Protein 9AY9 (pdb70)

GO terms:
  GO:0016274 protein-arginine N-methyltransferase activity (F, IDA)
  GO:0005737 cytoplasm (C, IDA)
  GO:0035243 protein-arginine omega-N symmetric methyltransferase activity (F, EXP)
  GO:0016274 protein-arginine N-methyltransferase activity (F, IMP)
  GO:0035243 protein-arginine omega-N symmetric methyltransferase activity (F, IMP)
  GO:0006397 mRNA processing (P, IMP)
  GO:0005515 protein binding (F, IPI)

Sequence (2472 aa):
ANWLVEERWHFIMLNDTKRNTIYNAAIQKAVCLGSKSVLDIGAGTGILSMFAKKAGAHSVYACELSKTMYELACDVVAANKMEAGIKLLHTKSLDIEIPKHIPERVSLVVTETVDAGLFGEGIVESLIHAWEHLLLQPKTNCEKYGKVIPASAVIFGMAVECAEIRRHHRVGIKDIAGIHHLPTNVKFQSPAYSEPYTTEKMSRVPGGYLALTECFEIMTVDFNNLQELKSLATKKPDKIGIPVIKEGILDAIMVWFVLQLDDEHSSLSTSPSEETCWEQAVYPVQDLADYWIKPGDHVMMEVSCQDCYLRIQSISVLGLEQTCILESTEIALLNNIPYHEGFKMAMSKVLSSLTPEKLYNILEPFYVLDVSEGFSVLPVIAGTLGQVKPYSSVEKDQHRIALDLISEANHFPKETLEFWMLQRPKSDKLWSIIILDVIEPSGLIQQEIMEKAAISRCLLQSGGKIFPQYVLMFGLLVESQTLLEENAVQGTERTLGLNIAPFINQFQVPIRRVFLDLSSLPCIPLSKPVELLRLDLMTPYLNTSNREVKVYVCKSGRLTAIPFWYHMYLDEEIRLDTSSEASHWKQAAVVLDNPIQVEMGEELVLSIQHHKSNVSITVKYRVANWLVERWHFIMLNDTKRNTIYNAAIQKAVCLGSKSVLDIGAGTGILSMFAKKAGAHSVYACELSKTMYELACDVVAANKMEAGIKLLHTKSLDIEIPKHIPERVSLVVTETVDAGLFGEGIVESLIHAWEHLLLQPKTNCEKYGKVIPASAVIFGMAVECAEIRRHHRVGIKDIAGIHLPTNVKFQSPAYSEPYTTEKMSRVPGGYLALTECCFEIMTVDFNNLQELKSLATKKPDKIGIPVIKEGILDAIMVWFVLQLDDEHSLSTSPSEETCWEQAVYPVQDLADYWIKPGDHVMMEVSCQDCYLRIQSISVLGLEQTCILESTEIALLNNIPYHEGFKMAMSKVLSSLTPEKLYQNILEPFYVLDVSEEGFSVLPVIAGTLGQVKPYSSVEKDQHRIALDLISEANHFPKETLEFWLMLQRPKSDKLWSIIILDVIEPSGLIQQEIMEKAAISRCLLQSGGKIFPQYVLMFGLLVESQTLLEENAVQGTERTLGLNIAPFINQFQVPIRRVFLDLSSLPCIPLSKPVELLRLDLMTPYLNTSNREVKVYVCKSGRLTAIPFWYHMYLDEEIRLDTSSEASHWKQAAVVLDNPIQVEMGEELVLSIQHHKSNVSITVKVERWHFIMLNDTKRNTIYNAAIQKAVCLGSKSVLDIGAGTGILSMFAKKAGAHSVYACELSKTMYELACDVVAANKMEAGIKLLHTKSLDIEIPKHIPERVSLVVTETVDAGLFGEGIVESLIHAWEHLLLQPKTNCEKYGKVIPASAVIFGMAVECAEIRRHHRVGIKDIAGIHLPTNVKFQSPAYSSETIEPYTTEKMSRVPGGYLALTECFEIMTVDFNNLQELKSLATKKPDKIGIPVIKEGILDAIMVWFVLQLDDEHSLSTSPSEETCWEQAVYPVQDLADYWIKPGDHVMMEVSCQDCYLRIQSISVLEQTCILESTEIALLNNIPYHEGFKMAMSKVLSSLTPEKLYQNILEPFYVLDVSEGFSVLPVIAGTLGQQVKPYSSVEKDQHRIALDLISEEANHFPKETLEFWLMLQRPKSDKLWSIIILDVIEPSGLIQQEIMMEKAAISRCLLQSGGKIFPQYVLMFGLLVESQTLLEENAVQGTERTLGLNIAPFINQFQVPIRVFLDLSSLPCIPLSKPVELLRLDLMTPYLNTSNREVKVYVCKSGRLTAIPFWYHMYLDEEIRLDTSSEASHWKQAAVVLDNPIQVEMGEELVLSIQHHKSNVSITVKQVERWHFIMLNDTKRNTIYNAAIQKAVCLGSKSVLDIGAGTGILSMFAKKAGAHSVYACELSKTMYELACDVVAANKMEAGIKLLHTKSLDIEIPKHIPERVSLVVTETVDAGLFGEGIVESLIHAWEHLLLQPKNCEKYGKVIPASAVIFGMAVECAEIRRHHRVGIKDIAGIHLPTNVKFQSPAYSSETIEPYTTEKMSRVPGGYLALTECFEIMTVDFNNLQELKSLATKKPDKIGIPVIKEGILDAIMVWFVLQLDDEHSLSTSPSEETCWEQAVYPVQDLADYWIKPGDHVMMEVSCQDCYLRIQSISVLGEQTCILESTEIALLNNIPYHEGFKMAMSKVLSSLTPEKLYQNILEPFYVLDVSEGFSVLPVIAGTLGQQVKPYSSVEKDQHRIALDLISEEANHFPKETLEFWLRMLQRPKSDKLWSIIILDVIEPSGLIQQEIMEKAAISRCLLQSGGKIFPQYVLMFGLLVESQTLLEENAVQGTERTLGLNIAPFINQFQVPIRVFLDLSSLPCIPLSKPVELLRLDLMTPYLNTSNREVKVYVCKSGRLTAIPFWYHMYLDEEIRLDTSSEASHWKQAAVVLDNPIQQVEMGEELVLSIQHHKSNVSITVKQ

Structure (mmCIF, N/CA/C/O backbone):
data_9AY9
#
_entry.id   9AY9
#
_cell.length_a   84.374
_cell.length_b   223.078
_cell.length_c   84.698
_cell.angle_alpha   90.00
_cell.angle_beta   90.23
_cell.angle_gamma   90.00
#
_symmetry.space_group_name_H-M   'P 1 21 1'
#
loop_
_entity.id
_entity.type
_entity.pdbx_description
1 polymer 'Protein arginine N-methyltransferase 9'
2 non-polymer 7-[5-S-(4-{[(2-tert-butylpyridin-3-yl)methyl]amino}butyl)-5-thio-beta-D-ribofuranosyl]-5-methyl-7H-pyrrolo[2,3-d]pyrimidin-4-amine
3 non-polymer 'UNKNOWN ATOM OR ION'
4 water water
#
loop_
_atom_site.group_PDB
_atom_site.id
_atom_site.type_symbol
_atom_site.label_atom_id
_atom_site.label_alt_id
_atom_site.label_comp_id
_atom_site.label_asym_id
_atom_site.label_entity_id
_atom_site.label_seq_id
_atom_site.pdbx_PDB_ins_code
_atom_site.Cartn_x
_atom_site.Cartn_y
_atom_site.Cartn_z
_atom_site.occupancy
_atom_site.B_iso_or_equiv
_atom_site.auth_seq_id
_atom_site.auth_comp_id
_atom_site.auth_asym_id
_atom_site.auth_atom_id
_atom_site.pdbx_PDB_model_num
ATOM 1 N N . ALA A 1 20 ? 44.917 21.791 35.427 1.00 53.98 145 ALA A N 1
ATOM 2 C CA . ALA A 1 20 ? 44.068 22.447 36.436 1.00 54.07 145 ALA A CA 1
ATOM 3 C C . ALA A 1 20 ? 44.766 22.592 37.798 1.00 56.41 145 ALA A C 1
ATOM 4 O O . ALA A 1 20 ? 45.286 21.616 38.340 1.00 56.08 145 ALA A O 1
ATOM 6 N N . ASN A 1 21 ? 44.748 23.813 38.345 1.00 52.32 146 ASN A N 1
ATOM 7 C CA . ASN A 1 21 ? 45.371 24.188 39.621 1.00 51.82 146 ASN A CA 1
ATOM 8 C C . ASN A 1 21 ? 44.595 23.722 40.845 1.00 53.98 146 ASN A C 1
ATOM 9 O O . ASN A 1 21 ? 45.218 23.344 41.836 1.00 54.03 146 ASN A O 1
ATOM 14 N N . TRP A 1 22 ? 43.255 23.831 40.818 1.00 49.79 147 TRP A N 1
ATOM 15 C CA . TRP A 1 22 ? 42.408 23.503 41.969 1.00 49.45 147 TRP A CA 1
ATOM 16 C C . TRP A 1 22 ? 41.371 22.445 41.594 1.00 55.47 147 TRP A C 1
ATOM 17 O O . TRP A 1 22 ? 40.300 22.776 41.078 1.00 56.28 147 TRP A O 1
ATOM 28 N N . LEU A 1 23 ? 41.706 21.159 41.860 1.00 51.24 148 LEU A N 1
ATOM 29 C CA . LEU A 1 23 ? 40.846 20.021 41.560 1.00 50.40 148 LEU A CA 1
ATOM 30 C C . LEU A 1 23 ? 40.067 19.479 42.770 1.00 50.60 148 LEU A C 1
ATOM 31 O O . LEU A 1 23 ? 40.602 19.296 43.871 1.00 49.25 148 LEU A O 1
ATOM 36 N N . VAL A 1 24 ? 38.810 19.129 42.490 1.00 44.60 149 VAL A N 1
ATOM 37 C CA . VAL A 1 24 ? 37.923 18.385 43.358 1.00 42.62 149 VAL A CA 1
ATOM 38 C C . VAL A 1 24 ? 37.630 17.131 42.535 1.00 45.32 149 VAL A C 1
ATOM 39 O O . VAL A 1 24 ? 37.114 17.235 41.407 1.00 45.06 149 VAL A O 1
ATOM 43 N N A GLU A 1 25 ? 37.958 15.964 43.097 0.50 40.70 150 GLU A N 1
ATOM 44 N N B GLU A 1 25 ? 38.030 15.944 43.056 0.50 40.96 150 GLU A N 1
ATOM 45 C CA A GLU A 1 25 ? 37.760 14.646 42.495 0.50 39.91 150 GLU A CA 1
ATOM 46 C CA B GLU A 1 25 ? 37.824 14.668 42.359 0.50 40.37 150 GLU A CA 1
ATOM 47 C C A GLU A 1 25 ? 36.275 14.423 42.162 0.50 43.39 150 GLU A C 1
ATOM 48 C C B GLU A 1 25 ? 36.327 14.395 42.154 0.50 43.68 150 GLU A C 1
ATOM 49 O O A GLU A 1 25 ? 35.408 14.810 42.954 0.50 42.70 150 GLU A O 1
ATOM 50 O O B GLU A 1 25 ? 35.506 14.728 43.015 0.50 43.09 150 GLU A O 1
ATOM 61 N N . ARG A 1 26 ? 35.990 13.840 40.977 1.00 39.94 151 ARG A N 1
ATOM 62 C CA . ARG A 1 26 ? 34.628 13.581 40.482 1.00 40.12 151 ARG A CA 1
ATOM 63 C C . ARG A 1 26 ? 33.719 12.798 41.455 1.00 44.04 151 ARG A C 1
ATOM 64 O O . ARG A 1 26 ? 32.527 13.111 41.528 1.00 41.40 151 ARG A O 1
ATOM 72 N N . TRP A 1 27 ? 34.278 11.847 42.231 1.00 43.32 152 TRP A N 1
ATOM 73 C CA . TRP A 1 27 ? 33.484 11.038 43.162 1.00 44.92 152 TRP A CA 1
ATOM 74 C C . TRP A 1 27 ? 32.806 11.875 44.264 1.00 46.61 152 TRP A C 1
ATOM 75 O O . TRP A 1 27 ? 31.819 11.411 44.816 1.00 44.46 152 TRP A O 1
ATOM 86 N N . HIS A 1 28 ? 33.312 13.090 44.571 1.00 42.44 153 HIS A N 1
ATOM 87 C CA . HIS A 1 28 ? 32.685 13.950 45.579 1.00 42.83 153 HIS A CA 1
ATOM 88 C C . HIS A 1 28 ? 31.278 14.386 45.159 1.00 45.29 153 HIS A C 1
ATOM 89 O O . HIS A 1 28 ? 30.391 14.417 46.002 1.00 44.02 153 HIS A O 1
ATOM 96 N N . PHE A 1 29 ? 31.063 14.668 43.855 1.00 41.61 154 PHE A N 1
ATOM 97 C CA . PHE A 1 29 ? 29.765 15.098 43.313 1.00 40.91 154 PHE A CA 1
ATOM 98 C C . PHE A 1 29 ? 28.730 13.977 43.385 1.00 43.88 154 PHE A C 1
ATOM 99 O O . PHE A 1 29 ? 27.621 14.201 43.859 1.00 42.31 154 PHE A O 1
ATOM 107 N N . ILE A 1 30 ? 29.122 12.760 42.970 1.00 41.79 155 ILE A N 1
ATOM 108 C CA . ILE A 1 30 ? 28.321 11.532 42.957 1.00 41.29 155 ILE A CA 1
ATOM 109 C C . ILE A 1 30 ? 27.808 11.180 44.372 1.00 44.75 155 ILE A C 1
ATOM 110 O O . ILE A 1 30 ? 26.609 10.925 44.545 1.00 44.98 155 ILE A O 1
ATOM 115 N N . MET A 1 31 ? 28.727 11.149 45.358 1.00 41.62 156 MET A N 1
ATOM 116 C CA . MET A 1 31 ? 28.479 10.820 46.762 1.00 42.20 156 MET A CA 1
ATOM 117 C C . MET A 1 31 ? 27.551 11.829 47.432 1.00 44.52 156 MET A C 1
ATOM 118 O O . MET A 1 31 ? 26.599 11.422 48.104 1.00 44.90 156 MET A O 1
ATOM 123 N N . LEU A 1 32 ? 27.819 13.135 47.250 1.00 38.80 157 LEU A N 1
ATOM 124 C CA . LEU A 1 32 ? 27.012 14.200 47.859 1.00 39.50 157 LEU A CA 1
ATOM 125 C C . LEU A 1 32 ? 25.596 14.242 47.270 1.00 41.54 157 LEU A C 1
ATOM 126 O O . LEU A 1 32 ? 24.637 14.621 47.951 1.00 39.33 157 LEU A O 1
ATOM 131 N N . ASN A 1 33 ? 25.469 13.761 46.026 1.00 38.95 158 ASN A N 1
ATOM 132 C CA . ASN A 1 33 ? 24.191 13.644 45.342 1.00 38.49 158 ASN A CA 1
ATOM 133 C C . ASN A 1 33 ? 23.428 12.398 45.784 1.00 42.55 158 ASN A C 1
ATOM 134 O O . ASN A 1 33 ? 22.223 12.306 45.523 1.00 43.26 158 ASN A O 1
ATOM 139 N N . ASP A 1 34 ? 24.096 11.479 46.500 1.00 38.59 159 ASP A N 1
ATOM 140 C CA . ASP A 1 34 ? 23.444 10.268 46.996 1.00 40.48 159 ASP A CA 1
ATOM 141 C C . ASP A 1 34 ? 22.759 10.503 48.340 1.00 45.11 159 ASP A C 1
ATOM 142 O O . ASP A 1 34 ? 23.388 10.351 49.403 1.00 44.89 159 ASP A O 1
ATOM 147 N N . THR A 1 35 ? 21.457 10.891 48.273 1.00 41.57 160 THR A N 1
ATOM 148 C CA . THR A 1 35 ? 20.581 11.181 49.412 1.00 42.03 160 THR A CA 1
ATOM 149 C C . THR A 1 35 ? 20.547 10.023 50.411 1.00 47.09 160 THR A C 1
ATOM 150 O O . THR A 1 35 ? 20.586 10.279 51.618 1.00 46.07 160 THR A O 1
ATOM 154 N N . LYS A 1 36 ? 20.483 8.765 49.911 1.00 45.63 161 LYS A N 1
ATOM 155 C CA . LYS A 1 36 ? 20.431 7.554 50.741 1.00 46.46 161 LYS A CA 1
ATOM 156 C C . LYS A 1 36 ? 21.684 7.441 51.611 1.00 50.09 161 LYS A C 1
ATOM 157 O O . LYS A 1 36 ? 21.554 7.288 52.825 1.00 49.90 161 LYS A O 1
ATOM 159 N N . ARG A 1 37 ? 22.886 7.601 51.001 1.00 46.82 162 ARG A N 1
ATOM 160 C CA . ARG A 1 37 ? 24.185 7.574 51.694 1.00 47.03 162 ARG A CA 1
ATOM 161 C C . ARG A 1 37 ? 24.243 8.636 52.808 1.00 50.45 162 ARG A C 1
ATOM 162 O O . ARG A 1 37 ? 24.580 8.302 53.947 1.00 52.04 162 ARG A O 1
ATOM 170 N N . ASN A 1 38 ? 23.880 9.893 52.478 1.00 44.15 163 ASN A N 1
ATOM 171 C CA . ASN A 1 38 ? 23.864 11.024 53.408 1.00 44.42 163 ASN A CA 1
ATOM 172 C C . ASN A 1 38 ? 22.906 10.768 54.585 1.00 48.30 163 ASN A C 1
ATOM 173 O O . ASN A 1 38 ? 23.263 11.071 55.726 1.00 46.59 163 ASN A O 1
ATOM 178 N N . THR A 1 39 ? 21.738 10.148 54.306 1.00 47.39 164 THR A N 1
ATOM 179 C CA . THR A 1 39 ? 20.700 9.804 55.299 1.00 48.25 164 THR A CA 1
ATOM 180 C C . THR A 1 39 ? 21.210 8.765 56.307 1.00 51.92 164 THR A C 1
ATOM 181 O O . THR A 1 39 ? 21.068 8.992 57.494 1.00 50.97 164 THR A O 1
ATOM 185 N N . ILE A 1 40 ? 21.805 7.652 55.853 1.00 50.62 165 ILE A N 1
ATOM 186 C CA . ILE A 1 40 ? 22.255 6.591 56.755 1.00 51.15 165 ILE A CA 1
ATOM 187 C C . ILE A 1 40 ? 23.463 7.090 57.594 1.00 52.55 165 ILE A C 1
ATOM 188 O O . ILE A 1 40 ? 23.524 6.794 58.790 1.00 51.60 165 ILE A O 1
ATOM 193 N N . TYR A 1 41 ? 24.377 7.879 56.996 1.00 48.44 166 TYR A N 1
ATOM 194 C CA . TYR A 1 41 ? 25.507 8.440 57.756 1.00 47.58 166 TYR A CA 1
ATOM 195 C C . TYR A 1 41 ? 25.016 9.423 58.823 1.00 48.15 166 TYR A C 1
ATOM 196 O O . TYR A 1 41 ? 25.441 9.336 59.979 1.00 45.91 166 TYR A O 1
ATOM 205 N N . ASN A 1 42 ? 24.087 10.325 58.452 1.00 45.16 167 ASN A N 1
ATOM 206 C CA . ASN A 1 42 ? 23.507 11.283 59.406 1.00 44.26 167 ASN A CA 1
ATOM 207 C C . ASN A 1 42 ? 22.721 10.545 60.506 1.00 48.70 167 ASN A C 1
ATOM 208 O O . ASN A 1 42 ? 22.772 10.964 61.666 1.00 48.30 167 ASN A O 1
ATOM 213 N N . ALA A 1 43 ? 22.008 9.452 60.134 1.00 45.39 168 ALA A N 1
ATOM 214 C CA . ALA A 1 43 ? 21.212 8.641 61.075 1.00 46.02 168 ALA A CA 1
ATOM 215 C C . ALA A 1 43 ? 22.118 7.953 62.077 1.00 50.24 168 ALA A C 1
ATOM 216 O O . ALA A 1 43 ? 21.801 7.932 63.255 1.00 52.14 168 ALA A O 1
ATOM 218 N N . ALA A 1 44 ? 23.252 7.423 61.622 1.00 45.63 169 ALA A N 1
ATOM 219 C CA . ALA A 1 44 ? 24.217 6.767 62.501 1.00 43.92 169 ALA A CA 1
ATOM 220 C C . ALA A 1 44 ? 24.872 7.779 63.442 1.00 44.44 169 ALA A C 1
ATOM 221 O O . ALA A 1 44 ? 25.033 7.475 64.609 1.00 44.16 169 ALA A O 1
ATOM 223 N N . ILE A 1 45 ? 25.247 8.977 62.937 1.00 41.51 170 ILE A N 1
ATOM 224 C CA . ILE A 1 45 ? 25.914 10.032 63.710 1.00 41.36 170 ILE A CA 1
ATOM 225 C C . ILE A 1 45 ? 24.933 10.602 64.739 1.00 47.29 170 ILE A C 1
ATOM 226 O O . ILE A 1 45 ? 25.319 10.743 65.896 1.00 46.73 170 ILE A O 1
ATOM 231 N N . GLN A 1 46 ? 23.669 10.885 64.330 1.00 46.93 171 GLN A N 1
ATOM 232 C CA . GLN A 1 46 ? 22.591 11.386 65.207 1.00 48.44 171 GLN A CA 1
ATOM 233 C C . GLN A 1 46 ? 22.375 10.435 66.383 1.00 53.83 171 GLN A C 1
ATOM 234 O O . GLN A 1 46 ? 22.384 10.881 67.530 1.00 54.62 171 GLN A O 1
ATOM 240 N N . LYS A 1 47 ? 22.243 9.120 66.101 1.00 49.65 172 LYS A N 1
ATOM 241 C CA . LYS A 1 47 ? 22.069 8.087 67.118 1.00 49.01 172 LYS A CA 1
ATOM 242 C C . LYS A 1 47 ? 23.272 8.051 68.078 1.00 52.50 172 LYS A C 1
ATOM 243 O O . LYS A 1 47 ? 23.059 8.054 69.277 1.00 50.80 172 LYS A O 1
ATOM 246 N N . ALA A 1 48 ? 24.528 8.056 67.556 1.00 50.92 173 ALA A N 1
ATOM 247 C CA . ALA A 1 48 ? 25.729 8.007 68.408 1.00 49.96 173 ALA A CA 1
ATOM 248 C C . ALA A 1 48 ? 25.915 9.289 69.235 1.00 54.25 173 ALA A C 1
ATOM 249 O O . ALA A 1 48 ? 26.260 9.189 70.408 1.00 53.48 173 ALA A O 1
ATOM 251 N N . VAL A 1 49 ? 25.651 10.478 68.652 1.00 52.26 174 VAL A N 1
ATOM 252 C CA . VAL A 1 49 ? 25.788 11.763 69.360 1.00 52.23 174 VAL A CA 1
ATOM 253 C C . VAL A 1 49 ? 24.749 11.819 70.502 1.00 58.55 174 VAL A C 1
ATOM 254 O O . VAL A 1 49 ? 25.144 11.988 71.662 1.00 58.52 174 VAL A O 1
ATOM 258 N N . CYS A 1 50 ? 23.452 11.592 70.186 1.00 56.19 175 CYS A N 1
ATOM 259 C CA . CYS A 1 50 ? 22.365 11.578 71.179 1.00 56.69 175 CYS A CA 1
ATOM 260 C C . CYS A 1 50 ? 22.619 10.551 72.301 1.00 59.02 175 CYS A C 1
ATOM 261 O O . CYS A 1 50 ? 22.248 10.820 73.436 1.00 59.77 175 CYS A O 1
ATOM 264 N N . LEU A 1 51 ? 23.307 9.435 72.021 1.00 55.47 176 LEU A N 1
ATOM 265 C CA . LEU A 1 51 ? 23.623 8.417 73.039 1.00 55.38 176 LEU A CA 1
ATOM 266 C C . LEU A 1 51 ? 24.773 8.827 74.003 1.00 58.33 176 LEU A C 1
ATOM 267 O O . LEU A 1 51 ? 25.063 8.092 74.939 1.00 57.21 176 LEU A O 1
ATOM 272 N N . GLY A 1 52 ? 25.427 9.961 73.766 1.00 56.31 177 GLY A N 1
ATOM 273 C CA . GLY A 1 52 ? 26.509 10.421 74.633 1.00 55.82 177 GLY A CA 1
ATOM 274 C C . GLY A 1 52 ? 27.851 10.727 73.989 1.00 58.33 177 GLY A C 1
ATOM 275 O O . GLY A 1 52 ? 28.716 11.309 74.651 1.00 58.82 177 GLY A O 1
ATOM 276 N N . SER A 1 53 ? 28.070 10.321 72.720 1.00 52.22 178 SER A N 1
ATOM 277 C CA . SER A 1 53 ? 29.332 10.623 72.031 1.00 51.65 178 SER A CA 1
ATOM 278 C C . SER A 1 53 ? 29.298 12.108 71.594 1.00 55.00 178 SER A C 1
ATOM 279 O O . SER A 1 53 ? 28.898 12.439 70.476 1.00 53.91 178 SER A O 1
ATOM 282 N N . LYS A 1 54 ? 29.668 12.993 72.530 1.00 51.81 179 LYS A N 1
ATOM 283 C CA . LYS A 1 54 ? 29.631 14.456 72.384 1.00 51.38 179 LYS A CA 1
ATOM 284 C C . LYS A 1 54 ? 30.919 15.074 71.784 1.00 53.13 179 LYS A C 1
ATOM 285 O O . LYS A 1 54 ? 30.849 16.203 71.301 1.00 52.50 179 LYS A O 1
ATOM 291 N N . SER A 1 55 ? 32.068 14.357 71.814 1.00 48.47 180 SER A N 1
ATOM 292 C CA . SER A 1 55 ? 33.334 14.822 71.210 1.00 47.45 180 SER A CA 1
ATOM 293 C C . SER A 1 55 ? 33.596 13.954 69.964 1.00 49.56 180 SER A C 1
ATOM 294 O O . SER A 1 55 ? 33.606 12.717 70.051 1.00 49.27 180 SER A O 1
ATOM 297 N N . VAL A 1 56 ? 33.710 14.602 68.793 1.00 43.83 181 VAL A N 1
ATOM 298 C CA . VAL A 1 56 ? 33.811 13.906 67.524 1.00 43.08 181 VAL A CA 1
ATOM 299 C C . VAL A 1 56 ? 35.033 14.339 66.685 1.00 48.62 181 VAL A C 1
ATOM 300 O O . VAL A 1 56 ? 35.352 15.526 66.583 1.00 48.28 181 VAL A O 1
ATOM 304 N N . LEU A 1 57 ? 35.677 13.349 66.047 1.00 45.34 182 LEU A N 1
ATOM 305 C CA . LEU A 1 57 ? 36.753 13.555 65.099 1.00 45.05 182 LEU A CA 1
ATOM 306 C C . LEU A 1 57 ? 36.367 12.923 63.762 1.00 47.12 182 LEU A C 1
ATOM 307 O O . LEU A 1 57 ? 36.161 11.707 63.674 1.00 45.61 182 LEU A O 1
ATOM 312 N N . ASP A 1 58 ? 36.268 13.774 62.724 1.00 41.91 183 ASP A N 1
ATOM 313 C CA . ASP A 1 58 ? 35.971 13.379 61.362 1.00 40.27 183 ASP A CA 1
ATOM 314 C C . ASP A 1 58 ? 37.311 13.201 60.652 1.00 42.74 183 ASP A C 1
ATOM 315 O O . ASP A 1 58 ? 38.048 14.173 60.494 1.00 40.86 183 ASP A O 1
ATOM 320 N N . ILE A 1 59 ? 37.647 11.945 60.268 1.00 39.87 184 ILE A N 1
ATOM 321 C CA . ILE A 1 59 ? 38.881 11.634 59.551 1.00 39.28 184 ILE A CA 1
ATOM 322 C C . ILE A 1 59 ? 38.593 11.625 58.063 1.00 42.79 184 ILE A C 1
ATOM 323 O O . ILE A 1 59 ? 37.870 10.751 57.577 1.00 42.42 184 ILE A O 1
ATOM 328 N N . GLY A 1 60 ? 39.202 12.584 57.361 1.00 40.96 185 GLY A N 1
ATOM 329 C CA . GLY A 1 60 ? 39.047 12.769 55.923 1.00 40.35 185 GLY A CA 1
ATOM 330 C C . GLY A 1 60 ? 37.718 13.420 55.605 1.00 45.39 185 GLY A C 1
ATOM 331 O O . GLY A 1 60 ? 36.915 12.875 54.842 1.00 44.10 185 GLY A O 1
ATOM 332 N N . ALA A 1 61 ? 37.499 14.603 56.202 1.00 43.29 186 ALA A N 1
ATOM 333 C CA . ALA A 1 61 ? 36.276 15.421 56.187 1.00 43.36 186 ALA A CA 1
ATOM 334 C C . ALA A 1 61 ? 35.717 15.804 54.793 1.00 44.92 186 ALA A C 1
ATOM 335 O O . ALA A 1 61 ? 34.516 16.037 54.708 1.00 44.66 186 ALA A O 1
ATOM 337 N N . GLY A 1 62 ? 36.548 15.900 53.752 1.00 40.15 187 GLY A N 1
ATOM 338 C CA . GLY A 1 62 ? 36.088 16.303 52.421 1.00 39.11 187 GLY A CA 1
ATOM 339 C C . GLY A 1 62 ? 35.514 17.711 52.497 1.00 43.95 187 GLY A C 1
ATOM 340 O O . GLY A 1 62 ? 36.213 18.628 52.939 1.00 42.68 187 GLY A O 1
ATOM 341 N N . THR A 1 63 ? 34.200 17.864 52.203 1.00 41.56 188 THR A N 1
ATOM 342 C CA . THR A 1 63 ? 33.473 19.147 52.298 1.00 41.42 188 THR A CA 1
ATOM 343 C C . THR A 1 63 ? 33.067 19.459 53.749 1.00 43.48 188 THR A C 1
ATOM 344 O O . THR A 1 63 ? 32.611 20.568 54.023 1.00 44.63 188 THR A O 1
ATOM 348 N N . GLY A 1 64 ? 33.218 18.482 54.647 1.00 37.79 189 GLY A N 1
ATOM 349 C CA . GLY A 1 64 ? 32.880 18.605 56.059 1.00 36.77 189 GLY A CA 1
ATOM 350 C C . GLY A 1 64 ? 31.453 18.218 56.422 1.00 42.97 189 GLY A C 1
ATOM 351 O O . GLY A 1 64 ? 30.978 18.573 57.503 1.00 43.13 189 GLY A O 1
ATOM 352 N N . ILE A 1 65 ? 30.757 17.478 55.532 1.00 39.83 190 ILE A N 1
ATOM 353 C CA . ILE A 1 65 ? 29.348 17.057 55.670 1.00 38.81 190 ILE A CA 1
ATOM 354 C C . ILE A 1 65 ? 29.097 16.217 56.970 1.00 42.79 190 ILE A C 1
ATOM 355 O O . ILE A 1 65 ? 28.106 16.470 57.662 1.00 42.80 190 ILE A O 1
ATOM 360 N N . LEU A 1 66 ? 29.982 15.253 57.297 1.00 38.99 191 LEU A N 1
ATOM 361 C CA . LEU A 1 66 ? 29.827 14.400 58.485 1.00 37.99 191 LEU A CA 1
ATOM 362 C C . LEU A 1 66 ? 30.021 15.201 59.774 1.00 42.68 191 LEU A C 1
ATOM 363 O O . LEU A 1 66 ? 29.352 14.911 60.778 1.00 41.65 191 LEU A O 1
ATOM 368 N N . SER A 1 67 ? 30.899 16.240 59.727 1.00 38.20 192 SER A N 1
ATOM 369 C CA . SER A 1 67 ? 31.167 17.142 60.857 1.00 37.68 192 SER A CA 1
ATOM 370 C C . SER A 1 67 ? 29.961 18.030 61.158 1.00 40.90 192 SER A C 1
ATOM 371 O O . SER A 1 67 ? 29.665 18.294 62.323 1.00 39.49 192 SER A O 1
ATOM 374 N N . MET A 1 68 ? 29.280 18.510 60.096 1.00 38.11 193 MET A N 1
ATOM 375 C CA . MET A 1 68 ? 28.078 19.349 60.205 1.00 36.02 193 MET A CA 1
ATOM 376 C C . MET A 1 68 ? 26.915 18.505 60.719 1.00 41.96 193 MET A C 1
ATOM 377 O O . MET A 1 68 ? 26.106 19.011 61.495 1.00 43.92 193 MET A O 1
ATOM 382 N N . PHE A 1 69 ? 26.854 17.207 60.315 1.00 38.28 194 PHE A N 1
ATOM 383 C CA . PHE A 1 69 ? 25.851 16.240 60.816 1.00 37.79 194 PHE A CA 1
ATOM 384 C C . PHE A 1 69 ? 26.026 16.075 62.321 1.00 43.03 194 PHE A C 1
ATOM 385 O O . PHE A 1 69 ? 25.038 16.099 63.041 1.00 43.64 194 PHE A O 1
ATOM 393 N N . ALA A 1 70 ? 27.290 15.932 62.791 1.00 42.01 195 ALA A N 1
ATOM 394 C CA . ALA A 1 70 ? 27.657 15.758 64.206 1.00 41.86 195 ALA A CA 1
ATOM 395 C C . ALA A 1 70 ? 27.267 16.960 65.048 1.00 49.01 195 ALA A C 1
ATOM 396 O O . ALA A 1 70 ? 26.682 16.778 66.114 1.00 50.53 195 ALA A O 1
ATOM 398 N N . LYS A 1 71 ? 27.561 18.181 64.558 1.00 47.08 196 LYS A N 1
ATOM 399 C CA . LYS A 1 71 ? 27.252 19.444 65.237 1.00 46.74 196 LYS A CA 1
ATOM 400 C C . LYS A 1 71 ? 25.738 19.686 65.295 1.00 49.71 196 LYS A C 1
ATOM 401 O O . LYS A 1 71 ? 25.256 20.106 66.338 1.00 51.18 196 LYS A O 1
ATOM 407 N N . LYS A 1 72 ? 24.993 19.406 64.202 1.00 46.10 197 LYS A N 1
ATOM 408 C CA . LYS A 1 72 ? 23.522 19.543 64.140 1.00 46.18 197 LYS A CA 1
ATOM 409 C C . LYS A 1 72 ? 22.835 18.549 65.087 1.00 51.80 197 LYS A C 1
ATOM 410 O O . LYS A 1 72 ? 21.776 18.863 65.637 1.00 52.53 197 LYS A O 1
ATOM 416 N N . ALA A 1 73 ? 23.447 17.359 65.281 1.00 47.78 198 ALA A N 1
ATOM 417 C CA . ALA A 1 73 ? 22.942 16.316 66.178 1.00 47.69 198 ALA A CA 1
ATOM 418 C C . ALA A 1 73 ? 23.059 16.720 67.655 1.00 52.87 198 ALA A C 1
ATOM 419 O O . ALA A 1 73 ? 22.339 16.166 68.492 1.00 52.70 198 ALA A O 1
ATOM 421 N N . GLY A 1 74 ? 23.974 17.654 67.954 1.00 49.81 199 GLY A N 1
ATOM 422 C CA . GLY A 1 74 ? 24.208 18.171 69.300 1.00 49.07 199 GLY A CA 1
ATOM 423 C C . GLY A 1 74 ? 25.568 17.894 69.927 1.00 53.67 199 GLY A C 1
ATOM 424 O O . GLY A 1 74 ? 25.682 17.922 71.154 1.00 53.33 199 GLY A O 1
ATOM 425 N N . ALA A 1 75 ? 26.615 17.643 69.110 1.00 51.20 200 ALA A N 1
ATOM 426 C CA . ALA A 1 75 ? 27.978 17.395 69.617 1.00 51.95 200 ALA A CA 1
ATOM 427 C C . ALA A 1 75 ? 28.578 18.671 70.230 1.00 56.40 200 ALA A C 1
ATOM 428 O O . ALA A 1 75 ? 28.377 19.768 69.706 1.00 55.35 200 ALA A O 1
ATOM 430 N N . HIS A 1 76 ? 29.278 18.519 71.358 1.00 54.16 201 HIS A N 1
ATOM 431 C CA . HIS A 1 76 ? 29.865 19.635 72.106 1.00 54.84 201 HIS A CA 1
ATOM 432 C C . HIS A 1 76 ? 31.168 20.124 71.468 1.00 57.99 201 HIS A C 1
ATOM 433 O O . HIS A 1 76 ? 31.419 21.327 71.458 1.00 57.15 201 HIS A O 1
ATOM 440 N N . SER A 1 77 ? 31.983 19.201 70.934 1.00 53.69 202 SER A N 1
ATOM 441 C CA . SER A 1 77 ? 33.233 19.542 70.255 1.00 52.61 202 SER A CA 1
ATOM 442 C C . SER A 1 77 ? 33.418 18.667 69.021 1.00 55.04 202 SER A C 1
ATOM 443 O O . SER A 1 77 ? 33.384 17.439 69.128 1.00 54.52 202 SER A O 1
ATOM 446 N N . VAL A 1 78 ? 33.572 19.307 67.838 1.00 49.83 203 VAL A N 1
ATOM 447 C CA . VAL A 1 78 ? 33.749 18.617 66.555 1.00 48.58 203 VAL A CA 1
ATOM 448 C C . VAL A 1 78 ? 35.066 19.060 65.904 1.00 52.76 203 VAL A C 1
ATOM 449 O O . VAL A 1 78 ? 35.320 20.260 65.758 1.00 51.94 203 VAL A O 1
ATOM 453 N N . TYR A 1 79 ? 35.895 18.083 65.520 1.00 50.04 204 TYR A N 1
ATOM 454 C CA . TYR A 1 79 ? 37.177 18.305 64.838 1.00 50.16 204 TYR A CA 1
ATOM 455 C C . TYR A 1 79 ? 37.145 17.557 63.535 1.00 52.58 204 TYR A C 1
ATOM 456 O O . TYR A 1 79 ? 36.803 16.375 63.516 1.00 51.81 204 TYR A O 1
ATOM 465 N N . ALA A 1 80 ? 37.472 18.242 62.434 1.00 48.40 205 ALA A N 1
ATOM 466 C CA . ALA A 1 80 ? 37.484 17.633 61.107 1.00 47.00 205 ALA A CA 1
ATOM 467 C C . ALA A 1 80 ? 38.859 17.789 60.496 1.00 49.71 205 ALA A C 1
ATOM 468 O O . ALA A 1 80 ? 39.333 18.913 60.342 1.00 48.33 205 ALA A O 1
ATOM 470 N N . CYS A 1 81 ? 39.510 16.672 60.155 1.00 45.70 206 CYS A N 1
ATOM 471 C CA . CYS A 1 81 ? 40.812 16.765 59.533 1.00 45.27 206 CYS A CA 1
ATOM 472 C C . CYS A 1 81 ? 40.720 16.373 58.070 1.00 47.04 206 CYS A C 1
ATOM 473 O O . CYS A 1 81 ? 39.967 15.466 57.690 1.00 44.81 206 CYS A O 1
ATOM 476 N N . GLU A 1 82 ? 41.472 17.106 57.250 1.00 42.79 207 GLU A N 1
ATOM 477 C CA . GLU A 1 82 ? 41.501 16.902 55.825 1.00 42.84 207 GLU A CA 1
ATOM 478 C C . GLU A 1 82 ? 42.929 17.069 55.300 1.00 47.89 207 GLU A C 1
ATOM 479 O O . GLU A 1 82 ? 43.546 18.118 55.455 1.00 48.66 207 GLU A O 1
ATOM 485 N N . LEU A 1 83 ? 43.435 15.992 54.707 1.00 44.40 208 LEU A N 1
ATOM 486 C CA . LEU A 1 83 ? 44.753 15.823 54.090 1.00 44.76 208 LEU A CA 1
ATOM 487 C C . LEU A 1 83 ? 44.974 16.871 52.949 1.00 47.77 208 LEU A C 1
ATOM 488 O O . LEU A 1 83 ? 45.976 17.596 52.956 1.00 48.11 208 LEU A O 1
ATOM 493 N N . SER A 1 84 ? 44.030 16.925 51.985 1.00 42.35 209 SER A N 1
ATOM 494 C CA . SER A 1 84 ? 44.024 17.789 50.806 1.00 41.26 209 SER A CA 1
ATOM 495 C C . SER A 1 84 ? 43.835 19.261 51.160 1.00 44.34 209 SER A C 1
ATOM 496 O O . SER A 1 84 ? 42.888 19.600 51.874 1.00 44.37 209 SER A O 1
ATOM 499 N N . LYS A 1 85 ? 44.724 20.135 50.635 1.00 40.49 210 LYS A N 1
ATOM 500 C CA . LYS A 1 85 ? 44.672 21.593 50.822 1.00 39.95 210 LYS A CA 1
ATOM 501 C C . LYS A 1 85 ? 43.379 22.176 50.236 1.00 40.19 210 LYS A C 1
ATOM 502 O O . LYS A 1 85 ? 42.744 22.999 50.884 1.00 39.84 210 LYS A O 1
ATOM 506 N N . THR A 1 86 ? 43.006 21.727 49.020 1.00 36.37 211 THR A N 1
ATOM 507 C CA . THR A 1 86 ? 41.826 22.150 48.254 1.00 36.21 211 THR A CA 1
ATOM 508 C C . THR A 1 86 ? 40.553 21.781 49.018 1.00 39.98 211 THR A C 1
ATOM 509 O O . THR A 1 86 ? 39.709 22.666 49.245 1.00 39.54 211 THR A O 1
ATOM 513 N N . MET A 1 87 ? 40.430 20.499 49.452 1.00 35.69 212 MET A N 1
ATOM 514 C CA . MET A 1 87 ? 39.249 20.046 50.202 1.00 35.11 212 MET A CA 1
ATOM 515 C C . MET A 1 87 ? 39.152 20.757 51.534 1.00 39.70 212 MET A C 1
ATOM 516 O O . MET A 1 87 ? 38.053 21.158 51.907 1.00 40.59 212 MET A O 1
ATOM 521 N N . TYR A 1 88 ? 40.293 20.946 52.238 1.00 36.40 213 TYR A N 1
ATOM 522 C CA . TYR A 1 88 ? 40.342 21.642 53.525 1.00 36.68 213 TYR A CA 1
ATOM 523 C C . TYR A 1 88 ? 39.787 23.055 53.399 1.00 40.74 213 TYR A C 1
ATOM 524 O O . TYR A 1 88 ? 38.936 23.439 54.195 1.00 42.98 213 TYR A O 1
ATOM 533 N N . GLU A 1 89 ? 40.295 23.833 52.425 1.00 36.57 214 GLU A N 1
ATOM 534 C CA . GLU A 1 89 ? 39.876 25.219 52.177 1.00 35.72 214 GLU A CA 1
ATOM 535 C C . GLU A 1 89 ? 38.401 25.274 51.795 1.00 39.19 214 GLU A C 1
ATOM 536 O O . GLU A 1 89 ? 37.698 26.153 52.286 1.00 38.85 214 GLU A O 1
ATOM 542 N N . LEU A 1 90 ? 37.923 24.315 50.960 1.00 36.01 215 LEU A N 1
ATOM 543 C CA . LEU A 1 90 ? 36.511 24.218 50.575 1.00 3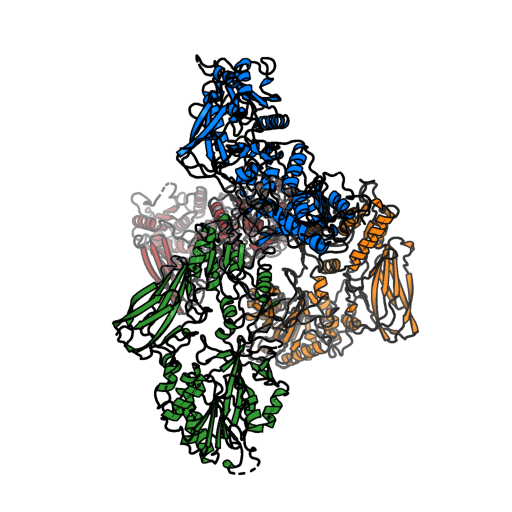6.61 215 LEU A CA 1
ATOM 544 C C . LEU A 1 90 ? 35.634 23.932 51.814 1.00 42.14 215 LEU A C 1
ATOM 545 O O . LEU A 1 90 ? 34.593 24.583 51.992 1.00 41.48 215 LEU A O 1
ATOM 550 N N . ALA A 1 91 ? 36.071 22.980 52.671 1.00 39.62 216 ALA A N 1
ATOM 551 C CA . ALA A 1 91 ? 35.362 22.608 53.904 1.00 38.69 216 ALA A CA 1
ATOM 552 C C . ALA A 1 91 ? 35.255 23.807 54.870 1.00 42.58 216 ALA A C 1
ATOM 553 O O . ALA A 1 91 ? 34.191 24.013 55.453 1.00 42.82 216 ALA A O 1
ATOM 555 N N . CYS A 1 92 ? 36.325 24.627 54.986 1.00 39.74 217 CYS A N 1
ATOM 556 C CA . CYS A 1 92 ? 36.323 25.845 55.826 1.00 39.90 217 CYS A CA 1
ATOM 557 C C . CYS A 1 92 ? 35.210 26.789 55.393 1.00 41.70 217 CYS A C 1
ATOM 558 O O . CYS A 1 92 ? 34.481 27.287 56.239 1.00 40.58 217 CYS A O 1
ATOM 561 N N . ASP A 1 93 ? 35.068 27.005 54.064 1.00 38.71 218 ASP A N 1
ATOM 562 C CA . ASP A 1 93 ? 34.040 27.859 53.459 1.00 38.39 218 ASP A CA 1
ATOM 563 C C . ASP A 1 93 ? 32.622 27.254 53.602 1.00 41.20 218 ASP A C 1
ATOM 564 O O . ASP A 1 93 ? 31.700 27.981 53.945 1.00 40.80 218 ASP A O 1
ATOM 569 N N . VAL A 1 94 ? 32.449 25.934 53.358 1.00 37.69 219 VAL A N 1
ATOM 570 C CA . VAL A 1 94 ? 31.142 25.256 53.480 1.00 36.91 219 VAL A CA 1
ATOM 571 C C . VAL A 1 94 ? 30.603 25.375 54.926 1.00 42.13 219 VAL A C 1
ATOM 572 O O . VAL A 1 94 ? 29.465 25.821 55.114 1.00 42.17 219 VAL A O 1
ATOM 576 N N . VAL A 1 95 ? 31.440 25.018 55.932 1.00 38.93 220 VAL A N 1
ATOM 577 C CA . VAL A 1 95 ? 31.112 25.069 57.370 1.00 37.44 220 VAL A CA 1
ATOM 578 C C . VAL A 1 95 ? 30.711 26.513 57.776 1.00 41.31 220 VAL A C 1
ATOM 579 O O . VAL A 1 95 ? 29.713 26.697 58.469 1.00 40.15 220 VAL A O 1
ATOM 583 N N . ALA A 1 96 ? 31.479 27.508 57.329 1.00 40.50 221 ALA A N 1
ATOM 584 C CA . ALA A 1 96 ? 31.239 28.926 57.593 1.00 41.89 221 ALA A CA 1
ATOM 585 C C . ALA A 1 96 ? 29.953 29.420 56.920 1.00 46.80 221 ALA A C 1
ATOM 586 O O . ALA A 1 96 ? 29.224 30.217 57.516 1.00 46.98 221 ALA A O 1
ATOM 588 N N . ALA A 1 97 ? 29.666 28.936 55.690 1.00 43.56 222 ALA A N 1
ATOM 589 C CA . ALA A 1 97 ? 28.434 29.280 54.956 1.00 43.04 222 ALA A CA 1
ATOM 590 C C . ALA A 1 97 ? 27.191 28.640 55.608 1.00 44.59 222 ALA A C 1
ATOM 591 O O . ALA A 1 97 ? 26.076 29.152 55.448 1.00 43.17 222 ALA A O 1
ATOM 593 N N . ASN A 1 98 ? 27.391 27.530 56.354 1.00 40.62 223 ASN A N 1
ATOM 594 C CA . ASN A 1 98 ? 26.312 26.835 57.054 1.00 41.18 223 ASN A CA 1
ATOM 595 C C . ASN A 1 98 ? 26.221 27.275 58.525 1.00 47.92 223 ASN A C 1
ATOM 596 O O . ASN A 1 98 ? 25.532 26.627 59.319 1.00 49.56 223 ASN A O 1
ATOM 601 N N . LYS A 1 99 ? 26.884 28.421 58.858 1.00 45.51 224 LYS A N 1
ATOM 602 C CA . LYS A 1 99 ? 26.926 29.097 60.168 1.00 45.76 224 LYS A CA 1
ATOM 603 C C . LYS A 1 99 ? 27.396 28.149 61.299 1.00 49.99 224 LYS A C 1
ATOM 604 O O . LYS A 1 99 ? 26.857 28.187 62.402 1.00 50.71 224 LYS A O 1
ATOM 608 N N . MET A 1 100 ? 28.448 27.357 61.037 1.00 46.29 225 MET A N 1
ATOM 609 C CA . MET A 1 100 ? 28.968 26.404 62.023 1.00 45.58 225 MET A CA 1
ATOM 610 C C . MET A 1 100 ? 30.461 26.598 62.304 1.00 52.04 225 MET A C 1
ATOM 611 O O . MET A 1 100 ? 31.068 25.696 62.884 1.00 52.51 225 MET A O 1
ATOM 616 N N . GLU A 1 101 ? 31.032 27.777 61.942 1.00 49.61 226 GLU A N 1
ATOM 617 C CA . GLU A 1 101 ? 32.441 28.169 62.139 1.00 51.20 226 GLU A CA 1
ATOM 618 C C . GLU A 1 101 ? 32.932 27.984 63.588 1.00 57.66 226 GLU A C 1
ATOM 619 O O . GLU A 1 101 ? 34.044 27.501 63.800 1.00 56.36 226 GLU A O 1
ATOM 625 N N . ALA A 1 102 ? 32.112 28.412 64.575 1.00 57.72 227 ALA A N 1
ATOM 626 C CA . ALA A 1 102 ? 32.422 28.356 66.006 1.00 58.74 227 ALA A CA 1
ATOM 627 C C . ALA A 1 102 ? 32.341 26.937 66.600 1.00 64.35 227 ALA A C 1
ATOM 628 O O . ALA A 1 102 ? 33.027 26.653 67.591 1.00 65.09 227 ALA A O 1
ATOM 630 N N . GLY A 1 103 ? 31.500 26.083 66.015 1.00 59.90 228 GLY A N 1
ATOM 631 C CA . GLY A 1 103 ? 31.275 24.720 66.495 1.00 59.13 228 GLY A CA 1
ATOM 632 C C . GLY A 1 103 ? 32.136 23.617 65.904 1.00 59.05 228 GLY A C 1
ATOM 633 O O . GLY A 1 103 ? 32.247 22.542 66.504 1.00 59.35 228 GLY A O 1
ATOM 634 N N . ILE A 1 104 ? 32.720 23.853 64.725 1.00 51.22 229 ILE A N 1
ATOM 635 C CA . ILE A 1 104 ? 33.558 22.864 64.031 1.00 49.92 229 ILE A CA 1
ATOM 636 C C . ILE A 1 104 ? 34.958 23.440 63.769 1.00 52.16 229 ILE A C 1
ATOM 637 O O . ILE A 1 104 ? 35.082 24.479 63.123 1.00 49.56 229 ILE A O 1
ATOM 642 N N . LYS A 1 105 ? 35.998 22.744 64.253 1.00 48.97 230 LYS A N 1
ATOM 643 C CA . LYS A 1 105 ? 37.388 23.138 64.054 1.00 48.05 230 LYS A CA 1
ATOM 644 C C . LYS A 1 105 ? 37.991 22.257 62.961 1.00 49.45 230 LYS A C 1
ATOM 645 O O . LYS A 1 105 ? 38.127 21.046 63.140 1.00 47.32 230 LYS A O 1
ATOM 649 N N . LEU A 1 106 ? 38.320 22.877 61.821 1.00 45.05 231 LEU A N 1
ATOM 650 C CA . LEU A 1 106 ? 38.920 22.215 60.666 1.00 43.90 231 LEU A CA 1
ATOM 651 C C . LEU A 1 106 ? 40.433 22.251 60.772 1.00 47.79 231 LEU A C 1
ATOM 652 O O . LEU A 1 106 ? 41.006 23.278 61.149 1.00 46.88 231 LEU A O 1
ATOM 657 N N . LEU A 1 107 ? 41.075 21.121 60.459 1.00 45.10 232 LEU A N 1
ATOM 658 C CA . LEU A 1 107 ? 42.527 20.959 60.521 1.00 45.42 232 LEU A CA 1
ATOM 659 C C . LEU A 1 107 ? 43.085 20.467 59.190 1.00 47.67 232 LEU A C 1
ATOM 660 O O . LEU A 1 107 ? 42.618 19.447 58.668 1.00 45.57 232 LEU A O 1
ATOM 665 N N . HIS A 1 108 ? 44.077 21.206 58.635 1.00 44.30 233 HIS A N 1
ATOM 666 C CA . HIS A 1 108 ? 44.739 20.824 57.387 1.00 44.83 233 HIS A CA 1
ATOM 667 C C . HIS A 1 108 ? 45.906 19.922 57.746 1.00 48.94 233 HIS A C 1
ATOM 668 O O . HIS A 1 108 ? 47.009 20.402 58.020 1.00 48.97 233 HIS A O 1
ATOM 675 N N . THR A 1 109 ? 45.632 18.606 57.799 1.00 45.16 234 THR A N 1
ATOM 676 C CA . THR A 1 109 ? 46.594 17.564 58.167 1.00 44.54 234 THR A CA 1
ATOM 677 C C . THR A 1 109 ? 46.026 16.173 57.878 1.00 49.58 234 THR A C 1
ATOM 678 O O . THR A 1 109 ? 44.809 15.999 57.751 1.00 50.19 234 THR A O 1
ATOM 682 N N . LYS A 1 110 ? 46.912 15.175 57.840 1.00 44.85 235 LYS A N 1
ATOM 683 C CA . LYS A 1 110 ? 46.513 13.787 57.796 1.00 43.80 235 LYS A CA 1
ATOM 684 C C . LYS A 1 110 ? 46.248 13.495 59.292 1.00 46.95 235 LYS A C 1
ATOM 685 O O . LYS A 1 110 ? 46.902 14.092 60.147 1.00 45.94 235 LYS A O 1
ATOM 691 N N . SER A 1 111 ? 45.286 12.613 59.610 1.00 44.52 236 SER A N 1
ATOM 692 C CA . SER A 1 111 ? 44.933 12.273 60.995 1.00 45.17 236 SER A CA 1
ATOM 693 C C . SER A 1 111 ? 46.120 11.671 61.776 1.00 49.24 236 SER A C 1
ATOM 694 O O . SER A 1 111 ? 46.165 11.784 63.013 1.00 48.53 236 SER A O 1
ATOM 697 N N . LEU A 1 112 ? 47.077 11.047 61.046 1.00 45.30 237 LEU A N 1
ATOM 698 C CA . LEU A 1 112 ? 48.277 10.420 61.607 1.00 45.13 237 LEU A CA 1
ATOM 699 C C . LEU A 1 112 ? 49.209 11.430 62.262 1.00 51.07 237 LEU A C 1
ATOM 700 O O . LEU A 1 112 ? 50.004 11.055 63.130 1.00 50.87 237 LEU A O 1
ATOM 705 N N . ASP A 1 113 ? 49.126 12.702 61.839 1.00 49.80 238 ASP A N 1
ATOM 706 C CA . ASP A 1 113 ? 49.986 13.778 62.333 1.00 50.11 238 ASP A CA 1
ATOM 707 C C . ASP A 1 113 ? 49.308 14.597 63.447 1.00 54.39 238 ASP A C 1
ATOM 708 O O . ASP A 1 113 ? 49.906 15.552 63.955 1.00 53.90 238 ASP A O 1
ATOM 713 N N . ILE A 1 114 ? 48.080 14.200 63.852 1.00 52.16 239 ILE A N 1
ATOM 714 C CA . ILE A 1 114 ? 47.359 14.864 64.943 1.00 52.29 239 ILE A CA 1
ATOM 715 C C . ILE A 1 114 ? 47.966 14.397 66.267 1.00 57.61 239 ILE A C 1
ATOM 716 O O . ILE A 1 114 ? 48.122 13.191 66.487 1.00 56.80 239 ILE A O 1
ATOM 721 N N . GLU A 1 115 ? 48.324 15.370 67.130 1.00 55.84 240 GLU A N 1
ATOM 722 C CA . GLU A 1 115 ? 48.882 15.147 68.463 1.00 56.19 240 GLU A CA 1
ATOM 723 C C . GLU A 1 115 ? 47.996 15.824 69.507 1.00 62.28 240 GLU A C 1
ATOM 724 O O . GLU A 1 115 ? 47.423 16.878 69.233 1.00 62.23 240 GLU A O 1
ATOM 730 N N . ILE A 1 116 ? 47.875 15.206 70.691 1.00 60.02 241 ILE A N 1
ATOM 731 C CA . ILE A 1 116 ? 47.104 15.734 71.822 1.00 60.17 241 ILE A CA 1
ATOM 732 C C . ILE A 1 116 ? 48.097 16.140 72.940 1.00 65.18 241 ILE A C 1
ATOM 733 O O . ILE A 1 116 ? 48.990 15.343 73.234 1.00 64.67 241 ILE A O 1
ATOM 738 N N . PRO A 1 117 ? 48.018 17.368 73.535 1.00 62.01 242 PRO A N 1
ATOM 739 C CA . PRO A 1 117 ? 47.020 18.432 73.317 1.00 61.34 242 PRO A CA 1
ATOM 740 C C . PRO A 1 117 ? 47.396 19.467 72.241 1.00 63.96 242 PRO A C 1
ATOM 741 O O . PRO A 1 117 ? 46.659 20.448 72.069 1.00 63.37 242 PRO A O 1
ATOM 745 N N . LYS A 1 118 ? 48.510 19.247 71.511 1.00 59.93 243 LYS A N 1
ATOM 746 C CA . LYS A 1 118 ? 49.052 20.161 70.496 1.00 59.40 243 LYS A CA 1
ATOM 747 C C . LYS A 1 118 ? 48.023 20.604 69.442 1.00 64.56 243 LYS A C 1
ATOM 748 O O . LYS A 1 118 ? 47.920 21.803 69.184 1.00 66.08 243 LYS A O 1
ATOM 754 N N . HIS A 1 119 ? 47.267 19.661 68.845 1.00 59.64 244 HIS A N 1
ATOM 755 C CA . HIS A 1 119 ? 46.292 19.965 67.788 1.00 58.18 244 HIS A CA 1
ATOM 756 C C . HIS A 1 119 ? 44.850 19.814 68.274 1.00 63.40 244 HIS A C 1
ATOM 757 O O . HIS A 1 119 ? 44.010 20.646 67.935 1.00 63.79 244 HIS A O 1
ATOM 764 N N . ILE A 1 120 ? 44.565 18.756 69.055 1.00 60.65 245 ILE A N 1
ATOM 765 C CA . ILE A 1 120 ? 43.260 18.473 69.663 1.00 60.33 245 ILE A CA 1
ATOM 766 C C . ILE A 1 120 ? 43.504 18.444 71.175 1.00 65.98 245 ILE A C 1
ATOM 767 O O . ILE A 1 120 ? 44.440 17.768 71.595 1.00 66.17 245 ILE A O 1
ATOM 771 N N . PRO A 1 121 ? 42.724 19.181 72.008 1.00 63.37 246 PRO A N 1
ATOM 772 C CA . PRO A 1 121 ? 43.039 19.246 73.444 1.00 62.96 246 PRO A CA 1
ATOM 773 C C . PRO A 1 121 ? 42.820 17.953 74.227 1.00 67.11 246 PRO A C 1
ATOM 774 O O . PRO A 1 121 ? 43.568 17.704 75.177 1.00 68.18 246 PRO A O 1
ATOM 778 N N . GLU A 1 122 ? 41.788 17.167 73.887 1.00 61.77 247 GLU A N 1
ATOM 779 C CA . GLU A 1 122 ? 41.475 15.935 74.615 1.00 61.07 247 GLU A CA 1
ATOM 780 C C . GLU A 1 122 ? 41.133 14.793 73.672 1.00 62.89 247 GLU A C 1
ATOM 781 O O . GLU A 1 122 ? 40.650 15.039 72.567 1.00 61.64 247 GLU A O 1
ATOM 787 N N . ARG A 1 123 ? 41.346 13.538 74.121 1.00 58.71 248 ARG A N 1
ATOM 788 C CA . ARG A 1 123 ? 40.989 12.342 73.345 1.00 57.91 248 ARG A CA 1
ATOM 789 C C . ARG A 1 123 ? 39.472 12.362 73.102 1.00 59.65 248 ARG A C 1
ATOM 790 O O . ARG A 1 123 ? 38.712 12.752 73.989 1.00 59.48 248 ARG A O 1
ATOM 798 N N . VAL A 1 124 ? 39.041 11.973 71.903 1.00 53.96 249 VAL A N 1
ATOM 799 C CA . VAL A 1 124 ? 37.636 12.022 71.491 1.00 51.96 249 VAL A CA 1
ATOM 800 C C . VAL A 1 124 ? 36.894 10.714 71.822 1.00 54.68 249 VAL A C 1
ATOM 801 O O . VAL A 1 124 ? 37.511 9.647 71.958 1.00 53.46 249 VAL A O 1
ATOM 805 N N . SER A 1 125 ? 35.555 10.799 71.908 1.00 50.21 250 SER A N 1
ATOM 806 C CA . SER A 1 125 ? 34.754 9.603 72.145 1.00 50.19 250 SER A CA 1
ATOM 807 C C . SER A 1 125 ? 34.272 8.976 70.823 1.00 52.18 250 SER A C 1
ATOM 808 O O . SER A 1 125 ? 33.890 7.811 70.808 1.00 52.59 250 SER A O 1
ATOM 811 N N . LEU A 1 126 ? 34.288 9.727 69.717 1.00 46.80 251 LEU A N 1
ATOM 812 C CA . LEU A 1 126 ? 33.786 9.181 68.462 1.00 44.34 251 LEU A CA 1
ATOM 813 C C . LEU A 1 126 ? 34.615 9.595 67.255 1.00 46.09 251 LEU A C 1
ATOM 814 O O . LEU A 1 126 ? 34.831 10.782 67.001 1.00 43.26 251 LEU A O 1
ATOM 819 N N . VAL A 1 127 ? 35.024 8.584 66.469 1.00 42.39 252 VAL A N 1
ATOM 820 C CA . VAL A 1 127 ? 35.720 8.793 65.212 1.00 41.63 252 VAL A CA 1
ATOM 821 C C . VAL A 1 127 ? 34.721 8.423 64.109 1.00 47.53 252 VAL A C 1
ATOM 822 O O . VAL A 1 127 ? 34.071 7.375 64.186 1.00 47.99 252 VAL A O 1
ATOM 826 N N . VAL A 1 128 ? 34.555 9.325 63.133 1.00 43.81 253 VAL A N 1
ATOM 827 C CA . VAL A 1 128 ? 33.681 9.146 61.976 1.00 43.63 253 VAL A CA 1
ATOM 828 C C . VAL A 1 128 ? 34.594 9.261 60.761 1.00 47.13 253 VAL A C 1
ATOM 829 O O . VAL A 1 128 ? 35.440 10.153 60.721 1.00 46.49 253 VAL A O 1
ATOM 833 N N . THR A 1 129 ? 34.474 8.326 59.808 1.00 44.13 254 THR A N 1
ATOM 834 C CA . THR A 1 129 ? 35.320 8.336 58.618 1.00 44.24 254 THR A CA 1
ATOM 835 C C . THR A 1 129 ? 34.630 7.656 57.431 1.00 47.76 254 THR A C 1
ATOM 836 O O . THR A 1 129 ? 33.770 6.783 57.581 1.00 47.86 254 THR A O 1
ATOM 840 N N . GLU A 1 130 ? 35.044 8.069 56.250 1.00 44.47 255 GLU A N 1
ATOM 841 C CA . GLU A 1 130 ? 34.549 7.567 54.975 1.00 44.80 255 GLU A CA 1
ATOM 842 C C . GLU A 1 130 ? 35.718 7.287 54.044 1.00 45.39 255 GLU A C 1
ATOM 843 O O . GLU A 1 130 ? 35.546 7.229 52.820 1.00 44.76 255 GLU A O 1
ATOM 849 N N . THR A 1 131 ? 36.915 7.141 54.632 1.00 39.70 256 THR A N 1
ATOM 850 C CA . THR A 1 131 ? 38.186 6.897 53.942 1.00 38.32 256 THR A CA 1
ATOM 851 C C . THR A 1 131 ? 38.233 5.438 53.488 1.00 40.55 256 THR A C 1
ATOM 852 O O . THR A 1 131 ? 39.066 4.656 53.965 1.00 40.17 256 THR A O 1
ATOM 856 N N . VAL A 1 132 ? 37.299 5.062 52.603 1.00 37.90 257 VAL A N 1
ATOM 857 C CA . VAL A 1 132 ? 37.202 3.712 52.035 1.00 39.19 257 VAL A CA 1
ATOM 858 C C . VAL A 1 132 ? 37.090 3.786 50.511 1.00 42.98 257 VAL A C 1
ATOM 859 O O . VAL A 1 132 ? 36.527 4.737 49.963 1.00 42.03 257 VAL A O 1
ATOM 863 N N . ASP A 1 133 ? 37.627 2.770 49.830 1.00 39.21 258 ASP A N 1
ATOM 864 C CA . ASP A 1 133 ? 37.506 2.649 48.395 1.00 37.33 258 ASP A CA 1
ATOM 865 C C . ASP A 1 133 ? 36.643 1.421 48.082 1.00 40.76 258 ASP A C 1
ATOM 866 O O . ASP A 1 133 ? 36.037 0.862 49.000 1.00 39.56 258 ASP A O 1
ATOM 871 N N . ALA A 1 134 ? 36.576 1.017 46.785 1.00 39.38 259 ALA A N 1
ATOM 872 C CA . ALA A 1 134 ? 35.831 -0.155 46.298 1.00 39.48 259 ALA A CA 1
ATOM 873 C C . ALA A 1 134 ? 36.337 -1.468 46.947 1.00 41.86 259 ALA A C 1
ATOM 874 O O . ALA A 1 134 ? 35.543 -2.381 47.167 1.00 41.39 259 ALA A O 1
ATOM 876 N N . GLY A 1 135 ? 37.637 -1.516 47.265 1.00 38.72 260 GLY A N 1
ATOM 877 C CA . GLY A 1 135 ? 38.303 -2.650 47.905 1.00 38.47 260 GLY A CA 1
ATOM 878 C C . GLY A 1 135 ? 38.340 -2.542 49.418 1.00 41.77 260 GLY A C 1
ATOM 879 O O . GLY A 1 135 ? 39.026 -3.325 50.083 1.00 41.34 260 GLY A O 1
ATOM 880 N N . LEU A 1 136 ? 37.609 -1.531 49.953 1.00 36.89 261 LEU A N 1
ATOM 881 C CA . LEU A 1 136 ? 37.426 -1.139 51.348 1.00 36.77 261 LEU A CA 1
ATOM 882 C C . LEU A 1 136 ? 38.696 -0.542 51.963 1.00 38.96 261 LEU A C 1
ATOM 883 O O . LEU A 1 136 ? 38.650 0.574 52.471 1.00 38.03 261 LEU A O 1
ATOM 888 N N . PHE A 1 137 ? 39.814 -1.278 51.914 1.00 36.19 262 PHE A N 1
ATOM 889 C CA . PHE A 1 137 ? 41.067 -0.926 52.584 1.00 36.61 262 PHE A CA 1
ATOM 890 C C . PHE A 1 137 ? 42.009 0.032 51.825 1.00 40.85 262 PHE A C 1
ATOM 891 O O . PHE A 1 137 ? 42.916 0.571 52.459 1.00 41.09 262 PHE A O 1
ATOM 899 N N . GLY A 1 138 ? 41.746 0.295 50.542 1.00 37.23 263 GLY A N 1
ATOM 900 C CA . GLY A 1 138 ? 42.600 1.099 49.660 1.00 37.48 263 GLY A CA 1
ATOM 901 C C . GLY A 1 138 ? 42.920 2.541 49.988 1.00 42.35 263 GLY A C 1
ATOM 902 O O . GLY A 1 138 ? 43.769 3.152 49.326 1.00 40.72 263 GLY A O 1
ATOM 903 N N . GLU A 1 139 ? 42.257 3.102 51.004 1.00 39.88 264 GLU A N 1
ATOM 904 C CA . GLU A 1 139 ? 42.547 4.464 51.429 1.00 40.65 264 GLU A CA 1
ATOM 905 C C . GLU A 1 139 ? 43.268 4.474 52.789 1.00 46.87 264 GLU A C 1
ATOM 906 O O . GLU A 1 139 ? 43.362 5.525 53.409 1.00 46.54 264 GLU A O 1
ATOM 912 N N . GLY A 1 140 ? 43.759 3.313 53.234 1.00 44.62 265 GLY A N 1
ATOM 913 C CA . GLY A 1 140 ? 44.476 3.167 54.501 1.00 44.33 265 GLY A CA 1
ATOM 914 C C . GLY A 1 140 ? 43.661 3.312 55.781 1.00 48.94 265 GLY A C 1
ATOM 915 O O . GLY A 1 140 ? 44.197 3.763 56.803 1.00 48.16 265 GLY A O 1
ATOM 916 N N . ILE A 1 141 ? 42.382 2.874 55.762 1.00 44.97 266 ILE A N 1
ATOM 917 C CA . ILE A 1 141 ? 41.483 2.945 56.926 1.00 44.69 266 ILE A CA 1
ATOM 918 C C . ILE A 1 141 ? 42.076 2.183 58.152 1.00 49.63 266 ILE A C 1
ATOM 919 O O . ILE A 1 141 ? 41.894 2.643 59.277 1.00 49.52 266 ILE A O 1
ATOM 924 N N . VAL A 1 142 ? 42.803 1.064 57.931 1.00 46.15 267 VAL A N 1
ATOM 925 C CA . VAL A 1 142 ? 43.388 0.264 59.014 1.00 45.38 267 VAL A CA 1
ATOM 926 C C . VAL A 1 142 ? 44.481 1.096 59.725 1.00 49.75 267 VAL A C 1
ATOM 927 O O . VAL A 1 142 ? 44.334 1.348 60.916 1.00 51.29 267 VAL A O 1
ATOM 931 N N . GLU A 1 143 ? 45.502 1.582 58.996 1.00 46.10 268 GLU A N 1
ATOM 932 C CA . GLU A 1 143 ? 46.600 2.423 59.518 1.00 46.26 268 GLU A CA 1
ATOM 933 C C . GLU A 1 143 ? 46.075 3.655 60.277 1.00 50.57 268 GLU A C 1
ATOM 934 O O . GLU A 1 143 ? 46.597 3.966 61.344 1.00 50.02 268 GLU A O 1
ATOM 938 N N . SER A 1 144 ? 45.053 4.347 59.722 1.00 46.98 269 SER A N 1
ATOM 939 C CA . SER A 1 144 ? 44.436 5.524 60.334 1.00 47.12 269 SER A CA 1
ATOM 940 C C . SER A 1 144 ? 43.660 5.178 61.627 1.00 52.17 269 SER A C 1
ATOM 941 O O . SER A 1 144 ? 43.759 5.915 62.609 1.00 52.66 269 SER A O 1
ATOM 944 N N . LEU A 1 145 ? 42.913 4.058 61.638 1.00 48.30 270 LEU A N 1
ATOM 945 C CA . LEU A 1 145 ? 42.152 3.668 62.829 1.00 48.73 270 LEU A CA 1
ATOM 946 C C . LEU A 1 145 ? 43.069 3.088 63.914 1.00 51.20 270 LEU A C 1
ATOM 947 O O . LEU A 1 145 ? 42.752 3.262 65.089 1.00 52.61 270 LEU A O 1
ATOM 952 N N . ILE A 1 146 ? 44.211 2.469 63.544 1.00 46.82 271 ILE A N 1
ATOM 953 C CA . ILE A 1 146 ? 45.189 1.957 64.530 1.00 46.16 271 ILE A CA 1
ATOM 954 C C . ILE A 1 146 ? 45.809 3.164 65.277 1.00 49.39 271 ILE A C 1
ATOM 955 O O . ILE A 1 146 ? 45.937 3.122 66.498 1.00 48.19 271 ILE A O 1
ATOM 960 N N . HIS A 1 147 ? 46.144 4.246 64.539 1.00 45.47 272 HIS A N 1
ATOM 961 C CA . HIS A 1 147 ? 46.695 5.470 65.117 1.00 45.12 272 HIS A CA 1
ATOM 962 C C . HIS A 1 147 ? 45.635 6.163 65.980 1.00 49.21 272 HIS A C 1
ATOM 963 O O . HIS A 1 147 ? 45.967 6.684 67.041 1.00 49.55 272 HIS A O 1
ATOM 970 N N . ALA A 1 148 ? 44.366 6.160 65.526 1.00 45.39 273 ALA A N 1
ATOM 971 C CA . ALA A 1 148 ? 43.260 6.793 66.238 1.00 44.90 273 ALA A CA 1
ATOM 972 C C . ALA A 1 148 ? 42.991 6.111 67.580 1.00 49.82 273 ALA A C 1
ATOM 973 O O . ALA A 1 148 ? 42.853 6.809 68.585 1.00 47.97 273 ALA A O 1
ATOM 975 N N . TRP A 1 149 ? 42.977 4.757 67.611 1.00 49.07 274 TRP A N 1
ATOM 976 C CA . TRP A 1 149 ? 42.762 3.993 68.850 1.00 50.16 274 TRP A CA 1
ATOM 977 C C . TRP A 1 149 ? 43.908 4.163 69.843 1.00 53.85 274 TRP A C 1
ATOM 978 O O . TRP A 1 149 ? 43.669 4.196 71.049 1.00 53.66 274 TRP A O 1
ATOM 989 N N . GLU A 1 150 ? 45.141 4.298 69.336 1.00 51.30 275 GLU A N 1
ATOM 990 C CA . GLU A 1 150 ? 46.349 4.431 70.153 1.00 51.52 275 GLU A CA 1
ATOM 991 C C . GLU A 1 150 ? 46.589 5.840 70.688 1.00 55.31 275 GLU A C 1
ATOM 992 O O . GLU A 1 150 ? 47.203 5.979 71.743 1.00 54.25 275 GLU A O 1
ATOM 998 N N . HIS A 1 151 ? 46.155 6.888 69.957 1.00 52.62 276 HIS A N 1
ATOM 999 C CA . HIS A 1 151 ? 46.497 8.251 70.351 1.00 51.97 276 HIS A CA 1
ATOM 1000 C C . HIS A 1 151 ? 45.356 9.255 70.397 1.00 54.60 276 HIS A C 1
ATOM 1001 O O . HIS A 1 151 ? 45.487 10.242 71.118 1.00 53.99 276 HIS A O 1
ATOM 1008 N N . LEU A 1 152 ? 44.283 9.068 69.618 1.00 51.69 277 LEU A N 1
ATOM 1009 C CA . LEU A 1 152 ? 43.241 10.102 69.527 1.00 51.34 277 LEU A CA 1
ATOM 1010 C C . LEU A 1 152 ? 41.890 9.738 70.159 1.00 55.48 277 LEU A C 1
ATOM 1011 O O . LEU A 1 152 ? 41.082 10.637 70.400 1.00 54.63 277 LEU A O 1
ATOM 1016 N N . LEU A 1 153 ? 41.646 8.449 70.422 1.00 53.25 278 LEU A N 1
ATOM 1017 C CA . LEU A 1 153 ? 40.384 7.956 70.983 1.00 53.16 278 LEU A CA 1
ATOM 1018 C C . LEU A 1 153 ? 40.471 7.587 72.449 1.00 57.46 278 LEU A C 1
ATOM 1019 O O . LEU A 1 153 ? 41.509 7.110 72.906 1.00 56.80 278 LEU A O 1
ATOM 1024 N N . LEU A 1 154 ? 39.339 7.724 73.170 1.00 55.33 279 LEU A N 1
ATOM 1025 C CA . LEU A 1 154 ? 39.228 7.277 74.558 1.00 55.39 279 LEU A CA 1
ATOM 1026 C C . LEU A 1 154 ? 39.202 5.736 74.507 1.00 60.73 279 LEU A C 1
ATOM 1027 O O . LEU A 1 154 ? 38.941 5.166 73.440 1.00 61.16 279 LEU A O 1
ATOM 1032 N N . GLN A 1 155 ? 39.506 5.068 75.625 1.00 58.26 280 GLN A N 1
ATOM 1033 C CA . GLN A 1 155 ? 39.543 3.601 75.730 1.00 58.48 280 GLN A CA 1
ATOM 1034 C C . GLN A 1 155 ? 38.242 2.948 75.212 1.00 63.03 280 GLN A C 1
ATOM 1035 O O . GLN A 1 155 ? 37.183 3.539 75.399 1.00 61.77 280 GLN A O 1
ATOM 1037 N N . PRO A 1 156 ? 38.273 1.749 74.571 1.00 61.33 281 PRO A N 1
ATOM 1038 C CA . PRO A 1 156 ? 37.006 1.127 74.125 1.00 61.97 281 PRO A CA 1
ATOM 1039 C C . PRO A 1 156 ? 36.147 0.612 75.296 1.00 68.35 281 PRO A C 1
ATOM 1040 O O . PRO A 1 156 ? 36.627 0.559 76.439 1.00 67.46 281 PRO A O 1
ATOM 1044 N N . LYS A 1 157 ? 34.868 0.252 75.015 1.00 66.82 282 LYS A N 1
ATOM 1045 C CA . LYS A 1 157 ? 33.924 -0.270 76.015 1.00 67.39 282 LYS A CA 1
ATOM 1046 C C . LYS A 1 157 ? 34.447 -1.569 76.654 1.00 71.61 282 LYS A C 1
ATOM 1047 O O . LYS A 1 157 ? 35.065 -2.393 75.972 1.00 70.77 282 LYS A O 1
ATOM 1049 N N . THR A 1 158 ? 34.229 -1.721 77.970 1.00 69.73 283 THR A N 1
ATOM 1050 C CA . THR A 1 158 ? 34.670 -2.883 78.751 1.00 101.02 283 THR A CA 1
ATOM 1051 C C . THR A 1 158 ? 33.746 -4.088 78.544 1.00 128.70 283 THR A C 1
ATOM 1052 O O . THR A 1 158 ? 34.209 -5.230 78.526 1.00 90.47 283 THR A O 1
ATOM 1054 N N . ASN A 1 164 ? 27.952 4.524 79.662 1.00 74.36 289 ASN A N 1
ATOM 1055 C CA . ASN A 1 164 ? 27.843 5.863 79.077 1.00 74.21 289 ASN A CA 1
ATOM 1056 C C . ASN A 1 164 ? 28.848 6.019 77.941 1.00 77.84 289 ASN A C 1
ATOM 1057 O O . ASN A 1 164 ? 30.040 5.761 78.137 1.00 77.97 289 ASN A O 1
ATOM 1059 N N . CYS A 1 165 ? 28.355 6.409 76.742 1.00 72.98 290 CYS A N 1
ATOM 1060 C CA . CYS A 1 165 ? 29.148 6.554 75.518 1.00 71.96 290 CYS A CA 1
ATOM 1061 C C . CYS A 1 165 ? 30.170 7.692 75.606 1.00 74.49 290 CYS A C 1
ATOM 1062 O O . CYS A 1 165 ? 31.178 7.632 74.900 1.00 73.68 290 CYS A O 1
ATOM 1065 N N . GLU A 1 166 ? 29.931 8.708 76.472 1.00 70.44 291 GLU A N 1
ATOM 1066 C CA . GLU A 1 166 ? 30.844 9.846 76.678 1.00 70.24 291 GLU A CA 1
ATOM 1067 C C . GLU A 1 166 ? 32.208 9.417 77.255 1.00 73.10 291 GLU A C 1
ATOM 1068 O O . GLU A 1 166 ? 33.223 10.055 76.968 1.00 72.78 291 GLU A O 1
ATOM 1070 N N . LYS A 1 167 ? 32.214 8.334 78.056 1.00 68.30 292 LYS A N 1
ATOM 1071 C CA . LYS A 1 167 ? 33.379 7.806 78.756 1.00 67.68 292 LYS A CA 1
ATOM 1072 C C . LYS A 1 167 ? 34.287 6.921 77.890 1.00 70.77 292 LYS A C 1
ATOM 1073 O O . LYS A 1 167 ? 35.466 6.780 78.227 1.00 71.14 292 LYS A O 1
ATOM 1075 N N . TYR A 1 168 ? 33.753 6.302 76.813 1.00 65.22 293 TYR A N 1
ATOM 1076 C CA . TYR A 1 168 ? 34.543 5.398 75.984 1.00 63.91 293 TYR A CA 1
ATOM 1077 C C . TYR A 1 168 ? 34.572 5.801 74.488 1.00 65.54 293 TYR A C 1
ATOM 1078 O O . TYR A 1 168 ? 33.705 6.530 74.007 1.00 66.08 293 TYR A O 1
ATOM 1087 N N . GLY A 1 169 ? 35.585 5.298 73.782 1.00 58.87 294 GLY A N 1
ATOM 1088 C CA . GLY A 1 169 ? 35.790 5.531 72.357 1.00 56.73 294 GLY A CA 1
ATOM 1089 C C . GLY A 1 169 ? 35.059 4.543 71.471 1.00 57.18 294 GLY A C 1
ATOM 1090 O O . GLY A 1 169 ? 34.912 3.366 71.823 1.00 57.00 294 GLY A O 1
ATOM 1091 N N . LYS A 1 170 ? 34.590 5.025 70.309 1.00 51.50 295 LYS A N 1
ATOM 1092 C CA . LYS A 1 170 ? 33.887 4.232 69.294 1.00 50.20 295 LYS A CA 1
ATOM 1093 C C . LYS A 1 170 ? 34.190 4.772 67.885 1.00 51.42 295 LYS A C 1
ATOM 1094 O O . LYS A 1 170 ? 34.546 5.939 67.735 1.00 49.56 295 LYS A O 1
ATOM 1096 N N . VAL A 1 171 ? 34.065 3.910 66.859 1.00 47.08 296 VAL A N 1
ATOM 1097 C CA . VAL A 1 171 ? 34.316 4.270 65.468 1.00 45.88 296 VAL A CA 1
ATOM 1098 C C . VAL A 1 171 ? 33.071 4.002 64.593 1.00 49.31 296 VAL A C 1
ATOM 1099 O O . VAL A 1 171 ? 32.450 2.940 64.703 1.00 49.11 296 VAL A O 1
ATOM 1103 N N . ILE A 1 172 ? 32.750 4.962 63.699 1.00 45.14 297 ILE A N 1
ATOM 1104 C CA . ILE A 1 172 ? 31.767 4.844 62.619 1.00 44.09 297 ILE A CA 1
ATOM 1105 C C . ILE A 1 172 ? 32.636 4.897 61.330 1.00 46.90 297 ILE A C 1
ATOM 1106 O O . ILE A 1 172 ? 33.338 5.898 61.128 1.00 46.59 297 ILE A O 1
ATOM 1111 N N . PRO A 1 173 ? 32.664 3.837 60.480 1.00 42.32 298 PRO A N 1
ATOM 1112 C CA . PRO A 1 173 ? 31.898 2.573 60.565 1.00 41.54 298 PRO A CA 1
ATOM 1113 C C . PRO A 1 173 ? 32.417 1.630 61.649 1.00 45.35 298 PRO A C 1
ATOM 1114 O O . PRO A 1 173 ? 33.600 1.654 61.982 1.00 42.95 298 PRO A O 1
ATOM 1118 N N . ALA A 1 174 ? 31.509 0.804 62.209 1.00 43.87 299 ALA A N 1
ATOM 1119 C CA . ALA A 1 174 ? 31.823 -0.145 63.265 1.00 43.18 299 ALA A CA 1
ATOM 1120 C C . ALA A 1 174 ? 32.563 -1.379 62.748 1.00 47.64 299 ALA A C 1
ATOM 1121 O O . ALA A 1 174 ? 33.522 -1.842 63.389 1.00 46.50 299 ALA A O 1
ATOM 1123 N N . SER A 1 175 ? 32.089 -1.942 61.621 1.00 44.26 300 SER A N 1
ATOM 1124 C CA . SER A 1 175 ? 32.640 -3.177 61.059 1.00 44.33 300 SER A CA 1
ATOM 1125 C C . SER A 1 175 ? 32.272 -3.345 59.588 1.00 47.07 300 SER A C 1
ATOM 1126 O O . SER A 1 175 ? 31.559 -2.513 59.037 1.00 47.58 300 SER A O 1
ATOM 1129 N N . ALA A 1 176 ? 32.754 -4.432 58.960 1.00 42.36 301 ALA A N 1
ATOM 1130 C CA . ALA A 1 176 ? 32.472 -4.752 57.567 1.00 41.57 301 ALA A CA 1
ATOM 1131 C C . ALA A 1 176 ? 32.609 -6.230 57.278 1.00 45.78 301 ALA A C 1
ATOM 1132 O O . ALA A 1 176 ? 33.408 -6.922 57.907 1.00 43.46 301 ALA A O 1
ATOM 1134 N N . VAL A 1 177 ? 31.820 -6.707 56.303 1.00 44.85 302 VAL A N 1
ATOM 1135 C CA . VAL A 1 177 ? 31.866 -8.065 55.766 1.00 44.89 302 VAL A CA 1
ATOM 1136 C C . VAL A 1 177 ? 32.188 -7.857 54.262 1.00 48.92 302 VAL A C 1
ATOM 1137 O O . VAL A 1 177 ? 31.486 -7.110 53.572 1.00 46.18 302 VAL A O 1
ATOM 1141 N N . ILE A 1 178 ? 33.273 -8.477 53.790 1.00 45.73 303 ILE A N 1
ATOM 1142 C CA . ILE A 1 178 ? 33.743 -8.344 52.413 1.00 45.17 303 ILE A CA 1
ATOM 1143 C C . ILE A 1 178 ? 33.317 -9.584 51.631 1.00 49.19 303 ILE A C 1
ATOM 1144 O O . ILE A 1 178 ? 33.542 -10.703 52.100 1.00 50.45 303 ILE A O 1
ATOM 1149 N N . PHE A 1 179 ? 32.683 -9.383 50.453 1.00 42.83 304 PHE A N 1
ATOM 1150 C CA . PHE A 1 179 ? 32.208 -10.467 49.603 1.00 41.44 304 PHE A CA 1
ATOM 1151 C C . PHE A 1 179 ? 32.909 -10.500 48.268 1.00 44.48 304 PHE A C 1
ATOM 1152 O O . PHE A 1 179 ? 33.403 -9.479 47.786 1.00 42.43 304 PHE A O 1
ATOM 1160 N N . GLY A 1 180 ? 32.898 -11.674 47.659 1.00 41.01 305 GLY A N 1
ATOM 1161 C CA . GLY A 1 180 ? 33.459 -11.861 46.332 1.00 41.00 305 GLY A CA 1
ATOM 1162 C C . GLY A 1 180 ? 32.541 -12.728 45.505 1.00 46.69 305 GLY A C 1
ATOM 1163 O O . GLY A 1 180 ? 31.689 -13.432 46.063 1.00 47.08 305 GLY A O 1
ATOM 1164 N N . MET A 1 181 ? 32.715 -12.690 44.182 1.00 43.42 306 MET A N 1
ATOM 1165 C CA . MET A 1 181 ? 31.991 -13.524 43.227 1.00 44.38 306 MET A CA 1
ATOM 1166 C C . MET A 1 181 ? 32.789 -13.644 41.955 1.00 47.16 306 MET A C 1
ATOM 1167 O O . MET A 1 181 ? 33.208 -12.612 41.400 1.00 44.59 306 MET A O 1
ATOM 1172 N N . ALA A 1 182 ? 32.960 -14.906 41.464 1.00 42.82 307 ALA A N 1
ATOM 1173 C CA . ALA A 1 182 ? 33.654 -15.188 40.204 1.00 42.93 307 ALA A CA 1
ATOM 1174 C C . ALA A 1 182 ? 32.696 -14.833 39.063 1.00 46.37 307 ALA A C 1
ATOM 1175 O O . ALA A 1 182 ? 31.528 -15.236 39.107 1.00 47.73 307 ALA A O 1
ATOM 1177 N N . VAL A 1 183 ? 33.161 -14.027 38.079 1.00 39.70 308 VAL A N 1
ATOM 1178 C CA . VAL A 1 183 ? 32.315 -13.556 36.978 1.00 38.54 308 VAL A CA 1
ATOM 1179 C C . VAL A 1 183 ? 32.989 -13.745 35.606 1.00 44.25 308 VAL A C 1
ATOM 1180 O O . VAL A 1 183 ? 34.215 -13.857 35.502 1.00 42.90 308 VAL A O 1
ATOM 1184 N N . GLU A 1 184 ? 32.147 -13.733 34.560 1.00 41.87 309 GLU A N 1
ATOM 1185 C CA . GLU A 1 184 ? 32.496 -13.706 33.151 1.00 41.39 309 GLU A CA 1
ATOM 1186 C C . GLU A 1 184 ? 32.124 -12.289 32.747 1.00 43.55 309 GLU A C 1
ATOM 1187 O O . GLU A 1 184 ? 30.987 -11.875 32.942 1.00 43.66 309 GLU A O 1
ATOM 1193 N N . CYS A 1 185 ? 33.086 -11.536 32.241 1.00 39.71 310 CYS A N 1
ATOM 1194 C CA . CYS A 1 185 ? 32.887 -10.166 31.814 1.00 38.94 310 CYS A CA 1
ATOM 1195 C C . CYS A 1 185 ? 33.918 -9.821 30.738 1.00 41.66 310 CYS A C 1
ATOM 1196 O O . CYS A 1 185 ? 35.054 -9.474 31.057 1.00 40.37 310 CYS A O 1
ATOM 1199 N N . ALA A 1 186 ? 33.501 -9.950 29.459 1.00 38.88 311 ALA A N 1
ATOM 1200 C CA . ALA A 1 186 ? 34.307 -9.712 28.262 1.00 39.29 311 ALA A CA 1
ATOM 1201 C C . ALA A 1 186 ? 34.921 -8.318 28.255 1.00 42.43 311 ALA A C 1
ATOM 1202 O O . ALA A 1 186 ? 36.028 -8.169 27.749 1.00 44.06 311 ALA A O 1
ATOM 1204 N N . GLU A 1 187 ? 34.227 -7.314 28.848 1.00 36.77 312 GLU A N 1
ATOM 1205 C CA . GLU A 1 187 ? 34.717 -5.929 28.946 1.00 35.61 312 GLU A CA 1
ATOM 1206 C C . GLU A 1 187 ? 35.958 -5.842 29.832 1.00 36.90 312 GLU A C 1
ATOM 1207 O O . GLU A 1 187 ? 36.902 -5.143 29.471 1.00 35.65 312 GLU A O 1
ATOM 1213 N N . ILE A 1 188 ? 35.975 -6.571 30.959 1.00 33.28 313 ILE A N 1
ATOM 1214 C CA . ILE A 1 188 ? 37.142 -6.609 31.846 1.00 34.71 313 ILE A CA 1
ATOM 1215 C C . ILE A 1 188 ? 38.263 -7.386 31.121 1.00 39.43 313 ILE A C 1
ATOM 1216 O O . ILE A 1 188 ? 39.383 -6.897 31.054 1.00 38.63 313 ILE A O 1
ATOM 1221 N N . ARG A 1 189 ? 37.934 -8.586 30.564 1.00 37.03 314 ARG A N 1
ATOM 1222 C CA . ARG A 1 189 ? 38.856 -9.489 29.851 1.00 36.51 314 ARG A CA 1
ATOM 1223 C C . ARG A 1 189 ? 39.666 -8.774 28.761 1.00 38.56 314 ARG A C 1
ATOM 1224 O O . ARG A 1 189 ? 40.877 -8.937 28.746 1.00 37.81 314 ARG A O 1
ATOM 1232 N N . ARG A 1 190 ? 39.023 -7.953 27.885 1.00 35.89 315 ARG A N 1
ATOM 1233 C CA . ARG A 1 190 ? 39.738 -7.285 26.776 1.00 35.34 315 ARG A CA 1
ATOM 1234 C C . ARG A 1 190 ? 40.769 -6.247 27.277 1.00 38.37 315 ARG A C 1
ATOM 1235 O O . ARG A 1 190 ? 41.645 -5.854 26.510 1.00 39.03 315 ARG A O 1
ATOM 1243 N N . HIS A 1 191 ? 40.713 -5.881 28.571 1.00 33.10 316 HIS A N 1
ATOM 1244 C CA . HIS A 1 191 ? 41.635 -4.947 29.196 1.00 31.52 316 HIS A CA 1
ATOM 1245 C C . HIS A 1 191 ? 42.730 -5.632 30.001 1.00 35.17 316 HIS A C 1
ATOM 1246 O O . HIS A 1 191 ? 43.619 -4.940 30.503 1.00 34.36 316 HIS A O 1
ATOM 1253 N N . HIS A 1 192 ? 42.666 -6.973 30.185 1.00 32.64 317 HIS A N 1
ATOM 1254 C CA . HIS A 1 192 ? 43.676 -7.640 31.024 1.00 32.45 317 HIS A CA 1
ATOM 1255 C C . HIS A 1 192 ? 44.254 -8.882 30.388 1.00 36.98 317 HIS A C 1
ATOM 1256 O O . HIS A 1 192 ? 45.301 -9.316 30.845 1.00 37.09 317 HIS A O 1
ATOM 1263 N N . ARG A 1 193 ? 43.637 -9.425 29.322 1.00 35.64 318 ARG A N 1
ATOM 1264 C CA . ARG A 1 193 ? 44.177 -10.585 28.588 1.00 36.03 318 ARG A CA 1
ATOM 1265 C C . ARG A 1 193 ? 44.160 -10.363 27.079 1.00 41.90 318 ARG A C 1
ATOM 1266 O O . ARG A 1 193 ? 43.145 -9.920 26.542 1.00 43.40 318 ARG A O 1
ATOM 1274 N N . VAL A 1 194 ? 45.230 -10.753 26.387 1.00 39.23 319 VAL A N 1
ATOM 1275 C CA . VAL A 1 194 ? 45.293 -10.710 24.913 1.00 39.77 319 VAL A CA 1
ATOM 1276 C C . VAL A 1 194 ? 44.559 -11.987 24.457 1.00 47.35 319 VAL A C 1
ATOM 1277 O O . VAL A 1 194 ? 45.013 -13.085 24.759 1.00 45.75 319 VAL A O 1
ATOM 1281 N N . GLY A 1 195 ? 43.392 -11.814 23.833 1.00 48.32 320 GLY A N 1
ATOM 1282 C CA . GLY A 1 195 ? 42.474 -12.899 23.487 1.00 50.25 320 GLY A CA 1
ATOM 1283 C C . GLY A 1 195 ? 42.598 -13.627 22.166 1.00 58.23 320 GLY A C 1
ATOM 1284 O O . GLY A 1 195 ? 41.785 -14.511 21.882 1.00 59.88 320 GLY A O 1
ATOM 1285 N N . ILE A 1 196 ? 43.591 -13.277 21.353 1.00 55.37 321 ILE A N 1
ATOM 1286 C CA . ILE A 1 196 ? 43.807 -13.904 20.053 1.00 55.10 321 ILE A CA 1
ATOM 1287 C C . ILE A 1 196 ? 45.285 -14.197 19.878 1.00 58.50 321 ILE A C 1
ATOM 1288 O O . ILE A 1 196 ? 46.127 -13.507 20.471 1.00 59.07 321 ILE A O 1
ATOM 1290 N N . LYS A 1 197 ? 45.601 -15.215 19.060 1.00 51.75 322 LYS A N 1
ATOM 1291 C CA . LYS A 1 197 ? 46.978 -15.623 18.790 1.00 51.08 322 LYS A CA 1
ATOM 1292 C C . LYS A 1 197 ? 47.453 -15.151 17.402 1.00 52.41 322 LYS A C 1
ATOM 1293 O O . LYS A 1 197 ? 48.633 -15.334 17.071 1.00 51.15 322 LYS A O 1
ATOM 1295 N N . ASP A 1 198 ? 46.522 -14.586 16.585 1.00 45.57 323 ASP A N 1
ATOM 1296 C CA . ASP A 1 198 ? 46.790 -14.069 15.241 1.00 44.91 323 ASP A CA 1
ATOM 1297 C C . ASP A 1 198 ? 46.039 -12.766 15.001 1.00 48.55 323 ASP A C 1
ATOM 1298 O O . ASP A 1 198 ? 44.818 -12.727 15.138 1.00 49.40 323 ASP A O 1
ATOM 1303 N N . ILE A 1 199 ? 46.773 -11.698 14.686 1.00 43.67 324 ILE A N 1
ATOM 1304 C CA . ILE A 1 199 ? 46.197 -10.372 14.430 1.00 44.13 324 ILE A CA 1
ATOM 1305 C C . ILE A 1 199 ? 46.672 -9.855 13.075 1.00 43.94 324 ILE A C 1
ATOM 1306 O O . ILE A 1 199 ? 47.867 -9.655 12.889 1.00 42.40 324 ILE A O 1
ATOM 1310 N N . ALA A 1 200 ? 45.731 -9.616 12.141 1.00 39.02 325 ALA A N 1
ATOM 1311 C CA . ALA A 1 200 ? 45.976 -9.021 10.826 1.00 37.08 325 ALA A CA 1
ATOM 1312 C C . ALA A 1 200 ? 47.205 -9.638 10.106 1.00 42.49 325 ALA A C 1
ATOM 1313 O O . ALA A 1 200 ? 48.120 -8.925 9.683 1.00 43.05 325 ALA A O 1
ATOM 1315 N N . GLY A 1 201 ? 47.211 -10.956 10.024 1.00 40.13 326 GLY A N 1
ATOM 1316 C CA . GLY A 1 201 ? 48.257 -11.728 9.369 1.00 40.25 326 GLY A CA 1
ATOM 1317 C C . GLY A 1 201 ? 49.524 -11.976 10.162 1.00 44.26 326 GLY A C 1
ATOM 1318 O O . GLY A 1 201 ? 50.455 -12.558 9.605 1.00 43.96 326 GLY A O 1
ATOM 1319 N N . ILE A 1 202 ? 49.594 -11.534 11.460 1.00 39.67 327 ILE A N 1
ATOM 1320 C CA . ILE A 1 202 ? 50.811 -11.778 12.252 1.00 38.61 327 ILE A CA 1
ATOM 1321 C C . ILE A 1 202 ? 50.517 -12.761 13.382 1.00 43.57 327 ILE A C 1
ATOM 1322 O O . ILE A 1 202 ? 49.409 -12.795 13.915 1.00 43.72 327 ILE A O 1
ATOM 1327 N N A HIS A 1 203 ? 51.515 -13.581 13.735 0.50 40.52 328 HIS A N 1
ATOM 1328 N N B HIS A 1 203 ? 51.528 -13.561 13.736 0.50 40.58 328 HIS A N 1
ATOM 1329 C CA A HIS A 1 203 ? 51.376 -14.511 14.849 0.50 40.17 328 HIS A CA 1
ATOM 1330 C CA B HIS A 1 203 ? 51.466 -14.526 14.828 0.50 40.25 328 HIS A CA 1
ATOM 1331 C C A HIS A 1 203 ? 51.953 -13.899 16.114 0.50 42.66 328 HIS A C 1
ATOM 1332 C C B HIS A 1 203 ? 51.969 -13.875 16.118 0.50 42.65 328 HIS A C 1
ATOM 1333 O O A HIS A 1 203 ? 52.994 -13.230 16.066 0.50 40.93 328 HIS A O 1
ATOM 1334 O O B HIS A 1 203 ? 52.984 -13.166 16.093 0.50 40.84 328 HIS A O 1
ATOM 1347 N N . LEU A 1 204 ? 51.249 -14.107 17.240 1.00 39.51 329 LEU A N 1
ATOM 1348 C CA . LEU A 1 204 ? 51.670 -13.663 18.575 1.00 39.54 329 LEU A CA 1
ATOM 1349 C C . LEU A 1 204 ? 52.144 -14.966 19.214 1.00 46.83 329 LEU A C 1
ATOM 1350 O O . LEU A 1 204 ? 51.330 -15.875 19.399 1.00 49.37 329 LEU A O 1
ATOM 1355 N N . PRO A 1 205 ? 53.479 -15.146 19.403 1.00 43.31 330 PRO A N 1
ATOM 1356 C CA . PRO A 1 205 ? 53.995 -16.450 19.874 1.00 42.09 330 PRO A CA 1
ATOM 1357 C C . PRO A 1 205 ? 53.723 -16.752 21.342 1.00 47.36 330 PRO A C 1
ATOM 1358 O O . PRO A 1 205 ? 53.553 -15.853 22.155 1.00 46.11 330 PRO A O 1
ATOM 1362 N N . THR A 1 206 ? 53.768 -18.040 21.677 1.00 46.78 331 THR A N 1
ATOM 1363 C CA . THR A 1 206 ? 53.557 -18.613 23.008 1.00 47.77 331 THR A CA 1
ATOM 1364 C C . THR A 1 206 ? 54.666 -18.182 23.993 1.00 52.13 331 THR A C 1
ATOM 1365 O O . THR A 1 206 ? 54.397 -18.073 25.191 1.00 53.74 331 THR A O 1
ATOM 1369 N N . ASN A 1 207 ? 55.894 -17.938 23.495 1.00 47.32 332 ASN A N 1
ATOM 1370 C CA . ASN A 1 207 ? 57.034 -17.562 24.334 1.00 46.70 332 ASN A CA 1
ATOM 1371 C C . ASN A 1 207 ? 56.944 -16.086 24.799 1.00 48.81 332 ASN A C 1
ATOM 1372 O O . ASN A 1 207 ? 57.788 -15.664 25.596 1.00 49.04 332 ASN A O 1
ATOM 1377 N N . VAL A 1 208 ? 55.926 -15.320 24.332 1.00 42.58 333 VAL A N 1
ATOM 1378 C CA . VAL A 1 208 ? 55.679 -13.946 24.792 1.00 42.86 333 VAL A CA 1
ATOM 1379 C C . VAL A 1 208 ? 54.339 -13.945 25.555 1.00 48.07 333 VAL A C 1
ATOM 1380 O O . VAL A 1 208 ? 53.273 -14.108 24.946 1.00 47.52 333 VAL A O 1
ATOM 1384 N N . LYS A 1 209 ? 54.405 -13.789 26.880 1.00 44.84 334 LYS A N 1
ATOM 1385 C CA . LYS A 1 209 ? 53.224 -13.768 27.742 1.00 44.31 334 LYS A CA 1
ATOM 1386 C C . LYS A 1 209 ? 52.918 -12.329 28.115 1.00 47.44 334 LYS A C 1
ATOM 1387 O O . LYS A 1 209 ? 53.729 -11.672 28.766 1.00 47.17 334 LYS A O 1
ATOM 1390 N N . PHE A 1 210 ? 51.760 -11.824 27.686 1.00 43.60 335 PHE A N 1
ATOM 1391 C CA . PHE A 1 210 ? 51.363 -10.457 28.024 1.00 43.41 335 PHE A CA 1
ATOM 1392 C C . PHE A 1 210 ? 50.523 -10.437 29.294 1.00 49.06 335 PHE A C 1
ATOM 1393 O O . PHE A 1 210 ? 49.671 -11.302 29.478 1.00 49.97 335 PHE A O 1
ATOM 1401 N N . GLN A 1 211 ? 50.773 -9.458 30.177 1.00 45.49 336 GLN A N 1
ATOM 1402 C CA . GLN A 1 211 ? 50.091 -9.352 31.469 1.00 44.84 336 GLN A CA 1
ATOM 1403 C C . GLN A 1 211 ? 49.783 -7.912 31.791 1.00 45.95 336 GLN A C 1
ATOM 1404 O O . GLN A 1 211 ? 50.585 -7.040 31.480 1.00 43.89 336 GLN A O 1
ATOM 1410 N N . SER A 1 212 ? 48.650 -7.660 32.462 1.00 43.43 337 SER A N 1
ATOM 1411 C CA . SER A 1 212 ? 48.241 -6.300 32.832 1.00 43.55 337 SER A CA 1
ATOM 1412 C C . SER A 1 212 ? 48.990 -5.802 34.099 1.00 46.90 337 SER A C 1
ATOM 1413 O O . SER A 1 212 ? 49.678 -6.604 34.728 1.00 46.01 337 SER A O 1
ATOM 1416 N N . PRO A 1 213 ? 48.894 -4.506 34.500 1.00 43.91 338 PRO A N 1
ATOM 1417 C CA . PRO A 1 213 ? 49.583 -4.080 35.732 1.00 45.01 338 PRO A CA 1
ATOM 1418 C C . PRO A 1 213 ? 48.953 -4.677 37.018 1.00 51.39 338 PRO A C 1
ATOM 1419 O O . PRO A 1 213 ? 49.563 -4.590 38.084 1.00 51.94 338 PRO A O 1
ATOM 1423 N N . ALA A 1 214 ? 47.765 -5.313 36.911 1.00 48.44 339 ALA A N 1
ATOM 1424 C CA . ALA A 1 214 ? 47.077 -5.984 38.030 1.00 48.66 339 ALA A CA 1
ATOM 1425 C C . ALA A 1 214 ? 47.666 -7.390 38.340 1.00 54.01 339 ALA A C 1
ATOM 1426 O O . ALA A 1 214 ? 47.288 -8.005 39.344 1.00 52.73 339 ALA A O 1
ATOM 1428 N N . TYR A 1 215 ? 48.578 -7.889 37.465 1.00 51.25 340 TYR A N 1
ATOM 1429 C CA . TYR A 1 215 ? 49.239 -9.200 37.543 1.00 52.11 340 TYR A CA 1
ATOM 1430 C C . TYR A 1 215 ? 50.364 -9.257 38.593 1.00 56.82 340 TYR A C 1
ATOM 1431 O O . TYR A 1 215 ? 51.144 -8.303 38.737 1.00 57.07 340 TYR A O 1
ATOM 1440 N N . SER A 1 216 ? 50.476 -10.418 39.275 1.00 52.81 341 SER A N 1
ATOM 1441 C CA . SER A 1 216 ? 51.507 -10.702 40.271 1.00 82.57 341 SER A CA 1
ATOM 1442 C C . SER A 1 216 ? 51.862 -12.174 40.208 1.00 103.90 341 SER A C 1
ATOM 1443 O O . SER A 1 216 ? 53.035 -12.509 40.135 1.00 75.54 341 SER A O 1
ATOM 1445 N N . GLU A 1 225 ? 48.718 -2.117 42.137 1.00 57.47 350 GLU A N 1
ATOM 1446 C CA . GLU A 1 225 ? 47.432 -2.042 41.431 1.00 56.84 350 GLU A CA 1
ATOM 1447 C C . GLU A 1 225 ? 46.741 -3.432 41.424 1.00 57.72 350 GLU A C 1
ATOM 1448 O O . GLU A 1 225 ? 46.444 -3.927 40.332 1.00 57.69 350 GLU A O 1
ATOM 1450 N N . PRO A 1 226 ? 46.451 -4.089 42.592 1.00 51.24 351 PRO A N 1
ATOM 1451 C CA . PRO A 1 226 ? 45.863 -5.453 42.531 1.00 49.52 351 PRO A CA 1
ATOM 1452 C C . PRO A 1 226 ? 44.474 -5.505 41.879 1.00 49.61 351 PRO A C 1
ATOM 1453 O O . PRO A 1 226 ? 44.112 -6.518 41.266 1.00 50.40 351 PRO A O 1
ATOM 1457 N N . TYR A 1 227 ? 43.719 -4.404 41.974 1.00 40.98 352 TYR A N 1
ATOM 1458 C CA . TYR A 1 227 ? 42.375 -4.349 41.421 1.00 38.44 352 TYR A CA 1
ATOM 1459 C C . TYR A 1 227 ? 42.060 -3.017 40.791 1.00 39.18 352 TYR A C 1
ATOM 1460 O O . TYR A 1 227 ? 42.609 -1.993 41.187 1.00 38.18 352 TYR A O 1
ATOM 1469 N N . THR A 1 228 ? 41.117 -3.025 39.860 1.00 34.85 353 THR A N 1
ATOM 1470 C CA . THR A 1 228 ? 40.578 -1.809 39.276 1.00 35.61 353 THR A CA 1
ATOM 1471 C C . THR A 1 228 ? 39.239 -1.570 40.008 1.00 39.77 353 THR A C 1
ATOM 1472 O O . THR A 1 228 ? 38.801 -2.414 40.803 1.00 37.82 353 THR A O 1
ATOM 1476 N N . THR A 1 229 ? 38.626 -0.416 39.771 1.00 39.61 354 THR A N 1
ATOM 1477 C CA . THR A 1 229 ? 37.352 -0.010 40.367 1.00 40.94 354 THR A CA 1
ATOM 1478 C C . THR A 1 229 ? 36.361 0.158 39.200 1.00 46.15 354 THR A C 1
ATOM 1479 O O . THR A 1 229 ? 36.679 0.839 38.226 1.00 48.19 354 THR A O 1
ATOM 1483 N N . GLU A 1 230 ? 35.204 -0.516 39.267 1.00 40.12 355 GLU A N 1
ATOM 1484 C CA . GLU A 1 230 ? 34.235 -0.526 38.173 1.00 38.49 355 GLU A CA 1
ATOM 1485 C C . GLU A 1 230 ? 32.795 -0.410 38.641 1.00 42.66 355 GLU A C 1
ATOM 1486 O O . GLU A 1 230 ? 32.416 -1.021 39.636 1.00 43.32 355 GLU A O 1
ATOM 1492 N N . LYS A 1 231 ? 31.967 0.288 37.858 1.00 38.22 356 LYS A N 1
ATOM 1493 C CA . LYS A 1 231 ? 30.538 0.392 38.122 1.00 37.65 356 LYS A CA 1
ATOM 1494 C C . LYS A 1 231 ? 29.931 -0.806 37.417 1.00 38.85 356 LYS A C 1
ATOM 1495 O O . LYS A 1 231 ? 29.412 -0.677 36.313 1.00 38.12 356 LYS A O 1
ATOM 1501 N N . MET A 1 232 ? 30.021 -1.989 38.049 1.00 36.04 357 MET A N 1
ATOM 1502 C CA . MET A 1 232 ? 29.597 -3.268 37.454 1.00 35.26 357 MET A CA 1
ATOM 1503 C C . MET A 1 232 ? 28.104 -3.359 37.117 1.00 37.91 357 MET A C 1
ATOM 1504 O O . MET A 1 232 ? 27.751 -4.157 36.243 1.00 38.33 357 MET A O 1
ATOM 1509 N N . SER A 1 233 ? 27.239 -2.523 37.736 1.00 34.80 358 SER A N 1
ATOM 1510 C CA . SER A 1 233 ? 25.788 -2.502 37.423 1.00 34.46 358 SER A CA 1
ATOM 1511 C C . SER A 1 233 ? 25.520 -2.008 35.977 1.00 40.32 358 SER A C 1
ATOM 1512 O O . SER A 1 233 ? 24.444 -2.264 35.446 1.00 42.13 358 SER A O 1
ATOM 1515 N N . ARG A 1 234 ? 26.501 -1.324 35.344 1.00 36.18 359 ARG A N 1
ATOM 1516 C CA . ARG A 1 234 ? 26.340 -0.780 33.995 1.00 35.94 359 ARG A CA 1
ATOM 1517 C C . ARG A 1 234 ? 27.561 -1.041 33.106 1.00 40.94 359 ARG A C 1
ATOM 1518 O O . ARG A 1 234 ? 27.725 -0.348 32.105 1.00 40.70 359 ARG A O 1
ATOM 1526 N N . VAL A 1 235 ? 28.399 -2.053 33.444 1.00 37.99 360 VAL A N 1
ATOM 1527 C CA . VAL A 1 235 ? 29.603 -2.383 32.662 1.00 36.00 360 VAL A CA 1
ATOM 1528 C C . VAL A 1 235 ? 29.170 -2.758 31.219 1.00 38.93 360 VAL A C 1
ATOM 1529 O O . VAL A 1 235 ? 28.206 -3.526 31.078 1.00 38.59 360 VAL A O 1
ATOM 1533 N N . PRO A 1 236 ? 29.785 -2.160 30.147 1.00 35.33 361 PRO A N 1
ATOM 1534 C CA . PRO A 1 236 ? 29.404 -2.540 28.769 1.00 34.64 361 PRO A CA 1
ATOM 1535 C C . PRO A 1 236 ? 29.441 -4.057 28.547 1.00 38.75 361 PRO A C 1
ATOM 1536 O O . PRO A 1 236 ? 30.385 -4.730 28.965 1.00 36.88 361 PRO A O 1
ATOM 1540 N N . GLY A 1 237 ? 28.359 -4.590 27.985 1.00 37.28 362 GLY A N 1
ATOM 1541 C CA . GLY A 1 237 ? 28.198 -6.020 27.732 1.00 37.15 362 GLY A CA 1
ATOM 1542 C C . GLY A 1 237 ? 27.675 -6.804 28.934 1.00 44.31 362 GLY A C 1
ATOM 1543 O O . GLY A 1 237 ? 27.201 -7.938 28.787 1.00 42.71 362 GLY A O 1
ATOM 1544 N N . GLY A 1 238 ? 27.764 -6.197 30.123 1.00 41.87 363 GLY A N 1
ATOM 1545 C CA . GLY A 1 238 ? 27.352 -6.811 31.377 1.00 41.82 363 GLY A CA 1
ATOM 1546 C C . GLY A 1 238 ? 28.267 -7.921 31.859 1.00 45.44 363 GLY A C 1
ATOM 1547 O O . GLY A 1 238 ? 29.336 -8.156 31.289 1.00 43.64 363 GLY A O 1
ATOM 1548 N N . TYR A 1 239 ? 27.840 -8.624 32.923 1.00 43.50 364 TYR A N 1
ATOM 1549 C CA . TYR A 1 239 ? 28.590 -9.742 33.506 1.00 42.56 364 TYR A CA 1
ATOM 1550 C C . TYR A 1 239 ? 27.665 -10.898 33.858 1.00 49.74 364 TYR A C 1
ATOM 1551 O O . TYR A 1 239 ? 26.463 -10.694 34.032 1.00 48.92 364 TYR A O 1
ATOM 1560 N N . LEU A 1 240 ? 28.241 -12.104 34.015 1.00 49.06 365 LEU A N 1
ATOM 1561 C CA . LEU A 1 240 ? 27.504 -13.298 34.395 1.00 49.87 365 LEU A CA 1
ATOM 1562 C C . LEU A 1 240 ? 28.147 -13.948 35.616 1.00 50.91 365 LEU A C 1
ATOM 1563 O O . LEU A 1 240 ? 29.352 -14.197 35.615 1.00 49.83 365 LEU A O 1
ATOM 1568 N N . ALA A 1 241 ? 27.340 -14.179 36.669 1.00 46.97 366 ALA A N 1
ATOM 1569 C CA . ALA A 1 241 ? 27.733 -14.834 37.925 1.00 46.62 366 ALA A CA 1
ATOM 1570 C C . ALA A 1 241 ? 28.077 -16.304 37.644 1.00 49.68 366 ALA A C 1
ATOM 1571 O O . ALA A 1 241 ? 27.212 -17.055 37.196 1.00 50.63 366 ALA A O 1
ATOM 1573 N N . LEU A 1 242 ? 29.334 -16.703 37.866 1.00 45.44 367 LEU A N 1
ATOM 1574 C CA . LEU A 1 242 ? 29.752 -18.082 37.589 1.00 46.14 367 LEU A CA 1
ATOM 1575 C C . LEU A 1 242 ? 29.741 -18.924 38.869 1.00 50.85 367 LEU A C 1
ATOM 1576 O O . LEU A 1 242 ? 29.781 -20.151 38.813 1.00 49.24 367 LEU A O 1
ATOM 1581 N N . THR A 1 243 ? 29.687 -18.242 40.018 1.00 48.77 368 THR A N 1
ATOM 1582 C CA . THR A 1 243 ? 29.591 -18.825 41.346 1.00 48.58 368 THR A CA 1
ATOM 1583 C C . THR A 1 243 ? 28.595 -17.974 42.116 1.00 53.61 368 THR A C 1
ATOM 1584 O O . THR A 1 243 ? 28.223 -16.890 41.660 1.00 50.62 368 THR A O 1
ATOM 1588 N N . GLU A 1 244 ? 28.188 -18.449 43.314 1.00 53.22 369 GLU A N 1
ATOM 1589 C CA . GLU A 1 244 ? 27.347 -17.657 44.204 1.00 53.92 369 GLU A CA 1
ATOM 1590 C C . GLU A 1 244 ? 28.310 -16.680 44.886 1.00 57.68 369 GLU A C 1
ATOM 1591 O O . GLU A 1 244 ? 29.535 -16.862 44.813 1.00 56.06 369 GLU A O 1
ATOM 1595 N N . CYS A 1 245 ? 27.774 -15.631 45.516 1.00 55.74 370 CYS A N 1
ATOM 1596 C CA . CYS A 1 245 ? 28.592 -14.693 46.261 1.00 56.91 370 CYS A CA 1
ATOM 1597 C C . CYS A 1 245 ? 29.129 -15.467 47.465 1.00 60.00 370 CYS A C 1
ATOM 1598 O O . CYS A 1 245 ? 28.512 -16.447 47.894 1.00 59.86 370 CYS A O 1
ATOM 1601 N N . PHE A 1 246 ? 30.297 -15.073 47.969 1.00 54.97 371 PHE A N 1
ATOM 1602 C CA . PHE A 1 246 ? 30.928 -15.741 49.105 1.00 53.53 371 PHE A CA 1
ATOM 1603 C C . PHE A 1 246 ? 31.653 -14.716 49.957 1.00 57.23 371 PHE A C 1
ATOM 1604 O O . PHE A 1 246 ? 32.138 -13.723 49.435 1.00 57.04 371 PHE A O 1
ATOM 1612 N N . GLU A 1 247 ? 31.714 -14.955 51.265 1.00 55.08 372 GLU A N 1
ATOM 1613 C CA . GLU A 1 247 ? 32.400 -14.091 52.222 1.00 55.04 372 GLU A CA 1
ATOM 1614 C C . GLU A 1 247 ? 33.888 -14.328 52.039 1.00 57.75 372 GLU A C 1
ATOM 1615 O O . GLU A 1 247 ? 34.337 -15.471 51.992 1.00 56.94 372 GLU A O 1
ATOM 1621 N N . ILE A 1 248 ? 34.640 -13.248 51.903 1.00 53.79 373 ILE A N 1
ATOM 1622 C CA . ILE A 1 248 ? 36.070 -13.332 51.673 1.00 54.00 373 ILE A CA 1
ATOM 1623 C C . ILE A 1 248 ? 36.852 -12.896 52.935 1.00 56.48 373 ILE A C 1
ATOM 1624 O O . ILE A 1 248 ? 37.973 -13.371 53.145 1.00 56.86 373 ILE A O 1
ATOM 1628 N N . MET A 1 249 ? 36.233 -12.043 53.790 1.00 49.85 374 MET A N 1
ATOM 1629 C CA . MET A 1 249 ? 36.845 -11.447 54.978 1.00 48.15 374 MET A CA 1
ATOM 1630 C C . MET A 1 249 ? 35.800 -10.681 55.812 1.00 51.82 374 MET A C 1
ATOM 1631 O O . MET A 1 249 ? 34.773 -10.265 55.290 1.00 52.52 374 MET A O 1
ATOM 1636 N N . THR A 1 250 ? 36.094 -10.477 57.098 1.00 47.71 375 THR A N 1
ATOM 1637 C CA . THR A 1 250 ? 35.350 -9.635 58.036 1.00 47.55 375 THR A CA 1
ATOM 1638 C C . THR A 1 250 ? 36.407 -8.781 58.755 1.00 49.77 375 THR A C 1
ATOM 1639 O O . THR A 1 250 ? 37.566 -9.194 58.874 1.00 50.03 375 THR A O 1
ATOM 1643 N N . VAL A 1 251 ? 36.012 -7.609 59.239 1.00 43.90 376 VAL A N 1
ATOM 1644 C CA . VAL A 1 251 ? 36.923 -6.711 59.947 1.00 42.97 376 VAL A CA 1
ATOM 1645 C C . VAL A 1 251 ? 36.124 -5.928 61.005 1.00 47.15 376 VAL A C 1
ATOM 1646 O O . VAL A 1 251 ? 35.018 -5.465 60.729 1.00 45.73 376 VAL A O 1
ATOM 1650 N N . ASP A 1 252 ? 36.685 -5.804 62.210 1.00 45.48 377 ASP A N 1
ATOM 1651 C CA . ASP A 1 252 ? 36.069 -5.065 63.309 1.00 45.93 377 ASP A CA 1
ATOM 1652 C C . ASP A 1 252 ? 36.888 -3.797 63.553 1.00 50.08 377 ASP A C 1
ATOM 1653 O O . ASP A 1 252 ? 37.972 -3.855 64.151 1.00 51.06 377 ASP A O 1
ATOM 1658 N N . PHE A 1 253 ? 36.374 -2.651 63.067 1.00 46.21 378 PHE A N 1
ATOM 1659 C CA . PHE A 1 253 ? 37.044 -1.351 63.155 1.00 45.64 378 PHE A CA 1
ATOM 1660 C C . PHE A 1 253 ? 37.159 -0.833 64.604 1.00 50.50 378 PHE A C 1
ATOM 1661 O O . PHE A 1 253 ? 37.994 0.037 64.869 1.00 50.18 378 PHE A O 1
ATOM 1669 N N . ASN A 1 254 ? 36.359 -1.390 65.532 1.00 48.42 379 ASN A N 1
ATOM 1670 C CA . ASN A 1 254 ? 36.375 -1.053 66.958 1.00 49.51 379 ASN A CA 1
ATOM 1671 C C . ASN A 1 254 ? 37.344 -1.948 67.757 1.00 55.24 379 ASN A C 1
ATOM 1672 O O . ASN A 1 254 ? 37.533 -1.751 68.967 1.00 54.80 379 ASN A O 1
ATOM 1677 N N . ASN A 1 255 ? 37.946 -2.937 67.077 1.00 52.73 380 ASN A N 1
ATOM 1678 C CA . ASN A 1 255 ? 38.870 -3.897 67.683 1.00 51.64 380 ASN A CA 1
ATOM 1679 C C . ASN A 1 255 ? 40.307 -3.615 67.203 1.00 55.34 380 ASN A C 1
ATOM 1680 O O . ASN A 1 255 ? 40.696 -4.044 66.105 1.00 54.90 380 ASN A O 1
ATOM 1685 N N . LEU A 1 256 ? 41.080 -2.870 68.039 1.00 50.96 381 LEU A N 1
ATOM 1686 C CA . LEU A 1 256 ? 42.471 -2.478 67.800 1.00 50.82 381 LEU A CA 1
ATOM 1687 C C . LEU A 1 256 ? 43.402 -3.702 67.637 1.00 55.95 381 LEU A C 1
ATOM 1688 O O . LEU A 1 256 ? 44.283 -3.688 66.773 1.00 55.86 381 LEU A O 1
ATOM 1693 N N . GLN A 1 257 ? 43.206 -4.737 68.464 1.00 53.94 382 GLN A N 1
ATOM 1694 C CA . GLN A 1 257 ? 44.006 -5.964 68.447 1.00 54.33 382 GLN A CA 1
ATOM 1695 C C . GLN A 1 257 ? 43.852 -6.714 67.116 1.00 57.30 382 GLN A C 1
ATOM 1696 O O . GLN A 1 257 ? 44.853 -7.146 66.553 1.00 55.99 382 GLN A O 1
ATOM 1699 N N . GLU A 1 258 ? 42.606 -6.822 66.603 1.00 54.82 383 GLU A N 1
ATOM 1700 C CA . GLU A 1 258 ? 42.270 -7.456 65.321 1.00 54.87 383 GLU A CA 1
ATOM 1701 C C . GLU A 1 258 ? 42.883 -6.669 64.160 1.00 58.72 383 GLU A C 1
ATOM 1702 O O . GLU A 1 258 ? 43.397 -7.279 63.214 1.00 58.92 383 GLU A O 1
ATOM 1708 N N . LEU A 1 259 ? 42.839 -5.320 64.245 1.00 54.03 384 LEU A N 1
ATOM 1709 C CA . LEU A 1 259 ? 43.397 -4.424 63.233 1.00 53.32 384 LEU A CA 1
ATOM 1710 C C . LEU A 1 259 ? 44.929 -4.542 63.161 1.00 57.70 384 LEU A C 1
ATOM 1711 O O . LEU A 1 259 ? 45.472 -4.628 62.060 1.00 56.06 384 LEU A O 1
ATOM 1716 N N . LYS A 1 260 ? 45.613 -4.585 64.324 1.00 56.52 385 LYS A N 1
ATOM 1717 C CA . LYS A 1 260 ? 47.073 -4.735 64.395 1.00 57.64 385 LYS A CA 1
ATOM 1718 C C . LYS A 1 260 ? 47.541 -6.124 63.904 1.00 62.38 385 LYS A C 1
ATOM 1719 O O . LYS A 1 260 ? 48.630 -6.231 63.334 1.00 61.88 385 LYS A O 1
ATOM 1724 N N . SER A 1 261 ? 46.709 -7.171 64.105 1.00 59.72 386 SER A N 1
ATOM 1725 C CA . SER A 1 261 ? 47.027 -8.553 63.711 1.00 60.08 386 SER A CA 1
ATOM 1726 C C . SER A 1 261 ? 46.987 -8.783 62.184 1.00 63.05 386 SER A C 1
ATOM 1727 O O . SER A 1 261 ? 47.487 -9.812 61.715 1.00 62.95 386 SER A O 1
ATOM 1730 N N . LEU A 1 262 ? 46.403 -7.837 61.418 1.00 58.72 387 LEU A N 1
ATOM 1731 C CA . LEU A 1 262 ? 46.256 -7.955 59.966 1.00 57.64 387 LEU A CA 1
ATOM 1732 C C . LEU A 1 262 ? 47.581 -8.003 59.228 1.00 61.09 387 LEU A C 1
ATOM 1733 O O . LEU A 1 262 ? 47.675 -8.740 58.248 1.00 61.73 387 LEU A O 1
ATOM 1738 N N . ALA A 1 263 ? 48.596 -7.238 59.686 1.00 56.58 388 ALA A N 1
ATOM 1739 C CA . ALA A 1 263 ? 49.923 -7.144 59.056 1.00 55.97 388 ALA A CA 1
ATOM 1740 C C . ALA A 1 263 ? 50.673 -8.496 58.982 1.00 59.35 388 ALA A C 1
ATOM 1741 O O . ALA A 1 263 ? 51.457 -8.693 58.065 1.00 58.36 388 ALA A O 1
ATOM 1743 N N . THR A 1 264 ? 50.422 -9.416 59.919 1.00 57.72 389 THR A N 1
ATOM 1744 C CA . THR A 1 264 ? 51.098 -10.715 59.964 1.00 58.70 389 THR A CA 1
ATOM 1745 C C . THR A 1 264 ? 50.127 -11.910 59.836 1.00 64.32 389 THR A C 1
ATOM 1746 O O . THR A 1 264 ? 50.571 -13.062 59.943 1.00 65.12 389 THR A O 1
ATOM 1750 N N . LYS A 1 265 ? 48.827 -11.654 59.584 1.00 61.04 390 LYS A N 1
ATOM 1751 C CA . LYS A 1 265 ? 47.841 -12.725 59.422 1.00 61.39 390 LYS A CA 1
ATOM 1752 C C . LYS A 1 265 ? 48.090 -13.502 58.126 1.00 67.27 390 LYS A C 1
ATOM 1753 O O . LYS A 1 265 ? 48.158 -12.904 57.055 1.00 67.11 390 LYS A O 1
ATOM 1759 N N . LYS A 1 266 ? 48.228 -14.831 58.241 1.00 65.36 391 LYS A N 1
ATOM 1760 C CA . LYS A 1 266 ? 48.466 -15.734 57.109 1.00 65.29 391 LYS A CA 1
ATOM 1761 C C . LYS A 1 266 ? 47.272 -15.697 56.138 1.00 66.88 391 LYS A C 1
ATOM 1762 O O . LYS A 1 266 ? 46.128 -15.688 56.605 1.00 65.04 391 LYS A O 1
ATOM 1765 N N . PRO A 1 267 ? 47.514 -15.683 54.796 1.00 63.42 392 PRO A N 1
ATOM 1766 C CA . PRO A 1 267 ? 46.389 -15.651 53.838 1.00 63.02 392 PRO A CA 1
ATOM 1767 C C . PRO A 1 267 ? 45.389 -16.793 54.006 1.00 67.85 392 PRO A C 1
ATOM 1768 O O . PRO A 1 267 ? 45.769 -17.908 54.372 1.00 67.67 392 PRO A O 1
ATOM 1772 N N . ASP A 1 268 ? 44.104 -16.491 53.776 1.00 65.11 393 ASP A N 1
ATOM 1773 C CA . ASP A 1 268 ? 43.004 -17.445 53.871 1.00 65.31 393 ASP A CA 1
ATOM 1774 C C . ASP A 1 268 ? 42.808 -18.125 52.516 1.00 68.86 393 ASP A C 1
ATOM 1775 O O . ASP A 1 268 ? 42.436 -17.469 51.536 1.00 67.69 393 ASP A O 1
ATOM 1777 N N . LYS A 1 269 ? 43.108 -19.431 52.458 1.00 65.56 394 LYS A N 1
ATOM 1778 C CA . LYS A 1 269 ? 42.970 -20.252 51.255 1.00 65.10 394 LYS A CA 1
ATOM 1779 C C . LYS A 1 269 ? 41.513 -20.704 51.177 1.00 67.68 394 LYS A C 1
ATOM 1780 O O . LYS A 1 269 ? 41.036 -21.381 52.091 1.00 68.35 394 LYS A O 1
ATOM 1786 N N . ILE A 1 270 ? 40.793 -20.290 50.120 1.00 62.16 395 ILE A N 1
ATOM 1787 C CA . ILE A 1 270 ? 39.375 -20.625 49.949 1.00 61.31 395 ILE A CA 1
ATOM 1788 C C . ILE A 1 270 ? 39.127 -21.323 48.596 1.00 62.85 395 ILE A C 1
ATOM 1789 O O . ILE A 1 270 ? 39.836 -21.085 47.619 1.00 62.17 395 ILE A O 1
ATOM 1793 N N . GLY A 1 271 ? 38.114 -22.183 48.589 1.00 58.17 396 GLY A N 1
ATOM 1794 C CA . GLY A 1 271 ? 37.669 -22.960 47.441 1.00 56.52 396 GLY A CA 1
ATOM 1795 C C . GLY A 1 271 ? 36.197 -22.751 47.192 1.00 58.22 396 GLY A C 1
ATOM 1796 O O . GLY A 1 271 ? 35.380 -23.044 48.062 1.00 58.55 396 GLY A O 1
ATOM 1797 N N . ILE A 1 272 ? 35.849 -22.198 46.025 1.00 53.54 397 ILE A N 1
ATOM 1798 C CA . ILE A 1 272 ? 34.462 -21.859 45.708 1.00 52.59 397 ILE A CA 1
ATOM 1799 C C . ILE A 1 272 ? 33.918 -22.735 44.567 1.00 57.24 397 ILE A C 1
ATOM 1800 O O . ILE A 1 272 ? 34.485 -22.728 43.477 1.00 56.56 397 ILE A O 1
ATOM 1805 N N . PRO A 1 273 ? 32.800 -23.471 44.797 1.00 54.85 398 PRO A N 1
ATOM 1806 C CA . PRO A 1 273 ? 32.235 -24.303 43.716 1.00 54.50 398 PRO A CA 1
ATOM 1807 C C . PRO A 1 273 ? 31.613 -23.469 42.588 1.00 57.59 398 PRO A C 1
ATOM 1808 O O . PRO A 1 273 ? 31.016 -22.409 42.837 1.00 56.07 398 PRO A O 1
ATOM 1812 N N . VAL A 1 274 ? 31.778 -23.947 41.338 1.00 53.95 399 VAL A N 1
ATOM 1813 C CA . VAL A 1 274 ? 31.263 -23.281 40.131 1.00 54.08 399 VAL A CA 1
ATOM 1814 C C . VAL A 1 274 ? 29.804 -23.712 39.924 1.00 58.53 399 VAL A C 1
ATOM 1815 O O . VAL A 1 274 ? 29.519 -24.906 39.962 1.00 57.67 399 VAL A O 1
ATOM 1819 N N . ILE A 1 275 ? 28.888 -22.746 39.737 1.00 56.13 400 ILE A N 1
ATOM 1820 C CA . ILE A 1 275 ? 27.452 -23.016 39.580 1.00 57.10 400 ILE A CA 1
ATOM 1821 C C . ILE A 1 275 ? 26.979 -22.777 38.131 1.00 62.75 400 ILE A C 1
ATOM 1822 O O . ILE A 1 275 ? 25.863 -23.177 37.781 1.00 63.58 400 ILE A O 1
ATOM 1827 N N . LYS A 1 276 ? 27.812 -22.129 37.303 1.00 59.06 401 LYS A N 1
ATOM 1828 C CA . LYS A 1 276 ? 27.462 -21.818 35.921 1.00 59.02 401 LYS A CA 1
ATOM 1829 C C . LYS A 1 276 ? 28.668 -21.961 34.999 1.00 63.84 401 LYS A C 1
ATOM 1830 O O . LYS A 1 276 ? 29.770 -21.538 35.352 1.00 64.37 401 LYS A O 1
ATOM 1833 N N . GLU A 1 277 ? 28.440 -22.539 33.804 1.00 59.22 402 GLU A N 1
ATOM 1834 C CA . GLU A 1 277 ? 29.430 -22.709 32.738 1.00 58.05 402 GLU A CA 1
ATOM 1835 C C . GLU A 1 277 ? 29.786 -21.315 32.197 1.00 56.09 402 GLU A C 1
ATOM 1836 O O . GLU A 1 277 ? 28.888 -20.488 32.047 1.00 53.80 402 GLU A O 1
ATOM 1842 N N . GLY A 1 278 ? 31.073 -21.072 31.926 1.00 51.28 403 GLY A N 1
ATOM 1843 C CA . GLY A 1 278 ? 31.535 -19.776 31.421 1.00 50.64 403 GLY A CA 1
ATOM 1844 C C . GLY A 1 278 ? 33.031 -19.540 31.463 1.00 51.08 403 GLY A C 1
ATOM 1845 O O . GLY A 1 278 ? 33.773 -20.368 31.987 1.00 49.66 403 GLY A O 1
ATOM 1846 N N . ILE A 1 279 ? 33.480 -18.388 30.920 1.00 46.55 404 ILE A N 1
ATOM 1847 C CA . ILE A 1 279 ? 34.886 -17.964 30.894 1.00 44.99 404 ILE A CA 1
ATOM 1848 C C . ILE A 1 279 ? 35.202 -17.157 32.165 1.00 46.74 404 ILE A C 1
ATOM 1849 O O . ILE A 1 279 ? 34.599 -16.106 32.385 1.00 45.21 404 ILE A O 1
ATOM 1854 N N . LEU A 1 280 ? 36.153 -17.638 32.994 1.00 42.56 405 LEU A N 1
ATOM 1855 C CA . LEU A 1 280 ? 36.548 -16.932 34.228 1.00 41.29 405 LEU A CA 1
ATOM 1856 C C . LEU A 1 280 ? 37.368 -15.674 33.895 1.00 42.32 405 LEU A C 1
ATOM 1857 O O . LEU A 1 280 ? 38.519 -15.783 33.449 1.00 41.66 405 LEU A O 1
ATOM 1862 N N . ASP A 1 281 ? 36.760 -14.484 34.093 1.00 36.38 406 ASP A N 1
ATOM 1863 C CA . ASP A 1 281 ? 37.397 -13.206 33.755 1.00 35.43 406 ASP A CA 1
ATOM 1864 C C . ASP A 1 281 ? 37.850 -12.373 34.970 1.00 37.17 406 ASP A C 1
ATOM 1865 O O . ASP A 1 281 ? 38.819 -11.640 34.852 1.00 33.62 406 ASP A O 1
ATOM 1870 N N . ALA A 1 282 ? 37.187 -12.513 36.139 1.00 36.54 407 ALA A N 1
ATOM 1871 C CA . ALA A 1 282 ? 37.521 -11.732 37.333 1.00 35.46 407 ALA A CA 1
ATOM 1872 C C . ALA A 1 282 ? 36.792 -12.208 38.560 1.00 41.17 407 ALA A C 1
ATOM 1873 O O . ALA A 1 282 ? 35.802 -12.909 38.460 1.00 41.36 407 ALA A O 1
ATOM 1875 N N . ILE A 1 283 ? 37.243 -11.730 39.723 1.00 38.96 408 ILE A N 1
ATOM 1876 C CA . ILE A 1 283 ? 36.579 -11.888 40.997 1.00 36.86 408 ILE A CA 1
ATOM 1877 C C . ILE A 1 283 ? 36.074 -10.469 41.300 1.00 40.57 408 ILE A C 1
ATOM 1878 O O . ILE A 1 283 ? 36.873 -9.528 41.413 1.00 40.14 408 ILE A O 1
ATOM 1883 N N . MET A 1 284 ? 34.746 -10.304 41.338 1.00 37.77 409 MET A N 1
ATOM 1884 C CA . MET A 1 284 ? 34.105 -9.020 41.643 1.00 36.38 409 MET A CA 1
ATOM 1885 C C . MET A 1 284 ? 33.916 -8.966 43.149 1.00 40.81 409 MET A C 1
ATOM 1886 O O . MET A 1 284 ? 33.297 -9.866 43.711 1.00 39.93 409 MET A O 1
ATOM 1891 N N . VAL A 1 285 ? 34.457 -7.916 43.789 1.00 36.58 410 VAL A N 1
ATOM 1892 C CA . VAL A 1 285 ? 34.446 -7.753 45.239 1.00 36.29 410 VAL A CA 1
ATOM 1893 C C . VAL A 1 285 ? 33.668 -6.504 45.662 1.00 41.44 410 VAL A C 1
ATOM 1894 O O . VAL A 1 285 ? 33.795 -5.440 45.058 1.00 39.19 410 VAL A O 1
ATOM 1898 N N . TRP A 1 286 ? 32.857 -6.656 46.725 1.00 41.40 411 TRP A N 1
ATOM 1899 C CA . TRP A 1 286 ? 32.089 -5.567 47.344 1.00 41.94 411 TRP A CA 1
ATOM 1900 C C . TRP A 1 286 ? 32.034 -5.821 48.849 1.00 45.01 411 TRP A C 1
ATOM 1901 O O . TRP A 1 286 ? 32.553 -6.832 49.321 1.00 43.83 411 TRP A O 1
ATOM 1912 N N . PHE A 1 287 ? 31.396 -4.924 49.603 1.00 41.99 412 PHE A N 1
ATOM 1913 C CA . PHE A 1 287 ? 31.315 -5.088 51.042 1.00 40.95 412 PHE A CA 1
ATOM 1914 C C . PHE A 1 287 ? 30.022 -4.523 51.621 1.00 47.20 412 PHE A C 1
ATOM 1915 O O . PHE A 1 287 ? 29.368 -3.660 51.024 1.00 45.68 412 PHE A O 1
ATOM 1923 N N . VAL A 1 288 ? 29.657 -5.046 52.798 1.00 47.10 413 VAL A N 1
ATOM 1924 C CA . VAL A 1 288 ? 28.523 -4.600 53.609 1.00 48.02 413 VAL A CA 1
ATOM 1925 C C . VAL A 1 288 ? 29.177 -3.911 54.823 1.00 50.76 413 VAL A C 1
ATOM 1926 O O . VAL A 1 288 ? 29.832 -4.566 55.640 1.00 51.02 413 VAL A O 1
ATOM 1930 N N . LEU A 1 289 ? 29.061 -2.590 54.873 1.00 45.29 414 LEU A N 1
ATOM 1931 C CA . LEU A 1 289 ? 29.609 -1.729 55.909 1.00 44.50 414 LEU A CA 1
ATOM 1932 C C . LEU A 1 289 ? 28.558 -1.464 57.008 1.00 47.37 414 LEU A C 1
ATOM 1933 O O . LEU A 1 289 ? 27.526 -0.862 56.745 1.00 47.51 414 LEU A O 1
ATOM 1938 N N . GLN A 1 290 ? 28.828 -1.921 58.229 1.00 43.79 415 GLN A N 1
ATOM 1939 C CA . GLN A 1 290 ? 27.949 -1.745 59.385 1.00 43.61 415 GLN A CA 1
ATOM 1940 C C . GLN A 1 290 ? 28.342 -0.442 60.101 1.00 48.92 415 GLN A C 1
ATOM 1941 O O . GLN A 1 290 ? 29.386 -0.399 60.759 1.00 48.55 415 GLN A O 1
ATOM 1947 N N . LEU A 1 291 ? 27.548 0.637 59.912 1.00 46.01 416 LEU A N 1
ATOM 1948 C CA . LEU A 1 291 ? 27.829 1.948 60.542 1.00 46.55 416 LEU A CA 1
ATOM 1949 C C . LEU A 1 291 ? 27.641 1.872 62.064 1.00 52.32 416 LEU A C 1
ATOM 1950 O O . LEU A 1 291 ? 28.414 2.463 62.814 1.00 52.49 416 LEU A O 1
ATOM 1955 N N . ASP A 1 292 ? 26.614 1.124 62.497 1.00 49.32 417 ASP A N 1
ATOM 1956 C CA . ASP A 1 292 ? 26.263 0.782 63.881 1.00 50.17 417 ASP A CA 1
ATOM 1957 C C . ASP A 1 292 ? 25.449 -0.536 63.862 1.00 54.31 417 ASP A C 1
ATOM 1958 O O . ASP A 1 292 ? 25.437 -1.212 62.839 1.00 53.21 417 ASP A O 1
ATOM 1963 N N . ASP A 1 293 ? 24.763 -0.885 64.941 1.00 52.27 418 ASP A N 1
ATOM 1964 C CA . ASP A 1 293 ? 23.991 -2.133 64.981 1.00 53.02 418 ASP A CA 1
ATOM 1965 C C . ASP A 1 293 ? 22.656 -2.056 64.178 1.00 57.32 418 ASP A C 1
ATOM 1966 O O . ASP A 1 293 ? 22.084 -3.107 63.875 1.00 57.72 418 ASP A O 1
ATOM 1968 N N . GLU A 1 294 ? 22.187 -0.837 63.823 1.00 53.37 419 GLU A N 1
ATOM 1969 C CA . GLU A 1 294 ? 20.927 -0.596 63.094 1.00 53.74 419 GLU A CA 1
ATOM 1970 C C . GLU A 1 294 ? 21.107 -0.143 61.637 1.00 56.90 419 GLU A C 1
ATOM 1971 O O . GLU A 1 294 ? 20.226 -0.380 60.801 1.00 56.54 419 GLU A O 1
ATOM 1977 N N . HIS A 1 295 ? 22.196 0.572 61.354 1.00 52.23 420 HIS A N 1
ATOM 1978 C CA . HIS A 1 295 ? 22.410 1.176 60.049 1.00 51.96 420 HIS A CA 1
ATOM 1979 C C . HIS A 1 295 ? 23.552 0.516 59.293 1.00 55.10 420 HIS A C 1
ATOM 1980 O O . HIS A 1 295 ? 24.671 0.407 59.807 1.00 53.50 420 HIS A O 1
ATOM 1987 N N A SER A 1 296 ? 23.259 0.055 58.066 0.50 52.47 421 SER A N 1
ATOM 1988 N N B SER A 1 296 ? 23.257 0.095 58.061 0.50 52.41 421 SER A N 1
ATOM 1989 C CA A SER A 1 296 ? 24.229 -0.605 57.188 0.50 52.29 421 SER A CA 1
ATOM 1990 C CA B SER A 1 296 ? 24.208 -0.566 57.175 0.50 52.19 421 SER A CA 1
ATOM 1991 C C A SER A 1 296 ? 24.209 -0.034 55.765 0.50 57.14 421 SER A C 1
ATOM 1992 C C B SER A 1 296 ? 24.226 0.044 55.776 0.50 57.05 421 SER A C 1
ATOM 1993 O O A SER A 1 296 ? 23.167 0.434 55.291 0.50 56.79 421 SER A O 1
ATOM 1994 O O B SER A 1 296 ? 23.226 0.617 55.327 0.50 56.64 421 SER A O 1
ATOM 1999 N N . LEU A 1 297 ? 25.372 -0.092 55.089 1.00 53.82 422 LEU A N 1
ATOM 2000 C CA . LEU A 1 297 ? 25.566 0.379 53.718 1.00 54.07 422 LEU A CA 1
ATOM 2001 C C . LEU A 1 297 ? 26.136 -0.794 52.908 1.00 56.67 422 LEU A C 1
ATOM 2002 O O . LEU A 1 297 ? 27.067 -1.460 53.364 1.00 56.77 422 LEU A O 1
ATOM 2005 N N . SER A 1 298 ? 25.577 -1.062 51.723 1.00 50.66 423 SER A N 1
ATOM 2006 C CA . SER A 1 298 ? 26.109 -2.115 50.853 1.00 48.36 423 SER A CA 1
ATOM 2007 C C . SER A 1 298 ? 26.689 -1.530 49.564 1.00 47.92 423 SER A C 1
ATOM 2008 O O . SER A 1 298 ? 26.049 -0.679 48.945 1.00 46.58 423 SER A O 1
ATOM 2011 N N . THR A 1 299 ? 27.882 -2.011 49.151 1.00 42.34 424 THR A N 1
ATOM 2012 C CA . THR A 1 299 ? 28.505 -1.588 47.885 1.00 41.05 424 THR A CA 1
ATOM 2013 C C . THR A 1 299 ? 28.228 -2.644 46.813 1.00 43.23 424 THR A C 1
ATOM 2014 O O . THR A 1 299 ? 28.879 -2.648 45.772 1.00 40.64 424 THR A O 1
ATOM 2018 N N . SER A 1 300 ? 27.231 -3.527 47.062 1.00 40.71 425 SER A N 1
ATOM 2019 C CA . SER A 1 300 ? 26.780 -4.561 46.118 1.00 40.18 425 SER A CA 1
ATOM 2020 C C . SER A 1 300 ? 26.373 -3.869 44.797 1.00 43.75 425 SER A C 1
ATOM 2021 O O . SER A 1 300 ? 25.813 -2.763 44.854 1.00 42.16 425 SER A O 1
ATOM 2024 N N . PRO A 1 301 ? 26.729 -4.439 43.611 1.00 39.88 426 PRO A N 1
ATOM 2025 C CA . PRO A 1 301 ? 26.412 -3.745 42.343 1.00 40.39 426 PRO A CA 1
ATOM 2026 C C . PRO A 1 301 ? 24.908 -3.493 42.172 1.00 47.57 426 PRO A C 1
ATOM 2027 O O . PRO A 1 301 ? 24.107 -4.418 42.303 1.00 49.56 426 PRO A O 1
ATOM 2031 N N . SER A 1 302 ? 24.530 -2.226 41.936 1.00 43.48 427 SER A N 1
ATOM 2032 C CA . SER A 1 302 ? 23.139 -1.814 41.750 1.00 43.75 427 SER A CA 1
ATOM 2033 C C . SER A 1 302 ? 23.073 -0.482 41.038 1.00 46.18 427 SER A C 1
ATOM 2034 O O . SER A 1 302 ? 23.827 0.426 41.389 1.00 45.22 427 SER A O 1
ATOM 2037 N N . GLU A 1 303 ? 22.133 -0.338 40.073 1.00 44.39 428 GLU A N 1
ATOM 2038 C CA . GLU A 1 303 ? 21.945 0.933 39.351 1.00 45.60 428 GLU A CA 1
ATOM 2039 C C . GLU A 1 303 ? 21.313 1.997 40.264 1.00 50.66 428 GLU A C 1
ATOM 2040 O O . GLU A 1 303 ? 21.315 3.171 39.910 1.00 50.93 428 GLU A O 1
ATOM 2046 N N . GLU A 1 304 ? 20.798 1.586 41.442 1.00 48.50 429 GLU A N 1
ATOM 2047 C CA . GLU A 1 304 ? 20.187 2.469 42.441 1.00 49.43 429 GLU A CA 1
ATOM 2048 C C . GLU A 1 304 ? 21.232 3.097 43.391 1.00 53.11 429 GLU A C 1
ATOM 2049 O O . GLU A 1 304 ? 20.897 4.016 44.137 1.00 53.50 429 GLU A O 1
ATOM 2055 N N . THR A 1 305 ? 22.493 2.616 43.363 1.00 48.48 430 THR A N 1
ATOM 2056 C CA . THR A 1 305 ? 23.558 3.136 44.241 1.00 47.56 430 THR A CA 1
ATOM 2057 C C . THR A 1 305 ? 24.751 3.675 43.447 1.00 50.72 430 THR A C 1
ATOM 2058 O O . THR A 1 305 ? 24.940 3.301 42.296 1.00 51.17 430 THR A O 1
ATOM 2062 N N . CYS A 1 306 ? 25.560 4.538 44.085 1.00 46.37 431 CYS A N 1
ATOM 2063 C CA . CYS A 1 306 ? 26.735 5.195 43.511 1.00 46.48 431 CYS A CA 1
ATOM 2064 C C . CYS A 1 306 ? 28.008 4.331 43.577 1.00 48.40 431 CYS A C 1
ATOM 2065 O O . CYS A 1 306 ? 28.996 4.658 42.923 1.00 47.42 431 CYS A O 1
ATOM 2068 N N . TRP A 1 307 ? 28.000 3.284 44.409 1.00 43.69 432 TRP A N 1
ATOM 2069 C CA . TRP A 1 307 ? 29.161 2.462 44.703 1.00 42.68 432 TRP A CA 1
ATOM 2070 C C . TRP A 1 307 ? 29.674 1.632 43.545 1.00 43.54 432 TRP A C 1
ATOM 2071 O O . TRP A 1 307 ? 28.908 0.958 42.844 1.00 43.13 432 TRP A O 1
ATOM 2082 N N . GLU A 1 308 ? 31.011 1.645 43.412 1.00 37.61 433 GLU A N 1
ATOM 2083 C CA . GLU A 1 308 ? 31.765 0.826 42.475 1.00 36.32 433 GLU A CA 1
ATOM 2084 C C . GLU A 1 308 ? 32.313 -0.384 43.238 1.00 41.14 433 GLU A C 1
ATOM 2085 O O . GLU A 1 308 ? 32.358 -0.381 44.474 1.00 40.57 433 GLU A O 1
ATOM 2091 N N . GLN A 1 309 ? 32.666 -1.442 42.496 1.00 37.67 434 GLN A N 1
ATOM 2092 C CA . GLN A 1 309 ? 33.161 -2.718 43.006 1.00 36.57 434 GLN A CA 1
ATOM 2093 C C . GLN A 1 309 ? 34.658 -2.871 42.692 1.00 40.80 434 GLN A C 1
ATOM 2094 O O . GLN A 1 309 ? 35.165 -2.221 41.776 1.00 40.06 434 GLN A O 1
ATOM 2100 N N . ALA A 1 310 ? 35.371 -3.676 43.494 1.00 37.52 435 ALA A N 1
ATOM 2101 C CA . ALA A 1 310 ? 36.790 -3.945 43.262 1.00 37.96 435 ALA A CA 1
ATOM 2102 C C . ALA A 1 310 ? 36.840 -5.121 42.298 1.00 42.45 435 ALA A C 1
ATOM 2103 O O . ALA A 1 310 ? 36.111 -6.105 42.481 1.00 43.22 435 ALA A O 1
ATOM 2105 N N . VAL A 1 311 ? 37.629 -4.988 41.229 1.00 38.55 436 VAL A N 1
ATOM 2106 C CA . VAL A 1 311 ? 37.707 -6.036 40.212 1.00 38.32 436 VAL A CA 1
ATOM 2107 C C . VAL A 1 311 ? 39.138 -6.622 40.174 1.00 40.06 436 VAL A C 1
ATOM 2108 O O . VAL A 1 311 ? 40.086 -5.910 39.876 1.00 38.03 436 VAL A O 1
ATOM 2112 N N . TYR A 1 312 ? 39.266 -7.918 40.494 1.00 37.02 437 TYR A N 1
ATOM 2113 C CA . TYR A 1 312 ? 40.537 -8.633 40.496 1.00 37.19 437 TYR A CA 1
ATOM 2114 C C . TYR A 1 312 ? 40.555 -9.465 39.215 1.00 40.34 437 TYR A C 1
ATOM 2115 O O . TYR A 1 312 ? 39.837 -10.459 39.134 1.00 37.42 437 TYR A O 1
ATOM 2124 N N . PRO A 1 313 ? 41.271 -8.999 38.156 1.00 39.23 438 PRO A N 1
ATOM 2125 C CA . PRO A 1 313 ? 41.265 -9.734 36.878 1.00 38.27 438 PRO A CA 1
ATOM 2126 C C . PRO A 1 313 ? 41.897 -11.118 36.980 1.00 40.80 438 PRO A C 1
ATOM 2127 O O . PRO A 1 313 ? 42.854 -11.301 37.733 1.00 40.81 438 PRO A O 1
ATOM 2131 N N . VAL A 1 314 ? 41.363 -12.077 36.221 1.00 35.06 439 VAL A N 1
ATOM 2132 C CA . VAL A 1 314 ? 41.917 -13.427 36.180 1.00 35.79 439 VAL A CA 1
ATOM 2133 C C . VAL A 1 314 ? 42.769 -13.526 34.920 1.00 42.16 439 VAL A C 1
ATOM 2134 O O . VAL A 1 314 ? 42.276 -13.264 33.821 1.00 41.66 439 VAL A O 1
ATOM 2138 N N . GLN A 1 315 ? 44.061 -13.828 35.114 1.00 40.75 440 GLN A N 1
ATOM 2139 C CA . GLN A 1 315 ? 45.067 -13.997 34.073 1.00 42.10 440 GLN A CA 1
ATOM 2140 C C . GLN A 1 315 ? 46.070 -15.124 34.467 1.00 51.39 440 GLN A C 1
ATOM 2141 O O . GLN A 1 315 ? 45.971 -15.729 35.542 1.00 50.92 440 GLN A O 1
ATOM 2147 N N . ASP A 1 316 ? 46.995 -15.435 33.561 1.00 52.43 441 ASP A N 1
ATOM 2148 C CA . ASP A 1 316 ? 48.047 -16.441 33.732 1.00 54.15 441 ASP A CA 1
ATOM 2149 C C . ASP A 1 316 ? 47.483 -17.854 34.066 1.00 57.85 441 ASP A C 1
ATOM 2150 O O . ASP A 1 316 ? 48.019 -18.561 34.929 1.00 58.11 441 ASP A O 1
ATOM 2155 N N . LEU A 1 317 ? 46.406 -18.254 33.367 1.00 52.73 442 LEU A N 1
ATOM 2156 C CA . LEU A 1 317 ? 45.816 -19.596 33.507 1.00 51.50 442 LEU A CA 1
ATOM 2157 C C . LEU A 1 317 ? 45.915 -20.301 32.158 1.00 54.17 442 LEU A C 1
ATOM 2158 O O . LEU A 1 317 ? 45.873 -19.644 31.099 1.00 51.78 442 LEU A O 1
ATOM 2163 N N . ALA A 1 318 ? 46.051 -21.639 32.206 1.00 50.77 443 ALA A N 1
ATOM 2164 C CA . ALA A 1 318 ? 46.144 -22.500 31.030 1.00 50.63 443 ALA A CA 1
ATOM 2165 C C . ALA A 1 318 ? 44.791 -22.592 30.313 1.00 55.05 443 ALA A C 1
ATOM 2166 O O . ALA A 1 318 ? 44.741 -22.599 29.079 1.00 56.84 443 ALA A O 1
ATOM 2168 N N . ASP A 1 319 ? 43.698 -22.630 31.089 1.00 49.63 444 ASP A N 1
ATOM 2169 C CA . ASP A 1 319 ? 42.325 -22.731 30.599 1.00 49.12 444 ASP A CA 1
ATOM 2170 C C . ASP A 1 319 ? 41.423 -21.839 31.466 1.00 53.10 444 ASP A C 1
ATOM 2171 O O . ASP A 1 319 ? 41.447 -21.947 32.693 1.00 53.54 444 ASP A O 1
ATOM 2176 N N . TYR A 1 320 ? 40.623 -20.963 30.823 1.00 48.20 445 TYR A N 1
ATOM 2177 C CA . TYR A 1 320 ? 39.710 -20.056 31.519 1.00 46.36 445 TYR A CA 1
ATOM 2178 C C . TYR A 1 320 ? 38.272 -20.586 31.536 1.00 54.03 445 TYR A C 1
ATOM 2179 O O . TYR A 1 320 ? 37.426 -19.993 32.213 1.00 54.59 445 TYR A O 1
ATOM 2188 N N . TRP A 1 321 ? 37.987 -21.696 30.823 1.00 52.55 446 TRP A N 1
ATOM 2189 C CA . TRP A 1 321 ? 36.644 -22.279 30.833 1.00 53.08 446 TRP A CA 1
ATOM 2190 C C . TRP A 1 321 ? 36.414 -23.038 32.121 1.00 55.18 446 TRP A C 1
ATOM 2191 O O . TRP A 1 321 ? 37.216 -23.907 32.493 1.00 54.15 446 TRP A O 1
ATOM 2202 N N . ILE A 1 322 ? 35.351 -22.658 32.836 1.00 51.30 447 ILE A N 1
ATOM 2203 C CA . ILE A 1 322 ? 34.981 -23.267 34.107 1.00 51.07 447 ILE A CA 1
ATOM 2204 C C . ILE A 1 322 ? 33.531 -23.764 33.997 1.00 56.64 447 ILE A C 1
ATOM 2205 O O . ILE A 1 322 ? 32.711 -23.161 33.302 1.00 55.81 447 ILE A O 1
ATOM 2210 N N . LYS A 1 323 ? 33.241 -24.896 34.645 1.00 54.81 448 LYS A N 1
ATOM 2211 C CA . LYS A 1 323 ? 31.929 -25.533 34.579 1.00 55.81 448 LYS A CA 1
ATOM 2212 C C . LYS A 1 323 ? 31.467 -26.074 35.950 1.00 60.82 448 LYS A C 1
ATOM 2213 O O . LYS A 1 323 ? 32.335 -26.375 36.781 1.00 59.63 448 LYS A O 1
ATOM 2216 N N . PRO A 1 324 ? 30.133 -26.267 36.199 1.00 58.46 449 PRO A N 1
ATOM 2217 C CA . PRO A 1 324 ? 29.711 -26.892 37.476 1.00 58.40 449 PRO A CA 1
ATOM 2218 C C . PRO A 1 324 ? 30.496 -28.178 37.746 1.00 60.61 449 PRO A C 1
ATOM 2219 O O . PRO A 1 324 ? 30.659 -28.999 36.839 1.00 60.04 449 PRO A O 1
ATOM 2223 N N . GLY A 1 325 ? 31.064 -28.277 38.945 1.00 57.09 450 GLY A N 1
ATOM 2224 C CA . GLY A 1 325 ? 31.929 -29.387 39.329 1.00 57.90 450 GLY A CA 1
ATOM 2225 C C . GLY A 1 325 ? 33.349 -28.922 39.584 1.00 61.76 450 GLY A C 1
ATOM 2226 O O . GLY A 1 325 ? 34.093 -29.550 40.343 1.00 60.96 450 GLY A O 1
ATOM 2227 N N . ASP A 1 326 ? 33.734 -27.805 38.937 1.00 58.36 451 ASP A N 1
ATOM 2228 C CA . ASP A 1 326 ? 35.030 -27.155 39.116 1.00 57.44 451 ASP A CA 1
ATOM 2229 C C . ASP A 1 326 ? 34.982 -26.335 40.408 1.00 59.05 451 ASP A C 1
ATOM 2230 O O . ASP A 1 326 ? 33.902 -26.023 40.908 1.00 58.12 451 ASP A O 1
ATOM 2235 N N . HIS A 1 327 ? 36.150 -25.979 40.931 1.00 55.76 452 HIS A N 1
ATOM 2236 C CA . HIS A 1 327 ? 36.294 -25.154 42.124 1.00 54.92 452 HIS A CA 1
ATOM 2237 C C . HIS A 1 327 ? 37.298 -24.024 41.848 1.00 57.75 452 HIS A C 1
ATOM 2238 O O . HIS A 1 327 ? 38.419 -24.280 41.390 1.00 58.29 452 HIS A O 1
ATOM 2245 N N . VAL A 1 328 ? 36.886 -22.775 42.100 1.00 52.57 453 VAL A N 1
ATOM 2246 C CA . VAL A 1 328 ? 37.745 -21.606 41.939 1.00 50.85 453 VAL A CA 1
ATOM 2247 C C . VAL A 1 328 ? 38.508 -21.424 43.258 1.00 53.76 453 VAL A C 1
ATOM 2248 O O . VAL A 1 328 ? 37.902 -21.177 44.303 1.00 51.82 453 VAL A O 1
ATOM 2252 N N . MET A 1 329 ? 39.837 -21.586 43.203 1.00 51.06 454 MET A N 1
ATOM 2253 C CA . MET A 1 329 ? 40.719 -21.462 44.365 1.00 51.10 454 MET A CA 1
ATOM 2254 C C . MET A 1 329 ? 41.411 -20.127 44.338 1.00 52.39 454 MET A C 1
ATOM 2255 O O . MET A 1 329 ? 41.718 -19.619 43.258 1.00 50.90 454 MET A O 1
ATOM 2260 N N . MET A 1 330 ? 41.631 -19.540 45.533 1.00 46.93 455 MET A N 1
ATOM 2261 C CA . MET A 1 330 ? 42.320 -18.261 45.703 1.00 46.11 455 MET A CA 1
ATOM 2262 C C . MET A 1 330 ? 42.842 -18.123 47.147 1.00 50.61 455 MET A C 1
ATOM 2263 O O . MET A 1 330 ? 42.456 -18.894 48.033 1.00 48.47 455 MET A O 1
ATOM 2268 N N . GLU A 1 331 ? 43.746 -17.152 47.356 1.00 48.84 456 GLU A N 1
ATOM 2269 C CA . GLU A 1 331 ? 44.344 -16.828 48.647 1.00 49.35 456 GLU A CA 1
ATOM 2270 C C . GLU A 1 331 ? 44.068 -15.364 48.939 1.00 54.05 456 GLU A C 1
ATOM 2271 O O . GLU A 1 331 ? 44.542 -14.489 48.221 1.00 53.70 456 GLU A O 1
ATOM 2277 N N . VAL A 1 332 ? 43.247 -15.109 49.963 1.00 51.52 457 VAL A N 1
ATOM 2278 C CA . VAL A 1 332 ? 42.840 -13.769 50.381 1.00 50.14 457 VAL A CA 1
ATOM 2279 C C . VAL A 1 332 ? 43.697 -13.297 51.558 1.00 53.23 457 VAL A C 1
ATOM 2280 O O . VAL A 1 332 ? 43.819 -14.011 52.548 1.00 51.24 457 VAL A O 1
ATOM 2284 N N . SER A 1 333 ? 44.281 -12.087 51.447 1.00 50.91 458 SER A N 1
ATOM 2285 C CA . SER A 1 333 ? 45.126 -11.479 52.483 1.00 50.70 458 SER A CA 1
ATOM 2286 C C . SER A 1 333 ? 44.978 -9.958 52.499 1.00 56.09 458 SER A C 1
ATOM 2287 O O . SER A 1 333 ? 44.563 -9.377 51.498 1.00 53.72 458 SER A O 1
ATOM 2290 N N . CYS A 1 334 ? 45.322 -9.311 53.637 1.00 56.01 459 CYS A N 1
ATOM 2291 C CA . CYS A 1 334 ? 45.211 -7.852 53.803 1.00 57.25 459 CYS A CA 1
ATOM 2292 C C . CYS A 1 334 ? 46.295 -7.317 54.784 1.00 61.33 459 CYS A C 1
ATOM 2293 O O . CYS A 1 334 ? 45.997 -6.577 55.725 1.00 60.36 459 CYS A O 1
ATOM 2296 N N . GLN A 1 335 ? 47.557 -7.667 54.511 1.00 59.32 460 GLN A N 1
ATOM 2297 C CA . GLN A 1 335 ? 48.736 -7.347 55.323 1.00 60.02 460 GLN A CA 1
ATOM 2298 C C . GLN A 1 335 ? 49.328 -5.939 55.071 1.00 65.75 460 GLN A C 1
ATOM 2299 O O . GLN A 1 335 ? 49.682 -5.265 56.042 1.00 65.77 460 GLN A O 1
ATOM 2305 N N . ASP A 1 336 ? 49.472 -5.524 53.787 1.00 63.18 461 ASP A N 1
ATOM 2306 C CA . ASP A 1 336 ? 50.050 -4.231 53.383 1.00 63.29 461 ASP A CA 1
ATOM 2307 C C . ASP A 1 336 ? 49.011 -3.351 52.645 1.00 67.79 461 ASP A C 1
ATOM 2308 O O . ASP A 1 336 ? 49.019 -3.254 51.411 1.00 67.89 461 ASP A O 1
ATOM 2310 N N . CYS A 1 337 ? 48.126 -2.705 53.437 1.00 63.46 462 CYS A N 1
ATOM 2311 C CA . CYS A 1 337 ? 47.011 -1.831 53.042 1.00 63.24 462 CYS A CA 1
ATOM 2312 C C . CYS A 1 337 ? 45.949 -2.591 52.229 1.00 63.22 462 CYS A C 1
ATOM 2313 O O . CYS A 1 337 ? 44.961 -3.040 52.815 1.00 64.61 462 CYS A O 1
ATOM 2316 N N . TYR A 1 338 ? 46.153 -2.734 50.907 1.00 54.07 463 TYR A N 1
ATOM 2317 C CA . TYR A 1 338 ? 45.219 -3.346 49.962 1.00 51.74 463 TYR A CA 1
ATOM 2318 C C . TYR A 1 338 ? 44.834 -4.796 50.270 1.00 53.70 463 TYR A C 1
ATOM 2319 O O . TYR A 1 338 ? 45.667 -5.610 50.684 1.00 53.21 463 TYR A O 1
ATOM 2328 N N . LEU A 1 339 ? 43.555 -5.110 50.012 1.00 48.06 464 LEU A N 1
ATOM 2329 C CA . LEU A 1 339 ? 42.996 -6.455 50.089 1.00 46.44 464 LEU A CA 1
ATOM 2330 C C . LEU A 1 339 ? 43.523 -7.154 48.816 1.00 47.55 464 LEU A C 1
ATOM 2331 O O . LEU A 1 339 ? 43.427 -6.602 47.715 1.00 45.24 464 LEU A O 1
ATOM 2336 N N . ARG A 1 340 ? 44.147 -8.313 48.986 1.00 45.16 465 ARG A N 1
ATOM 2337 C CA . ARG A 1 340 ? 44.743 -9.046 47.875 1.00 45.61 465 ARG A CA 1
ATOM 2338 C C . ARG A 1 340 ? 44.139 -10.424 47.709 1.00 50.94 465 ARG A C 1
ATOM 2339 O O . ARG A 1 340 ? 43.849 -11.103 48.691 1.00 50.41 465 ARG A O 1
ATOM 2343 N N . ILE A 1 341 ? 43.894 -10.797 46.458 1.00 49.46 466 ILE A N 1
ATOM 2344 C CA . ILE A 1 341 ? 43.362 -12.107 46.049 1.00 50.18 466 ILE A CA 1
ATOM 2345 C C . ILE A 1 341 ? 44.445 -12.669 45.113 1.00 56.02 466 ILE A C 1
ATOM 2346 O O . ILE A 1 341 ? 44.687 -12.137 44.025 1.00 54.60 466 ILE A O 1
ATOM 2351 N N . GLN A 1 342 ? 45.182 -13.659 45.608 1.00 54.54 467 GLN A N 1
ATOM 2352 C CA . GLN A 1 342 ? 46.318 -14.219 44.881 1.00 54.38 467 GLN A CA 1
ATOM 2353 C C . GLN A 1 342 ? 46.166 -15.714 44.665 1.00 57.95 467 GLN A C 1
ATOM 2354 O O . GLN A 1 342 ? 45.231 -16.321 45.196 1.00 56.77 467 GLN A O 1
ATOM 2360 N N . SER A 1 343 ? 47.075 -16.302 43.850 1.00 55.31 468 SER A N 1
ATOM 2361 C CA . SER A 1 343 ? 47.140 -17.734 43.515 1.00 54.98 468 SER A CA 1
ATOM 2362 C C . SER A 1 343 ? 45.768 -18.271 43.048 1.00 57.68 468 SER A C 1
ATOM 2363 O O . SER A 1 343 ? 45.327 -19.322 43.506 1.00 57.68 468 SER A O 1
ATOM 2366 N N . ILE A 1 344 ? 45.092 -17.530 42.150 1.00 54.38 469 ILE A N 1
ATOM 2367 C CA . ILE A 1 344 ? 43.796 -17.935 41.603 1.00 54.03 469 ILE A CA 1
ATOM 2368 C C . ILE A 1 344 ? 44.010 -19.121 40.644 1.00 61.83 469 ILE A C 1
ATOM 2369 O O . ILE A 1 344 ? 44.824 -19.032 39.716 1.00 64.03 469 ILE A O 1
ATOM 2374 N N . SER A 1 345 ? 43.303 -20.230 40.898 1.00 57.28 470 SER A N 1
ATOM 2375 C CA . SER A 1 345 ? 43.400 -21.437 40.093 1.00 57.49 470 SER A CA 1
ATOM 2376 C C . SER A 1 345 ? 42.051 -22.134 39.966 1.00 63.34 470 SER A C 1
ATOM 2377 O O . SER A 1 345 ? 41.129 -21.862 40.744 1.00 62.55 470 SER A O 1
ATOM 2380 N N . VAL A 1 346 ? 41.952 -23.046 38.983 1.00 60.95 471 VAL A N 1
ATOM 2381 C CA . VAL A 1 346 ? 40.767 -23.858 38.736 1.00 61.13 471 VAL A CA 1
ATOM 2382 C C . VAL A 1 346 ? 41.108 -25.284 39.114 1.00 68.13 471 VAL A C 1
ATOM 2383 O O . VAL A 1 346 ? 42.052 -25.864 38.565 1.00 67.37 471 VAL A O 1
ATOM 2387 N N . LEU A 1 347 ? 40.351 -25.842 40.068 1.00 67.91 472 LEU A N 1
ATOM 2388 C CA . LEU A 1 347 ? 40.528 -27.225 40.499 1.00 69.38 472 LEU A CA 1
ATOM 2389 C C . LEU A 1 347 ? 39.343 -28.028 39.949 1.00 75.56 472 LEU A C 1
ATOM 2390 O O . LEU A 1 347 ? 38.191 -27.752 40.296 1.00 74.08 472 LEU A O 1
ATOM 2395 N N . GLY A 1 348 ? 39.645 -28.960 39.042 1.00 75.09 473 GLY A N 1
ATOM 2396 C CA . GLY A 1 348 ? 38.661 -29.803 38.364 1.00 75.76 473 GLY A CA 1
ATOM 2397 C C . GLY A 1 348 ? 37.902 -30.770 39.248 1.00 81.67 473 GLY A C 1
ATOM 2398 O O . GLY A 1 348 ? 38.330 -31.063 40.372 1.00 82.17 473 GLY A O 1
ATOM 2399 N N . LEU A 1 349 ? 36.761 -31.281 38.733 1.00 78.76 474 LEU A N 1
ATOM 2400 C CA . LEU A 1 349 ? 35.907 -32.252 39.431 1.00 115.81 474 LEU A CA 1
ATOM 2401 C C . LEU A 1 349 ? 36.604 -33.603 39.605 1.00 141.99 474 LEU A C 1
ATOM 2402 O O . LEU A 1 349 ? 37.275 -33.828 40.611 1.00 103.20 474 LEU A O 1
ATOM 2404 N N . GLU A 1 390 ? 60.046 -18.277 28.855 1.00 67.89 515 GLU A N 1
ATOM 2405 C CA . GLU A 1 390 ? 59.102 -17.410 28.163 1.00 67.51 515 GLU A CA 1
ATOM 2406 C C . GLU A 1 390 ? 59.140 -15.977 28.739 1.00 70.42 515 GLU A C 1
ATOM 2407 O O . GLU A 1 390 ? 59.040 -15.802 29.959 1.00 71.41 515 GLU A O 1
ATOM 2409 N N . GLN A 1 391 ? 59.295 -14.957 27.864 1.00 63.74 516 GLN A N 1
ATOM 2410 C CA . GLN A 1 391 ? 59.371 -13.552 28.285 1.00 62.02 516 GLN A CA 1
ATOM 2411 C C . GLN A 1 391 ? 57.991 -13.048 28.723 1.00 61.17 516 GLN A C 1
ATOM 2412 O O . GLN A 1 391 ? 57.014 -13.265 28.010 1.00 60.13 516 GLN A O 1
ATOM 2418 N N . THR A 1 392 ? 57.905 -12.427 29.909 1.00 55.05 517 THR A N 1
ATOM 2419 C CA . THR A 1 392 ? 56.670 -11.827 30.403 1.00 54.22 517 THR A CA 1
ATOM 2420 C C . THR A 1 392 ? 56.752 -10.352 30.069 1.00 57.45 517 THR A C 1
ATOM 2421 O O . THR A 1 392 ? 57.733 -9.692 30.408 1.00 58.60 517 THR A O 1
ATOM 2425 N N . CYS A 1 393 ? 55.749 -9.850 29.355 1.00 51.22 518 CYS A N 1
ATOM 2426 C CA . CYS A 1 393 ? 55.698 -8.464 28.928 1.00 49.07 518 CYS A CA 1
ATOM 2427 C C . CYS A 1 393 ? 54.511 -7.770 29.557 1.00 50.03 518 CYS A C 1
ATOM 2428 O O . CYS A 1 393 ? 53.365 -8.100 29.258 1.00 48.27 518 CYS A O 1
ATOM 2431 N N . ILE A 1 394 ? 54.793 -6.820 30.466 1.00 46.24 519 ILE A N 1
ATOM 2432 C CA . ILE A 1 394 ? 53.765 -6.048 31.168 1.00 43.93 519 ILE A CA 1
ATOM 2433 C C . ILE A 1 394 ? 53.251 -4.955 30.235 1.00 45.18 519 ILE A C 1
ATOM 2434 O O . ILE A 1 394 ? 54.041 -4.163 29.717 1.00 46.75 519 ILE A O 1
ATOM 2438 N N . LEU A 1 395 ? 51.932 -4.922 30.013 1.00 37.19 520 LEU A N 1
ATOM 2439 C CA . LEU A 1 395 ? 51.306 -3.889 29.195 1.00 34.95 520 LEU A CA 1
ATOM 2440 C C . LEU A 1 395 ? 50.271 -3.156 30.033 1.00 38.37 520 LEU A C 1
ATOM 2441 O O . LEU A 1 395 ? 49.655 -3.748 30.925 1.00 38.17 520 LEU A O 1
ATOM 2446 N N . GLU A 1 396 ? 50.024 -1.893 29.691 1.00 33.20 521 GLU A N 1
ATOM 2447 C CA . GLU A 1 396 ? 48.953 -1.086 30.271 1.00 32.57 521 GLU A CA 1
ATOM 2448 C C . GLU A 1 396 ? 47.660 -1.693 29.735 1.00 36.40 521 GLU A C 1
ATOM 2449 O O . GLU A 1 396 ? 47.691 -2.355 28.699 1.00 34.45 521 GLU A O 1
ATOM 2455 N N . SER A 1 397 ? 46.530 -1.498 30.447 1.00 34.58 522 SER A N 1
ATOM 2456 C CA . SER A 1 397 ? 45.227 -2.027 30.038 1.00 34.16 522 SER A CA 1
ATOM 2457 C C . SER A 1 397 ? 44.779 -1.434 28.687 1.00 37.50 522 SER A C 1
ATOM 2458 O O . SER A 1 397 ? 44.102 -2.113 27.914 1.00 36.48 522 SER A O 1
ATOM 2461 N N . THR A 1 398 ? 45.197 -0.175 28.394 1.00 34.10 523 THR A N 1
ATOM 2462 C CA . THR A 1 398 ? 44.945 0.486 27.097 1.00 33.39 523 THR A CA 1
ATOM 2463 C C . THR A 1 398 ? 45.675 -0.276 25.958 1.00 32.27 523 THR A C 1
ATOM 2464 O O . THR A 1 398 ? 45.107 -0.466 24.880 1.00 30.68 523 THR A O 1
ATOM 2468 N N . GLU A 1 399 ? 46.892 -0.748 26.235 1.00 28.71 524 GLU A N 1
ATOM 2469 C CA . GLU A 1 399 ? 47.718 -1.512 25.271 1.00 29.36 524 GLU A CA 1
ATOM 2470 C C . GLU A 1 399 ? 47.184 -2.929 25.056 1.00 34.63 524 GLU A C 1
ATOM 2471 O O . GLU A 1 399 ? 47.307 -3.435 23.945 1.00 35.01 524 GLU A O 1
ATOM 2477 N N . ILE A 1 400 ? 46.557 -3.555 26.086 1.00 32.30 525 ILE A N 1
ATOM 2478 C CA . ILE A 1 400 ? 45.932 -4.900 25.966 1.00 31.38 525 ILE A CA 1
ATOM 2479 C C . ILE A 1 400 ? 44.626 -4.723 25.171 1.00 34.23 525 ILE A C 1
ATOM 2480 O O . ILE A 1 400 ? 44.374 -5.496 24.239 1.00 34.50 525 ILE A O 1
ATOM 2485 N N . ALA A 1 401 ? 43.821 -3.684 25.512 1.00 29.64 526 ALA A N 1
ATOM 2486 C CA . ALA A 1 401 ? 42.597 -3.363 24.753 1.00 29.83 526 ALA A CA 1
ATOM 2487 C C . ALA A 1 401 ? 42.982 -3.113 23.268 1.00 34.24 526 ALA A C 1
ATOM 2488 O O . ALA A 1 401 ? 42.280 -3.570 22.374 1.00 34.82 526 ALA A O 1
ATOM 2490 N N . LEU A 1 402 ? 44.120 -2.434 23.021 1.00 30.35 527 LEU A N 1
ATOM 2491 C CA . LEU A 1 402 ? 44.644 -2.211 21.678 1.00 30.50 527 LEU A CA 1
ATOM 2492 C C . LEU A 1 402 ? 44.914 -3.535 20.928 1.00 34.96 527 LEU A C 1
ATOM 2493 O O . LEU A 1 402 ? 44.429 -3.711 19.818 1.00 34.87 527 LEU A O 1
ATOM 2498 N N . LEU A 1 403 ? 45.645 -4.475 21.546 1.00 32.33 528 LEU A N 1
ATOM 2499 C CA . LEU A 1 403 ? 45.935 -5.756 20.909 1.00 32.45 528 LEU A CA 1
ATOM 2500 C C . LEU A 1 403 ? 44.658 -6.569 20.644 1.00 37.28 528 LEU A C 1
ATOM 2501 O O . LEU A 1 403 ? 44.634 -7.357 19.703 1.00 36.60 528 LEU A O 1
ATOM 2506 N N . ASN A 1 404 ? 43.584 -6.310 21.405 1.00 34.65 529 ASN A N 1
ATOM 2507 C CA . ASN A 1 404 ? 42.287 -6.975 21.228 1.00 33.92 529 ASN A CA 1
ATOM 2508 C C . ASN A 1 404 ? 41.367 -6.230 20.238 1.00 36.29 529 ASN A C 1
ATOM 2509 O O . ASN A 1 404 ? 40.252 -6.689 19.975 1.00 35.18 529 ASN A O 1
ATOM 2514 N N . ASN A 1 405 ? 41.830 -5.087 19.702 1.00 33.21 530 ASN A N 1
ATOM 2515 C CA . ASN A 1 405 ? 41.082 -4.259 18.752 1.00 32.82 530 ASN A CA 1
ATOM 2516 C C . ASN A 1 405 ? 41.433 -4.739 17.346 1.00 37.33 530 ASN A C 1
ATOM 2517 O O . ASN A 1 405 ? 42.357 -4.228 16.717 1.00 37.93 530 ASN A O 1
ATOM 2522 N N . ILE A 1 406 ? 40.700 -5.756 16.873 1.00 35.13 531 ILE A N 1
ATOM 2523 C CA . ILE A 1 406 ? 40.876 -6.422 15.572 1.00 34.28 531 ILE A CA 1
ATOM 2524 C C . ILE A 1 406 ? 40.610 -5.440 14.412 1.00 36.83 531 ILE A C 1
ATOM 2525 O O . ILE A 1 406 ? 41.496 -5.363 13.558 1.00 36.68 531 ILE A O 1
ATOM 2530 N N . PRO A 1 407 ? 39.479 -4.666 14.350 1.00 33.58 532 PRO A N 1
ATOM 2531 C CA . PRO A 1 407 ? 39.278 -3.723 13.215 1.00 32.92 532 PRO A CA 1
ATOM 2532 C C . PRO A 1 407 ? 40.385 -2.675 13.018 1.00 35.19 532 PRO A C 1
ATOM 2533 O O . PRO A 1 407 ? 40.673 -2.297 11.882 1.00 35.48 532 PRO A O 1
ATOM 2537 N N . TYR A 1 408 ? 41.021 -2.223 14.108 1.00 31.24 533 TYR A N 1
ATOM 2538 C CA . TYR A 1 408 ? 42.134 -1.266 14.083 1.00 29.70 533 TYR A CA 1
ATOM 2539 C C . TYR A 1 408 ? 43.297 -1.850 13.272 1.00 31.65 533 TYR A C 1
ATOM 2540 O O . TYR A 1 408 ? 43.791 -1.206 12.348 1.00 29.64 533 TYR A O 1
ATOM 2549 N N . HIS A 1 409 ? 43.700 -3.089 13.605 1.00 30.00 534 HIS A N 1
ATOM 2550 C CA . HIS A 1 409 ? 44.841 -3.752 12.982 1.00 30.49 534 HIS A CA 1
ATOM 2551 C C . HIS A 1 409 ? 44.546 -4.194 11.565 1.00 36.46 534 HIS A C 1
ATOM 2552 O O . HIS A 1 409 ? 45.386 -3.960 10.694 1.00 37.54 534 HIS A O 1
ATOM 2559 N N . GLU A 1 410 ? 43.355 -4.770 11.317 1.00 33.64 535 GLU A N 1
ATOM 2560 C CA . GLU A 1 410 ? 42.909 -5.162 9.981 1.00 33.05 535 GLU A CA 1
ATOM 2561 C C . GLU A 1 410 ? 42.762 -3.919 9.072 1.00 35.32 535 GLU A C 1
ATOM 2562 O O . GLU A 1 410 ? 43.141 -3.974 7.907 1.00 34.60 535 GLU A O 1
ATOM 2568 N N . GLY A 1 411 ? 42.296 -2.796 9.632 1.00 30.23 536 GLY A N 1
ATOM 2569 C CA . GLY A 1 411 ? 42.187 -1.545 8.897 1.00 28.52 536 GLY A CA 1
ATOM 2570 C C . GLY A 1 411 ? 43.546 -1.026 8.482 1.00 32.25 536 GLY A C 1
ATOM 2571 O O . GLY A 1 411 ? 43.734 -0.649 7.335 1.00 32.56 536 GLY A O 1
ATOM 2572 N N . PHE A 1 412 ? 44.516 -1.024 9.422 1.00 30.10 537 PHE A N 1
ATOM 2573 C CA . PHE A 1 412 ? 45.887 -0.587 9.187 1.00 28.80 537 PHE A CA 1
ATOM 2574 C C . PHE A 1 412 ? 46.592 -1.494 8.168 1.00 31.94 537 PHE A C 1
ATOM 2575 O O . PHE A 1 412 ? 47.283 -0.981 7.300 1.00 30.28 537 PHE A O 1
ATOM 2583 N N . LYS A 1 413 ? 46.398 -2.825 8.257 1.00 29.08 538 LYS A N 1
ATOM 2584 C CA . LYS A 1 413 ? 46.970 -3.787 7.317 1.00 29.66 538 LYS A CA 1
ATOM 2585 C C . LYS A 1 413 ? 46.503 -3.487 5.880 1.00 34.23 538 LYS A C 1
ATOM 2586 O O . LYS A 1 413 ? 47.338 -3.355 4.991 1.00 33.66 538 LYS A O 1
ATOM 2592 N N . MET A 1 414 ? 45.180 -3.354 5.663 1.00 32.80 539 MET A N 1
ATOM 2593 C CA . MET A 1 414 ? 44.605 -3.030 4.346 1.00 33.46 539 MET A CA 1
ATOM 2594 C C . MET A 1 414 ? 45.064 -1.651 3.858 1.00 36.25 539 MET A C 1
ATOM 2595 O O . MET A 1 414 ? 45.405 -1.536 2.689 1.00 35.14 539 MET A O 1
ATOM 2598 N N . ALA A 1 415 ? 45.088 -0.605 4.740 1.00 32.59 540 ALA A N 1
ATOM 2599 C CA . ALA A 1 415 ? 45.504 0.750 4.322 1.00 32.65 540 ALA A CA 1
ATOM 2600 C C . ALA A 1 415 ? 46.970 0.785 3.949 1.00 36.82 540 ALA A C 1
ATOM 2601 O O . ALA A 1 415 ? 47.303 1.409 2.948 1.00 36.24 540 ALA A O 1
ATOM 2603 N N . MET A 1 416 ? 47.843 0.079 4.710 1.00 34.21 541 MET A N 1
ATOM 2604 C CA . MET A 1 416 ? 49.277 0.013 4.391 1.00 34.92 541 MET A CA 1
ATOM 2605 C C . MET A 1 416 ? 49.515 -0.740 3.075 1.00 38.40 541 MET A C 1
ATOM 2606 O O . MET A 1 416 ? 50.334 -0.287 2.275 1.00 39.70 541 MET A O 1
ATOM 2611 N N . SER A 1 417 ? 48.782 -1.855 2.833 1.00 33.73 542 SER A N 1
ATOM 2612 C CA . SER A 1 417 ? 48.886 -2.658 1.586 1.00 33.42 542 SER A CA 1
ATOM 2613 C C . SER A 1 417 ? 48.561 -1.842 0.330 1.00 40.07 542 SER A C 1
ATOM 2614 O O . SER A 1 417 ? 49.248 -1.994 -0.680 1.00 40.04 542 SER A O 1
ATOM 2617 N N . LYS A 1 418 ? 47.554 -0.958 0.406 1.00 38.39 543 LYS A N 1
ATOM 2618 C CA . LYS A 1 418 ? 47.145 -0.097 -0.709 1.00 39.41 543 LYS A CA 1
ATOM 2619 C C . LYS A 1 418 ? 48.222 0.939 -1.069 1.00 44.08 543 LYS A C 1
ATOM 2620 O O . LYS A 1 418 ? 48.363 1.261 -2.240 1.00 41.76 543 LYS A O 1
ATOM 2626 N N . VAL A 1 419 ? 48.986 1.441 -0.071 1.00 42.36 544 VAL A N 1
ATOM 2627 C CA . VAL A 1 419 ? 50.073 2.401 -0.307 1.00 41.73 544 VAL A CA 1
ATOM 2628 C C . VAL A 1 419 ? 51.216 1.669 -1.001 1.00 46.81 544 VAL A C 1
ATOM 2629 O O . VAL A 1 419 ? 51.732 2.165 -1.985 1.00 48.84 544 VAL A O 1
ATOM 2633 N N . LEU A 1 420 ? 51.577 0.482 -0.508 1.00 44.96 545 LEU A N 1
ATOM 2634 C CA . LEU A 1 420 ? 52.609 -0.379 -1.087 1.00 46.84 545 LEU A CA 1
ATOM 2635 C C . LEU A 1 420 ? 52.230 -0.762 -2.530 1.00 53.02 545 LEU A C 1
ATOM 2636 O O . LEU A 1 420 ? 53.055 -0.614 -3.425 1.00 53.78 545 LEU A O 1
ATOM 2638 N N . SER A 1 421 ? 50.964 -1.173 -2.761 1.00 48.29 546 SER A N 1
ATOM 2639 C CA . SER A 1 421 ? 50.444 -1.524 -4.090 1.00 47.89 546 SER A CA 1
ATOM 2640 C C . SER A 1 421 ? 50.494 -0.343 -5.085 1.00 51.63 546 SER A C 1
ATOM 2641 O O . SER A 1 421 ? 50.762 -0.563 -6.260 1.00 51.17 546 SER A O 1
ATOM 2644 N N . SER A 1 422 ? 50.265 0.901 -4.616 1.00 49.61 547 SER A N 1
ATOM 2645 C CA . SER A 1 422 ? 50.288 2.076 -5.491 1.00 49.81 547 SER A CA 1
ATOM 2646 C C . SER A 1 422 ? 51.718 2.597 -5.749 1.00 53.97 547 SER A C 1
ATOM 2647 O O . SER A 1 422 ? 51.976 3.103 -6.841 1.00 53.53 547 SER A O 1
ATOM 2650 N N . LEU A 1 423 ? 52.645 2.447 -4.777 1.00 51.25 548 LEU A N 1
ATOM 2651 C CA . LEU A 1 423 ? 54.026 2.932 -4.927 1.00 50.61 548 LEU A CA 1
ATOM 2652 C C . LEU A 1 423 ? 55.001 1.874 -5.465 1.00 56.33 548 LEU A C 1
ATOM 2653 O O . LEU A 1 423 ? 55.783 2.180 -6.370 1.00 56.12 548 LEU A O 1
ATOM 2658 N N . THR A 1 424 ? 55.009 0.669 -4.869 1.00 53.07 549 THR A N 1
ATOM 2659 C CA . THR A 1 424 ? 55.919 -0.416 -5.252 1.00 53.00 549 THR A CA 1
ATOM 2660 C C . THR A 1 424 ? 55.155 -1.769 -5.280 1.00 55.11 549 THR A C 1
ATOM 2661 O O . THR A 1 424 ? 55.318 -2.574 -4.361 1.00 56.07 549 THR A O 1
ATOM 2663 N N . PRO A 1 425 ? 54.306 -2.034 -6.306 1.00 49.86 550 PRO A N 1
ATOM 2664 C CA . PRO A 1 425 ? 53.524 -3.283 -6.317 1.00 50.36 550 PRO A CA 1
ATOM 2665 C C . PRO A 1 425 ? 54.342 -4.577 -6.322 1.00 55.24 550 PRO A C 1
ATOM 2666 O O . PRO A 1 425 ? 53.830 -5.593 -5.851 1.00 56.77 550 PRO A O 1
ATOM 2670 N N . GLU A 1 426 ? 55.592 -4.558 -6.835 1.00 50.25 551 GLU A N 1
ATOM 2671 C CA . GLU A 1 426 ? 56.442 -5.753 -6.867 1.00 49.65 551 GLU A CA 1
ATOM 2672 C C . GLU A 1 426 ? 56.930 -6.143 -5.473 1.00 52.98 551 GLU A C 1
ATOM 2673 O O . GLU A 1 426 ? 57.296 -7.306 -5.258 1.00 53.89 551 GLU A O 1
ATOM 2675 N N . LYS A 1 427 ? 56.937 -5.172 -4.526 1.00 46.80 552 LYS A N 1
ATOM 2676 C CA . LYS A 1 427 ? 57.381 -5.364 -3.147 1.00 45.09 552 LYS A CA 1
ATOM 2677 C C . LYS A 1 427 ? 56.299 -5.972 -2.290 1.00 47.48 552 LYS A C 1
ATOM 2678 O O . LYS A 1 427 ? 56.605 -6.485 -1.218 1.00 46.93 552 LYS A O 1
ATOM 2684 N N . LEU A 1 428 ? 55.023 -5.878 -2.736 1.00 44.38 553 LEU A N 1
ATOM 2685 C CA . LEU A 1 428 ? 53.867 -6.406 -2.018 1.00 43.51 553 LEU A CA 1
ATOM 2686 C C . LEU A 1 428 ? 53.839 -7.914 -2.181 1.00 43.77 553 LEU A C 1
ATOM 2687 O O . LEU A 1 428 ? 53.930 -8.406 -3.302 1.00 40.95 553 LEU A O 1
ATOM 2692 N N . TYR A 1 429 ? 53.747 -8.643 -1.063 1.00 41.20 554 TYR A N 1
ATOM 2693 C CA . TYR A 1 429 ? 53.719 -10.113 -1.063 1.00 38.78 554 TYR A CA 1
ATOM 2694 C C . TYR A 1 429 ? 52.372 -10.677 -1.516 1.00 60.43 554 TYR A C 1
ATOM 2695 O O . TYR A 1 429 ? 52.356 -11.679 -2.232 1.00 60.17 554 TYR A O 1
ATOM 2704 N N . ASN A 1 452 ? 64.159 -0.919 -7.123 1.00 55.23 577 ASN A N 1
ATOM 2705 C CA . ASN A 1 452 ? 65.442 -1.363 -6.571 1.00 54.58 577 ASN A CA 1
ATOM 2706 C C . ASN A 1 452 ? 65.198 -2.404 -5.441 1.00 56.12 577 ASN A C 1
ATOM 2707 O O . ASN A 1 452 ? 64.608 -2.081 -4.398 1.00 55.08 577 ASN A O 1
ATOM 2712 N N . ILE A 1 453 ? 65.675 -3.638 -5.659 1.00 50.66 578 ILE A N 1
ATOM 2713 C CA . ILE A 1 453 ? 65.550 -4.769 -4.747 1.00 51.51 578 ILE A CA 1
ATOM 2714 C C . ILE A 1 453 ? 66.323 -4.540 -3.399 1.00 56.25 578 ILE A C 1
ATOM 2715 O O . ILE A 1 453 ? 66.009 -5.196 -2.402 1.00 55.54 578 ILE A O 1
ATOM 2720 N N . LEU A 1 454 ? 67.310 -3.623 -3.378 1.00 52.05 579 LEU A N 1
ATOM 2721 C CA . LEU A 1 454 ? 68.083 -3.302 -2.172 1.00 51.70 579 LEU A CA 1
ATOM 2722 C C . LEU A 1 454 ? 67.476 -2.107 -1.421 1.00 54.29 579 LEU A C 1
ATOM 2723 O O . LEU A 1 454 ? 67.892 -1.825 -0.295 1.00 54.42 579 LEU A O 1
ATOM 2725 N N . GLU A 1 455 ? 66.491 -1.417 -2.041 1.00 48.04 580 GLU A N 1
ATOM 2726 C CA . GLU A 1 455 ? 65.829 -0.239 -1.482 1.00 47.22 580 GLU A CA 1
ATOM 2727 C C . GLU A 1 455 ? 64.505 -0.656 -0.805 1.00 48.70 580 GLU A C 1
ATOM 2728 O O . GLU A 1 455 ? 63.551 -0.970 -1.503 1.00 45.78 580 GLU A O 1
ATOM 2734 N N . PRO A 1 456 ? 64.373 -0.761 0.516 1.00 46.86 581 PRO A N 1
ATOM 2735 C CA . PRO A 1 456 ? 63.061 -1.165 1.042 1.00 46.69 581 PRO A CA 1
ATOM 2736 C C . PRO A 1 456 ? 62.096 0.018 1.143 1.00 48.34 581 PRO A C 1
ATOM 2737 O O . PRO A 1 456 ? 62.479 1.183 1.035 1.00 47.47 581 PRO A O 1
ATOM 2741 N N . PHE A 1 457 ? 60.820 -0.311 1.281 1.00 44.36 582 PHE A N 1
ATOM 2742 C CA . PHE A 1 457 ? 59.717 0.611 1.496 1.00 42.82 582 PHE A CA 1
ATOM 2743 C C . PHE A 1 457 ? 59.855 1.014 2.976 1.00 42.55 582 PHE A C 1
ATOM 2744 O O . PHE A 1 457 ? 59.782 0.153 3.858 1.00 40.13 582 PHE A O 1
ATOM 2752 N N . TYR A 1 458 ? 60.125 2.298 3.252 1.00 39.10 583 TYR A N 1
ATOM 2753 C CA . TYR A 1 458 ? 60.344 2.732 4.635 1.00 38.53 583 TYR A CA 1
ATOM 2754 C C . TYR A 1 458 ? 59.046 3.100 5.337 1.00 38.19 583 TYR A C 1
ATOM 2755 O O . TYR A 1 458 ? 58.248 3.849 4.776 1.00 36.25 583 TYR A O 1
ATOM 2764 N N . VAL A 1 459 ? 58.821 2.507 6.552 1.00 32.25 584 VAL A N 1
ATOM 2765 C CA . VAL A 1 459 ? 57.615 2.704 7.355 1.00 31.00 584 VAL A CA 1
ATOM 2766 C C . VAL A 1 459 ? 57.993 3.100 8.778 1.00 31.31 584 VAL A C 1
ATOM 2767 O O . VAL A 1 459 ? 58.739 2.372 9.443 1.00 29.42 584 VAL A O 1
ATOM 2771 N N . LEU A 1 460 ? 57.502 4.269 9.235 1.00 28.46 585 LEU A N 1
ATOM 2772 C CA . LEU A 1 460 ? 57.761 4.728 10.602 1.00 28.32 585 LEU A CA 1
ATOM 2773 C C . LEU A 1 460 ? 56.488 4.709 11.430 1.00 30.58 585 LEU A C 1
ATOM 2774 O O . LEU A 1 460 ? 55.501 5.347 11.069 1.00 28.11 585 LEU A O 1
ATOM 2779 N N . ASP A 1 461 ? 56.538 4.029 12.577 1.00 29.08 586 ASP A N 1
ATOM 2780 C CA . ASP A 1 461 ? 55.404 4.022 13.491 1.00 29.53 586 ASP A CA 1
ATOM 2781 C C . ASP A 1 461 ? 55.728 4.924 14.693 1.00 31.55 586 ASP A C 1
ATOM 2782 O O . ASP A 1 461 ? 56.620 4.596 15.470 1.00 30.03 586 ASP A O 1
ATOM 2787 N N . VAL A 1 462 ? 55.016 6.063 14.814 1.00 28.63 587 VAL A N 1
ATOM 2788 C CA . VAL A 1 462 ? 55.206 7.044 15.892 1.00 29.34 587 VAL A CA 1
ATOM 2789 C C . VAL A 1 462 ? 54.033 6.934 16.899 1.00 36.24 587 VAL A C 1
ATOM 2790 O O . VAL A 1 462 ? 53.677 7.916 17.570 1.00 37.39 587 VAL A O 1
ATOM 2794 N N . SER A 1 463 ? 53.439 5.733 17.010 1.00 33.40 588 SER A N 1
ATOM 2795 C CA . SER A 1 463 ? 52.386 5.446 17.988 1.00 33.08 588 SER A CA 1
ATOM 2796 C C . SER A 1 463 ? 53.058 5.555 19.355 1.00 39.51 588 SER A C 1
ATOM 2797 O O . SER A 1 463 ? 54.264 5.322 19.473 1.00 38.28 588 SER A O 1
ATOM 2800 N N . GLU A 1 464 ? 52.295 5.937 20.369 1.00 39.10 589 GLU A N 1
ATOM 2801 C CA . GLU A 1 464 ? 52.793 6.034 21.735 1.00 40.00 589 GLU A CA 1
ATOM 2802 C C . GLU A 1 464 ? 52.490 4.699 22.426 1.00 44.00 589 GLU A C 1
ATOM 2803 O O . GLU A 1 464 ? 51.350 4.232 22.386 1.00 44.13 589 GLU A O 1
ATOM 2806 N N . GLY A 1 465 ? 53.513 4.134 23.055 1.00 38.51 590 GLY A N 1
ATOM 2807 C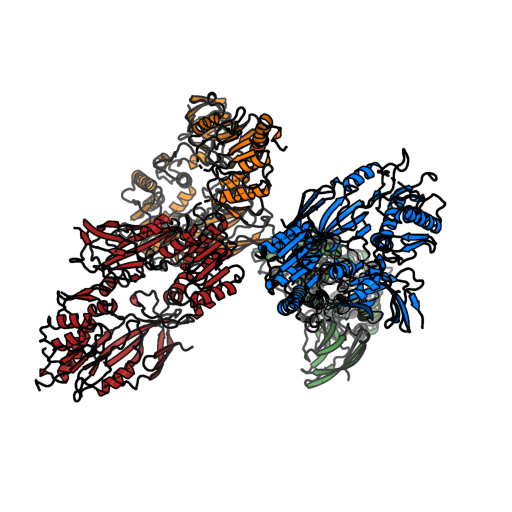 CA . GLY A 1 465 ? 53.423 2.892 23.794 1.00 37.58 590 GLY A CA 1
ATOM 2808 C C . GLY A 1 465 ? 53.582 1.672 22.914 1.00 41.23 590 GLY A C 1
ATOM 2809 O O . GLY A 1 465 ? 54.051 1.773 21.771 1.00 40.42 590 GLY A O 1
ATOM 2810 N N . PHE A 1 466 ? 53.185 0.502 23.456 1.00 35.44 591 PHE A N 1
ATOM 2811 C CA . PHE A 1 466 ? 53.317 -0.759 22.743 1.00 34.83 591 PHE A CA 1
ATOM 2812 C C . PHE A 1 466 ? 52.527 -0.756 21.438 1.00 36.11 591 PHE A C 1
ATOM 2813 O O . PHE A 1 466 ? 51.374 -0.314 21.405 1.00 35.27 591 PHE A O 1
ATOM 2821 N N . SER A 1 467 ? 53.168 -1.215 20.357 1.00 31.97 592 SER A N 1
ATOM 2822 C CA . SER A 1 467 ? 52.512 -1.257 19.050 1.00 32.04 592 SER A CA 1
ATOM 2823 C C . SER A 1 467 ? 53.062 -2.400 18.204 1.00 35.71 592 SER A C 1
ATOM 2824 O O . SER A 1 467 ? 54.259 -2.646 18.239 1.00 36.32 592 SER A O 1
ATOM 2827 N N . VAL A 1 468 ? 52.199 -3.092 17.450 1.00 32.29 593 VAL A N 1
ATOM 2828 C CA . VAL A 1 468 ? 52.603 -4.200 16.568 1.00 31.68 593 VAL A CA 1
ATOM 2829 C C . VAL A 1 468 ? 52.463 -3.797 15.083 1.00 35.50 593 VAL A C 1
ATOM 2830 O O . VAL A 1 468 ? 52.796 -4.596 14.209 1.00 34.41 593 VAL A O 1
ATOM 2834 N N . LEU A 1 469 ? 52.033 -2.543 14.800 1.00 32.05 594 LEU A N 1
ATOM 2835 C CA . LEU A 1 469 ? 51.896 -2.025 13.436 1.00 30.65 594 LEU A CA 1
ATOM 2836 C C . LEU A 1 469 ? 53.187 -2.191 12.613 1.00 32.95 594 LEU A C 1
ATOM 2837 O O . LEU A 1 469 ? 53.060 -2.593 11.455 1.00 29.96 594 LEU A O 1
ATOM 2842 N N . PRO A 1 470 ? 54.430 -2.005 13.180 1.00 32.01 595 PRO A N 1
ATOM 2843 C CA . PRO A 1 470 ? 55.639 -2.267 12.382 1.00 31.27 595 PRO A CA 1
ATOM 2844 C C . PRO A 1 470 ? 55.809 -3.739 11.975 1.00 33.65 595 PRO A C 1
ATOM 2845 O O . PRO A 1 470 ? 56.455 -4.012 10.957 1.00 31.41 595 PRO A O 1
ATOM 2849 N N . VAL A 1 471 ? 55.276 -4.692 12.780 1.00 30.86 596 VAL A N 1
ATOM 2850 C CA . VAL A 1 471 ? 55.379 -6.126 12.458 1.00 30.63 596 VAL A CA 1
ATOM 2851 C C . VAL A 1 471 ? 54.390 -6.418 11.323 1.00 33.12 596 VAL A C 1
ATOM 2852 O O . VAL A 1 471 ? 54.760 -7.051 10.350 1.00 33.66 596 VAL A O 1
ATOM 2856 N N . ILE A 1 472 ? 53.168 -5.878 11.408 1.00 30.75 597 ILE A N 1
ATOM 2857 C CA . ILE A 1 472 ? 52.166 -6.018 10.342 1.00 30.52 597 ILE A CA 1
ATOM 2858 C C . ILE A 1 472 ? 52.779 -5.489 9.027 1.00 36.77 597 ILE A C 1
ATOM 2859 O O . ILE A 1 472 ? 52.756 -6.206 8.029 1.00 36.52 597 ILE A O 1
ATOM 2864 N N . ALA A 1 473 ? 53.399 -4.274 9.056 1.00 32.91 598 ALA A N 1
ATOM 2865 C CA . ALA A 1 473 ? 54.017 -3.661 7.874 1.00 31.13 598 ALA A CA 1
ATOM 2866 C C . ALA A 1 473 ? 55.069 -4.584 7.240 1.00 34.27 598 ALA A C 1
ATOM 2867 O O . ALA A 1 473 ? 55.008 -4.792 6.030 1.00 32.60 598 ALA A O 1
ATOM 2869 N N . GLY A 1 474 ? 55.969 -5.159 8.070 1.00 32.43 599 GLY A N 1
ATOM 2870 C CA . GLY A 1 474 ? 57.028 -6.074 7.636 1.00 33.01 599 GLY A CA 1
ATOM 2871 C C . GLY A 1 474 ? 56.550 -7.381 7.029 1.00 37.30 599 GLY A C 1
ATOM 2872 O O . GLY A 1 474 ? 57.239 -7.973 6.182 1.00 36.81 599 GLY A O 1
ATOM 2873 N N . THR A 1 475 ? 55.379 -7.871 7.470 1.00 35.54 600 THR A N 1
ATOM 2874 C CA . THR A 1 475 ? 54.814 -9.128 6.936 1.00 36.40 600 THR A CA 1
ATOM 2875 C C . THR A 1 475 ? 54.144 -8.896 5.576 1.00 42.27 600 THR A C 1
ATOM 2876 O O . THR A 1 475 ? 53.928 -9.848 4.832 1.00 42.51 600 THR A O 1
ATOM 2880 N N . LEU A 1 476 ? 53.831 -7.623 5.255 1.00 39.60 601 LEU A N 1
ATOM 2881 C CA . LEU A 1 476 ? 53.138 -7.224 4.033 1.00 39.16 601 LEU A CA 1
ATOM 2882 C C . LEU A 1 476 ? 54.012 -7.196 2.791 1.00 39.81 601 LEU A C 1
ATOM 2883 O O . LEU A 1 476 ? 53.486 -7.385 1.698 1.00 38.26 601 LEU A O 1
ATOM 2888 N N . GLY A 1 477 ? 55.304 -6.906 2.937 1.00 36.60 602 GLY A N 1
ATOM 2889 C CA . GLY A 1 477 ? 56.187 -6.806 1.781 1.00 35.77 602 GLY A CA 1
ATOM 2890 C C . GLY A 1 477 ? 57.632 -6.497 2.083 1.00 39.33 602 GLY A C 1
ATOM 2891 O O . GLY A 1 477 ? 58.069 -6.614 3.229 1.00 38.91 602 GLY A O 1
ATOM 2892 N N . GLN A 1 478 ? 58.372 -6.072 1.046 1.00 35.80 603 GLN A N 1
ATOM 2893 C CA . GLN A 1 478 ? 59.772 -5.667 1.127 1.00 36.60 603 GLN A CA 1
ATOM 2894 C C . GLN A 1 478 ? 59.813 -4.310 1.834 1.00 38.61 603 GLN A C 1
ATOM 2895 O O . GLN A 1 478 ? 59.961 -3.253 1.213 1.00 38.40 603 GLN A O 1
ATOM 2901 N N . VAL A 1 479 ? 59.566 -4.359 3.147 1.00 34.16 604 VAL A N 1
ATOM 2902 C CA . VAL A 1 479 ? 59.380 -3.203 4.028 1.00 31.49 604 VAL A CA 1
ATOM 2903 C C . VAL A 1 479 ? 60.474 -3.127 5.077 1.00 35.74 604 VAL A C 1
ATOM 2904 O O . VAL A 1 479 ? 60.839 -4.154 5.649 1.00 34.29 604 VAL A O 1
ATOM 2908 N N . LYS A 1 480 ? 60.984 -1.903 5.345 1.00 33.68 605 LYS A N 1
ATOM 2909 C CA . LYS A 1 480 ? 61.917 -1.633 6.442 1.00 33.27 605 LYS A CA 1
ATOM 2910 C C . LYS A 1 480 ? 61.068 -0.903 7.498 1.00 34.88 605 LYS A C 1
ATOM 2911 O O . LYS A 1 480 ? 60.830 0.298 7.367 1.00 34.61 605 LYS A O 1
ATOM 2917 N N . PRO A 1 481 ? 60.567 -1.615 8.528 1.00 29.12 606 PRO A N 1
ATOM 2918 C CA . PRO A 1 481 ? 59.710 -0.947 9.518 1.00 29.03 606 PRO A CA 1
ATOM 2919 C C . PRO A 1 481 ? 60.461 -0.461 10.758 1.00 35.83 606 PRO A C 1
ATOM 2920 O O . PRO A 1 481 ? 61.376 -1.134 11.243 1.00 34.25 606 PRO A O 1
ATOM 2924 N N . TYR A 1 482 ? 60.032 0.708 11.299 1.00 34.01 607 TYR A N 1
ATOM 2925 C CA . TYR A 1 482 ? 60.633 1.289 12.499 1.00 33.45 607 TYR A CA 1
ATOM 2926 C C . TYR A 1 482 ? 59.598 1.421 13.590 1.00 35.47 607 TYR A C 1
ATOM 2927 O O . TYR A 1 482 ? 58.479 1.869 13.340 1.00 33.41 607 TYR A O 1
ATOM 2936 N N . SER A 1 483 ? 59.972 0.969 14.800 1.00 31.86 608 SER A N 1
ATOM 2937 C CA . SER A 1 483 ? 59.148 1.002 16.000 1.00 31.06 608 SER A CA 1
ATOM 2938 C C . SER A 1 483 ? 59.652 2.144 16.921 1.00 38.09 608 SER A C 1
ATOM 2939 O O . SER A 1 483 ? 60.859 2.349 17.038 1.00 37.80 608 SER A O 1
ATOM 2942 N N . SER A 1 484 ? 58.738 2.867 17.571 1.00 36.48 609 SER A N 1
ATOM 2943 C CA . SER A 1 484 ? 59.070 3.968 18.502 1.00 36.10 609 SER A CA 1
ATOM 2944 C C . SER A 1 484 ? 58.920 3.550 19.983 1.00 43.65 609 SER A C 1
ATOM 2945 O O . SER A 1 484 ? 58.892 4.431 20.835 1.00 43.86 609 SER A O 1
ATOM 2948 N N . VAL A 1 485 ? 58.826 2.225 20.295 1.00 42.57 610 VAL A N 1
ATOM 2949 C CA . VAL A 1 485 ? 58.707 1.760 21.688 1.00 43.49 610 VAL A CA 1
ATOM 2950 C C . VAL A 1 485 ? 59.946 2.210 22.481 1.00 49.60 610 VAL A C 1
ATOM 2951 O O . VAL A 1 485 ? 61.060 2.182 21.966 1.00 48.31 610 VAL A O 1
ATOM 2955 N N . GLU A 1 486 ? 59.726 2.651 23.719 1.00 50.06 611 GLU A N 1
ATOM 2956 C CA . GLU A 1 486 ? 60.801 3.118 24.595 1.00 50.70 611 GLU A CA 1
ATOM 2957 C C . GLU A 1 486 ? 61.303 1.978 25.506 1.00 53.70 611 GLU A C 1
ATOM 2958 O O . GLU A 1 486 ? 62.495 1.658 25.472 1.00 54.47 611 GLU A O 1
ATOM 2960 N N . LYS A 1 487 ? 60.387 1.326 26.253 1.00 47.37 612 LYS A N 1
ATOM 2961 C CA . LYS A 1 487 ? 60.664 0.262 27.228 1.00 45.92 612 LYS A CA 1
ATOM 2962 C C . LYS A 1 487 ? 61.448 -0.912 26.612 1.00 50.02 612 LYS A C 1
ATOM 2963 O O . LYS A 1 487 ? 61.079 -1.403 25.543 1.00 49.75 612 LYS A O 1
ATOM 2967 N N . ASP A 1 488 ? 62.529 -1.348 27.299 1.00 45.36 613 ASP A N 1
ATOM 2968 C CA . ASP A 1 488 ? 63.402 -2.437 26.876 1.00 46.26 613 ASP A CA 1
ATOM 2969 C C . ASP A 1 488 ? 62.652 -3.753 26.749 1.00 51.42 613 ASP A C 1
ATOM 2970 O O . ASP A 1 488 ? 62.931 -4.505 25.825 1.00 51.98 613 ASP A O 1
ATOM 2975 N N . GLN A 1 489 ? 61.701 -4.023 27.661 1.00 47.89 614 GLN A N 1
ATOM 2976 C CA . GLN A 1 489 ? 60.861 -5.228 27.708 1.00 47.14 614 GLN A CA 1
ATOM 2977 C C . GLN A 1 489 ? 60.000 -5.311 26.441 1.00 46.60 614 GLN A C 1
ATOM 2978 O O . GLN A 1 489 ? 59.799 -6.401 25.930 1.00 45.86 614 GLN A O 1
ATOM 2984 N N . HIS A 1 490 ? 59.485 -4.158 25.959 1.00 41.32 615 HIS A N 1
ATOM 2985 C CA . HIS A 1 490 ? 58.675 -4.036 24.742 1.00 39.76 615 HIS A CA 1
ATOM 2986 C C . HIS A 1 490 ? 59.489 -4.389 23.513 1.00 42.24 615 HIS A C 1
ATOM 2987 O O . HIS A 1 490 ? 58.962 -5.048 22.626 1.00 41.35 615 HIS A O 1
ATOM 2994 N N . ARG A 1 491 ? 60.778 -3.984 23.474 1.00 39.65 616 ARG A N 1
ATOM 2995 C CA . ARG A 1 491 ? 61.688 -4.250 22.353 1.00 39.65 616 ARG A CA 1
ATOM 2996 C C . ARG A 1 491 ? 61.956 -5.733 22.227 1.00 43.51 616 ARG A C 1
ATOM 2997 O O . ARG A 1 491 ? 61.904 -6.261 21.117 1.00 43.70 616 ARG A O 1
ATOM 3005 N N . ILE A 1 492 ? 62.228 -6.403 23.367 1.00 39.97 617 ILE A N 1
ATOM 3006 C CA . ILE A 1 492 ? 62.495 -7.840 23.456 1.00 40.14 617 ILE A CA 1
ATOM 3007 C C . ILE A 1 492 ? 61.294 -8.612 22.920 1.00 40.62 617 ILE A C 1
ATOM 3008 O O . ILE A 1 492 ? 61.474 -9.484 22.067 1.00 40.63 617 ILE A O 1
ATOM 3013 N N . ALA A 1 493 ? 60.080 -8.265 23.399 1.00 35.73 618 ALA A N 1
ATOM 3014 C CA . ALA A 1 493 ? 58.808 -8.875 22.972 1.00 34.96 618 ALA A CA 1
ATOM 3015 C C . ALA A 1 493 ? 58.610 -8.716 21.472 1.00 37.13 618 ALA A C 1
ATOM 3016 O O . ALA A 1 493 ? 58.301 -9.694 20.805 1.00 37.02 618 ALA A O 1
ATOM 3018 N N . LEU A 1 494 ? 58.851 -7.497 20.939 1.00 35.57 619 LEU A N 1
ATOM 3019 C CA . LEU A 1 494 ? 58.712 -7.183 19.512 1.00 35.17 619 LEU A CA 1
ATOM 3020 C C . LEU A 1 494 ? 59.749 -7.933 18.660 1.00 39.88 619 LEU A C 1
ATOM 3021 O O . LEU A 1 494 ? 59.422 -8.311 17.540 1.00 39.39 619 LEU A O 1
ATOM 3026 N N . ASP A 1 495 ? 60.972 -8.163 19.192 1.00 37.17 620 ASP A N 1
ATOM 3027 C CA . ASP A 1 495 ? 62.010 -8.934 18.514 1.00 37.78 620 ASP A CA 1
ATOM 3028 C C . ASP A 1 495 ? 61.590 -10.413 18.424 1.00 40.25 620 ASP A C 1
ATOM 3029 O O . ASP A 1 495 ? 61.825 -11.035 17.396 1.00 39.24 620 ASP A O 1
ATOM 3034 N N . LEU A 1 496 ? 60.934 -10.949 19.479 1.00 38.13 621 LEU A N 1
ATOM 3035 C CA . LEU A 1 496 ? 60.414 -12.333 19.531 1.00 37.92 621 LEU A CA 1
ATOM 3036 C C . LEU A 1 496 ? 59.155 -12.489 18.641 1.00 41.23 621 LEU A C 1
ATOM 3037 O O . LEU A 1 496 ? 58.979 -13.518 17.998 1.00 40.30 621 LEU A O 1
ATOM 3042 N N . ILE A 1 497 ? 58.314 -11.447 18.567 1.00 38.55 622 ILE A N 1
ATOM 3043 C CA . ILE A 1 497 ? 57.156 -11.435 17.661 1.00 37.84 622 ILE A CA 1
ATOM 3044 C C . ILE A 1 497 ? 57.677 -11.430 16.199 1.00 39.61 622 ILE A C 1
ATOM 3045 O O . ILE A 1 497 ? 57.183 -12.201 15.379 1.00 37.77 622 ILE A O 1
ATOM 3050 N N . SER A 1 498 ? 58.684 -10.579 15.901 1.00 35.53 623 SER A N 1
ATOM 3051 C CA . SER A 1 498 ? 59.312 -10.461 14.571 1.00 35.20 623 SER A CA 1
ATOM 3052 C C . SER A 1 498 ? 59.853 -11.816 14.138 1.00 38.54 623 SER A C 1
ATOM 3053 O O . SER A 1 498 ? 59.587 -12.248 13.018 1.00 38.29 623 SER A O 1
ATOM 3056 N N . GLU A 1 499 ? 60.565 -12.498 15.044 1.00 36.22 624 GLU A N 1
ATOM 3057 C CA . GLU A 1 499 ? 61.151 -13.838 14.850 1.00 37.28 624 GLU A CA 1
ATOM 3058 C C . GLU A 1 499 ? 60.063 -14.888 14.530 1.00 41.89 624 GLU A C 1
ATOM 3059 O O . GLU A 1 499 ? 60.251 -15.719 13.654 1.00 40.06 624 GLU A O 1
ATOM 3065 N N . ALA A 1 500 ? 58.908 -14.816 15.216 1.00 40.18 625 ALA A N 1
ATOM 3066 C CA . ALA A 1 500 ? 57.775 -15.738 14.997 1.00 39.57 625 ALA A CA 1
ATOM 3067 C C . ALA A 1 500 ? 57.082 -15.467 13.645 1.00 39.79 625 ALA A C 1
ATOM 3068 O O . ALA A 1 500 ? 56.344 -16.311 13.148 1.00 38.05 625 ALA A O 1
ATOM 3070 N N . ASN A 1 501 ? 57.327 -14.292 13.059 1.00 36.40 626 ASN A N 1
ATOM 3071 C CA . ASN A 1 501 ? 56.748 -13.891 11.776 1.00 36.20 626 ASN A CA 1
ATOM 3072 C C . ASN A 1 501 ? 57.794 -13.932 10.665 1.00 41.20 626 ASN A C 1
ATOM 3073 O O . ASN A 1 501 ? 57.648 -13.266 9.624 1.00 40.79 626 ASN A O 1
ATOM 3078 N N . HIS A 1 502 ? 58.803 -14.818 10.873 1.00 37.26 627 HIS A N 1
ATOM 3079 C CA . HIS A 1 502 ? 59.883 -15.212 9.961 1.00 37.39 627 HIS A CA 1
ATOM 3080 C C . HIS A 1 502 ? 60.772 -14.057 9.509 1.00 39.66 627 HIS A C 1
ATOM 3081 O O . HIS A 1 502 ? 61.395 -14.142 8.441 1.00 38.14 627 HIS A O 1
ATOM 3088 N N . PHE A 1 503 ? 60.871 -12.992 10.321 1.00 35.77 628 PHE A N 1
ATOM 3089 C CA . PHE A 1 503 ? 61.742 -11.879 9.954 1.00 35.95 628 PHE A CA 1
ATOM 3090 C C . PHE A 1 503 ? 63.166 -12.288 10.276 1.00 41.39 628 PHE A C 1
ATOM 3091 O O . PHE A 1 503 ? 63.415 -12.721 11.400 1.00 42.18 628 PHE A O 1
ATOM 3099 N N . PRO A 1 504 ? 64.135 -12.112 9.349 1.00 38.71 629 PRO A N 1
ATOM 3100 C CA . PRO A 1 504 ? 65.549 -12.317 9.734 1.00 38.25 629 PRO A CA 1
ATOM 3101 C C . PRO A 1 504 ? 65.895 -11.218 10.771 1.00 42.11 629 PRO A C 1
ATOM 3102 O O . PRO A 1 504 ? 65.196 -10.194 10.854 1.00 39.17 629 PRO A O 1
ATOM 3106 N N . LYS A 1 505 ? 66.948 -11.431 11.573 1.00 41.50 630 LYS A N 1
ATOM 3107 C CA . LYS A 1 505 ? 67.371 -10.491 12.620 1.00 41.27 630 LYS A CA 1
ATOM 3108 C C . LYS A 1 505 ? 67.557 -9.069 12.075 1.00 44.95 630 LYS A C 1
ATOM 3109 O O . LYS A 1 505 ? 68.038 -8.886 10.959 1.00 43.59 630 LYS A O 1
ATOM 3111 N N . GLU A 1 506 ? 67.134 -8.078 12.859 1.00 43.36 631 GLU A N 1
ATOM 3112 C CA . GLU A 1 506 ? 67.220 -6.641 12.563 1.00 44.56 631 GLU A CA 1
ATOM 3113 C C . GLU A 1 506 ? 66.442 -6.222 11.276 1.00 46.07 631 GLU A C 1
ATOM 3114 O O . GLU A 1 506 ? 66.851 -5.262 10.613 1.00 47.93 631 GLU A O 1
ATOM 3120 N N . THR A 1 507 ? 65.304 -6.893 10.954 1.00 38.77 632 THR A N 1
ATOM 3121 C CA . THR A 1 507 ? 64.398 -6.428 9.888 1.00 37.10 632 THR A CA 1
ATOM 3122 C C . THR A 1 507 ? 63.676 -5.247 10.550 1.00 38.94 632 THR A C 1
ATOM 3123 O O . THR A 1 507 ? 63.721 -4.126 10.053 1.00 39.68 632 THR A O 1
ATOM 3127 N N . LEU A 1 508 ? 63.065 -5.497 11.700 1.00 35.39 633 LEU A N 1
ATOM 3128 C CA . LEU A 1 508 ? 62.402 -4.473 12.495 1.00 36.02 633 LEU A CA 1
ATOM 3129 C C . LEU A 1 508 ? 63.497 -3.672 13.222 1.00 43.61 633 LEU A C 1
ATOM 3130 O O . LEU A 1 508 ? 64.339 -4.256 13.907 1.00 43.53 633 LEU A O 1
ATOM 3135 N N . GLU A 1 509 ? 63.470 -2.343 13.085 1.00 41.30 634 GLU A N 1
ATOM 3136 C CA . GLU A 1 509 ? 64.436 -1.509 13.785 1.00 41.14 634 GLU A CA 1
ATOM 3137 C C . GLU A 1 509 ? 63.713 -0.574 14.743 1.00 43.57 634 GLU A C 1
ATOM 3138 O O . GLU A 1 509 ? 62.495 -0.419 14.646 1.00 42.29 634 GLU A O 1
ATOM 3144 N N . PHE A 1 510 ? 64.443 -0.039 15.736 1.00 40.43 635 PHE A N 1
ATOM 3145 C CA . PHE A 1 510 ? 63.852 0.823 16.759 1.00 40.07 635 PHE A CA 1
ATOM 3146 C C . PHE A 1 510 ? 64.363 2.265 16.577 1.00 42.83 635 PHE A C 1
ATOM 3147 O O . PHE A 1 510 ? 65.563 2.505 16.525 1.00 42.57 635 PHE A O 1
ATOM 3155 N N . TRP A 1 511 ? 63.425 3.189 16.374 1.00 38.82 636 TRP A N 1
ATOM 3156 C CA . TRP A 1 511 ? 63.638 4.609 16.122 1.00 46.93 636 TRP A CA 1
ATOM 3157 C C . TRP A 1 511 ? 64.052 5.361 17.377 1.00 84.73 636 TRP A C 1
ATOM 3158 O O . TRP A 1 511 ? 64.904 6.236 17.292 1.00 63.49 636 TRP A O 1
ATOM 3169 N N . MET A 1 521 ? 62.261 12.709 17.781 1.00 51.76 646 MET A N 1
ATOM 3170 C CA . MET A 1 521 ? 62.395 13.637 16.664 1.00 51.82 646 MET A CA 1
ATOM 3171 C C . MET A 1 521 ? 62.124 12.966 15.327 1.00 54.57 646 MET A C 1
ATOM 3172 O O . MET A 1 521 ? 62.597 11.854 15.065 1.00 55.69 646 MET A O 1
ATOM 3174 N N . LEU A 1 522 ? 61.381 13.674 14.472 1.00 47.68 647 LEU A N 1
ATOM 3175 C CA . LEU A 1 522 ? 61.024 13.237 13.142 1.00 46.07 647 LEU A CA 1
ATOM 3176 C C . LEU A 1 522 ? 62.116 13.628 12.154 1.00 49.56 647 LEU A C 1
ATOM 3177 O O . LEU A 1 522 ? 62.408 14.818 11.959 1.00 49.69 647 LEU A O 1
ATOM 3182 N N . GLN A 1 523 ? 62.744 12.607 11.555 1.00 45.39 648 GLN A N 1
ATOM 3183 C CA . GLN A 1 523 ? 63.816 12.754 10.565 1.00 44.44 648 GLN A CA 1
ATOM 3184 C C . GLN A 1 523 ? 63.623 11.726 9.464 1.00 47.38 648 GLN A C 1
ATOM 3185 O O . GLN A 1 523 ? 62.808 10.809 9.611 1.00 46.58 648 GLN A O 1
ATOM 3187 N N . ARG A 1 524 ? 64.373 11.884 8.356 1.00 43.70 649 ARG A N 1
ATOM 3188 C CA . ARG A 1 524 ? 64.379 10.964 7.216 1.00 43.85 649 ARG A CA 1
ATOM 3189 C C . ARG A 1 524 ? 64.850 9.575 7.685 1.00 46.35 649 ARG A C 1
ATOM 3190 O O . ARG A 1 524 ? 65.644 9.515 8.627 1.00 44.42 649 ARG A O 1
ATOM 3198 N N . PRO A 1 525 ? 64.375 8.453 7.077 1.00 45.01 650 PRO A N 1
ATOM 3199 C CA . PRO A 1 525 ? 64.856 7.124 7.515 1.00 45.85 650 PRO A CA 1
ATOM 3200 C C . PRO A 1 525 ? 66.381 7.023 7.440 1.00 53.62 650 PRO A C 1
ATOM 3201 O O . PRO A 1 525 ? 67.024 6.532 8.361 1.00 53.78 650 PRO A O 1
ATOM 3205 N N . LYS A 1 526 ? 66.941 7.563 6.354 1.00 52.60 651 LYS A N 1
ATOM 3206 C CA . LYS A 1 526 ? 68.356 7.639 6.029 1.00 53.95 651 LYS A CA 1
ATOM 3207 C C . LYS A 1 526 ? 68.562 8.963 5.298 1.00 62.05 651 LYS A C 1
ATOM 3208 O O . LYS A 1 526 ? 67.631 9.443 4.643 1.00 62.03 651 LYS A O 1
ATOM 3212 N N . SER A 1 527 ? 69.768 9.560 5.417 1.00 60.07 652 SER A N 1
ATOM 3213 C CA . SER A 1 527 ? 70.119 10.801 4.729 1.00 60.00 652 SER A CA 1
ATOM 3214 C C . SER A 1 527 ? 69.972 10.516 3.239 1.00 61.71 652 SER A C 1
ATOM 3215 O O . SER A 1 527 ? 70.510 9.524 2.738 1.00 61.50 652 SER A O 1
ATOM 3217 N N . ASP A 1 528 ? 69.085 11.289 2.597 1.00 56.79 653 ASP A N 1
ATOM 3218 C CA . ASP A 1 528 ? 68.675 11.269 1.183 1.00 55.99 653 ASP A CA 1
ATOM 3219 C C . ASP A 1 528 ? 67.550 10.240 0.896 1.00 56.95 653 ASP A C 1
ATOM 3220 O O . ASP A 1 528 ? 67.227 10.004 -0.271 1.00 58.38 653 ASP A O 1
ATOM 3222 N N . LYS A 1 529 ? 66.929 9.671 1.946 1.00 49.15 654 LYS A N 1
ATOM 3223 C CA . LYS A 1 529 ? 65.820 8.720 1.802 1.00 46.78 654 LYS A CA 1
ATOM 3224 C C . LYS A 1 529 ? 64.546 9.300 2.409 1.00 44.86 654 LYS A C 1
ATOM 3225 O O . LYS A 1 529 ? 64.611 10.108 3.320 1.00 41.09 654 LYS A O 1
ATOM 3231 N N . LEU A 1 530 ? 63.392 8.863 1.910 1.00 39.97 655 LEU A N 1
ATOM 3232 C CA . LEU A 1 530 ? 62.108 9.346 2.365 1.00 38.61 655 LEU A CA 1
ATOM 3233 C C . LEU A 1 530 ? 61.211 8.215 2.895 1.00 39.75 655 LEU A C 1
ATOM 3234 O O . LEU A 1 530 ? 61.406 7.058 2.518 1.00 37.70 655 LEU A O 1
ATOM 3239 N N . TRP A 1 531 ? 60.248 8.550 3.799 1.00 34.24 656 TRP A N 1
ATOM 3240 C CA . TRP A 1 531 ? 59.301 7.570 4.334 1.00 32.41 656 TRP A CA 1
ATOM 3241 C C . TRP A 1 531 ? 58.169 7.357 3.347 1.00 36.54 656 TRP A C 1
ATOM 3242 O O . TRP A 1 531 ? 57.632 8.317 2.815 1.00 37.16 656 TRP A O 1
ATOM 3253 N N . SER A 1 532 ? 57.728 6.116 3.174 1.00 31.80 657 SER A N 1
ATOM 3254 C CA . SER A 1 532 ? 56.575 5.907 2.317 1.00 32.02 657 SER A CA 1
ATOM 3255 C C . SER A 1 532 ? 55.314 5.924 3.219 1.00 35.46 657 SER A C 1
ATOM 3256 O O . SER A 1 532 ? 54.233 6.282 2.770 1.00 34.34 657 SER A O 1
ATOM 3259 N N . ILE A 1 533 ? 55.478 5.589 4.515 1.00 32.54 658 ILE A N 1
ATOM 3260 C CA . ILE A 1 533 ? 54.388 5.594 5.481 1.00 31.81 658 ILE A CA 1
ATOM 3261 C C . ILE A 1 533 ? 54.875 6.126 6.826 1.00 32.24 658 ILE A C 1
ATOM 3262 O O . ILE A 1 533 ? 55.882 5.644 7.346 1.00 31.57 658 ILE A O 1
ATOM 3267 N N . ILE A 1 534 ? 54.153 7.121 7.386 1.00 27.97 659 ILE A N 1
ATOM 3268 C CA . ILE A 1 534 ? 54.411 7.629 8.737 1.00 27.78 659 ILE A CA 1
ATOM 3269 C C . ILE A 1 534 ? 53.107 7.473 9.513 1.00 31.83 659 ILE A C 1
ATOM 3270 O O . ILE A 1 534 ? 52.092 8.034 9.100 1.00 30.07 659 ILE A O 1
ATOM 3275 N N . ILE A 1 535 ? 53.127 6.733 10.645 1.00 29.21 660 ILE A N 1
ATOM 3276 C CA . ILE A 1 535 ? 51.928 6.556 11.489 1.00 26.41 660 ILE A CA 1
ATOM 3277 C C . ILE A 1 535 ? 52.070 7.488 12.682 1.00 29.79 660 ILE A C 1
ATOM 3278 O O . ILE A 1 535 ? 53.030 7.359 13.434 1.00 28.09 660 ILE A O 1
ATOM 3283 N N . LEU A 1 536 ? 51.098 8.393 12.874 1.00 26.93 661 LEU A N 1
ATOM 3284 C CA . LEU A 1 536 ? 51.099 9.329 13.999 1.00 27.34 661 LEU A CA 1
ATOM 3285 C C . LEU A 1 536 ? 49.988 8.997 14.989 1.00 31.16 661 LEU A C 1
ATOM 3286 O O . LEU A 1 536 ? 48.947 8.515 14.593 1.00 30.56 661 LEU A O 1
ATOM 3291 N N . ASP A 1 537 ? 50.196 9.302 16.258 1.00 29.53 662 ASP A N 1
ATOM 3292 C CA . ASP A 1 537 ? 49.224 9.072 17.337 1.00 30.06 662 ASP A CA 1
ATOM 3293 C C . ASP A 1 537 ? 48.407 10.368 17.527 1.00 31.73 662 ASP A C 1
ATOM 3294 O O . ASP A 1 537 ? 48.907 11.336 18.087 1.00 31.88 662 ASP A O 1
ATOM 3299 N N . VAL A 1 538 ? 47.169 10.394 17.003 1.00 27.13 663 VAL A N 1
ATOM 3300 C CA . VAL A 1 538 ? 46.337 11.594 16.955 1.00 27.39 663 VAL A CA 1
ATOM 3301 C C . VAL A 1 538 ? 45.374 11.727 18.150 1.00 30.64 663 VAL A C 1
ATOM 3302 O O . VAL A 1 538 ? 45.162 12.837 18.623 1.00 28.95 663 VAL A O 1
ATOM 3306 N N . ILE A 1 539 ? 44.788 10.643 18.608 1.00 27.14 664 ILE A N 1
ATOM 3307 C CA . ILE A 1 539 ? 43.790 10.718 19.680 1.00 27.14 664 ILE A CA 1
ATOM 3308 C C . ILE A 1 539 ? 44.319 10.070 20.933 1.00 33.66 664 ILE A C 1
ATOM 3309 O O . ILE A 1 539 ? 44.682 8.896 20.924 1.00 32.16 664 ILE A O 1
ATOM 3314 N N . GLU A 1 540 ? 44.300 10.837 22.025 1.00 31.13 665 GLU A N 1
ATOM 3315 C CA . GLU A 1 540 ? 44.694 10.344 23.334 1.00 30.84 665 GLU A CA 1
ATOM 3316 C C . GLU A 1 540 ? 43.687 9.304 23.819 1.00 34.49 665 GLU A C 1
ATOM 3317 O O . GLU A 1 540 ? 42.499 9.415 23.492 1.00 33.36 665 GLU A O 1
ATOM 3323 N N . PRO A 1 541 ? 44.107 8.355 24.685 1.00 32.31 666 PRO A N 1
ATOM 3324 C CA . PRO A 1 541 ? 43.126 7.412 25.267 1.00 32.83 666 PRO A CA 1
ATOM 3325 C C . PRO A 1 541 ? 42.012 8.144 26.050 1.00 34.74 666 PRO A C 1
ATOM 3326 O O . PRO A 1 541 ? 40.952 7.570 26.257 1.00 34.48 666 PRO A O 1
ATOM 3330 N N . SER A 1 542 ? 42.266 9.399 26.478 1.00 29.64 667 SER A N 1
ATOM 3331 C CA . SER A 1 542 ? 41.344 10.251 27.236 1.00 29.81 667 SER A CA 1
ATOM 3332 C C . SER A 1 542 ? 40.124 10.735 26.407 1.00 33.91 667 SER A C 1
ATOM 3333 O O . SER A 1 542 ? 39.114 11.149 26.982 1.00 33.72 667 SER A O 1
ATOM 3336 N N . GLY A 1 543 ? 40.277 10.741 25.084 1.00 29.53 668 GLY A N 1
ATOM 3337 C CA . GLY A 1 543 ? 39.251 11.187 24.153 1.00 28.78 668 GLY A CA 1
ATOM 3338 C C . GLY A 1 543 ? 39.527 12.557 23.597 1.00 32.08 668 GLY A C 1
ATOM 3339 O O . GLY A 1 543 ? 38.711 13.086 22.841 1.00 32.85 668 GLY A O 1
ATOM 3340 N N . LEU A 1 544 ? 40.672 13.153 23.991 1.00 27.08 669 LEU A N 1
ATOM 3341 C CA . LEU A 1 544 ? 41.106 14.456 23.499 1.00 26.88 669 LEU A CA 1
ATOM 3342 C C . LEU A 1 544 ? 42.163 14.287 22.394 1.00 31.45 669 LEU A C 1
ATOM 3343 O O . LEU A 1 544 ? 42.746 13.217 22.246 1.00 29.65 669 LEU A O 1
ATOM 3348 N N . ILE A 1 545 ? 42.382 15.348 21.614 1.00 29.68 670 ILE A N 1
ATOM 3349 C CA . ILE A 1 545 ? 43.389 15.356 20.555 1.00 28.50 670 ILE A CA 1
ATOM 3350 C C . ILE A 1 545 ? 44.777 15.427 21.217 1.00 30.22 670 ILE A C 1
ATOM 3351 O O . ILE A 1 545 ? 44.962 16.181 22.180 1.00 25.96 670 ILE A O 1
ATOM 3356 N N . GLN A 1 546 ? 45.754 14.653 20.693 1.00 26.30 671 GLN A N 1
ATOM 3357 C CA . GLN A 1 546 ? 47.132 14.668 21.183 1.00 25.41 671 GLN A CA 1
ATOM 3358 C C . GLN A 1 546 ? 47.751 16.058 20.950 1.00 31.96 671 GLN A C 1
ATOM 3359 O O . GLN A 1 546 ? 47.551 16.664 19.897 1.00 32.16 671 GLN A O 1
ATOM 3365 N N . GLN A 1 547 ? 48.500 16.547 21.945 1.00 29.80 672 GLN A N 1
ATOM 3366 C CA . GLN A 1 547 ? 49.206 17.826 21.951 1.00 30.89 672 GLN A CA 1
ATOM 3367 C C . GLN A 1 547 ? 50.225 17.847 20.819 1.00 37.03 672 GLN A C 1
ATOM 3368 O O . GLN A 1 547 ? 50.898 16.833 20.593 1.00 35.60 672 GLN A O 1
ATOM 3374 N N . GLU A 1 548 ? 50.336 18.999 20.115 1.00 34.20 673 GLU A N 1
ATOM 3375 C CA . GLU A 1 548 ? 51.281 19.260 19.000 1.00 33.62 673 GLU A CA 1
ATOM 3376 C C . GLU A 1 548 ? 51.112 18.298 17.790 1.00 35.70 673 GLU A C 1
ATOM 3377 O O . GLU A 1 548 ? 52.034 18.160 16.998 1.00 35.67 673 GLU A O 1
ATOM 3383 N N . ILE A 1 549 ? 49.939 17.703 17.600 1.00 33.35 674 ILE A N 1
ATOM 3384 C CA . ILE A 1 549 ? 49.752 16.767 16.479 1.00 33.08 674 ILE A CA 1
ATOM 3385 C C . ILE A 1 549 ? 49.861 17.514 15.131 1.00 35.31 674 ILE A C 1
ATOM 3386 O O . ILE A 1 549 ? 50.498 16.991 14.218 1.00 35.20 674 ILE A O 1
ATOM 3391 N N . MET A 1 550 ? 49.322 18.744 15.031 1.00 32.25 675 MET A N 1
ATOM 3392 C CA . MET A 1 550 ? 49.382 19.546 13.782 1.00 31.51 675 MET A CA 1
ATOM 3393 C C . MET A 1 550 ? 50.804 19.883 13.373 1.00 33.57 675 MET A C 1
ATOM 3394 O O . MET A 1 550 ? 51.110 19.884 12.175 1.00 31.28 675 MET A O 1
ATOM 3399 N N . GLU A 1 551 ? 51.662 20.155 14.376 1.00 30.29 676 GLU A N 1
ATOM 3400 C CA . GLU A 1 551 ? 53.079 20.452 14.247 1.00 30.40 676 GLU A CA 1
ATOM 3401 C C . GLU A 1 551 ? 53.842 19.186 13.803 1.00 33.96 676 GLU A C 1
ATOM 3402 O O . GLU A 1 551 ? 54.653 19.268 12.889 1.00 35.57 676 GLU A O 1
ATOM 3408 N N . LYS A 1 552 ? 53.569 18.014 14.427 1.00 29.77 677 LYS A N 1
ATOM 3409 C CA . LYS A 1 552 ? 54.185 16.729 14.023 1.00 30.26 677 LYS A CA 1
ATOM 3410 C C . LYS A 1 552 ? 53.779 16.358 12.600 1.00 33.61 677 LYS A C 1
ATOM 3411 O O . LYS A 1 552 ? 54.627 15.886 11.836 1.00 35.09 677 LYS A O 1
ATOM 3416 N N . ALA A 1 553 ? 52.487 16.587 12.234 1.00 28.55 678 ALA A N 1
ATOM 3417 C CA . ALA A 1 553 ? 51.984 16.308 10.880 1.00 28.12 678 ALA A CA 1
ATOM 3418 C C . ALA A 1 553 ? 52.671 17.182 9.835 1.00 34.60 678 ALA A C 1
ATOM 3419 O O . ALA A 1 553 ? 52.983 16.707 8.739 1.00 33.63 678 ALA A O 1
ATOM 3421 N N . ALA A 1 554 ? 52.893 18.467 10.164 1.00 33.59 679 ALA A N 1
ATOM 3422 C CA . ALA A 1 554 ? 53.540 19.396 9.225 1.00 34.25 679 ALA A CA 1
ATOM 3423 C C . ALA A 1 554 ? 54.996 18.965 8.974 1.00 37.33 679 ALA A C 1
ATOM 3424 O O . ALA A 1 554 ? 55.408 18.906 7.828 1.00 38.60 679 ALA A O 1
ATOM 3426 N N . ILE A 1 555 ? 55.736 18.593 10.036 1.00 33.20 680 ILE A N 1
ATOM 3427 C CA . ILE A 1 555 ? 57.118 18.108 9.943 1.00 32.83 680 ILE A CA 1
ATOM 3428 C C . ILE A 1 555 ? 57.150 16.773 9.184 1.00 36.18 680 ILE A C 1
ATOM 3429 O O . ILE A 1 555 ? 57.993 16.601 8.316 1.00 34.70 680 ILE A O 1
ATOM 3434 N N . SER A 1 556 ? 56.194 15.858 9.482 1.00 33.47 681 SER A N 1
ATOM 3435 C CA . SER A 1 556 ? 56.107 14.547 8.840 1.00 32.34 681 SER A CA 1
ATOM 3436 C C . SER A 1 556 ? 55.856 14.627 7.336 1.00 37.91 681 SER A C 1
ATOM 3437 O O . SER A 1 556 ? 56.432 13.836 6.580 1.00 35.32 681 SER A O 1
ATOM 3440 N N . ARG A 1 557 ? 54.999 15.577 6.899 1.00 37.73 682 ARG A N 1
ATOM 3441 C CA . ARG A 1 557 ? 54.647 15.757 5.488 1.00 39.16 682 ARG A CA 1
ATOM 3442 C C . ARG A 1 557 ? 55.869 16.067 4.612 1.00 45.98 682 ARG A C 1
ATOM 3443 O O . ARG A 1 557 ? 55.902 15.653 3.455 1.00 48.42 682 ARG A O 1
ATOM 3451 N N . CYS A 1 558 ? 56.881 16.756 5.162 1.00 42.24 683 CYS A N 1
ATOM 3452 C CA . CYS A 1 558 ? 58.122 17.089 4.450 1.00 41.72 683 CYS A CA 1
ATOM 3453 C C . CYS A 1 558 ? 59.036 15.868 4.305 1.00 44.72 683 CYS A C 1
ATOM 3454 O O . CYS A 1 558 ? 59.942 15.897 3.475 1.00 45.79 683 CYS A O 1
ATOM 3457 N N . LEU A 1 559 ? 58.825 14.812 5.126 1.00 38.55 684 LEU A N 1
ATOM 3458 C CA . LEU A 1 559 ? 59.674 13.609 5.143 1.00 37.94 684 LEU A CA 1
ATOM 3459 C C . LEU A 1 559 ? 59.092 12.444 4.332 1.00 42.46 684 LEU A C 1
ATOM 3460 O O . LEU A 1 559 ? 59.658 11.336 4.334 1.00 43.22 684 LEU A O 1
ATOM 3465 N N . LEU A 1 560 ? 57.982 12.699 3.626 1.00 37.59 685 LEU A N 1
ATOM 3466 C CA . LEU A 1 560 ? 57.293 11.708 2.814 1.00 37.23 685 LEU A CA 1
ATOM 3467 C C . LEU A 1 560 ? 57.787 11.667 1.392 1.00 44.78 685 LEU A C 1
ATOM 3468 O O . LEU A 1 560 ? 57.961 12.716 0.754 1.00 44.81 685 LEU A O 1
ATOM 3473 N N . GLN A 1 561 ? 57.893 10.433 0.860 1.00 41.86 686 GLN A N 1
ATOM 3474 C CA . GLN A 1 561 ? 58.185 10.146 -0.529 1.00 42.92 686 GLN A CA 1
ATOM 3475 C C . GLN A 1 561 ? 56.936 10.598 -1.323 1.00 46.31 686 GLN A C 1
ATOM 3476 O O . GLN A 1 561 ? 55.847 10.687 -0.737 1.00 44.27 686 GLN A O 1
ATOM 3482 N N . SER A 1 562 ? 57.085 10.893 -2.630 1.00 43.53 687 SER A N 1
ATOM 3483 C CA . SER A 1 562 ? 55.962 11.285 -3.498 1.00 44.07 687 SER A CA 1
ATOM 3484 C C . SER A 1 562 ? 54.969 10.123 -3.538 1.00 45.27 687 SER A C 1
ATOM 3485 O O . SER A 1 562 ? 55.362 8.992 -3.795 1.00 45.89 687 SER A O 1
ATOM 3488 N N . GLY A 1 563 ? 53.719 10.397 -3.194 1.00 41.19 688 GLY A N 1
ATOM 3489 C CA . GLY A 1 563 ? 52.679 9.374 -3.106 1.00 40.38 688 GLY A CA 1
ATOM 3490 C C . GLY A 1 563 ? 52.642 8.679 -1.750 1.00 41.17 688 GLY A C 1
ATOM 3491 O O . GLY A 1 563 ? 51.796 7.807 -1.520 1.00 39.82 688 GLY A O 1
ATOM 3492 N N . GLY A 1 564 ? 53.572 9.059 -0.872 1.00 35.36 689 GLY A N 1
ATOM 3493 C CA . GLY A 1 564 ? 53.694 8.563 0.493 1.00 35.10 689 GLY A CA 1
ATOM 3494 C C . GLY A 1 564 ? 52.574 9.105 1.351 1.00 37.86 689 GLY A C 1
ATOM 3495 O O . GLY A 1 564 ? 51.980 10.146 1.020 1.00 36.16 689 GLY A O 1
ATOM 3496 N N . LYS A 1 565 ? 52.272 8.399 2.457 1.00 34.36 690 LYS A N 1
ATOM 3497 C CA . LYS A 1 565 ? 51.137 8.781 3.279 1.00 34.35 690 LYS A CA 1
ATOM 3498 C C . LYS A 1 565 ? 51.401 8.870 4.775 1.00 37.22 690 LYS A C 1
ATOM 3499 O O . LYS A 1 565 ? 52.104 8.036 5.357 1.00 35.31 690 LYS A O 1
ATOM 3504 N N . ILE A 1 566 ? 50.746 9.872 5.405 1.00 34.03 691 ILE A N 1
ATOM 3505 C CA . ILE A 1 566 ? 50.690 9.995 6.863 1.00 33.09 691 ILE A CA 1
ATOM 3506 C C . ILE A 1 566 ? 49.424 9.230 7.263 1.00 32.08 691 ILE A C 1
ATOM 3507 O O . ILE A 1 566 ? 48.386 9.406 6.638 1.00 28.79 691 ILE A O 1
ATOM 3512 N N . PHE A 1 567 ? 49.497 8.397 8.293 1.00 29.99 692 PHE A N 1
ATOM 3513 C CA . PHE A 1 567 ? 48.325 7.713 8.826 1.00 29.91 692 PHE A CA 1
ATOM 3514 C C . PHE A 1 567 ? 48.042 8.231 10.237 1.00 33.38 692 PHE A C 1
ATOM 3515 O O . PHE A 1 567 ? 48.965 8.261 11.057 1.00 30.99 692 PHE A O 1
ATOM 3523 N N . PRO A 1 568 ? 46.782 8.590 10.566 1.00 32.66 693 PRO A N 1
ATOM 3524 C CA . PRO A 1 568 ? 45.618 8.724 9.658 1.00 31.53 693 PRO A CA 1
ATOM 3525 C C . PRO A 1 568 ? 45.770 9.968 8.765 1.00 32.91 693 PRO A C 1
ATOM 3526 O O . PRO A 1 568 ? 46.526 10.879 9.087 1.00 29.42 693 PRO A O 1
ATOM 3530 N N . GLN A 1 569 ? 45.062 9.994 7.642 1.00 30.71 694 GLN A N 1
ATOM 3531 C CA . GLN A 1 569 ? 45.098 11.077 6.670 1.00 30.03 694 GLN A CA 1
ATOM 3532 C C . GLN A 1 569 ? 44.321 12.280 7.213 1.00 33.48 694 GLN A C 1
ATOM 3533 O O . GLN A 1 569 ? 44.812 13.420 7.175 1.00 30.26 694 GLN A O 1
ATOM 3539 N N . TYR A 1 570 ? 43.149 12.002 7.793 1.00 29.84 695 TYR A N 1
ATOM 3540 C CA . TYR A 1 570 ? 42.317 13.010 8.430 1.00 28.71 695 TYR A CA 1
ATOM 3541 C C . TYR A 1 570 ? 41.447 12.331 9.474 1.00 34.20 695 TYR A C 1
ATOM 3542 O O . TYR A 1 570 ? 41.266 11.099 9.467 1.00 33.56 695 TYR A O 1
ATOM 3551 N N . VAL A 1 571 ? 40.934 13.151 10.394 1.00 31.37 696 VAL A N 1
ATOM 3552 C CA . VAL A 1 571 ? 40.104 12.700 11.504 1.00 30.06 696 VAL A CA 1
ATOM 3553 C C . VAL A 1 571 ? 38.854 13.576 11.555 1.00 33.06 696 VAL A C 1
ATOM 3554 O O . VAL A 1 571 ? 38.958 14.804 11.514 1.00 32.22 696 VAL A O 1
ATOM 3558 N N . LEU A 1 572 ? 37.676 12.939 11.6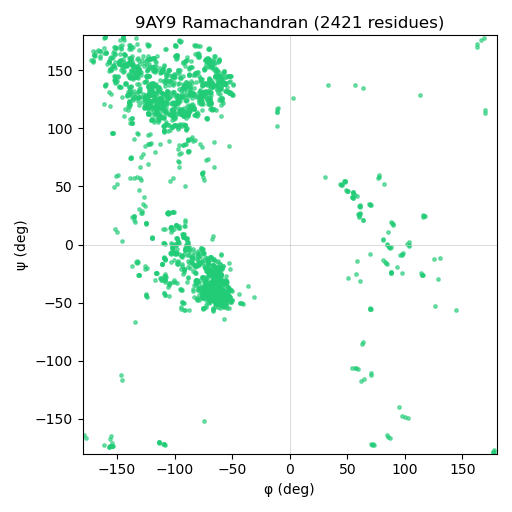75 1.00 29.70 697 LEU A N 1
ATOM 3559 C CA . LEU A 1 572 ? 36.425 13.660 11.820 1.00 30.34 697 LEU A CA 1
ATOM 3560 C C . LEU A 1 572 ? 35.968 13.520 13.250 1.00 34.40 697 LEU A C 1
ATOM 3561 O O . LEU A 1 572 ? 35.973 12.419 13.775 1.00 32.90 697 LEU A O 1
ATOM 3566 N N . MET A 1 573 ? 35.589 14.633 13.886 1.00 31.74 698 MET A N 1
ATOM 3567 C CA . MET A 1 573 ? 35.031 14.598 15.229 1.00 30.80 698 MET A CA 1
ATOM 3568 C C . MET A 1 573 ? 33.532 14.553 15.071 1.00 30.97 698 MET A C 1
ATOM 3569 O O . MET A 1 573 ? 32.975 15.381 14.354 1.00 27.51 698 MET A O 1
ATOM 3574 N N . PHE A 1 574 ? 32.880 13.572 15.725 1.00 28.19 699 PHE A N 1
ATOM 3575 C CA . PHE A 1 574 ? 31.429 13.407 15.730 1.00 28.25 699 PHE A CA 1
ATOM 3576 C C . PHE A 1 574 ? 30.899 13.702 17.124 1.00 31.57 699 PHE A C 1
ATOM 3577 O O . PHE A 1 574 ? 31.579 13.453 18.106 1.00 30.82 699 PHE A O 1
ATOM 3585 N N . GLY A 1 575 ? 29.689 14.216 17.200 1.00 29.49 700 GLY A N 1
ATOM 3586 C CA . GLY A 1 575 ? 29.048 14.516 18.477 1.00 29.79 700 GLY A CA 1
ATOM 3587 C C . GLY A 1 575 ? 27.542 14.440 18.379 1.00 35.12 700 GLY A C 1
ATOM 3588 O O . GLY A 1 575 ? 26.991 14.435 17.279 1.00 35.05 700 GLY A O 1
ATOM 3589 N N . LEU A 1 576 ? 26.862 14.371 19.511 1.00 32.02 701 LEU A N 1
ATOM 3590 C CA . LEU A 1 576 ? 25.408 14.391 19.523 1.00 30.83 701 LEU A CA 1
ATOM 3591 C C . LEU A 1 576 ? 24.916 15.090 20.788 1.00 34.40 701 LEU A C 1
ATOM 3592 O O . LEU A 1 576 ? 25.652 15.192 21.769 1.00 33.08 701 LEU A O 1
ATOM 3597 N N . LEU A 1 577 ? 23.672 15.580 20.749 1.00 31.89 702 LEU A N 1
ATOM 3598 C CA . LEU A 1 577 ? 23.016 16.214 21.885 1.00 31.54 702 LEU A CA 1
ATOM 3599 C C . LEU A 1 577 ? 22.373 15.122 22.742 1.00 37.24 702 LEU A C 1
ATOM 3600 O O . LEU A 1 577 ? 21.687 14.240 22.206 1.00 37.65 702 LEU A O 1
ATOM 3605 N N . VAL A 1 578 ? 22.603 15.163 24.068 1.00 33.61 703 VAL A N 1
ATOM 3606 C CA . VAL A 1 578 ? 21.987 14.167 24.957 1.00 33.18 703 VAL A CA 1
ATOM 3607 C C . VAL A 1 578 ? 21.326 14.822 26.172 1.00 36.51 703 VAL A C 1
ATOM 3608 O O . VAL A 1 578 ? 21.781 15.848 26.667 1.00 34.43 703 VAL A O 1
ATOM 3612 N N . GLU A 1 579 ? 20.287 14.157 26.679 1.00 35.38 704 GLU A N 1
ATOM 3613 C CA . GLU A 1 579 ? 19.691 14.422 27.968 1.00 34.71 704 GLU A CA 1
ATOM 3614 C C . GLU A 1 579 ? 20.284 13.279 28.835 1.00 39.11 704 GLU A C 1
ATOM 3615 O O . GLU A 1 579 ? 19.991 12.095 28.617 1.00 37.07 704 GLU A O 1
ATOM 3621 N N . SER A 1 580 ? 21.157 13.627 29.772 1.00 35.61 705 SER A N 1
ATOM 3622 C CA . SER A 1 580 ? 21.724 12.619 30.658 1.00 34.55 705 SER A CA 1
ATOM 3623 C C . SER A 1 580 ? 21.751 13.158 32.095 1.00 36.26 705 SER A C 1
ATOM 3624 O O . SER A 1 580 ? 22.573 14.010 32.410 1.00 34.41 705 SER A O 1
ATOM 3627 N N . GLN A 1 581 ? 20.830 12.680 32.950 1.00 34.80 706 GLN A N 1
ATOM 3628 C CA . GLN A 1 581 ? 20.785 13.057 34.372 1.00 35.64 706 GLN A CA 1
ATOM 3629 C C . GLN A 1 581 ? 22.052 12.509 35.097 1.00 39.41 706 GLN A C 1
ATOM 3630 O O . GLN A 1 581 ? 22.604 13.188 35.969 1.00 39.11 706 GLN A O 1
ATOM 3636 N N . THR A 1 582 ? 22.556 11.342 34.635 1.00 35.56 707 THR A N 1
ATOM 3637 C CA . THR A 1 582 ? 23.768 10.678 35.138 1.00 36.19 707 THR A CA 1
ATOM 3638 C C . THR A 1 582 ? 24.997 11.581 34.981 1.00 40.54 707 THR A C 1
ATOM 3639 O O . THR A 1 582 ? 25.736 11.724 35.953 1.00 41.57 707 THR A O 1
ATOM 3643 N N . LEU A 1 583 ? 25.221 12.180 33.783 1.00 36.31 708 LEU A N 1
ATOM 3644 C CA . LEU A 1 583 ? 26.348 13.089 33.543 1.00 36.48 708 LEU A CA 1
ATOM 3645 C C . LEU A 1 583 ? 26.212 14.359 34.377 1.00 42.60 708 LEU A C 1
ATOM 3646 O O . LEU A 1 583 ? 27.207 14.866 34.874 1.00 43.16 708 LEU A O 1
ATOM 3651 N N . LEU A 1 584 ? 24.987 14.856 34.545 1.00 40.31 709 LEU A N 1
ATOM 3652 C CA . LEU A 1 584 ? 24.699 16.031 35.367 1.00 40.40 709 LEU A CA 1
ATOM 3653 C C . LEU A 1 584 ? 25.049 15.785 36.847 1.00 44.28 709 LEU A C 1
ATOM 3654 O O . LEU A 1 584 ? 25.733 16.598 37.447 1.00 45.25 709 LEU A O 1
ATOM 3659 N N . GLU A 1 585 ? 24.625 14.650 37.405 1.00 41.08 710 GLU A N 1
ATOM 3660 C CA . GLU A 1 585 ? 24.862 14.303 38.807 1.00 40.69 710 GLU A CA 1
ATOM 3661 C C . GLU A 1 585 ? 26.330 13.951 39.103 1.00 43.24 710 GLU A C 1
ATOM 3662 O O . GLU A 1 585 ? 26.763 14.146 40.236 1.00 44.13 710 GLU A O 1
ATOM 3668 N N . GLU A 1 586 ? 27.115 13.531 38.086 1.00 37.21 711 GLU A N 1
ATOM 3669 C CA . GLU A 1 586 ? 28.548 13.258 38.256 1.00 35.73 711 GLU A CA 1
ATOM 3670 C C . GLU A 1 586 ? 29.392 14.538 38.034 1.00 41.01 711 GLU A C 1
ATOM 3671 O O . GLU A 1 586 ? 30.602 14.519 38.245 1.00 42.08 711 GLU A O 1
ATOM 3677 N N . ASN A 1 587 ? 28.739 15.660 37.670 1.00 35.92 712 ASN A N 1
ATOM 3678 C CA . ASN A 1 587 ? 29.371 16.958 37.392 1.00 34.72 712 ASN A CA 1
ATOM 3679 C C . ASN A 1 587 ? 29.021 18.037 38.408 1.00 36.28 712 ASN A C 1
ATOM 3680 O O . ASN A 1 587 ? 29.805 18.955 38.598 1.00 36.28 712 ASN A O 1
ATOM 3685 N N . ALA A 1 588 ? 27.836 17.953 39.038 1.00 32.99 713 ALA A N 1
ATOM 3686 C CA . ALA A 1 588 ? 27.352 18.941 39.987 1.00 33.12 713 ALA A CA 1
ATOM 3687 C C . ALA A 1 588 ? 26.390 18.382 41.011 1.00 37.65 713 ALA A C 1
ATOM 3688 O O . ALA A 1 588 ? 25.525 17.555 40.680 1.00 37.08 713 ALA A O 1
ATOM 3690 N N . VAL A 1 589 ? 26.515 18.858 42.263 1.00 35.62 714 VAL A N 1
ATOM 3691 C CA . VAL A 1 589 ? 25.602 18.510 43.374 1.00 34.97 714 VAL A CA 1
ATOM 3692 C C . VAL A 1 589 ? 24.280 19.269 43.065 1.00 41.65 714 VAL A C 1
ATOM 3693 O O . VAL A 1 589 ? 24.318 20.443 42.680 1.00 40.66 714 VAL A O 1
ATOM 3697 N N . GLN A 1 590 ? 23.149 18.549 43.141 1.00 40.76 715 GLN A N 1
ATOM 3698 C CA . GLN A 1 590 ? 21.814 18.992 42.754 1.00 42.47 715 GLN A CA 1
ATOM 3699 C C . GLN A 1 590 ? 20.975 19.523 43.926 1.00 52.76 715 GLN A C 1
ATOM 3700 O O . GLN A 1 590 ? 19.947 18.938 44.282 1.00 55.50 715 GLN A O 1
ATOM 3706 N N . GLY A 1 591 ? 21.391 20.642 44.492 1.00 51.82 716 GLY A N 1
ATOM 3707 C CA . GLY A 1 591 ? 20.597 21.283 45.537 1.00 53.06 716 GLY A CA 1
ATOM 3708 C C . GLY A 1 591 ? 21.047 21.105 46.969 1.00 57.06 716 GLY A C 1
ATOM 3709 O O . GLY A 1 591 ? 22.252 21.049 47.245 1.00 56.74 716 GLY A O 1
ATOM 3710 N N . THR A 1 592 ? 20.057 21.113 47.892 1.00 51.67 717 THR A N 1
ATOM 3711 C CA . THR A 1 592 ? 20.266 21.003 49.343 1.00 50.80 717 THR A CA 1
ATOM 3712 C C . THR A 1 592 ? 19.463 19.834 49.925 1.00 54.19 717 THR A C 1
ATOM 3713 O O . THR A 1 592 ? 19.798 19.350 51.005 1.00 53.96 717 THR A O 1
ATOM 3717 N N . GLU A 1 593 ? 18.413 19.377 49.207 1.00 49.99 718 GLU A N 1
ATOM 3718 C CA . GLU A 1 593 ? 17.605 18.225 49.594 1.00 50.28 718 GLU A CA 1
ATOM 3719 C C . GLU A 1 593 ? 18.487 16.961 49.678 1.00 54.88 718 GLU A C 1
ATOM 3720 O O . GLU A 1 593 ? 18.326 16.164 50.606 1.00 55.63 718 GLU A O 1
ATOM 3722 N N . ARG A 1 594 ? 19.449 16.814 48.727 1.00 49.42 719 ARG A N 1
ATOM 3723 C CA . ARG A 1 594 ? 20.372 15.682 48.657 1.00 47.99 719 ARG A CA 1
ATOM 3724 C C . ARG A 1 594 ? 21.294 15.654 49.866 1.00 48.14 719 ARG A C 1
ATOM 3725 O O . ARG A 1 594 ? 21.632 14.572 50.334 1.00 46.22 719 ARG A O 1
ATOM 3733 N N . THR A 1 595 ? 21.700 16.847 50.361 1.00 44.43 720 THR A N 1
ATOM 3734 C CA . THR A 1 595 ? 22.630 17.024 51.487 1.00 43.92 720 THR A CA 1
ATOM 3735 C C . THR A 1 595 ? 21.861 17.402 52.783 1.00 50.02 720 THR A C 1
ATOM 3736 O O . THR A 1 595 ? 22.417 18.030 53.692 1.00 49.96 720 THR A O 1
ATOM 3740 N N . LEU A 1 596 ? 20.590 16.952 52.871 1.00 47.59 721 LEU A N 1
ATOM 3741 C CA . LEU A 1 596 ? 19.658 17.077 54.006 1.00 47.42 721 LEU A CA 1
ATOM 3742 C C . LEU A 1 596 ? 19.595 18.515 54.593 1.00 49.90 721 LEU A C 1
ATOM 3743 O O . LEU A 1 596 ? 19.779 18.714 55.800 1.00 49.48 721 LEU A O 1
ATOM 3748 N N . GLY A 1 597 ? 19.313 19.487 53.724 1.00 45.47 722 GLY A N 1
ATOM 3749 C CA . GLY A 1 597 ? 19.182 20.898 54.086 1.00 44.90 722 GLY A CA 1
ATOM 3750 C C . GLY A 1 597 ? 20.472 21.707 54.073 1.00 48.04 722 GLY A C 1
ATOM 3751 O O . GLY A 1 597 ? 20.426 22.929 53.926 1.00 48.40 722 GLY A O 1
ATOM 3752 N N . LEU A 1 598 ? 21.634 21.041 54.223 1.00 42.72 723 LEU A N 1
ATOM 3753 C CA . LEU A 1 598 ? 22.955 21.691 54.242 1.00 41.28 723 LEU A CA 1
ATOM 3754 C C . LEU A 1 598 ? 23.314 22.289 52.877 1.00 43.21 723 LEU A C 1
ATOM 3755 O O . LEU A 1 598 ? 23.082 21.651 51.854 1.00 40.85 723 LEU A O 1
ATOM 3760 N N . ASN A 1 599 ? 23.868 23.520 52.881 1.00 39.61 724 ASN A N 1
ATOM 3761 C CA . ASN A 1 599 ? 24.244 24.258 51.676 1.00 39.16 724 ASN A CA 1
ATOM 3762 C C . ASN A 1 599 ? 25.691 23.951 51.263 1.00 41.13 724 ASN A C 1
ATOM 3763 O O . ASN A 1 599 ? 26.640 24.487 51.849 1.00 38.91 724 ASN A O 1
ATOM 3768 N N . ILE A 1 600 ? 25.860 23.037 50.280 1.00 38.07 725 ILE A N 1
ATOM 3769 C CA . ILE A 1 600 ? 27.187 22.607 49.834 1.00 37.65 725 ILE A CA 1
ATOM 3770 C C . ILE A 1 600 ? 27.367 22.824 48.330 1.00 41.08 725 ILE A C 1
ATOM 3771 O O . ILE A 1 600 ? 28.421 23.291 47.903 1.00 40.44 725 ILE A O 1
ATOM 3776 N N . ALA A 1 601 ? 26.348 22.447 47.538 1.00 38.71 726 ALA A N 1
ATOM 3777 C CA . ALA A 1 601 ? 26.297 22.520 46.076 1.00 37.57 726 ALA A CA 1
ATOM 3778 C C . ALA A 1 601 ? 26.920 23.822 45.487 1.00 41.12 726 ALA A C 1
ATOM 3779 O O . ALA A 1 601 ? 27.785 23.657 44.638 1.00 40.64 726 ALA A O 1
ATOM 3781 N N . PRO A 1 602 ? 26.592 25.085 45.907 1.00 36.33 727 PRO A N 1
ATOM 3782 C CA . PRO A 1 602 ? 27.208 26.254 45.226 1.00 36.08 727 PRO A CA 1
ATOM 3783 C C . PRO A 1 602 ? 28.732 26.340 45.349 1.00 39.94 727 PRO A C 1
ATOM 3784 O O . PRO A 1 602 ? 29.396 26.784 44.414 1.00 40.33 727 PRO A O 1
ATOM 3788 N N . PHE A 1 603 ? 29.284 25.875 46.475 1.00 36.38 728 PHE A N 1
ATOM 3789 C CA . PHE A 1 603 ? 30.708 25.961 46.780 1.00 35.97 728 PHE A CA 1
ATOM 3790 C C . PHE A 1 603 ? 31.517 24.855 46.093 1.00 41.01 728 PHE A C 1
ATOM 3791 O O . PHE A 1 603 ? 32.529 25.158 45.464 1.00 43.03 728 PHE A O 1
ATOM 3799 N N . ILE A 1 604 ? 31.064 23.604 46.150 1.00 35.94 729 ILE A N 1
ATOM 3800 C CA . ILE A 1 604 ? 31.795 22.494 45.524 1.00 34.31 729 ILE A CA 1
ATOM 3801 C C . ILE A 1 604 ? 31.639 22.525 43.989 1.00 36.95 729 ILE A C 1
ATOM 3802 O O . ILE A 1 604 ? 32.605 22.217 43.285 1.00 35.42 729 ILE A O 1
ATOM 3807 N N . ASN A 1 605 ? 30.446 22.908 43.472 1.00 35.16 730 ASN A N 1
ATOM 3808 C CA . ASN A 1 605 ? 30.177 22.944 42.030 1.00 36.08 730 ASN A CA 1
ATOM 3809 C C . ASN A 1 605 ? 31.098 23.909 41.263 1.00 41.31 730 ASN A C 1
ATOM 3810 O O . ASN A 1 605 ? 31.250 23.735 40.052 1.00 42.70 730 ASN A O 1
ATOM 3815 N N . GLN A 1 606 ? 31.772 24.835 41.962 1.00 37.29 731 GLN A N 1
ATOM 3816 C CA . GLN A 1 606 ? 32.709 25.809 41.375 1.00 36.33 731 GLN A CA 1
ATOM 3817 C C . GLN A 1 606 ? 33.979 25.149 40.878 1.00 42.88 731 GLN A C 1
ATOM 3818 O O . GLN A 1 606 ? 34.654 25.725 40.029 1.00 42.29 731 GLN A O 1
ATOM 3824 N N . PHE A 1 607 ? 34.345 23.980 41.452 1.00 42.49 732 PHE A N 1
ATOM 3825 C CA . PHE A 1 607 ? 35.578 23.251 41.113 1.00 42.84 732 PHE A CA 1
ATOM 3826 C C . PHE A 1 607 ? 35.372 22.238 39.995 1.00 50.74 732 PHE A C 1
ATOM 3827 O O . PHE A 1 607 ? 36.192 21.333 39.820 1.00 52.06 732 PHE A O 1
ATOM 3835 N N . GLN A 1 608 ? 34.331 22.412 39.187 1.00 48.68 733 GLN A N 1
ATOM 3836 C CA . GLN A 1 608 ? 34.147 21.502 38.080 1.00 47.91 733 GLN A CA 1
ATOM 3837 C C . GLN A 1 608 ? 34.856 22.036 36.835 1.00 53.81 733 GLN A C 1
ATOM 3838 O O . GLN A 1 608 ? 35.049 23.235 36.687 1.00 52.17 733 GLN A O 1
ATOM 3844 N N . VAL A 1 609 ? 35.244 21.115 35.953 1.00 53.41 734 VAL A N 1
ATOM 3845 C CA . VAL A 1 609 ? 35.919 21.346 34.678 1.00 53.15 734 VAL A CA 1
ATOM 3846 C C . VAL A 1 609 ? 34.860 21.247 33.525 1.00 55.35 734 VAL A C 1
ATOM 3847 O O . VAL A 1 609 ? 33.913 20.457 33.650 1.00 54.12 734 VAL A O 1
ATOM 3851 N N . PRO A 1 610 ? 34.987 22.022 32.410 1.00 51.94 735 PRO A N 1
ATOM 3852 C CA . PRO A 1 610 ? 33.975 21.927 31.334 1.00 51.27 735 PRO A CA 1
ATOM 3853 C C . PRO A 1 610 ? 33.998 20.620 30.521 1.00 50.76 735 PRO A C 1
ATOM 3854 O O . PRO A 1 610 ? 32.943 20.195 30.019 1.00 51.49 735 PRO A O 1
ATOM 3858 N N . ILE A 1 611 ? 35.162 19.953 30.428 1.00 42.32 736 ILE A N 1
ATOM 3859 C CA . ILE A 1 611 ? 35.254 18.713 29.644 1.00 39.82 736 ILE A CA 1
ATOM 3860 C C . ILE A 1 611 ? 35.479 17.495 30.549 1.00 37.09 736 ILE A C 1
ATOM 3861 O O . ILE A 1 611 ? 36.398 17.485 31.364 1.00 36.02 736 ILE A O 1
ATOM 3866 N N A ARG A 1 612 ? 34.616 16.486 30.400 0.50 32.14 737 ARG A N 1
ATOM 3867 N N B ARG A 1 612 ? 34.630 16.464 30.395 0.50 31.84 737 ARG A N 1
ATOM 3868 C CA A ARG A 1 612 ? 34.695 15.204 31.075 0.50 31.19 737 ARG A CA 1
ATOM 3869 C CA B ARG A 1 612 ? 34.717 15.203 31.118 0.50 30.75 737 ARG A CA 1
ATOM 3870 C C A ARG A 1 612 ? 35.465 14.308 30.104 0.50 34.45 737 ARG A C 1
ATOM 3871 C C B ARG A 1 612 ? 35.393 14.190 30.189 0.50 34.25 737 ARG A C 1
ATOM 3872 O O A ARG A 1 612 ? 35.024 14.117 28.978 0.50 33.66 737 ARG A O 1
ATOM 3873 O O B ARG A 1 612 ? 34.794 13.754 29.207 0.50 33.16 737 ARG A O 1
ATOM 3888 N N . VAL A 1 613 ? 36.635 13.813 30.528 1.00 31.22 738 VAL A N 1
ATOM 3889 C CA . VAL A 1 613 ? 37.509 12.928 29.756 1.00 30.33 738 VAL A CA 1
ATOM 3890 C C . VAL A 1 613 ? 37.436 11.519 30.307 1.00 35.13 738 VAL A C 1
ATOM 3891 O O . VAL A 1 613 ? 36.823 11.314 31.355 1.00 34.97 738 VAL A O 1
ATOM 3895 N N . PHE A 1 614 ? 38.021 10.533 29.572 1.00 31.33 739 PHE A N 1
ATOM 3896 C CA . PHE A 1 614 ? 38.026 9.099 29.911 1.00 31.35 739 PHE A CA 1
ATOM 3897 C C . PHE A 1 614 ? 36.605 8.591 30.130 1.00 38.12 739 PHE A C 1
ATOM 3898 O O . PHE A 1 614 ? 36.346 7.789 31.020 1.00 38.76 739 PHE A O 1
ATOM 3906 N N . LEU A 1 615 ? 35.681 9.050 29.280 1.00 37.32 740 LEU A N 1
ATOM 3907 C CA . LEU A 1 615 ? 34.277 8.655 29.367 1.00 37.00 740 LEU A CA 1
ATOM 3908 C C . LEU A 1 615 ? 34.000 7.361 28.613 1.00 41.17 740 LEU A C 1
ATOM 3909 O O . LEU A 1 615 ? 34.369 7.192 27.454 1.00 41.04 740 LEU A O 1
ATOM 3914 N N . ASP A 1 616 ? 33.357 6.448 29.294 1.00 39.13 741 ASP A N 1
ATOM 3915 C CA . ASP A 1 616 ? 32.921 5.213 28.702 1.00 39.09 741 ASP A CA 1
ATOM 3916 C C . ASP A 1 616 ? 31.465 5.485 28.333 1.00 40.82 741 ASP A C 1
ATOM 3917 O O . ASP A 1 616 ? 30.562 5.251 29.137 1.00 39.73 741 ASP A O 1
ATOM 3922 N N . LEU A 1 617 ? 31.264 6.080 27.132 1.00 37.19 742 LEU A N 1
ATOM 3923 C CA . LEU A 1 617 ? 29.980 6.524 26.571 1.00 36.20 742 LEU A CA 1
ATOM 3924 C C . LEU A 1 617 ? 28.940 5.406 26.478 1.00 38.24 742 LEU A C 1
ATOM 3925 O O . LEU A 1 617 ? 27.804 5.668 26.821 1.00 37.56 742 LEU A O 1
ATOM 3930 N N . SER A 1 618 ? 29.301 4.190 26.065 1.00 36.20 743 SER A N 1
ATOM 3931 C CA . SER A 1 618 ? 28.352 3.070 25.934 1.00 37.43 743 SER A CA 1
ATOM 3932 C C . SER A 1 618 ? 27.690 2.604 27.256 1.00 44.91 743 SER A C 1
ATOM 3933 O O . SER A 1 618 ? 26.625 1.993 27.205 1.00 45.85 743 SER A O 1
ATOM 3936 N N . SER A 1 619 ? 28.309 2.905 28.418 1.00 43.19 744 SER A N 1
ATOM 3937 C CA . SER A 1 619 ? 27.852 2.523 29.768 1.00 43.87 744 SER A CA 1
ATOM 3938 C C . SER A 1 619 ? 27.076 3.668 30.461 1.00 49.40 744 SER A C 1
ATOM 3939 O O . SER A 1 619 ? 26.561 3.514 31.572 1.00 49.65 744 SER A O 1
ATOM 3942 N N . LEU A 1 620 ? 27.017 4.800 29.802 1.00 46.23 745 LEU A N 1
ATOM 3943 C CA . LEU A 1 620 ? 26.381 5.996 30.296 1.00 47.77 745 LEU A CA 1
ATOM 3944 C C . LEU A 1 620 ? 24.883 6.093 29.918 1.00 52.22 745 LEU A C 1
ATOM 3945 O O . LEU A 1 620 ? 24.551 6.219 28.732 1.00 52.96 745 LEU A O 1
ATOM 3950 N N . PRO A 1 621 ? 23.967 6.060 30.912 1.00 46.96 746 PRO A N 1
ATOM 3951 C CA . PRO A 1 621 ? 22.533 6.211 30.594 1.00 45.72 746 PRO A CA 1
ATOM 3952 C C . PRO A 1 621 ? 22.305 7.615 30.010 1.00 46.56 746 PRO A C 1
ATOM 3953 O O . PRO A 1 621 ? 22.645 8.614 30.652 1.00 43.77 746 PRO A O 1
ATOM 3957 N N . CYS A 1 622 ? 21.879 7.642 28.713 1.00 43.50 747 CYS A N 1
ATOM 3958 C CA . CYS A 1 622 ? 21.674 8.803 27.830 1.00 44.01 747 CYS A CA 1
ATOM 3959 C C . CYS A 1 622 ? 20.389 8.717 27.024 1.00 43.83 747 CYS A C 1
ATOM 3960 O O . CYS A 1 622 ? 20.089 7.645 26.479 1.00 43.45 747 CYS A O 1
ATOM 3963 N N . ILE A 1 623 ? 19.720 9.878 26.817 1.00 36.06 748 ILE A N 1
ATOM 3964 C CA . ILE A 1 623 ? 18.569 10.006 25.915 1.00 34.75 748 ILE A CA 1
ATOM 3965 C C . ILE A 1 623 ? 19.076 10.823 24.707 1.00 40.47 748 ILE A C 1
ATOM 3966 O O . ILE A 1 623 ? 19.471 11.980 24.890 1.00 40.28 748 ILE A O 1
ATOM 3971 N N . PRO A 1 624 ? 19.088 10.247 23.480 1.00 38.31 749 PRO A N 1
ATOM 3972 C CA . PRO A 1 624 ? 19.544 11.035 22.315 1.00 37.84 749 PRO A CA 1
ATOM 3973 C C . PRO A 1 624 ? 18.546 12.127 21.933 1.00 40.45 749 PRO A C 1
ATOM 3974 O O . PRO A 1 624 ? 17.342 11.848 21.838 1.00 39.48 749 PRO A O 1
ATOM 3978 N N . LEU A 1 625 ? 19.039 13.377 21.730 1.00 35.96 750 LEU A N 1
ATOM 3979 C CA . LEU A 1 625 ? 18.192 14.505 21.338 1.00 33.62 750 LEU A CA 1
ATOM 3980 C C . LEU A 1 625 ? 18.466 14.898 19.902 1.00 35.53 750 LEU A C 1
ATOM 3981 O O . LEU A 1 625 ? 17.709 15.649 19.280 1.00 35.05 750 LEU A O 1
ATOM 3986 N N . SER A 1 626 ? 19.537 14.352 19.358 1.00 31.36 751 SER A N 1
ATOM 3987 C CA . SER A 1 626 ? 19.908 14.548 17.969 1.00 31.25 751 SER A CA 1
ATOM 3988 C C . SER A 1 626 ? 20.558 13.294 17.473 1.00 36.66 751 SER A C 1
ATOM 3989 O O . SER A 1 626 ? 20.854 12.402 18.266 1.00 40.19 751 SER A O 1
ATOM 3992 N N . LYS A 1 627 ? 20.755 13.197 16.163 1.00 31.07 752 LYS A N 1
ATOM 3993 C CA . LYS A 1 627 ? 21.496 12.101 15.567 1.00 30.44 752 LYS A CA 1
ATOM 3994 C C . LYS A 1 627 ? 22.973 12.532 15.636 1.00 35.83 752 LYS A C 1
ATOM 3995 O O . LYS A 1 627 ? 23.207 13.742 15.647 1.00 35.04 752 LYS A O 1
ATOM 4001 N N . PRO A 1 628 ? 23.984 11.628 15.689 1.00 35.37 753 PRO A N 1
ATOM 4002 C CA . PRO A 1 628 ? 25.382 12.119 15.712 1.00 35.94 753 PRO A CA 1
ATOM 4003 C C . PRO A 1 628 ? 25.705 12.895 14.435 1.00 39.20 753 PRO A C 1
ATOM 4004 O O . PRO A 1 628 ? 25.214 12.536 13.368 1.00 39.02 753 PRO A O 1
ATOM 4008 N N . VAL A 1 629 ? 26.517 13.945 14.537 1.00 33.67 754 VAL A N 1
ATOM 4009 C CA . VAL A 1 629 ? 26.866 14.729 13.360 1.00 33.00 754 VAL A CA 1
ATOM 4010 C C . VAL A 1 629 ? 28.331 15.173 13.447 1.00 33.67 754 VAL A C 1
ATOM 4011 O O . VAL A 1 629 ? 28.905 15.278 14.534 1.00 30.92 754 VAL A O 1
ATOM 4015 N N . GLU A 1 630 ? 28.925 15.422 12.275 1.00 31.56 755 GLU A N 1
ATOM 4016 C CA . GLU A 1 630 ? 30.300 15.866 12.122 1.00 30.62 755 GLU A CA 1
ATOM 4017 C C . GLU A 1 630 ? 30.435 17.289 12.651 1.00 32.45 755 GLU A C 1
ATOM 4018 O O . GLU A 1 630 ? 29.738 18.198 12.200 1.00 31.76 755 GLU A O 1
ATOM 4024 N N . LEU A 1 631 ? 31.331 17.468 13.618 1.00 29.97 756 LEU A N 1
ATOM 4025 C CA . LEU A 1 631 ? 31.568 18.767 14.241 1.00 30.89 756 LEU A CA 1
ATOM 4026 C C . LEU A 1 631 ? 32.821 19.447 13.722 1.00 34.85 756 LEU A C 1
ATOM 4027 O O . LEU A 1 631 ? 32.874 20.672 13.710 1.00 35.50 756 LEU A O 1
ATOM 4032 N N . LEU A 1 632 ? 33.834 18.652 13.356 1.00 30.89 757 LEU A N 1
ATOM 4033 C CA . LEU A 1 632 ? 35.160 19.127 12.977 1.00 31.44 757 LEU A CA 1
ATOM 4034 C C . LEU A 1 632 ? 35.913 18.144 12.054 1.00 32.35 757 LEU A C 1
ATOM 4035 O O . LEU A 1 632 ? 35.716 16.933 12.126 1.00 29.53 757 LEU A O 1
ATOM 4040 N N . ARG A 1 633 ? 36.778 18.689 11.198 1.00 29.57 758 ARG A N 1
ATOM 4041 C CA . ARG A 1 633 ? 37.669 17.920 10.340 1.00 29.00 758 ARG A CA 1
ATOM 4042 C C . ARG A 1 633 ? 39.120 18.322 10.699 1.00 31.87 758 ARG A C 1
ATOM 4043 O O . ARG A 1 633 ? 39.497 19.498 10.597 1.00 29.71 758 ARG A O 1
ATOM 4051 N N . LEU A 1 634 ? 39.916 17.345 11.151 1.00 28.91 759 LEU A N 1
ATOM 4052 C CA . LEU A 1 634 ? 41.333 17.573 11.443 1.00 29.60 759 LEU A CA 1
ATOM 4053 C C . LEU A 1 634 ? 42.118 16.831 10.350 1.00 32.83 759 LEU A C 1
ATOM 4054 O O . LEU A 1 634 ? 42.173 15.619 10.362 1.00 32.52 759 LEU A O 1
ATOM 4059 N N . ASP A 1 635 ? 42.634 17.566 9.370 1.00 30.22 760 ASP A N 1
ATOM 4060 C CA . ASP A 1 635 ? 43.311 17.023 8.197 1.00 31.17 760 ASP A CA 1
ATOM 4061 C C . ASP A 1 635 ? 44.836 17.088 8.298 1.00 34.47 760 ASP A C 1
ATOM 4062 O O . ASP A 1 635 ? 45.426 18.167 8.234 1.00 33.05 760 ASP A O 1
ATOM 4067 N N . LEU A 1 636 ? 45.473 15.919 8.389 1.00 32.81 761 LEU A N 1
ATOM 4068 C CA . LEU A 1 636 ? 46.932 15.834 8.521 1.00 34.32 761 LEU A CA 1
ATOM 4069 C C . LEU A 1 636 ? 47.650 15.923 7.140 1.00 36.34 761 LEU A C 1
ATOM 4070 O O . LEU A 1 636 ? 48.722 16.508 7.046 1.00 32.53 761 LEU A O 1
ATOM 4075 N N . MET A 1 637 ? 47.040 15.377 6.085 1.00 33.80 762 MET A N 1
ATOM 4076 C CA . MET A 1 637 ? 47.637 15.443 4.750 1.00 34.00 762 MET A CA 1
ATOM 4077 C C . MET A 1 637 ? 47.357 16.805 4.069 1.00 38.08 762 MET A C 1
ATOM 4078 O O . MET A 1 637 ? 48.206 17.283 3.340 1.00 37.71 762 MET A O 1
ATOM 4083 N N . THR A 1 638 ? 46.182 17.419 4.301 1.00 33.75 763 THR A N 1
ATOM 4084 C CA . THR A 1 638 ? 45.787 18.690 3.664 1.00 33.85 763 THR A CA 1
ATOM 4085 C C . THR A 1 638 ? 45.302 19.707 4.722 1.00 38.49 763 THR A C 1
ATOM 4086 O O . THR A 1 638 ? 44.093 19.886 4.852 1.00 37.92 763 THR A O 1
ATOM 4090 N N . PRO A 1 639 ? 46.214 20.348 5.523 1.00 36.91 764 PRO A N 1
ATOM 4091 C CA . PRO A 1 639 ? 45.751 21.267 6.582 1.00 38.27 764 PRO A CA 1
ATOM 4092 C C . PRO A 1 639 ? 44.896 22.440 6.088 1.00 43.73 764 PRO A C 1
ATOM 4093 O O . PRO A 1 639 ? 44.166 23.018 6.891 1.00 44.84 764 PRO A O 1
ATOM 4097 N N . TYR A 1 640 ? 44.938 22.762 4.792 1.00 40.52 765 TYR A N 1
ATOM 4098 C CA . TYR A 1 640 ? 44.104 23.817 4.210 1.00 41.84 765 TYR A CA 1
ATOM 4099 C C . TYR A 1 640 ? 42.610 23.482 4.404 1.00 43.89 765 TYR A C 1
ATOM 4100 O O . TYR A 1 640 ? 41.811 24.401 4.456 1.00 41.74 765 TYR A O 1
ATOM 4102 N N . LEU A 1 641 ? 42.259 22.177 4.595 1.00 39.38 766 LEU A N 1
ATOM 4103 C CA . LEU A 1 641 ? 40.881 21.726 4.777 1.00 38.30 766 LEU A CA 1
ATOM 4104 C C . LEU A 1 641 ? 40.394 21.849 6.226 1.00 40.64 766 LEU A C 1
ATOM 4105 O O . LEU A 1 641 ? 39.213 21.596 6.476 1.00 39.92 766 LEU A O 1
ATOM 4110 N N . ASN A 1 642 ? 41.279 22.265 7.166 1.00 37.33 767 ASN A N 1
ATOM 4111 C CA . ASN A 1 642 ? 40.922 22.561 8.563 1.00 36.53 767 ASN A CA 1
ATOM 4112 C C . ASN A 1 642 ? 40.163 23.874 8.619 1.00 39.68 767 ASN A C 1
ATOM 4113 O O . ASN A 1 642 ? 40.366 24.739 7.767 1.00 40.72 767 ASN A O 1
ATOM 4118 N N . THR A 1 643 ? 39.302 24.044 9.626 1.00 36.81 768 THR A N 1
ATOM 4119 C CA . THR A 1 643 ? 38.589 25.309 9.854 1.00 37.18 768 THR A CA 1
ATOM 4120 C C . THR A 1 643 ? 38.702 25.664 11.330 1.00 36.73 768 THR A C 1
ATOM 4121 O O . THR A 1 643 ? 38.362 24.854 12.192 1.00 35.42 768 THR A O 1
ATOM 4125 N N . SER A 1 644 ? 39.174 26.877 11.614 1.00 31.09 769 SER A N 1
ATOM 4126 C CA . SER A 1 644 ? 39.332 27.365 12.976 1.00 30.45 769 SER A CA 1
ATOM 4127 C C . SER A 1 644 ? 37.989 27.687 13.614 1.00 33.12 769 SER A C 1
ATOM 4128 O O . SER A 1 644 ? 37.703 27.227 14.707 1.00 30.74 769 SER A O 1
ATOM 4131 N N . ASN A 1 645 ? 37.176 28.499 12.929 1.00 33.95 770 ASN A N 1
ATOM 4132 C CA . ASN A 1 645 ? 35.925 29.050 13.437 1.00 34.31 770 ASN A CA 1
ATOM 4133 C C . ASN A 1 645 ? 34.753 28.579 12.613 1.00 41.21 770 ASN A C 1
ATOM 4134 O O . ASN A 1 645 ? 34.628 28.966 11.454 1.00 41.47 770 ASN A O 1
ATOM 4139 N N . ARG A 1 646 ? 33.879 27.753 13.216 1.00 38.93 771 ARG A N 1
ATOM 4140 C CA . ARG A 1 646 ? 32.720 27.192 12.517 1.00 38.51 771 ARG A CA 1
ATOM 4141 C C . ARG A 1 646 ? 31.446 27.165 13.389 1.00 40.00 771 ARG A C 1
ATOM 4142 O O . ARG A 1 646 ? 31.505 26.847 14.572 1.00 37.97 771 ARG A O 1
ATOM 4150 N N . GLU A 1 647 ? 30.292 27.398 12.766 1.00 37.40 772 GLU A N 1
ATOM 4151 C CA . GLU A 1 647 ? 28.998 27.242 13.422 1.00 37.54 772 GLU A CA 1
ATOM 4152 C C . GLU A 1 647 ? 28.322 26.017 12.823 1.00 43.47 772 GLU A C 1
ATOM 4153 O O . GLU A 1 647 ? 28.317 25.868 11.605 1.00 46.55 772 GLU A O 1
ATOM 4159 N N . VAL A 1 648 ? 27.840 25.104 13.670 1.00 36.85 773 VAL A N 1
ATOM 4160 C CA . VAL A 1 648 ? 27.183 23.880 13.225 1.00 35.84 773 VAL A CA 1
ATOM 4161 C C . VAL A 1 648 ? 25.742 23.931 13.690 1.00 37.86 773 VAL A C 1
ATOM 4162 O O . VAL A 1 648 ? 25.498 24.062 14.886 1.00 36.74 773 VAL A O 1
ATOM 4166 N N . LYS A 1 649 ? 24.798 23.844 12.734 1.00 34.49 774 LYS A N 1
ATOM 4167 C CA . LYS A 1 649 ? 23.355 23.831 12.986 1.00 35.76 774 LYS A CA 1
ATOM 4168 C C . LYS A 1 649 ? 22.944 22.364 13.169 1.00 39.47 774 LYS A C 1
ATOM 4169 O O . LYS A 1 649 ? 23.016 21.578 12.228 1.00 39.28 774 LYS A O 1
ATOM 4171 N N . VAL A 1 650 ? 22.608 21.989 14.405 1.00 35.54 775 VAL A N 1
ATOM 4172 C CA . VAL A 1 650 ? 22.231 20.620 14.794 1.00 33.87 775 VAL A CA 1
ATOM 4173 C C . VAL A 1 650 ? 20.732 20.515 14.825 1.00 35.37 775 VAL A C 1
ATOM 4174 O O . VAL A 1 650 ? 20.087 21.280 15.527 1.00 33.59 775 VAL A O 1
ATOM 4178 N N . TYR A 1 651 ? 20.166 19.562 14.077 1.00 31.78 776 TYR A N 1
ATOM 4179 C CA . TYR A 1 651 ? 18.730 19.358 14.097 1.00 30.87 776 TYR A CA 1
ATOM 4180 C C . TYR A 1 651 ? 18.322 18.605 15.368 1.00 32.68 776 TYR A C 1
ATOM 4181 O O . TYR A 1 651 ? 18.808 17.509 15.626 1.00 31.77 776 TYR A O 1
ATOM 4190 N N . VAL A 1 652 ? 17.445 19.205 16.159 1.00 29.89 777 VAL A N 1
ATOM 4191 C CA . VAL A 1 652 ? 16.917 18.595 17.375 1.00 29.53 777 VAL A CA 1
ATOM 4192 C C . VAL A 1 652 ? 15.798 17.621 16.977 1.00 34.98 777 VAL A C 1
ATOM 4193 O O . VAL A 1 652 ? 14.735 18.034 16.519 1.00 35.27 777 VAL A O 1
ATOM 4197 N N . CYS A 1 653 ? 16.059 16.335 17.174 1.00 32.01 778 CYS A N 1
ATOM 4198 C CA . CYS A 1 653 ? 15.119 15.270 16.866 1.00 33.00 778 CYS A CA 1
ATOM 4199 C C . CYS A 1 653 ? 14.095 15.073 17.941 1.00 37.21 778 CYS A C 1
ATOM 4200 O O . CYS A 1 653 ? 12.989 14.625 17.644 1.00 39.32 778 CYS A O 1
ATOM 4203 N N . LYS A 1 654 ? 14.486 15.307 19.192 1.00 32.80 779 LYS A N 1
ATOM 4204 C CA . LYS A 1 654 ? 13.636 15.027 20.339 1.00 32.82 779 LYS A CA 1
ATOM 4205 C C . LYS A 1 654 ? 13.688 16.137 21.374 1.00 38.58 779 LYS A C 1
ATOM 4206 O O . LYS A 1 654 ? 14.776 16.602 21.718 1.00 37.95 779 LYS A O 1
ATOM 4212 N N . SER A 1 655 ? 12.509 16.524 21.906 1.00 36.41 780 SER A N 1
ATOM 4213 C CA . SER A 1 655 ? 12.384 17.523 22.969 1.00 36.42 780 SER A CA 1
ATOM 4214 C C . SER A 1 655 ? 12.959 16.932 24.248 1.00 41.68 780 SER A C 1
ATOM 4215 O O . SER A 1 655 ? 12.775 15.748 24.537 1.00 42.00 780 SER A O 1
ATOM 4218 N N . GLY A 1 656 ? 13.720 17.743 24.959 1.00 38.23 781 GLY A N 1
ATOM 4219 C CA . GLY A 1 656 ? 14.352 17.321 26.196 1.00 37.43 781 GLY A CA 1
ATOM 4220 C C . GLY A 1 656 ? 15.241 18.387 26.790 1.00 41.15 781 GLY A C 1
ATOM 4221 O O . GLY A 1 656 ? 15.373 19.495 26.255 1.00 40.01 781 GLY A O 1
ATOM 4222 N N . ARG A 1 657 ? 15.862 18.034 27.899 1.00 38.13 782 ARG A N 1
ATOM 4223 C CA . ARG A 1 657 ? 16.756 18.897 28.642 1.00 38.36 782 ARG A CA 1
ATOM 4224 C C . ARG A 1 657 ? 18.168 18.503 28.266 1.00 42.16 782 ARG A C 1
ATOM 4225 O O . ARG A 1 657 ? 18.650 17.466 28.717 1.00 43.82 782 ARG A O 1
ATOM 4233 N N . LEU A 1 658 ? 18.815 19.299 27.402 1.00 36.38 783 LEU A N 1
ATOM 4234 C CA . LEU A 1 658 ? 20.178 19.052 26.950 1.00 35.72 783 LEU A CA 1
ATOM 4235 C C . LEU A 1 658 ? 21.152 19.270 28.114 1.00 39.95 783 LEU A C 1
ATOM 4236 O O . LEU A 1 658 ? 21.193 20.364 28.673 1.00 39.55 783 LEU A O 1
ATOM 4241 N N . THR A 1 659 ? 21.927 18.231 28.469 1.00 34.29 784 THR A N 1
ATOM 4242 C CA . THR A 1 659 ? 22.869 18.311 29.586 1.00 33.66 784 THR A CA 1
ATOM 4243 C C . THR A 1 659 ? 24.330 18.161 29.135 1.00 36.29 784 THR A C 1
ATOM 4244 O O . THR A 1 659 ? 25.237 18.647 29.812 1.00 36.73 784 THR A O 1
ATOM 4248 N N . ALA A 1 660 ? 24.562 17.503 27.995 1.00 31.96 785 ALA A N 1
ATOM 4249 C CA . ALA A 1 660 ? 25.913 17.232 27.516 1.00 31.53 785 ALA A CA 1
ATOM 4250 C C . ALA A 1 660 ? 25.989 16.997 26.035 1.00 35.02 785 ALA A C 1
ATOM 4251 O O . ALA A 1 660 ? 24.995 16.615 25.389 1.00 31.85 785 ALA A O 1
ATOM 4253 N N . ILE A 1 661 ? 27.212 17.205 25.507 1.00 32.11 786 ILE A N 1
ATOM 4254 C CA . ILE A 1 661 ? 27.555 16.936 24.133 1.00 32.58 786 ILE A CA 1
ATOM 4255 C C . ILE A 1 661 ? 28.716 15.908 24.108 1.00 35.66 786 ILE A C 1
ATOM 4256 O O . ILE A 1 661 ? 29.886 16.301 24.037 1.00 34.31 786 ILE A O 1
ATOM 4260 N N . PRO A 1 662 ? 28.407 14.590 24.151 1.00 33.13 787 PRO A N 1
ATOM 4261 C CA . PRO A 1 662 ? 29.475 13.582 24.000 1.00 32.37 787 PRO A CA 1
ATOM 4262 C C . PRO A 1 662 ? 30.103 13.689 22.612 1.00 35.25 787 PRO A C 1
ATOM 4263 O O . PRO A 1 662 ? 29.425 14.058 21.654 1.00 35.04 787 PRO A O 1
ATOM 4267 N N . PHE A 1 663 ? 31.396 13.402 22.509 1.00 30.92 788 PHE A N 1
ATOM 4268 C CA . PHE A 1 663 ? 32.075 13.461 21.226 1.00 30.21 788 PHE A CA 1
ATOM 4269 C C . PHE A 1 663 ? 33.135 12.337 21.111 1.00 34.30 788 PHE A C 1
ATOM 4270 O O . PHE A 1 663 ? 33.629 11.815 22.112 1.00 32.52 788 PHE A O 1
ATOM 4278 N N . TRP A 1 664 ? 33.432 11.950 19.866 1.00 31.96 789 TRP A N 1
ATOM 4279 C CA . TRP A 1 664 ? 34.359 10.871 19.508 1.00 31.10 789 TRP A CA 1
ATOM 4280 C C . TRP A 1 664 ? 34.843 11.116 18.105 1.00 31.79 789 TRP A C 1
ATOM 4281 O O . TRP A 1 664 ? 34.543 12.176 17.551 1.00 28.46 789 TRP A O 1
ATOM 4292 N N . TYR A 1 665 ? 35.614 10.165 17.528 1.00 28.22 790 TYR A N 1
ATOM 4293 C CA . TYR A 1 665 ? 36.202 10.424 16.220 1.00 29.34 790 TYR A CA 1
ATOM 4294 C C . TYR A 1 665 ? 36.125 9.263 15.256 1.00 36.02 790 TYR A C 1
ATOM 4295 O O . TYR A 1 665 ? 36.085 8.101 15.667 1.00 33.55 790 TYR A O 1
ATOM 4304 N N . HIS A 1 666 ? 36.168 9.614 13.951 1.00 34.11 791 HIS A N 1
ATOM 4305 C CA . HIS A 1 666 ? 36.304 8.706 12.823 1.00 34.06 791 HIS A CA 1
ATOM 4306 C C . HIS A 1 666 ? 37.689 9.015 12.234 1.00 37.37 791 HIS A C 1
ATOM 4307 O O . HIS A 1 666 ? 37.930 10.116 11.736 1.00 33.90 791 HIS A O 1
ATOM 4314 N N . MET A 1 667 ? 38.624 8.076 12.377 1.00 36.08 792 MET A N 1
ATOM 4315 C CA . MET A 1 667 ? 39.977 8.286 11.884 1.00 37.51 792 MET A CA 1
ATOM 4316 C C . MET A 1 667 ? 40.100 7.650 10.516 1.00 39.55 792 MET A C 1
ATOM 4317 O O . MET A 1 667 ? 39.993 6.437 10.387 1.00 37.06 792 MET A O 1
ATOM 4322 N N . TYR A 1 668 ? 40.312 8.477 9.493 1.00 36.92 793 TYR A N 1
ATOM 4323 C CA . TYR A 1 668 ? 40.406 7.975 8.129 1.00 36.34 793 TYR A CA 1
ATOM 4324 C C . TYR A 1 668 ? 41.847 7.681 7.740 1.00 36.41 793 TYR A C 1
ATOM 4325 O O . TYR A 1 668 ? 42.662 8.588 7.576 1.00 34.57 793 TYR A O 1
ATOM 4334 N N . LEU A 1 669 ? 42.154 6.397 7.584 1.00 31.81 794 LEU A N 1
ATOM 4335 C CA . LEU A 1 669 ? 43.476 5.957 7.165 1.00 31.41 794 LEU A CA 1
ATOM 4336 C C . LEU A 1 669 ? 43.622 6.267 5.670 1.00 37.30 794 LEU A C 1
ATOM 4337 O O . LEU A 1 669 ? 44.698 6.629 5.210 1.00 37.22 794 LEU A O 1
ATOM 4342 N N . ASP A 1 670 ? 42.515 6.150 4.936 1.00 34.88 795 ASP A N 1
ATOM 4343 C CA . ASP A 1 670 ? 42.361 6.543 3.535 1.00 36.29 795 ASP A CA 1
ATOM 4344 C C . ASP A 1 670 ? 40.887 6.847 3.329 1.00 43.47 795 ASP A C 1
ATOM 4345 O O . ASP A 1 670 ? 40.137 6.817 4.311 1.00 43.13 795 ASP A O 1
ATOM 4350 N N . GLU A 1 671 ? 40.449 7.110 2.083 1.00 42.64 796 GLU A N 1
ATOM 4351 C CA . GLU A 1 671 ? 39.055 7.480 1.796 1.00 43.11 796 GLU A CA 1
ATOM 4352 C C . GLU A 1 671 ? 38.052 6.366 2.105 1.00 47.18 796 GLU A C 1
ATOM 4353 O O . GLU A 1 671 ? 36.887 6.668 2.351 1.00 47.89 796 GLU A O 1
ATOM 4359 N N . GLU A 1 672 ? 38.490 5.104 2.137 1.00 43.16 797 GLU A N 1
ATOM 4360 C CA . GLU A 1 672 ? 37.604 3.968 2.398 1.00 42.34 797 GLU A CA 1
ATOM 4361 C C . GLU A 1 672 ? 37.747 3.378 3.814 1.00 46.76 797 GLU A C 1
ATOM 4362 O O . GLU A 1 672 ? 36.772 2.859 4.354 1.00 47.98 797 GLU A O 1
ATOM 4365 N N . ILE A 1 673 ? 38.962 3.398 4.391 1.00 40.19 798 ILE A N 1
ATOM 4366 C CA . ILE A 1 673 ? 39.202 2.769 5.693 1.00 37.37 798 ILE A CA 1
ATOM 4367 C C . ILE A 1 673 ? 39.204 3.808 6.816 1.00 38.97 798 ILE A C 1
ATOM 4368 O O . ILE A 1 673 ? 39.989 4.764 6.830 1.00 37.67 798 ILE A O 1
ATOM 4373 N N . ARG A 1 674 ? 38.303 3.598 7.752 1.00 34.83 799 ARG A N 1
ATOM 4374 C CA . ARG A 1 674 ? 38.149 4.463 8.914 1.00 34.66 799 ARG A CA 1
ATOM 4375 C C . ARG A 1 674 ? 37.974 3.654 10.183 1.00 37.03 799 ARG A C 1
ATOM 4376 O O . ARG A 1 674 ? 37.323 2.596 10.199 1.00 34.97 799 ARG A O 1
ATOM 4384 N N . LEU A 1 675 ? 38.575 4.175 11.249 1.00 33.75 800 LEU A N 1
ATOM 4385 C CA . LEU A 1 675 ? 38.501 3.602 12.585 1.00 33.77 800 LEU A CA 1
ATOM 4386 C C . LEU A 1 675 ? 37.560 4.463 13.421 1.00 36.50 800 LEU A C 1
ATOM 4387 O O . LEU A 1 675 ? 37.446 5.669 13.175 1.00 35.41 800 LEU A O 1
ATOM 4392 N N . ASP A 1 676 ? 36.825 3.835 14.336 1.00 32.23 801 ASP A N 1
ATOM 4393 C CA . ASP A 1 676 ? 35.854 4.533 15.167 1.00 32.54 801 ASP A CA 1
ATOM 4394 C C . ASP A 1 676 ? 36.297 4.418 16.622 1.00 34.41 801 ASP A C 1
ATOM 4395 O O . ASP A 1 676 ? 36.382 3.306 17.142 1.00 34.68 801 ASP A O 1
ATOM 4400 N N . THR A 1 677 ? 36.572 5.562 17.276 1.00 30.54 802 THR A N 1
ATOM 4401 C CA . THR A 1 677 ? 37.061 5.597 18.659 1.00 29.42 802 THR A CA 1
ATOM 4402 C C . THR A 1 677 ? 35.944 5.290 19.677 1.00 30.39 802 THR A C 1
ATOM 4403 O O . THR A 1 677 ? 36.226 5.165 20.879 1.00 28.46 802 THR A O 1
ATOM 4407 N N . SER A 1 678 ? 34.689 5.197 19.200 1.00 25.49 803 SER A N 1
ATOM 4408 C CA . SER A 1 678 ? 33.512 4.853 20.008 1.00 25.15 803 SER A CA 1
ATOM 4409 C C . SER A 1 678 ? 33.101 3.401 19.778 1.00 31.00 803 SER A C 1
ATOM 4410 O O . SER A 1 678 ? 32.175 2.960 20.422 1.00 33.00 803 SER A O 1
ATOM 4413 N N . SER A 1 679 ? 33.778 2.657 18.877 1.00 29.34 804 SER A N 1
ATOM 4414 C CA . SER A 1 679 ? 33.450 1.254 18.581 1.00 30.16 804 SER A CA 1
ATOM 4415 C C . SER A 1 679 ? 33.594 0.376 19.816 1.00 35.72 804 SER A C 1
ATOM 4416 O O . SER A 1 679 ? 34.304 0.744 20.755 1.00 35.38 804 SER A O 1
ATOM 4419 N N . GLU A 1 680 ? 32.918 -0.788 19.801 1.00 32.48 805 GLU A N 1
ATOM 4420 C CA . GLU A 1 680 ? 32.893 -1.762 20.877 1.00 32.84 805 GLU A CA 1
ATOM 4421 C C . GLU A 1 680 ? 34.291 -2.231 21.327 1.00 36.83 805 GLU A C 1
ATOM 4422 O O . GLU A 1 680 ? 34.546 -2.321 22.530 1.00 37.14 805 GLU A O 1
ATOM 4424 N N . ALA A 1 681 ? 35.178 -2.537 20.363 1.00 32.57 806 ALA A N 1
ATOM 4425 C CA . ALA A 1 681 ? 36.545 -2.981 20.630 1.00 31.25 806 ALA A CA 1
ATOM 4426 C C . ALA A 1 681 ? 37.550 -1.801 20.727 1.00 34.65 806 ALA A C 1
ATOM 4427 O O . ALA A 1 681 ? 38.746 -2.051 20.891 1.00 33.35 806 ALA A O 1
ATOM 4429 N N . SER A 1 682 ? 37.070 -0.526 20.681 1.00 30.76 807 SER A N 1
ATOM 4430 C CA . SER A 1 682 ? 37.962 0.652 20.774 1.00 30.15 807 SER A CA 1
ATOM 4431 C C . SER A 1 682 ? 38.770 0.635 22.066 1.00 34.47 807 SER A C 1
ATOM 4432 O O . SER A 1 682 ? 38.233 0.297 23.127 1.00 36.43 807 SER A O 1
ATOM 4435 N N . HIS A 1 683 ? 40.051 1.009 21.970 1.00 29.98 808 HIS A N 1
ATOM 4436 C CA . HIS A 1 683 ? 40.987 1.100 23.104 1.00 28.79 808 HIS A CA 1
ATOM 4437 C C . HIS A 1 683 ? 41.110 2.578 23.550 1.00 32.11 808 HIS A C 1
ATOM 4438 O O . HIS A 1 683 ? 41.834 2.894 24.500 1.00 31.49 808 HIS A O 1
ATOM 4445 N N . TRP A 1 684 ? 40.379 3.475 22.864 1.00 27.50 809 TRP A N 1
ATOM 4446 C CA . TRP A 1 684 ? 40.272 4.874 23.250 1.00 29.26 809 TRP A CA 1
ATOM 4447 C C . TRP A 1 684 ? 38.987 5.030 24.046 1.00 32.86 809 TRP A C 1
ATOM 4448 O O . TRP A 1 684 ? 38.006 4.363 23.747 1.00 32.72 809 TRP A O 1
ATOM 4459 N N . LYS A 1 685 ? 38.955 5.978 24.983 1.00 29.92 810 LYS A N 1
ATOM 4460 C CA . LYS A 1 685 ? 37.723 6.308 25.684 1.00 28.87 810 LYS A CA 1
ATOM 4461 C C . LYS A 1 685 ? 37.143 7.502 24.921 1.00 31.56 810 LYS A C 1
ATOM 4462 O O . LYS A 1 685 ? 37.782 8.030 23.990 1.00 28.54 810 LYS A O 1
ATOM 4468 N N . GLN A 1 686 ? 35.935 7.925 25.299 1.00 28.68 811 GLN A N 1
ATOM 4469 C CA . GLN A 1 686 ? 35.331 9.092 24.650 1.00 27.58 811 GLN A CA 1
ATOM 4470 C C . GLN A 1 686 ? 35.328 10.235 25.666 1.00 29.53 811 GLN A C 1
ATOM 4471 O O . GLN A 1 686 ? 36.002 10.147 26.702 1.00 28.54 811 GLN A O 1
ATOM 4477 N N . ALA A 1 687 ? 34.664 11.336 25.334 1.00 26.27 812 ALA A N 1
ATOM 4478 C CA . ALA A 1 687 ? 34.635 12.521 26.168 1.00 25.48 812 ALA A CA 1
ATOM 4479 C C . ALA A 1 687 ? 33.321 13.269 25.934 1.00 33.64 812 ALA A C 1
ATOM 4480 O O . ALA A 1 687 ? 32.577 12.919 25.015 1.00 33.84 812 ALA A O 1
ATOM 4482 N N . ALA A 1 688 ? 33.014 14.268 26.785 1.00 30.38 813 ALA A N 1
ATOM 4483 C CA . ALA A 1 688 ? 31.788 15.040 26.640 1.00 30.66 813 ALA A CA 1
ATOM 4484 C C . ALA A 1 688 ? 31.961 16.406 27.189 1.00 35.30 813 ALA A C 1
ATOM 4485 O O . ALA A 1 688 ? 32.618 16.591 28.231 1.00 33.24 813 ALA A O 1
ATOM 4487 N N . VAL A 1 689 ? 31.296 17.370 26.528 1.00 31.18 814 VAL A N 1
ATOM 4488 C CA . VAL A 1 689 ? 31.201 18.726 27.046 1.00 31.47 814 VAL A CA 1
ATOM 4489 C C . VAL A 1 689 ? 29.964 18.638 27.961 1.00 39.54 814 VAL A C 1
ATOM 4490 O O . VAL A 1 689 ? 28.891 18.277 27.485 1.00 41.07 814 VAL A O 1
ATOM 4494 N N . VAL A 1 690 ? 30.112 18.885 29.266 1.00 36.78 815 VAL A N 1
ATOM 4495 C CA . VAL A 1 690 ? 28.945 18.822 30.162 1.00 36.22 815 VAL A CA 1
ATOM 4496 C C . VAL A 1 690 ? 28.551 20.277 30.493 1.00 41.37 815 VAL A C 1
ATOM 4497 O O . VAL A 1 690 ? 29.410 21.073 30.886 1.00 39.25 815 VAL A O 1
ATOM 4501 N N . LEU A 1 691 ? 27.269 20.630 30.265 1.00 39.77 816 LEU A N 1
ATOM 4502 C CA . LEU A 1 691 ? 26.787 22.002 30.470 1.00 40.97 816 LEU A CA 1
ATOM 4503 C C . LEU A 1 691 ? 26.594 22.350 31.934 1.00 44.84 816 LEU A C 1
ATOM 4504 O O . LEU A 1 691 ? 26.033 21.561 32.700 1.00 42.92 816 LEU A O 1
ATOM 4509 N N . ASP A 1 692 ? 27.035 23.561 32.306 1.00 44.60 817 ASP A N 1
ATOM 4510 C CA . ASP A 1 692 ? 26.873 24.149 33.649 1.00 44.67 817 ASP A CA 1
ATOM 4511 C C . ASP A 1 692 ? 25.385 24.272 33.921 1.00 45.37 817 ASP A C 1
ATOM 4512 O O . ASP A 1 692 ? 24.896 23.825 34.958 1.00 46.48 817 ASP A O 1
ATOM 4517 N N . ASN A 1 693 ? 24.650 24.810 32.939 1.00 40.84 818 ASN A N 1
ATOM 4518 C CA . ASN A 1 693 ? 23.211 24.978 33.028 1.00 41.10 818 ASN A CA 1
ATOM 4519 C C . ASN A 1 693 ? 22.515 24.257 31.871 1.00 44.84 818 ASN A C 1
ATOM 4520 O O . ASN A 1 693 ? 22.660 24.664 30.713 1.00 41.90 818 ASN A O 1
ATOM 4525 N N . PRO A 1 694 ? 21.760 23.175 32.166 1.00 43.59 819 PRO A N 1
ATOM 4526 C CA . PRO A 1 694 ? 21.056 22.461 31.090 1.00 44.05 819 PRO A CA 1
ATOM 4527 C C . PRO A 1 694 ? 20.105 23.370 30.297 1.00 48.01 819 PRO A C 1
ATOM 4528 O O . PRO A 1 694 ? 19.538 24.326 30.836 1.00 47.37 819 PRO A O 1
ATOM 4532 N N . ILE A 1 695 ? 19.958 23.077 29.003 1.00 44.78 820 ILE A N 1
ATOM 4533 C CA . ILE A 1 695 ? 19.139 23.876 28.088 1.00 43.83 820 ILE A CA 1
ATOM 4534 C C . ILE A 1 695 ? 17.972 23.056 27.588 1.00 45.88 820 ILE A C 1
ATOM 4535 O O . ILE A 1 695 ? 18.169 21.967 27.063 1.00 44.91 820 ILE A O 1
ATOM 4540 N N . GLN A 1 696 ? 16.767 23.610 27.684 1.00 42.75 821 GLN A N 1
ATOM 4541 C CA . GLN A 1 696 ? 15.570 22.974 27.168 1.00 42.40 821 GLN A CA 1
ATOM 4542 C C . GLN A 1 696 ? 15.576 23.148 25.647 1.00 43.56 821 GLN A C 1
ATOM 4543 O O . GLN A 1 696 ? 15.676 24.274 25.151 1.00 43.07 821 GLN A O 1
ATOM 4549 N N . VAL A 1 697 ? 15.546 22.015 24.920 1.00 37.44 822 VAL A N 1
ATOM 4550 C CA . VAL A 1 697 ? 15.517 22.010 23.460 1.00 36.41 822 VAL A CA 1
ATOM 4551 C C . VAL A 1 697 ? 14.199 21.376 22.981 1.00 39.96 822 VAL A C 1
ATOM 4552 O O . VAL A 1 697 ? 13.624 20.539 23.683 1.00 38.87 822 VAL A O 1
ATOM 4556 N N . GLU A 1 698 ? 13.703 21.808 21.815 1.00 37.23 823 GLU A N 1
ATOM 4557 C CA . GLU A 1 698 ? 12.448 21.308 21.248 1.00 37.58 823 GLU A CA 1
ATOM 4558 C C . GLU A 1 698 ? 12.678 20.634 19.891 1.00 42.51 823 GLU A C 1
ATOM 4559 O O . GLU A 1 698 ? 13.456 21.137 19.066 1.00 41.23 823 GLU A O 1
ATOM 4562 N N . MET A 1 699 ? 11.986 19.508 19.666 1.00 38.37 824 MET A N 1
ATOM 4563 C CA . MET A 1 699 ? 12.002 18.736 18.422 1.00 39.77 824 MET A CA 1
ATOM 4564 C C . MET A 1 699 ? 11.688 19.694 17.246 1.00 42.75 824 MET A C 1
ATOM 4565 O O . MET A 1 699 ? 10.742 20.470 17.343 1.00 39.39 824 MET A O 1
ATOM 4570 N N . GLY A 1 700 ? 12.500 19.640 16.184 1.00 41.17 825 GLY A N 1
ATOM 4571 C CA . GLY A 1 700 ? 12.310 20.486 15.011 1.00 41.52 825 GLY A CA 1
ATOM 4572 C C . GLY A 1 700 ? 13.138 21.756 14.993 1.00 45.40 825 GLY A C 1
ATOM 4573 O O . GLY A 1 700 ? 13.179 22.447 13.969 1.00 45.69 825 GLY A O 1
ATOM 4574 N N . GLU A 1 701 ? 13.813 22.082 16.109 1.00 40.94 826 GLU A N 1
ATOM 4575 C CA . GLU A 1 701 ? 14.645 23.278 16.103 1.00 40.62 826 GLU A CA 1
ATOM 4576 C C . GLU A 1 701 ? 16.055 22.918 15.669 1.00 44.35 826 GLU A C 1
ATOM 4577 O O . GLU A 1 701 ? 16.442 21.749 15.725 1.00 42.68 826 GLU A O 1
ATOM 4583 N N . GLU A 1 702 ? 16.789 23.921 15.167 1.00 43.06 827 GLU A N 1
ATOM 4584 C CA . GLU A 1 702 ? 18.172 23.767 14.773 1.00 44.05 827 GLU A CA 1
ATOM 4585 C C . GLU A 1 702 ? 19.025 24.488 15.817 1.00 48.03 827 GLU A C 1
ATOM 4586 O O . GLU A 1 702 ? 19.043 25.723 15.859 1.00 49.74 827 GLU A O 1
ATOM 4592 N N . LEU A 1 703 ? 19.664 23.717 16.701 1.00 39.80 828 LEU A N 1
ATOM 4593 C CA . LEU A 1 703 ? 20.550 24.245 17.732 1.00 38.51 828 LEU A CA 1
ATOM 4594 C C . LEU A 1 703 ? 21.909 24.613 17.122 1.00 41.33 828 LEU A C 1
ATOM 4595 O O . LEU A 1 703 ? 22.508 23.812 16.411 1.00 40.44 828 LEU A O 1
ATOM 4600 N N . VAL A 1 704 ? 22.422 25.797 17.418 1.00 37.16 829 VAL A N 1
ATOM 4601 C CA . VAL A 1 704 ? 23.714 26.192 16.858 1.00 36.84 829 VAL A CA 1
ATOM 4602 C C . VAL A 1 704 ? 24.854 25.922 17.870 1.00 39.52 829 VAL A C 1
ATOM 4603 O O . VAL A 1 704 ? 24.836 26.413 19.010 1.00 39.72 829 VAL A O 1
ATOM 4607 N N . LEU A 1 705 ? 25.841 25.126 17.440 1.00 33.94 830 LEU A N 1
ATOM 4608 C CA . LEU A 1 705 ? 27.026 24.861 18.244 1.00 32.79 830 LEU A CA 1
ATOM 4609 C C . LEU A 1 705 ? 28.166 25.676 17.633 1.00 35.86 830 LEU A C 1
ATOM 4610 O O . LEU A 1 705 ? 28.281 25.748 16.408 1.00 34.41 830 LEU A O 1
ATOM 4615 N N . SER A 1 706 ? 28.988 26.315 18.481 1.00 30.64 831 SER A N 1
ATOM 4616 C CA . SER A 1 706 ? 30.140 27.077 18.017 1.00 28.83 831 SER A CA 1
ATOM 4617 C C . SER A 1 706 ? 31.319 26.154 18.247 1.00 31.49 831 SER A C 1
ATOM 4618 O O . SER A 1 706 ? 31.501 25.702 19.377 1.00 29.85 831 SER A O 1
ATOM 4621 N N . ILE A 1 707 ? 32.073 25.808 17.168 1.00 28.66 832 ILE A N 1
ATOM 4622 C CA . ILE A 1 707 ? 33.222 24.899 17.251 1.00 29.07 832 ILE A CA 1
ATOM 4623 C C . ILE A 1 707 ? 34.475 25.698 16.869 1.00 31.74 832 ILE A C 1
ATOM 4624 O O . ILE A 1 707 ? 34.562 26.273 15.788 1.00 29.47 832 ILE A O 1
ATOM 4629 N N . GLN A 1 708 ? 35.371 25.841 17.853 1.00 29.81 833 GLN A N 1
ATOM 4630 C CA . GLN A 1 708 ? 36.600 26.625 17.770 1.00 28.00 833 GLN A CA 1
ATOM 4631 C C . GLN A 1 708 ? 37.777 25.694 17.887 1.00 31.49 833 GLN A C 1
ATOM 4632 O O . GLN A 1 708 ? 37.974 25.064 18.934 1.00 30.18 833 GLN A O 1
ATOM 4638 N N . HIS A 1 709 ? 38.578 25.629 16.807 1.00 28.43 834 HIS A N 1
ATOM 4639 C CA . HIS A 1 709 ? 39.747 24.753 16.752 1.00 28.67 834 HIS A CA 1
ATOM 4640 C C . HIS A 1 709 ? 41.065 25.547 16.584 1.00 31.90 834 HIS A C 1
ATOM 4641 O O . HIS A 1 709 ? 41.231 26.281 15.625 1.00 29.01 834 HIS A O 1
ATOM 4648 N N . HIS A 1 710 ? 42.003 25.341 17.519 1.00 29.81 835 HIS A N 1
ATOM 4649 C CA . HIS A 1 710 ? 43.349 25.910 17.469 1.00 29.65 835 HIS A CA 1
ATOM 4650 C C . HIS A 1 710 ? 44.310 24.804 17.876 1.00 29.53 835 HIS A C 1
ATOM 4651 O O . HIS A 1 710 ? 44.324 24.394 19.042 1.00 26.69 835 HIS A O 1
ATOM 4658 N N . LYS A 1 711 ? 45.082 24.292 16.895 1.00 25.96 836 LYS A N 1
ATOM 4659 C CA . LYS A 1 711 ? 46.051 23.190 17.064 1.00 25.03 836 LYS A CA 1
ATOM 4660 C C . LYS A 1 711 ? 45.361 21.924 17.634 1.00 29.54 836 LYS A C 1
ATOM 4661 O O . LYS A 1 711 ? 44.613 21.272 16.916 1.00 29.75 836 LYS A O 1
ATOM 4664 N N . SER A 1 712 ? 45.585 21.589 18.906 1.00 26.77 837 SER A N 1
ATOM 4665 C CA . SER A 1 712 ? 45.019 20.377 19.512 1.00 26.39 837 SER A CA 1
ATOM 4666 C C . SER A 1 712 ? 43.831 20.681 20.420 1.00 32.15 837 SER A C 1
ATOM 4667 O O . SER A 1 712 ? 43.238 19.769 20.992 1.00 32.76 837 SER A O 1
ATOM 4670 N N . ASN A 1 713 ? 43.449 21.943 20.521 1.00 29.57 838 ASN A N 1
ATOM 4671 C CA . ASN A 1 713 ? 42.297 22.322 21.322 1.00 28.57 838 ASN A CA 1
ATOM 4672 C C . ASN A 1 713 ? 41.044 22.459 20.471 1.00 29.13 838 ASN A C 1
ATOM 4673 O O . ASN A 1 713 ? 41.077 23.034 19.396 1.00 29.20 838 ASN A O 1
ATOM 4678 N N . VAL A 1 714 ? 39.933 21.971 20.998 1.00 26.50 839 VAL A N 1
ATOM 4679 C CA . VAL A 1 714 ? 38.611 22.105 20.410 1.00 26.16 839 VAL A CA 1
ATOM 4680 C C . VAL A 1 714 ? 37.673 22.597 21.511 1.00 30.64 839 VAL A C 1
ATOM 4681 O O . VAL A 1 714 ? 37.556 21.972 22.556 1.00 29.72 839 VAL A O 1
ATOM 4685 N N . SER A 1 715 ? 37.072 23.755 21.297 1.00 27.59 840 SER A N 1
ATOM 4686 C CA . SER A 1 715 ? 36.061 24.322 22.179 1.00 27.05 840 SER A CA 1
ATOM 4687 C C . SER A 1 715 ? 34.697 24.096 21.503 1.00 29.96 840 SER A C 1
ATOM 4688 O O . SER A 1 715 ? 34.529 24.475 20.341 1.00 28.11 840 SER A O 1
ATOM 4691 N N . ILE A 1 716 ? 33.739 23.515 22.237 1.00 28.87 841 ILE A N 1
ATOM 4692 C CA . ILE A 1 716 ? 32.351 23.306 21.781 1.00 30.52 841 ILE A CA 1
ATOM 4693 C C . ILE A 1 716 ? 31.415 24.014 22.762 1.00 34.72 841 ILE A C 1
ATOM 4694 O O . ILE A 1 716 ? 31.427 23.692 23.950 1.00 34.01 841 ILE A O 1
ATOM 4699 N N . THR A 1 717 ? 30.633 24.972 22.281 1.00 31.43 842 THR A N 1
ATOM 4700 C CA . THR A 1 717 ? 29.652 25.672 23.108 1.00 31.90 842 THR A CA 1
ATOM 4701 C C . THR A 1 717 ? 28.344 25.834 22.322 1.00 35.93 842 THR A C 1
ATOM 4702 O O . THR A 1 717 ? 28.365 25.776 21.103 1.00 34.83 842 THR A O 1
ATOM 4706 N N . VAL A 1 718 ? 27.212 26.034 23.027 1.00 36.36 843 VAL A N 1
ATOM 4707 C CA . VAL A 1 718 ? 25.872 26.283 22.441 1.00 36.16 843 VAL A CA 1
ATOM 4708 C C . VAL A 1 718 ? 25.818 27.798 22.251 1.00 40.46 843 VAL A C 1
ATOM 4709 O O . VAL A 1 718 ? 26.038 28.527 23.204 1.00 40.50 843 VAL A O 1
ATOM 4713 N N . LYS A 1 719 ? 25.635 28.252 21.005 1.00 39.04 844 LYS A N 1
ATOM 4714 C CA . LYS A 1 719 ? 25.608 29.657 20.574 1.00 54.46 844 LYS A CA 1
ATOM 4715 C C . LYS A 1 719 ? 24.198 30.213 20.635 1.00 76.11 844 LYS A C 1
ATOM 4716 O O . LYS A 1 719 ? 23.561 30.118 21.678 1.00 50.88 844 LYS A O 1
ATOM 4719 N N . TYR B 1 17 ? 12.340 73.886 7.111 1.00 62.63 142 TYR B N 1
ATOM 4720 C CA . TYR B 1 17 ? 12.276 75.271 7.575 1.00 62.40 142 TYR B CA 1
ATOM 4721 C C . TYR B 1 17 ? 11.774 76.185 6.479 1.00 67.34 142 TYR B C 1
ATOM 4722 O O . TYR B 1 17 ? 10.909 77.039 6.732 1.00 69.26 142 TYR B O 1
ATOM 4731 N N . ARG B 1 18 ? 12.301 75.983 5.267 1.00 62.00 143 ARG B N 1
ATOM 4732 C CA . ARG B 1 18 ? 11.986 76.710 4.038 1.00 61.03 143 ARG B CA 1
ATOM 4733 C C . ARG B 1 18 ? 10.601 76.262 3.509 1.00 65.51 143 ARG B C 1
ATOM 4734 O O . ARG B 1 18 ? 10.454 75.801 2.374 1.00 65.50 143 ARG B O 1
ATOM 4742 N N . VAL B 1 19 ? 9.588 76.390 4.381 1.00 61.87 144 VAL B N 1
ATOM 4743 C CA . VAL B 1 19 ? 8.201 76.049 4.120 1.00 61.29 144 VAL B CA 1
ATOM 4744 C C . VAL B 1 19 ? 7.495 77.286 3.583 1.00 62.92 144 VAL B C 1
ATOM 4745 O O . VAL B 1 19 ? 7.687 78.387 4.103 1.00 62.21 144 VAL B O 1
ATOM 4747 N N . ALA B 1 20 ? 6.714 77.096 2.517 1.00 57.98 145 ALA B N 1
ATOM 4748 C CA . ALA B 1 20 ? 5.929 78.129 1.852 1.00 56.66 145 ALA B CA 1
ATOM 4749 C C . ALA B 1 20 ? 4.576 78.326 2.571 1.00 57.59 145 ALA B C 1
ATOM 4750 O O . ALA B 1 20 ? 4.014 77.368 3.102 1.00 56.50 145 ALA B O 1
ATOM 4752 N N . ASN B 1 21 ? 4.073 79.567 2.589 1.00 52.98 146 ASN B N 1
ATOM 4753 C CA . ASN B 1 21 ? 2.819 79.975 3.229 1.00 52.53 146 ASN B CA 1
ATOM 4754 C C . ASN B 1 21 ? 1.567 79.521 2.486 1.00 55.47 146 ASN B C 1
ATOM 4755 O O . ASN B 1 21 ? 0.595 79.141 3.137 1.00 55.55 146 ASN B O 1
ATOM 4760 N N . TRP B 1 22 ? 1.550 79.655 1.142 1.00 51.41 147 TRP B N 1
ATOM 4761 C CA . TRP B 1 22 ? 0.378 79.332 0.314 1.00 50.93 147 TRP B CA 1
ATOM 4762 C C . TRP B 1 22 ? 0.744 78.260 -0.709 1.00 58.27 147 TRP B C 1
ATOM 4763 O O . TRP B 1 22 ? 1.294 78.549 -1.776 1.00 59.63 147 TRP B O 1
ATOM 4774 N N . LEU B 1 23 ? 0.456 76.997 -0.327 1.00 55.14 148 LEU B N 1
ATOM 4775 C CA . LEU B 1 23 ? 0.772 75.773 -1.046 1.00 54.34 148 LEU B CA 1
ATOM 4776 C C . LEU B 1 23 ? -0.361 75.187 -1.914 1.00 52.36 148 LEU B C 1
ATOM 4777 O O . LEU B 1 23 ? -1.463 74.913 -1.417 1.00 49.43 148 LEU B O 1
ATOM 4782 N N . VAL B 1 24 ? -0.031 74.923 -3.209 1.00 46.30 149 VAL B N 1
ATOM 4783 C CA . VAL B 1 24 ? -0.863 74.179 -4.147 1.00 44.21 149 VAL B CA 1
ATOM 4784 C C . VAL B 1 24 ? -0.045 72.925 -4.455 1.00 46.38 149 VAL B C 1
ATOM 4785 O O . VAL B 1 24 ? 1.079 73.027 -4.970 1.00 44.99 149 VAL B O 1
ATOM 4789 N N . GLU B 1 25 ? -0.583 71.747 -4.078 1.00 41.78 150 GLU B N 1
ATOM 4790 C CA . GLU B 1 25 ? 0.070 70.455 -4.291 1.00 41.05 150 GLU B CA 1
ATOM 4791 C C . GLU B 1 25 ? 0.306 70.209 -5.780 1.00 45.00 150 GLU B C 1
ATOM 4792 O O . GLU B 1 25 ? -0.530 70.595 -6.610 1.00 43.91 150 GLU B O 1
ATOM 4795 N N . ARG B 1 26 ? 1.463 69.598 -6.104 1.00 41.36 151 ARG B N 1
ATOM 4796 C CA . ARG B 1 26 ? 1.947 69.343 -7.462 1.00 41.16 151 ARG B CA 1
ATOM 4797 C C . ARG B 1 26 ? 0.956 68.574 -8.359 1.00 44.97 151 ARG B C 1
ATOM 4798 O O . ARG B 1 26 ? 0.882 68.881 -9.552 1.00 41.64 151 ARG B O 1
ATOM 4806 N N . TRP B 1 27 ? 0.184 67.613 -7.797 1.00 44.15 152 TRP B N 1
ATOM 4807 C CA . TRP B 1 27 ? -0.757 66.808 -8.581 1.00 45.03 152 TRP B CA 1
ATOM 4808 C C . TRP B 1 27 ? -1.857 67.647 -9.259 1.00 48.23 152 TRP B C 1
ATOM 4809 O O . TRP B 1 27 ? -2.411 67.184 -10.249 1.00 46.16 152 TRP B O 1
ATOM 4820 N N . HIS B 1 28 ? -2.156 68.867 -8.756 1.00 44.25 153 HIS B N 1
ATOM 4821 C CA . HIS B 1 28 ? -3.151 69.742 -9.379 1.00 43.84 153 HIS B CA 1
ATOM 4822 C C . HIS B 1 28 ? -2.734 70.166 -10.792 1.00 45.91 153 HIS B C 1
ATOM 4823 O O . HIS B 1 28 ? -3.582 70.190 -11.671 1.00 45.66 153 HIS B O 1
ATOM 4830 N N . PHE B 1 29 ? -1.430 70.438 -11.018 1.00 41.69 154 PHE B N 1
ATOM 4831 C CA . PHE B 1 29 ? -0.887 70.866 -12.315 1.00 40.59 154 PHE B CA 1
ATOM 4832 C C . PHE B 1 29 ? -0.966 69.739 -13.354 1.00 44.05 154 PHE B C 1
ATOM 4833 O O . PHE B 1 29 ? -1.444 69.956 -14.464 1.00 40.70 154 PHE B O 1
ATOM 4841 N N . ILE B 1 30 ? -0.553 68.529 -12.956 1.00 43.98 155 ILE B N 1
ATOM 4842 C CA . ILE B 1 30 ? -0.544 67.295 -13.745 1.00 44.55 155 ILE B CA 1
ATOM 4843 C C . ILE B 1 30 ? -1.970 66.945 -14.254 1.00 46.44 155 ILE B C 1
ATOM 4844 O O . ILE B 1 30 ? -2.148 66.694 -15.451 1.00 46.42 155 ILE B O 1
ATOM 4849 N N . MET B 1 31 ? -2.952 66.912 -13.329 1.00 41.20 156 MET B N 1
ATOM 4850 C CA . MET B 1 31 ? -4.354 66.584 -13.573 1.00 41.46 156 MET B CA 1
ATOM 4851 C C . MET B 1 31 ? -5.027 67.593 -14.507 1.00 46.19 156 MET B C 1
ATOM 4852 O O . MET B 1 31 ? -5.706 67.188 -15.456 1.00 46.44 156 MET B O 1
ATOM 4857 N N . LEU B 1 32 ? -4.852 68.898 -14.237 1.00 41.85 157 LEU B N 1
ATOM 4858 C CA . LEU B 1 32 ? -5.463 69.964 -15.040 1.00 41.74 157 LEU B CA 1
ATOM 4859 C C . LEU B 1 32 ? -4.881 69.999 -16.458 1.00 44.27 157 LEU B C 1
ATOM 4860 O O . LEU B 1 32 ? -5.576 70.358 -17.416 1.00 43.40 157 LEU B O 1
ATOM 4865 N N . ASN B 1 33 ? -3.638 69.524 -16.586 1.00 40.51 158 ASN B N 1
ATOM 4866 C CA . ASN B 1 33 ? -2.958 69.403 -17.868 1.00 39.79 158 ASN B CA 1
ATOM 4867 C C . ASN B 1 33 ? -3.405 68.174 -18.632 1.00 43.25 158 ASN B C 1
ATOM 4868 O O . ASN B 1 33 ? -3.130 68.090 -19.829 1.00 43.34 158 ASN B O 1
ATOM 4873 N N . ASP B 1 34 ? -4.104 67.236 -17.962 1.00 40.01 159 ASP B N 1
ATOM 4874 C CA . ASP B 1 34 ? -4.615 66.022 -18.606 1.00 41.53 159 ASP B CA 1
ATOM 4875 C C . ASP B 1 34 ? -5.967 66.256 -19.289 1.00 45.03 159 ASP B C 1
ATOM 4876 O O . ASP B 1 34 ? -7.029 66.114 -18.658 1.00 42.72 159 ASP B O 1
ATOM 4881 N N . THR B 1 35 ? -5.900 66.606 -20.592 1.00 42.68 160 THR B N 1
ATOM 4882 C CA . THR B 1 35 ? -7.051 66.899 -21.451 1.00 43.79 160 THR B CA 1
ATOM 4883 C C . THR B 1 35 ? -8.057 65.744 -21.464 1.00 49.05 160 THR B C 1
ATOM 4884 O O . THR B 1 35 ? -9.255 66.001 -21.358 1.00 47.13 160 THR B O 1
ATOM 4888 N N . LYS B 1 36 ? -7.565 64.486 -21.551 1.00 49.00 161 LYS B N 1
ATOM 4889 C CA . LYS B 1 36 ? -8.394 63.277 -21.581 1.00 49.27 161 LYS B CA 1
ATOM 4890 C C . LYS B 1 36 ? -9.259 63.190 -20.322 1.00 53.26 161 LYS B C 1
ATOM 4891 O O . LYS B 1 36 ? -10.479 63.039 -20.440 1.00 53.10 161 LYS B O 1
ATOM 4893 N N . ARG B 1 37 ? -8.640 63.357 -19.128 1.00 49.54 162 ARG B N 1
ATOM 4894 C CA . ARG B 1 37 ? -9.319 63.344 -17.825 1.00 49.53 162 ARG B CA 1
ATOM 4895 C C . ARG B 1 37 ? -10.429 64.402 -17.769 1.00 52.45 162 ARG B C 1
ATOM 4896 O O . ARG B 1 37 ? -11.563 64.071 -17.416 1.00 52.86 162 ARG B O 1
ATOM 4904 N N . ASN B 1 38 ? -10.101 65.656 -18.149 1.00 46.69 163 ASN B N 1
ATOM 4905 C CA . ASN B 1 38 ? -11.032 66.788 -18.156 1.00 46.88 163 ASN B CA 1
ATOM 4906 C C . ASN B 1 38 ? -12.210 66.536 -19.104 1.00 50.93 163 ASN B C 1
ATOM 4907 O O . ASN B 1 38 ? -13.348 66.843 -18.742 1.00 49.63 163 ASN B O 1
ATOM 4912 N N . THR B 1 39 ? -11.939 65.911 -20.273 1.00 49.60 164 THR B N 1
ATOM 4913 C CA . THR B 1 39 ? -12.936 65.564 -21.309 1.00 49.76 164 THR B CA 1
ATOM 4914 C C . THR B 1 39 ? -13.940 64.534 -20.791 1.00 53.28 164 THR B C 1
ATOM 4915 O O . THR B 1 39 ? -15.136 64.771 -20.915 1.00 52.56 164 THR B O 1
ATOM 4919 N N . ILE B 1 40 ? -13.461 63.409 -20.217 1.00 51.58 165 ILE B N 1
ATOM 4920 C CA . ILE B 1 40 ? -14.299 62.314 -19.712 1.00 52.00 165 ILE B CA 1
ATOM 4921 C C . ILE B 1 40 ? -15.186 62.818 -18.544 1.00 53.79 165 ILE B C 1
ATOM 4922 O O . ILE B 1 40 ? -16.373 62.471 -18.501 1.00 51.85 165 ILE B O 1
ATOM 4926 N N . TYR B 1 41 ? -14.622 63.651 -17.629 1.00 51.21 166 TYR B N 1
ATOM 4927 C CA . TYR B 1 41 ? -15.373 64.222 -16.493 1.00 51.16 166 TYR B CA 1
ATOM 4928 C C . TYR B 1 41 ? -16.437 65.211 -16.973 1.00 51.07 166 TYR B C 1
ATOM 4929 O O . TYR B 1 41 ? -17.584 65.140 -16.522 1.00 48.61 166 TYR B O 1
ATOM 4938 N N . ASN B 1 42 ? -16.075 66.104 -17.912 1.00 48.04 167 ASN B N 1
ATOM 4939 C CA . ASN B 1 42 ? -17.021 67.075 -18.481 1.00 46.72 167 ASN B CA 1
ATOM 4940 C C . ASN B 1 42 ? -18.127 66.351 -19.245 1.00 49.06 167 ASN B C 1
ATOM 4941 O O . ASN B 1 42 ? -19.276 66.774 -19.166 1.00 48.59 167 ASN B O 1
ATOM 4946 N N . ALA B 1 43 ? -17.779 65.255 -19.956 1.00 45.86 168 ALA B N 1
ATOM 4947 C CA . ALA B 1 43 ? -18.733 64.437 -20.726 1.00 46.19 168 ALA B CA 1
ATOM 4948 C C . ALA B 1 43 ? -19.721 63.705 -19.831 1.00 50.88 168 ALA B C 1
ATOM 4949 O O . ALA B 1 43 ? -20.862 63.531 -20.228 1.00 52.93 168 ALA B O 1
ATOM 4951 N N . ALA B 1 44 ? -19.296 63.266 -18.648 1.00 46.52 169 ALA B N 1
ATOM 4952 C CA . ALA B 1 44 ? -20.196 62.588 -17.712 1.00 45.77 169 ALA B CA 1
ATOM 4953 C C . ALA B 1 44 ? -21.083 63.607 -17.006 1.00 48.02 169 ALA B C 1
ATOM 4954 O O . ALA B 1 44 ? -22.243 63.324 -16.774 1.00 47.79 169 ALA B O 1
ATOM 4956 N N . ILE B 1 45 ? -20.550 64.806 -16.691 1.00 45.91 170 ILE B N 1
ATOM 4957 C CA . ILE B 1 45 ? -21.303 65.860 -16.010 1.00 44.99 170 ILE B CA 1
ATOM 4958 C C . ILE B 1 45 ? -22.328 66.430 -16.984 1.00 50.81 170 ILE B C 1
ATOM 4959 O O . ILE B 1 45 ? -23.498 66.536 -16.618 1.00 50.37 170 ILE B O 1
ATOM 4964 N N . GLN B 1 46 ? -21.905 66.726 -18.234 1.00 49.75 171 GLN B N 1
ATOM 4965 C CA . GLN B 1 46 ? -22.772 67.222 -19.315 1.00 50.87 171 GLN B CA 1
ATOM 4966 C C . GLN B 1 46 ? -23.941 66.251 -19.583 1.00 54.26 171 GLN B C 1
ATOM 4967 O O . GLN B 1 46 ? -25.084 66.682 -19.640 1.00 53.69 171 GLN B O 1
ATOM 4973 N N . LYS B 1 47 ? -23.664 64.940 -19.651 1.00 50.92 172 LYS B N 1
ATOM 4974 C CA . LYS B 1 47 ? -24.687 63.921 -19.843 1.00 50.46 172 LYS B CA 1
ATOM 4975 C C . LYS B 1 47 ? -25.680 63.928 -18.665 1.00 55.35 172 LYS B C 1
ATOM 4976 O O . LYS B 1 47 ? -26.875 64.092 -18.895 1.00 54.14 172 LYS B O 1
ATOM 4982 N N . ALA B 1 48 ? -25.177 63.821 -17.407 1.00 53.65 173 ALA B N 1
ATOM 4983 C CA . ALA B 1 48 ? -25.998 63.779 -16.189 1.00 53.67 173 ALA B CA 1
ATOM 4984 C C . ALA B 1 48 ? -26.814 65.061 -15.974 1.00 59.91 173 ALA B C 1
ATOM 4985 O O . ALA B 1 48 ? -27.976 64.968 -15.579 1.00 59.56 173 ALA B O 1
ATOM 4987 N N . VAL B 1 49 ? -26.232 66.240 -16.260 1.00 59.17 174 VAL B N 1
ATOM 4988 C CA . VAL B 1 49 ? -26.912 67.529 -16.118 1.00 59.94 174 VAL B CA 1
ATOM 4989 C C . VAL B 1 49 ? -28.041 67.642 -17.150 1.00 66.28 174 VAL B C 1
ATOM 4990 O O . VAL B 1 49 ? -29.174 67.965 -16.772 1.00 66.20 174 VAL B O 1
ATOM 4992 N N . CYS B 1 50 ? -27.753 67.308 -18.432 1.00 63.97 175 CYS B N 1
ATOM 4993 C CA . CYS B 1 50 ? -28.740 67.339 -19.521 1.00 64.47 175 CYS B CA 1
ATOM 4994 C C . CYS B 1 50 ? -29.858 66.305 -19.300 1.00 66.32 175 CYS B C 1
ATOM 4995 O O . CYS B 1 50 ? -30.967 66.530 -19.771 1.00 66.71 175 CYS B O 1
ATOM 4998 N N . LEU B 1 51 ? -29.599 65.223 -18.540 1.00 62.08 176 LEU B N 1
ATOM 4999 C CA . LEU B 1 51 ? -30.605 64.192 -18.233 1.00 61.07 176 LEU B CA 1
ATOM 5000 C C . LEU B 1 51 ? -31.600 64.612 -17.116 1.00 63.53 176 LEU B C 1
ATOM 5001 O O . LEU B 1 51 ? -32.594 63.919 -16.909 1.00 63.14 176 LEU B O 1
ATOM 5006 N N . GLY B 1 52 ? -31.334 65.717 -16.413 1.00 59.79 177 GLY B N 1
ATOM 5007 C CA . GLY B 1 52 ? -32.216 66.199 -15.347 1.00 58.58 177 GLY B CA 1
ATOM 5008 C C . GLY B 1 52 ? -31.587 66.550 -14.006 1.00 59.49 177 GLY B C 1
ATOM 5009 O O . GLY B 1 52 ? -32.266 67.129 -13.152 1.00 58.49 177 GLY B O 1
ATOM 5010 N N . SER B 1 53 ? -30.309 66.186 -13.783 1.00 53.94 178 SER B N 1
ATOM 5011 C CA . SER B 1 53 ? -29.597 66.530 -12.544 1.00 53.48 178 SER B CA 1
ATOM 5012 C C . SER B 1 53 ? -29.153 68.006 -12.627 1.00 57.04 178 SER B C 1
ATOM 5013 O O . SER B 1 53 ? -28.054 68.321 -13.086 1.00 56.87 178 SER B O 1
ATOM 5016 N N . LYS B 1 54 ? -30.051 68.902 -12.219 1.00 53.61 179 LYS B N 1
ATOM 5017 C CA . LYS B 1 54 ? -29.885 70.356 -12.282 1.00 53.10 179 LYS B CA 1
ATOM 5018 C C . LYS B 1 54 ? -29.312 70.963 -10.988 1.00 55.66 179 LYS B C 1
ATOM 5019 O O . LYS B 1 54 ? -28.833 72.094 -11.039 1.00 56.20 179 LYS B O 1
ATOM 5025 N N . SER B 1 55 ? -29.343 70.227 -9.850 1.00 50.14 180 SER B N 1
ATOM 5026 C CA . SER B 1 55 ? -28.744 70.669 -8.574 1.00 48.52 180 SER B CA 1
ATOM 5027 C C . SER B 1 55 ? -27.504 69.790 -8.315 1.00 50.22 180 SER B C 1
ATOM 5028 O O . SER B 1 55 ? -27.620 68.562 -8.253 1.00 49.67 180 SER B O 1
ATOM 5031 N N . VAL B 1 56 ? -26.315 70.419 -8.234 1.00 45.36 181 VAL B N 1
ATOM 5032 C CA . VAL B 1 56 ? -25.038 69.721 -8.126 1.00 44.83 181 VAL B CA 1
ATOM 5033 C C . VAL B 1 56 ? -24.199 70.158 -6.914 1.00 49.76 181 VAL B C 1
ATOM 5034 O O . VAL B 1 56 ? -24.103 71.345 -6.606 1.00 49.28 181 VAL B O 1
ATOM 5038 N N . LEU B 1 57 ? -23.544 69.173 -6.271 1.00 46.91 182 LEU B N 1
ATOM 5039 C CA . LEU B 1 57 ? -22.590 69.384 -5.193 1.00 46.50 182 LEU B CA 1
ATOM 5040 C C . LEU B 1 57 ? -21.255 68.744 -5.580 1.00 50.40 182 LEU B C 1
ATOM 5041 O O . LEU B 1 57 ? -21.170 67.528 -5.779 1.00 49.38 182 LEU B O 1
ATOM 5046 N N . ASP B 1 58 ? -20.219 69.589 -5.697 1.00 45.72 183 ASP B N 1
ATOM 5047 C CA . ASP B 1 58 ? -18.861 69.196 -6.003 1.00 44.69 183 ASP B CA 1
ATOM 5048 C C . ASP B 1 58 ? -18.132 69.027 -4.665 1.00 46.95 183 ASP B C 1
ATOM 5049 O O . ASP B 1 58 ? -17.963 70.002 -3.937 1.00 45.84 183 ASP B O 1
ATOM 5054 N N . ILE B 1 59 ? -17.759 67.773 -4.321 1.00 42.75 184 ILE B N 1
ATOM 5055 C CA . ILE B 1 59 ? -17.028 67.471 -3.093 1.00 41.81 184 ILE B CA 1
ATOM 5056 C C . ILE B 1 59 ? -15.533 67.457 -3.404 1.00 44.75 184 ILE B C 1
ATOM 5057 O O . ILE B 1 59 ? -15.058 66.572 -4.133 1.00 43.03 184 ILE B O 1
ATOM 5062 N N . GLY B 1 60 ? -14.816 68.423 -2.821 1.00 41.84 185 GLY B N 1
ATOM 5063 C CA . GLY B 1 60 ? -13.380 68.590 -2.990 1.00 41.27 185 GLY B CA 1
ATOM 5064 C C . GLY B 1 60 ? -13.054 69.236 -4.312 1.00 44.55 185 GLY B C 1
ATOM 5065 O O . GLY B 1 60 ? -12.347 68.655 -5.131 1.00 43.05 185 GLY B O 1
ATOM 5066 N N . ALA B 1 61 ? -13.588 70.450 -4.504 1.00 42.78 186 ALA B N 1
ATOM 5067 C CA . ALA B 1 61 ? -13.580 71.291 -5.704 1.00 42.92 186 ALA B CA 1
ATOM 5068 C C . ALA B 1 61 ? -12.210 71.609 -6.307 1.00 44.94 186 ALA B C 1
ATOM 5069 O O . ALA B 1 61 ? -12.153 71.819 -7.519 1.00 44.58 186 ALA B O 1
ATOM 5071 N N . GLY B 1 62 ? -11.155 71.711 -5.496 1.00 40.09 187 GLY B N 1
ATOM 5072 C CA . GLY B 1 62 ? -9.836 72.090 -5.999 1.00 39.03 187 GLY B CA 1
ATOM 5073 C C . GLY B 1 62 ? -9.902 73.509 -6.535 1.00 43.02 187 GLY B C 1
ATOM 5074 O O . GLY B 1 62 ? -10.231 74.427 -5.781 1.00 42.40 187 GLY B O 1
ATOM 5075 N N . THR B 1 63 ? -9.694 73.680 -7.858 1.00 39.95 188 THR B N 1
ATOM 5076 C CA . THR B 1 63 ? -9.806 74.966 -8.568 1.00 40.17 188 THR B CA 1
ATOM 5077 C C . THR B 1 63 ? -11.278 75.279 -8.965 1.00 43.12 188 THR B C 1
ATOM 5078 O O . THR B 1 63 ? -11.561 76.381 -9.422 1.00 44.77 188 THR B O 1
ATOM 5082 N N . GLY B 1 64 ? -12.176 74.310 -8.799 1.00 36.69 189 GLY B N 1
ATOM 5083 C CA . GLY B 1 64 ? -13.589 74.437 -9.148 1.00 35.96 189 GLY B CA 1
ATOM 5084 C C . GLY B 1 64 ? -13.953 74.038 -10.569 1.00 40.91 189 GLY B C 1
ATOM 5085 O O . GLY B 1 64 ? -15.040 74.379 -11.032 1.00 41.75 189 GLY B O 1
ATOM 5086 N N . ILE B 1 65 ? -13.070 73.295 -11.262 1.00 37.88 190 ILE B N 1
ATOM 5087 C CA . ILE B 1 65 ? -13.219 72.862 -12.666 1.00 38.92 190 ILE B CA 1
ATOM 5088 C C . ILE B 1 65 ? -14.513 72.022 -12.906 1.00 42.38 190 ILE B C 1
ATOM 5089 O O . ILE B 1 65 ? -15.211 72.269 -13.896 1.00 42.44 190 ILE B O 1
ATOM 5093 N N . LEU B 1 66 ? -14.827 71.054 -12.018 1.00 38.68 191 LEU B N 1
ATOM 5094 C CA . LEU B 1 66 ? -16.011 70.206 -12.159 1.00 38.43 191 LEU B CA 1
ATOM 5095 C C . LEU B 1 66 ? -17.307 71.004 -11.968 1.00 42.29 191 LEU B C 1
ATOM 5096 O O . LEU B 1 66 ? -18.310 70.707 -12.634 1.00 40.84 191 LEU B O 1
ATOM 5101 N N . SER B 1 67 ? -17.264 72.042 -11.094 1.00 38.64 192 SER B N 1
ATOM 5102 C CA . SER B 1 67 ? -18.395 72.943 -10.821 1.00 37.97 192 SER B CA 1
ATOM 5103 C C . SER B 1 67 ? -18.699 73.824 -12.029 1.00 41.98 192 SER B C 1
ATOM 5104 O O . SER B 1 67 ? -19.868 74.082 -12.322 1.00 41.50 192 SER B O 1
ATOM 5107 N N . MET B 1 68 ? -17.639 74.298 -12.720 1.00 39.41 193 MET B N 1
ATOM 5108 C CA . MET B 1 68 ? -17.757 75.142 -13.923 1.00 38.53 193 MET B CA 1
ATOM 5109 C C . MET B 1 68 ? -18.279 74.296 -15.081 1.00 45.25 193 MET B C 1
ATOM 5110 O O . MET B 1 68 ? -19.063 74.799 -15.886 1.00 47.07 193 MET B O 1
ATOM 5115 N N . PHE B 1 69 ? -17.876 72.999 -15.140 1.00 41.54 194 PHE B N 1
ATOM 5116 C CA . PHE B 1 69 ? -18.380 72.029 -16.131 1.00 40.85 194 PHE B CA 1
ATOM 5117 C C . PHE B 1 69 ? -19.887 71.858 -15.951 1.00 45.16 194 PHE B C 1
ATOM 5118 O O . PHE B 1 69 ? -20.608 71.881 -16.939 1.00 45.72 194 PHE B O 1
ATOM 5126 N N . ALA B 1 70 ? -20.352 71.718 -14.685 1.00 42.82 195 ALA B N 1
ATOM 5127 C CA . ALA B 1 70 ? -21.761 71.547 -14.313 1.00 42.90 195 ALA B CA 1
ATOM 5128 C C . ALA B 1 70 ? -22.604 72.743 -14.701 1.00 50.16 195 ALA B C 1
ATOM 5129 O O . ALA B 1 70 ? -23.676 72.551 -15.275 1.00 51.73 195 ALA B O 1
ATOM 5131 N N . LYS B 1 71 ? -22.111 73.967 -14.417 1.00 47.75 196 LYS B N 1
ATOM 5132 C CA . LYS B 1 71 ? -22.788 75.227 -14.726 1.00 48.08 196 LYS B CA 1
ATOM 5133 C C . LYS B 1 71 ? -22.861 75.461 -16.247 1.00 52.70 196 LYS B C 1
ATOM 5134 O O . LYS B 1 71 ? -23.910 75.871 -16.724 1.00 53.02 196 LYS B O 1
ATOM 5139 N N . LYS B 1 72 ? -21.770 75.183 -16.997 1.00 50.09 197 LYS B N 1
ATOM 5140 C CA . LYS B 1 72 ? -21.720 75.308 -18.465 1.00 50.43 197 LYS B CA 1
ATOM 5141 C C . LYS B 1 72 ? -22.671 74.313 -19.140 1.00 56.48 197 LYS B C 1
ATOM 5142 O O . LYS B 1 72 ? -23.233 74.628 -20.195 1.00 57.45 197 LYS B O 1
ATOM 5147 N N . ALA B 1 73 ? -22.863 73.122 -18.525 1.00 51.79 198 ALA B N 1
ATOM 5148 C CA . ALA B 1 73 ? -23.760 72.076 -19.021 1.00 51.41 198 ALA B CA 1
ATOM 5149 C C . ALA B 1 73 ? -25.236 72.482 -18.901 1.00 56.42 198 ALA B C 1
ATOM 5150 O O . ALA B 1 73 ? -26.076 71.941 -19.630 1.00 56.22 198 ALA B O 1
ATOM 5152 N N . GLY B 1 74 ? -25.529 73.410 -17.979 1.00 53.22 199 GLY B N 1
ATOM 5153 C CA . GLY B 1 74 ? -26.871 73.932 -17.735 1.00 53.04 199 GLY B CA 1
ATOM 5154 C C . GLY B 1 74 ? -27.491 73.642 -16.376 1.00 57.80 199 GLY B C 1
ATOM 5155 O O . GLY B 1 74 ? -28.714 73.656 -16.258 1.00 57.83 199 GLY B O 1
ATOM 5156 N N . ALA B 1 75 ? -26.672 73.410 -15.331 1.00 55.46 200 ALA B N 1
ATOM 5157 C CA . ALA B 1 75 ? -27.171 73.164 -13.967 1.00 56.03 200 ALA B CA 1
ATOM 5158 C C . ALA B 1 75 ? -27.767 74.449 -13.372 1.00 59.40 200 ALA B C 1
ATOM 5159 O O . ALA B 1 75 ? -27.231 75.540 -13.583 1.00 57.46 200 ALA B O 1
ATOM 5161 N N . HIS B 1 76 ? -28.890 74.316 -12.664 1.00 56.97 201 HIS B N 1
ATOM 5162 C CA . HIS B 1 76 ? -29.618 75.451 -12.088 1.00 57.48 201 HIS B CA 1
ATOM 5163 C C . HIS B 1 76 ? -28.970 75.943 -10.793 1.00 60.47 201 HIS B C 1
ATOM 5164 O O . HIS B 1 76 ? -28.947 77.148 -10.551 1.00 60.44 201 HIS B O 1
ATOM 5171 N N . SER B 1 77 ? -28.447 75.020 -9.971 1.00 55.17 202 SER B N 1
ATOM 5172 C CA . SER B 1 77 ? -27.766 75.352 -8.722 1.00 53.53 202 SER B CA 1
ATOM 5173 C C . SER B 1 77 ? -26.537 74.478 -8.536 1.00 53.75 202 SER B C 1
ATOM 5174 O O . SER B 1 77 ? -26.645 73.250 -8.564 1.00 53.14 202 SER B O 1
ATOM 5177 N N . VAL B 1 78 ? -25.355 75.116 -8.394 1.00 47.65 203 VAL B N 1
ATOM 5178 C CA . VAL B 1 78 ? -24.069 74.430 -8.216 1.00 45.73 203 VAL B CA 1
ATOM 5179 C C . VAL B 1 78 ? -23.411 74.877 -6.903 1.00 50.15 203 VAL B C 1
ATOM 5180 O O . VAL B 1 78 ? -23.264 76.079 -6.653 1.00 49.32 203 VAL B O 1
ATOM 5184 N N . TYR B 1 79 ? -23.016 73.905 -6.077 1.00 47.92 204 TYR B N 1
ATOM 5185 C CA . TYR B 1 79 ? -22.331 74.132 -4.802 1.00 48.43 204 TYR B CA 1
ATOM 5186 C C . TYR B 1 79 ? -21.024 73.385 -4.838 1.00 50.13 204 TYR B C 1
ATOM 5187 O O . TYR B 1 79 ? -21.005 72.206 -5.186 1.00 49.54 204 TYR B O 1
ATOM 5196 N N . ALA B 1 80 ? -19.921 74.068 -4.512 1.00 45.88 205 ALA B N 1
ATOM 5197 C CA . ALA B 1 80 ? -18.591 73.455 -4.500 1.00 45.00 205 ALA B CA 1
ATOM 5198 C C . ALA B 1 80 ? -17.979 73.615 -3.131 1.00 47.79 205 ALA B C 1
ATOM 5199 O O . ALA B 1 80 ? -17.820 74.743 -2.668 1.00 46.68 205 ALA B O 1
ATOM 5201 N N . CYS B 1 81 ? -17.644 72.501 -2.471 1.00 44.08 206 CYS B N 1
ATOM 5202 C CA . CYS B 1 81 ? -17.018 72.602 -1.165 1.00 44.07 206 CYS B CA 1
ATOM 5203 C C . CYS B 1 81 ? -15.549 72.208 -1.259 1.00 45.73 206 CYS B C 1
ATOM 5204 O O . CYS B 1 81 ? -15.181 71.286 -1.991 1.00 43.46 206 CYS B O 1
ATOM 5207 N N . GLU B 1 82 ? -14.714 72.954 -0.535 1.00 42.83 207 GLU B N 1
ATOM 5208 C CA . GLU B 1 82 ? -13.289 72.736 -0.511 1.00 43.04 207 GLU B CA 1
ATOM 5209 C C . GLU B 1 82 ? -12.726 72.923 0.904 1.00 46.99 207 GLU B C 1
ATOM 5210 O O . GLU B 1 82 ? -12.734 74.018 1.455 1.00 46.40 207 GLU B O 1
ATOM 5216 N N . LEU B 1 83 ? -12.198 71.825 1.445 1.00 44.48 208 LEU B N 1
ATOM 5217 C CA . LEU B 1 83 ? -11.557 71.661 2.751 1.00 44.75 208 LEU B CA 1
ATOM 5218 C C . LEU B 1 83 ? -10.419 72.706 2.960 1.00 47.39 208 LEU B C 1
ATOM 5219 O O . LEU B 1 83 ? -10.431 73.434 3.962 1.00 46.65 208 LEU B O 1
ATOM 5224 N N . SER B 1 84 ? -9.455 72.759 2.007 1.00 41.82 209 SER B N 1
ATOM 5225 C CA . SER B 1 84 ? -8.276 73.630 2.006 1.00 41.30 209 SER B CA 1
ATOM 5226 C C . SER B 1 84 ? -8.621 75.098 1.792 1.00 44.83 209 SER B C 1
ATOM 5227 O O . SER B 1 84 ? -9.342 75.441 0.847 1.00 45.34 209 SER B O 1
ATOM 5230 N N . LYS B 1 85 ? -8.077 75.964 2.664 1.00 39.77 210 LYS B N 1
ATOM 5231 C CA . LYS B 1 85 ? -8.258 77.413 2.596 1.00 39.26 210 LYS B CA 1
ATOM 5232 C C . LYS B 1 85 ? -7.672 77.981 1.294 1.00 40.85 210 LYS B C 1
ATOM 5233 O O . LYS B 1 85 ? -8.321 78.799 0.645 1.00 40.50 210 LYS B O 1
ATOM 5237 N N . THR B 1 86 ? -6.450 77.544 0.932 1.00 37.99 211 THR B N 1
ATOM 5238 C CA . THR B 1 86 ? -5.705 77.974 -0.265 1.00 38.07 211 THR B CA 1
ATOM 5239 C C . THR B 1 86 ? -6.495 77.623 -1.530 1.00 41.69 211 THR B C 1
ATOM 5240 O O . THR B 1 86 ? -6.751 78.531 -2.329 1.00 40.70 211 THR B O 1
ATOM 5244 N N . MET B 1 87 ? -6.894 76.324 -1.699 1.00 38.25 212 MET B N 1
ATOM 5245 C CA . MET B 1 87 ? -7.672 75.864 -2.863 1.00 37.50 212 MET B CA 1
ATOM 5246 C C . MET B 1 87 ? -9.008 76.591 -2.935 1.00 41.95 212 MET B C 1
ATOM 5247 O O . MET B 1 87 ? -9.372 77.049 -4.009 1.00 43.06 212 MET B O 1
ATOM 5252 N N . TYR B 1 88 ? -9.713 76.740 -1.792 1.00 38.15 213 TYR B N 1
ATOM 5253 C CA . TYR B 1 88 ? -10.991 77.447 -1.720 1.00 38.19 213 TYR B CA 1
ATOM 5254 C C . TYR B 1 88 ? -10.866 78.865 -2.277 1.00 41.44 213 TYR B C 1
ATOM 5255 O O . TYR B 1 88 ? -11.676 79.250 -3.121 1.00 42.13 213 TYR B O 1
ATOM 5264 N N . GLU B 1 89 ? -9.874 79.638 -1.779 1.00 36.85 214 GLU B N 1
ATOM 5265 C CA . GLU B 1 89 ? -9.625 81.029 -2.200 1.00 37.73 214 GLU B CA 1
ATOM 5266 C C . GLU B 1 89 ? -9.277 81.090 -3.677 1.00 40.70 214 GLU B C 1
ATOM 5267 O O . GLU B 1 89 ? -9.783 81.970 -4.373 1.00 40.35 214 GLU B O 1
ATOM 5273 N N . LEU B 1 90 ? -8.455 80.128 -4.166 1.00 36.74 215 LEU B N 1
ATOM 5274 C CA . LEU B 1 90 ? -8.088 80.032 -5.578 1.00 36.63 215 LEU B CA 1
ATOM 5275 C C . LEU B 1 90 ? -9.331 79.750 -6.437 1.00 42.98 215 LEU B C 1
ATOM 5276 O O . LEU B 1 90 ? -9.510 80.390 -7.482 1.00 42.78 215 LEU B O 1
ATOM 5281 N N . ALA B 1 91 ? -10.192 78.806 -5.987 1.00 41.15 216 ALA B N 1
ATOM 5282 C CA . ALA B 1 91 ? -11.424 78.426 -6.687 1.00 41.04 216 ALA B CA 1
ATOM 5283 C C . ALA B 1 91 ? -12.393 79.618 -6.794 1.00 43.05 216 ALA B C 1
ATOM 5284 O O . ALA B 1 91 ? -12.982 79.811 -7.853 1.00 43.03 216 ALA B O 1
ATOM 5286 N N . CYS B 1 92 ? -12.495 80.452 -5.728 1.00 37.72 217 CYS B N 1
ATOM 5287 C CA . CYS B 1 92 ? -13.324 81.665 -5.730 1.00 37.78 217 CYS B CA 1
ATOM 5288 C C . CYS B 1 92 ? -12.897 82.605 -6.847 1.00 40.34 217 CYS B C 1
ATOM 5289 O O . CYS B 1 92 ? -13.745 83.105 -7.576 1.00 40.69 217 CYS B O 1
ATOM 5292 N N . ASP B 1 93 ? -11.576 82.812 -7.000 1.00 37.26 218 ASP B N 1
ATOM 5293 C CA . ASP B 1 93 ? -10.968 83.664 -8.036 1.00 37.06 218 ASP B CA 1
ATOM 5294 C C . ASP B 1 93 ? -11.123 83.067 -9.447 1.00 41.06 218 ASP B C 1
ATOM 5295 O O . ASP B 1 93 ? -11.471 83.808 -10.360 1.00 40.59 218 ASP B O 1
ATOM 5300 N N . VAL B 1 94 ? -10.894 81.738 -9.622 1.00 37.61 219 VAL B N 1
ATOM 5301 C CA . VAL B 1 94 ? -11.026 81.061 -10.925 1.00 37.32 219 VAL B CA 1
ATOM 5302 C C . VAL B 1 94 ? -12.475 81.180 -11.452 1.00 42.61 219 VAL B C 1
ATOM 5303 O O . VAL B 1 94 ? -12.675 81.619 -12.594 1.00 42.81 219 VAL B O 1
ATOM 5307 N N . VAL B 1 95 ? -13.472 80.814 -10.614 1.00 38.64 220 VAL B N 1
ATOM 5308 C CA . VAL B 1 95 ? -14.910 80.874 -10.928 1.00 37.15 220 VAL B CA 1
ATOM 5309 C C . VAL B 1 95 ? -15.320 82.322 -11.328 1.00 41.06 220 VAL B C 1
ATOM 5310 O O . VAL B 1 95 ? -16.016 82.511 -12.328 1.00 39.16 220 VAL B O 1
ATOM 5314 N N . ALA B 1 96 ? -14.865 83.321 -10.559 1.00 39.69 221 ALA B N 1
ATOM 5315 C CA . ALA B 1 96 ? -15.131 84.740 -10.809 1.00 40.78 221 ALA B CA 1
ATOM 5316 C C . ALA B 1 96 ? -14.466 85.224 -12.099 1.00 48.00 221 ALA B C 1
ATOM 5317 O O . ALA B 1 96 ? -15.069 86.018 -12.828 1.00 50.05 221 ALA B O 1
ATOM 5319 N N . ALA B 1 97 ? -13.246 84.729 -12.401 1.00 44.57 222 ALA B N 1
ATOM 5320 C CA . ALA B 1 97 ? -12.513 85.071 -13.635 1.00 43.88 222 ALA B CA 1
ATOM 5321 C C . ALA B 1 97 ? -13.161 84.422 -14.867 1.00 46.17 222 ALA B C 1
ATOM 5322 O O . ALA B 1 97 ? -12.989 84.918 -15.980 1.00 45.77 222 ALA B O 1
ATOM 5324 N N . ASN B 1 98 ? -13.917 83.328 -14.665 1.00 41.93 223 ASN B N 1
ATOM 5325 C CA . ASN B 1 98 ? -14.620 82.625 -15.738 1.00 41.95 223 ASN B CA 1
ATOM 5326 C C . ASN B 1 98 ? -16.091 83.060 -15.830 1.00 47.97 223 ASN B C 1
ATOM 5327 O O . ASN B 1 98 ? -16.890 82.409 -16.519 1.00 47.54 223 ASN B O 1
ATOM 5332 N N . LYS B 1 99 ? -16.420 84.203 -15.163 1.00 46.92 224 LYS B N 1
ATOM 5333 C CA . LYS B 1 99 ? -17.723 84.889 -15.113 1.00 46.89 224 LYS B CA 1
ATOM 5334 C C . LYS B 1 99 ? -18.848 83.948 -14.640 1.00 50.38 224 LYS B C 1
ATOM 5335 O O . LYS B 1 99 ? -19.946 83.983 -15.181 1.00 50.73 224 LYS B O 1
ATOM 5339 N N . MET B 1 100 ? -18.583 83.152 -13.585 1.00 47.67 225 MET B N 1
ATOM 5340 C CA . MET B 1 100 ? -19.562 82.198 -13.054 1.00 47.07 225 MET B CA 1
ATOM 5341 C C . MET B 1 100 ? -19.836 82.393 -11.560 1.00 52.32 225 MET B C 1
ATOM 5342 O O . MET B 1 100 ? -20.410 81.491 -10.944 1.00 51.95 225 MET B O 1
ATOM 5347 N N . GLU B 1 101 ? -19.485 83.577 -11.002 1.00 50.99 226 GLU B N 1
ATOM 5348 C CA . GLU B 1 101 ? -19.684 83.978 -9.595 1.00 52.83 226 GLU B CA 1
ATOM 5349 C C . GLU B 1 101 ? -21.138 83.788 -9.111 1.00 59.79 226 GLU B C 1
ATOM 5350 O O . GLU B 1 101 ? -21.355 83.309 -8.000 1.00 59.00 226 GLU B O 1
ATOM 5356 N N . ALA B 1 102 ? -22.118 84.204 -9.935 1.00 59.94 227 ALA B N 1
ATOM 5357 C CA . ALA B 1 102 ? -23.560 84.140 -9.642 1.00 60.50 227 ALA B CA 1
ATOM 5358 C C . ALA B 1 102 ? -24.141 82.717 -9.693 1.00 64.91 227 ALA B C 1
ATOM 5359 O O . ALA B 1 102 ? -25.124 82.435 -8.993 1.00 66.03 227 ALA B O 1
ATOM 5361 N N . GLY B 1 103 ? -23.554 81.855 -10.527 1.00 59.09 228 GLY B N 1
ATOM 5362 C CA . GLY B 1 103 ? -24.020 80.487 -10.737 1.00 57.72 228 GLY B CA 1
ATOM 5363 C C . GLY B 1 103 ? -23.420 79.404 -9.863 1.00 58.10 228 GLY B C 1
ATOM 5364 O O . GLY B 1 103 ? -24.012 78.329 -9.739 1.00 58.32 228 GLY B O 1
ATOM 5365 N N . ILE B 1 104 ? -22.238 79.653 -9.278 1.00 50.16 229 ILE B N 1
ATOM 5366 C CA . ILE B 1 104 ? -21.546 78.675 -8.432 1.00 49.01 229 ILE B CA 1
ATOM 5367 C C . ILE B 1 104 ? -21.285 79.265 -7.035 1.00 51.68 229 ILE B C 1
ATOM 5368 O O . ILE B 1 104 ? -20.645 80.313 -6.914 1.00 49.69 229 ILE B O 1
ATOM 5373 N N . LYS B 1 105 ? -21.757 78.566 -5.990 1.00 48.00 230 LYS B N 1
ATOM 5374 C CA . LYS B 1 105 ? -21.542 78.963 -4.606 1.00 47.82 230 LYS B CA 1
ATOM 5375 C C . LYS B 1 105 ? -20.438 78.086 -4.012 1.00 51.21 230 LYS B C 1
ATOM 5376 O O . LYS B 1 105 ? -20.608 76.878 -3.873 1.00 51.22 230 LYS B O 1
ATOM 5379 N N . LEU B 1 106 ? -19.305 78.708 -3.677 1.00 47.42 231 LEU B N 1
ATOM 5380 C CA . LEU B 1 106 ? -18.148 78.040 -3.087 1.00 46.60 231 LEU B CA 1
ATOM 5381 C C . LEU B 1 106 ? -18.235 78.087 -1.574 1.00 50.73 231 LEU B C 1
ATOM 5382 O O . LEU B 1 106 ? -18.586 79.123 -1.005 1.00 50.81 231 LEU B O 1
ATOM 5387 N N . LEU B 1 107 ? -17.934 76.959 -0.928 1.00 47.53 232 LEU B N 1
ATOM 5388 C CA . LEU B 1 107 ? -17.980 76.804 0.523 1.00 47.41 232 LEU B CA 1
ATOM 5389 C C . LEU B 1 107 ? -16.642 76.311 1.074 1.00 49.88 232 LEU B C 1
ATOM 5390 O O . LEU B 1 107 ? -16.130 75.284 0.616 1.00 47.75 232 LEU B O 1
ATOM 5395 N N . HIS B 1 108 ? -16.074 77.055 2.054 1.00 46.54 233 HIS B N 1
ATOM 5396 C CA . HIS B 1 108 ? -14.827 76.669 2.716 1.00 45.41 233 HIS B CA 1
ATOM 5397 C C . HIS B 1 108 ? -15.190 75.780 3.901 1.00 47.69 233 HIS B C 1
ATOM 5398 O O . HIS B 1 108 ? -15.455 76.270 5.002 1.00 46.96 233 HIS B O 1
ATOM 5405 N N . THR B 1 109 ? -15.253 74.465 3.644 1.00 43.71 234 THR B N 1
ATOM 5406 C CA . THR B 1 109 ? -15.615 73.426 4.615 1.00 42.87 234 THR B CA 1
ATOM 5407 C C . THR B 1 109 ? -15.337 72.026 4.048 1.00 45.83 234 THR B C 1
ATOM 5408 O O . THR B 1 109 ? -15.214 71.849 2.830 1.00 45.55 234 THR B O 1
ATOM 5412 N N . LYS B 1 110 ? -15.288 71.030 4.938 1.00 40.92 235 LYS B N 1
ATOM 5413 C CA . LYS B 1 110 ? -15.249 69.641 4.544 1.00 40.95 235 LYS B CA 1
ATOM 5414 C C . LYS B 1 110 ? -16.750 69.351 4.284 1.00 46.51 235 LYS B C 1
ATOM 5415 O O . LYS B 1 110 ? -17.605 69.950 4.946 1.00 46.02 235 LYS B O 1
ATOM 5421 N N . SER B 1 111 ? -17.072 68.472 3.325 1.00 43.98 236 SER B N 1
ATOM 5422 C CA . SER B 1 111 ? -18.461 68.127 2.989 1.00 43.54 236 SER B CA 1
ATOM 5423 C C . SER B 1 111 ? -19.232 67.528 4.186 1.00 48.71 236 SER B C 1
ATOM 5424 O O . SER B 1 111 ? -20.464 67.649 4.250 1.00 47.92 236 SER B O 1
ATOM 5427 N N . LEU B 1 112 ? -18.503 66.904 5.136 1.00 46.87 237 LEU B N 1
ATOM 5428 C CA . LEU B 1 112 ? -19.065 66.286 6.342 1.00 46.78 237 LEU B CA 1
ATOM 5429 C C . LEU B 1 112 ? -19.710 67.305 7.277 1.00 52.31 237 LEU B C 1
ATOM 5430 O O . LEU B 1 112 ? -20.564 66.936 8.087 1.00 51.10 237 LEU B O 1
ATOM 5435 N N . ASP B 1 113 ? -19.279 68.578 7.186 1.00 51.63 238 ASP B N 1
ATOM 5436 C CA . ASP B 1 113 ? -19.762 69.663 8.041 1.00 51.77 238 ASP B CA 1
ATOM 5437 C C . ASP B 1 113 ? -20.876 70.481 7.366 1.00 55.68 238 ASP B C 1
ATOM 5438 O O . ASP B 1 113 ? -21.392 71.428 7.976 1.00 54.99 238 ASP B O 1
ATOM 5443 N N . ILE B 1 114 ? -21.285 70.082 6.134 1.00 52.95 239 ILE B N 1
ATOM 5444 C CA . ILE B 1 114 ? -22.380 70.739 5.417 1.00 52.96 239 ILE B CA 1
ATOM 5445 C C . ILE B 1 114 ? -23.702 70.275 6.034 1.00 59.63 239 ILE B C 1
ATOM 5446 O O . ILE B 1 114 ? -23.922 69.068 6.196 1.00 59.44 239 ILE B O 1
ATOM 5451 N N . GLU B 1 115 ? -24.568 71.252 6.387 1.00 57.39 240 GLU B N 1
ATOM 5452 C CA . GLU B 1 115 ? -25.898 71.035 6.953 1.00 56.89 240 GLU B CA 1
ATOM 5453 C C . GLU B 1 115 ? -26.940 71.714 6.071 1.00 61.74 240 GLU B C 1
ATOM 5454 O O . GLU B 1 115 ? -26.667 72.768 5.492 1.00 60.91 240 GLU B O 1
ATOM 5460 N N . ILE B 1 116 ? -28.123 71.101 5.959 1.00 59.62 241 ILE B N 1
ATOM 5461 C CA . ILE B 1 116 ? -29.261 71.630 5.197 1.00 59.92 241 ILE B CA 1
ATOM 5462 C C . ILE B 1 116 ? -30.370 72.042 6.204 1.00 64.31 241 ILE B C 1
ATOM 5463 O O . ILE B 1 116 ? -30.661 71.250 7.104 1.00 63.73 241 ILE B O 1
ATOM 5468 N N . PRO B 1 117 ? -30.958 73.272 6.125 1.00 60.58 242 PRO B N 1
ATOM 5469 C CA . PRO B 1 117 ? -30.748 74.327 5.113 1.00 59.79 242 PRO B CA 1
ATOM 5470 C C . PRO B 1 117 ? -29.670 75.362 5.473 1.00 62.55 242 PRO B C 1
ATOM 5471 O O . PRO B 1 117 ? -29.503 76.334 4.727 1.00 62.06 242 PRO B O 1
ATOM 5475 N N . LYS B 1 118 ? -28.928 75.148 6.586 1.00 58.48 243 LYS B N 1
ATOM 5476 C CA . LYS B 1 118 ? -27.905 76.062 7.112 1.00 57.59 243 LYS B CA 1
ATOM 5477 C C . LYS B 1 118 ? -26.858 76.494 6.072 1.00 62.87 243 LYS B C 1
ATOM 5478 O O . LYS B 1 118 ? -26.599 77.692 5.960 1.00 64.37 243 LYS B O 1
ATOM 5484 N N . HIS B 1 119 ? -26.272 75.545 5.315 1.00 57.91 244 HIS B N 1
ATOM 5485 C CA . HIS B 1 119 ? -25.224 75.839 4.331 1.00 57.09 244 HIS B CA 1
ATOM 5486 C C . HIS B 1 119 ? -25.720 75.680 2.894 1.00 62.45 244 HIS B C 1
ATOM 5487 O O . HIS B 1 119 ? -25.383 76.508 2.045 1.00 64.08 244 HIS B O 1
ATOM 5494 N N . ILE B 1 120 ? -26.503 74.618 2.621 1.00 57.76 245 ILE B N 1
ATOM 5495 C CA . ILE B 1 120 ? -27.117 74.326 1.320 1.00 56.77 245 ILE B CA 1
ATOM 5496 C C . ILE B 1 120 ? -28.632 74.304 1.580 1.00 61.89 245 ILE B C 1
ATOM 5497 O O . ILE B 1 120 ? -29.048 73.638 2.525 1.00 61.61 245 ILE B O 1
ATOM 5501 N N . PRO B 1 121 ? -29.463 75.039 0.804 1.00 58.85 246 PRO B N 1
ATOM 5502 C CA . PRO B 1 121 ? -30.899 75.113 1.129 1.00 58.74 246 PRO B CA 1
ATOM 5503 C C . PRO B 1 121 ? -31.692 73.819 0.923 1.00 63.95 246 PRO B C 1
ATOM 5504 O O . PRO B 1 121 ? -32.629 73.573 1.682 1.00 64.42 246 PRO B O 1
ATOM 5508 N N . GLU B 1 122 ? -31.363 73.026 -0.104 1.00 60.26 247 GLU B N 1
ATOM 5509 C CA . GLU B 1 122 ? -32.096 71.794 -0.397 1.00 59.92 247 GLU B CA 1
ATOM 5510 C C . GLU B 1 122 ? -31.163 70.642 -0.734 1.00 63.26 247 GLU B C 1
ATOM 5511 O O . GLU B 1 122 ? -30.054 70.876 -1.220 1.00 62.94 247 GLU B O 1
ATOM 5513 N N . ARG B 1 123 ? -31.625 69.390 -0.508 1.00 58.91 248 ARG B N 1
ATOM 5514 C CA . ARG B 1 123 ? -30.857 68.189 -0.855 1.00 57.78 248 ARG B CA 1
ATOM 5515 C C . ARG B 1 123 ? -30.602 68.201 -2.370 1.00 60.29 248 ARG B C 1
ATOM 5516 O O . ARG B 1 123 ? -31.480 68.588 -3.134 1.00 60.88 248 ARG B O 1
ATOM 5524 N N . VAL B 1 124 ? -29.404 67.810 -2.795 1.00 55.53 249 VAL B N 1
ATOM 5525 C CA . VAL B 1 124 ? -29.019 67.840 -4.211 1.00 54.37 249 VAL B CA 1
ATOM 5526 C C . VAL B 1 124 ? -29.378 66.529 -4.931 1.00 58.63 249 VAL B C 1
ATOM 5527 O O . VAL B 1 124 ? -29.577 65.482 -4.296 1.00 58.81 249 VAL B O 1
ATOM 5531 N N . SER B 1 125 ? -29.435 66.601 -6.271 1.00 54.06 250 SER B N 1
ATOM 5532 C CA . SER B 1 125 ? -29.705 65.445 -7.120 1.00 52.93 250 SER B CA 1
ATOM 5533 C C . SER B 1 125 ? -28.405 64.837 -7.669 1.00 53.87 250 SER B C 1
ATOM 5534 O O . SER B 1 125 ? -28.439 63.720 -8.189 1.00 53.38 250 SER B O 1
ATOM 5537 N N . LEU B 1 126 ? -27.260 65.559 -7.569 1.00 47.34 251 LEU B N 1
ATOM 5538 C CA . LEU B 1 126 ? -26.006 65.023 -8.099 1.00 45.21 251 LEU B CA 1
ATOM 5539 C C . LEU B 1 126 ? -24.784 65.429 -7.281 1.00 48.18 251 LEU B C 1
ATOM 5540 O O . LEU B 1 126 ? -24.524 66.614 -7.063 1.00 46.50 251 LEU B O 1
ATOM 5545 N N . VAL B 1 127 ? -24.004 64.419 -6.874 1.00 44.95 252 VAL B N 1
ATOM 5546 C CA . VAL B 1 127 ? -22.736 64.619 -6.199 1.00 44.14 252 VAL B CA 1
ATOM 5547 C C . VAL B 1 127 ? -21.642 64.243 -7.206 1.00 50.56 252 VAL B C 1
ATOM 5548 O O . VAL B 1 127 ? -21.719 63.190 -7.844 1.00 50.96 252 VAL B O 1
ATOM 5552 N N . VAL B 1 128 ? -20.668 65.142 -7.389 1.00 47.90 253 VAL B N 1
ATOM 5553 C CA . VAL B 1 128 ? -19.519 64.948 -8.268 1.00 47.93 253 VAL B CA 1
ATOM 5554 C C . VAL B 1 128 ? -18.296 65.071 -7.362 1.00 50.37 253 VAL B C 1
ATOM 5555 O O . VAL B 1 128 ? -18.250 65.967 -6.515 1.00 49.39 253 VAL B O 1
ATOM 5559 N N . THR B 1 129 ? -17.340 64.144 -7.497 1.00 46.22 254 THR B N 1
ATOM 5560 C CA . THR B 1 129 ? -16.140 64.157 -6.658 1.00 45.67 254 THR B CA 1
ATOM 5561 C C . THR B 1 129 ? -14.953 63.466 -7.363 1.00 47.80 254 THR B C 1
ATOM 5562 O O . THR B 1 129 ? -15.124 62.598 -8.220 1.00 46.33 254 THR B O 1
ATOM 5566 N N . GLU B 1 130 ? -13.756 63.877 -6.980 1.00 44.27 255 GLU B N 1
ATOM 5567 C CA . GLU B 1 130 ? -12.495 63.322 -7.472 1.00 44.94 255 GLU B CA 1
ATOM 5568 C C . GLU B 1 130 ? -11.548 63.106 -6.276 1.00 46.02 255 GLU B C 1
ATOM 5569 O O . GLU B 1 130 ? -10.320 63.051 -6.437 1.00 45.18 255 GLU B O 1
ATOM 5575 N N . THR B 1 131 ? -12.152 62.955 -5.073 1.00 41.32 256 THR B N 1
ATOM 5576 C CA . THR B 1 131 ? -11.472 62.712 -3.796 1.00 40.44 256 THR B CA 1
ATOM 5577 C C . THR B 1 131 ? -11.014 61.246 -3.743 1.00 41.01 256 THR B C 1
ATOM 5578 O O . THR B 1 131 ? -11.476 60.471 -2.896 1.00 39.71 256 THR B O 1
ATOM 5582 N N . VAL B 1 132 ? -10.149 60.861 -4.694 1.00 36.75 257 VAL B N 1
ATOM 5583 C CA . VAL B 1 132 ? -9.585 59.514 -4.792 1.00 37.90 257 VAL B CA 1
ATOM 5584 C C . VAL B 1 132 ? -8.061 59.582 -4.914 1.00 42.15 257 VAL B C 1
ATOM 5585 O O . VAL B 1 132 ? -7.507 60.528 -5.492 1.00 39.94 257 VAL B O 1
ATOM 5589 N N . ASP B 1 133 ? -7.387 58.555 -4.379 1.00 38.38 258 ASP B N 1
ATOM 5590 C CA . ASP B 1 133 ? -5.945 58.434 -4.517 1.00 37.34 258 ASP B CA 1
ATOM 5591 C C . ASP B 1 133 ? -5.644 57.201 -5.381 1.00 41.62 258 ASP B C 1
ATOM 5592 O O . ASP B 1 133 ? -6.566 56.645 -5.988 1.00 40.49 258 ASP B O 1
ATOM 5597 N N . ALA B 1 134 ? -4.355 56.802 -5.460 1.00 40.87 259 ALA B N 1
ATOM 5598 C CA . ALA B 1 134 ? -3.874 55.627 -6.201 1.00 41.02 259 ALA B CA 1
ATOM 5599 C C . ALA B 1 134 ? -4.523 54.316 -5.685 1.00 44.72 259 ALA B C 1
ATOM 5600 O O . ALA B 1 134 ? -4.759 53.402 -6.474 1.00 44.56 259 ALA B O 1
ATOM 5602 N N . GLY B 1 135 ? -4.828 54.267 -4.382 1.00 41.88 260 GLY B N 1
ATOM 5603 C CA . GLY B 1 135 ? -5.479 53.138 -3.712 1.00 41.23 260 GLY B CA 1
ATOM 5604 C C . GLY B 1 135 ? -6.989 53.257 -3.670 1.00 43.18 260 GLY B C 1
ATOM 5605 O O . GLY B 1 135 ? -7.654 52.486 -2.976 1.00 41.82 260 GLY B O 1
ATOM 5606 N N . LEU B 1 136 ? -7.518 54.266 -4.401 1.00 39.74 261 LEU B N 1
ATOM 5607 C CA . LEU B 1 136 ? -8.916 54.664 -4.584 1.00 39.73 261 LEU B CA 1
ATOM 5608 C C . LEU B 1 136 ? -9.525 55.266 -3.311 1.00 42.44 261 LEU B C 1
ATOM 5609 O O . LEU B 1 136 ? -10.014 56.390 -3.355 1.00 40.92 261 LEU B O 1
ATOM 5614 N N . PHE B 1 137 ? -9.477 54.533 -2.191 1.00 39.88 262 PHE B N 1
ATOM 5615 C CA . PHE B 1 137 ? -10.133 54.889 -0.934 1.00 39.43 262 PHE B CA 1
ATOM 5616 C C . PHE B 1 137 ? -9.369 55.847 -0.001 1.00 43.92 262 PHE B C 1
ATOM 5617 O O . PHE B 1 137 ? -10.001 56.401 0.905 1.00 43.25 262 PHE B O 1
ATOM 5625 N N . GLY B 1 138 ? -8.083 56.093 -0.268 1.00 40.65 263 GLY B N 1
ATOM 5626 C CA . GLY B 1 138 ? -7.181 56.880 0.577 1.00 41.08 263 GLY B CA 1
ATOM 5627 C C . GLY B 1 138 ? -7.484 58.328 0.906 1.00 46.06 263 GLY B C 1
ATOM 5628 O O . GLY B 1 138 ? -6.775 58.937 1.717 1.00 44.35 263 GLY B O 1
ATOM 5629 N N . GLU B 1 139 ? -8.508 58.901 0.267 1.00 43.36 264 GLU B N 1
ATOM 5630 C CA . GLU B 1 139 ? -8.923 60.273 0.559 1.00 43.48 264 GLU B CA 1
ATOM 5631 C C . GLU B 1 139 ? -10.276 60.295 1.284 1.00 47.47 264 GLU B C 1
ATOM 5632 O O . GLU B 1 139 ? -10.881 61.347 1.387 1.00 47.70 264 GLU B O 1
ATOM 5638 N N . GLY B 1 140 ? -10.731 59.140 1.774 1.00 44.56 265 GLY B N 1
ATOM 5639 C CA . GLY B 1 140 ? -11.992 59.005 2.496 1.00 44.49 265 GLY B CA 1
ATOM 5640 C C . GLY B 1 140 ? -13.273 59.150 1.689 1.00 48.92 265 GLY B C 1
ATOM 5641 O O . GLY B 1 140 ? -14.285 59.608 2.231 1.00 50.11 265 GLY B O 1
ATOM 5642 N N . ILE B 1 141 ? -13.272 58.701 0.416 1.00 44.27 266 ILE B N 1
ATOM 5643 C CA . ILE B 1 141 ? -14.442 58.770 -0.476 1.00 44.25 266 ILE B CA 1
ATOM 5644 C C . ILE B 1 141 ? -15.665 58.005 0.127 1.00 48.68 266 ILE B C 1
ATOM 5645 O O . ILE B 1 141 ? -16.793 58.459 -0.046 1.00 49.25 266 ILE B O 1
ATOM 5650 N N . VAL B 1 142 ? -15.441 56.897 0.859 1.00 44.42 267 VAL B N 1
ATOM 5651 C CA . VAL B 1 142 ? -16.514 56.102 1.452 1.00 43.43 267 VAL B CA 1
ATOM 5652 C C . VAL B 1 142 ? -17.211 56.933 2.553 1.00 47.90 267 VAL B C 1
ATOM 5653 O O . VAL B 1 142 ? -18.405 57.181 2.423 1.00 48.73 267 VAL B O 1
ATOM 5657 N N . GLU B 1 143 ? -16.469 57.427 3.562 1.00 45.07 268 GLU B N 1
ATOM 5658 C CA . GLU B 1 143 ? -16.980 58.272 4.663 1.00 45.05 268 GLU B CA 1
ATOM 5659 C C . GLU B 1 143 ? -17.740 59.501 4.141 1.00 47.75 268 GLU B C 1
ATOM 5660 O O . GLU B 1 143 ? -18.800 59.814 4.668 1.00 47.77 268 GLU B O 1
ATOM 5664 N N . SER B 1 144 ? -17.197 60.184 3.107 1.00 43.45 269 SER B N 1
ATOM 5665 C CA . SER B 1 144 ? -17.812 61.363 2.495 1.00 43.48 269 SER B CA 1
ATOM 5666 C C . SER B 1 144 ? -19.106 61.021 1.727 1.00 47.89 269 SER B C 1
ATOM 5667 O O . SER B 1 144 ? -20.087 61.765 1.832 1.00 48.62 269 SER B O 1
ATOM 5670 N N . LEU B 1 145 ? -19.122 59.899 0.980 1.00 43.74 270 LEU B N 1
ATOM 5671 C CA . LEU B 1 145 ? -20.322 59.509 0.229 1.00 43.69 270 LEU B CA 1
ATOM 5672 C C . LEU B 1 145 ? -21.400 58.935 1.154 1.00 48.44 270 LEU B C 1
ATOM 5673 O O . LEU B 1 145 ? -22.575 59.110 0.843 1.00 49.22 270 LEU B O 1
ATOM 5678 N N . ILE B 1 146 ? -21.023 58.319 2.301 1.00 45.30 271 ILE B N 1
ATOM 5679 C CA . ILE B 1 146 ? -22.003 57.810 3.285 1.00 45.39 271 ILE B CA 1
ATOM 5680 C C . ILE B 1 146 ? -22.743 59.016 3.912 1.00 51.45 271 ILE B C 1
ATOM 5681 O O . ILE B 1 146 ? -23.961 58.970 4.057 1.00 52.20 271 ILE B O 1
ATOM 5686 N N . HIS B 1 147 ? -22.007 60.104 4.227 1.00 48.43 272 HIS B N 1
ATOM 5687 C CA . HIS B 1 147 ? -22.577 61.326 4.784 1.00 47.45 272 HIS B CA 1
ATOM 5688 C C . HIS B 1 147 ? -23.441 62.014 3.736 1.00 51.63 272 HIS B C 1
ATOM 5689 O O . HIS B 1 147 ? -24.500 62.529 4.078 1.00 51.68 272 HIS B O 1
ATOM 5696 N N . ALA B 1 148 ? -22.998 62.012 2.468 1.00 48.91 273 ALA B N 1
ATOM 5697 C CA . ALA B 1 148 ? -23.714 62.645 1.361 1.00 48.88 273 ALA B CA 1
ATOM 5698 C C . ALA B 1 148 ? -25.055 61.966 1.098 1.00 53.65 273 ALA B C 1
ATOM 5699 O O . ALA B 1 148 ? -26.061 62.667 0.972 1.00 52.33 273 ALA B O 1
ATOM 5701 N N . TRP B 1 149 ? -25.089 60.611 1.082 1.00 52.23 274 TRP B N 1
ATOM 5702 C CA . TRP B 1 149 ? -26.329 59.848 0.879 1.00 52.52 274 TRP B CA 1
ATOM 5703 C C . TRP B 1 149 ? -27.308 60.019 2.031 1.00 56.43 274 TRP B C 1
ATOM 5704 O O . TRP B 1 149 ? -28.516 60.049 1.799 1.00 56.91 274 TRP B O 1
ATOM 5715 N N . GLU B 1 150 ? -26.790 60.154 3.263 1.00 52.86 275 GLU B N 1
ATOM 5716 C CA . GLU B 1 150 ? -27.606 60.282 4.473 1.00 52.83 275 GLU B CA 1
ATOM 5717 C C . GLU B 1 150 ? -28.134 61.690 4.722 1.00 56.35 275 GLU B C 1
ATOM 5718 O O . GLU B 1 150 ? -29.193 61.829 5.341 1.00 56.22 275 GLU B O 1
ATOM 5724 N N . HIS B 1 151 ? -27.400 62.737 4.289 1.00 52.68 276 HIS B N 1
ATOM 5725 C CA . HIS B 1 151 ? -27.794 64.101 4.637 1.00 51.82 276 HIS B CA 1
ATOM 5726 C C . HIS B 1 151 ? -27.853 65.108 3.501 1.00 52.97 276 HIS B C 1
ATOM 5727 O O . HIS B 1 151 ? -28.574 66.094 3.640 1.00 51.59 276 HIS B O 1
ATOM 5734 N N . LEU B 1 152 ? -27.083 64.920 2.424 1.00 50.02 277 LEU B N 1
ATOM 5735 C CA . LEU B 1 152 ? -27.010 65.954 1.378 1.00 49.59 277 LEU B CA 1
ATOM 5736 C C . LEU B 1 152 ? -27.663 65.585 0.034 1.00 51.91 277 LEU B C 1
ATOM 5737 O O . LEU B 1 152 ? -27.913 66.482 -0.767 1.00 50.40 277 LEU B O 1
ATOM 5742 N N . LEU B 1 153 ? -27.935 64.298 -0.206 1.00 49.86 278 LEU B N 1
ATOM 5743 C CA . LEU B 1 153 ? -28.501 63.805 -1.461 1.00 50.41 278 LEU B CA 1
ATOM 5744 C C . LEU B 1 153 ? -29.972 63.430 -1.365 1.00 56.81 278 LEU B C 1
ATOM 5745 O O . LEU B 1 153 ? -30.426 62.950 -0.323 1.00 55.94 278 LEU B O 1
ATOM 5750 N N . LEU B 1 154 ? -30.698 63.575 -2.491 1.00 54.98 279 LEU B N 1
ATOM 5751 C CA . LEU B 1 154 ? -32.081 63.131 -2.602 1.00 55.73 279 LEU B CA 1
ATOM 5752 C C . LEU B 1 154 ? -32.032 61.588 -2.633 1.00 61.23 279 LEU B C 1
ATOM 5753 O O . LEU B 1 154 ? -30.966 61.017 -2.904 1.00 60.93 279 LEU B O 1
ATOM 5758 N N . GLN B 1 155 ? -33.156 60.922 -2.326 1.00 58.83 280 GLN B N 1
ATOM 5759 C CA . GLN B 1 155 ? -33.259 59.454 -2.295 1.00 59.47 280 GLN B CA 1
ATOM 5760 C C . GLN B 1 155 ? -32.745 58.806 -3.603 1.00 64.09 280 GLN B C 1
ATOM 5761 O O . GLN B 1 155 ? -32.937 59.404 -4.659 1.00 62.91 280 GLN B O 1
ATOM 5763 N N . PRO B 1 156 ? -32.096 57.610 -3.577 1.00 61.69 281 PRO B N 1
ATOM 5764 C CA . PRO B 1 156 ? -31.651 56.994 -4.846 1.00 61.85 281 PRO B CA 1
ATOM 5765 C C . PRO B 1 156 ? -32.818 56.481 -5.706 1.00 67.76 281 PRO B C 1
ATOM 5766 O O . PRO B 1 156 ? -33.954 56.414 -5.214 1.00 67.51 281 PRO B O 1
ATOM 5770 N N . LYS B 1 157 ? -32.541 56.124 -6.988 1.00 65.04 282 LYS B N 1
ATOM 5771 C CA . LYS B 1 157 ? -33.544 55.596 -7.925 1.00 65.19 282 LYS B CA 1
ATOM 5772 C C . LYS B 1 157 ? -34.188 54.299 -7.394 1.00 68.82 282 LYS B C 1
ATOM 5773 O O . LYS B 1 157 ? -33.503 53.466 -6.789 1.00 67.12 282 LYS B O 1
ATOM 5775 N N . THR B 1 158 ? -35.516 54.168 -7.579 1.00 66.98 283 THR B N 1
ATOM 5776 C CA . THR B 1 158 ? -36.309 53.022 -7.121 1.00 91.13 283 THR B CA 1
ATOM 5777 C C . THR B 1 158 ? -36.158 51.834 -8.069 1.00 130.36 283 THR B C 1
ATOM 5778 O O . THR B 1 158 ? -36.231 50.685 -7.635 1.00 97.28 283 THR B O 1
ATOM 5780 N N . ASN B 1 164 ? -36.678 62.663 -15.096 1.00 74.59 289 ASN B N 1
ATOM 5781 C CA . ASN B 1 164 ? -36.816 61.805 -13.921 1.00 74.68 289 ASN B CA 1
ATOM 5782 C C . ASN B 1 164 ? -35.617 61.915 -12.972 1.00 79.17 289 ASN B C 1
ATOM 5783 O O . ASN B 1 164 ? -35.772 61.642 -11.780 1.00 78.92 289 ASN B O 1
ATOM 5785 N N . CYS B 1 165 ? -34.432 62.319 -13.503 1.00 75.75 290 CYS B N 1
ATOM 5786 C CA . CYS B 1 165 ? -33.163 62.450 -12.772 1.00 75.07 290 CYS B CA 1
ATOM 5787 C C . CYS B 1 165 ? -33.203 63.572 -11.724 1.00 78.81 290 CYS B C 1
ATOM 5788 O O . CYS B 1 165 ? -32.430 63.518 -10.765 1.00 78.94 290 CYS B O 1
ATOM 5791 N N . GLU B 1 166 ? -34.079 64.582 -11.911 1.00 74.51 291 GLU B N 1
ATOM 5792 C CA . GLU B 1 166 ? -34.241 65.715 -10.990 1.00 74.39 291 GLU B CA 1
ATOM 5793 C C . GLU B 1 166 ? -34.804 65.294 -9.626 1.00 77.83 291 GLU B C 1
ATOM 5794 O O . GLU B 1 166 ? -34.505 65.935 -8.616 1.00 77.65 291 GLU B O 1
ATOM 5796 N N . LYS B 1 167 ? -35.614 64.222 -9.606 1.00 73.75 292 LYS B N 1
ATOM 5797 C CA . LYS B 1 167 ? -36.309 63.709 -8.429 1.00 72.98 292 LYS B CA 1
ATOM 5798 C C . LYS B 1 167 ? -35.449 62.811 -7.535 1.00 75.09 292 LYS B C 1
ATOM 5799 O O . LYS B 1 167 ? -35.780 62.669 -6.353 1.00 75.64 292 LYS B O 1
ATOM 5801 N N . TYR B 1 168 ? -34.387 62.180 -8.081 1.00 68.83 293 TYR B N 1
ATOM 5802 C CA . TYR B 1 168 ? -33.556 61.270 -7.293 1.00 67.70 293 TYR B CA 1
ATOM 5803 C C . TYR B 1 168 ? -32.053 61.673 -7.271 1.00 68.35 293 TYR B C 1
ATOM 5804 O O . TYR B 1 168 ? -31.579 62.407 -8.139 1.00 67.61 293 TYR B O 1
ATOM 5813 N N . GLY B 1 169 ? -31.340 61.164 -6.264 1.00 62.68 294 GLY B N 1
ATOM 5814 C CA . GLY B 1 169 ? -29.914 61.395 -6.065 1.00 61.04 294 GLY B CA 1
ATOM 5815 C C . GLY B 1 169 ? -29.033 60.407 -6.803 1.00 62.53 294 GLY B C 1
ATOM 5816 O O . GLY B 1 169 ? -29.389 59.234 -6.951 1.00 62.41 294 GLY B O 1
ATOM 5817 N N . LYS B 1 170 ? -27.874 60.881 -7.276 1.00 57.13 295 LYS B N 1
ATOM 5818 C CA . LYS B 1 170 ? -26.869 60.084 -7.990 1.00 55.86 295 LYS B CA 1
ATOM 5819 C C . LYS B 1 170 ? -25.450 60.618 -7.697 1.00 55.64 295 LYS B C 1
ATOM 5820 O O . LYS B 1 170 ? -25.293 61.788 -7.342 1.00 54.80 295 LYS B O 1
ATOM 5822 N N . VAL B 1 171 ? -24.427 59.754 -7.830 1.00 49.53 296 VAL B N 1
ATOM 5823 C CA . VAL B 1 171 ? -23.029 60.105 -7.596 1.00 48.03 296 VAL B CA 1
ATOM 5824 C C . VAL B 1 171 ? -22.170 59.828 -8.843 1.00 51.39 296 VAL B C 1
ATOM 5825 O O . VAL B 1 171 ? -22.287 58.763 -9.445 1.00 52.03 296 VAL B O 1
ATOM 5829 N N . ILE B 1 172 ? -21.275 60.782 -9.186 1.00 46.53 297 ILE B N 1
ATOM 5830 C CA . ILE B 1 172 ? -20.204 60.654 -10.180 1.00 44.86 297 ILE B CA 1
ATOM 5831 C C . ILE B 1 172 ? -18.901 60.710 -9.324 1.00 47.88 297 ILE B C 1
ATOM 5832 O O . ILE B 1 172 ? -18.681 61.707 -8.624 1.00 48.00 297 ILE B O 1
ATOM 5837 N N . PRO B 1 173 ? -18.055 59.657 -9.306 1.00 43.24 298 PRO B N 1
ATOM 5838 C CA . PRO B 1 173 ? -18.152 58.391 -10.065 1.00 43.12 298 PRO B CA 1
ATOM 5839 C C . PRO B 1 173 ? -19.232 57.449 -9.533 1.00 48.94 298 PRO B C 1
ATOM 5840 O O . PRO B 1 173 ? -19.555 57.480 -8.343 1.00 48.47 298 PRO B O 1
ATOM 5844 N N . ALA B 1 174 ? -19.804 56.629 -10.434 1.00 46.66 299 ALA B N 1
ATOM 5845 C CA . ALA B 1 174 ? -20.860 55.680 -10.107 1.00 46.57 299 ALA B CA 1
ATOM 5846 C C . ALA B 1 174 ? -20.334 54.449 -9.362 1.00 50.65 299 ALA B C 1
ATOM 5847 O O . ALA B 1 174 ? -20.963 53.993 -8.395 1.00 49.61 299 ALA B O 1
ATOM 5849 N N . SER B 1 175 ? -19.212 53.882 -9.844 1.00 46.84 300 SER B N 1
ATOM 5850 C CA . SER B 1 175 ? -18.652 52.649 -9.292 1.00 46.81 300 SER B CA 1
ATOM 5851 C C . SER B 1 175 ? -17.183 52.479 -9.663 1.00 49.66 300 SER B C 1
ATOM 5852 O O . SER B 1 175 ? -16.633 53.309 -10.379 1.00 50.96 300 SER B O 1
ATOM 5855 N N . ALA B 1 176 ? -16.559 51.390 -9.188 1.00 43.63 301 ALA B N 1
ATOM 5856 C CA . ALA B 1 176 ? -15.174 51.067 -9.486 1.00 43.00 301 ALA B CA 1
ATOM 5857 C C . ALA B 1 176 ? -14.890 49.589 -9.348 1.00 49.21 301 ALA B C 1
ATOM 5858 O O . ALA B 1 176 ? -15.522 48.896 -8.546 1.00 48.12 301 ALA B O 1
ATOM 5860 N N . VAL B 1 177 ? -13.913 49.113 -10.137 1.00 48.10 302 VAL B N 1
ATOM 5861 C CA . VAL B 1 177 ? -13.384 47.748 -10.093 1.00 47.65 302 VAL B CA 1
ATOM 5862 C C . VAL B 1 177 ? -11.887 47.943 -9.800 1.00 50.18 302 VAL B C 1
ATOM 5863 O O . VAL B 1 177 ? -11.203 48.683 -10.517 1.00 46.91 302 VAL B O 1
ATOM 5867 N N . ILE B 1 178 ? -11.407 47.318 -8.714 1.00 46.99 303 ILE B N 1
ATOM 5868 C CA . ILE B 1 178 ? -10.021 47.437 -8.270 1.00 45.40 303 ILE B CA 1
ATOM 5869 C C . ILE B 1 178 ? -9.264 46.192 -8.699 1.00 50.01 303 ILE B C 1
ATOM 5870 O O . ILE B 1 178 ? -9.749 45.068 -8.500 1.00 51.26 303 ILE B O 1
ATOM 5875 N N . PHE B 1 179 ? -8.084 46.400 -9.323 1.00 44.22 304 PHE B N 1
ATOM 5876 C CA . PHE B 1 179 ? -7.237 45.313 -9.802 1.00 43.05 304 PHE B CA 1
ATOM 5877 C C . PHE B 1 179 ? -5.901 45.275 -9.103 1.00 46.52 304 PHE B C 1
ATOM 5878 O O . PHE B 1 179 ? -5.423 46.291 -8.602 1.00 45.93 304 PHE B O 1
ATOM 5886 N N . GLY B 1 180 ? -5.284 44.107 -9.136 1.00 42.90 305 GLY B N 1
ATOM 5887 C CA . GLY B 1 180 ? -3.966 43.917 -8.566 1.00 43.45 305 GLY B CA 1
ATOM 5888 C C . GLY B 1 180 ? -3.123 43.036 -9.451 1.00 48.92 305 GLY B C 1
ATOM 5889 O O . GLY B 1 180 ? -3.663 42.304 -10.284 1.00 48.41 305 GLY B O 1
ATOM 5890 N N . MET B 1 181 ? -1.799 43.103 -9.272 1.00 46.29 306 MET B N 1
ATOM 5891 C CA . MET B 1 181 ? -0.838 42.276 -9.989 1.00 46.97 306 MET B CA 1
ATOM 5892 C C . MET B 1 181 ? 0.445 42.135 -9.195 1.00 49.35 306 MET B C 1
ATOM 5893 O O . MET B 1 181 ? 1.024 43.141 -8.775 1.00 47.58 306 MET B O 1
ATOM 5898 N N . ALA B 1 182 ? 0.899 40.876 -9.023 1.00 45.09 307 ALA B N 1
ATOM 5899 C CA . ALA B 1 182 ? 2.152 40.557 -8.341 1.00 44.55 307 ALA B CA 1
ATOM 5900 C C . ALA B 1 182 ? 3.279 40.910 -9.319 1.00 46.78 307 ALA B C 1
ATOM 5901 O O . ALA B 1 182 ? 3.199 40.536 -10.499 1.00 47.00 307 ALA B O 1
ATOM 5903 N N . VAL B 1 183 ? 4.272 41.707 -8.857 1.00 40.52 308 VAL B N 1
ATOM 5904 C CA . VAL B 1 183 ? 5.369 42.193 -9.699 1.00 39.49 308 VAL B CA 1
ATOM 5905 C C . VAL B 1 183 ? 6.735 41.999 -9.029 1.00 44.75 308 VAL B C 1
ATOM 5906 O O . VAL B 1 183 ? 6.834 41.878 -7.806 1.00 43.51 308 VAL B O 1
ATOM 5910 N N . GLU B 1 184 ? 7.783 42.020 -9.874 1.00 41.96 309 GLU B N 1
ATOM 5911 C CA . GLU B 1 184 ? 9.194 42.043 -9.532 1.00 41.21 309 GLU B CA 1
ATOM 5912 C C . GLU B 1 184 ? 9.601 43.445 -9.904 1.00 43.61 309 GLU B C 1
ATOM 5913 O O . GLU B 1 184 ? 9.396 43.857 -11.040 1.00 44.17 309 GLU B O 1
ATOM 5919 N N . CYS B 1 185 ? 10.122 44.197 -8.943 1.00 39.58 310 CYS B N 1
ATOM 5920 C CA . CYS B 1 185 ? 10.548 45.573 -9.141 1.00 38.79 310 CYS B CA 1
ATOM 5921 C C . CYS B 1 185 ? 11.623 45.919 -8.114 1.00 42.12 310 CYS B C 1
ATOM 5922 O O . CYS B 1 185 ? 11.306 46.265 -6.974 1.00 40.25 310 CYS B O 1
ATOM 5925 N N . ALA B 1 186 ? 12.903 45.785 -8.535 1.00 38.69 311 ALA B N 1
ATOM 5926 C CA . ALA B 1 186 ? 14.104 46.028 -7.731 1.00 38.15 311 ALA B CA 1
ATOM 5927 C C . ALA B 1 186 ? 14.112 47.425 -7.118 1.00 41.25 311 ALA B C 1
ATOM 5928 O O . ALA B 1 186 ? 14.629 47.581 -6.014 1.00 41.53 311 ALA B O 1
ATOM 5930 N N . GLU B 1 187 ? 13.515 48.428 -7.812 1.00 35.56 312 GLU B N 1
ATOM 5931 C CA . GLU B 1 187 ? 13.408 49.810 -7.319 1.00 34.19 312 GLU B CA 1
ATOM 5932 C C . GLU B 1 187 ? 12.525 49.891 -6.078 1.00 37.60 312 GLU B C 1
ATOM 5933 O O . GLU B 1 187 ? 12.885 50.583 -5.135 1.00 37.50 312 GLU B O 1
ATOM 5939 N N . ILE B 1 188 ? 11.396 49.174 -6.065 1.00 35.66 313 ILE B N 1
ATOM 5940 C CA . ILE B 1 188 ? 10.513 49.122 -4.890 1.00 36.48 313 ILE B CA 1
ATOM 5941 C C . ILE B 1 188 ? 11.236 48.352 -3.776 1.00 41.05 313 ILE B C 1
ATOM 5942 O O . ILE B 1 188 ? 11.302 48.845 -2.658 1.00 40.57 313 ILE B O 1
ATOM 5947 N N . ARG B 1 189 ? 11.797 47.147 -4.106 1.00 37.73 314 ARG B N 1
ATOM 5948 C CA . ARG B 1 189 ? 12.518 46.251 -3.176 1.00 35.90 314 ARG B CA 1
ATOM 5949 C C . ARG B 1 189 ? 13.610 46.971 -2.364 1.00 36.37 314 ARG B C 1
ATOM 5950 O O . ARG B 1 189 ? 13.637 46.811 -1.149 1.00 34.65 314 ARG B O 1
ATOM 5958 N N . ARG B 1 190 ? 14.478 47.787 -3.011 1.00 32.78 315 ARG B N 1
ATOM 5959 C CA . ARG B 1 190 ? 15.585 48.460 -2.304 1.00 31.99 315 ARG B CA 1
ATOM 5960 C C . ARG B 1 190 ? 15.080 49.501 -1.274 1.00 35.83 315 ARG B C 1
ATOM 5961 O O . ARG B 1 190 ? 15.838 49.888 -0.391 1.00 35.81 315 ARG B O 1
ATOM 5969 N N . HIS B 1 191 ? 13.790 49.865 -1.332 1.00 32.98 316 HIS B N 1
ATOM 5970 C CA . HIS B 1 191 ? 13.160 50.799 -0.412 1.00 32.49 316 HIS B CA 1
ATOM 5971 C C . HIS B 1 191 ? 12.360 50.112 0.686 1.00 37.20 316 HIS B C 1
ATOM 5972 O O . HIS B 1 191 ? 11.869 50.804 1.584 1.00 37.74 316 HIS B O 1
ATOM 5979 N N . HIS B 1 192 ? 12.170 48.770 0.620 1.00 32.96 317 HIS B N 1
ATOM 5980 C CA . HIS B 1 192 ? 11.342 48.114 1.642 1.00 32.72 317 HIS B CA 1
ATOM 5981 C C . HIS B 1 192 ? 11.985 46.878 2.239 1.00 36.92 317 HIS B C 1
ATOM 5982 O O . HIS B 1 192 ? 11.522 46.444 3.282 1.00 36.28 317 HIS B O 1
ATOM 5989 N N . ARG B 1 193 ? 13.040 46.325 1.617 1.00 35.41 318 ARG B N 1
ATOM 5990 C CA . ARG B 1 193 ? 13.770 45.167 2.156 1.00 36.02 318 ARG B CA 1
ATOM 5991 C C . ARG B 1 193 ? 15.273 45.397 2.150 1.00 40.70 318 ARG B C 1
ATOM 5992 O O . ARG B 1 193 ? 15.816 45.850 1.143 1.00 38.85 318 ARG B O 1
ATOM 6000 N N . VAL B 1 194 ? 15.956 44.998 3.227 1.00 39.72 319 VAL B N 1
ATOM 6001 C CA . VAL B 1 194 ? 17.428 45.047 3.289 1.00 40.46 319 VAL B CA 1
ATOM 6002 C C . VAL B 1 194 ? 17.882 43.761 2.548 1.00 49.42 319 VAL B C 1
ATOM 6003 O O . VAL B 1 194 ? 17.578 42.658 3.002 1.00 48.04 319 VAL B O 1
ATOM 6007 N N . GLY B 1 195 ? 18.509 43.938 1.380 1.00 49.86 320 GLY B N 1
ATOM 6008 C CA . GLY B 1 195 ? 18.844 42.859 0.452 1.00 51.68 320 GLY B CA 1
ATOM 6009 C C . GLY B 1 195 ? 20.149 42.111 0.579 1.00 60.25 320 GLY B C 1
ATOM 6010 O O . GLY B 1 195 ? 20.432 41.224 -0.235 1.00 60.97 320 GLY B O 1
ATOM 6011 N N . ILE B 1 196 ? 20.956 42.456 1.574 1.00 58.21 321 ILE B N 1
ATOM 6012 C CA . ILE B 1 196 ? 22.257 41.832 1.797 1.00 58.02 321 ILE B CA 1
ATOM 6013 C C . ILE B 1 196 ? 22.420 41.535 3.280 1.00 61.47 321 ILE B C 1
ATOM 6014 O O . ILE B 1 196 ? 21.830 42.238 4.115 1.00 61.96 321 ILE B O 1
ATOM 6019 N N . LYS B 1 197 ? 23.223 40.507 3.606 1.00 54.95 322 LYS B N 1
ATOM 6020 C CA . LYS B 1 197 ? 23.477 40.121 4.995 1.00 53.89 322 LYS B CA 1
ATOM 6021 C C . LYS B 1 197 ? 24.863 40.598 5.479 1.00 53.19 322 LYS B C 1
ATOM 6022 O O . LYS B 1 197 ? 25.181 40.424 6.663 1.00 52.15 322 LYS B O 1
ATOM 6024 N N . ASP B 1 198 ? 25.688 41.156 4.553 1.00 45.26 323 ASP B N 1
ATOM 6025 C CA . ASP B 1 198 ? 27.027 41.683 4.830 1.00 45.16 323 ASP B CA 1
ATOM 6026 C C . ASP B 1 198 ? 27.272 42.988 4.072 1.00 50.11 323 ASP B C 1
ATOM 6027 O O . ASP B 1 198 ? 27.157 43.021 2.849 1.00 50.85 323 ASP B O 1
ATOM 6032 N N . ILE B 1 199 ? 27.567 44.062 4.802 1.00 45.92 324 ILE B N 1
ATOM 6033 C CA . ILE B 1 199 ? 27.834 45.385 4.229 1.00 45.63 324 ILE B CA 1
ATOM 6034 C C . ILE B 1 199 ? 29.188 45.895 4.711 1.00 46.33 324 ILE B C 1
ATOM 6035 O O . ILE B 1 199 ? 29.374 46.079 5.915 1.00 46.32 324 ILE B O 1
ATOM 6039 N N . ALA B 1 200 ? 30.122 46.142 3.772 1.00 39.35 325 ALA B N 1
ATOM 6040 C CA . ALA B 1 200 ? 31.443 46.727 4.026 1.00 37.46 325 ALA B CA 1
ATOM 6041 C C . ALA B 1 200 ? 32.161 46.099 5.256 1.00 41.21 325 ALA B C 1
ATOM 6042 O O . ALA B 1 200 ? 32.595 46.800 6.176 1.00 41.53 325 ALA B O 1
ATOM 6044 N N . GLY B 1 201 ? 32.220 44.785 5.263 1.00 38.16 326 GLY B N 1
ATOM 6045 C CA . GLY B 1 201 ? 32.874 44.011 6.312 1.00 39.61 326 GLY B CA 1
ATOM 6046 C C . GLY B 1 201 ? 32.092 43.784 7.590 1.00 44.57 326 GLY B C 1
ATOM 6047 O O . GLY B 1 201 ? 32.651 43.201 8.523 1.00 45.76 326 GLY B O 1
ATOM 6048 N N . ILE B 1 202 ? 30.799 44.225 7.658 1.00 39.69 327 ILE B N 1
ATOM 6049 C CA . ILE B 1 202 ? 29.993 43.997 8.871 1.00 38.63 327 ILE B CA 1
ATOM 6050 C C . ILE B 1 202 ? 28.858 43.012 8.567 1.00 43.77 327 ILE B C 1
ATOM 6051 O O . ILE B 1 202 ? 28.334 42.977 7.460 1.00 44.78 327 ILE B O 1
ATOM 6056 N N . HIS B 1 203 ? 28.500 42.215 9.568 1.00 42.53 328 HIS B N 1
ATOM 6057 C CA . HIS B 1 203 ? 27.405 41.252 9.523 1.00 44.32 328 HIS B CA 1
ATOM 6058 C C . HIS B 1 203 ? 26.114 41.886 10.027 1.00 44.10 328 HIS B C 1
ATOM 6059 O O . HIS B 1 203 ? 26.121 42.550 11.072 1.00 41.75 328 HIS B O 1
ATOM 6066 N N . LEU B 1 204 ? 25.013 41.687 9.277 1.00 40.08 329 LEU B N 1
ATOM 6067 C CA . LEU B 1 204 ? 23.672 42.116 9.681 1.00 39.72 329 LEU B CA 1
ATOM 6068 C C . LEU B 1 204 ? 23.035 40.823 10.162 1.00 46.52 329 LEU B C 1
ATOM 6069 O O . LEU B 1 204 ? 22.851 39.906 9.358 1.00 47.88 329 LEU B O 1
ATOM 6074 N N . PRO B 1 205 ? 22.861 40.654 11.497 1.00 44.04 330 PRO B N 1
ATOM 6075 C CA . PRO B 1 205 ? 22.379 39.357 12.022 1.00 43.41 330 PRO B CA 1
ATOM 6076 C C . PRO B 1 205 ? 20.911 39.055 11.744 1.00 48.61 330 PRO B C 1
ATOM 6077 O O . PRO B 1 205 ? 20.104 39.957 11.562 1.00 47.78 330 PRO B O 1
ATOM 6081 N N . THR B 1 206 ? 20.573 37.769 11.784 1.00 48.01 331 THR B N 1
ATOM 6082 C CA . THR B 1 206 ? 19.239 37.199 11.571 1.00 48.54 331 THR B CA 1
ATOM 6083 C C . THR B 1 206 ? 18.258 37.629 12.680 1.00 53.23 331 THR B C 1
ATOM 6084 O O . THR B 1 206 ? 17.060 37.725 12.416 1.00 54.97 331 THR B O 1
ATOM 6088 N N . ASN B 1 207 ? 18.755 37.884 13.901 1.00 48.57 332 ASN B N 1
ATOM 6089 C CA . ASN B 1 207 ? 17.912 38.264 15.037 1.00 48.62 332 ASN B CA 1
ATOM 6090 C C . ASN B 1 207 ? 17.452 39.740 14.942 1.00 51.15 332 ASN B C 1
ATOM 6091 O O . ASN B 1 207 ? 16.660 40.171 15.782 1.00 51.14 332 ASN B O 1
ATOM 6096 N N . VAL B 1 208 ? 17.922 40.499 13.920 1.00 45.32 333 VAL B N 1
ATOM 6097 C CA . VAL B 1 208 ? 17.470 41.877 13.670 1.00 44.59 333 VAL B CA 1
ATOM 6098 C C . VAL B 1 208 ? 16.714 41.877 12.337 1.00 47.40 333 VAL B C 1
ATOM 6099 O O . VAL B 1 208 ? 17.318 41.699 11.283 1.00 46.30 333 VAL B O 1
ATOM 6103 N N . LYS B 1 209 ? 15.391 42.043 12.396 1.00 44.01 334 LYS B N 1
ATOM 6104 C CA . LYS B 1 209 ? 14.533 42.052 11.217 1.00 43.27 334 LYS B CA 1
ATOM 6105 C C . LYS B 1 209 ? 14.154 43.478 10.902 1.00 45.93 334 LYS B C 1
ATOM 6106 O O . LYS B 1 209 ? 13.504 44.137 11.709 1.00 45.42 334 LYS B O 1
ATOM 6108 N N . PHE B 1 210 ? 14.592 43.980 9.752 1.00 42.58 335 PHE B N 1
ATOM 6109 C CA . PHE B 1 210 ? 14.255 45.343 9.348 1.00 42.64 335 PHE B CA 1
ATOM 6110 C C . PHE B 1 210 ? 12.991 45.340 8.503 1.00 47.36 335 PHE B C 1
ATOM 6111 O O . PHE B 1 210 ? 12.810 44.472 7.645 1.00 47.44 335 PHE B O 1
ATOM 6119 N N . GLN B 1 211 ? 12.100 46.295 8.765 1.00 44.09 336 GLN B N 1
ATOM 6120 C CA . GLN B 1 211 ? 10.828 46.404 8.056 1.00 43.47 336 GLN B CA 1
ATOM 6121 C C . GLN B 1 211 ? 10.545 47.855 7.730 1.00 44.29 336 GLN B C 1
ATOM 6122 O O . GLN B 1 211 ? 10.953 48.743 8.479 1.00 43.44 336 GLN B O 1
ATOM 6128 N N . SER B 1 212 ? 9.835 48.095 6.626 1.00 40.48 337 SER B N 1
ATOM 6129 C CA . SER B 1 212 ? 9.489 49.452 6.205 1.00 41.23 337 SER B CA 1
ATOM 6130 C C . SER B 1 212 ? 8.234 49.960 6.951 1.00 46.05 337 SER B C 1
ATOM 6131 O O . SER B 1 212 ? 7.609 49.163 7.650 1.00 46.49 337 SER B O 1
ATOM 6134 N N . PRO B 1 213 ? 7.833 51.257 6.841 1.00 42.90 338 PRO B N 1
ATOM 6135 C CA . PRO B 1 213 ? 6.604 51.692 7.532 1.00 44.05 338 PRO B CA 1
ATOM 6136 C C . PRO B 1 213 ? 5.317 51.092 6.912 1.00 49.86 338 PRO B C 1
ATOM 6137 O O . PRO B 1 213 ? 4.254 51.179 7.520 1.00 48.09 338 PRO B O 1
ATOM 6141 N N . ALA B 1 214 ? 5.424 50.446 5.726 1.00 48.89 339 ALA B N 1
ATOM 6142 C CA . ALA B 1 214 ? 4.304 49.775 5.050 1.00 49.45 339 ALA B CA 1
ATOM 6143 C C . ALA B 1 214 ? 3.971 48.390 5.663 1.00 55.33 339 ALA B C 1
ATOM 6144 O O . ALA B 1 214 ? 2.949 47.794 5.303 1.00 55.61 339 ALA B O 1
ATOM 6146 N N . TYR B 1 215 ? 4.840 47.887 6.573 1.00 52.47 340 TYR B N 1
ATOM 6147 C CA . TYR B 1 215 ? 4.750 46.588 7.250 1.00 52.72 340 TYR B CA 1
ATOM 6148 C C . TYR B 1 215 ? 3.715 46.557 8.392 1.00 56.72 340 TYR B C 1
ATOM 6149 O O . TYR B 1 215 ? 3.596 47.518 9.165 1.00 56.79 340 TYR B O 1
ATOM 6158 N N . SER B 1 216 ? 3.009 45.412 8.516 1.00 52.55 341 SER B N 1
ATOM 6159 C CA . SER B 1 216 ? 2.024 45.149 9.564 1.00 79.93 341 SER B CA 1
ATOM 6160 C C . SER B 1 216 ? 2.065 43.679 9.926 1.00 117.98 341 SER B C 1
ATOM 6161 O O . SER B 1 216 ? 2.163 43.353 11.101 1.00 94.07 341 SER B O 1
ATOM 6163 N N . GLU B 1 225 ? -0.602 54.320 6.453 1.00 57.19 350 GLU B N 1
ATOM 6164 C CA . GLU B 1 225 ? -0.514 54.140 4.994 1.00 57.29 350 GLU B CA 1
ATOM 6165 C C . GLU B 1 225 ? 0.136 52.782 4.630 1.00 59.10 350 GLU B C 1
ATOM 6166 O O . GLU B 1 225 ? 1.362 52.643 4.721 1.00 59.87 350 GLU B O 1
ATOM 6168 N N . PRO B 1 226 ? -0.666 51.760 4.233 1.00 52.26 351 PRO B N 1
ATOM 6169 C CA . PRO B 1 226 ? -0.073 50.438 3.925 1.00 50.41 351 PRO B CA 1
ATOM 6170 C C . PRO B 1 226 ? 0.575 50.338 2.529 1.00 49.66 351 PRO B C 1
ATOM 6171 O O . PRO B 1 226 ? 1.183 49.310 2.190 1.00 48.61 351 PRO B O 1
ATOM 6175 N N . TYR B 1 227 ? 0.435 51.393 1.718 1.00 42.16 352 TYR B N 1
ATOM 6176 C CA . TYR B 1 227 ? 0.981 51.429 0.369 1.00 40.16 352 TYR B CA 1
ATOM 6177 C C . TYR B 1 227 ? 1.617 52.763 0.042 1.00 40.79 352 TYR B C 1
ATOM 6178 O O . TYR B 1 227 ? 1.225 53.800 0.590 1.00 39.09 352 TYR B O 1
ATOM 6187 N N . THR B 1 228 ? 2.554 52.739 -0.907 1.00 37.74 353 THR B N 1
ATOM 6188 C CA . THR B 1 228 ? 3.150 53.948 -1.456 1.00 38.91 353 THR B CA 1
ATOM 6189 C C . THR B 1 228 ? 2.411 54.184 -2.790 1.00 43.39 353 THR B C 1
ATOM 6190 O O . THR B 1 228 ? 1.611 53.343 -3.215 1.00 42.04 353 THR B O 1
ATOM 6194 N N . THR B 1 229 ? 2.656 55.329 -3.418 1.00 42.48 354 THR B N 1
ATOM 6195 C CA . THR B 1 229 ? 2.046 55.729 -4.688 1.00 43.48 354 THR B CA 1
ATOM 6196 C C . THR B 1 229 ? 3.204 55.879 -5.695 1.00 47.07 354 THR B C 1
ATOM 6197 O O . THR B 1 229 ? 4.201 56.531 -5.386 1.00 48.53 354 THR B O 1
ATOM 6201 N N . GLU B 1 230 ? 3.108 55.218 -6.853 1.00 40.31 355 GLU B N 1
ATOM 6202 C CA . GLU B 1 230 ? 4.189 55.195 -7.830 1.00 38.55 355 GLU B CA 1
ATOM 6203 C C . GLU B 1 230 ? 3.727 55.335 -9.273 1.00 40.52 355 GLU B C 1
ATOM 6204 O O . GLU B 1 230 ? 2.733 54.737 -9.663 1.00 40.64 355 GLU B O 1
ATOM 6210 N N . LYS B 1 231 ? 4.513 56.029 -10.093 1.00 35.64 356 LYS B N 1
ATOM 6211 C CA . LYS B 1 231 ? 4.252 56.142 -11.521 1.00 35.24 356 LYS B CA 1
ATOM 6212 C C . LYS B 1 231 ? 4.963 54.947 -12.138 1.00 39.10 356 LYS B C 1
ATOM 6213 O O . LYS B 1 231 ? 6.075 55.076 -12.645 1.00 38.67 356 LYS B O 1
ATOM 6219 N N . MET B 1 232 ? 4.324 53.767 -12.070 1.00 36.65 357 MET B N 1
ATOM 6220 C CA . MET B 1 232 ? 4.921 52.495 -12.489 1.00 36.10 357 MET B CA 1
ATOM 6221 C C . MET B 1 232 ? 5.260 52.395 -13.981 1.00 38.72 357 MET B C 1
ATOM 6222 O O . MET B 1 232 ? 6.128 51.591 -14.329 1.00 38.34 357 MET B O 1
ATOM 6227 N N . SER B 1 233 ? 4.661 53.242 -14.843 1.00 36.56 358 SER B N 1
ATOM 6228 C CA . SER B 1 233 ? 4.964 53.274 -16.291 1.00 36.75 358 SER B CA 1
ATOM 6229 C C . SER B 1 233 ? 6.410 53.780 -16.559 1.00 43.23 358 SER B C 1
ATOM 6230 O O . SER B 1 233 ? 6.929 53.560 -17.647 1.00 44.34 358 SER B O 1
ATOM 6233 N N . ARG B 1 234 ? 7.046 54.449 -15.577 1.00 39.63 359 ARG B N 1
ATOM 6234 C CA . ARG B 1 234 ? 8.402 55.001 -15.716 1.00 39.97 359 ARG B CA 1
ATOM 6235 C C . ARG B 1 234 ? 9.271 54.741 -14.462 1.00 43.17 359 ARG B C 1
ATOM 6236 O O . ARG B 1 234 ? 10.233 55.474 -14.235 1.00 42.14 359 ARG B O 1
ATOM 6244 N N . VAL B 1 235 ? 8.939 53.698 -13.658 1.00 39.44 360 VAL B N 1
ATOM 6245 C CA . VAL B 1 235 ? 9.708 53.358 -12.450 1.00 38.21 360 VAL B CA 1
ATOM 6246 C C . VAL B 1 235 ? 11.157 52.973 -12.876 1.00 42.31 360 VAL B C 1
ATOM 6247 O O . VAL B 1 235 ? 11.307 52.205 -13.833 1.00 41.86 360 VAL B O 1
ATOM 6251 N N . PRO B 1 236 ? 12.228 53.550 -12.244 1.00 38.72 361 PRO B N 1
ATOM 6252 C CA . PRO B 1 236 ? 13.602 53.164 -12.620 1.00 37.58 361 PRO B CA 1
ATOM 6253 C C . PRO B 1 236 ? 13.814 51.645 -12.583 1.00 40.76 361 PRO B C 1
ATOM 6254 O O . PRO B 1 236 ? 13.392 50.976 -11.637 1.00 38.16 361 PRO B O 1
ATOM 6258 N N . GLY B 1 237 ? 14.381 51.112 -13.665 1.00 39.30 362 GLY B N 1
ATOM 6259 C CA . GLY B 1 237 ? 14.621 49.684 -13.841 1.00 39.10 362 GLY B CA 1
ATOM 6260 C C . GLY B 1 237 ? 13.409 48.910 -14.354 1.00 45.80 362 GLY B C 1
ATOM 6261 O O . GLY B 1 237 ? 13.548 47.785 -14.836 1.00 46.15 362 GLY B O 1
ATOM 6262 N N . GLY B 1 238 ? 12.226 49.518 -14.268 1.00 42.74 363 GLY B N 1
ATOM 6263 C CA . GLY B 1 238 ? 10.968 48.915 -14.680 1.00 42.73 363 GLY B CA 1
ATOM 6264 C C . GLY B 1 238 ? 10.477 47.815 -13.759 1.00 46.86 363 GLY B C 1
ATOM 6265 O O . GLY B 1 238 ? 11.046 47.587 -12.686 1.00 46.24 363 GLY B O 1
ATOM 6266 N N . TYR B 1 239 ? 9.417 47.107 -14.185 1.00 43.65 364 TYR B N 1
ATOM 6267 C CA . TYR B 1 239 ? 8.836 45.995 -13.431 1.00 43.09 364 TYR B CA 1
ATOM 6268 C C . TYR B 1 239 ? 8.471 44.833 -14.359 1.00 48.32 364 TYR B C 1
ATOM 6269 O O . TYR B 1 239 ? 8.297 45.035 -15.559 1.00 46.18 364 TYR B O 1
ATOM 6278 N N . LEU B 1 240 ? 8.317 43.630 -13.784 1.00 46.89 365 LEU B N 1
ATOM 6279 C CA . LEU B 1 240 ? 7.931 42.434 -14.520 1.00 48.66 365 LEU B CA 1
ATOM 6280 C C . LEU B 1 240 ? 6.707 41.787 -13.863 1.00 51.93 365 LEU B C 1
ATOM 6281 O O . LEU B 1 240 ? 6.713 41.540 -12.655 1.00 49.29 365 LEU B O 1
ATOM 6284 N N . ALA B 1 241 ? 5.654 41.549 -14.668 1.00 49.92 366 ALA B N 1
ATOM 6285 C CA . ALA B 1 241 ? 4.400 40.902 -14.266 1.00 49.34 366 ALA B CA 1
ATOM 6286 C C . ALA B 1 241 ? 4.674 39.435 -13.932 1.00 52.66 366 ALA B C 1
ATOM 6287 O O . ALA B 1 241 ? 5.097 38.678 -14.808 1.00 52.84 366 ALA B O 1
ATOM 6289 N N . LEU B 1 242 ? 4.465 39.037 -12.665 1.00 48.63 367 LEU B N 1
ATOM 6290 C CA . LEU B 1 242 ? 4.734 37.650 -12.252 1.00 48.38 367 LEU B CA 1
ATOM 6291 C C . LEU B 1 242 ? 3.447 36.809 -12.254 1.00 50.98 367 LEU B C 1
ATOM 6292 O O . LEU B 1 242 ? 3.499 35.582 -12.226 1.00 48.80 367 LEU B O 1
ATOM 6297 N N . THR B 1 243 ? 2.296 37.485 -12.271 1.00 47.72 368 THR B N 1
ATOM 6298 C CA . THR B 1 243 ? 0.978 36.887 -12.363 1.00 47.22 368 THR B CA 1
ATOM 6299 C C . THR B 1 243 ? 0.256 37.698 -13.421 1.00 54.97 368 THR B C 1
ATOM 6300 O O . THR B 1 243 ? 0.812 38.680 -13.940 1.00 53.91 368 THR B O 1
ATOM 6304 N N . GLU B 1 244 ? -0.994 37.311 -13.725 1.00 54.83 369 GLU B N 1
ATOM 6305 C CA . GLU B 1 244 ? -1.850 38.097 -14.601 1.00 56.03 369 GLU B CA 1
ATOM 6306 C C . GLU B 1 244 ? -2.567 39.094 -13.689 1.00 58.53 369 GLU B C 1
ATOM 6307 O O . GLU B 1 244 ? -2.486 38.983 -12.457 1.00 56.19 369 GLU B O 1
ATOM 6313 N N A CYS B 1 245 ? -3.241 40.072 -14.289 0.50 56.62 370 CYS B N 1
ATOM 6314 N N B CYS B 1 245 ? -3.252 40.079 -14.291 0.50 55.54 370 CYS B N 1
ATOM 6315 C CA A CYS B 1 245 ? -4.025 41.070 -13.577 0.50 57.08 370 CYS B CA 1
ATOM 6316 C CA B CYS B 1 245 ? -4.038 41.070 -13.561 0.50 55.47 370 CYS B CA 1
ATOM 6317 C C A CYS B 1 245 ? -5.253 40.356 -12.982 0.50 61.01 370 CYS B C 1
ATOM 6318 C C B CYS B 1 245 ? -5.254 40.348 -12.969 0.50 60.28 370 CYS B C 1
ATOM 6319 O O A CYS B 1 245 ? -5.815 39.473 -13.637 0.50 61.73 370 CYS B O 1
ATOM 6320 O O B CYS B 1 245 ? -5.794 39.435 -13.604 0.50 60.99 370 CYS B O 1
ATOM 6325 N N . PHE B 1 246 ? -5.637 40.697 -11.737 1.00 55.84 371 PHE B N 1
ATOM 6326 C CA . PHE B 1 246 ? -6.770 40.048 -11.068 1.00 54.41 371 PHE B CA 1
ATOM 6327 C C . PHE B 1 246 ? -7.617 41.069 -10.332 1.00 58.01 371 PHE B C 1
ATOM 6328 O O . PHE B 1 246 ? -7.093 42.058 -9.839 1.00 57.40 371 PHE B O 1
ATOM 6336 N N . GLU B 1 247 ? -8.923 40.828 -10.266 1.00 56.07 372 GLU B N 1
ATOM 6337 C CA . GLU B 1 247 ? -9.871 41.699 -9.576 1.00 56.49 372 GLU B CA 1
ATOM 6338 C C . GLU B 1 247 ? -9.678 41.462 -8.093 1.00 59.90 372 GLU B C 1
ATOM 6339 O O . GLU B 1 247 ? -9.622 40.316 -7.642 1.00 59.73 372 GLU B O 1
ATOM 6345 N N . ILE B 1 248 ? -9.537 42.546 -7.345 1.00 55.61 373 ILE B N 1
ATOM 6346 C CA . ILE B 1 248 ? -9.297 42.467 -5.917 1.00 54.85 373 ILE B CA 1
ATOM 6347 C C . ILE B 1 248 ? -10.550 42.907 -5.135 1.00 55.65 373 ILE B C 1
ATOM 6348 O O . ILE B 1 248 ? -10.768 42.410 -4.025 1.00 55.90 373 ILE B O 1
ATOM 6352 N N . MET B 1 249 ? -11.390 43.784 -5.740 1.00 49.18 374 MET B N 1
ATOM 6353 C CA . MET B 1 249 ? -12.580 44.374 -5.120 1.00 47.78 374 MET B CA 1
ATOM 6354 C C . MET B 1 249 ? -13.416 45.148 -6.156 1.00 52.47 374 MET B C 1
ATOM 6355 O O . MET B 1 249 ? -12.897 45.563 -7.189 1.00 53.27 374 MET B O 1
ATOM 6360 N N . THR B 1 250 ? -14.700 45.352 -5.857 1.00 48.37 375 THR B N 1
ATOM 6361 C CA . THR B 1 250 ? -15.647 46.188 -6.595 1.00 48.22 375 THR B CA 1
ATOM 6362 C C . THR B 1 250 ? -16.357 47.041 -5.535 1.00 52.18 375 THR B C 1
ATOM 6363 O O . THR B 1 250 ? -16.480 46.620 -4.378 1.00 53.19 375 THR B O 1
ATOM 6367 N N . VAL B 1 251 ? -16.819 48.222 -5.919 1.00 47.52 376 VAL B N 1
ATOM 6368 C CA . VAL B 1 251 ? -17.518 49.124 -5.004 1.00 47.04 376 VAL B CA 1
ATOM 6369 C C . VAL B 1 251 ? -18.576 49.915 -5.792 1.00 51.68 376 VAL B C 1
ATOM 6370 O O . VAL B 1 251 ? -18.298 50.381 -6.897 1.00 51.94 376 VAL B O 1
ATOM 6374 N N . ASP B 1 252 ? -19.786 50.031 -5.235 1.00 48.95 377 ASP B N 1
ATOM 6375 C CA . ASP B 1 252 ? -20.888 50.772 -5.848 1.00 48.53 377 ASP B CA 1
ATOM 6376 C C . ASP B 1 252 ? -21.125 52.046 -5.032 1.00 50.60 377 ASP B C 1
ATOM 6377 O O . ASP B 1 252 ? -21.715 51.993 -3.945 1.00 49.80 377 ASP B O 1
ATOM 6382 N N . PHE B 1 253 ? -20.632 53.192 -5.554 1.00 46.44 378 PHE B N 1
ATOM 6383 C CA . PHE B 1 253 ? -20.709 54.492 -4.881 1.00 45.49 378 PHE B CA 1
ATOM 6384 C C . PHE B 1 253 ? -22.153 55.012 -4.762 1.00 49.65 378 PHE B C 1
ATOM 6385 O O . PHE B 1 253 ? -22.408 55.892 -3.933 1.00 49.50 378 PHE B O 1
ATOM 6393 N N . ASN B 1 254 ? -23.089 54.454 -5.557 1.00 46.87 379 ASN B N 1
ATOM 6394 C CA . ASN B 1 254 ? -24.511 54.801 -5.534 1.00 48.26 379 ASN B CA 1
ATOM 6395 C C . ASN B 1 254 ? -25.309 53.915 -4.556 1.00 54.41 379 ASN B C 1
ATOM 6396 O O . ASN B 1 254 ? -26.514 54.122 -4.361 1.00 54.17 379 ASN B O 1
ATOM 6401 N N . ASN B 1 255 ? -24.631 52.923 -3.957 1.00 52.03 380 ASN B N 1
ATOM 6402 C CA . ASN B 1 255 ? -25.241 51.967 -3.034 1.00 51.56 380 ASN B CA 1
ATOM 6403 C C . ASN B 1 255 ? -24.747 52.242 -1.601 1.00 54.69 380 ASN B C 1
ATOM 6404 O O . ASN B 1 255 ? -23.647 51.811 -1.226 1.00 53.12 380 ASN B O 1
ATOM 6409 N N . LEU B 1 256 ? -25.579 52.986 -0.820 1.00 50.58 381 LEU B N 1
ATOM 6410 C CA . LEU B 1 256 ? -25.319 53.385 0.567 1.00 50.27 381 LEU B CA 1
ATOM 6411 C C . LEU B 1 256 ? -25.147 52.166 1.492 1.00 55.50 381 LEU B C 1
ATOM 6412 O O . LEU B 1 256 ? -24.264 52.181 2.359 1.00 55.60 381 LEU B O 1
ATOM 6417 N N . GLN B 1 257 ? -25.981 51.131 1.304 1.00 52.20 382 GLN B N 1
ATOM 6418 C CA . GLN B 1 257 ? -25.964 49.908 2.106 1.00 52.64 382 GLN B CA 1
ATOM 6419 C C . GLN B 1 257 ? -24.654 49.147 1.939 1.00 56.62 382 GLN B C 1
ATOM 6420 O O . GLN B 1 257 ? -24.079 48.728 2.941 1.00 55.85 382 GLN B O 1
ATOM 6426 N N . GLU B 1 258 ? -24.150 49.037 0.689 1.00 54.09 383 GLU B N 1
ATOM 6427 C CA . GLU B 1 258 ? -22.868 48.397 0.349 1.00 53.93 383 GLU B CA 1
ATOM 6428 C C . GLU B 1 258 ? -21.699 49.185 0.953 1.00 57.32 383 GLU B C 1
ATOM 6429 O O . GLU B 1 258 ? -20.752 48.576 1.457 1.00 58.87 383 GLU B O 1
ATOM 6435 N N . LEU B 1 259 ? -21.780 50.534 0.917 1.00 51.24 384 LEU B N 1
ATOM 6436 C CA . LEU B 1 259 ? -20.754 51.424 1.474 1.00 50.28 384 LEU B CA 1
ATOM 6437 C C . LEU B 1 259 ? -20.672 51.298 3.005 1.00 53.58 384 LEU B C 1
ATOM 6438 O O . LEU B 1 259 ? -19.568 51.205 3.543 1.00 51.65 384 LEU B O 1
ATOM 6443 N N . LYS B 1 260 ? -21.833 51.263 3.697 1.00 51.43 385 LYS B N 1
ATOM 6444 C CA . LYS B 1 260 ? -21.898 51.113 5.153 1.00 52.52 385 LYS B CA 1
ATOM 6445 C C . LYS B 1 260 ? -21.417 49.722 5.615 1.00 59.78 385 LYS B C 1
ATOM 6446 O O . LYS B 1 260 ? -20.832 49.616 6.696 1.00 60.18 385 LYS B O 1
ATOM 6451 N N . SER B 1 261 ? -21.639 48.671 4.788 1.00 57.28 386 SER B N 1
ATOM 6452 C CA . SER B 1 261 ? -21.248 47.287 5.092 1.00 57.27 386 SER B CA 1
ATOM 6453 C C . SER B 1 261 ? -19.724 47.053 5.034 1.00 60.99 386 SER B C 1
ATOM 6454 O O . SER B 1 261 ? -19.256 46.025 5.527 1.00 61.23 386 SER B O 1
ATOM 6457 N N . LEU B 1 262 ? -18.955 47.993 4.454 1.00 57.58 387 LEU B N 1
ATOM 6458 C CA . LEU B 1 262 ? -17.499 47.862 4.305 1.00 56.75 387 LEU B CA 1
ATOM 6459 C C . LEU B 1 262 ? -16.753 47.808 5.634 1.00 60.66 387 LEU B C 1
ATOM 6460 O O . LEU B 1 262 ? -15.779 47.064 5.728 1.00 60.42 387 LEU B O 1
ATOM 6465 N N . ALA B 1 263 ? -17.205 48.575 6.651 1.00 57.62 388 ALA B N 1
ATOM 6466 C CA . ALA B 1 263 ? -16.583 48.652 7.981 1.00 57.89 388 ALA B CA 1
ATOM 6467 C C . ALA B 1 263 ? -16.542 47.294 8.735 1.00 61.11 388 ALA B C 1
ATOM 6468 O O . ALA B 1 263 ? -15.644 47.076 9.544 1.00 60.01 388 ALA B O 1
ATOM 6470 N N . THR B 1 264 ? -17.490 46.396 8.466 1.00 59.37 389 THR B N 1
ATOM 6471 C CA . THR B 1 264 ? -17.560 45.091 9.143 1.00 60.18 389 THR B CA 1
ATOM 6472 C C . THR B 1 264 ? -17.435 43.895 8.169 1.00 65.43 389 THR B C 1
ATOM 6473 O O . THR B 1 264 ? -17.545 42.746 8.610 1.00 65.41 389 THR B O 1
ATOM 6477 N N . LYS B 1 265 ? -17.166 44.155 6.869 1.00 63.13 390 LYS B N 1
ATOM 6478 C CA . LYS B 1 265 ? -17.018 43.084 5.878 1.00 63.44 390 LYS B CA 1
ATOM 6479 C C . LYS B 1 265 ? -15.736 42.295 6.127 1.00 67.44 390 LYS B C 1
ATOM 6480 O O . LYS B 1 265 ? -14.661 42.891 6.205 1.00 67.50 390 LYS B O 1
ATOM 6486 N N . LYS B 1 266 ? -15.861 40.960 6.266 1.00 63.72 391 LYS B N 1
ATOM 6487 C CA . LYS B 1 266 ? -14.730 40.053 6.497 1.00 63.44 391 LYS B CA 1
ATOM 6488 C C . LYS B 1 266 ? -13.767 40.076 5.295 1.00 65.62 391 LYS B C 1
ATOM 6489 O O . LYS B 1 266 ? -14.247 40.074 4.152 1.00 64.79 391 LYS B O 1
ATOM 6491 N N . PRO B 1 267 ? -12.422 40.112 5.529 1.00 61.29 392 PRO B N 1
ATOM 6492 C CA . PRO B 1 267 ? -11.470 40.145 4.399 1.00 60.57 392 PRO B CA 1
ATOM 6493 C C . PRO B 1 267 ? -11.638 39.000 3.403 1.00 63.63 392 PRO B C 1
ATOM 6494 O O . PRO B 1 267 ? -12.000 37.885 3.782 1.00 62.24 392 PRO B O 1
ATOM 6498 N N . ASP B 1 268 ? -11.414 39.305 2.117 1.00 61.21 393 ASP B N 1
ATOM 6499 C CA . ASP B 1 268 ? -11.515 38.353 1.017 1.00 61.55 393 ASP B CA 1
ATOM 6500 C C . ASP B 1 268 ? -10.162 37.668 0.824 1.00 67.90 393 ASP B C 1
ATOM 6501 O O . ASP B 1 268 ? -9.181 38.321 0.444 1.00 67.75 393 ASP B O 1
ATOM 6504 N N . LYS B 1 269 ? -10.104 36.362 1.130 1.00 65.75 394 LYS B N 1
ATOM 6505 C CA . LYS B 1 269 ? -8.897 35.544 0.990 1.00 65.84 394 LYS B CA 1
ATOM 6506 C C . LYS B 1 269 ? -8.826 35.089 -0.467 1.00 69.44 394 LYS B C 1
ATOM 6507 O O . LYS B 1 269 ? -9.738 34.409 -0.937 1.00 70.16 394 LYS B O 1
ATOM 6513 N N . ILE B 1 270 ? -7.774 35.504 -1.192 1.00 65.21 395 ILE B N 1
ATOM 6514 C CA . ILE B 1 270 ? -7.608 35.160 -2.607 1.00 64.40 395 ILE B CA 1
ATOM 6515 C C . ILE B 1 270 ? -6.258 34.461 -2.859 1.00 64.46 395 ILE B C 1
ATOM 6516 O O . ILE B 1 270 ? -5.280 34.700 -2.155 1.00 63.02 395 ILE B O 1
ATOM 6520 N N . GLY B 1 271 ? -6.260 33.586 -3.860 1.00 59.63 396 GLY B N 1
ATOM 6521 C CA . GLY B 1 271 ? -5.118 32.804 -4.311 1.00 57.88 396 GLY B CA 1
ATOM 6522 C C . GLY B 1 271 ? -4.880 33.006 -5.787 1.00 59.65 396 GLY B C 1
ATOM 6523 O O . GLY B 1 271 ? -5.756 32.714 -6.599 1.00 60.52 396 GLY B O 1
ATOM 6524 N N . ILE B 1 272 ? -3.714 33.545 -6.145 1.00 54.57 397 ILE B N 1
ATOM 6525 C CA . ILE B 1 272 ? -3.405 33.880 -7.533 1.00 53.15 397 ILE B CA 1
ATOM 6526 C C . ILE B 1 272 ? -2.264 33.005 -8.073 1.00 55.94 397 ILE B C 1
ATOM 6527 O O . ILE B 1 272 ? -1.168 33.021 -7.512 1.00 55.25 397 ILE B O 1
ATOM 6532 N N . PRO B 1 273 ? -2.496 32.275 -9.192 1.00 52.75 398 PRO B N 1
ATOM 6533 C CA . PRO B 1 273 ? -1.414 31.442 -9.762 1.00 52.58 398 PRO B CA 1
ATOM 6534 C C . PRO B 1 273 ? -0.290 32.275 -10.391 1.00 57.78 398 PRO B C 1
ATOM 6535 O O . PRO B 1 273 ? -0.548 33.327 -10.998 1.00 56.46 398 PRO B O 1
ATOM 6539 N N . VAL B 1 274 ? 0.962 31.803 -10.222 1.00 55.80 399 VAL B N 1
ATOM 6540 C CA . VAL B 1 274 ? 2.175 32.468 -10.737 1.00 55.67 399 VAL B CA 1
ATOM 6541 C C . VAL B 1 274 ? 2.383 32.029 -12.189 1.00 59.76 399 VAL B C 1
ATOM 6542 O O . VAL B 1 274 ? 2.342 30.838 -12.465 1.00 58.85 399 VAL B O 1
ATOM 6546 N N . ILE B 1 275 ? 2.569 32.987 -13.110 1.00 57.89 400 ILE B N 1
ATOM 6547 C CA . ILE B 1 275 ? 2.722 32.715 -14.546 1.00 58.59 400 ILE B CA 1
ATOM 6548 C C . ILE B 1 275 ? 4.168 32.956 -15.022 1.00 63.94 400 ILE B C 1
ATOM 6549 O O . ILE B 1 275 ? 4.516 32.560 -16.138 1.00 64.76 400 ILE B O 1
ATOM 6553 N N . LYS B 1 276 ? 4.996 33.599 -14.192 1.00 60.21 401 LYS B N 1
ATOM 6554 C CA . LYS B 1 276 ? 6.378 33.911 -14.547 1.00 60.12 401 LYS B CA 1
ATOM 6555 C C . LYS B 1 276 ? 7.304 33.772 -13.341 1.00 63.71 401 LYS B C 1
ATOM 6556 O O . LYS B 1 276 ? 6.956 34.202 -12.238 1.00 62.81 401 LYS B O 1
ATOM 6559 N N . GLU B 1 277 ? 8.495 33.187 -13.572 1.00 60.02 402 GLU B N 1
ATOM 6560 C CA . GLU B 1 277 ? 9.567 33.024 -12.583 1.00 59.36 402 GLU B CA 1
ATOM 6561 C C . GLU B 1 277 ? 10.114 34.430 -12.231 1.00 59.68 402 GLU B C 1
ATOM 6562 O O . GLU B 1 277 ? 10.259 35.256 -13.132 1.00 57.89 402 GLU B O 1
ATOM 6568 N N . GLY B 1 278 ? 10.378 34.684 -10.944 1.00 55.14 403 GLY B N 1
ATOM 6569 C CA . GLY B 1 278 ? 10.888 35.974 -10.481 1.00 54.50 403 GLY B CA 1
ATOM 6570 C C . GLY B 1 278 ? 10.881 36.193 -8.982 1.00 55.95 403 GLY B C 1
ATOM 6571 O O . GLY B 1 278 ? 10.437 35.326 -8.228 1.00 55.64 403 GLY B O 1
ATOM 6572 N N . ILE B 1 279 ? 11.395 37.361 -8.544 1.00 50.56 404 ILE B N 1
ATOM 6573 C CA . ILE B 1 279 ? 11.437 37.786 -7.140 1.00 49.10 404 ILE B CA 1
ATOM 6574 C C . ILE B 1 279 ? 10.171 38.602 -6.815 1.00 50.03 404 ILE B C 1
ATOM 6575 O O . ILE B 1 279 ? 9.962 39.661 -7.410 1.00 48.58 404 ILE B O 1
ATOM 6580 N N . LEU B 1 280 ? 9.332 38.116 -5.873 1.00 44.61 405 LEU B N 1
ATOM 6581 C CA . LEU B 1 280 ? 8.100 38.826 -5.470 1.00 42.83 405 LEU B CA 1
ATOM 6582 C C . LEU B 1 280 ? 8.441 40.087 -4.653 1.00 42.80 405 LEU B C 1
ATOM 6583 O O . LEU B 1 280 ? 8.890 39.981 -3.507 1.00 40.37 405 LEU B O 1
ATOM 6588 N N . ASP B 1 281 ? 8.246 41.277 -5.259 1.00 38.50 406 ASP B N 1
ATOM 6589 C CA . ASP B 1 281 ? 8.596 42.552 -4.620 1.00 37.11 406 ASP B CA 1
ATOM 6590 C C . ASP B 1 281 ? 7.394 43.385 -4.172 1.00 40.76 406 ASP B C 1
ATOM 6591 O O . ASP B 1 281 ? 7.504 44.124 -3.198 1.00 39.96 406 ASP B O 1
ATOM 6596 N N . ALA B 1 282 ? 6.253 43.271 -4.858 1.00 39.32 407 ALA B N 1
ATOM 6597 C CA . ALA B 1 282 ? 5.070 44.067 -4.521 1.00 39.09 407 ALA B CA 1
ATOM 6598 C C . ALA B 1 282 ? 3.811 43.584 -5.240 1.00 42.41 407 ALA B C 1
ATOM 6599 O O . ALA B 1 282 ? 3.889 42.839 -6.212 1.00 41.39 407 ALA B O 1
ATOM 6601 N N . ILE B 1 283 ? 2.650 44.049 -4.767 1.00 39.20 408 ILE B N 1
ATOM 6602 C CA . ILE B 1 283 ? 1.362 43.881 -5.428 1.00 37.85 408 ILE B CA 1
ATOM 6603 C C . ILE B 1 283 ? 1.050 45.301 -5.937 1.00 40.42 408 ILE B C 1
ATOM 6604 O O . ILE B 1 283 ? 0.938 46.242 -5.141 1.00 37.90 408 ILE B O 1
ATOM 6608 N N . MET B 1 284 ? 1.030 45.470 -7.262 1.00 38.84 409 MET B N 1
ATOM 6609 C CA . MET B 1 284 ? 0.722 46.756 -7.898 1.00 37.30 409 MET B CA 1
ATOM 6610 C C . MET B 1 284 ? -0.785 46.807 -8.093 1.00 41.06 409 MET B C 1
ATOM 6611 O O . MET B 1 284 ? -1.344 45.915 -8.724 1.00 40.43 409 MET B O 1
ATOM 6616 N N . VAL B 1 285 ? -1.424 47.852 -7.554 1.00 37.62 410 VAL B N 1
ATOM 6617 C CA . VAL B 1 285 ? -2.871 48.024 -7.564 1.00 37.22 410 VAL B CA 1
ATOM 6618 C C . VAL B 1 285 ? -3.292 49.280 -8.351 1.00 42.22 410 VAL B C 1
ATOM 6619 O O . VAL B 1 285 ? -2.694 50.349 -8.229 1.00 39.00 410 VAL B O 1
ATOM 6623 N N . TRP B 1 286 ? -4.353 49.121 -9.159 1.00 42.05 411 TRP B N 1
ATOM 6624 C CA . TRP B 1 286 ? -4.967 50.209 -9.925 1.00 43.24 411 TRP B CA 1
ATOM 6625 C C . TRP B 1 286 ? -6.473 49.963 -9.979 1.00 46.53 411 TRP B C 1
ATOM 6626 O O . TRP B 1 286 ? -6.952 48.954 -9.449 1.00 44.82 411 TRP B O 1
ATOM 6637 N N . PHE B 1 287 ? -7.219 50.868 -10.618 1.00 42.91 412 PHE B N 1
ATOM 6638 C CA . PHE B 1 287 ? -8.661 50.701 -10.694 1.00 42.67 412 PHE B CA 1
ATOM 6639 C C . PHE B 1 287 ? -9.248 51.269 -11.988 1.00 49.05 412 PHE B C 1
ATOM 6640 O O . PHE B 1 287 ? -8.651 52.131 -12.644 1.00 47.40 412 PHE B O 1
ATOM 6648 N N . VAL B 1 288 ? -10.427 50.758 -12.341 1.00 48.32 413 VAL B N 1
ATOM 6649 C CA . VAL B 1 288 ? -11.244 51.199 -13.470 1.00 49.61 413 VAL B CA 1
ATOM 6650 C C . VAL B 1 288 ? -12.454 51.888 -12.810 1.00 53.68 413 VAL B C 1
ATOM 6651 O O . VAL B 1 288 ? -13.275 51.237 -12.151 1.00 53.95 413 VAL B O 1
ATOM 6655 N N . LEU B 1 289 ? -12.497 53.215 -12.926 1.00 48.30 414 LEU B N 1
ATOM 6656 C CA . LEU B 1 289 ? -13.531 54.074 -12.374 1.00 47.22 414 LEU B CA 1
ATOM 6657 C C . LEU B 1 289 ? -14.632 54.338 -13.417 1.00 50.45 414 LEU B C 1
ATOM 6658 O O . LEU B 1 289 ? -14.370 54.944 -14.449 1.00 50.70 414 LEU B O 1
ATOM 6663 N N . GLN B 1 290 ? -15.857 53.881 -13.140 1.00 46.89 415 GLN B N 1
ATOM 6664 C CA . GLN B 1 290 ? -17.021 54.058 -14.008 1.00 46.93 415 GLN B CA 1
ATOM 6665 C C . GLN B 1 290 ? -17.738 55.361 -13.614 1.00 51.18 415 GLN B C 1
ATOM 6666 O O . GLN B 1 290 ? -18.400 55.404 -12.575 1.00 51.08 415 GLN B O 1
ATOM 6672 N N . LEU B 1 291 ? -17.552 56.437 -14.404 1.00 48.00 416 LEU B N 1
ATOM 6673 C CA . LEU B 1 291 ? -18.176 57.748 -14.123 1.00 48.53 416 LEU B CA 1
ATOM 6674 C C . LEU B 1 291 ? -19.698 57.673 -14.306 1.00 55.08 416 LEU B C 1
ATOM 6675 O O . LEU B 1 291 ? -20.454 58.253 -13.522 1.00 56.39 416 LEU B O 1
ATOM 6680 N N . ASP B 1 292 ? -20.120 56.946 -15.343 1.00 51.23 417 ASP B N 1
ATOM 6681 C CA . ASP B 1 292 ? -21.495 56.590 -15.713 1.00 51.70 417 ASP B CA 1
ATOM 6682 C C . ASP B 1 292 ? -21.428 55.277 -16.527 1.00 55.57 417 ASP B C 1
ATOM 6683 O O . ASP B 1 292 ? -20.363 54.666 -16.573 1.00 53.84 417 ASP B O 1
ATOM 6688 N N . ASP B 1 293 ? -22.523 54.836 -17.149 1.00 53.74 418 ASP B N 1
ATOM 6689 C CA . ASP B 1 293 ? -22.520 53.574 -17.896 1.00 53.88 418 ASP B CA 1
ATOM 6690 C C . ASP B 1 293 ? -21.819 53.695 -19.287 1.00 58.48 418 ASP B C 1
ATOM 6691 O O . ASP B 1 293 ? -21.657 52.686 -19.982 1.00 58.91 418 ASP B O 1
ATOM 6693 N N . GLU B 1 294 ? -21.374 54.914 -19.658 1.00 54.73 419 GLU B N 1
ATOM 6694 C CA . GLU B 1 294 ? -20.739 55.247 -20.941 1.00 54.78 419 GLU B CA 1
ATOM 6695 C C . GLU B 1 294 ? -19.286 55.744 -20.818 1.00 57.68 419 GLU B C 1
ATOM 6696 O O . GLU B 1 294 ? -18.511 55.582 -21.760 1.00 58.15 419 GLU B O 1
ATOM 6702 N N . HIS B 1 295 ? -18.945 56.401 -19.697 1.00 51.94 420 HIS B N 1
ATOM 6703 C CA . HIS B 1 295 ? -17.647 57.032 -19.482 1.00 50.99 420 HIS B CA 1
ATOM 6704 C C . HIS B 1 295 ? -16.896 56.375 -18.320 1.00 56.37 420 HIS B C 1
ATOM 6705 O O . HIS B 1 295 ? -17.375 56.326 -17.182 1.00 54.80 420 HIS B O 1
ATOM 6712 N N . SER B 1 296 ? -15.719 55.846 -18.635 1.00 55.31 421 SER B N 1
ATOM 6713 C CA . SER B 1 296 ? -14.857 55.166 -17.676 1.00 55.84 421 SER B CA 1
ATOM 6714 C C . SER B 1 296 ? -13.422 55.696 -17.756 1.00 60.12 421 SER B C 1
ATOM 6715 O O . SER B 1 296 ? -12.962 56.126 -18.822 1.00 58.53 421 SER B O 1
ATOM 6718 N N . LEU B 1 297 ? -12.739 55.695 -16.608 1.00 58.29 422 LEU B N 1
ATOM 6719 C CA . LEU B 1 297 ? -11.356 56.146 -16.437 1.00 58.31 422 LEU B CA 1
ATOM 6720 C C . LEU B 1 297 ? -10.534 54.995 -15.858 1.00 60.39 422 LEU B C 1
ATOM 6721 O O . LEU B 1 297 ? -10.995 54.325 -14.933 1.00 60.87 422 LEU B O 1
ATOM 6726 N N . SER B 1 298 ? -9.349 54.731 -16.418 1.00 53.17 423 SER B N 1
ATOM 6727 C CA . SER B 1 298 ? -8.480 53.680 -15.892 1.00 50.42 423 SER B CA 1
ATOM 6728 C C . SER B 1 298 ? -7.185 54.258 -15.322 1.00 48.29 423 SER B C 1
ATOM 6729 O O . SER B 1 298 ? -6.566 55.105 -15.970 1.00 46.66 423 SER B O 1
ATOM 6732 N N . THR B 1 299 ? -6.766 53.782 -14.125 1.00 41.39 424 THR B N 1
ATOM 6733 C CA . THR B 1 299 ? -5.499 54.188 -13.509 1.00 39.44 424 THR B CA 1
ATOM 6734 C C . THR B 1 299 ? -4.436 53.122 -13.790 1.00 43.73 424 THR B C 1
ATOM 6735 O O . THR B 1 299 ? -3.388 53.113 -13.144 1.00 42.86 424 THR B O 1
ATOM 6739 N N . SER B 1 300 ? -4.695 52.239 -14.784 1.00 41.37 425 SER B N 1
ATOM 6740 C CA . SER B 1 300 ? -3.756 51.210 -15.238 1.00 41.72 425 SER B CA 1
ATOM 6741 C C . SER B 1 300 ? -2.429 51.908 -15.657 1.00 46.54 425 SER B C 1
ATOM 6742 O O . SER B 1 300 ? -2.490 53.014 -16.217 1.00 44.72 425 SER B O 1
ATOM 6745 N N . PRO B 1 301 ? -1.243 51.335 -15.314 1.00 43.60 426 PRO B N 1
ATOM 6746 C CA . PRO B 1 301 ? 0.026 52.022 -15.644 1.00 44.48 426 PRO B CA 1
ATOM 6747 C C . PRO B 1 301 ? 0.187 52.281 -17.142 1.00 52.31 426 PRO B C 1
ATOM 6748 O O . PRO B 1 301 ? 0.036 51.358 -17.947 1.00 55.49 426 PRO B O 1
ATOM 6752 N N . SER B 1 302 ? 0.426 53.549 -17.517 1.00 48.14 427 SER B N 1
ATOM 6753 C CA . SER B 1 302 ? 0.603 53.966 -18.909 1.00 48.26 427 SER B CA 1
ATOM 6754 C C . SER B 1 302 ? 1.317 55.295 -18.986 1.00 49.89 427 SER B C 1
ATOM 6755 O O . SER B 1 302 ? 0.973 56.209 -18.233 1.00 47.11 427 SER B O 1
ATOM 6758 N N . GLU B 1 303 ? 2.286 55.428 -19.932 1.00 48.08 428 GLU B N 1
ATOM 6759 C CA . GLU B 1 303 ? 3.009 56.704 -20.123 1.00 48.77 428 GLU B CA 1
ATOM 6760 C C . GLU B 1 303 ? 2.094 57.776 -20.746 1.00 54.02 428 GLU B C 1
ATOM 6761 O O . GLU B 1 303 ? 2.436 58.957 -20.720 1.00 54.33 428 GLU B O 1
ATOM 6767 N N . GLU B 1 304 ? 0.916 57.362 -21.261 1.00 51.77 429 GLU B N 1
ATOM 6768 C CA . GLU B 1 304 ? -0.087 58.245 -21.863 1.00 52.37 429 GLU B CA 1
ATOM 6769 C C . GLU B 1 304 ? -1.025 58.872 -20.815 1.00 55.21 429 GLU B C 1
ATOM 6770 O O . GLU B 1 304 ? -1.747 59.808 -21.143 1.00 56.09 429 GLU B O 1
ATOM 6776 N N . THR B 1 305 ? -0.997 58.387 -19.554 1.00 50.21 430 THR B N 1
ATOM 6777 C CA . THR B 1 305 ? -1.864 58.915 -18.483 1.00 49.00 430 THR B CA 1
ATOM 6778 C C . THR B 1 305 ? -1.056 59.459 -17.287 1.00 50.99 430 THR B C 1
ATOM 6779 O O . THR B 1 305 ? 0.095 59.086 -17.104 1.00 50.52 430 THR B O 1
ATOM 6783 N N . CYS B 1 306 ? -1.691 60.311 -16.471 1.00 46.27 431 CYS B N 1
ATOM 6784 C CA . CYS B 1 306 ? -1.111 60.967 -15.303 1.00 46.61 431 CYS B CA 1
ATOM 6785 C C . CYS B 1 306 ? -1.177 60.107 -14.025 1.00 49.54 431 CYS B C 1
ATOM 6786 O O . CYS B 1 306 ? -0.512 60.430 -13.035 1.00 49.09 431 CYS B O 1
ATOM 6789 N N . TRP B 1 307 ? -2.012 59.068 -14.031 1.00 45.19 432 TRP B N 1
ATOM 6790 C CA . TRP B 1 307 ? -2.307 58.238 -12.870 1.00 44.82 432 TRP B CA 1
ATOM 6791 C C . TRP B 1 307 ? -1.156 57.402 -12.359 1.00 44.68 432 TRP B C 1
ATOM 6792 O O . TRP B 1 307 ? -0.466 56.719 -13.123 1.00 44.47 432 TRP B O 1
ATOM 6803 N N . GLU B 1 308 ? -1.017 57.420 -11.023 1.00 37.96 433 GLU B N 1
ATOM 6804 C CA . GLU B 1 308 ? -0.091 56.598 -10.265 1.00 36.14 433 GLU B CA 1
ATOM 6805 C C . GLU B 1 308 ? -0.850 55.386 -9.715 1.00 40.02 433 GLU B C 1
ATOM 6806 O O . GLU B 1 308 ? -2.081 55.396 -9.656 1.00 39.46 433 GLU B O 1
ATOM 6812 N N . GLN B 1 309 ? -0.101 54.329 -9.345 1.00 35.91 434 GLN B N 1
ATOM 6813 C CA . GLN B 1 309 ? -0.592 53.050 -8.830 1.00 34.97 434 GLN B CA 1
ATOM 6814 C C . GLN B 1 309 ? -0.279 52.896 -7.339 1.00 40.16 434 GLN B C 1
ATOM 6815 O O . GLN B 1 309 ? 0.682 53.495 -6.835 1.00 38.10 434 GLN B O 1
ATOM 6821 N N . ALA B 1 310 ? -1.100 52.101 -6.637 1.00 37.44 435 ALA B N 1
ATOM 6822 C CA . ALA B 1 310 ? -0.867 51.823 -5.222 1.00 38.41 435 ALA B CA 1
ATOM 6823 C C . ALA B 1 310 ? 0.088 50.648 -5.171 1.00 43.61 435 ALA B C 1
ATOM 6824 O O . ALA B 1 310 ? -0.107 49.659 -5.893 1.00 44.22 435 ALA B O 1
ATOM 6826 N N . VAL B 1 311 ? 1.160 50.779 -4.382 1.00 39.66 436 VAL B N 1
ATOM 6827 C CA . VAL B 1 311 ? 2.170 49.728 -4.305 1.00 39.90 436 VAL B CA 1
ATOM 6828 C C . VAL B 1 311 ? 2.207 49.142 -2.874 1.00 41.61 436 VAL B C 1
ATOM 6829 O O . VAL B 1 311 ? 2.510 49.848 -1.923 1.00 40.63 436 VAL B O 1
ATOM 6833 N N . TYR B 1 312 ? 1.884 47.850 -2.750 1.00 38.83 437 TYR B N 1
ATOM 6834 C CA . TYR B 1 312 ? 1.878 47.130 -1.477 1.00 38.63 437 TYR B CA 1
ATOM 6835 C C . TYR B 1 312 ? 3.154 46.293 -1.459 1.00 41.28 437 TYR B C 1
ATOM 6836 O O . TYR B 1 312 ? 3.236 45.300 -2.179 1.00 37.44 437 TYR B O 1
ATOM 6845 N N . PRO B 1 313 ? 4.206 46.755 -0.730 1.00 40.20 438 PRO B N 1
ATOM 6846 C CA . PRO B 1 313 ? 5.476 46.018 -0.723 1.00 39.82 438 PRO B CA 1
ATOM 6847 C C . PRO B 1 313 ? 5.373 44.636 -0.097 1.00 42.17 438 PRO B C 1
ATOM 6848 O O . PRO B 1 313 ? 4.604 44.440 0.841 1.00 41.13 438 PRO B O 1
ATOM 6852 N N . VAL B 1 314 ? 6.138 43.682 -0.631 1.00 39.40 439 VAL B N 1
ATOM 6853 C CA . VAL B 1 314 ? 6.164 42.325 -0.089 1.00 39.77 439 VAL B CA 1
ATOM 6854 C C . VAL B 1 314 ? 7.430 42.237 0.745 1.00 44.66 439 VAL B C 1
ATOM 6855 O O . VAL B 1 314 ? 8.524 42.521 0.251 1.00 44.19 439 VAL B O 1
ATOM 6859 N N . GLN B 1 315 ? 7.248 41.917 2.018 1.00 42.44 440 GLN B N 1
ATOM 6860 C CA . GLN B 1 315 ? 8.294 41.759 3.016 1.00 44.09 440 GLN B CA 1
ATOM 6861 C C . GLN B 1 315 ? 7.880 40.670 4.041 1.00 51.77 440 GLN B C 1
ATOM 6862 O O . GLN B 1 315 ? 6.798 40.074 3.939 1.00 50.24 440 GLN B O 1
ATOM 6868 N N . ASP B 1 316 ? 8.778 40.356 4.973 1.00 51.76 441 ASP B N 1
ATOM 6869 C CA . ASP B 1 316 ? 8.572 39.350 6.022 1.00 53.15 441 ASP B CA 1
ATOM 6870 C C . ASP B 1 316 ? 8.267 37.934 5.445 1.00 55.95 441 ASP B C 1
ATOM 6871 O O . ASP B 1 316 ? 7.398 37.220 5.958 1.00 56.59 441 ASP B O 1
ATOM 6876 N N . LEU B 1 317 ? 8.985 37.539 4.379 1.00 50.75 442 LEU B N 1
ATOM 6877 C CA . LEU B 1 317 ? 8.851 36.193 3.801 1.00 50.06 442 LEU B CA 1
ATOM 6878 C C . LEU B 1 317 ? 10.200 35.484 3.906 1.00 53.98 442 LEU B C 1
ATOM 6879 O O . LEU B 1 317 ? 11.261 36.134 3.852 1.00 51.41 442 LEU B O 1
ATOM 6884 N N . ALA B 1 318 ? 10.147 34.143 4.046 1.00 50.71 443 ALA B N 1
ATOM 6885 C CA . ALA B 1 318 ? 11.322 33.282 4.137 1.00 50.66 443 ALA B CA 1
ATOM 6886 C C . ALA B 1 318 ? 12.039 33.194 2.784 1.00 55.03 443 ALA B C 1
ATOM 6887 O O . ALA B 1 318 ? 13.274 33.177 2.738 1.00 55.82 443 ALA B O 1
ATOM 6889 N N . ASP B 1 319 ? 11.259 33.157 1.688 1.00 50.05 444 ASP B N 1
ATOM 6890 C CA . ASP B 1 319 ? 11.740 33.051 0.314 1.00 49.41 444 ASP B CA 1
ATOM 6891 C C . ASP B 1 319 ? 10.863 33.935 -0.593 1.00 53.08 444 ASP B C 1
ATOM 6892 O O . ASP B 1 319 ? 9.638 33.831 -0.564 1.00 52.79 444 ASP B O 1
ATOM 6897 N N . TYR B 1 320 ? 11.500 34.807 -1.398 1.00 48.62 445 TYR B N 1
ATOM 6898 C CA . TYR B 1 320 ? 10.803 35.711 -2.312 1.00 46.70 445 TYR B CA 1
ATOM 6899 C C . TYR B 1 320 ? 10.782 35.172 -3.746 1.00 54.00 445 TYR B C 1
ATOM 6900 O O . TYR B 1 320 ? 10.106 35.759 -4.592 1.00 55.89 445 TYR B O 1
ATOM 6909 N N . TRP B 1 321 ? 11.500 34.067 -4.030 1.00 51.71 446 TRP B N 1
ATOM 6910 C CA . TRP B 1 321 ? 11.488 33.472 -5.369 1.00 52.42 446 TRP B CA 1
ATOM 6911 C C . TRP B 1 321 ? 10.203 32.709 -5.592 1.00 54.27 446 TRP B C 1
ATOM 6912 O O . TRP B 1 321 ? 9.836 31.841 -4.788 1.00 52.66 446 TRP B O 1
ATOM 6923 N N . ILE B 1 322 ? 9.483 33.093 -6.653 1.00 51.29 447 ILE B N 1
ATOM 6924 C CA . ILE B 1 322 ? 8.208 32.486 -7.024 1.00 50.56 447 ILE B CA 1
ATOM 6925 C C . ILE B 1 322 ? 8.318 31.988 -8.475 1.00 54.63 447 ILE B C 1
ATOM 6926 O O . ILE B 1 322 ? 9.018 32.590 -9.294 1.00 52.80 447 ILE B O 1
ATOM 6931 N N . LYS B 1 323 ? 7.662 30.858 -8.764 1.00 52.37 448 LYS B N 1
ATOM 6932 C CA . LYS B 1 323 ? 7.727 30.216 -10.075 1.00 53.52 448 LYS B CA 1
ATOM 6933 C C . LYS B 1 323 ? 6.356 29.672 -10.532 1.00 59.27 448 LYS B C 1
ATOM 6934 O O . LYS B 1 323 ? 5.524 29.378 -9.662 1.00 57.31 448 LYS B O 1
ATOM 6937 N N . PRO B 1 324 ? 6.107 29.470 -11.865 1.00 58.32 449 PRO B N 1
ATOM 6938 C CA . PRO B 1 324 ? 4.825 28.846 -12.285 1.00 58.63 449 PRO B CA 1
ATOM 6939 C C . PRO B 1 324 ? 4.560 27.567 -11.496 1.00 60.68 449 PRO B C 1
ATOM 6940 O O . PRO B 1 324 ? 5.472 26.755 -11.330 1.00 60.70 449 PRO B O 1
ATOM 6944 N N . GLY B 1 325 ? 3.361 27.468 -10.927 1.00 56.56 450 GLY B N 1
ATOM 6945 C CA . GLY B 1 325 ? 2.975 26.356 -10.063 1.00 56.76 450 GLY B CA 1
ATOM 6946 C C . GLY B 1 325 ? 2.717 26.822 -8.644 1.00 59.55 450 GLY B C 1
ATOM 6947 O O . GLY B 1 325 ? 1.965 26.183 -7.899 1.00 59.12 450 GLY B O 1
ATOM 6948 N N . ASP B 1 326 ? 3.368 27.938 -8.259 1.00 54.35 451 ASP B N 1
ATOM 6949 C CA . ASP B 1 326 ? 3.195 28.594 -6.963 1.00 54.11 451 ASP B CA 1
ATOM 6950 C C . ASP B 1 326 ? 1.905 29.418 -7.010 1.00 57.43 451 ASP B C 1
ATOM 6951 O O . ASP B 1 326 ? 1.404 29.736 -8.091 1.00 56.84 451 ASP B O 1
ATOM 6956 N N . HIS B 1 327 ? 1.386 29.773 -5.842 1.00 54.70 452 HIS B N 1
ATOM 6957 C CA . HIS B 1 327 ? 0.194 30.597 -5.697 1.00 54.71 452 HIS B CA 1
ATOM 6958 C C . HIS B 1 327 ? 0.477 31.731 -4.697 1.00 57.79 452 HIS B C 1
ATOM 6959 O O . HIS B 1 327 ? 0.942 31.476 -3.575 1.00 58.30 452 HIS B O 1
ATOM 6966 N N . VAL B 1 328 ? 0.214 32.978 -5.111 1.00 52.10 453 VAL B N 1
ATOM 6967 C CA . VAL B 1 328 ? 0.382 34.154 -4.256 1.00 50.93 453 VAL B CA 1
ATOM 6968 C C . VAL B 1 328 ? -0.927 34.345 -3.488 1.00 54.08 453 VAL B C 1
ATOM 6969 O O . VAL B 1 328 ? -1.973 34.586 -4.090 1.00 54.07 453 VAL B O 1
ATOM 6973 N N . MET B 1 329 ? -0.865 34.187 -2.163 1.00 50.71 454 MET B N 1
ATOM 6974 C CA . MET B 1 329 ? -2.020 34.314 -1.271 1.00 51.12 454 MET B CA 1
ATOM 6975 C C . MET B 1 329 ? -1.992 35.649 -0.580 1.00 53.67 454 MET B C 1
ATOM 6976 O O . MET B 1 329 ? -0.913 36.163 -0.277 1.00 51.90 454 MET B O 1
ATOM 6981 N N . MET B 1 330 ? -3.185 36.224 -0.345 1.00 49.90 455 MET B N 1
ATOM 6982 C CA . MET B 1 330 ? -3.352 37.514 0.333 1.00 49.80 455 MET B CA 1
ATOM 6983 C C . MET B 1 330 ? -4.792 37.662 0.854 1.00 53.69 455 MET B C 1
ATOM 6984 O O . MET B 1 330 ? -5.679 36.898 0.464 1.00 51.74 455 MET B O 1
ATOM 6989 N N . GLU B 1 331 ? -4.997 38.640 1.754 1.00 51.56 456 GLU B N 1
ATOM 6990 C CA . GLU B 1 331 ? -6.284 38.973 2.352 1.00 52.17 456 GLU B CA 1
ATOM 6991 C C . GLU B 1 331 ? -6.576 40.432 2.072 1.00 56.82 456 GLU B C 1
ATOM 6992 O O . GLU B 1 331 ? -5.858 41.313 2.543 1.00 57.25 456 GLU B O 1
ATOM 6998 N N . VAL B 1 332 ? -7.602 40.683 1.252 1.00 53.13 457 VAL B N 1
ATOM 6999 C CA . VAL B 1 332 ? -8.014 42.022 0.841 1.00 51.42 457 VAL B CA 1
ATOM 7000 C C . VAL B 1 332 ? -9.192 42.499 1.696 1.00 54.39 457 VAL B C 1
ATOM 7001 O O . VAL B 1 332 ? -10.186 41.789 1.817 1.00 52.51 457 VAL B O 1
ATOM 7005 N N . SER B 1 333 ? -9.076 43.709 2.283 1.00 51.38 458 SER B N 1
ATOM 7006 C CA . SER B 1 333 ? -10.116 44.321 3.114 1.00 50.78 458 SER B CA 1
ATOM 7007 C C . SER B 1 333 ? -10.117 45.845 2.968 1.00 56.08 458 SER B C 1
ATOM 7008 O O . SER B 1 333 ? -9.127 46.411 2.514 1.00 54.28 458 SER B O 1
ATOM 7011 N N . CYS B 1 334 ? -11.211 46.513 3.403 1.00 54.93 459 CYS B N 1
ATOM 7012 C CA . CYS B 1 334 ? -11.367 47.970 3.297 1.00 55.42 459 CYS B CA 1
ATOM 7013 C C . CYS B 1 334 ? -12.302 48.520 4.417 1.00 59.29 459 CYS B C 1
ATOM 7014 O O . CYS B 1 334 ? -13.217 49.302 4.145 1.00 59.54 459 CYS B O 1
ATOM 7017 N N . GLN B 1 335 ? -12.038 48.127 5.672 1.00 55.46 460 GLN B N 1
ATOM 7018 C CA . GLN B 1 335 ? -12.838 48.475 6.850 1.00 56.08 460 GLN B CA 1
ATOM 7019 C C . GLN B 1 335 ? -12.579 49.894 7.403 1.00 62.88 460 GLN B C 1
ATOM 7020 O O . GLN B 1 335 ? -13.533 50.523 7.862 1.00 62.70 460 GLN B O 1
ATOM 7026 N N . ASP B 1 336 ? -11.312 50.384 7.385 1.00 61.72 461 ASP B N 1
ATOM 7027 C CA . ASP B 1 336 ? -10.935 51.711 7.912 1.00 62.32 461 ASP B CA 1
ATOM 7028 C C . ASP B 1 336 ? -10.183 52.565 6.862 1.00 67.53 461 ASP B C 1
ATOM 7029 O O . ASP B 1 336 ? -8.942 52.614 6.848 1.00 67.98 461 ASP B O 1
ATOM 7031 N N . CYS B 1 337 ? -10.964 53.256 6.003 1.00 63.41 462 CYS B N 1
ATOM 7032 C CA . CYS B 1 337 ? -10.533 54.127 4.895 1.00 63.04 462 CYS B CA 1
ATOM 7033 C C . CYS B 1 337 ? -9.766 53.320 3.849 1.00 63.36 462 CYS B C 1
ATOM 7034 O O . CYS B 1 337 ? -10.400 52.822 2.917 1.00 65.47 462 CYS B O 1
ATOM 7037 N N . TYR B 1 338 ? -8.444 53.130 4.042 1.00 53.53 463 TYR B N 1
ATOM 7038 C CA . TYR B 1 338 ? -7.528 52.462 3.109 1.00 50.75 463 TYR B CA 1
ATOM 7039 C C . TYR B 1 338 ? -7.869 51.017 2.771 1.00 52.74 463 TYR B C 1
ATOM 7040 O O . TYR B 1 338 ? -8.288 50.219 3.621 1.00 52.51 463 TYR B O 1
ATOM 7049 N N . LEU B 1 339 ? -7.599 50.680 1.516 1.00 47.34 464 LEU B N 1
ATOM 7050 C CA . LEU B 1 339 ? -7.683 49.338 0.969 1.00 46.04 464 LEU B CA 1
ATOM 7051 C C . LEU B 1 339 ? -6.417 48.645 1.508 1.00 47.62 464 LEU B C 1
ATOM 7052 O O . LEU B 1 339 ? -5.313 49.200 1.428 1.00 44.43 464 LEU B O 1
ATOM 7057 N N . ARG B 1 340 ? -6.599 47.481 2.131 1.00 45.61 465 ARG B N 1
ATOM 7058 C CA . ARG B 1 340 ? -5.494 46.742 2.739 1.00 45.86 465 ARG B CA 1
ATOM 7059 C C . ARG B 1 340 ? -5.327 45.368 2.134 1.00 48.35 465 ARG B C 1
ATOM 7060 O O . ARG B 1 340 ? -6.307 44.691 1.845 1.00 47.81 465 ARG B O 1
ATOM 7068 N N . ILE B 1 341 ? -4.079 44.998 1.883 1.00 46.27 466 ILE B N 1
ATOM 7069 C CA . ILE B 1 341 ? -3.680 43.682 1.351 1.00 46.63 466 ILE B CA 1
ATOM 7070 C C . ILE B 1 341 ? -2.740 43.118 2.439 1.00 51.23 466 ILE B C 1
ATOM 7071 O O . ILE B 1 341 ? -1.649 43.644 2.676 1.00 49.38 466 ILE B O 1
ATOM 7076 N N . GLN B 1 342 ? -3.234 42.133 3.176 1.00 49.96 467 GLN B N 1
ATOM 7077 C CA . GLN B 1 342 ? -2.512 41.573 4.313 1.00 50.38 467 GLN B CA 1
ATOM 7078 C C . GLN B 1 342 ? -2.292 40.079 4.160 1.00 55.18 467 GLN B C 1
ATOM 7079 O O . GLN B 1 342 ? -2.826 39.466 3.232 1.00 53.87 467 GLN B O 1
ATOM 7085 N N . SER B 1 343 ? -1.482 39.496 5.074 1.00 53.96 468 SER B N 1
ATOM 7086 C CA . SER B 1 343 ? -1.145 38.065 5.145 1.00 54.42 468 SER B CA 1
ATOM 7087 C C . SER B 1 343 ? -0.682 37.520 3.773 1.00 59.58 468 SER B C 1
ATOM 7088 O O . SER B 1 343 ? -1.144 36.468 3.337 1.00 60.55 468 SER B O 1
ATOM 7091 N N . ILE B 1 344 ? 0.217 38.257 3.092 1.00 56.66 469 ILE B N 1
ATOM 7092 C CA . ILE B 1 344 ? 0.757 37.845 1.792 1.00 56.91 469 ILE B CA 1
ATOM 7093 C C . ILE B 1 344 ? 1.710 36.659 2.007 1.00 64.17 469 ILE B C 1
ATOM 7094 O O . ILE B 1 344 ? 2.632 36.745 2.825 1.00 66.31 469 ILE B O 1
ATOM 7099 N N . SER B 1 345 ? 1.455 35.553 1.299 1.00 59.72 470 SER B N 1
ATOM 7100 C CA . SER B 1 345 ? 2.259 34.342 1.392 1.00 59.40 470 SER B CA 1
ATOM 7101 C C . SER B 1 345 ? 2.383 33.642 0.042 1.00 63.96 470 SER B C 1
ATOM 7102 O O . SER B 1 345 ? 1.610 33.915 -0.880 1.00 63.58 470 SER B O 1
ATOM 7105 N N . VAL B 1 346 ? 3.359 32.730 -0.057 1.00 60.81 471 VAL B N 1
ATOM 7106 C CA . VAL B 1 346 ? 3.604 31.912 -1.237 1.00 60.91 471 VAL B CA 1
ATOM 7107 C C . VAL B 1 346 ? 3.220 30.484 -0.885 1.00 68.48 471 VAL B C 1
ATOM 7108 O O . VAL B 1 346 ? 3.763 29.907 0.066 1.00 68.13 471 VAL B O 1
ATOM 7112 N N . LEU B 1 347 ? 2.271 29.926 -1.640 1.00 68.34 472 LEU B N 1
ATOM 7113 C CA . LEU B 1 347 ? 1.832 28.547 -1.460 1.00 69.66 472 LEU B CA 1
ATOM 7114 C C . LEU B 1 347 ? 2.379 27.737 -2.644 1.00 76.50 472 LEU B C 1
ATOM 7115 O O . LEU B 1 347 ? 2.032 28.007 -3.798 1.00 75.54 472 LEU B O 1
ATOM 7120 N N . GLY B 1 348 ? 3.285 26.806 -2.340 1.00 75.70 473 GLY B N 1
ATOM 7121 C CA . GLY B 1 348 ? 3.957 25.964 -3.328 1.00 76.13 473 GLY B CA 1
ATOM 7122 C C . GLY B 1 348 ? 3.073 24.987 -4.075 1.00 81.39 473 GLY B C 1
ATOM 7123 O O . GLY B 1 348 ? 1.961 24.679 -3.628 1.00 81.09 473 GLY B O 1
ATOM 7124 N N . LEU B 1 349 ? 3.580 24.481 -5.222 1.00 78.73 474 LEU B N 1
ATOM 7125 C CA . LEU B 1 349 ? 2.894 23.496 -6.069 1.00 116.62 474 LEU B CA 1
ATOM 7126 C C . LEU B 1 349 ? 2.772 22.147 -5.361 1.00 140.37 474 LEU B C 1
ATOM 7127 O O . LEU B 1 349 ? 1.796 21.908 -4.653 1.00 101.72 474 LEU B O 1
ATOM 7129 N N . GLU B 1 390 ? 15.588 38.188 18.954 1.00 67.97 515 GLU B N 1
ATOM 7130 C CA . GLU B 1 390 ? 14.668 38.552 17.876 1.00 67.99 515 GLU B CA 1
ATOM 7131 C C . GLU B 1 390 ? 14.055 39.945 18.118 1.00 71.59 515 GLU B C 1
ATOM 7132 O O . GLU B 1 390 ? 13.280 40.144 19.060 1.00 73.28 515 GLU B O 1
ATOM 7134 N N . GLN B 1 391 ? 14.412 40.902 17.264 1.00 64.30 516 GLN B N 1
ATOM 7135 C CA . GLN B 1 391 ? 13.951 42.283 17.359 1.00 62.29 516 GLN B CA 1
ATOM 7136 C C . GLN B 1 391 ? 13.528 42.783 15.973 1.00 61.44 516 GLN B C 1
ATOM 7137 O O . GLN B 1 391 ? 14.247 42.559 14.997 1.00 60.04 516 GLN B O 1
ATOM 7141 N N . THR B 1 392 ? 12.351 43.413 15.882 1.00 55.80 517 THR B N 1
ATOM 7142 C CA . THR B 1 392 ? 11.859 44.007 14.639 1.00 55.26 517 THR B CA 1
ATOM 7143 C C . THR B 1 392 ? 12.188 45.481 14.704 1.00 58.53 517 THR B C 1
ATOM 7144 O O . THR B 1 392 ? 11.835 46.150 15.668 1.00 59.24 517 THR B O 1
ATOM 7148 N N . CYS B 1 393 ? 12.922 45.971 13.716 1.00 53.80 518 CYS B N 1
ATOM 7149 C CA . CYS B 1 393 ? 13.349 47.359 13.660 1.00 52.18 518 CYS B CA 1
ATOM 7150 C C . CYS B 1 393 ? 12.722 48.046 12.464 1.00 51.79 518 CYS B C 1
ATOM 7151 O O . CYS B 1 393 ? 13.017 47.701 11.316 1.00 49.62 518 CYS B O 1
ATOM 7154 N N . ILE B 1 394 ? 11.829 49.007 12.739 1.00 47.06 519 ILE B N 1
ATOM 7155 C CA . ILE B 1 394 ? 11.135 49.782 11.713 1.00 44.76 519 ILE B CA 1
ATOM 7156 C C . ILE B 1 394 ? 12.071 50.858 11.204 1.00 44.72 519 ILE B C 1
ATOM 7157 O O . ILE B 1 394 ? 12.584 51.656 11.990 1.00 45.28 519 ILE B O 1
ATOM 7162 N N . LEU B 1 395 ? 12.308 50.872 9.886 1.00 37.79 520 LEU B N 1
ATOM 7163 C CA . LEU B 1 395 ? 13.122 51.905 9.261 1.00 35.05 520 LEU B CA 1
ATOM 7164 C C . LEU B 1 395 ? 12.282 52.630 8.218 1.00 40.26 520 LEU B C 1
ATOM 7165 O O . LEU B 1 395 ? 11.395 52.030 7.601 1.00 39.06 520 LEU B O 1
ATOM 7170 N N . GLU B 1 396 ? 12.622 53.899 7.965 1.00 36.82 521 GLU B N 1
ATOM 7171 C CA . GLU B 1 396 ? 12.038 54.690 6.885 1.00 36.30 521 GLU B CA 1
ATOM 7172 C C . GLU B 1 396 ? 12.583 54.061 5.598 1.00 39.58 521 GLU B C 1
ATOM 7173 O O . GLU B 1 396 ? 13.627 53.414 5.642 1.00 39.63 521 GLU B O 1
ATOM 7179 N N . SER B 1 397 ? 11.878 54.229 4.471 1.00 35.81 522 SER B N 1
ATOM 7180 C CA . SER B 1 397 ? 12.295 53.713 3.168 1.00 35.79 522 SER B CA 1
ATOM 7181 C C . SER B 1 397 ? 13.646 54.311 2.720 1.00 37.75 522 SER B C 1
ATOM 7182 O O . SER B 1 397 ? 14.419 53.637 2.031 1.00 34.37 522 SER B O 1
ATOM 7185 N N . THR B 1 398 ? 13.936 55.566 3.146 1.00 34.06 523 THR B N 1
ATOM 7186 C CA . THR B 1 398 ? 15.226 56.234 2.879 1.00 34.45 523 THR B CA 1
ATOM 7187 C C . THR B 1 398 ? 16.364 55.483 3.598 1.00 34.31 523 THR B C 1
ATOM 7188 O O . THR B 1 398 ? 17.444 55.313 3.024 1.00 33.48 523 THR B O 1
ATOM 7192 N N . GLU B 1 399 ? 16.087 54.998 4.815 1.00 30.44 524 GLU B N 1
ATOM 7193 C CA . GLU B 1 399 ? 17.049 54.251 5.647 1.00 31.22 524 GLU B CA 1
ATOM 7194 C C . GLU B 1 399 ? 17.259 52.843 5.118 1.00 35.15 524 GLU B C 1
ATOM 7195 O O . GLU B 1 399 ? 18.367 52.324 5.240 1.00 34.67 524 GLU B O 1
ATOM 7201 N N . ILE B 1 400 ? 16.221 52.237 4.492 1.00 33.15 525 ILE B N 1
ATOM 7202 C CA . ILE B 1 400 ? 16.316 50.898 3.869 1.00 32.29 525 ILE B CA 1
ATOM 7203 C C . ILE B 1 400 ? 17.139 51.058 2.573 1.00 35.02 525 ILE B C 1
ATOM 7204 O O . ILE B 1 400 ? 18.102 50.311 2.367 1.00 35.57 525 ILE B O 1
ATOM 7209 N N . ALA B 1 401 ? 16.823 52.077 1.757 1.00 31.06 526 ALA B N 1
ATOM 7210 C CA . ALA B 1 401 ? 17.594 52.400 0.532 1.00 30.34 526 ALA B CA 1
ATOM 7211 C C . ALA B 1 401 ? 19.068 52.664 0.914 1.00 34.08 526 ALA B C 1
ATOM 7212 O O . ALA B 1 401 ? 19.963 52.224 0.212 1.00 34.74 526 ALA B O 1
ATOM 7214 N N . LEU B 1 402 ? 19.310 53.347 2.050 1.00 30.88 527 LEU B N 1
ATOM 7215 C CA . LEU B 1 402 ? 20.650 53.571 2.588 1.00 30.98 527 LEU B CA 1
ATOM 7216 C C . LEU B 1 402 ? 21.395 52.242 2.861 1.00 35.08 527 LEU B C 1
ATOM 7217 O O . LEU B 1 402 ? 22.505 52.062 2.379 1.00 35.07 527 LEU B O 1
ATOM 7222 N N . LEU B 1 403 ? 20.775 51.313 3.594 1.00 32.72 528 LEU B N 1
ATOM 7223 C CA . LEU B 1 403 ? 21.409 50.025 3.897 1.00 32.42 528 LEU B CA 1
ATOM 7224 C C . LEU B 1 403 ? 21.682 49.217 2.636 1.00 36.83 528 LEU B C 1
ATOM 7225 O O . LEU B 1 403 ? 22.635 48.445 2.625 1.00 37.56 528 LEU B O 1
ATOM 7230 N N . ASN B 1 404 ? 20.923 49.459 1.556 1.00 34.11 529 ASN B N 1
ATOM 7231 C CA . ASN B 1 404 ? 21.111 48.783 0.264 1.00 33.68 529 ASN B CA 1
ATOM 7232 C C . ASN B 1 404 ? 22.099 49.530 -0.661 1.00 37.37 529 ASN B C 1
ATOM 7233 O O . ASN B 1 404 ? 22.349 49.080 -1.776 1.00 36.85 529 ASN B O 1
ATOM 7238 N N . ASN B 1 405 ? 22.630 50.681 -0.206 1.00 34.46 530 ASN B N 1
ATOM 7239 C CA . ASN B 1 405 ? 23.586 51.502 -0.951 1.00 33.60 530 ASN B CA 1
ATOM 7240 C C . ASN B 1 405 ? 24.991 51.016 -0.595 1.00 37.56 530 ASN B C 1
ATOM 7241 O O . ASN B 1 405 ? 25.619 51.527 0.331 1.00 37.52 530 ASN B O 1
ATOM 7246 N N . ILE B 1 406 ? 25.460 49.992 -1.324 1.00 34.81 531 ILE B N 1
ATOM 7247 C CA . ILE B 1 406 ? 26.755 49.330 -1.138 1.00 34.76 531 ILE B CA 1
ATOM 7248 C C . ILE B 1 406 ? 27.922 50.308 -1.402 1.00 37.05 531 ILE B C 1
ATOM 7249 O O . ILE B 1 406 ? 28.774 50.386 -0.509 1.00 36.12 531 ILE B O 1
ATOM 7254 N N . PRO B 1 407 ? 27.991 51.076 -2.543 1.00 33.12 532 PRO B N 1
ATOM 7255 C CA . PRO B 1 407 ? 29.129 52.014 -2.737 1.00 32.30 532 PRO B CA 1
ATOM 7256 C C . PRO B 1 407 ? 29.315 53.067 -1.628 1.00 34.46 532 PRO B C 1
ATOM 7257 O O . PRO B 1 407 ? 30.446 53.434 -1.322 1.00 35.58 532 PRO B O 1
ATOM 7261 N N . TYR B 1 408 ? 28.223 53.529 -1.006 1.00 29.88 533 TYR B N 1
ATOM 7262 C CA . TYR B 1 408 ? 28.247 54.484 0.106 1.00 27.83 533 TYR B CA 1
ATOM 7263 C C . TYR B 1 408 ? 29.046 53.901 1.277 1.00 30.72 533 TYR B C 1
ATOM 7264 O O . TYR B 1 408 ? 29.968 54.545 1.775 1.00 29.44 533 TYR B O 1
ATOM 7273 N N . HIS B 1 409 ? 28.715 52.661 1.678 1.00 29.11 534 HIS B N 1
ATOM 7274 C CA . HIS B 1 409 ? 29.327 52.007 2.831 1.00 30.24 534 HIS B CA 1
ATOM 7275 C C . HIS B 1 409 ? 30.741 51.566 2.545 1.00 35.53 534 HIS B C 1
ATOM 7276 O O . HIS B 1 409 ? 31.611 51.797 3.384 1.00 36.33 534 HIS B O 1
ATOM 7283 N N . GLU B 1 410 ? 30.986 50.983 1.368 1.00 32.30 535 GLU B N 1
ATOM 7284 C CA . GLU B 1 410 ? 32.324 50.577 0.939 1.00 32.60 535 GLU B CA 1
ATOM 7285 C C . GLU B 1 410 ? 33.245 51.810 0.780 1.00 36.03 535 GLU B C 1
ATOM 7286 O O . GLU B 1 410 ? 34.398 51.762 1.197 1.00 36.92 535 GLU B O 1
ATOM 7292 N N . GLY B 1 411 ? 32.700 52.924 0.282 1.00 29.46 536 GLY B N 1
ATOM 7293 C CA . GLY B 1 411 ? 33.426 54.183 0.173 1.00 27.76 536 GLY B CA 1
ATOM 7294 C C . GLY B 1 411 ? 33.838 54.717 1.529 1.00 34.13 536 GLY B C 1
ATOM 7295 O O . GLY B 1 411 ? 34.999 55.079 1.721 1.00 35.10 536 GLY B O 1
ATOM 7296 N N . PHE B 1 412 ? 32.892 54.727 2.501 1.00 31.42 537 PHE B N 1
ATOM 7297 C CA . PHE B 1 412 ? 33.129 55.172 3.868 1.00 29.33 537 PHE B CA 1
ATOM 7298 C C . PHE B 1 412 ? 34.127 54.268 4.595 1.00 31.81 537 PHE B C 1
ATOM 7299 O O . PHE B 1 412 ? 34.996 54.785 5.289 1.00 30.62 537 PHE B O 1
ATOM 7307 N N . LYS B 1 413 ? 34.023 52.935 4.425 1.00 28.51 538 LYS B N 1
ATOM 7308 C CA . LYS B 1 413 ? 34.959 51.967 5.009 1.00 29.93 538 LYS B CA 1
ATOM 7309 C C . LYS B 1 413 ? 36.401 52.256 4.536 1.00 37.10 538 LYS B C 1
ATOM 7310 O O . LYS B 1 413 ? 37.309 52.371 5.356 1.00 37.05 538 LYS B O 1
ATOM 7316 N N . MET B 1 414 ? 36.573 52.423 3.229 1.00 37.60 539 MET B N 1
ATOM 7317 C CA . MET B 1 414 ? 37.840 52.740 2.574 1.00 39.91 539 MET B CA 1
ATOM 7318 C C . MET B 1 414 ? 38.390 54.097 3.062 1.00 39.02 539 MET B C 1
ATOM 7319 O O . MET B 1 414 ? 39.552 54.186 3.440 1.00 37.32 539 MET B O 1
ATOM 7324 N N . ALA B 1 415 ? 37.551 55.144 3.091 1.00 33.77 540 ALA B N 1
ATOM 7325 C CA . ALA B 1 415 ? 37.987 56.479 3.501 1.00 32.40 540 ALA B CA 1
ATOM 7326 C C . ALA B 1 415 ? 38.361 56.509 4.969 1.00 37.07 540 ALA B C 1
ATOM 7327 O O . ALA B 1 415 ? 39.368 57.119 5.294 1.00 36.94 540 ALA B O 1
ATOM 7329 N N . MET B 1 416 ? 37.607 55.808 5.851 1.00 34.70 541 MET B N 1
ATOM 7330 C CA . MET B 1 416 ? 37.909 55.760 7.284 1.00 34.40 541 MET B CA 1
ATOM 7331 C C . MET B 1 416 ? 39.223 55.004 7.538 1.00 39.01 541 MET B C 1
ATOM 7332 O O . MET B 1 416 ? 40.029 55.463 8.360 1.00 38.70 541 MET B O 1
ATOM 7337 N N . SER B 1 417 ? 39.459 53.872 6.818 1.00 35.31 542 SER B N 1
ATOM 7338 C CA . SER B 1 417 ? 40.700 53.074 6.917 1.00 35.49 542 SER B CA 1
ATOM 7339 C C . SER B 1 417 ? 41.956 53.891 6.594 1.00 39.70 542 SER B C 1
ATOM 7340 O O . SER B 1 417 ? 42.947 53.772 7.310 1.00 39.36 542 SER B O 1
ATOM 7343 N N . LYS B 1 418 ? 41.893 54.754 5.573 1.00 38.42 543 LYS B N 1
ATOM 7344 C CA . LYS B 1 418 ? 43.014 55.609 5.164 1.00 39.64 543 LYS B CA 1
ATOM 7345 C C . LYS B 1 418 ? 43.372 56.669 6.230 1.00 45.26 543 LYS B C 1
ATOM 7346 O O . LYS B 1 418 ? 44.544 57.006 6.375 1.00 43.91 543 LYS B O 1
ATOM 7352 N N . VAL B 1 419 ? 42.371 57.184 6.978 1.00 43.34 544 VAL B N 1
ATOM 7353 C CA . VAL B 1 419 ? 42.611 58.153 8.057 1.00 42.71 544 VAL B CA 1
ATOM 7354 C C . VAL B 1 419 ? 43.282 57.431 9.215 1.00 47.47 544 VAL B C 1
ATOM 7355 O O . VAL B 1 419 ? 44.270 57.920 9.734 1.00 48.87 544 VAL B O 1
ATOM 7359 N N . LEU B 1 420 ? 42.757 56.257 9.596 1.00 46.87 545 LEU B N 1
ATOM 7360 C CA . LEU B 1 420 ? 43.318 55.417 10.661 1.00 49.39 545 LEU B CA 1
ATOM 7361 C C . LEU B 1 420 ? 44.762 54.989 10.291 1.00 55.24 545 LEU B C 1
ATOM 7362 O O . LEU B 1 420 ? 45.644 55.135 11.131 1.00 56.45 545 LEU B O 1
ATOM 7367 N N . SER B 1 421 ? 45.013 54.555 9.028 1.00 50.08 546 SER B N 1
ATOM 7368 C CA . SER B 1 421 ? 46.339 54.181 8.517 1.00 49.34 546 SER B CA 1
ATOM 7369 C C . SER B 1 421 ? 47.346 55.349 8.562 1.00 53.44 546 SER B C 1
ATOM 7370 O O . SER B 1 421 ? 48.515 55.116 8.845 1.00 52.52 546 SER B O 1
ATOM 7373 N N . SER B 1 422 ? 46.893 56.596 8.318 1.00 51.63 547 SER B N 1
ATOM 7374 C CA . SER B 1 422 ? 47.784 57.764 8.346 1.00 52.44 547 SER B CA 1
ATOM 7375 C C . SER B 1 422 ? 48.037 58.290 9.781 1.00 58.10 547 SER B C 1
ATOM 7376 O O . SER B 1 422 ? 49.129 58.794 10.047 1.00 58.39 547 SER B O 1
ATOM 7379 N N . LEU B 1 423 ? 47.062 58.144 10.700 1.00 55.04 548 LEU B N 1
ATOM 7380 C CA . LEU B 1 423 ? 47.199 58.630 12.081 1.00 54.34 548 LEU B CA 1
ATOM 7381 C C . LEU B 1 423 ? 47.713 57.566 13.064 1.00 60.06 548 LEU B C 1
ATOM 7382 O O . LEU B 1 423 ? 48.601 57.865 13.859 1.00 60.12 548 LEU B O 1
ATOM 7387 N N . THR B 1 424 ? 47.122 56.365 13.064 1.00 56.82 549 THR B N 1
ATOM 7388 C CA . THR B 1 424 ? 47.492 55.281 13.984 1.00 56.67 549 THR B CA 1
ATOM 7389 C C . THR B 1 424 ? 47.521 53.925 13.225 1.00 60.03 549 THR B C 1
ATOM 7390 O O . THR B 1 424 ? 46.598 53.119 13.395 1.00 61.94 549 THR B O 1
ATOM 7392 N N . PRO B 1 425 ? 48.548 53.655 12.375 1.00 53.20 550 PRO B N 1
ATOM 7393 C CA . PRO B 1 425 ? 48.558 52.399 11.600 1.00 52.62 550 PRO B CA 1
ATOM 7394 C C . PRO B 1 425 ? 48.557 51.108 12.426 1.00 55.69 550 PRO B C 1
ATOM 7395 O O . PRO B 1 425 ? 48.096 50.086 11.915 1.00 56.47 550 PRO B O 1
ATOM 7399 N N . GLU B 1 426 ? 49.061 51.135 13.680 1.00 50.16 551 GLU B N 1
ATOM 7400 C CA . GLU B 1 426 ? 49.084 49.946 14.536 1.00 49.57 551 GLU B CA 1
ATOM 7401 C C . GLU B 1 426 ? 47.688 49.565 15.016 1.00 52.99 551 GLU B C 1
ATOM 7402 O O . GLU B 1 426 ? 47.470 48.407 15.384 1.00 53.73 551 GLU B O 1
ATOM 7404 N N . LYS B 1 427 ? 46.742 50.541 15.017 1.00 48.35 552 LYS B N 1
ATOM 7405 C CA . LYS B 1 427 ? 45.357 50.363 15.452 1.00 46.60 552 LYS B CA 1
ATOM 7406 C C . LYS B 1 427 ? 44.498 49.763 14.362 1.00 47.14 552 LYS B C 1
ATOM 7407 O O . LYS B 1 427 ? 43.418 49.265 14.661 1.00 47.49 552 LYS B O 1
ATOM 7413 N N . LEU B 1 428 ? 44.966 49.820 13.097 1.00 42.12 553 LEU B N 1
ATOM 7414 C CA . LEU B 1 428 ? 44.248 49.299 11.937 1.00 40.96 553 LEU B CA 1
ATOM 7415 C C . LEU B 1 428 ? 44.392 47.802 11.923 1.00 42.79 553 LEU B C 1
ATOM 7416 O O . LEU B 1 428 ? 45.504 47.308 12.042 1.00 41.76 553 LEU B O 1
ATOM 7421 N N . TYR B 1 429 ? 43.270 47.074 11.821 1.00 39.26 554 TYR B N 1
ATOM 7422 C CA . TYR B 1 429 ? 43.270 45.602 11.833 1.00 37.77 554 TYR B CA 1
ATOM 7423 C C . TYR B 1 429 ? 43.770 44.981 10.523 1.00 43.60 554 TYR B C 1
ATOM 7424 O O . TYR B 1 429 ? 44.477 43.973 10.574 1.00 45.55 554 TYR B O 1
ATOM 7433 N N . GLN B 1 430 ? 43.379 45.542 9.370 1.00 40.47 555 GLN B N 1
ATOM 7434 C CA . GLN B 1 430 ? 43.780 45.064 8.045 1.00 85.73 555 GLN B CA 1
ATOM 7435 C C . GLN B 1 430 ? 44.332 46.207 7.209 1.00 127.11 555 GLN B C 1
ATOM 7436 O O . GLN B 1 430 ? 45.453 46.651 7.439 1.00 97.57 555 GLN B O 1
ATOM 7438 N N . ASN B 1 452 ? 49.333 54.820 22.277 1.00 55.98 577 ASN B N 1
ATOM 7439 C CA . ASN B 1 452 ? 48.788 54.386 23.571 1.00 55.22 577 ASN B CA 1
ATOM 7440 C C . ASN B 1 452 ? 47.648 53.365 23.337 1.00 56.68 577 ASN B C 1
ATOM 7441 O O . ASN B 1 452 ? 46.623 53.698 22.730 1.00 56.46 577 ASN B O 1
ATOM 7446 N N . ILE B 1 453 ? 47.841 52.133 23.829 1.00 51.34 578 ILE B N 1
ATOM 7447 C CA . ILE B 1 453 ? 46.905 51.016 23.705 1.00 51.90 578 ILE B CA 1
ATOM 7448 C C . ILE B 1 453 ? 45.549 51.277 24.451 1.00 56.07 578 ILE B C 1
ATOM 7449 O O . ILE B 1 453 ? 44.547 50.631 24.128 1.00 56.60 578 ILE B O 1
ATOM 7454 N N . LEU B 1 454 ? 45.524 52.207 25.416 1.00 50.98 579 LEU B N 1
ATOM 7455 C CA . LEU B 1 454 ? 44.313 52.564 26.173 1.00 50.67 579 LEU B CA 1
ATOM 7456 C C . LEU B 1 454 ? 43.607 53.764 25.553 1.00 55.25 579 LEU B C 1
ATOM 7457 O O . LEU B 1 454 ? 42.490 54.077 25.957 1.00 55.77 579 LEU B O 1
ATOM 7462 N N . GLU B 1 455 ? 44.258 54.433 24.571 1.00 51.79 580 GLU B N 1
ATOM 7463 C CA . GLU B 1 455 ? 43.731 55.618 23.888 1.00 51.73 580 GLU B CA 1
ATOM 7464 C C . GLU B 1 455 ? 43.064 55.185 22.569 1.00 54.12 580 GLU B C 1
ATOM 7465 O O . GLU B 1 455 ? 43.767 54.849 21.626 1.00 52.68 580 GLU B O 1
ATOM 7471 N N . PRO B 1 456 ? 41.739 55.074 22.454 1.00 50.67 581 PRO B N 1
ATOM 7472 C CA . PRO B 1 456 ? 41.190 54.664 21.155 1.00 49.82 581 PRO B CA 1
ATOM 7473 C C . PRO B 1 456 ? 41.105 55.834 20.161 1.00 50.71 581 PRO B C 1
ATOM 7474 O O . PRO B 1 456 ? 41.230 57.004 20.533 1.00 49.72 581 PRO B O 1
ATOM 7478 N N . PHE B 1 457 ? 40.934 55.489 18.884 1.00 45.47 582 PHE B N 1
ATOM 7479 C CA . PHE B 1 457 ? 40.744 56.405 17.767 1.00 44.05 582 PHE B CA 1
ATOM 7480 C C . PHE B 1 457 ? 39.262 56.769 17.847 1.00 42.68 582 PHE B C 1
ATOM 7481 O O . PHE B 1 457 ? 38.404 55.891 17.733 1.00 40.07 582 PHE B O 1
ATOM 7489 N N . TYR B 1 458 ? 38.964 58.040 18.132 1.00 39.14 583 TYR B N 1
ATOM 7490 C CA . TYR B 1 458 ? 37.582 58.508 18.321 1.00 38.75 583 TYR B CA 1
ATOM 7491 C C . TYR B 1 458 ? 36.894 58.874 17.013 1.00 38.10 583 TYR B C 1
ATOM 7492 O O . TYR B 1 458 ? 37.421 59.652 16.223 1.00 35.93 583 TYR B O 1
ATOM 7501 N N . VAL B 1 459 ? 35.716 58.266 16.779 1.00 33.25 584 VAL B N 1
ATOM 7502 C CA . VAL B 1 459 ? 34.920 58.480 15.568 1.00 31.05 584 VAL B CA 1
ATOM 7503 C C . VAL B 1 459 ? 33.505 58.890 15.951 1.00 34.98 584 VAL B C 1
ATOM 7504 O O . VAL B 1 459 ? 32.823 58.174 16.717 1.00 33.44 584 VAL B O 1
ATOM 7508 N N . LEU B 1 460 ? 33.064 60.063 15.440 1.00 31.34 585 LEU B N 1
ATOM 7509 C CA . LEU B 1 460 ? 31.697 60.540 15.700 1.00 29.75 585 LEU B CA 1
ATOM 7510 C C . LEU B 1 460 ? 30.869 60.518 14.425 1.00 31.30 585 LEU B C 1
ATOM 7511 O O . LEU B 1 460 ? 31.231 61.153 13.431 1.00 28.55 585 LEU B O 1
ATOM 7516 N N . ASP B 1 461 ? 29.732 59.829 14.473 1.00 28.74 586 ASP B N 1
ATOM 7517 C CA . ASP B 1 461 ? 28.817 59.830 13.334 1.00 28.42 586 ASP B CA 1
ATOM 7518 C C . ASP B 1 461 ? 27.621 60.745 13.651 1.00 31.63 586 ASP B C 1
ATOM 7519 O O . ASP B 1 461 ? 26.845 60.429 14.550 1.00 29.81 586 ASP B O 1
ATOM 7524 N N . VAL B 1 462 ? 27.504 61.889 12.925 1.00 29.38 587 VAL B N 1
ATOM 7525 C CA . VAL B 1 462 ? 26.419 62.863 13.111 1.00 30.02 587 VAL B CA 1
ATOM 7526 C C . VAL B 1 462 ? 25.414 62.741 11.932 1.00 37.14 587 VAL B C 1
ATOM 7527 O O . VAL B 1 462 ? 24.734 63.711 11.571 1.00 37.83 587 VAL B O 1
ATOM 7531 N N . SER B 1 463 ? 25.312 61.537 11.341 1.00 34.48 588 SER B N 1
ATOM 7532 C CA . SER B 1 463 ? 24.319 61.241 10.298 1.00 33.59 588 SER B CA 1
ATOM 7533 C C . SER B 1 463 ? 22.958 61.350 10.966 1.00 39.50 588 SER B C 1
ATOM 7534 O O . SER B 1 463 ? 22.845 61.108 12.169 1.00 37.17 588 SER B O 1
ATOM 7537 N N A GLU B 1 464 ? 21.938 61.755 10.209 0.50 38.42 589 GLU B N 1
ATOM 7538 N N B GLU B 1 464 ? 21.932 61.743 10.211 0.50 38.92 589 GLU B N 1
ATOM 7539 C CA A GLU B 1 464 ? 20.578 61.845 10.739 0.50 38.69 589 GLU B CA 1
ATOM 7540 C CA B GLU B 1 464 ? 20.574 61.865 10.750 0.50 39.45 589 GLU B CA 1
ATOM 7541 C C A GLU B 1 464 ? 19.877 60.525 10.431 0.50 43.06 589 GLU B C 1
ATOM 7542 C C B GLU B 1 464 ? 19.777 60.600 10.414 0.50 43.49 589 GLU B C 1
ATOM 7543 O O A GLU B 1 464 ? 19.916 60.053 9.292 0.50 43.18 589 GLU B O 1
ATOM 7544 O O B GLU B 1 464 ? 19.681 60.220 9.243 0.50 43.63 589 GLU B O 1
ATOM 7555 N N . GLY B 1 465 ? 19.259 59.950 11.450 1.00 39.25 590 GLY B N 1
ATOM 7556 C CA . GLY B 1 465 ? 18.510 58.706 11.327 1.00 39.06 590 GLY B CA 1
ATOM 7557 C C . GLY B 1 465 ? 19.382 57.487 11.506 1.00 41.95 590 GLY B C 1
ATOM 7558 O O . GLY B 1 465 ? 20.516 57.592 12.001 1.00 42.89 590 GLY B O 1
ATOM 7559 N N . PHE B 1 466 ? 18.854 56.322 11.105 1.00 35.16 591 PHE B N 1
ATOM 7560 C CA . PHE B 1 466 ? 19.556 55.055 11.259 1.00 34.81 591 PHE B CA 1
ATOM 7561 C C . PHE B 1 466 ? 20.865 55.048 10.477 1.00 34.66 591 PHE B C 1
ATOM 7562 O O . PHE B 1 466 ? 20.910 55.482 9.329 1.00 32.03 591 PHE B O 1
ATOM 7570 N N . SER B 1 467 ? 21.937 54.584 11.123 1.00 31.07 592 SER B N 1
ATOM 7571 C CA . SER B 1 467 ? 23.243 54.544 10.476 1.00 31.59 592 SER B CA 1
ATOM 7572 C C . SER B 1 467 ? 24.087 53.412 11.044 1.00 36.12 592 SER B C 1
ATOM 7573 O O . SER B 1 467 ? 24.052 53.188 12.248 1.00 36.14 592 SER B O 1
ATOM 7576 N N . VAL B 1 468 ? 24.838 52.698 10.177 1.00 32.52 593 VAL B N 1
ATOM 7577 C CA . VAL B 1 468 ? 25.717 51.600 10.593 1.00 31.61 593 VAL B CA 1
ATOM 7578 C C . VAL B 1 468 ? 27.197 52.011 10.456 1.00 36.94 593 VAL B C 1
ATOM 7579 O O . VAL B 1 468 ? 28.072 51.217 10.802 1.00 37.78 593 VAL B O 1
ATOM 7583 N N . LEU B 1 469 ? 27.478 53.270 10.017 1.00 31.42 594 LEU B N 1
ATOM 7584 C CA . LEU B 1 469 ? 28.845 53.778 9.885 1.00 29.61 594 LEU B CA 1
ATOM 7585 C C . LEU B 1 469 ? 29.663 53.615 11.191 1.00 31.12 594 LEU B C 1
ATOM 7586 O O . LEU B 1 469 ? 30.816 53.215 11.079 1.00 29.14 594 LEU B O 1
ATOM 7591 N N . PRO B 1 470 ? 29.096 53.807 12.422 1.00 29.73 595 PRO B N 1
ATOM 7592 C CA . PRO B 1 470 ? 29.884 53.538 13.642 1.00 29.64 595 PRO B CA 1
ATOM 7593 C C . PRO B 1 470 ? 30.273 52.062 13.825 1.00 33.63 595 PRO B C 1
ATOM 7594 O O . PRO B 1 470 ? 31.275 51.782 14.482 1.00 32.91 595 PRO B O 1
ATOM 7598 N N . VAL B 1 471 ? 29.469 51.115 13.291 1.00 31.96 596 VAL B N 1
ATOM 7599 C CA . VAL B 1 471 ? 29.784 49.678 13.393 1.00 31.41 596 VAL B CA 1
ATOM 7600 C C . VAL B 1 471 ? 30.924 49.376 12.410 1.00 34.83 596 VAL B C 1
ATOM 7601 O O . VAL B 1 471 ? 31.893 48.739 12.789 1.00 34.96 596 VAL B O 1
ATOM 7605 N N . ILE B 1 472 ? 30.846 49.911 11.183 1.00 32.69 597 ILE B N 1
ATOM 7606 C CA . ILE B 1 472 ? 31.914 49.768 10.187 1.00 31.88 597 ILE B CA 1
ATOM 7607 C C . ILE B 1 472 ? 33.227 50.302 10.801 1.00 35.63 597 ILE B C 1
ATOM 7608 O O . ILE B 1 472 ? 34.219 49.586 10.783 1.00 33.37 597 ILE B O 1
ATOM 7613 N N . ALA B 1 473 ? 33.203 51.516 11.414 1.00 31.89 598 ALA B N 1
ATOM 7614 C CA . ALA B 1 473 ? 34.383 52.118 12.042 1.00 31.62 598 ALA B CA 1
ATOM 7615 C C . ALA B 1 473 ? 35.009 51.192 13.115 1.00 35.60 598 ALA B C 1
ATOM 7616 O O . ALA B 1 473 ? 36.220 50.962 13.077 1.00 34.73 598 ALA B O 1
ATOM 7618 N N . GLY B 1 474 ? 34.167 50.632 14.009 1.00 32.85 599 GLY B N 1
ATOM 7619 C CA . GLY B 1 474 ? 34.588 49.716 15.066 1.00 32.56 599 GLY B CA 1
ATOM 7620 C C . GLY B 1 474 ? 35.196 48.410 14.586 1.00 35.90 599 GLY B C 1
ATOM 7621 O O . GLY B 1 474 ? 36.050 47.834 15.267 1.00 34.69 599 GLY B O 1
ATOM 7622 N N . THR B 1 475 ? 34.758 47.917 13.415 1.00 34.75 600 THR B N 1
ATOM 7623 C CA . THR B 1 475 ? 35.290 46.657 12.845 1.00 35.60 600 THR B CA 1
ATOM 7624 C C . THR B 1 475 ? 36.643 46.877 12.164 1.00 40.76 600 THR B C 1
ATOM 7625 O O . THR B 1 475 ? 37.365 45.914 11.917 1.00 41.40 600 THR B O 1
ATOM 7629 N N . LEU B 1 476 ? 36.984 48.142 11.873 1.00 38.73 601 LEU B N 1
ATOM 7630 C CA . LEU B 1 476 ? 38.202 48.549 11.175 1.00 39.13 601 LEU B CA 1
ATOM 7631 C C . LEU B 1 476 ? 39.443 48.564 12.038 1.00 41.29 601 LEU B C 1
ATOM 7632 O O . LEU B 1 476 ? 40.527 48.329 11.509 1.00 40.62 601 LEU B O 1
ATOM 7637 N N . GLY B 1 477 ? 39.304 48.888 13.322 1.00 36.58 602 GLY B N 1
ATOM 7638 C CA . GLY B 1 477 ? 40.456 48.987 14.206 1.00 35.78 602 GLY B CA 1
ATOM 7639 C C . GLY B 1 477 ? 40.133 49.296 15.643 1.00 38.54 602 GLY B C 1
ATOM 7640 O O . GLY B 1 477 ? 38.971 49.215 16.041 1.00 38.29 602 GLY B O 1
ATOM 7641 N N . GLN B 1 478 ? 41.171 49.678 16.420 1.00 35.11 603 GLN B N 1
ATOM 7642 C CA . GLN B 1 478 ? 41.086 50.073 17.827 1.00 36.45 603 GLN B CA 1
ATOM 7643 C C . GLN B 1 478 ? 40.381 51.445 17.855 1.00 39.72 603 GLN B C 1
ATOM 7644 O O . GLN B 1 478 ? 41.004 52.502 17.980 1.00 39.93 603 GLN B O 1
ATOM 7650 N N . VAL B 1 479 ? 39.063 51.399 17.614 1.00 36.11 604 VAL B N 1
ATOM 7651 C CA . VAL B 1 479 ? 38.199 52.558 17.414 1.00 34.97 604 VAL B CA 1
ATOM 7652 C C . VAL B 1 479 ? 37.143 52.639 18.494 1.00 36.78 604 VAL B C 1
ATOM 7653 O O . VAL B 1 479 ? 36.524 51.628 18.837 1.00 35.77 604 VAL B O 1
ATOM 7657 N N . LYS B 1 480 ? 36.929 53.853 19.012 1.00 33.01 605 LYS B N 1
ATOM 7658 C CA . LYS B 1 480 ? 35.834 54.143 19.927 1.00 32.77 605 LYS B CA 1
ATOM 7659 C C . LYS B 1 480 ? 34.792 54.893 19.062 1.00 35.27 605 LYS B C 1
ATOM 7660 O O . LYS B 1 480 ? 34.954 56.086 18.805 1.00 35.09 605 LYS B O 1
ATOM 7666 N N . PRO B 1 481 ? 33.755 54.190 18.563 1.00 30.80 606 PRO B N 1
ATOM 7667 C CA . PRO B 1 481 ? 32.766 54.860 17.709 1.00 31.07 606 PRO B CA 1
ATOM 7668 C C . PRO B 1 481 ? 31.532 55.348 18.465 1.00 37.56 606 PRO B C 1
ATOM 7669 O O . PRO B 1 481 ? 31.032 54.680 19.374 1.00 35.62 606 PRO B O 1
ATOM 7673 N N . TYR B 1 482 ? 31.011 56.509 18.046 1.00 36.05 607 TYR B N 1
ATOM 7674 C CA . TYR B 1 482 ? 29.821 57.105 18.640 1.00 34.86 607 TYR B CA 1
ATOM 7675 C C . TYR B 1 482 ? 28.728 57.243 17.590 1.00 35.67 607 TYR B C 1
ATOM 7676 O O . TYR B 1 482 ? 28.984 57.728 16.490 1.00 34.44 607 TYR B O 1
ATOM 7685 N N . SER B 1 483 ? 27.517 56.793 17.937 1.00 31.66 608 SER B N 1
ATOM 7686 C CA . SER B 1 483 ? 26.313 56.828 17.107 1.00 31.38 608 SER B CA 1
ATOM 7687 C C . SER B 1 483 ? 25.391 57.977 17.590 1.00 38.87 608 SER B C 1
ATOM 7688 O O . SER B 1 483 ? 25.279 58.198 18.797 1.00 37.54 608 SER B O 1
ATOM 7691 N N . SER B 1 484 ? 24.734 58.691 16.654 1.00 37.83 609 SER B N 1
ATOM 7692 C CA . SER B 1 484 ? 23.810 59.795 16.984 1.00 38.20 609 SER B CA 1
ATOM 7693 C C . SER B 1 484 ? 22.324 59.388 16.854 1.00 45.15 609 SER B C 1
ATOM 7694 O O . SER B 1 484 ? 21.474 60.276 16.819 1.00 45.08 609 SER B O 1
ATOM 7697 N N . VAL B 1 485 ? 22.004 58.063 16.771 1.00 43.44 610 VAL B N 1
ATOM 7698 C CA . VAL B 1 485 ? 20.607 57.605 16.647 1.00 43.99 610 VAL B CA 1
ATOM 7699 C C . VAL B 1 485 ? 19.820 58.054 17.883 1.00 48.35 610 VAL B C 1
ATOM 7700 O O . VAL B 1 485 ? 20.349 58.045 18.985 1.00 46.38 610 VAL B O 1
ATOM 7704 N N . GLU B 1 486 ? 18.580 58.487 17.686 1.00 48.44 611 GLU B N 1
ATOM 7705 C CA . GLU B 1 486 ? 17.728 58.930 18.797 1.00 49.19 611 GLU B CA 1
ATOM 7706 C C . GLU B 1 486 ? 16.828 57.775 19.288 1.00 53.03 611 GLU B C 1
ATOM 7707 O O . GLU B 1 486 ? 16.905 57.402 20.465 1.00 53.56 611 GLU B O 1
ATOM 7709 N N . LYS B 1 487 ? 16.045 57.166 18.366 1.00 48.01 612 LYS B N 1
ATOM 7710 C CA . LYS B 1 487 ? 15.063 56.103 18.622 1.00 47.33 612 LYS B CA 1
ATOM 7711 C C . LYS B 1 487 ? 15.658 54.921 19.410 1.00 51.57 612 LYS B C 1
ATOM 7712 O O . LYS B 1 487 ? 16.736 54.426 19.057 1.00 50.93 612 LYS B O 1
ATOM 7715 N N . ASP B 1 488 ? 14.945 54.490 20.481 1.00 46.89 613 ASP B N 1
ATOM 7716 C CA . ASP B 1 488 ? 15.347 53.392 21.356 1.00 47.79 613 ASP B CA 1
ATOM 7717 C C . ASP B 1 488 ? 15.474 52.079 20.604 1.00 51.37 613 ASP B C 1
ATOM 7718 O O . ASP B 1 488 ? 16.384 51.315 20.892 1.00 51.11 613 ASP B O 1
ATOM 7723 N N . GLN B 1 489 ? 14.581 51.824 19.642 1.00 48.04 614 GLN B N 1
ATOM 7724 C CA . GLN B 1 489 ? 14.543 50.619 18.800 1.00 47.76 614 GLN B CA 1
ATOM 7725 C C . GLN B 1 489 ? 15.816 50.534 17.952 1.00 47.92 614 GLN B C 1
ATOM 7726 O O . GLN B 1 489 ? 16.332 49.446 17.758 1.00 48.29 614 GLN B O 1
ATOM 7732 N N . HIS B 1 490 ? 16.304 51.687 17.449 1.00 42.44 615 HIS B N 1
ATOM 7733 C CA . HIS B 1 490 ? 17.523 51.808 16.643 1.00 40.83 615 HIS B CA 1
ATOM 7734 C C . HIS B 1 490 ? 18.747 51.465 17.469 1.00 44.14 615 HIS B C 1
ATOM 7735 O O . HIS B 1 490 ? 19.638 50.814 16.942 1.00 42.94 615 HIS B O 1
ATOM 7742 N N . ARG B 1 491 ? 18.772 51.863 18.772 1.00 41.48 616 ARG B N 1
ATOM 7743 C CA . ARG B 1 491 ? 19.903 51.601 19.670 1.00 41.79 616 ARG B CA 1
ATOM 7744 C C . ARG B 1 491 ? 20.023 50.114 19.891 1.00 45.00 616 ARG B C 1
ATOM 7745 O O . ARG B 1 491 ? 21.120 49.574 19.749 1.00 45.51 616 ARG B O 1
ATOM 7753 N N . ILE B 1 492 ? 18.883 49.450 20.211 1.00 40.57 617 ILE B N 1
ATOM 7754 C CA . ILE B 1 492 ? 18.786 48.015 20.472 1.00 40.21 617 ILE B CA 1
ATOM 7755 C C . ILE B 1 492 ? 19.329 47.247 19.273 1.00 40.95 617 ILE B C 1
ATOM 7756 O O . ILE B 1 492 ? 20.185 46.384 19.458 1.00 39.24 617 ILE B O 1
ATOM 7761 N N . ALA B 1 493 ? 18.845 47.578 18.050 1.00 37.81 618 ALA B N 1
ATOM 7762 C CA . ALA B 1 493 ? 19.282 46.968 16.787 1.00 37.24 618 ALA B CA 1
ATOM 7763 C C . ALA B 1 493 ? 20.780 47.134 16.602 1.00 40.54 618 ALA B C 1
ATOM 7764 O O . ALA B 1 493 ? 21.455 46.150 16.301 1.00 41.08 618 ALA B O 1
ATOM 7766 N N . LEU B 1 494 ? 21.310 48.361 16.844 1.00 36.68 619 LEU B N 1
ATOM 7767 C CA . LEU B 1 494 ? 22.745 48.672 16.713 1.00 35.89 619 LEU B CA 1
ATOM 7768 C C . LEU B 1 494 ? 23.594 47.925 17.754 1.00 39.67 619 LEU B C 1
ATOM 7769 O O . LEU B 1 494 ? 24.709 47.527 17.428 1.00 39.41 619 LEU B O 1
ATOM 7774 N N . ASP B 1 495 ? 23.058 47.706 18.974 1.00 35.48 620 ASP B N 1
ATOM 7775 C CA . ASP B 1 495 ? 23.731 46.925 20.013 1.00 35.68 620 ASP B CA 1
ATOM 7776 C C . ASP B 1 495 ? 23.812 45.442 19.602 1.00 37.09 620 ASP B C 1
ATOM 7777 O O . ASP B 1 495 ? 24.833 44.809 19.851 1.00 34.60 620 ASP B O 1
ATOM 7782 N N . LEU B 1 496 ? 22.761 44.914 18.942 1.00 35.52 621 LEU B N 1
ATOM 7783 C CA . LEU B 1 496 ? 22.702 43.525 18.429 1.00 36.87 621 LEU B CA 1
ATOM 7784 C C . LEU B 1 496 ? 23.592 43.358 17.180 1.00 41.35 621 LEU B C 1
ATOM 7785 O O . LEU B 1 496 ? 24.223 42.326 17.014 1.00 41.43 621 LEU B O 1
ATOM 7790 N N . ILE B 1 497 ? 23.676 44.394 16.334 1.00 38.65 622 ILE B N 1
ATOM 7791 C CA . ILE B 1 497 ? 24.582 44.395 15.180 1.00 38.17 622 ILE B CA 1
ATOM 7792 C C . ILE B 1 497 ? 26.039 44.387 15.708 1.00 39.73 622 ILE B C 1
ATOM 7793 O O . ILE B 1 497 ? 26.850 43.620 15.214 1.00 38.68 622 ILE B O 1
ATOM 7798 N N . SER B 1 498 ? 26.342 45.233 16.712 1.00 36.05 623 SER B N 1
ATOM 7799 C CA . SER B 1 498 ? 27.664 45.353 17.334 1.00 35.94 623 SER B CA 1
ATOM 7800 C C . SER B 1 498 ? 28.081 44.000 17.894 1.00 38.23 623 SER B C 1
ATOM 7801 O O . SER B 1 498 ? 29.197 43.555 17.633 1.00 38.15 623 SER B O 1
ATOM 7804 N N . GLU B 1 499 ? 27.166 43.322 18.611 1.00 34.49 624 GLU B N 1
ATOM 7805 C CA . GLU B 1 499 ? 27.359 41.988 19.195 1.00 34.75 624 GLU B CA 1
ATOM 7806 C C . GLU B 1 499 ? 27.683 40.947 18.115 1.00 39.55 624 GLU B C 1
ATOM 7807 O O . GLU B 1 499 ? 28.558 40.111 18.316 1.00 37.37 624 GLU B O 1
ATOM 7813 N N . ALA B 1 500 ? 26.995 41.011 16.952 1.00 38.71 625 ALA B N 1
ATOM 7814 C CA . ALA B 1 500 ? 27.213 40.076 15.834 1.00 39.18 625 ALA B CA 1
ATOM 7815 C C . ALA B 1 500 ? 28.564 40.337 15.135 1.00 41.75 625 ALA B C 1
ATOM 7816 O O . ALA B 1 500 ? 29.049 39.487 14.397 1.00 41.49 625 ALA B O 1
ATOM 7818 N N . ASN B 1 501 ? 29.158 41.515 15.367 1.00 37.46 626 ASN B N 1
ATOM 7819 C CA . ASN B 1 501 ? 30.448 41.900 14.801 1.00 36.35 626 ASN B CA 1
ATOM 7820 C C . ASN B 1 501 ? 31.550 41.861 15.862 1.00 41.63 626 ASN B C 1
ATOM 7821 O O . ASN B 1 501 ? 32.597 42.523 15.725 1.00 40.71 626 ASN B O 1
ATOM 7826 N N . HIS B 1 502 ? 31.323 40.990 16.879 1.00 38.69 627 HIS B N 1
ATOM 7827 C CA . HIS B 1 502 ? 32.217 40.592 17.974 1.00 39.65 627 HIS B CA 1
ATOM 7828 C C . HIS B 1 502 ? 32.667 41.750 18.867 1.00 40.72 627 HIS B C 1
ATOM 7829 O O . HIS B 1 502 ? 33.702 41.639 19.525 1.00 39.95 627 HIS B O 1
ATOM 7836 N N . PHE B 1 503 ? 31.867 42.818 18.957 1.00 36.66 628 PHE B N 1
ATOM 7837 C CA . PHE B 1 503 ? 32.234 43.936 19.819 1.00 37.16 628 PHE B CA 1
ATOM 7838 C C . PHE B 1 503 ? 31.927 43.549 21.253 1.00 44.20 628 PHE B C 1
ATOM 7839 O O . PHE B 1 503 ? 30.804 43.116 21.515 1.00 46.49 628 PHE B O 1
ATOM 7847 N N . PRO B 1 504 ? 32.857 43.741 22.218 1.00 40.16 629 PRO B N 1
ATOM 7848 C CA . PRO B 1 504 ? 32.472 43.552 23.637 1.00 39.56 629 PRO B CA 1
ATOM 7849 C C . PRO B 1 504 ? 31.465 44.672 23.982 1.00 41.63 629 PRO B C 1
ATOM 7850 O O . PRO B 1 504 ? 31.419 45.696 23.284 1.00 39.57 629 PRO B O 1
ATOM 7854 N N . LYS B 1 505 ? 30.633 44.468 25.017 1.00 39.49 630 LYS B N 1
ATOM 7855 C CA . LYS B 1 505 ? 29.589 45.423 25.416 1.00 38.84 630 LYS B CA 1
ATOM 7856 C C . LYS B 1 505 ? 30.146 46.832 25.610 1.00 42.72 630 LYS B C 1
ATOM 7857 O O . LYS B 1 505 ? 31.256 47.004 26.098 1.00 43.50 630 LYS B O 1
ATOM 7859 N N . GLU B 1 506 ? 29.386 47.829 25.176 1.00 42.09 631 GLU B N 1
ATOM 7860 C CA . GLU B 1 506 ? 29.701 49.265 25.265 1.00 43.08 631 GLU B CA 1
ATOM 7861 C C . GLU B 1 506 ? 31.002 49.663 24.485 1.00 46.34 631 GLU B C 1
ATOM 7862 O O . GLU B 1 506 ? 31.664 50.628 24.877 1.00 47.37 631 GLU B O 1
ATOM 7865 N N . THR B 1 507 ? 31.327 48.974 23.356 1.00 40.42 632 THR B N 1
ATOM 7866 C CA . THR B 1 507 ? 32.399 49.425 22.443 1.00 38.85 632 THR B CA 1
ATOM 7867 C C . THR B 1 507 ? 31.736 50.595 21.709 1.00 40.40 632 THR B C 1
ATOM 7868 O O . THR B 1 507 ? 32.235 51.716 21.749 1.00 40.19 632 THR B O 1
ATOM 7872 N N . LEU B 1 508 ? 30.570 50.334 21.096 1.00 36.21 633 LEU B N 1
ATOM 7873 C CA . LEU B 1 508 ? 29.781 51.359 20.426 1.00 36.59 633 LEU B CA 1
ATOM 7874 C C . LEU B 1 508 ? 29.058 52.177 21.514 1.00 41.78 633 LEU B C 1
ATOM 7875 O O . LEU B 1 508 ? 28.372 51.607 22.359 1.00 39.18 633 LEU B O 1
ATOM 7880 N N . GLU B 1 509 ? 29.202 53.502 21.475 1.00 40.74 634 GLU B N 1
ATOM 7881 C CA . GLU B 1 509 ? 28.505 54.358 22.430 1.00 41.03 634 GLU B CA 1
ATOM 7882 C C . GLU B 1 509 ? 27.555 55.298 21.692 1.00 44.36 634 GLU B C 1
ATOM 7883 O O . GLU B 1 509 ? 27.655 55.446 20.476 1.00 43.49 634 GLU B O 1
ATOM 7889 N N . PHE B 1 510 ? 26.571 55.850 22.408 1.00 41.94 635 PHE B N 1
ATOM 7890 C CA . PHE B 1 510 ? 25.558 56.711 21.806 1.00 41.84 635 PHE B CA 1
ATOM 7891 C C . PHE B 1 510 ? 25.752 58.155 22.297 1.00 47.42 635 PHE B C 1
ATOM 7892 O O . PHE B 1 510 ? 25.817 58.410 23.493 1.00 46.26 635 PHE B O 1
ATOM 7900 N N . TRP B 1 511 ? 25.926 59.072 21.343 1.00 47.99 636 TRP B N 1
ATOM 7901 C CA . TRP B 1 511 ? 26.189 60.493 21.548 1.00 49.34 636 TRP B CA 1
ATOM 7902 C C . TRP B 1 511 ? 24.952 61.278 21.990 1.00 56.88 636 TRP B C 1
ATOM 7903 O O . TRP B 1 511 ? 25.083 62.138 22.862 1.00 57.43 636 TRP B O 1
ATOM 7914 N N . LEU B 1 512 ? 23.770 60.999 21.401 1.00 54.46 637 LEU B N 1
ATOM 7915 C CA . LEU B 1 512 ? 22.503 61.682 21.714 1.00 102.39 637 LEU B CA 1
ATOM 7916 C C . LEU B 1 512 ? 22.080 61.546 23.199 1.00 131.57 637 LEU B C 1
ATOM 7917 O O . LEU B 1 512 ? 22.641 60.761 23.970 1.00 88.15 637 LEU B O 1
ATOM 7919 N N . MET B 1 521 ? 24.531 68.597 20.099 1.00 53.42 646 MET B N 1
ATOM 7920 C CA . MET B 1 521 ? 25.646 69.527 20.252 1.00 52.66 646 MET B CA 1
ATOM 7921 C C . MET B 1 521 ? 26.988 68.849 20.004 1.00 55.05 646 MET B C 1
ATOM 7922 O O . MET B 1 521 ? 27.244 67.738 20.484 1.00 56.07 646 MET B O 1
ATOM 7924 N N . LEU B 1 522 ? 27.854 69.550 19.272 1.00 48.17 647 LEU B N 1
ATOM 7925 C CA . LEU B 1 522 ? 29.182 69.102 18.927 1.00 46.54 647 LEU B CA 1
ATOM 7926 C C . LEU B 1 522 ? 30.162 69.505 20.014 1.00 50.60 647 LEU B C 1
ATOM 7927 O O . LEU B 1 522 ? 30.350 70.697 20.293 1.00 50.23 647 LEU B O 1
ATOM 7932 N N . GLN B 1 523 ? 30.754 68.485 20.661 1.00 46.78 648 GLN B N 1
ATOM 7933 C CA . GLN B 1 523 ? 31.733 68.627 21.738 1.00 46.10 648 GLN B CA 1
ATOM 7934 C C . GLN B 1 523 ? 32.829 67.585 21.560 1.00 48.14 648 GLN B C 1
ATOM 7935 O O . GLN B 1 523 ? 32.703 66.684 20.730 1.00 46.47 648 GLN B O 1
ATOM 7937 N N . ARG B 1 524 ? 33.886 67.695 22.368 1.00 44.64 649 ARG B N 1
ATOM 7938 C CA . ARG B 1 524 ? 35.012 66.768 22.417 1.00 44.11 649 ARG B CA 1
ATOM 7939 C C . ARG B 1 524 ? 34.517 65.390 22.854 1.00 45.26 649 ARG B C 1
ATOM 7940 O O . ARG B 1 524 ? 33.551 65.330 23.617 1.00 43.92 649 ARG B O 1
ATOM 7948 N N . PRO B 1 525 ? 35.153 64.279 22.397 1.00 42.43 650 PRO B N 1
ATOM 7949 C CA . PRO B 1 525 ? 34.706 62.942 22.834 1.00 42.78 650 PRO B CA 1
ATOM 7950 C C . PRO B 1 525 ? 34.808 62.749 24.349 1.00 52.36 650 PRO B C 1
ATOM 7951 O O . PRO B 1 525 ? 33.973 62.080 24.940 1.00 52.42 650 PRO B O 1
ATOM 7955 N N . LYS B 1 526 ? 35.855 63.337 24.950 1.00 52.91 651 LYS B N 1
ATOM 7956 C CA . LYS B 1 526 ? 36.219 63.350 26.368 1.00 55.19 651 LYS B CA 1
ATOM 7957 C C . LYS B 1 526 ? 37.097 64.600 26.568 1.00 64.29 651 LYS B C 1
ATOM 7958 O O . LYS B 1 526 ? 37.662 65.098 25.588 1.00 64.43 651 LYS B O 1
ATOM 7962 N N . SER B 1 527 ? 37.197 65.124 27.812 1.00 63.17 652 SER B N 1
ATOM 7963 C CA . SER B 1 527 ? 38.022 66.305 28.125 1.00 63.26 652 SER B CA 1
ATOM 7964 C C . SER B 1 527 ? 39.467 66.082 27.653 1.00 66.52 652 SER B C 1
ATOM 7965 O O . SER B 1 527 ? 39.990 64.976 27.802 1.00 67.01 652 SER B O 1
ATOM 7967 N N . ASP B 1 528 ? 40.068 67.095 27.004 1.00 62.28 653 ASP B N 1
ATOM 7968 C CA . ASP B 1 528 ? 41.436 67.069 26.446 1.00 61.86 653 ASP B CA 1
ATOM 7969 C C . ASP B 1 528 ? 41.565 66.141 25.209 1.00 62.21 653 ASP B C 1
ATOM 7970 O O . ASP B 1 528 ? 42.589 66.187 24.516 1.00 62.90 653 ASP B O 1
ATOM 7972 N N . LYS B 1 529 ? 40.517 65.359 24.896 1.00 54.56 654 LYS B N 1
ATOM 7973 C CA . LYS B 1 529 ? 40.533 64.426 23.764 1.00 52.13 654 LYS B CA 1
ATOM 7974 C C . LYS B 1 529 ? 39.901 65.045 22.517 1.00 49.00 654 LYS B C 1
ATOM 7975 O O . LYS B 1 529 ? 39.005 65.870 22.622 1.00 46.42 654 LYS B O 1
ATOM 7981 N N . LEU B 1 530 ? 40.369 64.622 21.338 1.00 42.51 655 LEU B N 1
ATOM 7982 C CA . LEU B 1 530 ? 39.888 65.136 20.067 1.00 40.50 655 LEU B CA 1
ATOM 7983 C C . LEU B 1 530 ? 39.376 64.027 19.156 1.00 42.39 655 LEU B C 1
ATOM 7984 O O . LEU B 1 530 ? 39.809 62.877 19.281 1.00 41.14 655 LEU B O 1
ATOM 7989 N N . TRP B 1 531 ? 38.455 64.367 18.231 1.00 36.68 656 TRP B N 1
ATOM 7990 C CA . TRP B 1 531 ? 37.938 63.370 17.291 1.00 34.42 656 TRP B CA 1
ATOM 7991 C C . TRP B 1 531 ? 38.942 63.120 16.167 1.00 38.02 656 TRP B C 1
ATOM 7992 O O . TRP B 1 531 ? 39.540 64.060 15.652 1.00 39.10 656 TRP B O 1
ATOM 8003 N N . SER B 1 532 ? 39.093 61.871 15.742 1.00 33.50 657 SER B N 1
ATOM 8004 C CA . SER B 1 532 ? 39.951 61.612 14.583 1.00 33.93 657 SER B CA 1
ATOM 8005 C C . SER B 1 532 ? 39.084 61.715 13.323 1.00 38.18 657 SER B C 1
ATOM 8006 O O . SER B 1 532 ? 39.571 62.125 12.271 1.00 38.96 657 SER B O 1
ATOM 8009 N N . ILE B 1 533 ? 37.792 61.347 13.442 1.00 33.34 658 ILE B N 1
ATOM 8010 C CA . ILE B 1 533 ? 36.835 61.378 12.341 1.00 33.16 658 ILE B CA 1
ATOM 8011 C C . ILE B 1 533 ? 35.495 61.905 12.835 1.00 34.52 658 ILE B C 1
ATOM 8012 O O . ILE B 1 533 ? 34.977 61.431 13.855 1.00 33.31 658 ILE B O 1
ATOM 8017 N N . ILE B 1 534 ? 34.936 62.900 12.108 1.00 30.55 659 ILE B N 1
ATOM 8018 C CA . ILE B 1 534 ? 33.582 63.417 12.354 1.00 28.83 659 ILE B CA 1
ATOM 8019 C C . ILE B 1 534 ? 32.807 63.256 11.042 1.00 32.21 659 ILE B C 1
ATOM 8020 O O . ILE B 1 534 ? 33.227 63.800 10.032 1.00 30.27 659 ILE B O 1
ATOM 8025 N N . ILE B 1 535 ? 31.680 62.525 11.056 1.00 30.29 660 ILE B N 1
ATOM 8026 C CA . ILE B 1 535 ? 30.841 62.346 9.861 1.00 29.73 660 ILE B CA 1
ATOM 8027 C C . ILE B 1 535 ? 29.638 63.280 9.986 1.00 31.11 660 ILE B C 1
ATOM 8028 O O . ILE B 1 535 ? 28.885 63.169 10.939 1.00 29.79 660 ILE B O 1
ATOM 8033 N N . LEU B 1 536 ? 29.458 64.176 9.023 1.00 29.56 661 LEU B N 1
ATOM 8034 C CA . LEU B 1 536 ? 28.336 65.117 9.024 1.00 30.17 661 LEU B CA 1
ATOM 8035 C C . LEU B 1 536 ? 27.355 64.783 7.905 1.00 33.45 661 LEU B C 1
ATOM 8036 O O . LEU B 1 536 ? 27.758 64.276 6.872 1.00 33.44 661 LEU B O 1
ATOM 8041 N N . ASP B 1 537 ? 26.075 65.082 8.108 1.00 30.44 662 ASP B N 1
ATOM 8042 C CA . ASP B 1 537 ? 25.018 64.857 7.121 1.00 30.08 662 ASP B CA 1
ATOM 8043 C C . ASP B 1 537 ? 24.842 66.143 6.305 1.00 31.07 662 ASP B C 1
ATOM 8044 O O . ASP B 1 537 ? 24.294 67.115 6.804 1.00 30.68 662 ASP B O 1
ATOM 8049 N N . VAL B 1 538 ? 25.358 66.156 5.064 1.00 28.14 663 VAL B N 1
ATOM 8050 C CA . VAL B 1 538 ? 25.415 67.354 4.222 1.00 28.38 663 VAL B CA 1
ATOM 8051 C C . VAL B 1 538 ? 24.218 67.497 3.255 1.00 31.68 663 VAL B C 1
ATOM 8052 O O . VAL B 1 538 ? 23.749 68.616 3.038 1.00 28.70 663 VAL B O 1
ATOM 8056 N N . ILE B 1 539 ? 23.756 66.408 2.671 1.00 28.73 664 ILE B N 1
ATOM 8057 C CA . ILE B 1 539 ? 22.689 66.486 1.673 1.00 28.38 664 ILE B CA 1
ATOM 8058 C C . ILE B 1 539 ? 21.439 65.836 2.202 1.00 33.12 664 ILE B C 1
ATOM 8059 O O . ILE B 1 539 ? 21.452 64.665 2.567 1.00 32.56 664 ILE B O 1
ATOM 8064 N N . GLU B 1 540 ? 20.350 66.591 2.179 1.00 30.24 665 GLU B N 1
ATOM 8065 C CA . GLU B 1 540 ? 19.039 66.105 2.570 1.00 30.00 665 GLU B CA 1
ATOM 8066 C C . GLU B 1 540 ? 18.551 65.071 1.556 1.00 33.88 665 GLU B C 1
ATOM 8067 O O . GLU B 1 540 ? 18.884 65.184 0.364 1.00 33.63 665 GLU B O 1
ATOM 8073 N N . PRO B 1 541 ? 17.672 64.129 1.967 1.00 30.39 666 PRO B N 1
ATOM 8074 C CA . PRO B 1 541 ? 17.103 63.188 0.982 1.00 30.95 666 PRO B CA 1
ATOM 8075 C C . PRO B 1 541 ? 16.324 63.917 -0.130 1.00 34.39 666 PRO B C 1
ATOM 8076 O O . PRO B 1 541 ? 16.120 63.348 -1.189 1.00 35.69 666 PRO B O 1
ATOM 8080 N N . SER B 1 542 ? 15.895 65.164 0.119 1.00 29.18 667 SER B N 1
ATOM 8081 C CA . SER B 1 542 ? 15.147 66.019 -0.802 1.00 28.71 667 SER B CA 1
ATOM 8082 C C . SER B 1 542 ? 15.980 66.499 -2.018 1.00 33.54 667 SER B C 1
ATOM 8083 O O . SER B 1 542 ? 15.408 66.919 -3.032 1.00 33.60 667 SER B O 1
ATOM 8086 N N . GLY B 1 543 ? 17.302 66.478 -1.878 1.00 29.04 668 GLY B N 1
ATOM 8087 C CA . GLY B 1 543 ? 18.230 66.929 -2.912 1.00 28.11 668 GLY B CA 1
ATOM 8088 C C . GLY B 1 543 ? 18.806 68.286 -2.607 1.00 32.87 668 GLY B C 1
ATOM 8089 O O . GLY B 1 543 ? 19.591 68.803 -3.398 1.00 33.66 668 GLY B O 1
ATOM 8090 N N . LEU B 1 544 ? 18.401 68.897 -1.464 1.00 28.90 669 LEU B N 1
ATOM 8091 C CA . LEU B 1 544 ? 18.899 70.204 -1.028 1.00 28.10 669 LEU B CA 1
ATOM 8092 C C . LEU B 1 544 ? 20.000 70.043 0.024 1.00 33.06 669 LEU B C 1
ATOM 8093 O O . LEU B 1 544 ? 20.143 68.976 0.619 1.00 31.17 669 LEU B O 1
ATOM 8098 N N . ILE B 1 545 ? 20.774 71.110 0.247 1.00 30.49 670 ILE B N 1
ATOM 8099 C CA . ILE B 1 545 ? 21.827 71.121 1.265 1.00 28.94 670 ILE B CA 1
ATOM 8100 C C . ILE B 1 545 ? 21.169 71.197 2.651 1.00 32.63 670 ILE B C 1
ATOM 8101 O O . ILE B 1 545 ? 20.219 71.960 2.838 1.00 29.71 670 ILE B O 1
ATOM 8106 N N . GLN B 1 546 ? 21.693 70.430 3.627 1.00 28.94 671 GLN B N 1
ATOM 8107 C CA . GLN B 1 546 ? 21.205 70.446 5.008 1.00 27.63 671 GLN B CA 1
ATOM 8108 C C . GLN B 1 546 ? 21.444 71.833 5.630 1.00 32.37 671 GLN B C 1
ATOM 8109 O O . GLN B 1 546 ? 22.507 72.440 5.430 1.00 32.28 671 GLN B O 1
ATOM 8115 N N . GLN B 1 547 ? 20.436 72.331 6.369 1.00 28.74 672 GLN B N 1
ATOM 8116 C CA . GLN B 1 547 ? 20.440 73.613 7.081 1.00 29.04 672 GLN B CA 1
ATOM 8117 C C . GLN B 1 547 ? 21.592 73.641 8.092 1.00 34.03 672 GLN B C 1
ATOM 8118 O O . GLN B 1 547 ? 21.832 72.630 8.765 1.00 32.46 672 GLN B O 1
ATOM 8124 N N . GLU B 1 548 ? 22.310 74.786 8.180 1.00 32.29 673 GLU B N 1
ATOM 8125 C CA . GLU B 1 548 ? 23.429 75.050 9.125 1.00 32.82 673 GLU B CA 1
ATOM 8126 C C . GLU B 1 548 ? 24.627 74.082 8.963 1.00 34.53 673 GLU B C 1
ATOM 8127 O O . GLU B 1 548 ? 25.416 73.934 9.893 1.00 35.08 673 GLU B O 1
ATOM 8133 N N . ILE B 1 549 ? 24.809 73.479 7.790 1.00 30.36 674 ILE B N 1
ATOM 8134 C CA . ILE B 1 549 ? 25.918 72.532 7.619 1.00 30.98 674 ILE B CA 1
ATOM 8135 C C . ILE B 1 549 ? 27.282 73.263 7.731 1.00 32.10 674 ILE B C 1
ATOM 8136 O O . ILE B 1 549 ? 28.181 72.730 8.379 1.00 32.46 674 ILE B O 1
ATOM 8141 N N . MET B 1 550 ? 27.402 74.486 7.174 1.00 28.11 675 MET B N 1
ATOM 8142 C CA . MET B 1 550 ? 28.640 75.294 7.235 1.00 28.31 675 MET B CA 1
ATOM 8143 C C . MET B 1 550 ? 29.035 75.635 8.669 1.00 30.75 675 MET B C 1
ATOM 8144 O O . MET B 1 550 ? 30.215 75.601 8.997 1.00 30.41 675 MET B O 1
ATOM 8149 N N . GLU B 1 551 ? 28.033 75.925 9.514 1.00 27.69 676 GLU B N 1
ATOM 8150 C CA . GLU B 1 551 ? 28.165 76.233 10.925 1.00 29.45 676 GLU B CA 1
ATOM 8151 C C . GLU B 1 551 ? 28.585 74.984 11.716 1.00 35.63 676 GLU B C 1
ATOM 8152 O O . GLU B 1 551 ? 29.498 75.075 12.530 1.00 38.10 676 GLU B O 1
ATOM 8158 N N . LYS B 1 552 ? 27.963 73.820 11.454 1.00 33.92 677 LYS B N 1
ATOM 8159 C CA . LYS B 1 552 ? 28.357 72.531 12.080 1.00 34.63 677 LYS B CA 1
ATOM 8160 C C . LYS B 1 552 ? 29.784 72.145 11.682 1.00 35.41 677 LYS B C 1
ATOM 8161 O O . LYS B 1 552 ? 30.552 71.682 12.526 1.00 35.13 677 LYS B O 1
ATOM 8165 N N . ALA B 1 553 ? 30.147 72.357 10.414 1.00 30.49 678 ALA B N 1
ATOM 8166 C CA . ALA B 1 553 ? 31.497 72.031 9.904 1.00 29.31 678 ALA B CA 1
ATOM 8167 C C . ALA B 1 553 ? 32.552 72.914 10.558 1.00 34.49 678 ALA B C 1
ATOM 8168 O O . ALA B 1 553 ? 33.654 72.437 10.847 1.00 32.61 678 ALA B O 1
ATOM 8170 N N . ALA B 1 554 ? 32.226 74.216 10.775 1.00 32.96 679 ALA B N 1
ATOM 8171 C CA . ALA B 1 554 ? 33.176 75.142 11.411 1.00 33.10 679 ALA B CA 1
ATOM 8172 C C . ALA B 1 554 ? 33.416 74.727 12.865 1.00 36.71 679 ALA B C 1
ATOM 8173 O O . ALA B 1 554 ? 34.559 74.677 13.282 1.00 38.53 679 ALA B O 1
ATOM 8175 N N . ILE B 1 555 ? 32.353 74.378 13.605 1.00 33.38 680 ILE B N 1
ATOM 8176 C CA . ILE B 1 555 ? 32.440 73.898 14.999 1.00 33.59 680 ILE B CA 1
ATOM 8177 C C . ILE B 1 555 ? 33.189 72.557 15.054 1.00 37.34 680 ILE B C 1
ATOM 8178 O O . ILE B 1 555 ? 34.059 72.382 15.901 1.00 37.33 680 ILE B O 1
ATOM 8183 N N . SER B 1 556 ? 32.895 71.647 14.111 1.00 34.20 681 SER B N 1
ATOM 8184 C CA . SER B 1 556 ? 33.527 70.330 14.031 1.00 32.68 681 SER B CA 1
ATOM 8185 C C . SER B 1 556 ? 35.035 70.403 13.781 1.00 37.88 681 SER B C 1
ATOM 8186 O O . SER B 1 556 ? 35.789 69.614 14.361 1.00 36.67 681 SER B O 1
ATOM 8189 N N . ARG B 1 557 ? 35.480 71.348 12.931 1.00 37.16 682 ARG B N 1
ATOM 8190 C CA . ARG B 1 557 ? 36.887 71.514 12.572 1.00 38.05 682 ARG B CA 1
ATOM 8191 C C . ARG B 1 557 ? 37.768 71.832 13.793 1.00 45.10 682 ARG B C 1
ATOM 8192 O O . ARG B 1 557 ? 38.927 71.414 13.824 1.00 46.52 682 ARG B O 1
ATOM 8200 N N . CYS B 1 558 ? 37.219 72.536 14.793 1.00 42.10 683 CYS B N 1
ATOM 8201 C CA . CYS B 1 558 ? 37.921 72.875 16.036 1.00 42.62 683 CYS B CA 1
ATOM 8202 C C . CYS B 1 558 ? 38.070 71.657 16.963 1.00 44.31 683 CYS B C 1
ATOM 8203 O O . CYS B 1 558 ? 38.910 71.690 17.858 1.00 43.94 683 CYS B O 1
ATOM 8206 N N . LEU B 1 559 ? 37.244 70.604 16.768 1.00 39.37 684 LEU B N 1
ATOM 8207 C CA . LEU B 1 559 ? 37.215 69.402 17.618 1.00 37.96 684 LEU B CA 1
ATOM 8208 C C . LEU B 1 559 ? 38.025 68.233 17.034 1.00 42.38 684 LEU B C 1
ATOM 8209 O O . LEU B 1 559 ? 38.008 67.124 17.584 1.00 42.14 684 LEU B O 1
ATOM 8214 N N . LEU B 1 560 ? 38.736 68.483 15.927 1.00 39.02 685 LEU B N 1
ATOM 8215 C CA . LEU B 1 560 ? 39.539 67.482 15.245 1.00 39.08 685 LEU B CA 1
ATOM 8216 C C . LEU B 1 560 ? 40.961 67.431 15.749 1.00 47.21 685 LEU B C 1
ATOM 8217 O O . LEU B 1 560 ? 41.608 68.467 15.920 1.00 47.45 685 LEU B O 1
ATOM 8222 N N . GLN B 1 561 ? 41.479 66.204 15.872 1.00 45.06 686 GLN B N 1
ATOM 8223 C CA . GLN B 1 561 ? 42.866 65.913 16.182 1.00 45.29 686 GLN B CA 1
ATOM 8224 C C . GLN B 1 561 ? 43.670 66.327 14.934 1.00 49.79 686 GLN B C 1
ATOM 8225 O O . GLN B 1 561 ? 43.098 66.399 13.841 1.00 47.96 686 GLN B O 1
ATOM 8231 N N . SER B 1 562 ? 44.975 66.628 15.096 1.00 48.43 687 SER B N 1
ATOM 8232 C CA . SER B 1 562 ? 45.866 66.984 13.977 1.00 48.42 687 SER B CA 1
ATOM 8233 C C . SER B 1 562 ? 45.886 65.808 12.997 1.00 49.99 687 SER B C 1
ATOM 8234 O O . SER B 1 562 ? 46.108 64.667 13.411 1.00 49.44 687 SER B O 1
ATOM 8237 N N . GLY B 1 563 ? 45.553 66.087 11.740 1.00 45.81 688 GLY B N 1
ATOM 8238 C CA . GLY B 1 563 ? 45.447 65.079 10.691 1.00 44.76 688 GLY B CA 1
ATOM 8239 C C . GLY B 1 563 ? 44.084 64.405 10.643 1.00 45.25 688 GLY B C 1
ATOM 8240 O O . GLY B 1 563 ? 43.850 63.538 9.798 1.00 43.82 688 GLY B O 1
ATOM 8241 N N . GLY B 1 564 ? 43.206 64.791 11.571 1.00 40.58 689 GLY B N 1
ATOM 8242 C CA . GLY B 1 564 ? 41.834 64.304 11.688 1.00 40.45 689 GLY B CA 1
ATOM 8243 C C . GLY B 1 564 ? 40.986 64.837 10.551 1.00 43.57 689 GLY B C 1
ATOM 8244 O O . GLY B 1 564 ? 41.338 65.860 9.937 1.00 43.15 689 GLY B O 1
ATOM 8245 N N . LYS B 1 565 ? 39.867 64.147 10.247 1.00 37.95 690 LYS B N 1
ATOM 8246 C CA . LYS B 1 565 ? 39.052 64.548 9.098 1.00 35.74 690 LYS B CA 1
ATOM 8247 C C . LYS B 1 565 ? 37.556 64.643 9.359 1.00 38.90 690 LYS B C 1
ATOM 8248 O O . LYS B 1 565 ? 36.964 63.804 10.059 1.00 37.37 690 LYS B O 1
ATOM 8253 N N . ILE B 1 566 ? 36.929 65.646 8.698 1.00 34.87 691 ILE B N 1
ATOM 8254 C CA . ILE B 1 566 ? 35.476 65.757 8.633 1.00 34.54 691 ILE B CA 1
ATOM 8255 C C . ILE B 1 566 ? 35.082 64.992 7.361 1.00 38.43 691 ILE B C 1
ATOM 8256 O O . ILE B 1 566 ? 35.705 65.183 6.324 1.00 37.86 691 ILE B O 1
ATOM 8261 N N . PHE B 1 567 ? 34.056 64.152 7.428 1.00 35.34 692 PHE B N 1
ATOM 8262 C CA . PHE B 1 567 ? 33.522 63.470 6.255 1.00 34.21 692 PHE B CA 1
ATOM 8263 C C . PHE B 1 567 ? 32.109 63.996 5.974 1.00 35.48 692 PHE B C 1
ATOM 8264 O O . PHE B 1 567 ? 31.293 64.037 6.903 1.00 34.04 692 PHE B O 1
ATOM 8272 N N . PRO B 1 568 ? 31.777 64.334 4.709 1.00 32.24 693 PRO B N 1
ATOM 8273 C CA . PRO B 1 568 ? 32.684 64.457 3.540 1.00 31.15 693 PRO B CA 1
ATOM 8274 C C . PRO B 1 568 ? 33.577 65.695 3.682 1.00 33.36 693 PRO B C 1
ATOM 8275 O O . PRO B 1 568 ? 33.253 66.616 4.432 1.00 29.60 693 PRO B O 1
ATOM 8279 N N . GLN B 1 569 ? 34.699 65.712 2.960 1.00 33.41 694 GLN B N 1
ATOM 8280 C CA . GLN B 1 569 ? 35.669 66.799 2.998 1.00 33.28 694 GLN B CA 1
ATOM 8281 C C . GLN B 1 569 ? 35.136 67.997 2.211 1.00 35.80 694 GLN B C 1
ATOM 8282 O O . GLN B 1 569 ? 35.201 69.141 2.683 1.00 34.16 694 GLN B O 1
ATOM 8288 N N . TYR B 1 570 ? 34.551 67.721 1.051 1.00 31.35 695 TYR B N 1
ATOM 8289 C CA . TYR B 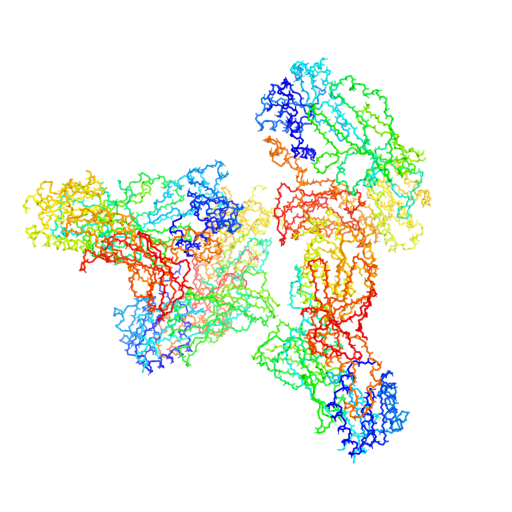1 570 ? 33.915 68.733 0.214 1.00 30.15 695 TYR B CA 1
ATOM 8290 C C . TYR B 1 570 ? 32.874 68.050 -0.661 1.00 34.71 695 TYR B C 1
ATOM 8291 O O . TYR B 1 570 ? 32.900 66.825 -0.859 1.00 33.59 695 TYR B O 1
ATOM 8300 N N . VAL B 1 571 ? 31.952 68.860 -1.166 1.00 31.83 696 VAL B N 1
ATOM 8301 C CA . VAL B 1 571 ? 30.853 68.417 -2.009 1.00 32.24 696 VAL B CA 1
ATOM 8302 C C . VAL B 1 571 ? 30.799 69.300 -3.262 1.00 34.67 696 VAL B C 1
ATOM 8303 O O . VAL B 1 571 ? 30.824 70.527 -3.155 1.00 32.68 696 VAL B O 1
ATOM 8307 N N . LEU B 1 572 ? 30.690 68.668 -4.441 1.00 31.40 697 LEU B N 1
ATOM 8308 C CA . LEU B 1 572 ? 30.555 69.384 -5.694 1.00 31.94 697 LEU B CA 1
ATOM 8309 C C . LEU B 1 572 ? 29.125 69.246 -6.158 1.00 33.87 697 LEU B C 1
ATOM 8310 O O . LEU B 1 572 ? 28.608 68.151 -6.158 1.00 32.60 697 LEU B O 1
ATOM 8315 N N . MET B 1 573 ? 28.490 70.350 -6.544 1.00 31.56 698 MET B N 1
ATOM 8316 C CA . MET B 1 573 ? 27.151 70.327 -7.116 1.00 31.21 698 MET B CA 1
ATOM 8317 C C . MET B 1 573 ? 27.309 70.290 -8.618 1.00 32.18 698 MET B C 1
ATOM 8318 O O . MET B 1 573 ? 28.026 71.118 -9.179 1.00 29.11 698 MET B O 1
ATOM 8323 N N . PHE B 1 574 ? 26.659 69.316 -9.267 1.00 30.40 699 PHE B N 1
ATOM 8324 C CA . PHE B 1 574 ? 26.654 69.147 -10.727 1.00 29.09 699 PHE B CA 1
ATOM 8325 C C . PHE B 1 574 ? 25.260 69.443 -11.258 1.00 33.61 699 PHE B C 1
ATOM 8326 O O . PHE B 1 574 ? 24.277 69.204 -10.578 1.00 32.13 699 PHE B O 1
ATOM 8334 N N . GLY B 1 575 ? 25.185 69.957 -12.471 1.00 31.84 700 GLY B N 1
ATOM 8335 C CA . GLY B 1 575 ? 23.913 70.264 -13.113 1.00 31.55 700 GLY B CA 1
ATOM 8336 C C . GLY B 1 575 ? 24.009 70.194 -14.619 1.00 35.46 700 GLY B C 1
ATOM 8337 O O . GLY B 1 575 ? 25.112 70.165 -15.172 1.00 33.42 700 GLY B O 1
ATOM 8338 N N . LEU B 1 576 ? 22.865 70.178 -15.299 1.00 32.14 701 LEU B N 1
ATOM 8339 C CA . LEU B 1 576 ? 22.870 70.178 -16.750 1.00 31.56 701 LEU B CA 1
ATOM 8340 C C . LEU B 1 576 ? 21.604 70.826 -17.257 1.00 35.16 701 LEU B C 1
ATOM 8341 O O . LEU B 1 576 ? 20.610 70.902 -16.539 1.00 35.18 701 LEU B O 1
ATOM 8346 N N . LEU B 1 577 ? 21.664 71.329 -18.484 1.00 30.97 702 LEU B N 1
ATOM 8347 C CA . LEU B 1 577 ? 20.527 71.955 -19.146 1.00 30.08 702 LEU B CA 1
ATOM 8348 C C . LEU B 1 577 ? 19.673 70.871 -19.779 1.00 35.17 702 LEU B C 1
ATOM 8349 O O . LEU B 1 577 ? 20.212 69.981 -20.464 1.00 35.46 702 LEU B O 1
ATOM 8354 N N . VAL B 1 578 ? 18.345 70.910 -19.534 1.00 31.63 703 VAL B N 1
ATOM 8355 C CA . VAL B 1 578 ? 17.454 69.916 -20.158 1.00 31.96 703 VAL B CA 1
ATOM 8356 C C . VAL B 1 578 ? 16.236 70.576 -20.819 1.00 35.49 703 VAL B C 1
ATOM 8357 O O . VAL B 1 578 ? 15.739 71.596 -20.351 1.00 33.78 703 VAL B O 1
ATOM 8361 N N . GLU B 1 579 ? 15.734 69.925 -21.870 1.00 33.79 704 GLU B N 1
ATOM 8362 C CA . GLU B 1 579 ? 14.436 70.184 -22.460 1.00 32.87 704 GLU B CA 1
ATOM 8363 C C . GLU B 1 579 ? 13.564 69.038 -21.867 1.00 38.24 704 GLU B C 1
ATOM 8364 O O . GLU B 1 579 ? 13.791 67.857 -22.149 1.00 36.37 704 GLU B O 1
ATOM 8370 N N . SER B 1 580 ? 12.631 69.379 -20.991 1.00 35.52 705 SER B N 1
ATOM 8371 C CA . SER B 1 580 ? 11.748 68.373 -20.419 1.00 34.49 705 SER B CA 1
ATOM 8372 C C . SER B 1 580 ? 10.310 68.911 -20.384 1.00 38.36 705 SER B C 1
ATOM 8373 O O . SER B 1 580 ? 9.997 69.761 -19.563 1.00 36.44 705 SER B O 1
ATOM 8376 N N . GLN B 1 581 ? 9.448 68.432 -21.301 1.00 37.64 706 GLN B N 1
ATOM 8377 C CA . GLN B 1 581 ? 8.028 68.815 -21.346 1.00 37.77 706 GLN B CA 1
ATOM 8378 C C . GLN B 1 581 ? 7.305 68.267 -20.087 1.00 41.34 706 GLN B C 1
ATOM 8379 O O . GLN B 1 581 ? 6.428 68.941 -19.538 1.00 40.07 706 GLN B O 1
ATOM 8385 N N . THR B 1 582 ? 7.767 67.100 -19.584 1.00 38.11 707 THR B N 1
ATOM 8386 C CA . THR B 1 582 ? 7.261 66.435 -18.372 1.00 38.50 707 THR B CA 1
ATOM 8387 C C . THR B 1 582 ? 7.423 67.333 -17.135 1.00 41.82 707 THR B C 1
ATOM 8388 O O . THR B 1 582 ? 6.458 67.469 -16.390 1.00 41.67 707 THR B O 1
ATOM 8392 N N . LEU B 1 583 ? 8.622 67.934 -16.915 1.00 38.55 708 LEU B N 1
ATOM 8393 C CA . LEU B 1 583 ? 8.869 68.843 -15.793 1.00 38.61 708 LEU B CA 1
ATOM 8394 C C . LEU B 1 583 ? 8.036 70.106 -15.918 1.00 44.11 708 LEU B C 1
ATOM 8395 O O . LEU B 1 583 ? 7.548 70.609 -14.918 1.00 44.99 708 LEU B O 1
ATOM 8400 N N . LEU B 1 584 ? 7.863 70.607 -17.141 1.00 41.12 709 LEU B N 1
ATOM 8401 C CA . LEU B 1 584 ? 7.040 71.781 -17.425 1.00 40.35 709 LEU B CA 1
ATOM 8402 C C . LEU B 1 584 ? 5.566 71.537 -17.064 1.00 42.25 709 LEU B C 1
ATOM 8403 O O . LEU B 1 584 ? 4.969 72.351 -16.373 1.00 41.47 709 LEU B O 1
ATOM 8408 N N . GLU B 1 585 ? 5.002 70.409 -17.496 1.00 39.62 710 GLU B N 1
ATOM 8409 C CA . GLU B 1 585 ? 3.603 70.062 -17.254 1.00 40.07 710 GLU B CA 1
ATOM 8410 C C . GLU B 1 585 ? 3.307 69.702 -15.782 1.00 43.26 710 GLU B C 1
ATOM 8411 O O . GLU B 1 585 ? 2.177 69.896 -15.342 1.00 43.11 710 GLU B O 1
ATOM 8417 N N . GLU B 1 586 ? 4.323 69.285 -15.005 1.00 38.89 711 GLU B N 1
ATOM 8418 C CA . GLU B 1 586 ? 4.159 69.009 -13.568 1.00 37.96 711 GLU B CA 1
ATOM 8419 C C . GLU B 1 586 ? 4.390 70.290 -12.719 1.00 42.29 711 GLU B C 1
ATOM 8420 O O . GLU B 1 586 ? 4.188 70.277 -11.508 1.00 42.36 711 GLU B O 1
ATOM 8426 N N . ASN B 1 587 ? 4.760 71.411 -13.378 1.00 38.08 712 ASN B N 1
ATOM 8427 C CA . ASN B 1 587 ? 5.046 72.705 -12.747 1.00 36.95 712 ASN B CA 1
ATOM 8428 C C . ASN B 1 587 ? 4.025 73.781 -13.087 1.00 38.79 712 ASN B C 1
ATOM 8429 O O . ASN B 1 587 ? 3.832 74.690 -12.294 1.00 38.37 712 ASN B O 1
ATOM 8434 N N . ALA B 1 588 ? 3.396 73.702 -14.275 1.00 35.69 713 ALA B N 1
ATOM 8435 C CA . ALA B 1 588 ? 2.444 74.697 -14.748 1.00 35.77 713 ALA B CA 1
ATOM 8436 C C . ALA B 1 588 ? 1.410 74.138 -15.696 1.00 40.24 713 ALA B C 1
ATOM 8437 O O . ALA B 1 588 ? 1.739 73.311 -16.554 1.00 39.22 713 ALA B O 1
ATOM 8439 N N . VAL B 1 589 ? 0.152 74.625 -15.570 1.00 37.53 714 VAL B N 1
ATOM 8440 C CA . VAL B 1 589 ? -0.956 74.274 -16.476 1.00 37.73 714 VAL B CA 1
ATOM 8441 C C . VAL B 1 589 ? -0.653 75.015 -17.799 1.00 45.29 714 VAL B C 1
ATOM 8442 O O . VAL B 1 589 ? -0.288 76.186 -17.768 1.00 44.44 714 VAL B O 1
ATOM 8446 N N . GLN B 1 590 ? -0.728 74.292 -18.930 1.00 45.80 715 GLN B N 1
ATOM 8447 C CA . GLN B 1 590 ? -0.354 74.750 -20.269 1.00 47.10 715 GLN B CA 1
ATOM 8448 C C . GLN B 1 590 ? -1.534 75.256 -21.115 1.00 56.18 715 GLN B C 1
ATOM 8449 O O . GLN B 1 590 ? -1.910 74.625 -22.108 1.00 57.78 715 GLN B O 1
ATOM 8455 N N . GLY B 1 591 ? -2.061 76.418 -20.760 1.00 55.68 716 GLY B N 1
ATOM 8456 C CA . GLY B 1 591 ? -3.113 77.058 -21.550 1.00 56.42 716 GLY B CA 1
ATOM 8457 C C . GLY B 1 591 ? -4.542 76.914 -21.069 1.00 59.13 716 GLY B C 1
ATOM 8458 O O . GLY B 1 591 ? -4.798 76.899 -19.858 1.00 58.28 716 GLY B O 1
ATOM 8459 N N . THR B 1 592 ? -5.486 76.889 -22.042 1.00 53.64 717 THR B N 1
ATOM 8460 C CA . THR B 1 592 ? -6.937 76.775 -21.811 1.00 53.24 717 THR B CA 1
ATOM 8461 C C . THR B 1 592 ? -7.523 75.595 -22.600 1.00 56.62 717 THR B C 1
ATOM 8462 O O . THR B 1 592 ? -8.598 75.107 -22.261 1.00 55.95 717 THR B O 1
ATOM 8466 N N . GLU B 1 593 ? -6.818 75.147 -23.653 1.00 52.84 718 GLU B N 1
ATOM 8467 C CA . GLU B 1 593 ? -7.210 74.006 -24.473 1.00 52.61 718 GLU B CA 1
ATOM 8468 C C . GLU B 1 593 ? -7.298 72.733 -23.616 1.00 54.72 718 GLU B C 1
ATOM 8469 O O . GLU B 1 593 ? -8.235 71.944 -23.784 1.00 54.52 718 GLU B O 1
ATOM 8475 N N . ARG B 1 594 ? -6.353 72.574 -22.660 1.00 49.07 719 ARG B N 1
ATOM 8476 C CA . ARG B 1 594 ? -6.284 71.438 -21.742 1.00 47.62 719 ARG B CA 1
ATOM 8477 C C . ARG B 1 594 ? -7.472 71.409 -20.796 1.00 48.97 719 ARG B C 1
ATOM 8478 O O . ARG B 1 594 ? -7.945 70.326 -20.461 1.00 48.14 719 ARG B O 1
ATOM 8486 N N . THR B 1 595 ? -7.950 72.600 -20.374 1.00 43.79 720 THR B N 1
ATOM 8487 C CA . THR B 1 595 ? -9.064 72.778 -19.433 1.00 43.20 720 THR B CA 1
ATOM 8488 C C . THR B 1 595 ? -10.366 73.155 -20.190 1.00 49.08 720 THR B C 1
ATOM 8489 O O . THR B 1 595 ? -11.266 73.791 -19.626 1.00 48.34 720 THR B O 1
ATOM 8493 N N . LEU B 1 596 ? -10.460 72.709 -21.467 1.00 46.50 721 LEU B N 1
ATOM 8494 C CA . LEU B 1 596 ? -11.602 72.830 -22.391 1.00 46.55 721 LEU B CA 1
ATOM 8495 C C . LEU B 1 596 ? -12.187 74.263 -22.457 1.00 50.52 721 LEU B C 1
ATOM 8496 O O . LEU B 1 596 ? -13.386 74.462 -22.253 1.00 50.47 721 LEU B O 1
ATOM 8501 N N . GLY B 1 597 ? -11.323 75.231 -22.749 1.00 47.27 722 GLY B N 1
ATOM 8502 C CA . GLY B 1 597 ? -11.686 76.642 -22.878 1.00 46.84 722 GLY B CA 1
ATOM 8503 C C . GLY B 1 597 ? -11.664 77.453 -21.593 1.00 49.06 722 GLY B C 1
ATOM 8504 O O . GLY B 1 597 ? -11.539 78.677 -21.651 1.00 49.95 722 GLY B O 1
ATOM 8505 N N . LEU B 1 598 ? -11.801 76.793 -20.428 1.00 44.07 723 LEU B N 1
ATOM 8506 C CA . LEU B 1 598 ? -11.820 77.451 -19.108 1.00 43.45 723 LEU B CA 1
ATOM 8507 C C . LEU B 1 598 ? -10.457 78.052 -18.756 1.00 46.08 723 LEU B C 1
ATOM 8508 O O . LEU B 1 598 ? -9.428 77.412 -18.985 1.00 44.52 723 LEU B O 1
ATOM 8513 N N . ASN B 1 599 ? -10.464 79.286 -18.205 1.00 42.04 724 ASN B N 1
ATOM 8514 C CA . ASN B 1 599 ? -9.256 80.028 -17.835 1.00 40.89 724 ASN B CA 1
ATOM 8515 C C . ASN B 1 599 ? -8.847 79.731 -16.386 1.00 41.94 724 ASN B C 1
ATOM 8516 O O . ASN B 1 599 ? -9.433 80.282 -15.439 1.00 39.15 724 ASN B O 1
ATOM 8521 N N . ILE B 1 600 ? -7.862 78.823 -16.213 1.00 37.38 725 ILE B N 1
ATOM 8522 C CA . ILE B 1 600 ? -7.410 78.389 -14.887 1.00 36.37 725 ILE B CA 1
ATOM 8523 C C . ILE B 1 600 ? -5.906 78.594 -14.723 1.00 38.50 725 ILE B C 1
ATOM 8524 O O . ILE B 1 600 ? -5.466 79.054 -13.668 1.00 35.97 725 ILE B O 1
ATOM 8529 N N . ALA B 1 601 ? -5.122 78.221 -15.758 1.00 37.00 726 ALA B N 1
ATOM 8530 C CA . ALA B 1 601 ? -3.661 78.285 -15.799 1.00 35.94 726 ALA B CA 1
ATOM 8531 C C . ALA B 1 601 ? -3.062 79.588 -15.189 1.00 40.52 726 ALA B C 1
ATOM 8532 O O . ALA B 1 601 ? -2.207 79.430 -14.330 1.00 39.98 726 ALA B O 1
ATOM 8534 N N . PRO B 1 602 ? -3.475 80.848 -15.524 1.00 37.57 727 PRO B N 1
ATOM 8535 C CA . PRO B 1 602 ? -2.796 82.015 -14.915 1.00 38.02 727 PRO B CA 1
ATOM 8536 C C . PRO B 1 602 ? -2.901 82.101 -13.392 1.00 41.95 727 PRO B C 1
ATOM 8537 O O . PRO B 1 602 ? -1.942 82.525 -12.737 1.00 41.60 727 PRO B O 1
ATOM 8541 N N . PHE B 1 603 ? -4.033 81.644 -12.830 1.00 38.53 728 PHE B N 1
ATOM 8542 C CA . PHE B 1 603 ? -4.331 81.733 -11.404 1.00 37.51 728 PHE B CA 1
ATOM 8543 C C . PHE B 1 603 ? -3.645 80.627 -10.600 1.00 40.40 728 PHE B C 1
ATOM 8544 O O . PHE B 1 603 ? -3.011 80.931 -9.592 1.00 41.08 728 PHE B O 1
ATOM 8552 N N . ILE B 1 604 ? -3.715 79.366 -11.044 1.00 35.62 729 ILE B N 1
ATOM 8553 C CA . ILE B 1 604 ? -3.081 78.265 -10.307 1.00 35.00 729 ILE B CA 1
ATOM 8554 C C . ILE B 1 604 ? -1.534 78.304 -10.466 1.00 38.05 729 ILE B C 1
ATOM 8555 O O . ILE B 1 604 ? -0.830 78.008 -9.503 1.00 36.23 729 ILE B O 1
ATOM 8560 N N . ASN B 1 605 ? -1.019 78.682 -11.663 1.00 35.33 730 ASN B N 1
ATOM 8561 C CA . ASN B 1 605 ? 0.419 78.722 -11.936 1.00 36.75 730 ASN B CA 1
ATOM 8562 C C . ASN B 1 605 ? 1.185 79.694 -11.024 1.00 40.63 730 ASN B C 1
ATOM 8563 O O . ASN B 1 605 ? 2.397 79.537 -10.896 1.00 40.46 730 ASN B O 1
ATOM 8568 N N . GLN B 1 606 ? 0.483 80.621 -10.343 1.00 37.28 731 GLN B N 1
ATOM 8569 C CA . GLN B 1 606 ? 1.080 81.594 -9.416 1.00 37.52 731 GLN B CA 1
ATOM 8570 C C . GLN B 1 606 ? 1.581 80.932 -8.145 1.00 43.60 731 GLN B C 1
ATOM 8571 O O . GLN B 1 606 ? 2.433 81.505 -7.477 1.00 44.92 731 GLN B O 1
ATOM 8577 N N . PHE B 1 607 ? 1.005 79.774 -7.774 1.00 41.57 732 PHE B N 1
ATOM 8578 C CA . PHE B 1 607 ? 1.335 79.043 -6.540 1.00 42.35 732 PHE B CA 1
ATOM 8579 C C . PHE B 1 607 ? 2.455 78.019 -6.741 1.00 50.24 732 PHE B C 1
ATOM 8580 O O . PHE B 1 607 ? 2.632 77.121 -5.904 1.00 50.81 732 PHE B O 1
ATOM 8588 N N . GLN B 1 608 ? 3.239 78.169 -7.806 1.00 47.96 733 GLN B N 1
ATOM 8589 C CA . GLN B 1 608 ? 4.349 77.276 -8.008 1.00 48.31 733 GLN B CA 1
ATOM 8590 C C . GLN B 1 608 ? 5.603 77.791 -7.276 1.00 54.91 733 GLN B C 1
ATOM 8591 O O . GLN B 1 608 ? 5.753 78.985 -7.051 1.00 53.65 733 GLN B O 1
ATOM 8597 N N . VAL B 1 609 ? 6.473 76.858 -6.886 1.00 54.33 734 VAL B N 1
ATOM 8598 C CA . VAL B 1 609 ? 7.743 77.075 -6.193 1.00 54.48 734 VAL B CA 1
ATOM 8599 C C . VAL B 1 609 ? 8.887 76.980 -7.242 1.00 57.21 734 VAL B C 1
ATOM 8600 O O . VAL B 1 609 ? 8.751 76.198 -8.193 1.00 57.06 734 VAL B O 1
ATOM 8604 N N . PRO B 1 610 ? 10.001 77.754 -7.119 1.00 53.01 735 PRO B N 1
ATOM 8605 C CA . PRO B 1 610 ? 11.063 77.672 -8.151 1.00 52.32 735 PRO B CA 1
ATOM 8606 C C . PRO B 1 610 ? 11.878 76.369 -8.147 1.00 52.66 735 PRO B C 1
ATOM 8607 O O . PRO B 1 610 ? 12.373 75.947 -9.210 1.00 52.99 735 PRO B O 1
ATOM 8611 N N . ILE B 1 611 ? 12.002 75.711 -6.975 1.00 45.30 736 ILE B N 1
ATOM 8612 C CA . ILE B 1 611 ? 12.793 74.471 -6.891 1.00 42.44 736 ILE B CA 1
ATOM 8613 C C . ILE B 1 611 ? 11.889 73.258 -6.666 1.00 39.61 736 ILE B C 1
ATOM 8614 O O . ILE B 1 611 ? 11.086 73.252 -5.738 1.00 37.72 736 ILE B O 1
ATOM 8619 N N A ARG B 1 612 ? 12.026 72.251 -7.535 0.50 35.45 737 ARG B N 1
ATOM 8620 N N B ARG B 1 612 ? 12.032 72.229 -7.521 0.50 35.28 737 ARG B N 1
ATOM 8621 C CA A ARG B 1 612 ? 11.344 70.968 -7.457 0.50 34.46 737 ARG B CA 1
ATOM 8622 C CA B ARG B 1 612 ? 11.302 70.966 -7.435 0.50 34.20 737 ARG B CA 1
ATOM 8623 C C A ARG B 1 612 ? 12.308 70.068 -6.686 0.50 37.81 737 ARG B C 1
ATOM 8624 C C B ARG B 1 612 ? 12.220 69.949 -6.757 0.50 37.80 737 ARG B C 1
ATOM 8625 O O A ARG B 1 612 ? 13.437 69.881 -7.123 0.50 37.71 737 ARG B O 1
ATOM 8626 O O B ARG B 1 612 ? 13.200 69.507 -7.352 0.50 37.69 737 ARG B O 1
ATOM 8641 N N . VAL B 1 613 ? 11.882 69.579 -5.520 1.00 33.61 738 VAL B N 1
ATOM 8642 C CA . VAL B 1 613 ? 12.646 68.691 -4.639 1.00 32.17 738 VAL B CA 1
ATOM 8643 C C . VAL B 1 613 ? 12.085 67.281 -4.698 1.00 36.01 738 VAL B C 1
ATOM 8644 O O . VAL B 1 613 ? 11.032 67.074 -5.307 1.00 36.46 738 VAL B O 1
ATOM 8648 N N . PHE B 1 614 ? 12.813 66.301 -4.111 1.00 32.28 739 PHE B N 1
ATOM 8649 C CA . PHE B 1 614 ? 12.474 64.863 -4.097 1.00 32.36 739 PHE B CA 1
ATOM 8650 C C . PHE B 1 614 ? 12.258 64.349 -5.523 1.00 39.56 739 PHE B C 1
ATOM 8651 O O . PHE B 1 614 ? 11.367 63.538 -5.778 1.00 41.05 739 PHE B O 1
ATOM 8659 N N . LEU B 1 615 ? 13.116 64.804 -6.447 1.00 36.20 740 LEU B N 1
ATOM 8660 C CA . LEU B 1 615 ? 13.027 64.410 -7.851 1.00 35.53 740 LEU B CA 1
ATOM 8661 C C . LEU B 1 615 ? 13.775 63.110 -8.133 1.00 39.18 740 LEU B C 1
ATOM 8662 O O . LEU B 1 615 ? 14.931 62.933 -7.763 1.00 38.18 740 LEU B O 1
ATOM 8667 N N . ASP B 1 616 ? 13.099 62.222 -8.823 1.00 37.70 741 ASP B N 1
ATOM 8668 C CA . ASP B 1 616 ? 13.647 60.978 -9.282 1.00 37.99 741 ASP B CA 1
ATOM 8669 C C . ASP B 1 616 ? 14.060 61.248 -10.711 1.00 41.13 741 ASP B C 1
ATOM 8670 O O . ASP B 1 616 ? 13.290 61.008 -11.644 1.00 41.64 741 ASP B O 1
ATOM 8675 N N . LEU B 1 617 ? 15.252 61.852 -10.871 1.00 37.12 742 LEU B N 1
ATOM 8676 C CA . LEU B 1 617 ? 15.830 62.278 -12.152 1.00 37.02 742 LEU B CA 1
ATOM 8677 C C . LEU B 1 617 ? 15.915 61.149 -13.169 1.00 40.18 742 LEU B C 1
ATOM 8678 O O . LEU B 1 617 ? 15.548 61.392 -14.293 1.00 37.79 742 LEU B O 1
ATOM 8683 N N . SER B 1 618 ? 16.319 59.925 -12.784 1.00 39.85 743 SER B N 1
ATOM 8684 C CA . SER B 1 618 ? 16.452 58.794 -13.726 1.00 41.35 743 SER B CA 1
ATOM 8685 C C . SER B 1 618 ? 15.131 58.333 -14.391 1.00 47.74 743 SER B C 1
ATOM 8686 O O . SER B 1 618 ? 15.178 57.705 -15.443 1.00 48.84 743 SER B O 1
ATOM 8689 N N . SER B 1 619 ? 13.980 58.644 -13.788 1.00 45.85 744 SER B N 1
ATOM 8690 C CA . SER B 1 619 ? 12.637 58.259 -14.242 1.00 46.25 744 SER B CA 1
ATOM 8691 C C . SER B 1 619 ? 11.950 59.374 -15.065 1.00 50.85 744 SER B C 1
ATOM 8692 O O . SER B 1 619 ? 10.887 59.161 -15.664 1.00 50.40 744 SER B O 1
ATOM 8695 N N . LEU B 1 620 ? 12.576 60.540 -15.094 1.00 47.23 745 LEU B N 1
ATOM 8696 C CA . LEU B 1 620 ? 12.100 61.743 -15.752 1.00 48.32 745 LEU B CA 1
ATOM 8697 C C . LEU B 1 620 ? 12.477 61.829 -17.252 1.00 52.40 745 LEU B C 1
ATOM 8698 O O . LEU B 1 620 ? 13.664 61.935 -17.584 1.00 53.55 745 LEU B O 1
ATOM 8703 N N . PRO B 1 621 ? 11.481 61.818 -18.166 1.00 46.46 746 PRO B N 1
ATOM 8704 C CA . PRO B 1 621 ? 11.799 61.963 -19.603 1.00 45.52 746 PRO B CA 1
ATOM 8705 C C . PRO B 1 621 ? 12.378 63.365 -19.842 1.00 46.76 746 PRO B C 1
ATOM 8706 O O . PRO B 1 621 ? 11.733 64.373 -19.513 1.00 43.65 746 PRO B O 1
ATOM 8710 N N . CYS B 1 622 ? 13.666 63.385 -20.291 1.00 43.80 747 CYS B N 1
ATOM 8711 C CA . CYS B 1 622 ? 14.546 64.547 -20.510 1.00 44.86 747 CYS B CA 1
ATOM 8712 C C . CYS B 1 622 ? 15.326 64.459 -21.815 1.00 46.35 747 CYS B C 1
ATOM 8713 O O . CYS B 1 622 ? 15.829 63.378 -22.151 1.00 45.49 747 CYS B O 1
ATOM 8716 N N . ILE B 1 623 ? 15.567 65.627 -22.451 1.00 40.22 748 ILE B N 1
ATOM 8717 C CA . ILE B 1 623 ? 16.472 65.761 -23.594 1.00 39.06 748 ILE B CA 1
ATOM 8718 C C . ILE B 1 623 ? 17.684 66.578 -23.078 1.00 43.70 748 ILE B C 1
ATOM 8719 O O . ILE B 1 623 ? 17.506 67.729 -22.673 1.00 42.37 748 ILE B O 1
ATOM 8724 N N . PRO B 1 624 ? 18.913 66.004 -23.085 1.00 41.99 749 PRO B N 1
ATOM 8725 C CA . PRO B 1 624 ? 20.084 66.784 -22.624 1.00 41.20 749 PRO B CA 1
ATOM 8726 C C . PRO B 1 624 ? 20.463 67.882 -23.605 1.00 40.24 749 PRO B C 1
ATOM 8727 O O . PRO B 1 624 ? 20.545 67.613 -24.803 1.00 38.83 749 PRO B O 1
ATOM 8731 N N . LEU B 1 625 ? 20.674 69.123 -23.110 1.00 34.99 750 LEU B N 1
ATOM 8732 C CA . LEU B 1 625 ? 21.066 70.248 -23.969 1.00 32.71 750 LEU B CA 1
ATOM 8733 C C . LEU B 1 625 ? 22.507 70.634 -23.709 1.00 36.12 750 LEU B C 1
ATOM 8734 O O . LEU B 1 625 ? 23.120 71.386 -24.472 1.00 37.28 750 LEU B O 1
ATOM 8739 N N . SER B 1 626 ? 23.061 70.096 -22.636 1.00 31.59 751 SER B N 1
ATOM 8740 C CA . SER B 1 626 ? 24.451 70.290 -22.278 1.00 30.70 751 SER B CA 1
ATOM 8741 C C . SER B 1 626 ? 24.935 69.031 -21.632 1.00 36.11 751 SER B C 1
ATOM 8742 O O . SER B 1 626 ? 24.136 68.147 -21.325 1.00 38.49 751 SER B O 1
ATOM 8745 N N . LYS B 1 627 ? 26.241 68.930 -21.434 1.00 32.39 752 LYS B N 1
ATOM 8746 C CA . LYS B 1 627 ? 26.844 67.845 -20.683 1.00 31.69 752 LYS B CA 1
ATOM 8747 C C . LYS B 1 627 ? 26.775 68.276 -19.203 1.00 34.82 752 LYS B C 1
ATOM 8748 O O . LYS B 1 627 ? 26.770 69.481 -18.973 1.00 33.52 752 LYS B O 1
ATOM 8754 N N . PRO B 1 628 ? 26.725 67.376 -18.188 1.00 35.24 753 PRO B N 1
ATOM 8755 C CA . PRO B 1 628 ? 26.676 67.873 -16.793 1.00 35.87 753 PRO B CA 1
ATOM 8756 C C . PRO B 1 628 ? 27.946 68.659 -16.469 1.00 38.10 753 PRO B C 1
ATOM 8757 O O . PRO B 1 628 ? 29.014 68.301 -16.957 1.00 36.13 753 PRO B O 1
ATOM 8761 N N . VAL B 1 629 ? 27.839 69.707 -15.651 1.00 33.00 754 VAL B N 1
ATOM 8762 C CA . VAL B 1 629 ? 29.031 70.467 -15.295 1.00 32.57 754 VAL B CA 1
ATOM 8763 C C . VAL B 1 629 ? 28.950 70.905 -13.831 1.00 34.43 754 VAL B C 1
ATOM 8764 O O . VAL B 1 629 ? 27.858 71.005 -13.254 1.00 32.84 754 VAL B O 1
ATOM 8768 N N . GLU B 1 630 ? 30.132 71.139 -13.234 1.00 30.93 755 GLU B N 1
ATOM 8769 C CA . GLU B 1 630 ? 30.284 71.585 -11.857 1.00 30.06 755 GLU B CA 1
ATOM 8770 C C . GLU B 1 630 ? 29.758 73.006 -11.718 1.00 33.11 755 GLU B C 1
ATOM 8771 O O . GLU B 1 630 ? 30.216 73.914 -12.409 1.00 32.00 755 GLU B O 1
ATOM 8777 N N . LEU B 1 631 ? 28.779 73.187 -10.833 1.00 30.87 756 LEU B N 1
ATOM 8778 C CA . LEU B 1 631 ? 28.169 74.488 -10.599 1.00 31.71 756 LEU B CA 1
ATOM 8779 C C . LEU B 1 631 ? 28.703 75.172 -9.336 1.00 35.14 756 LEU B C 1
ATOM 8780 O O . LEU B 1 631 ? 28.724 76.393 -9.274 1.00 36.01 756 LEU B O 1
ATOM 8785 N N . LEU B 1 632 ? 29.098 74.395 -8.335 1.00 30.96 757 LEU B N 1
ATOM 8786 C CA . LEU B 1 632 ? 29.508 74.905 -7.023 1.00 31.21 757 LEU B CA 1
ATOM 8787 C C . LEU B 1 632 ? 30.380 73.895 -6.276 1.00 33.69 757 LEU B C 1
ATOM 8788 O O . LEU B 1 632 ? 30.216 72.692 -6.443 1.00 31.70 757 LEU B O 1
ATOM 8793 N N . ARG B 1 633 ? 31.203 74.401 -5.368 1.00 31.23 758 ARG B N 1
ATOM 8794 C CA . ARG B 1 633 ? 32.034 73.621 -4.470 1.00 30.32 758 ARG B CA 1
ATOM 8795 C C . ARG B 1 633 ? 31.667 74.029 -3.025 1.00 33.72 758 ARG B C 1
ATOM 8796 O O . ARG B 1 633 ? 31.801 75.193 -2.659 1.00 31.50 758 ARG B O 1
ATOM 8804 N N . LEU B 1 634 ? 31.179 73.072 -2.227 1.00 30.78 759 LEU B N 1
ATOM 8805 C CA . LEU B 1 634 ? 30.914 73.327 -0.807 1.00 31.48 759 LEU B CA 1
ATOM 8806 C C . LEU B 1 634 ? 32.001 72.575 -0.028 1.00 35.49 759 LEU B C 1
ATOM 8807 O O . LEU B 1 634 ? 32.006 71.358 0.004 1.00 34.43 759 LEU B O 1
ATOM 8812 N N . ASP B 1 635 ? 32.963 73.311 0.510 1.00 33.54 760 ASP B N 1
ATOM 8813 C CA . ASP B 1 635 ? 34.121 72.735 1.184 1.00 33.41 760 ASP B CA 1
ATOM 8814 C C . ASP B 1 635 ? 34.017 72.807 2.689 1.00 35.37 760 ASP B C 1
ATOM 8815 O O . ASP B 1 635 ? 34.067 73.897 3.248 1.00 33.14 760 ASP B O 1
ATOM 8820 N N . LEU B 1 636 ? 33.973 71.639 3.353 1.00 32.55 761 LEU B N 1
ATOM 8821 C CA . LEU B 1 636 ? 33.868 71.556 4.806 1.00 34.05 761 LEU B CA 1
ATOM 8822 C C . LEU B 1 636 ? 35.243 71.670 5.501 1.00 35.87 761 LEU B C 1
ATOM 8823 O O . LEU B 1 636 ? 35.329 72.285 6.557 1.00 34.01 761 LEU B O 1
ATOM 8828 N N . MET B 1 637 ? 36.297 71.074 4.929 1.00 32.39 762 MET B N 1
ATOM 8829 C CA . MET B 1 637 ? 37.646 71.169 5.511 1.00 32.52 762 MET B CA 1
ATOM 8830 C C . MET B 1 637 ? 38.315 72.524 5.227 1.00 36.64 762 MET B C 1
ATOM 8831 O O . MET B 1 637 ? 39.031 73.032 6.082 1.00 37.11 762 MET B O 1
ATOM 8836 N N . THR B 1 638 ? 38.090 73.103 4.043 1.00 31.39 763 THR B N 1
ATOM 8837 C CA . THR B 1 638 ? 38.730 74.374 3.654 1.00 31.42 763 THR B CA 1
ATOM 8838 C C . THR B 1 638 ? 37.685 75.409 3.184 1.00 36.14 763 THR B C 1
ATOM 8839 O O . THR B 1 638 ? 37.526 75.571 1.983 1.00 34.36 763 THR B O 1
ATOM 8843 N N . PRO B 1 639 ? 36.932 76.087 4.102 1.00 37.22 764 PRO B N 1
ATOM 8844 C CA . PRO B 1 639 ? 35.908 77.056 3.659 1.00 38.37 764 PRO B CA 1
ATOM 8845 C C . PRO B 1 639 ? 36.440 78.205 2.789 1.00 42.99 764 PRO B C 1
ATOM 8846 O O . PRO B 1 639 ? 35.647 78.852 2.118 1.00 43.03 764 PRO B O 1
ATOM 8850 N N . TYR B 1 640 ? 37.756 78.467 2.803 1.00 41.18 765 TYR B N 1
ATOM 8851 C CA . TYR B 1 640 ? 38.392 79.504 1.975 1.00 41.43 765 TYR B CA 1
ATOM 8852 C C . TYR B 1 640 ? 38.160 79.192 0.490 1.00 43.88 765 TYR B C 1
ATOM 8853 O O . TYR B 1 640 ? 38.199 80.117 -0.304 1.00 43.29 765 TYR B O 1
ATOM 8856 N N . LEU B 1 641 ? 37.825 77.911 0.142 1.00 39.09 766 LEU B N 1
ATOM 8857 C CA . LEU B 1 641 ? 37.611 77.459 -1.237 1.00 37.69 766 LEU B CA 1
ATOM 8858 C C . LEU B 1 641 ? 36.142 77.565 -1.717 1.00 40.49 766 LEU B C 1
ATOM 8859 O O . LEU B 1 641 ? 35.881 77.287 -2.887 1.00 40.55 766 LEU B O 1
ATOM 8864 N N . ASN B 1 642 ? 35.213 77.992 -0.838 1.00 35.90 767 ASN B N 1
ATOM 8865 C CA . ASN B 1 642 ? 33.808 78.265 -1.167 1.00 35.44 767 ASN B CA 1
ATOM 8866 C C . ASN B 1 642 ? 33.741 79.557 -1.991 1.00 37.24 767 ASN B C 1
ATOM 8867 O O . ASN B 1 642 ? 34.632 80.395 -1.864 1.00 39.88 767 ASN B O 1
ATOM 8872 N N . THR B 1 643 ? 32.702 79.736 -2.809 1.00 31.16 768 THR B N 1
ATOM 8873 C CA . THR B 1 643 ? 32.500 80.983 -3.559 1.00 31.57 768 THR B CA 1
ATOM 8874 C C . THR B 1 643 ? 31.036 81.392 -3.444 1.00 35.43 768 THR B C 1
ATOM 8875 O O . THR B 1 643 ? 30.147 80.618 -3.805 1.00 35.59 768 THR B O 1
ATOM 8879 N N . SER B 1 644 ? 30.795 82.629 -3.003 1.00 31.25 769 SER B N 1
ATOM 8880 C CA . SER B 1 644 ? 29.436 83.151 -2.869 1.00 30.93 769 SER B CA 1
ATOM 8881 C C . SER B 1 644 ? 28.808 83.462 -4.231 1.00 32.20 769 SER B C 1
ATOM 8882 O O . SER B 1 644 ? 27.723 82.998 -4.522 1.00 28.72 769 SER B O 1
ATOM 8885 N N . ASN B 1 645 ? 29.499 84.270 -5.036 1.00 31.51 770 ASN B N 1
ATOM 8886 C CA . ASN B 1 645 ? 29.010 84.829 -6.280 1.00 32.59 770 ASN B CA 1
ATOM 8887 C C . ASN B 1 645 ? 29.876 84.374 -7.440 1.00 37.88 770 ASN B C 1
ATOM 8888 O O . ASN B 1 645 ? 31.016 84.801 -7.560 1.00 37.10 770 ASN B O 1
ATOM 8893 N N . ARG B 1 646 ? 29.326 83.501 -8.280 1.00 36.90 771 ARG B N 1
ATOM 8894 C CA . ARG B 1 646 ? 30.015 82.928 -9.443 1.00 37.89 771 ARG B CA 1
ATOM 8895 C C . ARG B 1 646 ? 29.061 82.899 -10.656 1.00 43.09 771 ARG B C 1
ATOM 8896 O O . ARG B 1 646 ? 27.845 82.740 -10.499 1.00 42.26 771 ARG B O 1
ATOM 8904 N N . GLU B 1 647 ? 29.627 83.059 -11.855 1.00 40.61 772 GLU B N 1
ATOM 8905 C CA . GLU B 1 647 ? 28.934 82.881 -13.132 1.00 40.39 772 GLU B CA 1
ATOM 8906 C C . GLU B 1 647 ? 29.580 81.675 -13.823 1.00 44.77 772 GLU B C 1
ATOM 8907 O O . GLU B 1 647 ? 30.801 81.555 -13.816 1.00 46.91 772 GLU B O 1
ATOM 8913 N N . VAL B 1 648 ? 28.766 80.766 -14.356 1.00 39.01 773 VAL B N 1
ATOM 8914 C CA . VAL B 1 648 ? 29.245 79.563 -15.038 1.00 38.25 773 VAL B CA 1
ATOM 8915 C C . VAL B 1 648 ? 28.751 79.635 -16.470 1.00 41.41 773 VAL B C 1
ATOM 8916 O O . VAL B 1 648 ? 27.543 79.802 -16.696 1.00 41.11 773 VAL B O 1
ATOM 8920 N N . LYS B 1 649 ? 29.708 79.549 -17.421 1.00 36.07 774 LYS B N 1
ATOM 8921 C CA . LYS B 1 649 ? 29.492 79.532 -18.871 1.00 36.47 774 LYS B CA 1
ATOM 8922 C C . LYS B 1 649 ? 29.284 78.059 -19.248 1.00 39.99 774 LYS B C 1
ATOM 8923 O O . LYS B 1 649 ? 30.185 77.239 -19.085 1.00 41.38 774 LYS B O 1
ATOM 8927 N N . VAL B 1 650 ? 28.060 77.717 -19.628 1.00 34.24 775 VAL B N 1
ATOM 8928 C CA . VAL B 1 650 ? 27.645 76.365 -19.969 1.00 32.49 775 VAL B CA 1
ATOM 8929 C C . VAL B 1 650 ? 27.597 76.243 -21.474 1.00 36.12 775 VAL B C 1
ATOM 8930 O O . VAL B 1 650 ? 26.899 77.002 -22.134 1.00 34.44 775 VAL B O 1
ATOM 8934 N N . TYR B 1 651 ? 28.340 75.292 -22.028 1.00 33.34 776 TYR B N 1
ATOM 8935 C CA . TYR B 1 651 ? 28.301 75.102 -23.464 1.00 32.69 776 TYR B CA 1
ATOM 8936 C C . TYR B 1 651 ? 27.021 74.354 -23.863 1.00 35.87 776 TYR B C 1
ATOM 8937 O O . TYR B 1 651 ? 26.752 73.265 -23.366 1.00 35.33 776 TYR B O 1
ATOM 8946 N N . VAL B 1 652 ? 26.234 74.954 -24.744 1.00 34.30 777 VAL B N 1
ATOM 8947 C CA . VAL B 1 652 ? 25.012 74.345 -25.262 1.00 33.96 777 VAL B CA 1
ATOM 8948 C C . VAL B 1 652 ? 25.411 73.367 -26.395 1.00 37.24 777 VAL B C 1
ATOM 8949 O O . VAL B 1 652 ? 25.871 73.787 -27.454 1.00 35.75 777 VAL B O 1
ATOM 8953 N N . CYS B 1 653 ? 25.222 72.080 -26.140 1.00 34.26 778 CYS B N 1
ATOM 8954 C CA . CYS B 1 653 ? 25.531 71.013 -27.081 1.00 35.18 778 CYS B CA 1
ATOM 8955 C C . CYS B 1 653 ? 24.442 70.819 -28.096 1.00 38.53 778 CYS B C 1
ATOM 8956 O O . CYS B 1 653 ? 24.718 70.356 -29.199 1.00 38.95 778 CYS B O 1
ATOM 8959 N N . LYS B 1 654 ? 23.193 71.057 -27.689 1.00 34.59 779 LYS B N 1
ATOM 8960 C CA . LYS B 1 654 ? 22.043 70.769 -28.526 1.00 34.30 779 LYS B CA 1
ATOM 8961 C C . LYS B 1 654 ? 21.010 71.876 -28.471 1.00 40.85 779 LYS B C 1
ATOM 8962 O O . LYS B 1 654 ? 20.670 72.338 -27.386 1.00 39.93 779 LYS B O 1
ATOM 8968 N N . SER B 1 655 ? 20.479 72.262 -29.651 1.00 39.32 780 SER B N 1
ATOM 8969 C CA . SER B 1 655 ? 19.417 73.262 -29.782 1.00 38.53 780 SER B CA 1
ATOM 8970 C C . SER B 1 655 ? 18.140 72.678 -29.202 1.00 43.12 780 SER B C 1
ATOM 8971 O O . SER B 1 655 ? 17.845 71.490 -29.382 1.00 43.52 780 SER B O 1
ATOM 8974 N N . GLY B 1 656 ? 17.438 73.495 -28.436 1.00 38.05 781 GLY B N 1
ATOM 8975 C CA . GLY B 1 656 ? 16.208 73.068 -27.799 1.00 36.65 781 GLY B CA 1
ATOM 8976 C C . GLY B 1 656 ? 15.610 74.142 -26.925 1.00 40.64 781 GLY B C 1
ATOM 8977 O O . GLY B 1 656 ? 16.132 75.258 -26.827 1.00 38.15 781 GLY B O 1
ATOM 8978 N N . ARG B 1 657 ? 14.500 73.787 -26.289 1.00 38.78 782 ARG B N 1
ATOM 8979 C CA . ARG B 1 657 ? 13.760 74.652 -25.394 1.00 39.27 782 ARG B CA 1
ATOM 8980 C C . ARG B 1 657 ? 14.147 74.258 -23.984 1.00 42.43 782 ARG B C 1
ATOM 8981 O O . ARG B 1 657 ? 13.699 73.226 -23.497 1.00 42.60 782 ARG B O 1
ATOM 8989 N N . LEU B 1 658 ? 15.015 75.060 -23.340 1.00 37.36 783 LEU B N 1
ATOM 8990 C CA . LEU B 1 658 ? 15.464 74.812 -21.973 1.00 36.69 783 LEU B CA 1
ATOM 8991 C C . LEU B 1 658 ? 14.297 75.027 -20.999 1.00 40.05 783 LEU B C 1
ATOM 8992 O O . LEU B 1 658 ? 13.733 76.122 -20.961 1.00 39.53 783 LEU B O 1
ATOM 8997 N N . THR B 1 659 ? 13.937 73.984 -20.230 1.00 34.81 784 THR B N 1
ATOM 8998 C CA . THR B 1 659 ? 12.816 74.070 -19.284 1.00 34.26 784 THR B CA 1
ATOM 8999 C C . THR B 1 659 ? 13.261 73.922 -17.825 1.00 37.21 784 THR B C 1
ATOM 9000 O O . THR B 1 659 ? 12.584 74.410 -16.922 1.00 38.24 784 THR B O 1
ATOM 9004 N N . ALA B 1 660 ? 14.399 73.265 -17.591 1.00 32.63 785 ALA B N 1
ATOM 9005 C CA . ALA B 1 660 ? 14.877 72.985 -16.241 1.00 31.62 785 ALA B CA 1
ATOM 9006 C C . ALA B 1 660 ? 16.359 72.744 -16.161 1.00 35.14 785 ALA B C 1
ATOM 9007 O O . ALA B 1 660 ? 17.007 72.353 -17.151 1.00 33.17 785 ALA B O 1
ATOM 9009 N N . ILE B 1 661 ? 16.884 72.961 -14.935 1.00 32.54 786 ILE B N 1
ATOM 9010 C CA . ILE B 1 661 ? 18.266 72.683 -14.597 1.00 33.18 786 ILE B CA 1
ATOM 9011 C C . ILE B 1 661 ? 18.282 71.654 -13.435 1.00 35.80 786 ILE B C 1
ATOM 9012 O O . ILE B 1 661 ? 18.354 72.042 -12.268 1.00 34.20 786 ILE B O 1
ATOM 9017 N N . PRO B 1 662 ? 18.240 70.335 -13.744 1.00 33.62 787 PRO B N 1
ATOM 9018 C CA . PRO B 1 662 ? 18.382 69.329 -12.671 1.00 32.22 787 PRO B CA 1
ATOM 9019 C C . PRO B 1 662 ? 19.769 69.441 -12.043 1.00 34.31 787 PRO B C 1
ATOM 9020 O O . PRO B 1 662 ? 20.724 69.822 -12.722 1.00 34.85 787 PRO B O 1
ATOM 9024 N N . PHE B 1 663 ? 19.877 69.127 -10.755 1.00 29.76 788 PHE B N 1
ATOM 9025 C CA . PHE B 1 663 ? 21.166 69.188 -10.076 1.00 29.58 788 PHE B CA 1
ATOM 9026 C C . PHE B 1 663 ? 21.286 68.075 -9.013 1.00 35.52 788 PHE B C 1
ATOM 9027 O O . PHE B 1 663 ? 20.284 67.552 -8.510 1.00 33.56 788 PHE B O 1
ATOM 9035 N N . TRP B 1 664 ? 22.532 67.692 -8.720 1.00 33.82 789 TRP B N 1
ATOM 9036 C CA . TRP B 1 664 ? 22.883 66.608 -7.782 1.00 34.01 789 TRP B CA 1
ATOM 9037 C C . TRP B 1 664 ? 24.287 66.850 -7.292 1.00 34.48 789 TRP B C 1
ATOM 9038 O O . TRP B 1 664 ? 24.853 67.901 -7.602 1.00 32.36 789 TRP B O 1
ATOM 9049 N N . TYR B 1 665 ? 24.848 65.907 -6.509 1.00 29.32 790 TYR B N 1
ATOM 9050 C CA . TYR B 1 665 ? 26.155 66.156 -5.927 1.00 29.60 790 TYR B CA 1
ATOM 9051 C C . TYR B 1 665 ? 27.121 64.996 -6.002 1.00 35.99 790 TYR B C 1
ATOM 9052 O O . TYR B 1 665 ? 26.713 63.834 -6.018 1.00 33.83 790 TYR B O 1
ATOM 9061 N N . HIS B 1 666 ? 28.426 65.346 -5.960 1.00 33.30 791 HIS B N 1
ATOM 9062 C CA . HIS B 1 666 ? 29.548 64.433 -5.815 1.00 33.75 791 HIS B CA 1
ATOM 9063 C C . HIS B 1 666 ? 30.138 64.743 -4.429 1.00 36.54 791 HIS B C 1
ATOM 9064 O O . HIS B 1 666 ? 30.658 65.830 -4.198 1.00 33.72 791 HIS B O 1
ATOM 9071 N N . MET B 1 667 ? 29.983 63.823 -3.495 1.00 35.39 792 MET B N 1
ATOM 9072 C CA . MET B 1 667 ? 30.473 64.018 -2.135 1.00 36.89 792 MET B CA 1
ATOM 9073 C C . MET B 1 667 ? 31.834 63.372 -2.001 1.00 37.87 792 MET B C 1
ATOM 9074 O O . MET B 1 667 ? 31.952 62.159 -2.105 1.00 36.60 792 MET B O 1
ATOM 9079 N N . TYR B 1 668 ? 32.860 64.189 -1.790 1.00 34.45 793 TYR B N 1
ATOM 9080 C CA . TYR B 1 668 ? 34.216 63.687 -1.683 1.00 33.65 793 TYR B CA 1
ATOM 9081 C C . TYR B 1 668 ? 34.589 63.396 -0.236 1.00 32.82 793 TYR B C 1
ATOM 9082 O O . TYR B 1 668 ? 34.740 64.307 0.577 1.00 29.98 793 TYR B O 1
ATOM 9091 N N . LEU B 1 669 ? 34.751 62.112 0.076 1.00 29.65 794 LEU B N 1
ATOM 9092 C CA . LEU B 1 669 ? 35.168 61.677 1.404 1.00 30.94 794 LEU B CA 1
ATOM 9093 C C . LEU B 1 669 ? 36.663 61.982 1.558 1.00 39.57 794 LEU B C 1
ATOM 9094 O O . LEU B 1 669 ? 37.120 62.345 2.634 1.00 40.80 794 LEU B O 1
ATOM 9099 N N . ASP B 1 670 ? 37.398 61.865 0.460 1.00 37.86 795 ASP B N 1
ATOM 9100 C CA . ASP B 1 670 ? 38.800 62.256 0.308 1.00 38.98 795 ASP B CA 1
ATOM 9101 C C . ASP B 1 670 ? 39.011 62.556 -1.175 1.00 43.34 795 ASP B C 1
ATOM 9102 O O . ASP B 1 670 ? 38.033 62.523 -1.928 1.00 41.18 795 ASP B O 1
ATOM 9107 N N . GLU B 1 671 ? 40.258 62.804 -1.611 1.00 42.46 796 GLU B N 1
ATOM 9108 C CA . GLU B 1 671 ? 40.546 63.166 -3.004 1.00 43.03 796 GLU B CA 1
ATOM 9109 C C . GLU B 1 671 ? 40.237 62.047 -3.998 1.00 47.32 796 GLU B C 1
ATOM 9110 O O . GLU B 1 671 ? 40.006 62.345 -5.170 1.00 48.20 796 GLU B O 1
ATOM 9116 N N . GLU B 1 672 ? 40.205 60.788 -3.550 1.00 43.08 797 GLU B N 1
ATOM 9117 C CA . GLU B 1 672 ? 39.939 59.651 -4.435 1.00 43.18 797 GLU B CA 1
ATOM 9118 C C . GLU B 1 672 ? 38.528 59.071 -4.297 1.00 46.60 797 GLU B C 1
ATOM 9119 O O . GLU B 1 672 ? 37.985 58.571 -5.284 1.00 47.25 797 GLU B O 1
ATOM 9125 N N . ILE B 1 673 ? 37.944 59.099 -3.080 1.00 39.59 798 ILE B N 1
ATOM 9126 C CA . ILE B 1 673 ? 36.639 58.474 -2.845 1.00 37.04 798 ILE B CA 1
ATOM 9127 C C . ILE B 1 673 ? 35.527 59.507 -2.856 1.00 39.94 798 ILE B C 1
ATOM 9128 O O . ILE B 1 673 ? 35.506 60.461 -2.066 1.00 37.79 798 ILE B O 1
ATOM 9133 N N . ARG B 1 674 ? 34.597 59.304 -3.788 1.00 37.82 799 ARG B N 1
ATOM 9134 C CA . ARG B 1 674 ? 33.437 60.173 -3.939 1.00 37.90 799 ARG B CA 1
ATOM 9135 C C . ARG B 1 674 ? 32.164 59.361 -4.107 1.00 40.11 799 ARG B C 1
ATOM 9136 O O . ARG B 1 674 ? 32.143 58.311 -4.766 1.00 37.67 799 ARG B O 1
ATOM 9144 N N . LEU B 1 675 ? 31.099 59.893 -3.527 1.00 37.07 800 LEU B N 1
ATOM 9145 C CA . LEU B 1 675 ? 29.757 59.334 -3.594 1.00 36.90 800 LEU B CA 1
ATOM 9146 C C . LEU B 1 675 ? 28.930 60.200 -4.532 1.00 39.16 800 LEU B C 1
ATOM 9147 O O . LEU B 1 675 ? 29.189 61.401 -4.657 1.00 39.34 800 LEU B O 1
ATOM 9152 N N . ASP B 1 676 ? 28.004 59.584 -5.253 1.00 33.77 801 ASP B N 1
ATOM 9153 C CA . ASP B 1 676 ? 27.186 60.277 -6.240 1.00 33.26 801 ASP B CA 1
ATOM 9154 C C . ASP B 1 676 ? 25.732 60.162 -5.804 1.00 35.65 801 ASP B C 1
ATOM 9155 O O . ASP B 1 676 ? 25.211 59.054 -5.715 1.00 34.92 801 ASP B O 1
ATOM 9160 N N . THR B 1 677 ? 25.080 61.307 -5.533 1.00 31.81 802 THR B N 1
ATOM 9161 C CA . THR B 1 677 ? 23.698 61.341 -5.043 1.00 30.96 802 THR B CA 1
ATOM 9162 C C . THR B 1 677 ? 22.682 61.035 -6.158 1.00 32.59 802 THR B C 1
ATOM 9163 O O . THR B 1 677 ? 21.479 60.903 -5.874 1.00 30.98 802 THR B O 1
ATOM 9167 N N . SER B 1 678 ? 23.164 60.937 -7.418 1.00 27.23 803 SER B N 1
ATOM 9168 C CA . SER B 1 678 ? 22.354 60.584 -8.590 1.00 26.93 803 SER B CA 1
ATOM 9169 C C . SER B 1 678 ? 22.586 59.120 -8.990 1.00 31.80 803 SER B C 1
ATOM 9170 O O . SER B 1 678 ? 21.929 58.660 -9.906 1.00 32.18 803 SER B O 1
ATOM 9173 N N . SER B 1 679 ? 23.494 58.383 -8.296 1.00 28.47 804 SER B N 1
ATOM 9174 C CA . SER B 1 679 ? 23.792 56.979 -8.622 1.00 29.48 804 SER B CA 1
ATOM 9175 C C . SER B 1 679 ? 22.553 56.103 -8.468 1.00 34.85 804 SER B C 1
ATOM 9176 O O . SER B 1 679 ? 21.625 56.469 -7.757 1.00 32.17 804 SER B O 1
ATOM 9179 N N . GLU B 1 680 ? 22.563 54.938 -9.126 1.00 33.54 805 GLU B N 1
ATOM 9180 C CA . GLU B 1 680 ? 21.482 53.985 -9.167 1.00 34.98 805 GLU B CA 1
ATOM 9181 C C . GLU B 1 680 ? 21.037 53.499 -7.769 1.00 38.57 805 GLU B C 1
ATOM 9182 O O . GLU B 1 680 ? 19.839 53.397 -7.509 1.00 38.12 805 GLU B O 1
ATOM 9188 N N . ALA B 1 681 ? 22.002 53.207 -6.881 1.00 34.71 806 ALA B N 1
ATOM 9189 C CA . ALA B 1 681 ? 21.737 52.760 -5.514 1.00 33.83 806 ALA B CA 1
ATOM 9190 C C . ALA B 1 681 ? 21.642 53.943 -4.506 1.00 36.69 806 ALA B C 1
ATOM 9191 O O . ALA B 1 681 ? 21.477 53.694 -3.307 1.00 36.92 806 ALA B O 1
ATOM 9193 N N . SER B 1 682 ? 21.701 55.221 -4.987 1.00 30.25 807 SER B N 1
ATOM 9194 C CA . SER B 1 682 ? 21.591 56.405 -4.109 1.00 28.51 807 SER B CA 1
ATOM 9195 C C . SER B 1 682 ? 20.290 56.394 -3.310 1.00 34.25 807 SER B C 1
ATOM 9196 O O . SER B 1 682 ? 19.236 56.057 -3.856 1.00 34.54 807 SER B O 1
ATOM 9199 N N . HIS B 1 683 ? 20.379 56.758 -2.021 1.00 30.41 808 HIS B N 1
ATOM 9200 C CA . HIS B 1 683 ? 19.236 56.856 -1.099 1.00 30.10 808 HIS B CA 1
ATOM 9201 C C . HIS B 1 683 ? 18.783 58.332 -0.989 1.00 33.24 808 HIS B C 1
ATOM 9202 O O . HIS B 1 683 ? 17.812 58.649 -0.293 1.00 32.22 808 HIS B O 1
ATOM 9209 N N . TRP B 1 684 ? 19.481 59.231 -1.710 1.00 29.45 809 TRP B N 1
ATOM 9210 C CA . TRP B 1 684 ? 19.096 60.629 -1.818 1.00 29.22 809 TRP B CA 1
ATOM 9211 C C . TRP B 1 684 ? 18.314 60.778 -3.116 1.00 34.89 809 TRP B C 1
ATOM 9212 O O . TRP B 1 684 ? 18.624 60.104 -4.098 1.00 33.57 809 TRP B O 1
ATOM 9223 N N . LYS B 1 685 ? 17.375 61.736 -3.162 1.00 33.33 810 LYS B N 1
ATOM 9224 C CA . LYS B 1 685 ? 16.688 62.056 -4.410 1.00 32.17 810 LYS B CA 1
ATOM 9225 C C . LYS B 1 685 ? 17.461 63.251 -4.990 1.00 33.24 810 LYS B C 1
ATOM 9226 O O . LYS B 1 685 ? 18.375 63.777 -4.342 1.00 31.87 810 LYS B O 1
ATOM 9231 N N . GLN B 1 686 ? 17.099 63.680 -6.201 1.00 27.69 811 GLN B N 1
ATOM 9232 C CA . GLN B 1 686 ? 17.743 64.838 -6.799 1.00 27.26 811 GLN B CA 1
ATOM 9233 C C . GLN B 1 686 ? 16.726 65.992 -6.802 1.00 31.23 811 GLN B C 1
ATOM 9234 O O . GLN B 1 686 ? 15.689 65.916 -6.132 1.00 28.21 811 GLN B O 1
ATOM 9240 N N . ALA B 1 687 ? 17.069 67.093 -7.474 1.00 29.21 812 ALA B N 1
ATOM 9241 C CA . ALA B 1 687 ? 16.234 68.280 -7.503 1.00 28.06 812 ALA B CA 1
ATOM 9242 C C . ALA B 1 687 ? 16.462 69.023 -8.817 1.00 32.88 812 ALA B C 1
ATOM 9243 O O . ALA B 1 687 ? 17.362 68.659 -9.576 1.00 31.87 812 ALA B O 1
ATOM 9245 N N . ALA B 1 688 ? 15.619 70.028 -9.122 1.00 30.59 813 ALA B N 1
ATOM 9246 C CA . ALA B 1 688 ? 15.762 70.798 -10.359 1.00 30.02 813 ALA B CA 1
ATOM 9247 C C . ALA B 1 688 ? 15.215 72.153 -10.190 1.00 34.05 813 ALA B C 1
ATOM 9248 O O . ALA B 1 688 ? 14.170 72.343 -9.535 1.00 31.28 813 ALA B O 1
ATOM 9250 N N . VAL B 1 689 ? 15.881 73.118 -10.853 1.00 31.27 814 VAL B N 1
ATOM 9251 C CA . VAL B 1 689 ? 15.360 74.475 -10.951 1.00 32.00 814 VAL B CA 1
ATOM 9252 C C . VAL B 1 689 ? 14.448 74.389 -12.187 1.00 38.30 814 VAL B C 1
ATOM 9253 O O . VAL B 1 689 ? 14.922 74.027 -13.263 1.00 40.24 814 VAL B O 1
ATOM 9257 N N . VAL B 1 690 ? 13.153 74.639 -12.037 1.00 36.24 815 VAL B N 1
ATOM 9258 C CA . VAL B 1 690 ? 12.258 74.584 -13.203 1.00 36.28 815 VAL B CA 1
ATOM 9259 C C . VAL B 1 690 ? 11.932 76.041 -13.591 1.00 43.01 815 VAL B C 1
ATOM 9260 O O . VAL B 1 690 ? 11.537 76.837 -12.728 1.00 41.24 815 VAL B O 1
ATOM 9264 N N . LEU B 1 691 ? 12.155 76.394 -14.876 1.00 42.45 816 LEU B N 1
ATOM 9265 C CA . LEU B 1 691 ? 11.943 77.768 -15.357 1.00 43.10 816 LEU B CA 1
ATOM 9266 C C . LEU B 1 691 ? 10.474 78.110 -15.545 1.00 46.88 816 LEU B C 1
ATOM 9267 O O . LEU B 1 691 ? 9.715 77.316 -16.108 1.00 45.56 816 LEU B O 1
ATOM 9272 N N . ASP B 1 692 ? 10.092 79.319 -15.107 1.00 45.15 817 ASP B N 1
ATOM 9273 C CA . ASP B 1 692 ? 8.744 79.886 -15.270 1.00 45.64 817 ASP B CA 1
ATOM 9274 C C . ASP B 1 692 ? 8.461 80.016 -16.760 1.00 47.99 817 ASP B C 1
ATOM 9275 O O . ASP B 1 692 ? 7.411 79.584 -17.238 1.00 47.99 817 ASP B O 1
ATOM 9280 N N . ASN B 1 693 ? 9.443 80.548 -17.503 1.00 43.60 818 ASN B N 1
ATOM 9281 C CA . ASN B 1 693 ? 9.350 80.716 -18.942 1.00 43.20 818 ASN B CA 1
ATOM 9282 C C . ASN B 1 693 ? 10.508 80.002 -19.639 1.00 46.71 818 ASN B C 1
ATOM 9283 O O . ASN B 1 693 ? 11.661 80.419 -19.504 1.00 45.75 818 ASN B O 1
ATOM 9288 N N . PRO B 1 694 ? 10.220 78.919 -20.392 1.00 43.12 819 PRO B N 1
ATOM 9289 C CA . PRO B 1 694 ? 11.300 78.209 -21.104 1.00 42.88 819 PRO B CA 1
ATOM 9290 C C . PRO B 1 694 ? 12.076 79.119 -22.065 1.00 46.98 819 PRO B C 1
ATOM 9291 O O . PRO B 1 694 ? 11.520 80.066 -22.616 1.00 47.05 819 PRO B O 1
ATOM 9295 N N . ILE B 1 695 ? 13.370 78.840 -22.231 1.00 42.84 820 ILE B N 1
ATOM 9296 C CA . ILE B 1 695 ? 14.284 79.640 -23.043 1.00 41.71 820 ILE B CA 1
ATOM 9297 C C . ILE B 1 695 ? 14.774 78.810 -24.185 1.00 44.50 820 ILE B C 1
ATOM 9298 O O . ILE B 1 695 ? 15.273 77.720 -23.960 1.00 44.31 820 ILE B O 1
ATOM 9303 N N . GLN B 1 696 ? 14.709 79.359 -25.399 1.00 41.42 821 GLN B N 1
ATOM 9304 C CA . GLN B 1 696 ? 15.230 78.736 -26.599 1.00 41.92 821 GLN B CA 1
ATOM 9305 C C . GLN B 1 696 ? 16.752 78.912 -26.587 1.00 44.56 821 GLN B C 1
ATOM 9306 O O . GLN B 1 696 ? 17.250 80.043 -26.520 1.00 44.00 821 GLN B O 1
ATOM 9312 N N . VAL B 1 697 ? 17.479 77.775 -26.607 1.00 39.19 822 VAL B N 1
ATOM 9313 C CA . VAL B 1 697 ? 18.935 77.765 -26.643 1.00 38.12 822 VAL B CA 1
ATOM 9314 C C . VAL B 1 697 ? 19.413 77.124 -27.957 1.00 41.78 822 VAL B C 1
ATOM 9315 O O . VAL B 1 697 ? 18.708 76.287 -28.529 1.00 40.90 822 VAL B O 1
ATOM 9319 N N . GLU B 1 698 ? 20.583 77.554 -28.453 1.00 38.95 823 GLU B N 1
ATOM 9320 C CA . GLU B 1 698 ? 21.148 77.048 -29.708 1.00 39.39 823 GLU B CA 1
ATOM 9321 C C . GLU B 1 698 ? 22.497 76.375 -29.489 1.00 43.08 823 GLU B C 1
ATOM 9322 O O . GLU B 1 698 ? 23.322 76.873 -28.717 1.00 42.81 823 GLU B O 1
ATOM 9328 N N . MET B 1 699 ? 22.717 75.248 -30.175 1.00 39.24 824 MET B N 1
ATOM 9329 C CA . MET B 1 699 ? 23.965 74.484 -30.175 1.00 40.50 824 MET B CA 1
ATOM 9330 C C . MET B 1 699 ? 25.140 75.450 -30.496 1.00 41.91 824 MET B C 1
ATOM 9331 O O . MET B 1 699 ? 25.043 76.224 -31.445 1.00 39.52 824 MET B O 1
ATOM 9336 N N . GLY B 1 700 ? 26.192 75.413 -29.683 1.00 38.68 825 GLY B N 1
ATOM 9337 C CA . GLY B 1 700 ? 27.360 76.262 -29.872 1.00 38.61 825 GLY B CA 1
ATOM 9338 C C . GLY B 1 700 ? 27.378 77.524 -29.039 1.00 43.71 825 GLY B C 1
ATOM 9339 O O . GLY B 1 700 ? 28.400 78.213 -28.998 1.00 44.78 825 GLY B O 1
ATOM 9340 N N . GLU B 1 701 ? 26.270 77.842 -28.352 1.00 40.69 826 GLU B N 1
ATOM 9341 C CA . GLU B 1 701 ? 26.274 79.035 -27.516 1.00 40.59 826 GLU B CA 1
ATOM 9342 C C . GLU B 1 701 ? 26.712 78.670 -26.108 1.00 43.75 826 GLU B C 1
ATOM 9343 O O . GLU B 1 701 ? 26.662 77.499 -25.722 1.00 41.05 826 GLU B O 1
ATOM 9349 N N . GLU B 1 702 ? 27.209 79.673 -25.371 1.00 42.38 827 GLU B N 1
ATOM 9350 C CA . GLU B 1 702 ? 27.605 79.502 -23.988 1.00 43.05 827 GLU B CA 1
ATOM 9351 C C . GLU B 1 702 ? 26.568 80.214 -23.119 1.00 47.10 827 GLU B C 1
ATOM 9352 O O . GLU B 1 702 ? 26.537 81.448 -23.067 1.00 49.17 827 GLU B O 1
ATOM 9358 N N . LEU B 1 703 ? 25.685 79.443 -22.492 1.00 40.21 828 LEU B N 1
ATOM 9359 C CA . LEU B 1 703 ? 24.661 79.967 -21.600 1.00 39.53 828 LEU B CA 1
ATOM 9360 C C . LEU B 1 703 ? 25.277 80.338 -20.234 1.00 43.61 828 LEU B C 1
ATOM 9361 O O . LEU B 1 703 ? 25.975 79.527 -19.636 1.00 44.33 828 LEU B O 1
ATOM 9366 N N . VAL B 1 704 ? 25.011 81.541 -19.735 1.00 38.50 829 VAL B N 1
ATOM 9367 C CA . VAL B 1 704 ? 25.578 81.950 -18.444 1.00 37.99 829 VAL B CA 1
ATOM 9368 C C . VAL B 1 704 ? 24.566 81.683 -17.320 1.00 40.08 829 VAL B C 1
ATOM 9369 O O . VAL B 1 704 ? 23.428 82.170 -17.363 1.00 38.58 829 VAL B O 1
ATOM 9373 N N . LEU B 1 705 ? 24.992 80.897 -16.323 1.00 35.64 830 LEU B N 1
ATOM 9374 C CA . LEU B 1 705 ? 24.195 80.609 -15.134 1.00 34.33 830 LEU B CA 1
ATOM 9375 C C . LEU B 1 705 ? 24.803 81.387 -13.978 1.00 37.50 830 LEU B C 1
ATOM 9376 O O . LEU B 1 705 ? 26.021 81.342 -13.790 1.00 37.32 830 LEU B O 1
ATOM 9381 N N . SER B 1 706 ? 23.968 82.093 -13.197 1.00 32.83 831 SER B N 1
ATOM 9382 C CA . SER B 1 706 ? 24.415 82.822 -12.009 1.00 30.34 831 SER B CA 1
ATOM 9383 C C . SER B 1 706 ? 24.142 81.882 -10.854 1.00 31.57 831 SER B C 1
ATOM 9384 O O . SER B 1 706 ? 23.011 81.414 -10.728 1.00 31.02 831 SER B O 1
ATOM 9387 N N . ILE B 1 707 ? 25.194 81.552 -10.051 1.00 27.39 832 ILE B N 1
ATOM 9388 C CA . ILE B 1 707 ? 25.133 80.614 -8.917 1.00 27.29 832 ILE B CA 1
ATOM 9389 C C . ILE B 1 707 ? 25.497 81.408 -7.671 1.00 30.56 832 ILE B C 1
ATOM 9390 O O . ILE B 1 707 ? 26.567 81.996 -7.576 1.00 28.15 832 ILE B O 1
ATOM 9395 N N . GLN B 1 708 ? 24.517 81.538 -6.795 1.00 29.06 833 GLN B N 1
ATOM 9396 C CA . GLN B 1 708 ? 24.611 82.361 -5.609 1.00 28.88 833 GLN B CA 1
ATOM 9397 C C . GLN B 1 708 ? 24.521 81.472 -4.393 1.00 32.62 833 GLN B C 1
ATOM 9398 O O . GLN B 1 708 ? 23.486 80.849 -4.159 1.00 31.61 833 GLN B O 1
ATOM 9404 N N . HIS B 1 709 ? 25.618 81.398 -3.622 1.00 29.96 834 HIS B N 1
ATOM 9405 C CA . HIS B 1 709 ? 25.658 80.532 -2.441 1.00 30.17 834 HIS B CA 1
ATOM 9406 C C . HIS B 1 709 ? 25.831 81.327 -1.132 1.00 31.18 834 HIS B C 1
ATOM 9407 O O . HIS B 1 709 ? 26.811 82.037 -0.965 1.00 28.72 834 HIS B O 1
ATOM 9414 N N . HIS B 1 710 ? 24.899 81.131 -0.192 1.00 28.53 835 HIS B N 1
ATOM 9415 C CA . HIS B 1 710 ? 24.954 81.688 1.156 1.00 29.78 835 HIS B CA 1
ATOM 9416 C C . HIS B 1 710 ? 24.531 80.568 2.122 1.00 31.18 835 HIS B C 1
ATOM 9417 O O . HIS B 1 710 ? 23.363 80.189 2.142 1.00 27.94 835 HIS B O 1
ATOM 9424 N N . LYS B 1 711 ? 25.503 80.038 2.896 1.00 28.09 836 LYS B N 1
ATOM 9425 C CA . LYS B 1 711 ? 25.328 78.952 3.879 1.00 27.22 836 LYS B CA 1
ATOM 9426 C C . LYS B 1 711 ? 24.757 77.689 3.207 1.00 32.93 836 LYS B C 1
ATOM 9427 O O . LYS B 1 711 ? 25.472 77.026 2.461 1.00 34.79 836 LYS B O 1
ATOM 9433 N N . SER B 1 712 ? 23.485 77.365 3.432 1.00 29.40 837 SER B N 1
ATOM 9434 C CA . SER B 1 712 ? 22.872 76.148 2.875 1.00 28.64 837 SER B CA 1
ATOM 9435 C C . SER B 1 712 ? 21.978 76.446 1.663 1.00 32.61 837 SER B C 1
ATOM 9436 O O . SER B 1 712 ? 21.445 75.530 1.041 1.00 32.77 837 SER B O 1
ATOM 9439 N N . ASN B 1 713 ? 21.879 77.710 1.285 1.00 28.56 838 ASN B N 1
ATOM 9440 C CA . ASN B 1 713 ? 21.088 78.096 0.145 1.00 28.19 838 ASN B CA 1
ATOM 9441 C C . ASN B 1 713 ? 21.937 78.241 -1.098 1.00 30.87 838 ASN B C 1
ATOM 9442 O O . ASN B 1 713 ? 23.013 78.819 -1.057 1.00 29.73 838 ASN B O 1
ATOM 9447 N N . VAL B 1 714 ? 21.401 77.746 -2.220 1.00 27.54 839 VAL B N 1
ATOM 9448 C CA . VAL B 1 714 ? 21.984 77.896 -3.525 1.00 27.02 839 VAL B CA 1
ATOM 9449 C C . VAL B 1 714 ? 20.882 78.359 -4.450 1.00 30.28 839 VAL B C 1
ATOM 9450 O O . VAL B 1 714 ? 19.836 77.724 -4.533 1.00 30.20 839 VAL B O 1
ATOM 9454 N N . SER B 1 715 ? 21.101 79.491 -5.095 1.00 25.95 840 SER B N 1
ATOM 9455 C CA . SER B 1 715 ? 20.199 80.039 -6.113 1.00 26.23 840 SER B CA 1
ATOM 9456 C C . SER B 1 715 ? 20.882 79.823 -7.471 1.00 30.48 840 SER B C 1
ATOM 9457 O O . SER B 1 715 ? 22.055 80.175 -7.617 1.00 29.20 840 SER B O 1
ATOM 9460 N N . ILE B 1 716 ? 20.151 79.264 -8.447 1.00 30.31 841 ILE B N 1
ATOM 9461 C CA . ILE B 1 716 ? 20.607 79.035 -9.820 1.00 31.53 841 ILE B CA 1
ATOM 9462 C C . ILE B 1 716 ? 19.651 79.754 -10.761 1.00 35.85 841 ILE B C 1
ATOM 9463 O O . ILE B 1 716 ? 18.455 79.461 -10.757 1.00 36.22 841 ILE B O 1
ATOM 9468 N N . THR B 1 717 ? 20.160 80.688 -11.545 1.00 31.29 842 THR B N 1
ATOM 9469 C CA . THR B 1 717 ? 19.325 81.400 -12.502 1.00 31.24 842 THR B CA 1
ATOM 9470 C C . THR B 1 717 ? 20.114 81.574 -13.782 1.00 34.56 842 THR B C 1
ATOM 9471 O O . THR B 1 717 ? 21.334 81.533 -13.743 1.00 31.15 842 THR B O 1
ATOM 9475 N N . VAL B 1 718 ? 19.400 81.768 -14.912 1.00 35.10 843 VAL B N 1
ATOM 9476 C CA . VAL B 1 718 ? 19.957 82.042 -16.239 1.00 35.79 843 VAL B CA 1
ATOM 9477 C C . VAL B 1 718 ? 20.099 83.556 -16.314 1.00 40.75 843 VAL B C 1
ATOM 9478 O O . VAL B 1 718 ? 19.142 84.260 -16.041 1.00 39.84 843 VAL B O 1
ATOM 9482 N N . LYS B 1 719 ? 21.290 84.048 -16.665 1.00 40.94 844 LYS B N 1
ATOM 9483 C CA . LYS B 1 719 ? 21.576 85.478 -16.773 1.00 60.00 844 LYS B CA 1
ATOM 9484 C C . LYS B 1 719 ? 21.490 85.971 -18.204 1.00 79.03 844 LYS B C 1
ATOM 9485 O O . LYS B 1 719 ? 20.488 85.785 -18.880 1.00 57.80 844 LYS B O 1
ATOM 9486 N N . VAL C 1 24 ? -1.758 -18.496 -24.704 1.00 71.79 149 VAL C N 1
ATOM 9487 C CA . VAL C 1 24 ? -2.934 -17.692 -25.038 1.00 71.19 149 VAL C CA 1
ATOM 9488 C C . VAL C 1 24 ? -3.058 -16.472 -24.105 1.00 73.97 149 VAL C C 1
ATOM 9489 O O . VAL C 1 24 ? -2.667 -16.540 -22.938 1.00 74.68 149 VAL C O 1
ATOM 9491 N N . GLU C 1 25 ? -3.594 -15.360 -24.638 1.00 68.27 150 GLU C N 1
ATOM 9492 C CA . GLU C 1 25 ? -3.825 -14.096 -23.930 1.00 66.92 150 GLU C CA 1
ATOM 9493 C C . GLU C 1 25 ? -5.317 -13.897 -23.680 1.00 67.52 150 GLU C C 1
ATOM 9494 O O . GLU C 1 25 ? -6.139 -14.304 -24.507 1.00 67.20 150 GLU C O 1
ATOM 9496 N N . ARG C 1 26 ? -5.657 -13.285 -22.532 1.00 61.87 151 ARG C N 1
ATOM 9497 C CA . ARG C 1 26 ? -7.018 -13.058 -22.036 1.00 61.07 151 ARG C CA 1
ATOM 9498 C C . ARG C 1 26 ? -7.952 -12.343 -23.023 1.00 65.49 151 ARG C C 1
ATOM 9499 O O . ARG C 1 26 ? -9.134 -12.696 -23.079 1.00 65.53 151 ARG C O 1
ATOM 9501 N N . TRP C 1 27 ? -7.434 -11.370 -23.813 1.00 61.87 152 TRP C N 1
ATOM 9502 C CA . TRP C 1 27 ? -8.248 -10.600 -24.756 1.00 61.40 152 TRP C CA 1
ATOM 9503 C C . TRP C 1 27 ? -8.895 -11.471 -25.840 1.00 61.47 152 TRP C C 1
ATOM 9504 O O . TRP C 1 27 ? -9.900 -11.050 -26.402 1.00 60.43 152 TRP C O 1
ATOM 9515 N N . HIS C 1 28 ? -8.352 -12.676 -26.124 1.00 56.39 153 HIS C N 1
ATOM 9516 C CA . HIS C 1 28 ? -8.942 -13.581 -27.115 1.00 55.42 153 HIS C CA 1
ATOM 9517 C C . HIS C 1 28 ? -10.337 -14.053 -26.690 1.00 55.02 153 HIS C C 1
ATOM 9518 O O . HIS C 1 28 ? -11.220 -14.119 -27.532 1.00 54.58 153 HIS C O 1
ATOM 9525 N N . PHE C 1 29 ? -10.548 -14.326 -25.388 1.00 49.63 154 PHE C N 1
ATOM 9526 C CA . PHE C 1 29 ? -11.828 -14.802 -24.851 1.00 48.66 154 PHE C CA 1
ATOM 9527 C C . PHE C 1 29 ? -12.908 -13.718 -24.955 1.00 54.62 154 PHE C C 1
ATOM 9528 O O . PHE C 1 29 ? -14.007 -13.997 -25.448 1.00 55.07 154 PHE C O 1
ATOM 9536 N N . ILE C 1 30 ? -12.565 -12.483 -24.552 1.00 51.36 155 ILE C N 1
ATOM 9537 C CA . ILE C 1 30 ? -13.406 -11.279 -24.565 1.00 51.37 155 ILE C CA 1
ATOM 9538 C C . ILE C 1 30 ? -13.922 -10.955 -26.002 1.00 54.25 155 ILE C C 1
ATOM 9539 O O . ILE C 1 30 ? -15.133 -10.778 -26.208 1.00 53.09 155 ILE C O 1
ATOM 9543 N N . MET C 1 31 ? -12.990 -10.894 -26.971 1.00 50.01 156 MET C N 1
ATOM 9544 C CA . MET C 1 31 ? -13.233 -10.590 -28.382 1.00 49.80 156 MET C CA 1
ATOM 9545 C C . MET C 1 31 ? -14.110 -11.637 -29.070 1.00 54.41 156 MET C C 1
ATOM 9546 O O . MET C 1 31 ? -15.068 -11.266 -29.755 1.00 52.84 156 MET C O 1
ATOM 9551 N N . LEU C 1 32 ? -13.799 -12.938 -28.873 1.00 51.94 157 LEU C N 1
ATOM 9552 C CA . LEU C 1 32 ? -14.553 -14.044 -29.473 1.00 51.85 157 LEU C CA 1
ATOM 9553 C C . LEU C 1 32 ? -15.977 -14.145 -28.909 1.00 54.17 157 LEU C C 1
ATOM 9554 O O . LEU C 1 32 ? -16.888 -14.563 -29.626 1.00 52.07 157 LEU C O 1
ATOM 9559 N N . ASN C 1 33 ? -16.178 -13.697 -27.663 1.00 51.60 158 ASN C N 1
ATOM 9560 C CA . ASN C 1 33 ? -17.487 -13.625 -27.025 1.00 51.47 158 ASN C CA 1
ATOM 9561 C C . ASN C 1 33 ? -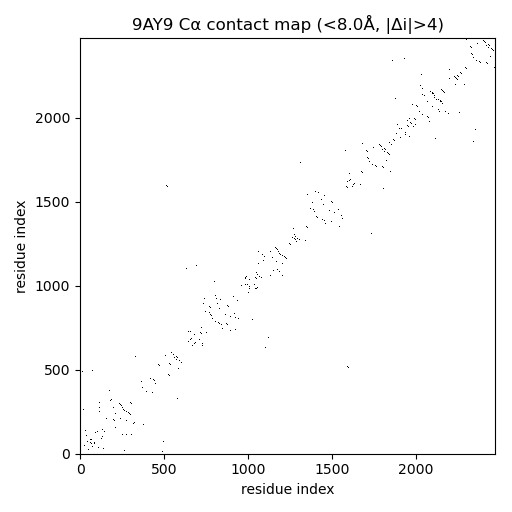18.285 -12.412 -27.529 1.00 57.81 158 ASN C C 1
ATOM 9562 O O . ASN C 1 33 ? -19.503 -12.354 -27.314 1.00 58.17 158 ASN C O 1
ATOM 9567 N N . ASP C 1 34 ? -17.610 -11.443 -28.182 1.00 55.27 159 ASP C N 1
ATOM 9568 C CA . ASP C 1 34 ? -18.284 -10.247 -28.691 1.00 56.02 159 ASP C CA 1
ATOM 9569 C C . ASP C 1 34 ? -18.944 -10.536 -30.040 1.00 60.91 159 ASP C C 1
ATOM 9570 O O . ASP C 1 34 ? -18.316 -10.373 -31.098 1.00 59.77 159 ASP C O 1
ATOM 9575 N N . THR C 1 35 ? -20.227 -10.981 -29.985 1.00 58.32 160 THR C N 1
ATOM 9576 C CA . THR C 1 35 ? -21.072 -11.330 -31.140 1.00 57.93 160 THR C CA 1
ATOM 9577 C C . THR C 1 35 ? -21.167 -10.172 -32.135 1.00 61.17 160 THR C C 1
ATOM 9578 O O . THR C 1 35 ? -21.099 -10.415 -33.335 1.00 59.00 160 THR C O 1
ATOM 9582 N N . LYS C 1 36 ? -21.299 -8.921 -31.634 1.00 60.38 161 LYS C N 1
ATOM 9583 C CA . LYS C 1 36 ? -21.391 -7.708 -32.456 1.00 60.64 161 LYS C CA 1
ATOM 9584 C C . LYS C 1 36 ? -20.132 -7.536 -33.317 1.00 63.53 161 LYS C C 1
ATOM 9585 O O . LYS C 1 36 ? -20.265 -7.389 -34.532 1.00 63.52 161 LYS C O 1
ATOM 9587 N N . ARG C 1 37 ? -18.922 -7.641 -32.698 1.00 58.19 162 ARG C N 1
ATOM 9588 C CA . ARG C 1 37 ? -17.620 -7.548 -33.372 1.00 57.79 162 ARG C CA 1
ATOM 9589 C C . ARG C 1 37 ? -17.500 -8.605 -34.490 1.00 61.03 162 ARG C C 1
ATOM 9590 O O . ARG C 1 37 ? -17.162 -8.259 -35.622 1.00 59.65 162 ARG C O 1
ATOM 9598 N N . ASN C 1 38 ? -17.813 -9.874 -34.167 1.00 57.49 163 ASN C N 1
ATOM 9599 C CA . ASN C 1 38 ? -17.766 -11.006 -35.093 1.00 57.94 163 ASN C CA 1
ATOM 9600 C C . ASN C 1 38 ? -18.726 -10.799 -36.278 1.00 64.62 163 ASN C C 1
ATOM 9601 O O . ASN C 1 38 ? -18.349 -11.095 -37.414 1.00 63.69 163 ASN C O 1
ATOM 9606 N N . THR C 1 39 ? -19.934 -10.236 -36.016 1.00 63.42 164 THR C N 1
ATOM 9607 C CA . THR C 1 39 ? -20.970 -9.933 -37.021 1.00 63.19 164 THR C CA 1
ATOM 9608 C C . THR C 1 39 ? -20.476 -8.864 -38.010 1.00 65.70 164 THR C C 1
ATOM 9609 O O . THR C 1 39 ? -20.591 -9.078 -39.216 1.00 65.11 164 THR C O 1
ATOM 9613 N N . ILE C 1 40 ? -19.930 -7.731 -37.494 1.00 61.81 165 ILE C N 1
ATOM 9614 C CA . ILE C 1 40 ? -19.414 -6.597 -38.285 1.00 61.33 165 ILE C CA 1
ATOM 9615 C C . ILE C 1 40 ? -18.273 -7.065 -39.206 1.00 64.49 165 ILE C C 1
ATOM 9616 O O . ILE C 1 40 ? -18.283 -6.737 -40.392 1.00 65.29 165 ILE C O 1
ATOM 9620 N N . TYR C 1 41 ? -17.318 -7.848 -38.664 1.00 59.53 166 TYR C N 1
ATOM 9621 C CA . TYR C 1 41 ? -16.173 -8.361 -39.411 1.00 58.74 166 TYR C CA 1
ATOM 9622 C C . TYR C 1 41 ? -16.609 -9.371 -40.475 1.00 61.05 166 TYR C C 1
ATOM 9623 O O . TYR C 1 41 ? -16.153 -9.276 -41.611 1.00 59.42 166 TYR C O 1
ATOM 9632 N N . ASN C 1 42 ? -17.523 -10.298 -40.130 1.00 58.43 167 ASN C N 1
ATOM 9633 C CA . ASN C 1 42 ? -18.044 -11.285 -41.084 1.00 57.60 167 ASN C CA 1
ATOM 9634 C C . ASN C 1 42 ? -18.819 -10.608 -42.213 1.00 60.90 167 ASN C C 1
ATOM 9635 O O . ASN C 1 42 ? -18.682 -11.028 -43.358 1.00 61.28 167 ASN C O 1
ATOM 9640 N N . ALA C 1 43 ? -19.636 -9.578 -41.901 1.00 57.21 168 ALA C N 1
ATOM 9641 C CA . ALA C 1 43 ? -20.434 -8.869 -42.913 1.00 57.57 168 ALA C CA 1
ATOM 9642 C C . ALA C 1 43 ? -19.565 -8.061 -43.890 1.00 61.08 168 ALA C C 1
ATOM 9643 O O . ALA C 1 43 ? -19.946 -7.912 -45.038 1.00 60.95 168 ALA C O 1
ATOM 9645 N N . ALA C 1 44 ? -18.407 -7.557 -43.437 1.00 58.54 169 ALA C N 1
ATOM 9646 C CA . ALA C 1 44 ? -17.454 -6.797 -44.255 1.00 58.13 169 ALA C CA 1
ATOM 9647 C C . ALA C 1 44 ? -16.674 -7.761 -45.146 1.00 61.38 169 ALA C C 1
ATOM 9648 O O . ALA C 1 44 ? -16.425 -7.448 -46.307 1.00 60.06 169 ALA C O 1
ATOM 9650 N N . ILE C 1 45 ? -16.292 -8.936 -44.597 1.00 58.54 170 ILE C N 1
ATOM 9651 C CA . ILE C 1 45 ? -15.548 -9.958 -45.337 1.00 58.59 170 ILE C CA 1
ATOM 9652 C C . ILE C 1 45 ? -16.474 -10.572 -46.392 1.00 63.12 170 ILE C C 1
ATOM 9653 O O . ILE C 1 45 ? -16.050 -10.705 -47.537 1.00 62.72 170 ILE C O 1
ATOM 9657 N N . GLN C 1 46 ? -17.746 -10.893 -46.019 1.00 61.00 171 GLN C N 1
ATOM 9658 C CA . GLN C 1 46 ? -18.790 -11.435 -46.917 1.00 60.60 171 GLN C CA 1
ATOM 9659 C C . GLN C 1 46 ? -18.996 -10.473 -48.079 1.00 63.42 171 GLN C C 1
ATOM 9660 O O . GLN C 1 46 ? -18.928 -10.888 -49.233 1.00 62.78 171 GLN C O 1
ATOM 9666 N N . LYS C 1 47 ? -19.164 -9.167 -47.761 1.00 60.79 172 LYS C N 1
ATOM 9667 C CA . LYS C 1 47 ? -19.329 -8.060 -48.710 1.00 60.29 172 LYS C CA 1
ATOM 9668 C C . LYS C 1 47 ? -18.175 -8.025 -49.716 1.00 64.35 172 LYS C C 1
ATOM 9669 O O . LYS C 1 47 ? -18.434 -8.012 -50.913 1.00 63.56 172 LYS C O 1
ATOM 9674 N N . ALA C 1 48 ? -16.908 -8.077 -49.228 1.00 62.20 173 ALA C N 1
ATOM 9675 C CA . ALA C 1 48 ? -15.693 -8.024 -50.052 1.00 62.26 173 ALA C CA 1
ATOM 9676 C C . ALA C 1 48 ? -15.522 -9.259 -50.959 1.00 67.44 173 ALA C C 1
ATOM 9677 O O . ALA C 1 48 ? -15.196 -9.095 -52.140 1.00 67.01 173 ALA C O 1
ATOM 9679 N N . VAL C 1 49 ? -15.753 -10.476 -50.418 1.00 65.57 174 VAL C N 1
ATOM 9680 C CA . VAL C 1 49 ? -15.634 -11.748 -51.151 1.00 65.94 174 VAL C CA 1
ATOM 9681 C C . VAL C 1 49 ? -16.686 -11.807 -52.292 1.00 71.65 174 VAL C C 1
ATOM 9682 O O . VAL C 1 49 ? -16.325 -12.137 -53.428 1.00 71.63 174 VAL C O 1
ATOM 9686 N N . CYS C 1 50 ? -17.961 -11.443 -51.999 1.00 68.82 175 CYS C N 1
ATOM 9687 C CA . CYS C 1 50 ? -19.047 -11.420 -52.991 1.00 68.87 175 CYS C CA 1
ATOM 9688 C C . CYS C 1 50 ? -18.802 -10.330 -54.049 1.00 72.01 175 CYS C C 1
ATOM 9689 O O . CYS C 1 50 ? -19.349 -10.424 -55.145 1.00 71.70 175 CYS C O 1
ATOM 9692 N N . LEU C 1 51 ? -17.957 -9.321 -53.734 1.00 67.95 176 LEU C N 1
ATOM 9693 C CA . LEU C 1 51 ? -17.591 -8.251 -54.670 1.00 66.64 176 LEU C CA 1
ATOM 9694 C C . LEU C 1 51 ? -16.451 -8.673 -55.626 1.00 68.08 176 LEU C C 1
ATOM 9695 O O . LEU C 1 51 ? -16.124 -7.918 -56.540 1.00 66.55 176 LEU C O 1
ATOM 9700 N N . GLY C 1 52 ? -15.866 -9.857 -55.416 1.00 64.20 177 GLY C N 1
ATOM 9701 C CA . GLY C 1 52 ? -14.819 -10.364 -56.297 1.00 64.10 177 GLY C CA 1
ATOM 9702 C C . GLY C 1 52 ? -13.518 -10.839 -55.681 1.00 68.29 177 GLY C C 1
ATOM 9703 O O . GLY C 1 52 ? -12.863 -11.703 -56.272 1.00 67.50 177 GLY C O 1
ATOM 9704 N N . SER C 1 53 ? -13.110 -10.262 -54.519 1.00 65.46 178 SER C N 1
ATOM 9705 C CA . SER C 1 53 ? -11.856 -10.594 -53.816 1.00 65.28 178 SER C CA 1
ATOM 9706 C C . SER C 1 53 ? -11.870 -12.048 -53.290 1.00 68.90 178 SER C C 1
ATOM 9707 O O . SER C 1 53 ? -12.289 -12.303 -52.157 1.00 67.59 178 SER C O 1
ATOM 9709 N N . LYS C 1 54 ? -11.418 -12.998 -54.147 1.00 65.15 179 LYS C N 1
ATOM 9710 C CA . LYS C 1 54 ? -11.420 -14.441 -53.874 1.00 64.75 179 LYS C CA 1
ATOM 9711 C C . LYS C 1 54 ? -10.101 -14.937 -53.238 1.00 70.24 179 LYS C C 1
ATOM 9712 O O . LYS C 1 54 ? -10.109 -15.973 -52.567 1.00 71.45 179 LYS C O 1
ATOM 9717 N N . SER C 1 55 ? -8.993 -14.197 -53.415 1.00 65.50 180 SER C N 1
ATOM 9718 C CA . SER C 1 55 ? -7.711 -14.513 -52.779 1.00 64.04 180 SER C CA 1
ATOM 9719 C C . SER C 1 55 ? -7.604 -13.646 -51.515 1.00 68.69 180 SER C C 1
ATOM 9720 O O . SER C 1 55 ? -7.636 -12.416 -51.608 1.00 68.71 180 SER C O 1
ATOM 9723 N N . VAL C 1 56 ? -7.533 -14.280 -50.332 1.00 65.50 181 VAL C N 1
ATOM 9724 C CA . VAL C 1 56 ? -7.491 -13.561 -49.062 1.00 65.49 181 VAL C CA 1
ATOM 9725 C C . VAL C 1 56 ? -6.292 -13.939 -48.185 1.00 69.41 181 VAL C C 1
ATOM 9726 O O . VAL C 1 56 ? -5.933 -15.116 -48.082 1.00 70.11 181 VAL C O 1
ATOM 9728 N N . LEU C 1 57 ? -5.696 -12.923 -47.536 1.00 64.42 182 LEU C N 1
ATOM 9729 C CA . LEU C 1 57 ? -4.617 -13.091 -46.566 1.00 63.59 182 LEU C CA 1
ATOM 9730 C C . LEU C 1 57 ? -5.027 -12.464 -45.233 1.00 63.86 182 LEU C C 1
ATOM 9731 O O . LEU C 1 57 ? -5.273 -11.259 -45.157 1.00 61.66 182 LEU C O 1
ATOM 9736 N N . ASP C 1 58 ? -5.112 -13.303 -44.195 1.00 59.41 183 ASP C N 1
ATOM 9737 C CA . ASP C 1 58 ? -5.439 -12.917 -42.830 1.00 58.60 183 ASP C CA 1
ATOM 9738 C C . ASP C 1 58 ? -4.113 -12.684 -42.094 1.00 62.36 183 ASP C C 1
ATOM 9739 O O . ASP C 1 58 ? -3.347 -13.631 -41.907 1.00 60.98 183 ASP C O 1
ATOM 9744 N N . ILE C 1 59 ? -3.823 -11.418 -41.721 1.00 59.37 184 ILE C N 1
ATOM 9745 C CA . ILE C 1 59 ? -2.600 -11.060 -40.986 1.00 59.14 184 ILE C CA 1
ATOM 9746 C C . ILE C 1 59 ? -2.917 -11.047 -39.492 1.00 62.55 184 ILE C C 1
ATOM 9747 O O . ILE C 1 59 ? -3.694 -10.203 -39.028 1.00 62.64 184 ILE C O 1
ATOM 9752 N N . GLY C 1 60 ? -2.332 -11.995 -38.766 1.00 57.96 185 GLY C N 1
ATOM 9753 C CA . GLY C 1 60 ? -2.545 -12.140 -37.332 1.00 57.35 185 GLY C CA 1
ATOM 9754 C C . GLY C 1 60 ? -3.813 -12.895 -37.008 1.00 60.82 185 GLY C C 1
ATOM 9755 O O . GLY C 1 60 ? -4.613 -12.451 -36.174 1.00 60.63 185 GLY C O 1
ATOM 9756 N N . ALA C 1 61 ? -3.944 -14.082 -37.635 1.00 56.92 186 ALA C N 1
ATOM 9757 C CA . ALA C 1 61 ? -5.071 -15.033 -37.640 1.00 56.66 186 ALA C CA 1
ATOM 9758 C C . ALA C 1 61 ? -5.721 -15.305 -36.274 1.00 60.27 186 ALA C C 1
ATOM 9759 O O . ALA C 1 61 ? -6.950 -15.396 -36.220 1.00 59.38 186 ALA C O 1
ATOM 9761 N N . GLY C 1 62 ? -4.913 -15.473 -35.220 1.00 57.65 187 GLY C N 1
ATOM 9762 C CA . GLY C 1 62 ? -5.390 -15.801 -33.879 1.00 57.65 187 GLY C CA 1
ATOM 9763 C C . GLY C 1 62 ? -5.893 -17.230 -33.868 1.00 64.04 187 GLY C C 1
ATOM 9764 O O . GLY C 1 62 ? -5.110 -18.163 -34.063 1.00 64.36 187 GLY C O 1
ATOM 9765 N N . THR C 1 63 ? -7.214 -17.410 -33.700 1.00 61.54 188 THR C N 1
ATOM 9766 C CA . THR C 1 63 ? -7.864 -18.727 -33.756 1.00 61.45 188 THR C CA 1
ATOM 9767 C C . THR C 1 63 ? -8.244 -19.079 -35.207 1.00 66.20 188 THR C C 1
ATOM 9768 O O . THR C 1 63 ? -8.673 -20.206 -35.467 1.00 66.26 188 THR C O 1
ATOM 9772 N N . GLY C 1 64 ? -8.106 -18.103 -36.116 1.00 62.39 189 GLY C N 1
ATOM 9773 C CA . GLY C 1 64 ? -8.419 -18.223 -37.538 1.00 61.86 189 GLY C CA 1
ATOM 9774 C C . GLY C 1 64 ? -9.856 -17.904 -37.913 1.00 65.16 189 GLY C C 1
ATOM 9775 O O . GLY C 1 64 ? -10.294 -18.288 -38.998 1.00 65.83 189 GLY C O 1
ATOM 9776 N N . ILE C 1 65 ? -10.592 -17.178 -37.039 1.00 60.57 190 ILE C N 1
ATOM 9777 C CA . ILE C 1 65 ? -12.010 -16.808 -37.199 1.00 60.32 190 ILE C CA 1
ATOM 9778 C C . ILE C 1 65 ? -12.278 -15.982 -38.495 1.00 63.01 190 ILE C C 1
ATOM 9779 O O . ILE C 1 65 ? -13.252 -16.269 -39.197 1.00 62.60 190 ILE C O 1
ATOM 9781 N N . LEU C 1 66 ? -11.426 -14.986 -38.810 1.00 58.39 191 LEU C N 1
ATOM 9782 C CA . LEU C 1 66 ? -11.598 -14.153 -40.006 1.00 58.07 191 LEU C CA 1
ATOM 9783 C C . LEU C 1 66 ? -11.362 -14.952 -41.288 1.00 60.70 191 LEU C C 1
ATOM 9784 O O . LEU C 1 66 ? -12.025 -14.684 -42.290 1.00 59.19 191 LEU C O 1
ATOM 9789 N N . SER C 1 67 ? -10.450 -15.955 -41.239 1.00 57.72 192 SER C N 1
ATOM 9790 C CA . SER C 1 67 ? -10.128 -16.856 -42.358 1.00 57.39 192 SER C CA 1
ATOM 9791 C C . SER C 1 67 ? -11.292 -17.782 -42.669 1.00 63.07 192 SER C C 1
ATOM 9792 O O . SER C 1 67 ? -11.569 -18.043 -43.845 1.00 63.85 192 SER C O 1
ATOM 9795 N N . MET C 1 68 ? -11.976 -18.270 -41.616 1.00 60.53 193 MET C N 1
ATOM 9796 C CA . MET C 1 68 ? -13.145 -19.146 -41.733 1.00 60.73 193 MET C CA 1
ATOM 9797 C C . MET C 1 68 ? -14.327 -18.358 -42.277 1.00 66.14 193 MET C C 1
ATOM 9798 O O . MET C 1 68 ? -15.099 -18.902 -43.071 1.00 66.44 193 MET C O 1
ATOM 9803 N N . PHE C 1 69 ? -14.441 -17.060 -41.889 1.00 62.42 194 PHE C N 1
ATOM 9804 C CA . PHE C 1 69 ? -15.465 -16.145 -42.406 1.00 62.08 194 PHE C CA 1
ATOM 9805 C C . PHE C 1 69 ? -15.273 -15.969 -43.915 1.00 68.11 194 PHE C C 1
ATOM 9806 O O . PHE C 1 69 ? -16.253 -16.033 -44.655 1.00 68.55 194 PHE C O 1
ATOM 9814 N N . ALA C 1 70 ? -14.008 -15.787 -44.367 1.00 65.72 195 ALA C N 1
ATOM 9815 C CA . ALA C 1 70 ? -13.628 -15.608 -45.775 1.00 65.98 195 ALA C CA 1
ATOM 9816 C C . ALA C 1 70 ? -13.963 -16.828 -46.618 1.00 71.84 195 ALA C C 1
ATOM 9817 O O . ALA C 1 70 ? -14.544 -16.675 -47.693 1.00 70.37 195 ALA C O 1
ATOM 9819 N N . LYS C 1 71 ? -13.636 -18.038 -46.109 1.00 70.77 196 LYS C N 1
ATOM 9820 C CA . LYS C 1 71 ? -13.897 -19.312 -46.784 1.00 71.24 196 LYS C CA 1
ATOM 9821 C C . LYS C 1 71 ? -15.406 -19.606 -46.870 1.00 74.58 196 LYS C C 1
ATOM 9822 O O . LYS C 1 71 ? -15.859 -20.047 -47.923 1.00 74.34 196 LYS C O 1
ATOM 9826 N N . LYS C 1 72 ? -16.176 -19.341 -45.786 1.00 70.59 197 LYS C N 1
ATOM 9827 C CA . LYS C 1 72 ? -17.636 -19.522 -45.749 1.00 70.47 197 LYS C CA 1
ATOM 9828 C C . LYS C 1 72 ? -18.341 -18.570 -46.730 1.00 75.74 197 LYS C C 1
ATOM 9829 O O . LYS C 1 72 ? -19.368 -18.937 -47.312 1.00 75.46 197 LYS C O 1
ATOM 9833 N N . ALA C 1 73 ? -17.776 -17.356 -46.914 1.00 72.94 198 ALA C N 1
ATOM 9834 C CA . ALA C 1 73 ? -18.288 -16.325 -47.825 1.00 72.68 198 ALA C CA 1
ATOM 9835 C C . ALA C 1 73 ? -18.137 -16.729 -49.292 1.00 74.94 198 ALA C C 1
ATOM 9836 O O . ALA C 1 73 ? -18.887 -16.234 -50.134 1.00 74.19 198 ALA C O 1
ATOM 9838 N N . GLY C 1 74 ? -17.178 -17.616 -49.571 1.00 71.14 199 GLY C N 1
ATOM 9839 C CA . GLY C 1 74 ? -16.915 -18.146 -50.905 1.00 70.83 199 GLY C CA 1
ATOM 9840 C C . GLY C 1 74 ? -15.563 -17.832 -51.519 1.00 74.63 199 GLY C C 1
ATOM 9841 O O . GLY C 1 74 ? -15.441 -17.846 -52.749 1.00 74.12 199 GLY C O 1
ATOM 9842 N N . ALA C 1 75 ? -14.533 -17.561 -50.685 1.00 71.28 200 ALA C N 1
ATOM 9843 C CA . ALA C 1 75 ? -13.181 -17.260 -51.173 1.00 71.52 200 ALA C CA 1
ATOM 9844 C C . ALA C 1 75 ? -12.536 -18.514 -51.770 1.00 77.22 200 ALA C C 1
ATOM 9845 O O . ALA C 1 75 ? -12.708 -19.612 -51.227 1.00 76.72 200 ALA C O 1
ATOM 9847 N N . HIS C 1 76 ? -11.841 -18.353 -52.915 1.00 74.84 201 HIS C N 1
ATOM 9848 C CA . HIS C 1 76 ? -11.207 -19.461 -53.631 1.00 75.23 201 HIS C CA 1
ATOM 9849 C C . HIS C 1 76 ? -9.913 -19.912 -52.956 1.00 78.75 201 HIS C C 1
ATOM 9850 O O . HIS C 1 76 ? -9.651 -21.114 -52.908 1.00 78.61 201 HIS C O 1
ATOM 9857 N N . SER C 1 77 ? -9.115 -18.959 -52.433 1.00 74.51 202 SER C N 1
ATOM 9858 C CA . SER C 1 77 ? -7.865 -19.247 -51.737 1.00 74.24 202 SER C CA 1
ATOM 9859 C C . SER C 1 77 ? -7.723 -18.348 -50.510 1.00 78.32 202 SER C C 1
ATOM 9860 O O . SER C 1 77 ? -7.799 -17.124 -50.634 1.00 77.79 202 SER C O 1
ATOM 9863 N N . VAL C 1 78 ? -7.561 -18.967 -49.321 1.00 74.92 203 VAL C N 1
ATOM 9864 C CA . VAL C 1 78 ? -7.414 -18.271 -48.040 1.00 74.83 203 VAL C CA 1
ATOM 9865 C C . VAL C 1 78 ? -6.096 -18.662 -47.366 1.00 77.87 203 VAL C C 1
ATOM 9866 O O . VAL C 1 78 ? -5.794 -19.849 -47.216 1.00 76.38 203 VAL C O 1
ATOM 9868 N N . TYR C 1 79 ? -5.317 -17.649 -46.967 1.00 75.15 204 TYR C N 1
ATOM 9869 C CA . TYR C 1 79 ? -4.036 -17.819 -46.278 1.00 74.87 204 TYR C CA 1
ATOM 9870 C C . TYR C 1 79 ? -4.109 -17.065 -44.972 1.00 76.74 204 TYR C C 1
ATOM 9871 O O . TYR C 1 79 ? -4.500 -15.900 -44.967 1.00 75.82 204 TYR C O 1
ATOM 9880 N N . ALA C 1 80 ? -3.763 -17.730 -43.863 1.00 72.22 205 ALA C N 1
ATOM 9881 C CA . ALA C 1 80 ? -3.788 -17.113 -42.540 1.00 71.29 205 ALA C CA 1
ATOM 9882 C C . ALA C 1 80 ? -2.415 -17.213 -41.907 1.00 74.27 205 ALA C C 1
ATOM 9883 O O . ALA C 1 80 ? -1.914 -18.321 -41.725 1.00 74.88 205 ALA C O 1
ATOM 9885 N N . CYS C 1 81 ? -1.791 -16.070 -41.584 1.00 68.63 206 CYS C N 1
ATOM 9886 C CA . CYS C 1 81 ? -0.495 -16.112 -40.926 1.00 67.36 206 CYS C CA 1
ATOM 9887 C C . CYS C 1 81 ? -0.625 -15.717 -39.453 1.00 69.74 206 CYS C C 1
ATOM 9888 O O . CYS C 1 81 ? -1.413 -14.833 -39.102 1.00 68.59 206 CYS C O 1
ATOM 9891 N N . GLU C 1 82 ? 0.127 -16.423 -38.592 1.00 65.84 207 GLU C N 1
ATOM 9892 C CA . GLU C 1 82 ? 0.146 -16.206 -37.152 1.00 65.11 207 GLU C CA 1
ATOM 9893 C C . GLU C 1 82 ? 1.583 -16.315 -36.626 1.00 69.85 207 GLU C C 1
ATOM 9894 O O . GLU C 1 82 ? 2.236 -17.348 -36.768 1.00 69.73 207 GLU C O 1
ATOM 9900 N N . LEU C 1 83 ? 2.067 -15.203 -36.065 1.00 66.93 208 LEU C N 1
ATOM 9901 C CA . LEU C 1 83 ? 3.373 -14.975 -35.435 1.00 66.91 208 LEU C CA 1
ATOM 9902 C C . LEU C 1 83 ? 3.609 -15.982 -34.291 1.00 70.80 208 LEU C C 1
ATOM 9903 O O . LEU C 1 83 ? 4.637 -16.662 -34.268 1.00 71.26 208 LEU C O 1
ATOM 9908 N N . SER C 1 84 ? 2.655 -16.046 -33.343 1.00 66.48 209 SER C N 1
ATOM 9909 C CA . SER C 1 84 ? 2.677 -16.902 -32.158 1.00 66.04 209 SER C CA 1
ATOM 9910 C C . SER C 1 84 ? 2.514 -18.381 -32.521 1.00 70.95 209 SER C C 1
ATOM 9911 O O . SER C 1 84 ? 1.632 -18.726 -33.311 1.00 70.28 209 SER C O 1
ATOM 9914 N N . LYS C 1 85 ? 3.357 -19.246 -31.913 1.00 67.79 210 LYS C N 1
ATOM 9915 C CA . LYS C 1 85 ? 3.355 -20.700 -32.083 1.00 67.48 210 LYS C CA 1
ATOM 9916 C C . LYS C 1 85 ? 2.085 -21.328 -31.501 1.00 71.00 210 LYS C C 1
ATOM 9917 O O . LYS C 1 85 ? 1.490 -22.174 -32.158 1.00 71.31 210 LYS C O 1
ATOM 9921 N N . THR C 1 86 ? 1.702 -20.940 -30.267 1.00 67.20 211 THR C N 1
ATOM 9922 C CA . THR C 1 86 ? 0.532 -21.448 -29.529 1.00 67.40 211 THR C CA 1
ATOM 9923 C C . THR C 1 86 ? -0.783 -21.100 -30.245 1.00 70.33 211 THR C C 1
ATOM 9924 O O . THR C 1 86 ? -1.698 -21.929 -30.288 1.00 69.95 211 THR C O 1
ATOM 9928 N N . MET C 1 87 ? -0.872 -19.869 -30.782 1.00 65.90 212 MET C N 1
ATOM 9929 C CA . MET C 1 87 ? -2.039 -19.379 -31.509 1.00 65.32 212 MET C CA 1
ATOM 9930 C C . MET C 1 87 ? -2.158 -20.068 -32.884 1.00 70.24 212 MET C C 1
ATOM 9931 O O . MET C 1 87 ? -3.262 -20.439 -33.287 1.00 68.88 212 MET C O 1
ATOM 9936 N N . TYR C 1 88 ? -1.014 -20.259 -33.578 1.00 68.67 213 TYR C N 1
ATOM 9937 C CA . TYR C 1 88 ? -0.922 -20.949 -34.864 1.00 69.53 213 TYR C CA 1
ATOM 9938 C C . TYR C 1 88 ? -1.415 -22.388 -34.723 1.00 73.43 213 TYR C C 1
ATOM 9939 O O . TYR C 1 88 ? -2.246 -22.818 -35.522 1.00 73.13 213 TYR C O 1
ATOM 9948 N N . GLU C 1 89 ? -0.897 -23.125 -33.716 1.00 70.06 214 GLU C N 1
ATOM 9949 C CA . GLU C 1 89 ? -1.254 -24.521 -33.447 1.00 70.14 214 GLU C CA 1
ATOM 9950 C C . GLU C 1 89 ? -2.734 -24.649 -33.118 1.00 74.20 214 GLU C C 1
ATOM 9951 O O . GLU C 1 89 ? -3.390 -25.562 -33.629 1.00 74.35 214 GLU C O 1
ATOM 9957 N N . LEU C 1 90 ? -3.268 -23.703 -32.314 1.00 70.20 215 LEU C N 1
ATOM 9958 C CA . LEU C 1 90 ? -4.688 -23.666 -31.959 1.00 69.62 215 LEU C CA 1
ATOM 9959 C C . LEU C 1 90 ? -5.553 -23.423 -33.214 1.00 71.97 215 LEU C C 1
ATOM 9960 O O . LEU C 1 90 ? -6.557 -24.110 -33.394 1.00 70.46 215 LEU C O 1
ATOM 9965 N N . ALA C 1 91 ? -5.141 -22.471 -34.080 1.00 69.42 216 ALA C N 1
ATOM 9966 C CA . ALA C 1 91 ? -5.837 -22.132 -35.327 1.00 69.76 216 ALA C CA 1
ATOM 9967 C C . ALA C 1 91 ? -5.881 -23.334 -36.289 1.00 75.22 216 ALA C C 1
ATOM 9968 O O . ALA C 1 91 ? -6.926 -23.577 -36.904 1.00 75.18 216 ALA C O 1
ATOM 9970 N N . CYS C 1 92 ? -4.777 -24.122 -36.367 1.00 71.51 217 CYS C N 1
ATOM 9971 C CA . CYS C 1 92 ? -4.715 -25.339 -37.190 1.00 71.25 217 CYS C CA 1
ATOM 9972 C C . CYS C 1 92 ? -5.807 -26.321 -36.772 1.00 75.36 217 CYS C C 1
ATOM 9973 O O . CYS C 1 92 ? -6.512 -26.848 -37.624 1.00 75.33 217 CYS C O 1
ATOM 9976 N N . ASP C 1 93 ? -5.970 -26.520 -35.449 1.00 72.95 218 ASP C N 1
ATOM 9977 C CA . ASP C 1 93 ? -6.964 -27.416 -34.856 1.00 72.95 218 ASP C CA 1
ATOM 9978 C C . ASP C 1 93 ? -8.398 -26.886 -35.027 1.00 77.31 218 ASP C C 1
ATOM 9979 O O . ASP C 1 93 ? -9.274 -27.670 -35.392 1.00 76.50 218 ASP C O 1
ATOM 9984 N N . VAL C 1 94 ? -8.631 -25.566 -34.801 1.00 74.54 219 VAL C N 1
ATOM 9985 C CA . VAL C 1 94 ? -9.957 -24.933 -34.946 1.00 74.51 219 VAL C CA 1
ATOM 9986 C C . VAL C 1 94 ? -10.471 -25.078 -36.409 1.00 78.18 219 VAL C C 1
ATOM 9987 O O . VAL C 1 94 ? -11.587 -25.561 -36.615 1.00 77.01 219 VAL C O 1
ATOM 9991 N N . VAL C 1 95 ? -9.641 -24.689 -37.401 1.00 75.58 220 VAL C N 1
ATOM 9992 C CA . VAL C 1 95 ? -9.946 -24.761 -38.837 1.00 75.62 220 VAL C CA 1
ATOM 9993 C C . VAL C 1 95 ? -10.281 -26.212 -39.259 1.00 79.89 220 VAL C C 1
ATOM 9994 O O . VAL C 1 95 ? -11.279 -26.434 -39.953 1.00 79.50 220 VAL C O 1
ATOM 9996 N N . ALA C 1 96 ? -9.472 -27.190 -38.794 1.00 76.21 221 ALA C N 1
ATOM 9997 C CA . ALA C 1 96 ? -9.667 -28.618 -39.055 1.00 75.70 221 ALA C CA 1
ATOM 9998 C C . ALA C 1 96 ? -10.952 -29.148 -38.406 1.00 79.62 221 ALA C C 1
ATOM 9999 O O . ALA C 1 96 ? -11.647 -29.967 -39.013 1.00 79.12 221 ALA C O 1
ATOM 10001 N N . ALA C 1 97 ? -11.280 -28.663 -37.186 1.00 75.90 222 ALA C N 1
ATOM 10002 C CA . ALA C 1 97 ? -12.499 -29.050 -36.468 1.00 75.65 222 ALA C CA 1
ATOM 10003 C C . ALA C 1 97 ? -13.753 -28.458 -37.123 1.00 79.06 222 ALA C C 1
ATOM 10004 O O . ALA C 1 97 ? -14.845 -29.003 -36.956 1.00 79.03 222 ALA C O 1
ATOM 10006 N N . ASN C 1 98 ? -13.593 -27.349 -37.873 1.00 74.70 223 ASN C N 1
ATOM 10007 C CA . ASN C 1 98 ? -14.690 -26.691 -38.581 1.00 73.98 223 ASN C CA 1
ATOM 10008 C C . ASN C 1 98 ? -14.762 -27.144 -40.057 1.00 78.24 223 ASN C C 1
ATOM 10009 O O . ASN C 1 98 ? -15.491 -26.543 -40.855 1.00 76.98 223 ASN C O 1
ATOM 10014 N N . LYS C 1 99 ? -14.048 -28.254 -40.382 1.00 75.77 224 LYS C N 1
ATOM 10015 C CA . LYS C 1 99 ? -13.962 -28.932 -41.689 1.00 76.34 224 LYS C CA 1
ATOM 10016 C C . LYS C 1 99 ? -13.533 -27.958 -42.813 1.00 81.20 224 LYS C C 1
ATOM 10017 O O . LYS C 1 99 ? -14.101 -27.971 -43.912 1.00 81.20 224 LYS C O 1
ATOM 10019 N N . MET C 1 100 ? -12.506 -27.134 -42.536 1.00 78.05 225 MET C N 1
ATOM 10020 C CA . MET C 1 100 ? -12.005 -26.159 -43.503 1.00 78.18 225 MET C CA 1
ATOM 10021 C C . MET C 1 100 ? -10.496 -26.313 -43.763 1.00 82.20 225 MET C C 1
ATOM 10022 O O . MET C 1 100 ? -9.887 -25.393 -44.316 1.00 81.70 225 MET C O 1
ATOM 10027 N N . GLU C 1 101 ? -9.918 -27.495 -43.423 1.00 79.19 226 GLU C N 1
ATOM 10028 C CA . GLU C 1 101 ? -8.499 -27.861 -43.613 1.00 79.19 226 GLU C CA 1
ATOM 10029 C C . GLU C 1 101 ? -8.019 -27.658 -45.062 1.00 83.25 226 GLU C C 1
ATOM 10030 O O . GLU C 1 101 ? -6.917 -27.152 -45.279 1.00 82.89 226 GLU C O 1
ATOM 10033 N N . ALA C 1 102 ? -8.841 -28.085 -46.041 1.00 80.72 227 ALA C N 1
ATOM 10034 C CA . ALA C 1 102 ? -8.553 -28.028 -47.478 1.00 80.65 227 ALA C CA 1
ATOM 10035 C C . ALA C 1 102 ? -8.638 -26.610 -48.065 1.00 85.21 227 ALA C C 1
ATOM 10036 O O . ALA C 1 102 ? -7.947 -26.313 -49.045 1.00 85.78 227 ALA C O 1
ATOM 10038 N N . GLY C 1 103 ? -9.487 -25.770 -47.481 1.00 81.12 228 GLY C N 1
ATOM 10039 C CA . GLY C 1 103 ? -9.728 -24.411 -47.953 1.00 80.53 228 GLY C CA 1
ATOM 10040 C C . GLY C 1 103 ? -8.883 -23.301 -47.358 1.00 82.83 228 GLY C C 1
ATOM 10041 O O . GLY C 1 103 ? -8.777 -22.230 -47.964 1.00 82.94 228 GLY C O 1
ATOM 10042 N N . ILE C 1 104 ? -8.298 -23.525 -46.167 1.00 77.41 229 ILE C N 1
ATOM 10043 C CA . ILE C 1 104 ? -7.480 -22.517 -45.492 1.00 76.45 229 ILE C CA 1
ATOM 10044 C C . ILE C 1 104 ? -6.069 -23.052 -45.214 1.00 78.54 229 ILE C C 1
ATOM 10045 O O . ILE C 1 104 ? -5.909 -24.106 -44.588 1.00 76.84 229 ILE C O 1
ATOM 10047 N N . LYS C 1 105 ? -5.050 -22.308 -45.683 1.00 74.88 230 LYS C N 1
ATOM 10048 C CA . LYS C 1 105 ? -3.646 -22.641 -45.456 1.00 74.49 230 LYS C CA 1
ATOM 10049 C C . LYS C 1 105 ? -3.087 -21.734 -44.348 1.00 77.04 230 LYS C C 1
ATOM 10050 O O . LYS C 1 105 ? -2.973 -20.520 -44.539 1.00 76.15 230 LYS C O 1
ATOM 10052 N N . LEU C 1 106 ? -2.789 -22.332 -43.175 1.00 72.63 231 LEU C N 1
ATOM 10053 C CA . LEU C 1 106 ? -2.234 -21.642 -42.013 1.00 72.05 231 LEU C CA 1
ATOM 10054 C C . LEU C 1 106 ? -0.711 -21.629 -42.087 1.00 76.68 231 LEU C C 1
ATOM 10055 O O . LEU C 1 106 ? -0.102 -22.640 -42.438 1.00 75.52 231 LEU C O 1
ATOM 10057 N N . LEU C 1 107 ? -0.105 -20.470 -41.782 1.00 74.92 232 LEU C N 1
ATOM 10058 C CA . LEU C 1 107 ? 1.342 -20.263 -41.820 1.00 75.50 232 LEU C CA 1
ATOM 10059 C C . LEU C 1 107 ? 1.864 -19.730 -40.491 1.00 80.26 232 LEU C C 1
ATOM 10060 O O . LEU C 1 107 ? 1.368 -18.714 -40.006 1.00 79.62 232 LEU C O 1
ATOM 10062 N N . HIS C 1 108 ? 2.859 -20.419 -39.900 1.00 77.58 233 HIS C N 1
ATOM 10063 C CA . HIS C 1 108 ? 3.499 -19.993 -38.653 1.00 77.19 233 HIS C CA 1
ATOM 10064 C C . HIS C 1 108 ? 4.648 -19.071 -39.015 1.00 79.09 233 HIS C C 1
ATOM 10065 O O . HIS C 1 108 ? 5.766 -19.528 -39.266 1.00 78.37 233 HIS C O 1
ATOM 10072 N N . THR C 1 109 ? 4.345 -17.769 -39.098 1.00 75.56 234 THR C N 1
ATOM 10073 C CA . THR C 1 109 ? 5.286 -16.701 -39.466 1.00 75.00 234 THR C CA 1
ATOM 10074 C C . THR C 1 109 ? 4.678 -15.324 -39.214 1.00 77.20 234 THR C C 1
ATOM 10075 O O . THR C 1 109 ? 3.456 -15.186 -39.111 1.00 76.88 234 THR C O 1
ATOM 10079 N N . LYS C 1 110 ? 5.540 -14.300 -39.163 1.00 72.11 235 LYS C N 1
ATOM 10080 C CA . LYS C 1 110 ? 5.104 -12.920 -39.134 1.00 71.45 235 LYS C CA 1
ATOM 10081 C C . LYS C 1 110 ? 4.854 -12.643 -40.629 1.00 76.31 235 LYS C C 1
ATOM 10082 O O . LYS C 1 110 ? 5.548 -13.223 -41.472 1.00 76.57 235 LYS C O 1
ATOM 10085 N N . SER C 1 111 ? 3.863 -11.800 -40.967 1.00 72.06 236 SER C N 1
ATOM 10086 C CA . SER C 1 111 ? 3.516 -11.477 -42.356 1.00 71.38 236 SER C CA 1
ATOM 10087 C C . SER C 1 111 ? 4.691 -10.848 -43.119 1.00 74.81 236 SER C C 1
ATOM 10088 O O . SER C 1 111 ? 4.753 -10.984 -44.340 1.00 74.79 236 SER C O 1
ATOM 10091 N N . LEU C 1 112 ? 5.626 -10.186 -42.393 1.00 71.15 237 LEU C N 1
ATOM 10092 C CA . LEU C 1 112 ? 6.815 -9.527 -42.947 1.00 71.30 237 LEU C CA 1
ATOM 10093 C C . LEU C 1 112 ? 7.789 -10.517 -43.590 1.00 75.52 237 LEU C C 1
ATOM 10094 O O . LEU C 1 112 ? 8.575 -10.129 -44.461 1.00 73.84 237 LEU C O 1
ATOM 10099 N N . ASP C 1 113 ? 7.742 -11.785 -43.147 1.00 73.37 238 ASP C N 1
ATOM 10100 C CA . ASP C 1 113 ? 8.630 -12.844 -43.619 1.00 73.62 238 ASP C CA 1
ATOM 10101 C C . ASP C 1 113 ? 7.984 -13.687 -44.732 1.00 77.68 238 ASP C C 1
ATOM 10102 O O . ASP C 1 113 ? 8.630 -14.613 -45.237 1.00 77.70 238 ASP C O 1
ATOM 10107 N N . ILE C 1 114 ? 6.742 -13.342 -45.147 1.00 73.60 239 ILE C N 1
ATOM 10108 C CA . ILE C 1 114 ? 6.055 -14.029 -46.244 1.00 73.25 239 ILE C CA 1
ATOM 10109 C C . ILE C 1 114 ? 6.653 -13.538 -47.566 1.00 79.04 239 ILE C C 1
ATOM 10110 O O . ILE C 1 114 ? 6.764 -12.327 -47.786 1.00 78.30 239 ILE C O 1
ATOM 10115 N N . GLU C 1 115 ? 7.062 -14.491 -48.423 1.00 77.52 240 GLU C N 1
ATOM 10116 C CA . GLU C 1 115 ? 7.632 -14.246 -49.751 1.00 78.21 240 GLU C CA 1
ATOM 10117 C C . GLU C 1 115 ? 6.797 -14.965 -50.803 1.00 83.29 240 GLU C C 1
ATOM 10118 O O . GLU C 1 115 ? 6.255 -16.042 -50.535 1.00 83.01 240 GLU C O 1
ATOM 10124 N N . ILE C 1 116 ? 6.669 -14.353 -51.986 1.00 81.08 241 ILE C N 1
ATOM 10125 C CA . ILE C 1 116 ? 5.933 -14.916 -53.125 1.00 81.61 241 ILE C CA 1
ATOM 10126 C C . ILE C 1 116 ? 6.959 -15.287 -54.237 1.00 85.55 241 ILE C C 1
ATOM 10127 O O . ILE C 1 116 ? 7.828 -14.464 -54.540 1.00 84.84 241 ILE C O 1
ATOM 10132 N N . PRO C 1 117 ? 6.932 -16.515 -54.819 1.00 82.68 242 PRO C N 1
ATOM 10133 C CA . PRO C 1 117 ? 5.967 -17.613 -54.614 1.00 82.56 242 PRO C CA 1
ATOM 10134 C C . PRO C 1 117 ? 6.367 -18.632 -53.533 1.00 86.23 242 PRO C C 1
ATOM 10135 O O . PRO C 1 117 ? 5.661 -19.632 -53.366 1.00 85.76 242 PRO C O 1
ATOM 10139 N N . LYS C 1 118 ? 7.465 -18.372 -52.789 1.00 83.20 243 LYS C N 1
ATOM 10140 C CA . LYS C 1 118 ? 8.032 -19.257 -51.762 1.00 83.19 243 LYS C CA 1
ATOM 10141 C C . LYS C 1 118 ? 7.003 -19.743 -50.719 1.00 87.47 243 LYS C C 1
ATOM 10142 O O . LYS C 1 118 ? 6.947 -20.946 -50.458 1.00 86.95 243 LYS C O 1
ATOM 10145 N N . HIS C 1 119 ? 6.202 -18.823 -50.133 1.00 83.97 244 HIS C N 1
ATOM 10146 C CA . HIS C 1 119 ? 5.221 -19.161 -49.095 1.00 83.31 244 HIS C CA 1
ATOM 10147 C C . HIS C 1 119 ? 3.780 -19.073 -49.613 1.00 86.72 244 HIS C C 1
ATOM 10148 O O . HIS C 1 119 ? 2.973 -19.959 -49.317 1.00 86.38 244 HIS C O 1
ATOM 10155 N N . ILE C 1 120 ? 3.464 -18.017 -50.381 1.00 83.15 245 ILE C N 1
ATOM 10156 C CA . ILE C 1 120 ? 2.157 -17.796 -51.012 1.00 83.04 245 ILE C CA 1
ATOM 10157 C C . ILE C 1 120 ? 2.422 -17.754 -52.526 1.00 87.02 245 ILE C C 1
ATOM 10158 O O . ILE C 1 120 ? 3.343 -17.046 -52.937 1.00 86.79 245 ILE C O 1
ATOM 10160 N N . PRO C 1 121 ? 1.687 -18.523 -53.368 1.00 83.15 246 PRO C N 1
ATOM 10161 C CA . PRO C 1 121 ? 2.021 -18.573 -54.804 1.00 82.67 246 PRO C CA 1
ATOM 10162 C C . PRO C 1 121 ? 1.770 -17.284 -55.593 1.00 86.66 246 PRO C C 1
ATOM 10163 O O . PRO C 1 121 ? 2.519 -17.000 -56.531 1.00 86.92 246 PRO C O 1
ATOM 10167 N N . GLU C 1 122 ? 0.710 -16.534 -55.265 1.00 82.33 247 GLU C N 1
ATOM 10168 C CA . GLU C 1 122 ? 0.368 -15.308 -55.993 1.00 81.20 247 GLU C CA 1
ATOM 10169 C C . GLU C 1 122 ? -0.032 -14.187 -55.041 1.00 82.19 247 GLU C C 1
ATOM 10170 O O . GLU C 1 122 ? -0.523 -14.461 -53.945 1.00 81.15 247 GLU C O 1
ATOM 10176 N N . ARG C 1 123 ? 0.149 -12.922 -55.479 1.00 76.96 248 ARG C N 1
ATOM 10177 C CA . ARG C 1 123 ? -0.258 -11.739 -54.716 1.00 75.38 248 ARG C CA 1
ATOM 10178 C C . ARG C 1 123 ? -1.778 -11.812 -54.489 1.00 77.12 248 ARG C C 1
ATOM 10179 O O . ARG C 1 123 ? -2.523 -12.214 -55.395 1.00 77.13 248 ARG C O 1
ATOM 10187 N N . VAL C 1 124 ? -2.223 -11.509 -53.271 1.00 71.34 249 VAL C N 1
ATOM 10188 C CA . VAL C 1 124 ? -3.645 -11.600 -52.926 1.00 69.96 249 VAL C CA 1
ATOM 10189 C C . VAL C 1 124 ? -4.353 -10.284 -53.233 1.00 72.48 249 VAL C C 1
ATOM 10190 O O . VAL C 1 124 ? -3.703 -9.241 -53.345 1.00 72.41 249 VAL C O 1
ATOM 10194 N N . SER C 1 125 ? -5.686 -10.348 -53.383 1.00 67.78 250 SER C N 1
ATOM 10195 C CA . SER C 1 125 ? -6.531 -9.188 -53.664 1.00 66.78 250 SER C CA 1
ATOM 10196 C C . SER C 1 125 ? -7.108 -8.585 -52.372 1.00 66.81 250 SER C C 1
ATOM 10197 O O . SER C 1 125 ? -7.478 -7.409 -52.368 1.00 66.13 250 SER C O 1
ATOM 10200 N N . LEU C 1 126 ? -7.159 -9.366 -51.272 1.00 61.21 251 LEU C N 1
ATOM 10201 C CA . LEU C 1 126 ? -7.690 -8.846 -50.013 1.00 59.70 251 LEU C CA 1
ATOM 10202 C C . LEU C 1 126 ? -6.844 -9.220 -48.778 1.00 63.30 251 LEU C C 1
ATOM 10203 O O . LEU C 1 126 ? -6.600 -10.400 -48.501 1.00 63.51 251 LEU C O 1
ATOM 10208 N N . VAL C 1 127 ? -6.460 -8.193 -48.009 1.00 58.37 252 VAL C N 1
ATOM 10209 C CA . VAL C 1 127 ? -5.777 -8.372 -46.736 1.00 57.89 252 VAL C CA 1
ATOM 10210 C C . VAL C 1 127 ? -6.784 -8.019 -45.636 1.00 59.88 252 VAL C C 1
ATOM 10211 O O . VAL C 1 127 ? -7.465 -6.997 -45.729 1.00 58.12 252 VAL C O 1
ATOM 10213 N N . VAL C 1 128 ? -6.944 -8.918 -44.655 1.00 57.28 253 VAL C N 1
ATOM 10214 C CA . VAL C 1 128 ? -7.830 -8.756 -43.496 1.00 56.95 253 VAL C CA 1
ATOM 10215 C C . VAL C 1 128 ? -6.942 -8.836 -42.278 1.00 60.85 253 VAL C C 1
ATOM 10216 O O . VAL C 1 128 ? -6.068 -9.705 -42.218 1.00 60.43 253 VAL C O 1
ATOM 10218 N N . THR C 1 129 ? -7.104 -7.901 -41.334 1.00 57.79 254 THR C N 1
ATOM 10219 C CA . THR C 1 129 ? -6.269 -7.874 -40.124 1.00 57.24 254 THR C CA 1
ATOM 10220 C C . THR C 1 129 ? -7.006 -7.214 -38.942 1.00 59.78 254 THR C C 1
ATOM 10221 O O . THR C 1 129 ? -7.913 -6.396 -39.119 1.00 59.31 254 THR C O 1
ATOM 10225 N N . GLU C 1 130 ? -6.613 -7.613 -37.740 1.00 56.09 255 GLU C N 1
ATOM 10226 C CA . GLU C 1 130 ? -7.128 -7.078 -36.484 1.00 55.50 255 GLU C CA 1
ATOM 10227 C C . GLU C 1 130 ? -5.932 -6.814 -35.543 1.00 56.40 255 GLU C C 1
ATOM 10228 O O . GLU C 1 130 ? -6.089 -6.754 -34.327 1.00 54.53 255 GLU C O 1
ATOM 10234 N N . THR C 1 131 ? -4.732 -6.609 -36.145 1.00 52.77 256 THR C N 1
ATOM 10235 C CA . THR C 1 131 ? -3.466 -6.319 -35.449 1.00 52.04 256 THR C CA 1
ATOM 10236 C C . THR C 1 131 ? -3.461 -4.856 -34.986 1.00 54.23 256 THR C C 1
ATOM 10237 O O . THR C 1 131 ? -2.649 -4.044 -35.439 1.00 54.17 256 THR C O 1
ATOM 10241 N N . VAL C 1 132 ? -4.422 -4.517 -34.113 1.00 49.80 257 VAL C N 1
ATOM 10242 C CA . VAL C 1 132 ? -4.584 -3.172 -33.560 1.00 49.00 257 VAL C CA 1
ATOM 10243 C C . VAL C 1 132 ? -4.733 -3.243 -32.046 1.00 50.66 257 VAL C C 1
ATOM 10244 O O . VAL C 1 132 ? -5.302 -4.205 -31.507 1.00 49.20 257 VAL C O 1
ATOM 10248 N N . ASP C 1 133 ? -4.240 -2.210 -31.365 1.00 46.14 258 ASP C N 1
ATOM 10249 C CA . ASP C 1 133 ? -4.398 -2.090 -29.926 1.00 44.23 258 ASP C CA 1
ATOM 10250 C C . ASP C 1 133 ? -5.301 -0.884 -29.642 1.00 45.51 258 ASP C C 1
ATOM 10251 O O . ASP C 1 133 ? -5.904 -0.338 -30.575 1.00 42.17 258 ASP C O 1
ATOM 10256 N N . ALA C 1 134 ? -5.412 -0.494 -28.353 1.00 43.76 259 ALA C N 1
ATOM 10257 C CA . ALA C 1 134 ? -6.188 0.656 -27.880 1.00 43.85 259 ALA C CA 1
ATOM 10258 C C . ALA C 1 134 ? -5.705 1.981 -28.526 1.00 47.22 259 ALA C C 1
ATOM 10259 O O . ALA C 1 134 ? -6.523 2.869 -28.758 1.00 48.11 259 ALA C O 1
ATOM 10261 N N . GLY C 1 135 ? -4.405 2.073 -28.835 1.00 42.99 260 GLY C N 1
ATOM 10262 C CA . GLY C 1 135 ? -3.787 3.243 -29.477 1.00 43.07 260 GLY C CA 1
ATOM 10263 C C . GLY C 1 135 ? -3.720 3.130 -30.986 1.00 47.41 260 GLY C C 1
ATOM 10264 O O . GLY C 1 135 ? -3.055 3.931 -31.658 1.00 46.29 260 GLY C O 1
ATOM 10265 N N . LEU C 1 136 ? -4.396 2.085 -31.515 1.00 44.54 261 LEU C N 1
ATOM 10266 C CA . LEU C 1 136 ? -4.542 1.682 -32.906 1.00 44.27 261 LEU C CA 1
ATOM 10267 C C . LEU C 1 136 ? -3.239 1.124 -33.497 1.00 49.31 261 LEU C C 1
ATOM 10268 O O . LEU C 1 136 ? -3.238 -0.001 -33.992 1.00 48.84 261 LEU C O 1
ATOM 10273 N N . PHE C 1 137 ? -2.147 1.894 -33.429 1.00 47.81 262 PHE C N 1
ATOM 10274 C CA . PHE C 1 137 ? -0.873 1.605 -34.080 1.00 47.74 262 PHE C CA 1
ATOM 10275 C C . PHE C 1 137 ? 0.093 0.704 -33.304 1.00 51.12 262 PHE C C 1
ATOM 10276 O O . PHE C 1 137 ? 1.020 0.181 -33.918 1.00 50.20 262 PHE C O 1
ATOM 10284 N N . GLY C 1 138 ? -0.148 0.491 -32.017 1.00 48.46 263 GLY C N 1
ATOM 10285 C CA . GLY C 1 138 ? 0.714 -0.276 -31.116 1.00 48.48 263 GLY C CA 1
ATOM 10286 C C . GLY C 1 138 ? 1.168 -1.671 -31.495 1.00 53.34 263 GLY C C 1
ATOM 10287 O O . GLY C 1 138 ? 2.171 -2.144 -30.952 1.00 53.02 263 GLY C O 1
ATOM 10288 N N . GLU C 1 139 ? 0.453 -2.345 -32.414 1.00 51.39 264 GLU C N 1
ATOM 10289 C CA . GLU C 1 139 ? 0.795 -3.704 -32.850 1.00 51.61 264 GLU C CA 1
ATOM 10290 C C . GLU C 1 139 ? 1.521 -3.696 -34.201 1.00 58.66 264 GLU C C 1
ATOM 10291 O O . GLU C 1 139 ? 1.659 -4.750 -34.811 1.00 59.63 264 GLU C O 1
ATOM 10297 N N . GLY C 1 140 ? 1.984 -2.521 -34.645 1.00 56.17 265 GLY C N 1
ATOM 10298 C CA . GLY C 1 140 ? 2.712 -2.344 -35.903 1.00 56.45 265 GLY C CA 1
ATOM 10299 C C . GLY C 1 140 ? 1.924 -2.521 -37.193 1.00 61.52 265 GLY C C 1
ATOM 10300 O O . GLY C 1 140 ? 2.494 -2.965 -38.193 1.00 62.02 265 GLY C O 1
ATOM 10301 N N . ILE C 1 141 ? 0.630 -2.123 -37.208 1.00 57.68 266 ILE C N 1
ATOM 10302 C CA . ILE C 1 141 ? -0.251 -2.242 -38.380 1.00 57.31 266 ILE C CA 1
ATOM 10303 C C . ILE C 1 141 ? 0.326 -1.464 -39.602 1.00 60.24 266 ILE C C 1
ATOM 10304 O O . ILE C 1 141 ? 0.181 -1.932 -40.724 1.00 60.15 266 ILE C O 1
ATOM 10308 N N . VAL C 1 142 ? 1.003 -0.329 -39.381 1.00 55.56 267 VAL C N 1
ATOM 10309 C CA . VAL C 1 142 ? 1.575 0.485 -40.462 1.00 55.07 267 VAL C CA 1
ATOM 10310 C C . VAL C 1 142 ? 2.715 -0.307 -41.145 1.00 59.80 267 VAL C C 1
ATOM 10311 O O . VAL C 1 142 ? 2.608 -0.554 -42.339 1.00 59.65 267 VAL C O 1
ATOM 10315 N N . GLU C 1 143 ? 3.727 -0.779 -40.387 1.00 58.32 268 GLU C N 1
ATOM 10316 C CA . GLU C 1 143 ? 4.862 -1.582 -40.885 1.00 58.88 268 GLU C CA 1
ATOM 10317 C C . GLU C 1 143 ? 4.392 -2.829 -41.650 1.00 60.38 268 GLU C C 1
ATOM 10318 O O . GLU C 1 143 ? 4.935 -3.125 -42.707 1.00 58.64 268 GLU C O 1
ATOM 10322 N N . SER C 1 144 ? 3.380 -3.543 -41.112 1.00 56.87 269 SER C N 1
ATOM 10323 C CA . SER C 1 144 ? 2.811 -4.746 -41.730 1.00 56.14 269 SER C CA 1
ATOM 10324 C C . SER C 1 144 ? 2.041 -4.431 -43.027 1.00 60.84 269 SER C C 1
ATOM 10325 O O . SER C 1 144 ? 2.174 -5.178 -44.003 1.00 60.70 269 SER C O 1
ATOM 10328 N N . LEU C 1 145 ? 1.262 -3.328 -43.054 1.00 58.01 270 LEU C N 1
ATOM 10329 C CA . LEU C 1 145 ? 0.495 -2.972 -44.256 1.00 58.25 270 LEU C CA 1
ATOM 10330 C C . LEU C 1 145 ? 1.399 -2.361 -45.331 1.00 62.19 270 LEU C C 1
ATOM 10331 O O . LEU C 1 145 ? 1.102 -2.550 -46.506 1.00 62.52 270 LEU C O 1
ATOM 10336 N N . ILE C 1 146 ? 2.523 -1.704 -44.952 1.00 58.93 271 ILE C N 1
ATOM 10337 C CA . ILE C 1 146 ? 3.495 -1.167 -45.926 1.00 59.14 271 ILE C CA 1
ATOM 10338 C C . ILE C 1 146 ? 4.156 -2.351 -46.664 1.00 64.36 271 ILE C C 1
ATOM 10339 O O . ILE C 1 146 ? 4.296 -2.299 -47.892 1.00 63.08 271 ILE C O 1
ATOM 10344 N N . HIS C 1 147 ? 4.513 -3.426 -45.913 1.00 61.55 272 HIS C N 1
ATOM 10345 C CA . HIS C 1 147 ? 5.106 -4.638 -46.482 1.00 62.13 272 HIS C CA 1
ATOM 10346 C C . HIS C 1 147 ? 4.080 -5.362 -47.354 1.00 64.70 272 HIS C C 1
ATOM 10347 O O . HIS C 1 147 ? 4.443 -5.882 -48.403 1.00 64.05 272 HIS C O 1
ATOM 10354 N N . ALA C 1 148 ? 2.809 -5.397 -46.912 1.00 61.56 273 ALA C N 1
ATOM 10355 C CA . ALA C 1 148 ? 1.727 -6.071 -47.629 1.00 61.62 273 ALA C CA 1
ATOM 10356 C C . ALA C 1 148 ? 1.456 -5.410 -48.977 1.00 66.10 273 ALA C C 1
ATOM 10357 O O . ALA C 1 148 ? 1.364 -6.118 -49.975 1.00 65.31 273 ALA C O 1
ATOM 10359 N N . TRP C 1 149 ? 1.391 -4.064 -49.020 1.00 64.55 274 TRP C N 1
ATOM 10360 C CA . TRP C 1 149 ? 1.163 -3.323 -50.264 1.00 66.02 274 TRP C CA 1
ATOM 10361 C C . TRP C 1 149 ? 2.327 -3.451 -51.245 1.00 72.53 274 TRP C C 1
ATOM 10362 O O . TRP C 1 149 ? 2.106 -3.484 -52.458 1.00 72.98 274 TRP C O 1
ATOM 10373 N N . GLU C 1 150 ? 3.555 -3.541 -50.722 1.00 70.56 275 GLU C N 1
ATOM 10374 C CA . GLU C 1 150 ? 4.770 -3.630 -51.530 1.00 71.26 275 GLU C CA 1
ATOM 10375 C C . GLU C 1 150 ? 5.070 -5.037 -52.047 1.00 76.15 275 GLU C C 1
ATOM 10376 O O . GLU C 1 150 ? 5.698 -5.159 -53.102 1.00 76.55 275 GLU C O 1
ATOM 10382 N N . HIS C 1 151 ? 4.673 -6.092 -51.306 1.00 72.76 276 HIS C N 1
ATOM 10383 C CA . HIS C 1 151 ? 5.065 -7.448 -51.685 1.00 72.56 276 HIS C CA 1
ATOM 10384 C C . HIS C 1 151 ? 3.959 -8.500 -51.732 1.00 75.35 276 HIS C C 1
ATOM 10385 O O . HIS C 1 151 ? 4.137 -9.492 -52.435 1.00 75.20 276 HIS C O 1
ATOM 10392 N N . LEU C 1 152 ? 2.871 -8.340 -50.978 1.00 70.98 277 LEU C N 1
ATOM 10393 C CA . LEU C 1 152 ? 1.864 -9.402 -50.894 1.00 70.86 277 LEU C CA 1
ATOM 10394 C C . LEU C 1 152 ? 0.517 -9.082 -51.551 1.00 76.00 277 LEU C C 1
ATOM 10395 O O . LEU C 1 152 ? -0.257 -10.012 -51.801 1.00 75.61 277 LEU C O 1
ATOM 10400 N N . LEU C 1 153 ? 0.235 -7.798 -51.829 1.00 73.50 278 LEU C N 1
ATOM 10401 C CA . LEU C 1 153 ? -1.035 -7.361 -52.409 1.00 73.72 278 LEU C CA 1
ATOM 10402 C C . LEU C 1 153 ? -0.941 -6.990 -53.882 1.00 77.95 278 LEU C C 1
ATOM 10403 O O . LEU C 1 153 ? 0.088 -6.480 -54.327 1.00 76.94 278 LEU C O 1
ATOM 10405 N N . LEU C 1 154 ? -2.056 -7.177 -54.624 1.00 74.73 279 LEU C N 1
ATOM 10406 C CA . LEU C 1 154 ? -2.159 -6.740 -56.020 1.00 74.12 279 LEU C CA 1
ATOM 10407 C C . LEU C 1 154 ? -2.240 -5.199 -55.983 1.00 77.55 279 LEU C C 1
ATOM 10408 O O . LEU C 1 154 ? -2.543 -4.633 -54.930 1.00 77.26 279 LEU C O 1
ATOM 10413 N N . GLN C 1 155 ? -1.935 -4.524 -57.097 1.00 74.21 280 GLN C N 1
ATOM 10414 C CA . GLN C 1 155 ? -1.961 -3.056 -57.202 1.00 73.68 280 GLN C CA 1
ATOM 10415 C C . GLN C 1 155 ? -3.316 -2.458 -56.731 1.00 76.99 280 GLN C C 1
ATOM 10416 O O . GLN C 1 155 ? -4.344 -3.104 -56.939 1.00 76.32 280 GLN C O 1
ATOM 10418 N N . PRO C 1 156 ? -3.356 -1.258 -56.087 1.00 73.30 281 PRO C N 1
ATOM 10419 C CA . PRO C 1 156 ? -4.658 -0.694 -55.675 1.00 72.87 281 PRO C CA 1
ATOM 10420 C C . PRO C 1 156 ? -5.508 -0.226 -56.872 1.00 76.96 281 PRO C C 1
ATOM 10421 O O . PRO C 1 156 ? -4.998 -0.177 -57.997 1.00 76.09 281 PRO C O 1
ATOM 10425 N N . LYS C 1 157 ? -6.801 0.103 -56.636 1.00 74.12 282 LYS C N 1
ATOM 10426 C CA . LYS C 1 157 ? -7.734 0.570 -57.678 1.00 74.43 282 LYS C CA 1
ATOM 10427 C C . LYS C 1 157 ? -7.225 1.845 -58.380 1.00 78.86 282 LYS C C 1
ATOM 10428 O O . LYS C 1 157 ? -6.650 2.723 -57.729 1.00 78.69 282 LYS C O 1
ATOM 10430 N N . THR C 1 158 ? -7.402 1.908 -59.715 1.00 75.74 283 THR C N 1
ATOM 10431 C CA . THR C 1 158 ? -6.965 3.020 -60.560 1.00 114.41 283 THR C CA 1
ATOM 10432 C C . THR C 1 158 ? -7.938 4.191 -60.476 1.00 162.13 283 THR C C 1
ATOM 10433 O O . THR C 1 158 ? -7.527 5.342 -60.603 1.00 130.06 283 THR C O 1
ATOM 10435 N N . ASN C 1 164 ? -14.724 -6.784 -60.543 1.00 89.33 289 ASN C N 1
ATOM 10436 C CA . ASN C 1 164 ? -13.534 -5.962 -60.772 1.00 88.58 289 ASN C CA 1
ATOM 10437 C C . ASN C 1 164 ? -12.570 -5.993 -59.581 1.00 88.94 289 ASN C C 1
ATOM 10438 O O . ASN C 1 164 ? -11.394 -5.680 -59.757 1.00 87.82 289 ASN C O 1
ATOM 10440 N N . CYS C 1 165 ? -13.063 -6.388 -58.382 1.00 84.42 290 CYS C N 1
ATOM 10441 C CA . CYS C 1 165 ? -12.292 -6.458 -57.127 1.00 83.29 290 CYS C CA 1
ATOM 10442 C C . CYS C 1 165 ? -11.228 -7.567 -57.156 1.00 85.75 290 CYS C C 1
ATOM 10443 O O . CYS C 1 165 ? -10.269 -7.487 -56.390 1.00 84.93 290 CYS C O 1
ATOM 10446 N N . GLU C 1 166 ? -11.390 -8.589 -58.024 1.00 81.52 291 GLU C N 1
ATOM 10447 C CA . GLU C 1 166 ? -10.439 -9.700 -58.170 1.00 81.25 291 GLU C CA 1
ATOM 10448 C C . GLU C 1 166 ? -9.082 -9.228 -58.755 1.00 84.52 291 GLU C C 1
ATOM 10449 O O . GLU C 1 166 ? -8.044 -9.824 -58.462 1.00 84.05 291 GLU C O 1
ATOM 10455 N N . LYS C 1 167 ? -9.109 -8.161 -59.572 1.00 80.73 292 LYS C N 1
ATOM 10456 C CA . LYS C 1 167 ? -7.961 -7.599 -60.283 1.00 80.20 292 LYS C CA 1
ATOM 10457 C C . LYS C 1 167 ? -7.091 -6.650 -59.431 1.00 83.21 292 LYS C C 1
ATOM 10458 O O . LYS C 1 167 ? -5.913 -6.467 -59.753 1.00 83.93 292 LYS C O 1
ATOM 10460 N N . TYR C 1 168 ? -7.656 -6.025 -58.384 1.00 77.88 293 TYR C N 1
ATOM 10461 C CA . TYR C 1 168 ? -6.904 -5.077 -57.560 1.00 76.72 293 TYR C CA 1
ATOM 10462 C C . TYR C 1 168 ? -6.871 -5.462 -56.068 1.00 78.05 293 TYR C C 1
ATOM 10463 O O . TYR C 1 168 ? -7.710 -6.232 -55.596 1.00 77.97 293 TYR C O 1
ATOM 10465 N N . GLY C 1 169 ? -5.893 -4.908 -55.348 1.00 72.41 294 GLY C N 1
ATOM 10466 C CA . GLY C 1 169 ? -5.705 -5.132 -53.915 1.00 70.91 294 GLY C CA 1
ATOM 10467 C C . GLY C 1 169 ? -6.487 -4.175 -53.041 1.00 72.26 294 GLY C C 1
ATOM 10468 O O . GLY C 1 169 ? -6.683 -3.010 -53.405 1.00 71.74 294 GLY C O 1
ATOM 10469 N N . LYS C 1 170 ? -6.939 -4.671 -51.875 1.00 67.60 295 LYS C N 1
ATOM 10470 C CA . LYS C 1 170 ? -7.688 -3.906 -50.869 1.00 67.06 295 LYS C CA 1
ATOM 10471 C C . LYS C 1 170 ? -7.388 -4.424 -49.452 1.00 67.88 295 LYS C C 1
ATOM 10472 O O . LYS C 1 170 ? -7.001 -5.583 -49.292 1.00 66.29 295 LYS C O 1
ATOM 10474 N N . VAL C 1 171 ? -7.555 -3.557 -48.428 1.00 63.61 296 VAL C N 1
ATOM 10475 C CA . VAL C 1 171 ? -7.302 -3.897 -47.020 1.00 62.64 296 VAL C CA 1
ATOM 10476 C C . VAL C 1 171 ? -8.558 -3.663 -46.160 1.00 65.00 296 VAL C C 1
ATOM 10477 O O . VAL C 1 171 ? -9.207 -2.625 -46.290 1.00 65.23 296 VAL C O 1
ATOM 10481 N N . ILE C 1 172 ? -8.869 -4.628 -45.270 1.00 59.39 297 ILE C N 1
ATOM 10482 C CA . ILE C 1 172 ? -9.877 -4.535 -44.211 1.00 58.18 297 ILE C CA 1
ATOM 10483 C C . ILE C 1 172 ? -9.031 -4.551 -42.902 1.00 61.57 297 ILE C C 1
ATOM 10484 O O . ILE C 1 172 ? -8.286 -5.515 -42.679 1.00 60.80 297 ILE C O 1
ATOM 10489 N N . PRO C 1 173 ? -9.051 -3.488 -42.059 1.00 57.44 298 PRO C N 1
ATOM 10490 C CA . PRO C 1 173 ? -9.862 -2.260 -42.162 1.00 56.87 298 PRO C CA 1
ATOM 10491 C C . PRO C 1 173 ? -9.359 -1.304 -43.242 1.00 61.20 298 PRO C C 1
ATOM 10492 O O . PRO C 1 173 ? -8.167 -1.287 -43.554 1.00 61.12 298 PRO C O 1
ATOM 10496 N N . ALA C 1 174 ? -10.283 -0.522 -43.820 1.00 56.79 299 ALA C N 1
ATOM 10497 C CA . ALA C 1 174 ? -9.989 0.434 -44.883 1.00 55.84 299 ALA C CA 1
ATOM 10498 C C . ALA C 1 174 ? -9.307 1.698 -44.363 1.00 57.84 299 ALA C C 1
ATOM 10499 O O . ALA C 1 174 ? -8.363 2.188 -44.989 1.00 56.99 299 ALA C O 1
ATOM 10501 N N . SER C 1 175 ? -9.807 2.248 -43.240 1.00 53.93 300 SER C N 1
ATOM 10502 C CA . SER C 1 175 ? -9.313 3.502 -42.671 1.00 53.22 300 SER C CA 1
ATOM 10503 C C . SER C 1 175 ? -9.709 3.661 -41.212 1.00 55.47 300 SER C C 1
ATOM 10504 O O . SER C 1 175 ? -10.398 2.804 -40.665 1.00 54.73 300 SER C O 1
ATOM 10507 N N . ALA C 1 176 ? -9.268 4.765 -40.580 1.00 51.48 301 ALA C N 1
ATOM 10508 C CA . ALA C 1 176 ? -9.578 5.077 -39.189 1.00 50.85 301 ALA C CA 1
ATOM 10509 C C . ALA C 1 176 ? -9.493 6.556 -38.906 1.00 52.90 301 ALA C C 1
ATOM 10510 O O . ALA C 1 176 ? -8.709 7.271 -39.537 1.00 50.47 301 ALA C O 1
ATOM 10512 N N . VAL C 1 177 ? -10.292 7.004 -37.927 1.00 50.66 302 VAL C N 1
ATOM 10513 C CA . VAL C 1 177 ? -10.299 8.368 -37.396 1.00 51.34 302 VAL C CA 1
ATOM 10514 C C . VAL C 1 177 ? -9.997 8.197 -35.896 1.00 55.92 302 VAL C C 1
ATOM 10515 O O . VAL C 1 177 ? -10.680 7.436 -35.200 1.00 54.93 302 VAL C O 1
ATOM 10519 N N . ILE C 1 178 ? -8.938 8.856 -35.425 1.00 51.93 303 ILE C N 1
ATOM 10520 C CA . ILE C 1 178 ? -8.494 8.754 -34.042 1.00 51.51 303 ILE C CA 1
ATOM 10521 C C . ILE C 1 178 ? -8.963 9.993 -33.288 1.00 56.68 303 ILE C C 1
ATOM 10522 O O . ILE C 1 178 ? -8.818 11.116 -33.784 1.00 55.85 303 ILE C O 1
ATOM 10527 N N . PHE C 1 179 ? -9.574 9.768 -32.107 1.00 53.23 304 PHE C N 1
ATOM 10528 C CA . PHE C 1 179 ? -10.094 10.837 -31.262 1.00 52.56 304 PHE C CA 1
ATOM 10529 C C . PHE C 1 179 ? -9.386 10.896 -29.912 1.00 54.67 304 PHE C C 1
ATOM 10530 O O . PHE C 1 179 ? -8.905 9.879 -29.417 1.00 52.96 304 PHE C O 1
ATOM 10538 N N . GLY C 1 180 ? -9.279 12.107 -29.375 1.00 51.49 305 GLY C N 1
ATOM 10539 C CA . GLY C 1 180 ? -8.708 12.396 -28.065 1.00 51.56 305 GLY C CA 1
ATOM 10540 C C . GLY C 1 180 ? -9.724 13.136 -27.218 1.00 55.62 305 GLY C C 1
ATOM 10541 O O . GLY C 1 180 ? -10.697 13.685 -27.749 1.00 53.75 305 GLY C O 1
ATOM 10542 N N . MET C 1 181 ? -9.521 13.151 -25.895 1.00 54.14 306 MET C N 1
ATOM 10543 C CA . MET C 1 181 ? -10.402 13.856 -24.950 1.00 54.58 306 MET C CA 1
ATOM 10544 C C . MET C 1 181 ? -9.706 14.084 -23.615 1.00 56.07 306 MET C C 1
ATOM 10545 O O . MET C 1 181 ? -9.302 13.116 -22.969 1.00 54.79 306 MET C O 1
ATOM 10550 N N . ALA C 1 182 ? -9.575 15.361 -23.199 1.00 51.65 307 ALA C N 1
ATOM 10551 C CA . ALA C 1 182 ? -8.965 15.705 -21.912 1.00 51.31 307 ALA C CA 1
ATOM 10552 C C . ALA C 1 182 ? -9.911 15.277 -20.765 1.00 54.60 307 ALA C C 1
ATOM 10553 O O . ALA C 1 182 ? -11.121 15.553 -20.805 1.00 54.79 307 ALA C O 1
ATOM 10555 N N . VAL C 1 183 ? -9.380 14.498 -19.814 1.00 48.49 308 VAL C N 1
ATOM 10556 C CA . VAL C 1 183 ? -10.194 13.991 -18.711 1.00 47.02 308 VAL C CA 1
ATOM 10557 C C . VAL C 1 183 ? -9.532 14.226 -17.350 1.00 48.83 308 VAL C C 1
ATOM 10558 O O . VAL C 1 183 ? -8.314 14.386 -17.248 1.00 48.49 308 VAL C O 1
ATOM 10562 N N . GLU C 1 184 ? -10.372 14.223 -16.315 1.00 44.62 309 GLU C N 1
ATOM 10563 C CA . GLU C 1 184 ? -10.038 14.247 -14.900 1.00 44.84 309 GLU C CA 1
ATOM 10564 C C . GLU C 1 184 ? -10.366 12.839 -14.459 1.00 48.34 309 GLU C C 1
ATOM 10565 O O . GLU C 1 184 ? -11.486 12.375 -14.674 1.00 49.46 309 GLU C O 1
ATOM 10571 N N . CYS C 1 185 ? -9.376 12.135 -13.923 1.00 43.18 310 CYS C N 1
ATOM 10572 C CA . CYS C 1 185 ? -9.530 10.760 -13.478 1.00 41.90 310 CYS C CA 1
ATOM 10573 C C . CYS C 1 185 ? -8.506 10.470 -12.399 1.00 45.86 310 CYS C C 1
ATOM 10574 O O . CYS C 1 185 ? -7.349 10.161 -12.701 1.00 45.36 310 CYS C O 1
ATOM 10577 N N . ALA C 1 186 ? -8.948 10.602 -11.126 1.00 42.22 311 ALA C N 1
ATOM 10578 C CA . ALA C 1 186 ? -8.145 10.401 -9.920 1.00 41.85 311 ALA C CA 1
ATOM 10579 C C . ALA C 1 186 ? -7.478 9.021 -9.883 1.00 42.97 311 ALA C C 1
ATOM 10580 O O . ALA C 1 186 ? -6.371 8.905 -9.352 1.00 42.22 311 ALA C O 1
ATOM 10582 N N . GLU C 1 187 ? -8.133 7.994 -10.484 1.00 37.84 312 GLU C N 1
ATOM 10583 C CA . GLU C 1 187 ? -7.607 6.624 -10.578 1.00 36.77 312 GLU C CA 1
ATOM 10584 C C . GLU C 1 187 ? -6.351 6.577 -11.448 1.00 38.62 312 GLU C C 1
ATOM 10585 O O . GLU C 1 187 ? -5.382 5.934 -11.070 1.00 36.25 312 GLU C O 1
ATOM 10591 N N . ILE C 1 188 ? -6.349 7.285 -12.583 1.00 37.71 313 ILE C N 1
ATOM 10592 C CA . ILE C 1 188 ? -5.169 7.380 -13.451 1.00 37.48 313 ILE C CA 1
ATOM 10593 C C . ILE C 1 188 ? -4.078 8.205 -12.725 1.00 42.11 313 ILE C C 1
ATOM 10594 O O . ILE C 1 188 ? -2.929 7.766 -12.652 1.00 42.99 313 ILE C O 1
ATOM 10599 N N . ARG C 1 189 ? -4.458 9.364 -12.165 1.00 37.88 314 ARG C N 1
ATOM 10600 C CA . ARG C 1 189 ? -3.556 10.302 -11.455 1.00 37.04 314 ARG C CA 1
ATOM 10601 C C . ARG C 1 189 ? -2.730 9.621 -10.346 1.00 37.34 314 ARG C C 1
ATOM 10602 O O . ARG C 1 189 ? -1.529 9.825 -10.313 1.00 36.77 314 ARG C O 1
ATOM 10610 N N . ARG C 1 190 ? -3.356 8.777 -9.477 1.00 32.96 315 ARG C N 1
ATOM 10611 C CA . ARG C 1 190 ? -2.631 8.123 -8.370 1.00 32.67 315 ARG C CA 1
ATOM 10612 C C . ARG C 1 190 ? -1.573 7.105 -8.869 1.00 36.19 315 ARG C C 1
ATOM 10613 O O . ARG C 1 190 ? -0.697 6.705 -8.097 1.00 35.66 315 ARG C O 1
ATOM 10621 N N . HIS C 1 191 ? -1.612 6.761 -10.162 1.00 31.67 316 HIS C N 1
ATOM 10622 C CA . HIS C 1 191 ? -0.671 5.844 -10.787 1.00 31.97 316 HIS C CA 1
ATOM 10623 C C . HIS C 1 191 ? 0.422 6.560 -11.587 1.00 35.24 316 HIS C C 1
ATOM 10624 O O . HIS C 1 191 ? 1.338 5.893 -12.072 1.00 32.67 316 HIS C O 1
ATOM 10631 N N . HIS C 1 192 ? 0.328 7.895 -11.766 1.00 33.21 317 HIS C N 1
ATOM 10632 C CA . HIS C 1 192 ? 1.348 8.576 -12.591 1.00 33.72 317 HIS C CA 1
ATOM 10633 C C . HIS C 1 192 ? 1.898 9.836 -11.941 1.00 37.35 317 HIS C C 1
ATOM 10634 O O . HIS C 1 192 ? 2.952 10.289 -12.374 1.00 36.20 317 HIS C O 1
ATOM 10641 N N . ARG C 1 193 ? 1.231 10.382 -10.901 1.00 36.77 318 ARG C N 1
ATOM 10642 C CA . ARG C 1 193 ? 1.718 11.561 -10.153 1.00 38.08 318 ARG C CA 1
ATOM 10643 C C . ARG C 1 193 ? 1.711 11.324 -8.641 1.00 40.65 318 ARG C C 1
ATOM 10644 O O . ARG C 1 193 ? 0.710 10.851 -8.093 1.00 38.46 318 ARG C O 1
ATOM 10652 N N . VAL C 1 194 ? 2.801 11.703 -7.960 1.00 39.20 319 VAL C N 1
ATOM 10653 C CA . VAL C 1 194 ? 2.881 11.629 -6.489 1.00 40.45 319 VAL C CA 1
ATOM 10654 C C . VAL C 1 194 ? 2.109 12.901 -5.999 1.00 48.12 319 VAL C C 1
ATOM 10655 O O . VAL C 1 194 ? 2.529 14.021 -6.277 1.00 47.71 319 VAL C O 1
ATOM 10659 N N . GLY C 1 195 ? 0.955 12.695 -5.366 1.00 47.34 320 GLY C N 1
ATOM 10660 C CA . GLY C 1 195 ? 0.036 13.761 -4.975 1.00 49.40 320 GLY C CA 1
ATOM 10661 C C . GLY C 1 195 ? 0.173 14.453 -3.634 1.00 59.47 320 GLY C C 1
ATOM 10662 O O . GLY C 1 195 ? -0.647 15.312 -3.310 1.00 61.76 320 GLY C O 1
ATOM 10663 N N . ILE C 1 196 ? 1.172 14.090 -2.842 1.00 57.83 321 ILE C N 1
ATOM 10664 C CA . ILE C 1 196 ? 1.422 14.702 -1.532 1.00 57.92 321 ILE C CA 1
ATOM 10665 C C . ILE C 1 196 ? 2.905 14.981 -1.391 1.00 61.99 321 ILE C C 1
ATOM 10666 O O . ILE C 1 196 ? 3.726 14.273 -1.992 1.00 63.18 321 ILE C O 1
ATOM 10668 N N . LYS C 1 197 ? 3.251 16.007 -0.609 1.00 55.57 322 LYS C N 1
ATOM 10669 C CA . LYS C 1 197 ? 4.639 16.397 -0.378 1.00 54.31 322 LYS C CA 1
ATOM 10670 C C . LYS C 1 197 ? 5.137 15.924 1.009 1.00 57.32 322 LYS C C 1
ATOM 10671 O O . LYS C 1 197 ? 6.324 16.087 1.316 1.00 59.26 322 LYS C O 1
ATOM 10677 N N . ASP C 1 198 ? 4.220 15.377 1.854 1.00 49.63 323 ASP C N 1
ATOM 10678 C CA . ASP C 1 198 ? 4.527 14.880 3.199 1.00 48.43 323 ASP C CA 1
ATOM 10679 C C . ASP C 1 198 ? 3.792 13.583 3.481 1.00 50.26 323 ASP C C 1
ATOM 10680 O O . ASP C 1 198 ? 2.570 13.540 3.399 1.00 50.16 323 ASP C O 1
ATOM 10685 N N . ILE C 1 199 ? 4.551 12.512 3.763 1.00 45.53 324 ILE C N 1
ATOM 10686 C CA . ILE C 1 199 ? 4.001 11.177 4.029 1.00 45.58 324 ILE C CA 1
ATOM 10687 C C . ILE C 1 199 ? 4.509 10.664 5.370 1.00 45.04 324 ILE C C 1
ATOM 10688 O O . ILE C 1 199 ? 5.707 10.509 5.538 1.00 43.89 324 ILE C O 1
ATOM 10692 N N . ALA C 1 200 ? 3.599 10.381 6.304 1.00 40.58 325 ALA C N 1
ATOM 10693 C CA . ALA C 1 200 ? 3.875 9.782 7.616 1.00 39.71 325 ALA C CA 1
ATOM 10694 C C . ALA C 1 200 ? 5.114 10.392 8.322 1.00 41.05 325 ALA C C 1
ATOM 10695 O O . ALA C 1 200 ? 6.029 9.671 8.737 1.00 39.76 325 ALA C O 1
ATOM 10697 N N . GLY C 1 201 ? 5.128 11.708 8.419 1.00 37.32 326 GLY C N 1
ATOM 10698 C CA . GLY C 1 201 ? 6.188 12.450 9.082 1.00 36.75 326 GLY C CA 1
ATOM 10699 C C . GLY C 1 201 ? 7.420 12.754 8.253 1.00 42.11 326 GLY C C 1
ATOM 10700 O O . GLY C 1 201 ? 8.351 13.370 8.787 1.00 41.90 326 GLY C O 1
ATOM 10701 N N . ILE C 1 202 ? 7.471 12.326 6.954 1.00 37.77 327 ILE C N 1
ATOM 10702 C CA . ILE C 1 202 ? 8.657 12.603 6.115 1.00 36.23 327 ILE C CA 1
ATOM 10703 C C . ILE C 1 202 ? 8.296 13.602 5.013 1.00 43.57 327 ILE C C 1
ATOM 10704 O O . ILE C 1 202 ? 7.162 13.637 4.546 1.00 43.80 327 ILE C O 1
ATOM 10709 N N . HIS C 1 203 ? 9.266 14.405 4.597 1.00 41.89 328 HIS C N 1
ATOM 10710 C CA . HIS C 1 203 ? 9.044 15.340 3.521 1.00 42.37 328 HIS C CA 1
ATOM 10711 C C . HIS C 1 203 ? 9.647 14.759 2.253 1.00 43.97 328 HIS C C 1
ATOM 10712 O O . HIS C 1 203 ? 10.724 14.164 2.299 1.00 41.44 328 HIS C O 1
ATOM 10719 N N . LEU C 1 204 ? 8.921 14.894 1.128 1.00 40.68 329 LEU C N 1
ATOM 10720 C CA . LEU C 1 204 ? 9.367 14.485 -0.197 1.00 39.75 329 LEU C CA 1
ATOM 10721 C C . LEU C 1 204 ? 9.838 15.796 -0.831 1.00 42.63 329 LEU C C 1
ATOM 10722 O O . LEU C 1 204 ? 9.019 16.691 -1.022 1.00 42.20 329 LEU C O 1
ATOM 10727 N N . PRO C 1 205 ? 11.165 15.976 -1.022 1.00 40.80 330 PRO C N 1
ATOM 10728 C CA . PRO C 1 205 ? 11.679 17.281 -1.477 1.00 40.90 330 PRO C CA 1
ATOM 10729 C C . PRO C 1 205 ? 11.405 17.618 -2.940 1.00 46.13 330 PRO C C 1
ATOM 10730 O O . PRO C 1 205 ? 11.225 16.738 -3.772 1.00 43.81 330 PRO C O 1
ATOM 10734 N N . THR C 1 206 ? 11.468 18.922 -3.246 1.00 46.16 331 THR C N 1
ATOM 10735 C CA . THR C 1 206 ? 11.257 19.516 -4.573 1.00 46.99 331 THR C CA 1
ATOM 10736 C C . THR C 1 206 ? 12.352 19.096 -5.574 1.00 50.80 331 THR C C 1
ATOM 10737 O O . THR C 1 206 ? 12.082 19.034 -6.780 1.00 50.98 331 THR C O 1
ATOM 10741 N N . ASN C 1 207 ? 13.580 18.823 -5.080 1.00 46.89 332 ASN C N 1
ATOM 10742 C CA . ASN C 1 207 ? 14.713 18.454 -5.928 1.00 46.36 332 ASN C CA 1
ATOM 10743 C C . ASN C 1 207 ? 14.618 16.985 -6.408 1.00 48.02 332 ASN C C 1
ATOM 10744 O O . ASN C 1 207 ? 15.463 16.557 -7.196 1.00 48.76 332 ASN C O 1
ATOM 10749 N N . VAL C 1 208 ? 13.593 16.226 -5.958 1.00 41.64 333 VAL C N 1
ATOM 10750 C CA . VAL C 1 208 ? 13.340 14.854 -6.421 1.00 40.30 333 VAL C CA 1
ATOM 10751 C C . VAL C 1 208 ? 12.011 14.865 -7.171 1.00 44.24 333 VAL C C 1
ATOM 10752 O O . VAL C 1 208 ? 10.955 15.011 -6.554 1.00 45.24 333 VAL C O 1
ATOM 10756 N N . LYS C 1 209 ? 12.072 14.752 -8.501 1.00 40.16 334 LYS C N 1
ATOM 10757 C CA . LYS C 1 209 ? 10.893 14.743 -9.368 1.00 38.77 334 LYS C CA 1
ATOM 10758 C C . LYS C 1 209 ? 10.600 13.305 -9.749 1.00 41.15 334 LYS C C 1
ATOM 10759 O O . LYS C 1 209 ? 11.420 12.679 -10.417 1.00 40.48 334 LYS C O 1
ATOM 10762 N N . PHE C 1 210 ? 9.455 12.771 -9.298 1.00 36.72 335 PHE C N 1
ATOM 10763 C CA . PHE C 1 210 ? 9.060 11.416 -9.637 1.00 36.96 335 PHE C CA 1
ATOM 10764 C C . PHE C 1 210 ? 8.202 11.434 -10.882 1.00 41.85 335 PHE C C 1
ATOM 10765 O O . PHE C 1 210 ? 7.326 12.286 -11.020 1.00 41.84 335 PHE C O 1
ATOM 10773 N N . GLN C 1 211 ? 8.469 10.491 -11.799 1.00 39.32 336 GLN C N 1
ATOM 10774 C CA . GLN C 1 211 ? 7.747 10.373 -13.065 1.00 38.01 336 GLN C CA 1
ATOM 10775 C C . GLN C 1 211 ? 7.450 8.915 -13.364 1.00 40.03 336 GLN C C 1
ATOM 10776 O O . GLN C 1 211 ? 8.216 8.035 -12.978 1.00 39.44 336 GLN C O 1
ATOM 10782 N N . SER C 1 212 ? 6.342 8.656 -14.058 1.00 35.94 337 SER C N 1
ATOM 10783 C CA . SER C 1 212 ? 5.948 7.289 -14.415 1.00 34.99 337 SER C CA 1
ATOM 10784 C C . SER C 1 212 ? 6.709 6.808 -15.673 1.00 40.05 337 SER C C 1
ATOM 10785 O O . SER C 1 212 ? 7.389 7.627 -16.290 1.00 37.82 337 SER C O 1
ATOM 10788 N N . PRO C 1 213 ? 6.630 5.509 -16.077 1.00 38.17 338 PRO C N 1
ATOM 10789 C CA . PRO C 1 213 ? 7.335 5.084 -17.302 1.00 38.48 338 PRO C CA 1
ATOM 10790 C C . PRO C 1 213 ? 6.726 5.683 -18.576 1.00 43.47 338 PRO C C 1
ATOM 10791 O O . PRO C 1 213 ? 7.351 5.615 -19.627 1.00 40.98 338 PRO C O 1
ATOM 10795 N N . ALA C 1 214 ? 5.528 6.310 -18.475 1.00 41.88 339 ALA C N 1
ATOM 10796 C CA . ALA C 1 214 ? 4.843 6.963 -19.601 1.00 41.75 339 ALA C CA 1
ATOM 10797 C C . ALA C 1 214 ? 5.414 8.367 -19.926 1.00 46.33 339 ALA C C 1
ATOM 10798 O O . ALA C 1 214 ? 5.048 8.963 -20.944 1.00 44.98 339 ALA C O 1
ATOM 10800 N N . TYR C 1 215 ? 6.322 8.873 -19.066 1.00 43.56 340 TYR C N 1
ATOM 10801 C CA . TYR C 1 215 ? 6.970 10.191 -19.159 1.00 43.17 340 TYR C CA 1
ATOM 10802 C C . TYR C 1 215 ? 8.122 10.223 -20.185 1.00 49.97 340 TYR C C 1
ATOM 10803 O O . TYR C 1 215 ? 8.882 9.258 -20.293 1.00 49.88 340 TYR C O 1
ATOM 10812 N N . SER C 1 216 ? 8.294 11.351 -20.875 1.00 49.86 341 SER C N 1
ATOM 10813 C CA . SER C 1 216 ? 9.395 11.498 -21.839 1.00 51.71 341 SER C CA 1
ATOM 10814 C C . SER C 1 216 ? 10.167 12.825 -21.730 1.00 58.38 341 SER C C 1
ATOM 10815 O O . SER C 1 216 ? 11.361 12.772 -21.437 1.00 60.91 341 SER C O 1
ATOM 10818 N N . SER C 1 217 ? 9.546 13.982 -22.030 1.00 55.07 342 SER C N 1
ATOM 10819 C CA . SER C 1 217 ? 10.221 15.301 -22.096 1.00 73.98 342 SER C CA 1
ATOM 10820 C C . SER C 1 217 ? 11.365 15.289 -23.117 1.00 100.32 342 SER C C 1
ATOM 10821 O O . SER C 1 217 ? 11.778 16.337 -23.609 1.00 72.56 342 SER C O 1
ATOM 10823 N N . GLU C 1 222 ? 13.694 8.265 -25.642 1.00 54.75 347 GLU C N 1
ATOM 10824 C CA . GLU C 1 222 ? 12.249 8.420 -25.493 1.00 54.35 347 GLU C CA 1
ATOM 10825 C C . GLU C 1 222 ? 11.610 7.233 -24.727 1.00 58.81 347 GLU C C 1
ATOM 10826 O O . GLU C 1 222 ? 12.293 6.241 -24.430 1.00 59.08 347 GLU C O 1
ATOM 10828 N N . THR C 1 223 ? 10.299 7.347 -24.401 1.00 53.38 348 THR C N 1
ATOM 10829 C CA . THR C 1 223 ? 9.557 6.290 -23.714 1.00 52.34 348 THR C CA 1
ATOM 10830 C C . THR C 1 223 ? 9.017 5.273 -24.729 1.00 56.13 348 THR C C 1
ATOM 10831 O O . THR C 1 223 ? 8.548 5.660 -25.798 1.00 54.82 348 THR C O 1
ATOM 10835 N N . ILE C 1 224 ? 9.066 3.978 -24.376 1.00 54.57 349 ILE C N 1
ATOM 10836 C CA . ILE C 1 224 ? 8.544 2.878 -25.201 1.00 54.71 349 ILE C CA 1
ATOM 10837 C C . ILE C 1 224 ? 7.189 2.422 -24.600 1.00 58.05 349 ILE C C 1
ATOM 10838 O O . ILE C 1 224 ? 6.616 1.391 -24.991 1.00 59.20 349 ILE C O 1
ATOM 10842 N N . GLU C 1 225 ? 6.676 3.232 -23.646 1.00 50.44 350 GLU C N 1
ATOM 10843 C CA . GLU C 1 225 ? 5.390 3.030 -22.984 1.00 48.02 350 GLU C CA 1
ATOM 10844 C C . GLU C 1 225 ? 4.624 4.394 -22.981 1.00 48.72 350 GLU C C 1
ATOM 10845 O O . GLU C 1 225 ? 4.297 4.882 -21.895 1.00 47.79 350 GLU C O 1
ATOM 10851 N N . PRO C 1 226 ? 4.329 5.050 -24.146 1.00 43.73 351 PRO C N 1
ATOM 10852 C CA . PRO C 1 226 ? 3.687 6.380 -24.086 1.00 42.37 351 PRO C CA 1
ATOM 10853 C C . PRO C 1 226 ? 2.297 6.381 -23.452 1.00 43.67 351 PRO C C 1
ATOM 10854 O O . PRO C 1 226 ? 1.896 7.375 -22.850 1.00 42.79 351 PRO C O 1
ATOM 10858 N N . TYR C 1 227 ? 1.580 5.261 -23.550 1.00 39.85 352 TYR C N 1
ATOM 10859 C CA . TYR C 1 227 ? 0.234 5.138 -23.000 1.00 37.96 352 TYR C CA 1
ATOM 10860 C C . TYR C 1 227 ? -0.025 3.799 -22.379 1.00 39.53 352 TYR C C 1
ATOM 10861 O O . TYR C 1 227 ? 0.585 2.800 -22.779 1.00 37.00 352 TYR C O 1
ATOM 10870 N N . THR C 1 228 ? -0.985 3.770 -21.443 1.00 37.10 353 THR C N 1
ATOM 10871 C CA . THR C 1 228 ? -1.477 2.530 -20.850 1.00 37.83 353 THR C CA 1
ATOM 10872 C C . THR C 1 228 ? -2.793 2.227 -21.598 1.00 41.62 353 THR C C 1
ATOM 10873 O O . THR C 1 228 ? -3.260 3.059 -22.378 1.00 40.55 353 THR C O 1
ATOM 10877 N N . THR C 1 229 ? -3.364 1.047 -21.377 1.00 39.84 354 THR C N 1
ATOM 10878 C CA . THR C 1 229 ? -4.631 0.604 -21.978 1.00 40.91 354 THR C CA 1
ATOM 10879 C C . THR C 1 229 ? -5.634 0.408 -20.821 1.00 44.82 354 THR C C 1
ATOM 10880 O O . THR C 1 229 ? -5.300 -0.255 -19.832 1.00 41.81 354 THR C O 1
ATOM 10884 N N . GLU C 1 230 ? -6.825 1.057 -20.913 1.00 42.40 355 GLU C N 1
ATOM 10885 C CA . GLU C 1 230 ? -7.798 1.052 -19.826 1.00 41.60 355 GLU C CA 1
ATOM 10886 C C . GLU C 1 230 ? -9.230 0.892 -20.270 1.00 44.32 355 GLU C C 1
ATOM 10887 O O . GLU C 1 230 ? -9.631 1.475 -21.276 1.00 44.01 355 GLU C O 1
ATOM 10893 N N . LYS C 1 231 ? -10.033 0.164 -19.479 1.00 39.28 356 LYS C N 1
ATOM 10894 C CA . LYS C 1 231 ? -11.467 0.012 -19.751 1.00 38.51 356 LYS C CA 1
ATOM 10895 C C . LYS C 1 231 ? -12.117 1.201 -19.053 1.00 42.44 356 LYS C C 1
ATOM 10896 O O . LYS C 1 231 ? -12.633 1.067 -17.941 1.00 42.60 356 LYS C O 1
ATOM 10902 N N . MET C 1 232 ? -12.066 2.384 -19.707 1.00 37.59 357 MET C N 1
ATOM 10903 C CA . MET C 1 232 ? -12.525 3.642 -19.118 1.00 36.79 357 MET C CA 1
ATOM 10904 C C . MET C 1 232 ? -14.031 3.696 -18.785 1.00 43.93 357 MET C C 1
ATOM 10905 O O . MET C 1 232 ? -14.411 4.510 -17.939 1.00 43.70 357 MET C O 1
ATOM 10910 N N . SER C 1 233 ? -14.870 2.829 -19.387 1.00 42.91 358 SER C N 1
ATOM 10911 C CA . SER C 1 233 ? -16.314 2.774 -19.099 1.00 43.44 358 SER C CA 1
ATOM 10912 C C . SER C 1 233 ? -16.577 2.282 -17.670 1.00 49.89 358 SER C C 1
ATOM 10913 O O . SER C 1 233 ? -17.647 2.553 -17.109 1.00 50.46 358 SER C O 1
ATOM 10916 N N . ARG C 1 234 ? -15.597 1.558 -17.094 1.00 47.18 359 ARG C N 1
ATOM 10917 C CA . ARG C 1 234 ? -15.673 0.995 -15.748 1.00 46.75 359 ARG C CA 1
ATOM 10918 C C . ARG C 1 234 ? -14.430 1.334 -14.873 1.00 50.41 359 ARG C C 1
ATOM 10919 O O . ARG C 1 234 ? -14.149 0.586 -13.944 1.00 50.79 359 ARG C O 1
ATOM 10927 N N . VAL C 1 235 ? -13.729 2.466 -15.119 1.00 44.47 360 VAL C N 1
ATOM 10928 C CA . VAL C 1 235 ? -12.551 2.850 -14.324 1.00 42.69 360 VAL C CA 1
ATOM 10929 C C . VAL C 1 235 ? -13.019 3.226 -12.881 1.00 46.08 360 VAL C C 1
ATOM 10930 O O . VAL C 1 235 ? -14.017 3.954 -12.740 1.00 44.44 360 VAL C O 1
ATOM 10934 N N . PRO C 1 236 ? -12.366 2.694 -11.804 1.00 43.81 361 PRO C N 1
ATOM 10935 C CA . PRO C 1 236 ? -12.801 3.052 -10.435 1.00 43.09 361 PRO C CA 1
ATOM 10936 C C . PRO C 1 236 ? -12.839 4.561 -10.228 1.00 44.89 361 PRO C C 1
ATOM 10937 O O . PRO C 1 236 ? -11.915 5.261 -10.647 1.00 43.69 361 PRO C O 1
ATOM 10941 N N . GLY C 1 237 ? -13.953 5.043 -9.671 1.00 41.31 362 GLY C N 1
ATOM 10942 C CA . GLY C 1 237 ? -14.205 6.462 -9.420 1.00 40.95 362 GLY C CA 1
ATOM 10943 C C . GLY C 1 237 ? -14.697 7.239 -10.631 1.00 45.58 362 GLY C C 1
ATOM 10944 O O . GLY C 1 237 ? -15.158 8.383 -10.490 1.00 44.13 362 GLY C O 1
ATOM 10945 N N . GLY C 1 238 ? -14.583 6.623 -11.817 1.00 42.69 363 GLY C N 1
ATOM 10946 C CA . GLY C 1 238 ? -14.980 7.220 -13.081 1.00 42.72 363 GLY C CA 1
ATOM 10947 C C . GLY C 1 238 ? -14.077 8.351 -13.544 1.00 47.20 363 GLY C C 1
ATOM 10948 O O . GLY C 1 238 ? -13.022 8.614 -12.956 1.00 45.09 363 GLY C O 1
ATOM 10949 N N . TYR C 1 239 ? -14.505 9.030 -14.607 1.00 46.82 364 TYR C N 1
ATOM 10950 C CA . TYR C 1 239 ? -13.791 10.155 -15.202 1.00 48.34 364 TYR C CA 1
ATOM 10951 C C . TYR C 1 239 ? -14.768 11.272 -15.590 1.00 53.09 364 TYR C C 1
ATOM 10952 O O . TYR C 1 239 ? -15.963 11.021 -15.785 1.00 50.91 364 TYR C O 1
ATOM 10961 N N . LEU C 1 240 ? -14.234 12.486 -15.754 1.00 52.05 365 LEU C N 1
ATOM 10962 C CA . LEU C 1 240 ? -15.004 13.650 -16.169 1.00 53.10 365 LEU C CA 1
ATOM 10963 C C . LEU C 1 240 ? -14.367 14.298 -17.394 1.00 56.02 365 LEU C C 1
ATOM 10964 O O . LEU C 1 240 ? -13.174 14.589 -17.382 1.00 53.78 365 LEU C O 1
ATOM 10969 N N . ALA C 1 241 ? -15.174 14.496 -18.456 1.00 53.89 366 ALA C N 1
ATOM 10970 C CA . ALA C 1 241 ? -14.785 15.128 -19.718 1.00 53.46 366 ALA C CA 1
ATOM 10971 C C . ALA C 1 241 ? -14.511 16.617 -19.466 1.00 58.42 366 ALA C C 1
ATOM 10972 O O . ALA C 1 241 ? -15.413 17.343 -19.034 1.00 58.42 366 ALA C O 1
ATOM 10974 N N . LEU C 1 242 ? -13.267 17.062 -19.690 1.00 54.78 367 LEU C N 1
ATOM 10975 C CA . LEU C 1 242 ? -12.907 18.461 -19.442 1.00 55.13 367 LEU C CA 1
ATOM 10976 C C . LEU C 1 242 ? -12.949 19.287 -20.740 1.00 60.84 367 LEU C C 1
ATOM 10977 O O . LEU C 1 242 ? -12.973 20.519 -20.701 1.00 59.17 367 LEU C O 1
ATOM 10982 N N . THR C 1 243 ? -12.945 18.591 -21.885 1.00 59.50 368 THR C N 1
ATOM 10983 C CA . THR C 1 243 ? -13.041 19.168 -23.229 1.00 59.85 368 THR C CA 1
ATOM 10984 C C . THR C 1 243 ? -14.026 18.275 -23.993 1.00 66.13 368 THR C C 1
ATOM 10985 O O . THR C 1 243 ? -14.365 17.187 -23.519 1.00 65.72 368 THR C O 1
ATOM 10989 N N . GLU C 1 244 ? -14.446 18.708 -25.188 1.00 64.40 369 GLU C N 1
ATOM 10990 C CA . GLU C 1 244 ? -15.280 17.894 -26.066 1.00 64.89 369 GLU C CA 1
ATOM 10991 C C . GLU C 1 244 ? -14.335 16.879 -26.741 1.00 68.56 369 GLU C C 1
ATOM 10992 O O . GLU C 1 244 ? -13.108 16.990 -26.596 1.00 66.78 369 GLU C O 1
ATOM 10998 N N . CYS C 1 245 ? -14.887 15.891 -27.463 1.00 66.87 370 CYS C N 1
ATOM 10999 C CA . CYS C 1 245 ? -14.044 14.948 -28.190 1.00 67.49 370 CYS C CA 1
ATOM 11000 C C . CYS C 1 245 ? -13.517 15.659 -29.444 1.00 69.08 370 CYS C C 1
ATOM 11001 O O . CYS C 1 245 ? -14.238 16.435 -30.084 1.00 67.86 370 CYS C O 1
ATOM 11004 N N . PHE C 1 246 ? -12.243 15.453 -29.742 1.00 63.45 371 PHE C N 1
ATOM 11005 C CA . PHE C 1 246 ? -11.593 16.084 -30.884 1.00 61.79 371 PHE C CA 1
ATOM 11006 C C . PHE C 1 246 ? -10.820 15.063 -31.688 1.00 62.46 371 PHE C C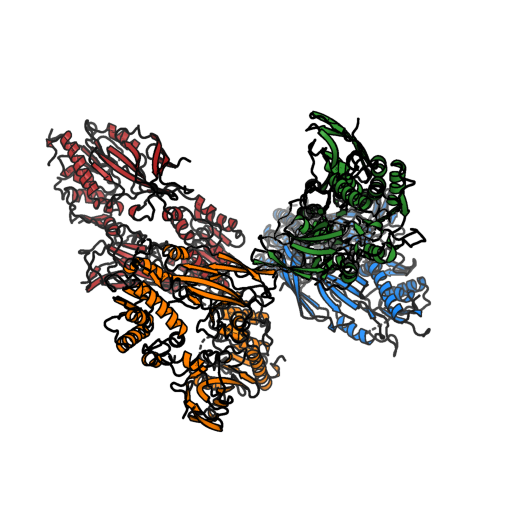 1
ATOM 11007 O O . PHE C 1 246 ? -10.309 14.096 -31.133 1.00 60.41 371 PHE C O 1
ATOM 11015 N N . GLU C 1 247 ? -10.740 15.283 -32.995 1.00 59.51 372 GLU C N 1
ATOM 11016 C CA . GLU C 1 247 ? -10.011 14.430 -33.925 1.00 59.39 372 GLU C CA 1
ATOM 11017 C C . GLU C 1 247 ? -8.535 14.726 -33.728 1.00 65.05 372 GLU C C 1
ATOM 11018 O O . GLU C 1 247 ? -8.124 15.892 -33.686 1.00 65.44 372 GLU C O 1
ATOM 11024 N N . ILE C 1 248 ? -7.746 13.671 -33.582 1.00 61.52 373 ILE C N 1
ATOM 11025 C CA . ILE C 1 248 ? -6.324 13.796 -33.332 1.00 60.95 373 ILE C CA 1
ATOM 11026 C C . ILE C 1 248 ? -5.526 13.372 -34.584 1.00 62.58 373 ILE C C 1
ATOM 11027 O O . ILE C 1 248 ? -4.431 13.899 -34.803 1.00 63.41 373 ILE C O 1
ATOM 11031 N N . MET C 1 249 ? -6.100 12.476 -35.422 1.00 55.98 374 MET C N 1
ATOM 11032 C CA . MET C 1 249 ? -5.458 11.911 -36.611 1.00 54.53 374 MET C CA 1
ATOM 11033 C C . MET C 1 249 ? -6.463 11.104 -37.446 1.00 58.63 374 MET C C 1
ATOM 11034 O O . MET C 1 249 ? -7.472 10.649 -36.923 1.00 58.49 374 MET C O 1
ATOM 11039 N N . THR C 1 250 ? -6.169 10.931 -38.739 1.00 55.09 375 THR C N 1
ATOM 11040 C CA . THR C 1 250 ? -6.878 10.058 -39.682 1.00 55.11 375 THR C CA 1
ATOM 11041 C C . THR C 1 250 ? -5.784 9.249 -40.393 1.00 59.17 375 THR C C 1
ATOM 11042 O O . THR C 1 250 ? -4.645 9.726 -40.525 1.00 59.57 375 THR C O 1
ATOM 11046 N N . VAL C 1 251 ? -6.121 8.043 -40.849 1.00 54.11 376 VAL C N 1
ATOM 11047 C CA . VAL C 1 251 ? -5.171 7.179 -41.544 1.00 53.09 376 VAL C CA 1
ATOM 11048 C C . VAL C 1 251 ? -5.922 6.357 -42.598 1.00 57.66 376 VAL C C 1
ATOM 11049 O O . VAL C 1 251 ? -7.009 5.851 -42.323 1.00 58.18 376 VAL C O 1
ATOM 11053 N N . ASP C 1 252 ? -5.355 6.259 -43.803 1.00 53.78 377 ASP C N 1
ATOM 11054 C CA . ASP C 1 252 ? -5.929 5.489 -44.902 1.00 53.34 377 ASP C CA 1
ATOM 11055 C C . ASP C 1 252 ? -5.058 4.244 -45.127 1.00 56.21 377 ASP C C 1
ATOM 11056 O O . ASP C 1 252 ? -3.971 4.335 -45.714 1.00 56.23 377 ASP C O 1
ATOM 11061 N N . PHE C 1 253 ? -5.536 3.083 -44.628 1.00 50.13 378 PHE C N 1
ATOM 11062 C CA . PHE C 1 253 ? -4.817 1.811 -44.700 1.00 49.35 378 PHE C CA 1
ATOM 11063 C C . PHE C 1 253 ? -4.661 1.288 -46.140 1.00 54.99 378 PHE C C 1
ATOM 11064 O O . PHE C 1 253 ? -3.789 0.443 -46.380 1.00 54.31 378 PHE C O 1
ATOM 11072 N N . ASN C 1 254 ? -5.474 1.816 -47.092 1.00 52.14 379 ASN C N 1
ATOM 11073 C CA . ASN C 1 254 ? -5.437 1.475 -48.522 1.00 52.85 379 ASN C CA 1
ATOM 11074 C C . ASN C 1 254 ? -4.494 2.397 -49.312 1.00 58.83 379 ASN C C 1
ATOM 11075 O O . ASN C 1 254 ? -4.283 2.195 -50.510 1.00 57.70 379 ASN C O 1
ATOM 11080 N N . ASN C 1 255 ? -3.928 3.404 -48.629 1.00 57.50 380 ASN C N 1
ATOM 11081 C CA . ASN C 1 255 ? -3.031 4.383 -49.226 1.00 57.60 380 ASN C CA 1
ATOM 11082 C C . ASN C 1 255 ? -1.590 4.157 -48.728 1.00 62.14 380 ASN C C 1
ATOM 11083 O O . ASN C 1 255 ? -1.225 4.591 -47.618 1.00 59.78 380 ASN C O 1
ATOM 11088 N N . LEU C 1 256 ? -0.782 3.454 -49.569 1.00 60.13 381 LEU C N 1
ATOM 11089 C CA . LEU C 1 256 ? 0.619 3.109 -49.302 1.00 60.85 381 LEU C CA 1
ATOM 11090 C C . LEU C 1 256 ? 1.499 4.365 -49.130 1.00 66.41 381 LEU C C 1
ATOM 11091 O O . LEU C 1 256 ? 2.352 4.386 -48.236 1.00 66.18 381 LEU C O 1
ATOM 11096 N N . GLN C 1 257 ? 1.284 5.389 -49.986 1.00 63.19 382 GLN C N 1
ATOM 11097 C CA . GLN C 1 257 ? 2.022 6.652 -49.973 1.00 63.18 382 GLN C CA 1
ATOM 11098 C C . GLN C 1 257 ? 1.830 7.402 -48.653 1.00 68.68 382 GLN C C 1
ATOM 11099 O O . GLN C 1 257 ? 2.810 7.894 -48.099 1.00 69.24 382 GLN C O 1
ATOM 11101 N N . GLU C 1 258 ? 0.579 7.442 -48.133 1.00 66.00 383 GLU C N 1
ATOM 11102 C CA . GLU C 1 258 ? 0.204 8.083 -46.869 1.00 66.10 383 GLU C CA 1
ATOM 11103 C C . GLU C 1 258 ? 0.843 7.337 -45.690 1.00 70.82 383 GLU C C 1
ATOM 11104 O O . GLU C 1 258 ? 1.321 7.983 -44.753 1.00 69.79 383 GLU C O 1
ATOM 11110 N N . LEU C 1 259 ? 0.866 5.986 -45.742 1.00 67.61 384 LEU C N 1
ATOM 11111 C CA . LEU C 1 259 ? 1.457 5.135 -44.704 1.00 67.30 384 LEU C CA 1
ATOM 11112 C C . LEU C 1 259 ? 2.984 5.291 -44.652 1.00 70.94 384 LEU C C 1
ATOM 11113 O O . LEU C 1 259 ? 3.543 5.340 -43.562 1.00 70.73 384 LEU C O 1
ATOM 11115 N N . LYS C 1 260 ? 3.653 5.384 -45.820 1.00 67.01 385 LYS C N 1
ATOM 11116 C CA . LYS C 1 260 ? 5.103 5.578 -45.887 1.00 66.01 385 LYS C CA 1
ATOM 11117 C C . LYS C 1 260 ? 5.515 6.977 -45.403 1.00 69.24 385 LYS C C 1
ATOM 11118 O O . LYS C 1 260 ? 6.591 7.118 -44.816 1.00 68.90 385 LYS C O 1
ATOM 11123 N N . SER C 1 261 ? 4.653 7.997 -45.624 1.00 64.66 386 SER C N 1
ATOM 11124 C CA . SER C 1 261 ? 4.908 9.387 -45.227 1.00 64.04 386 SER C CA 1
ATOM 11125 C C . SER C 1 261 ? 4.844 9.611 -43.701 1.00 67.80 386 SER C C 1
ATOM 11126 O O . SER C 1 261 ? 5.313 10.648 -43.229 1.00 67.20 386 SER C O 1
ATOM 11129 N N . LEU C 1 262 ? 4.269 8.660 -42.938 1.00 64.83 387 LEU C N 1
ATOM 11130 C CA . LEU C 1 262 ? 4.105 8.779 -41.490 1.00 64.66 387 LEU C CA 1
ATOM 11131 C C . LEU C 1 262 ? 5.422 8.865 -40.728 1.00 68.75 387 LEU C C 1
ATOM 11132 O O . LEU C 1 262 ? 5.486 9.609 -39.748 1.00 68.73 387 LEU C O 1
ATOM 11137 N N . ALA C 1 263 ? 6.459 8.112 -41.163 1.00 64.77 388 ALA C N 1
ATOM 11138 C CA . ALA C 1 263 ? 7.773 8.060 -40.511 1.00 64.60 388 ALA C CA 1
ATOM 11139 C C . ALA C 1 263 ? 8.498 9.423 -40.455 1.00 68.64 388 ALA C C 1
ATOM 11140 O O . ALA C 1 263 ? 9.276 9.646 -39.533 1.00 69.11 388 ALA C O 1
ATOM 11142 N N . THR C 1 264 ? 8.233 10.328 -41.406 1.00 64.75 389 THR C N 1
ATOM 11143 C CA . THR C 1 264 ? 8.885 11.641 -41.464 1.00 64.82 389 THR C CA 1
ATOM 11144 C C . THR C 1 264 ? 7.882 12.817 -41.357 1.00 70.54 389 THR C C 1
ATOM 11145 O O . THR C 1 264 ? 8.291 13.976 -41.491 1.00 69.92 389 THR C O 1
ATOM 11149 N N . LYS C 1 265 ? 6.586 12.530 -41.106 1.00 68.82 390 LYS C N 1
ATOM 11150 C CA . LYS C 1 265 ? 5.569 13.580 -40.979 1.00 69.29 390 LYS C CA 1
ATOM 11151 C C . LYS C 1 265 ? 5.785 14.389 -39.705 1.00 75.16 390 LYS C C 1
ATOM 11152 O O . LYS C 1 265 ? 5.883 13.809 -38.624 1.00 75.77 390 LYS C O 1
ATOM 11157 N N . LYS C 1 266 ? 5.887 15.725 -39.844 1.00 72.29 391 LYS C N 1
ATOM 11158 C CA . LYS C 1 266 ? 6.077 16.646 -38.716 1.00 72.12 391 LYS C CA 1
ATOM 11159 C C . LYS C 1 266 ? 4.862 16.585 -37.766 1.00 75.35 391 LYS C C 1
ATOM 11160 O O . LYS C 1 266 ? 3.731 16.542 -38.256 1.00 74.40 391 LYS C O 1
ATOM 11163 N N . PRO C 1 267 ? 5.067 16.560 -36.423 1.00 72.02 392 PRO C N 1
ATOM 11164 C CA . PRO C 1 267 ? 3.922 16.492 -35.496 1.00 71.63 392 PRO C CA 1
ATOM 11165 C C . PRO C 1 267 ? 2.869 17.585 -35.709 1.00 77.41 392 PRO C C 1
ATOM 11166 O O . PRO C 1 267 ? 3.198 18.716 -36.092 1.00 77.42 392 PRO C O 1
ATOM 11170 N N . ASP C 1 268 ? 1.594 17.220 -35.495 1.00 74.31 393 ASP C N 1
ATOM 11171 C CA . ASP C 1 268 ? 0.459 18.123 -35.624 1.00 74.29 393 ASP C CA 1
ATOM 11172 C C . ASP C 1 268 ? 0.219 18.828 -34.286 1.00 78.27 393 ASP C C 1
ATOM 11173 O O . ASP C 1 268 ? -0.130 18.182 -33.291 1.00 78.56 393 ASP C O 1
ATOM 11175 N N . LYS C 1 269 ? 0.462 20.147 -34.255 1.00 74.38 394 LYS C N 1
ATOM 11176 C CA . LYS C 1 269 ? 0.270 20.983 -33.069 1.00 74.00 394 LYS C CA 1
ATOM 11177 C C . LYS C 1 269 ? -1.212 21.362 -33.017 1.00 76.66 394 LYS C C 1
ATOM 11178 O O . LYS C 1 269 ? -1.711 22.006 -33.951 1.00 77.16 394 LYS C O 1
ATOM 11181 N N . ILE C 1 270 ? -1.928 20.919 -31.962 1.00 70.20 395 ILE C N 1
ATOM 11182 C CA . ILE C 1 270 ? -3.362 21.202 -31.822 1.00 68.96 395 ILE C CA 1
ATOM 11183 C C . ILE C 1 270 ? -3.660 21.925 -30.495 1.00 72.30 395 ILE C C 1
ATOM 11184 O O . ILE C 1 270 ? -2.943 21.746 -29.507 1.00 72.88 395 ILE C O 1
ATOM 11189 N N . GLY C 1 271 ? -4.719 22.735 -30.517 1.00 67.46 396 GLY C N 1
ATOM 11190 C CA . GLY C 1 271 ? -5.214 23.512 -29.391 1.00 66.56 396 GLY C CA 1
ATOM 11191 C C . GLY C 1 271 ? -6.674 23.238 -29.138 1.00 69.38 396 GLY C C 1
ATOM 11192 O O . GLY C 1 271 ? -7.504 23.484 -30.013 1.00 67.90 396 GLY C O 1
ATOM 11193 N N . ILE C 1 272 ? -6.996 22.695 -27.959 1.00 67.44 397 ILE C N 1
ATOM 11194 C CA . ILE C 1 272 ? -8.366 22.292 -27.634 1.00 67.59 397 ILE C CA 1
ATOM 11195 C C . ILE C 1 272 ? -8.954 23.165 -26.509 1.00 73.06 397 ILE C C 1
ATOM 11196 O O . ILE C 1 272 ? -8.392 23.197 -25.409 1.00 72.21 397 ILE C O 1
ATOM 11201 N N . PRO C 1 273 ? -10.112 23.836 -26.759 1.00 70.49 398 PRO C N 1
ATOM 11202 C CA . PRO C 1 273 ? -10.721 24.664 -25.700 1.00 70.60 398 PRO C CA 1
ATOM 11203 C C . PRO C 1 273 ? -11.315 23.831 -24.557 1.00 74.09 398 PRO C C 1
ATOM 11204 O O . PRO C 1 273 ? -11.884 22.765 -24.793 1.00 72.71 398 PRO C O 1
ATOM 11208 N N . VAL C 1 274 ? -11.157 24.326 -23.314 1.00 71.42 399 VAL C N 1
ATOM 11209 C CA . VAL C 1 274 ? -11.638 23.676 -22.090 1.00 71.18 399 VAL C CA 1
ATOM 11210 C C . VAL C 1 274 ? -13.108 24.062 -21.887 1.00 75.54 399 VAL C C 1
ATOM 11211 O O . VAL C 1 274 ? -13.441 25.246 -21.954 1.00 75.37 399 VAL C O 1
ATOM 11215 N N . ILE C 1 275 ? -13.982 23.063 -21.677 1.00 71.88 400 ILE C N 1
ATOM 11216 C CA . ILE C 1 275 ? -15.426 23.283 -21.508 1.00 71.69 400 ILE C CA 1
ATOM 11217 C C . ILE C 1 275 ? -15.872 23.046 -20.055 1.00 74.09 400 ILE C C 1
ATOM 11218 O O . ILE C 1 275 ? -16.997 23.410 -19.700 1.00 74.26 400 ILE C O 1
ATOM 11222 N N . LYS C 1 276 ? -15.008 22.437 -19.228 1.00 69.19 401 LYS C N 1
ATOM 11223 C CA . LYS C 1 276 ? -15.336 22.129 -17.840 1.00 68.45 401 LYS C CA 1
ATOM 11224 C C . LYS C 1 276 ? -14.137 22.333 -16.925 1.00 72.73 401 LYS C C 1
ATOM 11225 O O . LYS C 1 276 ? -13.021 21.943 -17.273 1.00 72.73 401 LYS C O 1
ATOM 11228 N N . GLU C 1 277 ? -14.384 22.924 -15.740 1.00 68.61 402 GLU C N 1
ATOM 11229 C CA . GLU C 1 277 ? -13.392 23.146 -14.687 1.00 67.69 402 GLU C CA 1
ATOM 11230 C C . GLU C 1 277 ? -12.976 21.772 -14.122 1.00 67.76 402 GLU C C 1
ATOM 11231 O O . GLU C 1 277 ? -13.842 20.903 -13.955 1.00 66.39 402 GLU C O 1
ATOM 11237 N N . GLY C 1 278 ? -11.678 21.590 -13.842 1.00 61.48 403 GLY C N 1
ATOM 11238 C CA . GLY C 1 278 ? -11.162 20.330 -13.308 1.00 59.66 403 GLY C CA 1
ATOM 11239 C C . GLY C 1 278 ? -9.667 20.096 -13.418 1.00 59.29 403 GLY C C 1
ATOM 11240 O O . GLY C 1 278 ? -8.950 20.863 -14.068 1.00 57.63 403 GLY C O 1
ATOM 11241 N N . ILE C 1 279 ? -9.195 19.007 -12.782 1.00 53.95 404 ILE C N 1
ATOM 11242 C CA . ILE C 1 279 ? -7.778 18.614 -12.745 1.00 52.66 404 ILE C CA 1
ATOM 11243 C C . ILE C 1 279 ? -7.432 17.781 -13.988 1.00 53.45 404 ILE C C 1
ATOM 11244 O O . ILE C 1 279 ? -7.994 16.712 -14.173 1.00 53.19 404 ILE C O 1
ATOM 11248 N N . LEU C 1 280 ? -6.513 18.272 -14.830 1.00 48.57 405 LEU C N 1
ATOM 11249 C CA . LEU C 1 280 ? -6.094 17.564 -16.045 1.00 47.62 405 LEU C CA 1
ATOM 11250 C C . LEU C 1 280 ? -5.234 16.328 -15.673 1.00 48.28 405 LEU C C 1
ATOM 11251 O O . LEU C 1 280 ? -4.093 16.478 -15.221 1.00 49.77 405 LEU C O 1
ATOM 11256 N N . ASP C 1 281 ? -5.793 15.124 -15.845 1.00 40.41 406 ASP C N 1
ATOM 11257 C CA . ASP C 1 281 ? -5.105 13.881 -15.470 1.00 39.73 406 ASP C CA 1
ATOM 11258 C C . ASP C 1 281 ? -4.620 13.041 -16.663 1.00 42.07 406 ASP C C 1
ATOM 11259 O O . ASP C 1 281 ? -3.613 12.336 -16.541 1.00 41.15 406 ASP C O 1
ATOM 11264 N N . ALA C 1 282 ? -5.333 13.073 -17.783 1.00 39.48 407 ALA C N 1
ATOM 11265 C CA . ALA C 1 282 ? -4.956 12.268 -18.951 1.00 39.90 407 ALA C CA 1
ATOM 11266 C C . ALA C 1 282 ? -5.614 12.788 -20.198 1.00 43.92 407 ALA C C 1
ATOM 11267 O O . ALA C 1 282 ? -6.521 13.612 -20.113 1.00 44.54 407 ALA C O 1
ATOM 11269 N N . ILE C 1 283 ? -5.171 12.278 -21.361 1.00 40.14 408 ILE C N 1
ATOM 11270 C CA . ILE C 1 283 ? -5.819 12.430 -22.658 1.00 39.11 408 ILE C CA 1
ATOM 11271 C C . ILE C 1 283 ? -6.280 10.997 -22.972 1.00 42.62 408 ILE C C 1
ATOM 11272 O O . ILE C 1 283 ? -5.452 10.076 -23.069 1.00 40.48 408 ILE C O 1
ATOM 11277 N N . MET C 1 284 ? -7.596 10.791 -23.016 1.00 40.69 409 MET C N 1
ATOM 11278 C CA . MET C 1 284 ? -8.179 9.481 -23.310 1.00 40.67 409 MET C CA 1
ATOM 11279 C C . MET C 1 284 ? -8.368 9.405 -24.820 1.00 45.68 409 MET C C 1
ATOM 11280 O O . MET C 1 284 ? -9.022 10.271 -25.399 1.00 46.59 409 MET C O 1
ATOM 11285 N N . VAL C 1 285 ? -7.791 8.369 -25.443 1.00 41.17 410 VAL C N 1
ATOM 11286 C CA . VAL C 1 285 ? -7.789 8.183 -26.889 1.00 40.26 410 VAL C CA 1
ATOM 11287 C C . VAL C 1 285 ? -8.534 6.890 -27.294 1.00 46.40 410 VAL C C 1
ATOM 11288 O O . VAL C 1 285 ? -8.386 5.835 -26.676 1.00 44.58 410 VAL C O 1
ATOM 11292 N N . TRP C 1 286 ? -9.339 7.012 -28.352 1.00 46.68 411 TRP C N 1
ATOM 11293 C CA . TRP C 1 286 ? -10.074 5.931 -28.985 1.00 46.87 411 TRP C CA 1
ATOM 11294 C C . TRP C 1 286 ? -10.124 6.183 -30.493 1.00 50.38 411 TRP C C 1
ATOM 11295 O O . TRP C 1 286 ? -9.630 7.206 -30.967 1.00 48.26 411 TRP C O 1
ATOM 11306 N N . PHE C 1 287 ? -10.729 5.257 -31.246 1.00 48.99 412 PHE C N 1
ATOM 11307 C CA . PHE C 1 287 ? -10.806 5.411 -32.684 1.00 48.95 412 PHE C CA 1
ATOM 11308 C C . PHE C 1 287 ? -12.071 4.794 -33.276 1.00 54.03 412 PHE C C 1
ATOM 11309 O O . PHE C 1 287 ? -12.691 3.906 -32.679 1.00 53.41 412 PHE C O 1
ATOM 11317 N N . VAL C 1 288 ? -12.447 5.294 -34.461 1.00 51.46 413 VAL C N 1
ATOM 11318 C CA . VAL C 1 288 ? -13.556 4.802 -35.274 1.00 51.26 413 VAL C CA 1
ATOM 11319 C C . VAL C 1 288 ? -12.866 4.136 -36.478 1.00 54.32 413 VAL C C 1
ATOM 11320 O O . VAL C 1 288 ? -12.220 4.813 -37.289 1.00 54.87 413 VAL C O 1
ATOM 11324 N N . LEU C 1 289 ? -12.943 2.815 -36.535 1.00 49.07 414 LEU C N 1
ATOM 11325 C CA . LEU C 1 289 ? -12.344 1.968 -37.556 1.00 48.64 414 LEU C CA 1
ATOM 11326 C C . LEU C 1 289 ? -13.368 1.652 -38.657 1.00 55.12 414 LEU C C 1
ATOM 11327 O O . LEU C 1 289 ? -14.380 1.002 -38.394 1.00 55.17 414 LEU C O 1
ATOM 11332 N N . GLN C 1 290 ? -13.097 2.112 -39.883 1.00 51.93 415 GLN C N 1
ATOM 11333 C CA . GLN C 1 290 ? -13.954 1.898 -41.048 1.00 52.17 415 GLN C CA 1
ATOM 11334 C C . GLN C 1 290 ? -13.515 0.610 -41.765 1.00 57.62 415 GLN C C 1
ATOM 11335 O O . GLN C 1 290 ? -12.485 0.612 -42.437 1.00 57.30 415 GLN C O 1
ATOM 11341 N N . LEU C 1 291 ? -14.261 -0.497 -41.576 1.00 56.18 416 LEU C N 1
ATOM 11342 C CA . LEU C 1 291 ? -13.944 -1.796 -42.196 1.00 57.45 416 LEU C CA 1
ATOM 11343 C C . LEU C 1 291 ? -14.118 -1.735 -43.703 1.00 63.54 416 LEU C C 1
ATOM 11344 O O . LEU C 1 291 ? -13.311 -2.291 -44.447 1.00 63.89 416 LEU C O 1
ATOM 11349 N N . ASP C 1 292 ? -15.171 -1.031 -44.137 1.00 61.41 417 ASP C N 1
ATOM 11350 C CA . ASP C 1 292 ? -15.518 -0.719 -45.518 1.00 61.32 417 ASP C CA 1
ATOM 11351 C C . ASP C 1 292 ? -16.391 0.550 -45.488 1.00 66.46 417 ASP C C 1
ATOM 11352 O O . ASP C 1 292 ? -16.465 1.187 -44.438 1.00 65.26 417 ASP C O 1
ATOM 11357 N N . ASP C 1 293 ? -17.064 0.902 -46.606 1.00 64.84 418 ASP C N 1
ATOM 11358 C CA . ASP C 1 293 ? -17.904 2.101 -46.714 1.00 65.01 418 ASP C CA 1
ATOM 11359 C C . ASP C 1 293 ? -19.222 2.007 -45.903 1.00 68.40 418 ASP C C 1
ATOM 11360 O O . ASP C 1 293 ? -19.795 3.058 -45.600 1.00 68.49 418 ASP C O 1
ATOM 11362 N N . GLU C 1 294 ? -19.686 0.780 -45.541 1.00 63.98 419 GLU C N 1
ATOM 11363 C CA . GLU C 1 294 ? -20.925 0.555 -44.770 1.00 63.58 419 GLU C CA 1
ATOM 11364 C C . GLU C 1 294 ? -20.684 0.185 -43.289 1.00 67.93 419 GLU C C 1
ATOM 11365 O O . GLU C 1 294 ? -21.408 0.670 -42.416 1.00 68.74 419 GLU C O 1
ATOM 11371 N N . HIS C 1 295 ? -19.718 -0.722 -43.021 1.00 62.43 420 HIS C N 1
ATOM 11372 C CA . HIS C 1 295 ? -19.414 -1.257 -41.693 1.00 61.47 420 HIS C CA 1
ATOM 11373 C C . HIS C 1 295 ? -18.271 -0.514 -41.004 1.00 64.35 420 HIS C C 1
ATOM 11374 O O . HIS C 1 295 ? -17.190 -0.356 -41.579 1.00 63.19 420 HIS C O 1
ATOM 11381 N N . SER C 1 296 ? -18.529 -0.074 -39.758 1.00 60.98 421 SER C N 1
ATOM 11382 C CA . SER C 1 296 ? -17.594 0.653 -38.903 1.00 60.66 421 SER C CA 1
ATOM 11383 C C . SER C 1 296 ? -17.673 0.160 -37.462 1.00 65.49 421 SER C C 1
ATOM 11384 O O . SER C 1 296 ? -18.758 -0.182 -36.973 1.00 65.85 421 SER C O 1
ATOM 11387 N N . LEU C 1 297 ? -16.515 0.153 -36.783 1.00 61.26 422 LEU C N 1
ATOM 11388 C CA . LEU C 1 297 ? -16.340 -0.269 -35.392 1.00 59.92 422 LEU C CA 1
ATOM 11389 C C . LEU C 1 297 ? -15.805 0.914 -34.572 1.00 60.55 422 LEU C C 1
ATOM 11390 O O . LEU C 1 297 ? -14.912 1.623 -35.037 1.00 60.52 422 LEU C O 1
ATOM 11392 N N . SER C 1 298 ? -16.370 1.152 -33.379 1.00 53.72 423 SER C N 1
ATOM 11393 C CA . SER C 1 298 ? -15.896 2.234 -32.520 1.00 52.29 423 SER C CA 1
ATOM 11394 C C . SER C 1 298 ? -15.310 1.701 -31.233 1.00 53.31 423 SER C C 1
ATOM 11395 O O . SER C 1 298 ? -15.919 0.835 -30.603 1.00 51.94 423 SER C O 1
ATOM 11398 N N . THR C 1 299 ? -14.128 2.232 -30.820 1.00 49.12 424 THR C N 1
ATOM 11399 C CA . THR C 1 299 ? -13.509 1.838 -29.548 1.00 48.32 424 THR C CA 1
ATOM 11400 C C . THR C 1 299 ? -13.841 2.895 -28.488 1.00 50.96 424 THR C C 1
ATOM 11401 O O . THR C 1 299 ? -13.190 2.938 -27.445 1.00 50.70 424 THR C O 1
ATOM 11405 N N . SER C 1 300 ? -14.869 3.738 -28.757 1.00 47.23 425 SER C N 1
ATOM 11406 C CA . SER C 1 300 ? -15.357 4.749 -27.818 1.00 47.84 425 SER C CA 1
ATOM 11407 C C . SER C 1 300 ? -15.744 4.050 -26.484 1.00 50.07 425 SER C C 1
ATOM 11408 O O . SER C 1 300 ? -16.249 2.923 -26.528 1.00 46.51 425 SER C O 1
ATOM 11411 N N . PRO C 1 301 ? -15.424 4.646 -25.305 1.00 48.12 426 PRO C N 1
ATOM 11412 C CA . PRO C 1 301 ? -15.725 3.961 -24.032 1.00 48.62 426 PRO C CA 1
ATOM 11413 C C . PRO C 1 301 ? -17.223 3.693 -23.858 1.00 51.98 426 PRO C C 1
ATOM 11414 O O . PRO C 1 301 ? -18.046 4.606 -23.997 1.00 52.04 426 PRO C O 1
ATOM 11418 N N . SER C 1 302 ? -17.572 2.420 -23.603 1.00 48.72 427 SER C N 1
ATOM 11419 C CA . SER C 1 302 ? -18.952 1.966 -23.418 1.00 48.69 427 SER C CA 1
ATOM 11420 C C . SER C 1 302 ? -18.972 0.639 -22.688 1.00 52.45 427 SER C C 1
ATOM 11421 O O . SER C 1 302 ? -18.197 -0.261 -23.030 1.00 53.08 427 SER C O 1
ATOM 11424 N N . GLU C 1 303 ? -19.878 0.496 -21.699 1.00 49.20 428 GLU C N 1
ATOM 11425 C CA . GLU C 1 303 ? -20.025 -0.769 -20.970 1.00 50.49 428 GLU C CA 1
ATOM 11426 C C . GLU C 1 303 ? -20.552 -1.884 -21.890 1.00 55.75 428 GLU C C 1
ATOM 11427 O O . GLU C 1 303 ? -20.351 -3.055 -21.585 1.00 56.45 428 GLU C O 1
ATOM 11433 N N . GLU C 1 304 ? -21.166 -1.510 -23.036 1.00 53.22 429 GLU C N 1
ATOM 11434 C CA . GLU C 1 304 ? -21.740 -2.422 -24.033 1.00 54.08 429 GLU C CA 1
ATOM 11435 C C . GLU C 1 304 ? -20.677 -3.054 -24.978 1.00 58.03 429 GLU C C 1
ATOM 11436 O O . GLU C 1 304 ? -20.973 -4.054 -25.634 1.00 57.60 429 GLU C O 1
ATOM 11442 N N . THR C 1 305 ? -19.453 -2.496 -25.023 1.00 54.51 430 THR C N 1
ATOM 11443 C CA . THR C 1 305 ? -18.373 -2.991 -25.887 1.00 53.38 430 THR C CA 1
ATOM 11444 C C . THR C 1 305 ? -17.189 -3.539 -25.069 1.00 54.77 430 THR C C 1
ATOM 11445 O O . THR C 1 305 ? -17.082 -3.250 -23.889 1.00 54.42 430 THR C O 1
ATOM 11449 N N . CYS C 1 306 ? -16.322 -4.339 -25.709 1.00 50.17 431 CYS C N 1
ATOM 11450 C CA . CYS C 1 306 ? -15.143 -4.965 -25.119 1.00 50.08 431 CYS C CA 1
ATOM 11451 C C . CYS C 1 306 ? -13.880 -4.058 -25.177 1.00 54.88 431 CYS C C 1
ATOM 11452 O O . CYS C 1 306 ? -12.885 -4.345 -24.504 1.00 53.52 431 CYS C O 1
ATOM 11455 N N . TRP C 1 307 ? -13.913 -3.017 -26.014 1.00 52.11 432 TRP C N 1
ATOM 11456 C CA . TRP C 1 307 ? -12.773 -2.167 -26.318 1.00 52.88 432 TRP C CA 1
ATOM 11457 C C . TRP C 1 307 ? -12.287 -1.307 -25.177 1.00 54.13 432 TRP C C 1
ATOM 11458 O O . TRP C 1 307 ? -13.069 -0.648 -24.487 1.00 54.70 432 TRP C O 1
ATOM 11469 N N . GLU C 1 308 ? -10.951 -1.288 -25.031 1.00 47.28 433 GLU C N 1
ATOM 11470 C CA . GLU C 1 308 ? -10.223 -0.443 -24.097 1.00 45.07 433 GLU C CA 1
ATOM 11471 C C . GLU C 1 308 ? -9.715 0.783 -24.851 1.00 46.00 433 GLU C C 1
ATOM 11472 O O . GLU C 1 308 ? -9.675 0.789 -26.086 1.00 44.59 433 GLU C O 1
ATOM 11478 N N . GLN C 1 309 ? -9.346 1.816 -24.081 1.00 41.06 434 GLN C N 1
ATOM 11479 C CA . GLN C 1 309 ? -8.870 3.125 -24.518 1.00 39.37 434 GLN C CA 1
ATOM 11480 C C . GLN C 1 309 ? -7.385 3.349 -24.217 1.00 41.29 434 GLN C C 1
ATOM 11481 O O . GLN C 1 309 ? -6.870 2.863 -23.206 1.00 39.48 434 GLN C O 1
ATOM 11487 N N . ALA C 1 310 ? -6.715 4.154 -25.076 1.00 38.57 435 ALA C N 1
ATOM 11488 C CA . ALA C 1 310 ? -5.315 4.499 -24.850 1.00 37.94 435 ALA C CA 1
ATOM 11489 C C . ALA C 1 310 ? -5.310 5.683 -23.894 1.00 41.07 435 ALA C C 1
ATOM 11490 O O . ALA C 1 310 ? -6.073 6.642 -24.093 1.00 41.04 435 ALA C O 1
ATOM 11492 N N . VAL C 1 311 ? -4.518 5.589 -22.824 1.00 36.81 436 VAL C N 1
ATOM 11493 C CA . VAL C 1 311 ? -4.479 6.653 -21.817 1.00 37.18 436 VAL C CA 1
ATOM 11494 C C . VAL C 1 311 ? -3.074 7.286 -21.776 1.00 40.57 436 VAL C C 1
ATOM 11495 O O . VAL C 1 311 ? -2.098 6.613 -21.451 1.00 37.77 436 VAL C O 1
ATOM 11499 N N . TYR C 1 312 ? -2.992 8.589 -22.119 1.00 37.92 437 TYR C N 1
ATOM 11500 C CA . TYR C 1 312 ? -1.746 9.352 -22.123 1.00 38.08 437 TYR C CA 1
ATOM 11501 C C . TYR C 1 312 ? -1.755 10.185 -20.857 1.00 42.96 437 TYR C C 1
ATOM 11502 O O . TYR C 1 312 ? -2.517 11.143 -20.786 1.00 42.87 437 TYR C O 1
ATOM 11511 N N . PRO C 1 313 ? -1.015 9.770 -19.801 1.00 41.82 438 PRO C N 1
ATOM 11512 C CA . PRO C 1 313 ? -1.053 10.514 -18.526 1.00 41.41 438 PRO C CA 1
ATOM 11513 C C . PRO C 1 313 ? -0.483 11.912 -18.637 1.00 43.70 438 PRO C C 1
ATOM 11514 O O . PRO C 1 313 ? 0.479 12.115 -19.378 1.00 44.64 438 PRO C O 1
ATOM 11518 N N . VAL C 1 314 ? -1.063 12.863 -17.910 1.00 39.40 439 VAL C N 1
ATOM 11519 C CA . VAL C 1 314 ? -0.555 14.248 -17.887 1.00 39.83 439 VAL C CA 1
ATOM 11520 C C . VAL C 1 314 ? 0.247 14.341 -16.575 1.00 43.83 439 VAL C C 1
ATOM 11521 O O . VAL C 1 314 ? -0.309 14.085 -15.510 1.00 42.24 439 VAL C O 1
ATOM 11525 N N . GLN C 1 315 ? 1.563 14.595 -16.646 1.00 41.34 440 GLN C N 1
ATOM 11526 C CA . GLN C 1 315 ? 2.387 14.548 -15.433 1.00 41.61 440 GLN C CA 1
ATOM 11527 C C . GLN C 1 315 ? 3.601 15.503 -15.447 1.00 50.42 440 GLN C C 1
ATOM 11528 O O . GLN C 1 315 ? 4.455 15.406 -14.559 1.00 50.61 440 GLN C O 1
ATOM 11534 N N . ASP C 1 316 ? 3.672 16.417 -16.417 1.00 49.69 441 ASP C N 1
ATOM 11535 C CA . ASP C 1 316 ? 4.814 17.326 -16.517 1.00 51.01 441 ASP C CA 1
ATOM 11536 C C . ASP C 1 316 ? 4.302 18.787 -16.642 1.00 54.88 441 ASP C C 1
ATOM 11537 O O . ASP C 1 316 ? 4.604 19.501 -17.602 1.00 55.14 441 ASP C O 1
ATOM 11542 N N . LEU C 1 317 ? 3.484 19.195 -15.665 1.00 51.41 442 LEU C N 1
ATOM 11543 C CA . LEU C 1 317 ? 2.896 20.532 -15.615 1.00 51.23 442 LEU C CA 1
ATOM 11544 C C . LEU C 1 317 ? 3.100 21.209 -14.263 1.00 55.42 442 LEU C C 1
ATOM 11545 O O . LEU C 1 317 ? 3.062 20.560 -13.202 1.00 53.01 442 LEU C O 1
ATOM 11550 N N . ALA C 1 318 ? 3.267 22.541 -14.324 1.00 53.18 443 ALA C N 1
ATOM 11551 C CA . ALA C 1 318 ? 3.392 23.432 -13.176 1.00 52.66 443 ALA C CA 1
ATOM 11552 C C . ALA C 1 318 ? 2.046 23.515 -12.452 1.00 58.36 443 ALA C C 1
ATOM 11553 O O . ALA C 1 318 ? 2.027 23.520 -11.222 1.00 60.16 443 ALA C O 1
ATOM 11555 N N . ASP C 1 319 ? 0.927 23.522 -13.212 1.00 54.70 444 ASP C N 1
ATOM 11556 C CA . ASP C 1 319 ? -0.442 23.593 -12.685 1.00 54.77 444 ASP C CA 1
ATOM 11557 C C . ASP C 1 319 ? -1.350 22.664 -13.491 1.00 55.53 444 ASP C C 1
ATOM 11558 O O . ASP C 1 319 ? -1.349 22.737 -14.715 1.00 55.57 444 ASP C O 1
ATOM 11563 N N . TYR C 1 320 ? -2.119 21.792 -12.807 1.00 50.03 445 TYR C N 1
ATOM 11564 C CA . TYR C 1 320 ? -3.021 20.830 -13.451 1.00 48.09 445 TYR C CA 1
ATOM 11565 C C . TYR C 1 320 ? -4.476 21.324 -13.477 1.00 57.53 445 TYR C C 1
ATOM 11566 O O . TYR C 1 320 ? -5.312 20.688 -14.124 1.00 57.06 445 TYR C O 1
ATOM 11575 N N . TRP C 1 321 ? -4.786 22.445 -12.786 1.00 57.88 446 TRP C N 1
ATOM 11576 C CA . TRP C 1 321 ? -6.149 22.974 -12.799 1.00 58.91 446 TRP C CA 1
ATOM 11577 C C . TRP C 1 321 ? -6.405 23.701 -14.106 1.00 62.47 446 TRP C C 1
ATOM 11578 O O . TRP C 1 321 ? -5.630 24.578 -14.492 1.00 60.89 446 TRP C O 1
ATOM 11589 N N . ILE C 1 322 ? -7.465 23.287 -14.812 1.00 60.40 447 ILE C N 1
ATOM 11590 C CA . ILE C 1 322 ? -7.865 23.874 -16.094 1.00 60.60 447 ILE C CA 1
ATOM 11591 C C . ILE C 1 322 ? -9.329 24.327 -15.981 1.00 66.82 447 ILE C C 1
ATOM 11592 O O . ILE C 1 322 ? -10.123 23.700 -15.273 1.00 66.25 447 ILE C O 1
ATOM 11597 N N . LYS C 1 323 ? -9.666 25.440 -16.651 1.00 65.68 448 LYS C N 1
ATOM 11598 C CA . LYS C 1 323 ? -11.003 26.041 -16.582 1.00 66.21 448 LYS C CA 1
ATOM 11599 C C . LYS C 1 323 ? -11.505 26.553 -17.955 1.00 70.89 448 LYS C C 1
ATOM 11600 O O . LYS C 1 323 ? -10.663 26.876 -18.800 1.00 68.43 448 LYS C O 1
ATOM 11604 N N . PRO C 1 324 ? -12.847 26.687 -18.195 1.00 69.44 449 PRO C N 1
ATOM 11605 C CA . PRO C 1 324 ? -13.308 27.272 -19.475 1.00 69.90 449 PRO C CA 1
ATOM 11606 C C . PRO C 1 324 ? -12.588 28.589 -19.776 1.00 75.08 449 PRO C C 1
ATOM 11607 O O . PRO C 1 324 ? -12.443 29.436 -18.889 1.00 75.40 449 PRO C O 1
ATOM 11611 N N . GLY C 1 325 ? -12.049 28.693 -20.987 1.00 71.38 450 GLY C N 1
ATOM 11612 C CA . GLY C 1 325 ? -11.248 29.832 -21.413 1.00 71.12 450 GLY C CA 1
ATOM 11613 C C . GLY C 1 325 ? -9.806 29.432 -21.660 1.00 74.68 450 GLY C C 1
ATOM 11614 O O . GLY C 1 325 ? -9.093 30.093 -22.427 1.00 73.76 450 GLY C O 1
ATOM 11615 N N . ASP C 1 326 ? -9.369 28.339 -20.994 1.00 71.08 451 ASP C N 1
ATOM 11616 C CA . ASP C 1 326 ? -8.043 27.741 -21.156 1.00 70.63 451 ASP C CA 1
ATOM 11617 C C . ASP C 1 326 ? -8.061 26.888 -22.421 1.00 73.20 451 ASP C C 1
ATOM 11618 O O . ASP C 1 326 ? -9.127 26.517 -22.919 1.00 73.11 451 ASP C O 1
ATOM 11620 N N . HIS C 1 327 ? -6.880 26.573 -22.930 1.00 69.15 452 HIS C N 1
ATOM 11621 C CA . HIS C 1 327 ? -6.710 25.739 -24.106 1.00 68.83 452 HIS C CA 1
ATOM 11622 C C . HIS C 1 327 ? -5.655 24.657 -23.803 1.00 70.07 452 HIS C C 1
ATOM 11623 O O . HIS C 1 327 ? -4.548 24.980 -23.354 1.00 69.69 452 HIS C O 1
ATOM 11630 N N . VAL C 1 328 ? -6.007 23.377 -24.033 1.00 63.72 453 VAL C N 1
ATOM 11631 C CA . VAL C 1 328 ? -5.084 22.257 -23.845 1.00 61.61 453 VAL C CA 1
ATOM 11632 C C . VAL C 1 328 ? -4.315 22.085 -25.159 1.00 63.27 453 VAL C C 1
ATOM 11633 O O . VAL C 1 328 ? -4.909 21.792 -26.194 1.00 61.91 453 VAL C O 1
ATOM 11637 N N . MET C 1 329 ? -3.003 22.337 -25.116 1.00 60.32 454 MET C N 1
ATOM 11638 C CA . MET C 1 329 ? -2.110 22.214 -26.264 1.00 60.00 454 MET C CA 1
ATOM 11639 C C . MET C 1 329 ? -1.346 20.925 -26.201 1.00 61.47 454 MET C C 1
ATOM 11640 O O . MET C 1 329 ? -0.998 20.482 -25.111 1.00 61.06 454 MET C O 1
ATOM 11645 N N . MET C 1 330 ? -1.099 20.318 -27.364 1.00 56.40 455 MET C N 1
ATOM 11646 C CA . MET C 1 330 ? -0.350 19.063 -27.488 1.00 55.55 455 MET C CA 1
ATOM 11647 C C . MET C 1 330 ? 0.180 18.909 -28.921 1.00 60.03 455 MET C C 1
ATOM 11648 O O . MET C 1 330 ? -0.245 19.631 -29.832 1.00 60.33 455 MET C O 1
ATOM 11653 N N . GLU C 1 331 ? 1.129 17.985 -29.097 1.00 56.43 456 GLU C N 1
ATOM 11654 C CA . GLU C 1 331 ? 1.751 17.667 -30.374 1.00 56.06 456 GLU C CA 1
ATOM 11655 C C . GLU C 1 331 ? 1.542 16.185 -30.635 1.00 57.89 456 GLU C C 1
ATOM 11656 O O . GLU C 1 331 ? 2.038 15.335 -29.886 1.00 55.67 456 GLU C O 1
ATOM 11662 N N . VAL C 1 332 ? 0.746 15.885 -31.673 1.00 54.67 457 VAL C N 1
ATOM 11663 C CA . VAL C 1 332 ? 0.395 14.522 -32.058 1.00 54.31 457 VAL C CA 1
ATOM 11664 C C . VAL C 1 332 ? 1.284 14.065 -33.216 1.00 57.54 457 VAL C C 1
ATOM 11665 O O . VAL C 1 332 ? 1.384 14.759 -34.221 1.00 56.52 457 VAL C O 1
ATOM 11669 N N . SER C 1 333 ? 1.931 12.897 -33.064 1.00 55.45 458 SER C N 1
ATOM 11670 C CA . SER C 1 333 ? 2.809 12.305 -34.076 1.00 55.68 458 SER C CA 1
ATOM 11671 C C . SER C 1 333 ? 2.704 10.782 -34.069 1.00 60.53 458 SER C C 1
ATOM 11672 O O . SER C 1 333 ? 2.271 10.212 -33.074 1.00 59.45 458 SER C O 1
ATOM 11675 N N . CYS C 1 334 ? 3.095 10.125 -35.171 1.00 59.02 459 CYS C N 1
ATOM 11676 C CA . CYS C 1 334 ? 3.048 8.663 -35.307 1.00 60.44 459 CYS C CA 1
ATOM 11677 C C . CYS C 1 334 ? 4.158 8.210 -36.276 1.00 67.18 459 CYS C C 1
ATOM 11678 O O . CYS C 1 334 ? 3.890 7.594 -37.323 1.00 66.76 459 CYS C O 1
ATOM 11681 N N . GLN C 1 335 ? 5.413 8.544 -35.917 1.00 65.70 460 GLN C N 1
ATOM 11682 C CA . GLN C 1 335 ? 6.600 8.279 -36.730 1.00 66.51 460 GLN C CA 1
ATOM 11683 C C . GLN C 1 335 ? 7.162 6.848 -36.549 1.00 72.11 460 GLN C C 1
ATOM 11684 O O . GLN C 1 335 ? 7.571 6.246 -37.546 1.00 72.25 460 GLN C O 1
ATOM 11690 N N . ASP C 1 336 ? 7.189 6.309 -35.309 1.00 69.12 461 ASP C N 1
ATOM 11691 C CA . ASP C 1 336 ? 7.733 4.969 -35.054 1.00 68.92 461 ASP C CA 1
ATOM 11692 C C . ASP C 1 336 ? 6.847 4.109 -34.125 1.00 71.66 461 ASP C C 1
ATOM 11693 O O . ASP C 1 336 ? 7.002 4.128 -32.898 1.00 72.17 461 ASP C O 1
ATOM 11695 N N . CYS C 1 337 ? 5.924 3.347 -34.747 1.00 65.86 462 CYS C N 1
ATOM 11696 C CA . CYS C 1 337 ? 4.983 2.349 -34.208 1.00 64.57 462 CYS C CA 1
ATOM 11697 C C . CYS C 1 337 ? 3.967 2.887 -33.173 1.00 63.84 462 CYS C C 1
ATOM 11698 O O . CYS C 1 337 ? 2.886 2.311 -33.090 1.00 64.65 462 CYS C O 1
ATOM 11701 N N . TYR C 1 338 ? 4.283 3.892 -32.361 1.00 55.08 463 TYR C N 1
ATOM 11702 C CA . TYR C 1 338 ? 3.277 4.363 -31.405 1.00 53.14 463 TYR C CA 1
ATOM 11703 C C . TYR C 1 338 ? 2.751 5.729 -31.757 1.00 55.01 463 TYR C C 1
ATOM 11704 O O . TYR C 1 338 ? 3.517 6.597 -32.199 1.00 55.43 463 TYR C O 1
ATOM 11713 N N . LEU C 1 339 ? 1.436 5.921 -31.569 1.00 49.22 464 LEU C N 1
ATOM 11714 C CA . LEU C 1 339 ? 0.809 7.228 -31.681 1.00 48.25 464 LEU C CA 1
ATOM 11715 C C . LEU C 1 339 ? 1.297 7.955 -30.401 1.00 51.71 464 LEU C C 1
ATOM 11716 O O . LEU C 1 339 ? 1.230 7.397 -29.296 1.00 49.66 464 LEU C O 1
ATOM 11721 N N . ARG C 1 340 ? 1.876 9.147 -30.571 1.00 49.24 465 ARG C N 1
ATOM 11722 C CA . ARG C 1 340 ? 2.430 9.903 -29.455 1.00 49.16 465 ARG C CA 1
ATOM 11723 C C . ARG C 1 340 ? 1.773 11.265 -29.306 1.00 54.72 465 ARG C C 1
ATOM 11724 O O . ARG C 1 340 ? 1.489 11.933 -30.294 1.00 54.16 465 ARG C O 1
ATOM 11732 N N . ILE C 1 341 ? 1.494 11.646 -28.061 1.00 53.18 466 ILE C N 1
ATOM 11733 C CA . ILE C 1 341 ? 0.918 12.934 -27.684 1.00 53.64 466 ILE C CA 1
ATOM 11734 C C . ILE C 1 341 ? 1.968 13.559 -26.759 1.00 58.23 466 ILE C C 1
ATOM 11735 O O . ILE C 1 341 ? 2.206 13.060 -25.658 1.00 58.73 466 ILE C O 1
ATOM 11739 N N . GLN C 1 342 ? 2.680 14.570 -27.262 1.00 55.09 467 GLN C N 1
ATOM 11740 C CA . GLN C 1 342 ? 3.791 15.190 -26.540 1.00 54.64 467 GLN C CA 1
ATOM 11741 C C . GLN C 1 342 ? 3.596 16.699 -26.374 1.00 59.06 467 GLN C C 1
ATOM 11742 O O . GLN C 1 342 ? 2.639 17.252 -26.921 1.00 58.78 467 GLN C O 1
ATOM 11748 N N . SER C 1 343 ? 4.486 17.345 -25.578 1.00 55.07 468 SER C N 1
ATOM 11749 C CA . SER C 1 343 ? 4.498 18.777 -25.273 1.00 55.04 468 SER C CA 1
ATOM 11750 C C . SER C 1 343 ? 3.106 19.296 -24.840 1.00 60.97 468 SER C C 1
ATOM 11751 O O . SER C 1 343 ? 2.638 20.332 -25.337 1.00 60.98 468 SER C O 1
ATOM 11753 N N . ILE C 1 344 ? 2.448 18.561 -23.922 1.00 58.32 469 ILE C N 1
ATOM 11754 C CA . ILE C 1 344 ? 1.135 18.930 -23.392 1.00 58.82 469 ILE C CA 1
ATOM 11755 C C . ILE C 1 344 ? 1.301 20.161 -22.484 1.00 63.35 469 ILE C C 1
ATOM 11756 O O . ILE C 1 344 ? 2.126 20.162 -21.574 1.00 63.08 469 ILE C O 1
ATOM 11761 N N . SER C 1 345 ? 0.544 21.221 -22.776 1.00 60.48 470 SER C N 1
ATOM 11762 C CA . SER C 1 345 ? 0.581 22.461 -22.015 1.00 60.48 470 SER C CA 1
ATOM 11763 C C . SER C 1 345 ? -0.806 23.083 -21.905 1.00 65.09 470 SER C C 1
ATOM 11764 O O . SER C 1 345 ? -1.713 22.724 -22.660 1.00 63.35 470 SER C O 1
ATOM 11767 N N . VAL C 1 346 ? -0.956 24.018 -20.953 1.00 63.45 471 VAL C N 1
ATOM 11768 C CA . VAL C 1 346 ? -2.181 24.780 -20.722 1.00 63.59 471 VAL C CA 1
ATOM 11769 C C . VAL C 1 346 ? -1.865 26.224 -21.152 1.00 68.61 471 VAL C C 1
ATOM 11770 O O . VAL C 1 346 ? -0.957 26.839 -20.586 1.00 68.07 471 VAL C O 1
ATOM 11774 N N . LEU C 1 347 ? -2.558 26.739 -22.190 1.00 66.21 472 LEU C N 1
ATOM 11775 C CA . LEU C 1 347 ? -2.329 28.078 -22.751 1.00 84.35 472 LEU C CA 1
ATOM 11776 C C . LEU C 1 347 ? -2.671 29.213 -21.766 1.00 102.20 472 LEU C C 1
ATOM 11777 O O . LEU C 1 347 ? -3.808 29.349 -21.316 1.00 58.42 472 LEU C O 1
ATOM 11779 N N . GLU C 1 390 ? 18.608 18.592 -8.209 1.00 62.04 515 GLU C N 1
ATOM 11780 C CA . GLU C 1 390 ? 17.575 18.211 -9.169 1.00 61.49 515 GLU C CA 1
ATOM 11781 C C . GLU C 1 390 ? 17.841 16.811 -9.766 1.00 64.14 515 GLU C C 1
ATOM 11782 O O . GLU C 1 390 ? 18.854 16.577 -10.439 1.00 65.92 515 GLU C O 1
ATOM 11784 N N . GLN C 1 391 ? 16.937 15.877 -9.485 1.00 56.37 516 GLN C N 1
ATOM 11785 C CA . GLN C 1 391 ? 17.037 14.501 -9.958 1.00 54.15 516 GLN C CA 1
ATOM 11786 C C . GLN C 1 391 ? 15.661 14.048 -10.398 1.00 53.76 516 GLN C C 1
ATOM 11787 O O . GLN C 1 391 ? 14.685 14.272 -9.674 1.00 53.95 516 GLN C O 1
ATOM 11793 N N . THR C 1 392 ? 15.575 13.434 -11.585 1.00 47.88 517 THR C N 1
ATOM 11794 C CA . THR C 1 392 ? 14.328 12.843 -12.091 1.00 47.11 517 THR C CA 1
ATOM 11795 C C . THR C 1 392 ? 14.404 11.354 -11.781 1.00 49.83 517 THR C C 1
ATOM 11796 O O . THR C 1 392 ? 15.361 10.685 -12.171 1.00 51.29 517 THR C O 1
ATOM 11800 N N . CYS C 1 393 ? 13.432 10.856 -11.035 1.00 44.90 518 CYS C N 1
ATOM 11801 C CA . CYS C 1 393 ? 13.399 9.465 -10.622 1.00 44.07 518 CYS C CA 1
ATOM 11802 C C . CYS C 1 393 ? 12.199 8.779 -11.239 1.00 42.11 518 CYS C C 1
ATOM 11803 O O . CYS C 1 393 ? 11.057 9.113 -10.915 1.00 36.77 518 CYS C O 1
ATOM 11806 N N . ILE C 1 394 ? 12.472 7.841 -12.168 1.00 39.14 519 ILE C N 1
ATOM 11807 C CA . ILE C 1 394 ? 11.446 7.050 -12.844 1.00 38.55 519 ILE C CA 1
ATOM 11808 C C . ILE C 1 394 ? 10.950 5.958 -11.897 1.00 39.21 519 ILE C C 1
ATOM 11809 O O . ILE C 1 394 ? 11.742 5.145 -11.412 1.00 38.92 519 ILE C O 1
ATOM 11814 N N . LEU C 1 395 ? 9.643 5.946 -11.630 1.00 35.99 520 LEU C N 1
ATOM 11815 C CA . LEU C 1 395 ? 9.033 4.891 -10.810 1.00 35.04 520 LEU C CA 1
ATOM 11816 C C . LEU C 1 395 ? 8.007 4.157 -11.625 1.00 39.18 520 LEU C C 1
ATOM 11817 O O . LEU C 1 395 ? 7.369 4.759 -12.493 1.00 39.18 520 LEU C O 1
ATOM 11822 N N . GLU C 1 396 ? 7.767 2.872 -11.275 1.00 34.75 521 GLU C N 1
ATOM 11823 C CA . GLU C 1 396 ? 6.697 2.070 -11.865 1.00 33.59 521 GLU C CA 1
ATOM 11824 C C . GLU C 1 396 ? 5.393 2.681 -11.327 1.00 37.18 521 GLU C C 1
ATOM 11825 O O . GLU C 1 396 ? 5.422 3.323 -10.278 1.00 36.40 521 GLU C O 1
ATOM 11831 N N . SER C 1 397 ? 4.276 2.504 -12.035 1.00 33.93 522 SER C N 1
ATOM 11832 C CA . SER C 1 397 ? 2.956 2.994 -11.629 1.00 33.22 522 SER C CA 1
ATOM 11833 C C . SER C 1 397 ? 2.515 2.391 -10.289 1.00 36.54 522 SER C C 1
ATOM 11834 O O . SER C 1 397 ? 1.842 3.073 -9.509 1.00 36.27 522 SER C O 1
ATOM 11837 N N . THR C 1 398 ? 2.943 1.148 -9.998 1.00 33.04 523 THR C N 1
ATOM 11838 C CA . THR C 1 398 ? 2.684 0.484 -8.704 1.00 33.37 523 THR C CA 1
ATOM 11839 C C . THR C 1 398 ? 3.393 1.239 -7.560 1.00 33.49 523 THR C C 1
ATOM 11840 O O . THR C 1 398 ? 2.829 1.383 -6.468 1.00 33.66 523 THR C O 1
ATOM 11844 N N . GLU C 1 399 ? 4.614 1.735 -7.830 1.00 29.22 524 GLU C N 1
ATOM 11845 C CA . GLU C 1 399 ? 5.442 2.486 -6.867 1.00 28.55 524 GLU C CA 1
ATOM 11846 C C . GLU C 1 399 ? 4.902 3.880 -6.663 1.00 32.43 524 GLU C C 1
ATOM 11847 O O . GLU C 1 399 ? 4.997 4.403 -5.547 1.00 30.66 524 GLU C O 1
ATOM 11853 N N . ILE C 1 400 ? 4.291 4.469 -7.725 1.00 30.71 525 ILE C N 1
ATOM 11854 C CA . ILE C 1 400 ? 3.649 5.783 -7.618 1.00 31.16 525 ILE C CA 1
ATOM 11855 C C . ILE C 1 400 ? 2.380 5.610 -6.763 1.00 35.40 525 ILE C C 1
ATOM 11856 O O . ILE C 1 400 ? 2.235 6.318 -5.758 1.00 34.77 525 ILE C O 1
ATOM 11861 N N . ALA C 1 401 ? 1.518 4.604 -7.105 1.00 31.66 526 ALA C N 1
ATOM 11862 C CA . ALA C 1 401 ? 0.314 4.258 -6.334 1.00 31.38 526 ALA C CA 1
ATOM 11863 C C . ALA C 1 401 ? 0.695 4.005 -4.851 1.00 34.25 526 ALA C C 1
ATOM 11864 O O . ALA C 1 401 ? -0.018 4.445 -3.964 1.00 35.86 526 ALA C O 1
ATOM 11866 N N . LEU C 1 402 ? 1.841 3.340 -4.597 1.00 30.48 527 LEU C N 1
ATOM 11867 C CA . LEU C 1 402 ? 2.384 3.105 -3.250 1.00 28.92 527 LEU C CA 1
ATOM 11868 C C . LEU C 1 402 ? 2.645 4.421 -2.502 1.00 33.63 527 LEU C C 1
ATOM 11869 O O . LEU C 1 402 ? 2.174 4.578 -1.386 1.00 33.39 527 LEU C O 1
ATOM 11874 N N . LEU C 1 403 ? 3.341 5.383 -3.131 1.00 32.50 528 LEU C N 1
ATOM 11875 C CA . LEU C 1 403 ? 3.623 6.672 -2.488 1.00 32.60 528 LEU C CA 1
ATOM 11876 C C . LEU C 1 403 ? 2.335 7.465 -2.211 1.00 36.25 528 LEU C C 1
ATOM 11877 O O . LEU C 1 403 ? 2.304 8.258 -1.267 1.00 34.71 528 LEU C O 1
ATOM 11882 N N . ASN C 1 404 ? 1.252 7.178 -2.965 1.00 32.51 529 ASN C N 1
ATOM 11883 C CA . ASN C 1 404 ? -0.059 7.826 -2.790 1.00 31.76 529 ASN C CA 1
ATOM 11884 C C . ASN C 1 404 ? -0.953 7.065 -1.800 1.00 34.21 529 ASN C C 1
ATOM 11885 O O . ASN C 1 404 ? -2.069 7.501 -1.537 1.00 34.10 529 ASN C O 1
ATOM 11890 N N . ASN C 1 405 ? -0.456 5.942 -1.246 1.00 29.89 530 ASN C N 1
ATOM 11891 C CA . ASN C 1 405 ? -1.170 5.111 -0.268 1.00 29.11 530 ASN C CA 1
ATOM 11892 C C . ASN C 1 405 ? -0.793 5.569 1.132 1.00 33.71 530 ASN C C 1
ATOM 11893 O O . ASN C 1 405 ? 0.134 5.033 1.742 1.00 33.88 530 ASN C O 1
ATOM 11898 N N . ILE C 1 406 ? -1.516 6.588 1.626 1.00 30.58 531 ILE C N 1
ATOM 11899 C CA . ILE C 1 406 ? -1.287 7.231 2.923 1.00 31.50 531 ILE C CA 1
ATOM 11900 C C . ILE C 1 406 ? -1.533 6.236 4.099 1.00 34.14 531 ILE C C 1
ATOM 11901 O O . ILE C 1 406 ? -0.630 6.137 4.942 1.00 34.54 531 ILE C O 1
ATOM 11906 N N . PRO C 1 407 ? -2.674 5.501 4.201 1.00 30.20 532 PRO C N 1
ATOM 11907 C CA . PRO C 1 407 ? -2.850 4.548 5.333 1.00 30.43 532 PRO C CA 1
ATOM 11908 C C . PRO C 1 407 ? -1.736 3.484 5.494 1.00 32.66 532 PRO C C 1
ATOM 11909 O O . PRO C 1 407 ? -1.415 3.110 6.625 1.00 32.70 532 PRO C O 1
ATOM 11913 N N . TYR C 1 408 ? -1.138 3.018 4.384 1.00 27.98 533 TYR C N 1
ATOM 11914 C CA . TYR C 1 408 ? -0.022 2.064 4.383 1.00 28.09 533 TYR C CA 1
ATOM 11915 C C . TYR C 1 408 ? 1.177 2.647 5.189 1.00 33.72 533 TYR C C 1
ATOM 11916 O O . TYR C 1 408 ? 1.702 2.000 6.103 1.00 34.28 533 TYR C O 1
ATOM 11925 N N . HIS C 1 409 ? 1.564 3.883 4.864 1.00 28.66 534 HIS C N 1
ATOM 11926 C CA . HIS C 1 409 ? 2.722 4.542 5.469 1.00 28.77 534 HIS C CA 1
ATOM 11927 C C . HIS C 1 409 ? 2.449 4.973 6.891 1.00 34.61 534 HIS C C 1
ATOM 11928 O O . HIS C 1 409 ? 3.298 4.728 7.754 1.00 36.23 534 HIS C O 1
ATOM 11935 N N . GLU C 1 410 ? 1.264 5.537 7.153 1.00 30.91 535 GLU C N 1
ATOM 11936 C CA . GLU C 1 410 ? 0.836 5.914 8.502 1.00 32.46 535 GLU C CA 1
ATOM 11937 C C . GLU C 1 410 ? 0.732 4.673 9.416 1.00 37.23 535 GLU C C 1
ATOM 11938 O O . GLU C 1 410 ? 1.141 4.735 10.575 1.00 38.53 535 GLU C O 1
ATOM 11944 N N . GLY C 1 411 ? 0.272 3.553 8.860 1.00 31.17 536 GLY C N 1
ATOM 11945 C CA . GLY C 1 411 ? 0.167 2.303 9.604 1.00 30.94 536 GLY C CA 1
ATOM 11946 C C . GLY C 1 411 ? 1.531 1.770 9.987 1.00 35.28 536 GLY C C 1
ATOM 11947 O O . GLY C 1 411 ? 1.748 1.373 11.130 1.00 35.53 536 GLY C O 1
ATOM 11948 N N . PHE C 1 412 ? 2.478 1.781 9.020 1.00 31.07 537 PHE C N 1
ATOM 11949 C CA . PHE C 1 412 ? 3.858 1.341 9.230 1.00 29.71 537 PHE C CA 1
ATOM 11950 C C . PHE C 1 412 ? 4.594 2.236 10.232 1.00 34.84 537 PHE C C 1
ATOM 11951 O O . PHE C 1 412 ? 5.319 1.719 11.081 1.00 35.49 537 PHE C O 1
ATOM 11959 N N . LYS C 1 413 ? 4.387 3.561 10.148 1.00 31.78 538 LYS C N 1
ATOM 11960 C CA . LYS C 1 413 ? 4.969 4.526 11.082 1.00 32.80 538 LYS C CA 1
ATOM 11961 C C . LYS C 1 413 ? 4.534 4.202 12.548 1.00 36.39 538 LYS C C 1
ATOM 11962 O O . LYS C 1 413 ? 5.387 4.043 13.417 1.00 35.59 538 LYS C O 1
ATOM 11967 N N . MET C 1 414 ? 3.230 4.061 12.797 1.00 33.06 539 MET C N 1
ATOM 11968 C CA . MET C 1 414 ? 2.710 3.706 14.123 1.00 32.24 539 MET C CA 1
ATOM 11969 C C . MET C 1 414 ? 3.182 2.325 14.585 1.00 38.20 539 MET C C 1
ATOM 11970 O O . MET C 1 414 ? 3.567 2.192 15.746 1.00 38.20 539 MET C O 1
ATOM 11972 N N . ALA C 1 415 ? 3.186 1.294 13.690 1.00 35.70 540 ALA C N 1
ATOM 11973 C CA . ALA C 1 415 ? 3.613 -0.060 14.084 1.00 34.29 540 ALA C CA 1
ATOM 11974 C C . ALA C 1 415 ? 5.098 -0.100 14.436 1.00 36.82 540 ALA C C 1
ATOM 11975 O O . ALA C 1 415 ? 5.467 -0.727 15.430 1.00 35.27 540 ALA C O 1
ATOM 11977 N N . MET C 1 416 ? 5.953 0.613 13.662 1.00 34.33 541 MET C N 1
ATOM 11978 C CA . MET C 1 416 ? 7.395 0.682 13.951 1.00 32.91 541 MET C CA 1
ATOM 11979 C C . MET C 1 416 ? 7.661 1.429 15.272 1.00 37.92 541 MET C C 1
ATOM 11980 O O . MET C 1 416 ? 8.506 0.986 16.055 1.00 39.69 541 MET C O 1
ATOM 11985 N N . SER C 1 417 ? 6.932 2.536 15.523 1.00 33.38 542 SER C N 1
ATOM 11986 C CA . SER C 1 417 ? 7.036 3.324 16.763 1.00 34.00 542 SER C CA 1
ATOM 11987 C C . SER C 1 417 ? 6.748 2.482 18.035 1.00 38.32 542 SER C C 1
ATOM 11988 O O . SER C 1 417 ? 7.439 2.655 19.049 1.00 35.89 542 SER C O 1
ATOM 11991 N N . LYS C 1 418 ? 5.763 1.569 17.966 1.00 36.37 543 LYS C N 1
ATOM 11992 C CA . LYS C 1 418 ? 5.388 0.697 19.097 1.00 37.10 543 LYS C CA 1
ATOM 11993 C C . LYS C 1 418 ? 6.496 -0.312 19.446 1.00 42.70 543 LYS C C 1
ATOM 11994 O O . LYS C 1 418 ? 6.677 -0.636 20.617 1.00 42.90 543 LYS C O 1
ATOM 12000 N N . VAL C 1 419 ? 7.257 -0.785 18.438 1.00 40.57 544 VAL C N 1
ATOM 12001 C CA . VAL C 1 419 ? 8.365 -1.723 18.663 1.00 40.15 544 VAL C CA 1
ATOM 12002 C C . VAL C 1 419 ? 9.515 -0.973 19.348 1.00 45.51 544 VAL C C 1
ATOM 12003 O O . VAL C 1 419 ? 10.073 -1.467 20.324 1.00 46.04 544 VAL C O 1
ATOM 12007 N N . LEU C 1 420 ? 9.831 0.230 18.858 1.00 42.45 545 LEU C N 1
ATOM 12008 C CA . LEU C 1 420 ? 10.857 1.103 19.400 1.00 43.29 545 LEU C CA 1
ATOM 12009 C C . LEU C 1 420 ? 10.486 1.479 20.849 1.00 45.63 545 LEU C C 1
ATOM 12010 O O . LEU C 1 420 ? 11.322 1.350 21.732 1.00 44.22 545 LEU C O 1
ATOM 12015 N N . SER C 1 421 ? 9.221 1.844 21.100 1.00 41.91 546 SER C N 1
ATOM 12016 C CA . SER C 1 421 ? 8.705 2.176 22.437 1.00 42.10 546 SER C CA 1
ATOM 12017 C C . SER C 1 421 ? 8.819 1.001 23.435 1.00 48.63 546 SER C C 1
ATOM 12018 O O . SER C 1 421 ? 9.117 1.237 24.604 1.00 49.18 546 SER C O 1
ATOM 12021 N N . SER C 1 422 ? 8.615 -0.252 22.975 1.00 45.81 547 SER C N 1
ATOM 12022 C CA . SER C 1 422 ? 8.709 -1.427 23.849 1.00 46.43 547 SER C CA 1
ATOM 12023 C C . SER C 1 422 ? 10.174 -1.898 24.073 1.00 51.82 547 SER C C 1
ATOM 12024 O O . SER C 1 422 ? 10.488 -2.405 25.156 1.00 52.55 547 SER C O 1
ATOM 12027 N N . LEU C 1 423 ? 11.065 -1.713 23.086 1.00 47.85 548 LEU C N 1
ATOM 12028 C CA . LEU C 1 423 ? 12.457 -2.150 23.218 1.00 47.98 548 LEU C CA 1
ATOM 12029 C C . LEU C 1 423 ? 13.398 -1.067 23.751 1.00 51.58 548 LEU C C 1
ATOM 12030 O O . LEU C 1 423 ? 14.206 -1.345 24.641 1.00 50.78 548 LEU C O 1
ATOM 12035 N N . THR C 1 424 ? 13.366 0.134 23.150 1.00 47.91 549 THR C N 1
ATOM 12036 C CA . THR C 1 424 ? 14.256 1.245 23.505 1.00 47.10 549 THR C CA 1
ATOM 12037 C C . THR C 1 424 ? 13.443 2.568 23.524 1.00 48.94 549 THR C C 1
ATOM 12038 O O . THR C 1 424 ? 13.548 3.348 22.572 1.00 49.60 549 THR C O 1
ATOM 12042 N N . PRO C 1 425 ? 12.606 2.823 24.568 1.00 44.41 550 PRO C N 1
ATOM 12043 C CA . PRO C 1 425 ? 11.766 4.033 24.571 1.00 44.19 550 PRO C CA 1
ATOM 12044 C C . PRO C 1 425 ? 12.518 5.361 24.520 1.00 49.87 550 PRO C C 1
ATOM 12045 O O . PRO C 1 425 ? 11.946 6.340 24.043 1.00 51.18 550 PRO C O 1
ATOM 12049 N N . GLU C 1 426 ? 13.778 5.406 24.986 1.00 45.29 551 GLU C N 1
ATOM 12050 C CA . GLU C 1 426 ? 14.574 6.634 24.969 1.00 44.26 551 GLU C CA 1
ATOM 12051 C C . GLU C 1 426 ? 15.000 7.001 23.537 1.00 46.33 551 GLU C C 1
ATOM 12052 O O . GLU C 1 426 ? 15.296 8.162 23.284 1.00 44.87 551 GLU C O 1
ATOM 12058 N N . LYS C 1 427 ? 15.012 6.006 22.615 1.00 42.06 552 LYS C N 1
ATOM 12059 C CA . LYS C 1 427 ? 15.397 6.168 21.212 1.00 41.54 552 LYS C CA 1
ATOM 12060 C C . LYS C 1 427 ? 14.246 6.697 20.369 1.00 45.03 552 LYS C C 1
ATOM 12061 O O . LYS C 1 427 ? 14.477 7.165 19.266 1.00 44.58 552 LYS C O 1
ATOM 12067 N N . LEU C 1 428 ? 13.011 6.603 20.869 1.00 41.18 553 LEU C N 1
ATOM 12068 C CA . LEU C 1 428 ? 11.822 7.111 20.181 1.00 40.15 553 LEU C CA 1
ATOM 12069 C C . LEU C 1 428 ? 11.752 8.625 20.370 1.00 41.16 553 LEU C C 1
ATOM 12070 O O . LEU C 1 428 ? 11.841 9.092 21.494 1.00 39.53 553 LEU C O 1
ATOM 12075 N N . TYR C 1 429 ? 11.637 9.384 19.272 1.00 37.84 554 TYR C N 1
ATOM 12076 C CA . TYR C 1 429 ? 11.625 10.853 19.330 1.00 37.74 554 TYR C CA 1
ATOM 12077 C C . TYR C 1 429 ? 10.297 11.436 19.854 1.00 44.04 554 TYR C C 1
ATOM 12078 O O . TYR C 1 429 ? 10.329 12.423 20.588 1.00 43.73 554 TYR C O 1
ATOM 12087 N N . GLN C 1 430 ? 9.155 10.857 19.454 1.00 41.89 555 GLN C N 1
ATOM 12088 C CA . GLN C 1 430 ? 7.814 11.284 19.876 1.00 89.57 555 GLN C CA 1
ATOM 12089 C C . GLN C 1 430 ? 6.997 10.090 20.346 1.00 96.37 555 GLN C C 1
ATOM 12090 O O . GLN C 1 430 ? 7.215 9.601 21.448 1.00 62.17 555 GLN C O 1
ATOM 12092 N N . ASN C 1 452 ? 22.060 2.194 25.782 1.00 53.03 577 ASN C N 1
ATOM 12093 C CA . ASN C 1 452 ? 23.356 2.538 25.197 1.00 51.84 577 ASN C CA 1
ATOM 12094 C C . ASN C 1 452 ? 23.149 3.403 23.926 1.00 52.13 577 ASN C C 1
ATOM 12095 O O . ASN C 1 452 ? 22.617 2.949 22.907 1.00 51.66 577 ASN C O 1
ATOM 12100 N N . ILE C 1 453 ? 23.599 4.652 24.018 1.00 47.59 578 ILE C N 1
ATOM 12101 C CA . ILE C 1 453 ? 23.526 5.677 22.980 1.00 48.18 578 ILE C CA 1
ATOM 12102 C C . ILE C 1 453 ? 24.367 5.306 21.724 1.00 49.34 578 ILE C C 1
ATOM 12103 O O . ILE C 1 453 ? 24.089 5.825 20.648 1.00 50.90 578 ILE C O 1
ATOM 12108 N N . LEU C 1 454 ? 25.363 4.413 21.861 1.00 42.86 579 LEU C N 1
ATOM 12109 C CA . LEU C 1 454 ? 26.210 3.953 20.743 1.00 41.18 579 LEU C CA 1
ATOM 12110 C C . LEU C 1 454 ? 25.670 2.665 20.114 1.00 45.37 579 LEU C C 1
ATOM 12111 O O . LEU C 1 454 ? 26.153 2.264 19.051 1.00 43.69 579 LEU C O 1
ATOM 12116 N N . GLU C 1 455 ? 24.669 2.017 20.777 1.00 43.07 580 GLU C N 1
ATOM 12117 C CA . GLU C 1 455 ? 24.070 0.757 20.347 1.00 43.72 580 GLU C CA 1
ATOM 12118 C C . GLU C 1 455 ? 22.887 1.053 19.428 1.00 53.49 580 GLU C C 1
ATOM 12119 O O . GLU C 1 455 ? 21.866 1.610 19.870 1.00 53.09 580 GLU C O 1
ATOM 12125 N N . PRO C 1 456 ? 23.048 0.672 18.129 1.00 53.09 581 PRO C N 1
ATOM 12126 C CA . PRO C 1 456 ? 22.015 0.978 17.132 1.00 52.60 581 PRO C CA 1
ATOM 12127 C C . PRO C 1 456 ? 20.818 0.040 17.140 1.00 51.69 581 PRO C C 1
ATOM 12128 O O . PRO C 1 456 ? 20.960 -1.132 17.426 1.00 50.57 581 PRO C O 1
ATOM 12132 N N . PHE C 1 457 ? 19.647 0.583 16.781 1.00 47.32 582 PHE C N 1
ATOM 12133 C CA . PHE C 1 457 ? 18.371 -0.126 16.603 1.00 46.32 582 PHE C CA 1
ATOM 12134 C C . PHE C 1 457 ? 18.272 -0.360 15.101 1.00 48.54 582 PHE C C 1
ATOM 12135 O O . PHE C 1 457 ? 18.021 0.572 14.340 1.00 48.84 582 PHE C O 1
ATOM 12143 N N . TYR C 1 458 ? 18.594 -1.583 14.678 1.00 44.61 583 TYR C N 1
ATOM 12144 C CA . TYR C 1 458 ? 18.641 -1.987 13.283 1.00 43.49 583 TYR C CA 1
ATOM 12145 C C . TYR C 1 458 ? 17.249 -2.329 12.708 1.00 42.22 583 TYR C C 1
ATOM 12146 O O . TYR C 1 458 ? 16.507 -3.155 13.251 1.00 40.01 583 TYR C O 1
ATOM 12155 N N . VAL C 1 459 ? 16.919 -1.677 11.583 1.00 36.86 584 VAL C N 1
ATOM 12156 C CA . VAL C 1 459 ? 15.671 -1.862 10.830 1.00 35.09 584 VAL C CA 1
ATOM 12157 C C . VAL C 1 459 ? 16.020 -2.241 9.390 1.00 34.45 584 VAL C C 1
ATOM 12158 O O . VAL C 1 459 ? 16.757 -1.505 8.707 1.00 31.00 584 VAL C O 1
ATOM 12162 N N . LEU C 1 460 ? 15.511 -3.403 8.940 1.00 30.40 585 LEU C N 1
ATOM 12163 C CA . LEU C 1 460 ? 15.718 -3.856 7.565 1.00 29.70 585 LEU C CA 1
ATOM 12164 C C . LEU C 1 460 ? 14.402 -3.843 6.797 1.00 31.47 585 LEU C C 1
ATOM 12165 O O . LEU C 1 460 ? 13.414 -4.493 7.177 1.00 29.94 585 LEU C O 1
ATOM 12170 N N . ASP C 1 461 ? 14.415 -3.155 5.676 1.00 27.29 586 ASP C N 1
ATOM 12171 C CA . ASP C 1 461 ? 13.253 -3.150 4.796 1.00 27.65 586 ASP C CA 1
ATOM 12172 C C . ASP C 1 461 ? 13.553 -4.057 3.584 1.00 32.96 586 ASP C C 1
ATOM 12173 O O . ASP C 1 461 ? 14.423 -3.726 2.772 1.00 29.83 586 ASP C O 1
ATOM 12178 N N . VAL C 1 462 ? 12.842 -5.207 3.478 1.00 32.34 587 VAL C N 1
ATOM 12179 C CA . VAL C 1 462 ? 13.006 -6.174 2.388 1.00 33.52 587 VAL C CA 1
ATOM 12180 C C . VAL C 1 462 ? 11.816 -6.056 1.401 1.00 41.66 587 VAL C C 1
ATOM 12181 O O . VAL C 1 462 ? 11.461 -7.020 0.712 1.00 42.28 587 VAL C O 1
ATOM 12185 N N . SER C 1 463 ? 11.210 -4.856 1.320 1.00 39.47 588 SER C N 1
ATOM 12186 C CA . SER C 1 463 ? 10.147 -4.566 0.343 1.00 39.10 588 SER C CA 1
ATOM 12187 C C . SER C 1 463 ? 10.793 -4.650 -1.030 1.00 44.09 588 SER C C 1
ATOM 12188 O O . SER C 1 463 ? 12.005 -4.434 -1.161 1.00 44.58 588 SER C O 1
ATOM 12191 N N . GLU C 1 464 ? 9.993 -4.990 -2.043 1.00 41.45 589 GLU C N 1
ATOM 12192 C CA . GLU C 1 464 ? 10.453 -5.121 -3.416 1.00 41.29 589 GLU C CA 1
ATOM 12193 C C . GLU C 1 464 ? 10.153 -3.830 -4.143 1.00 43.79 589 GLU C C 1
ATOM 12194 O O . GLU C 1 464 ? 9.016 -3.361 -4.117 1.00 43.62 589 GLU C O 1
ATOM 12200 N N . GLY C 1 465 ? 11.182 -3.261 -4.764 1.00 39.63 590 GLY C N 1
ATOM 12201 C CA . GLY C 1 465 ? 11.081 -2.005 -5.495 1.00 38.23 590 GLY C CA 1
ATOM 12202 C C . GLY C 1 465 ? 11.243 -0.800 -4.596 1.00 39.16 590 GLY C C 1
ATOM 12203 O O . GLY C 1 465 ? 11.710 -0.919 -3.452 1.00 37.58 590 GLY C O 1
ATOM 12204 N N . PHE C 1 466 ? 10.871 0.367 -5.113 1.00 34.87 591 PHE C N 1
ATOM 12205 C CA . PHE C 1 466 ? 11.012 1.636 -4.394 1.00 33.97 591 PHE C CA 1
ATOM 12206 C C . PHE C 1 466 ? 10.229 1.619 -3.087 1.00 35.55 591 PHE C C 1
ATOM 12207 O O . PHE C 1 466 ? 9.086 1.163 -3.043 1.00 32.55 591 PHE C O 1
ATOM 12215 N N . SER C 1 467 ? 10.871 2.078 -2.019 1.00 32.71 592 SER C N 1
ATOM 12216 C CA . SER C 1 467 ? 10.242 2.110 -0.709 1.00 32.28 592 SER C CA 1
ATOM 12217 C C . SER C 1 467 ? 10.823 3.234 0.123 1.00 36.82 592 SER C C 1
ATOM 12218 O O . SER C 1 467 ? 12.031 3.459 0.073 1.00 37.95 592 SER C O 1
ATOM 12221 N N . VAL C 1 468 ? 9.965 3.936 0.891 1.00 32.93 593 VAL C N 1
ATOM 12222 C CA . VAL C 1 468 ? 10.400 5.035 1.768 1.00 32.69 593 VAL C CA 1
ATOM 12223 C C . VAL C 1 468 ? 10.297 4.618 3.243 1.00 35.21 593 VAL C C 1
ATOM 12224 O O . VAL C 1 468 ? 10.649 5.409 4.110 1.00 36.26 593 VAL C O 1
ATOM 12228 N N . LEU C 1 469 ? 9.880 3.371 3.521 1.00 30.23 594 LEU C N 1
ATOM 12229 C CA . LEU C 1 469 ? 9.777 2.848 4.890 1.00 30.11 594 LEU C CA 1
ATOM 12230 C C . LEU C 1 469 ? 11.091 3.029 5.694 1.00 34.30 594 LEU C C 1
ATOM 12231 O O . LEU C 1 469 ? 10.981 3.432 6.852 1.00 33.75 594 LEU C O 1
ATOM 12236 N N . PRO C 1 470 ? 12.321 2.849 5.116 1.00 32.55 595 PRO C N 1
ATOM 12237 C CA . PRO C 1 470 ? 13.543 3.126 5.893 1.00 33.12 595 PRO C CA 1
ATOM 12238 C C . PRO C 1 470 ? 13.727 4.611 6.277 1.00 35.77 595 PRO C C 1
ATOM 12239 O O . PRO C 1 470 ? 14.391 4.892 7.268 1.00 35.93 595 PRO C O 1
ATOM 12243 N N . VAL C 1 471 ? 13.163 5.561 5.491 1.00 30.98 596 VAL C N 1
ATOM 12244 C CA . VAL C 1 471 ? 13.249 6.989 5.800 1.00 30.20 596 VAL C CA 1
ATOM 12245 C C . VAL C 1 471 ? 12.268 7.276 6.935 1.00 33.64 596 VAL C C 1
ATOM 12246 O O . VAL C 1 471 ? 12.644 7.929 7.903 1.00 33.97 596 VAL C O 1
ATOM 12250 N N . ILE C 1 472 ? 11.056 6.712 6.867 1.00 29.85 597 ILE C N 1
ATOM 12251 C CA . ILE C 1 472 ? 10.059 6.828 7.932 1.00 29.48 597 ILE C CA 1
ATOM 12252 C C . ILE C 1 472 ? 10.680 6.309 9.240 1.00 32.71 597 ILE C C 1
ATOM 12253 O O . ILE C 1 472 ? 10.636 7.029 10.218 1.00 32.41 597 ILE C O 1
ATOM 12258 N N . ALA C 1 473 ? 11.326 5.125 9.220 1.00 30.09 598 ALA C N 1
ATOM 12259 C CA . ALA C 1 473 ? 11.980 4.525 10.400 1.00 30.02 598 ALA C CA 1
ATOM 12260 C C . ALA C 1 473 ? 13.017 5.481 11.016 1.00 35.47 598 ALA C C 1
ATOM 12261 O O . ALA C 1 473 ? 12.943 5.758 12.208 1.00 34.31 598 ALA C O 1
ATOM 12263 N N . GLY C 1 474 ? 13.903 6.037 10.184 1.00 34.60 599 GLY C N 1
ATOM 12264 C CA . GLY C 1 474 ? 14.940 6.977 10.598 1.00 35.16 599 GLY C CA 1
ATOM 12265 C C . GLY C 1 474 ? 14.438 8.289 11.180 1.00 39.48 599 GLY C C 1
ATOM 12266 O O . GLY C 1 474 ? 15.116 8.881 12.021 1.00 36.49 599 GLY C O 1
ATOM 12267 N N . THR C 1 475 ? 13.258 8.766 10.739 1.00 38.28 600 THR C N 1
ATOM 12268 C CA . THR C 1 475 ? 12.666 10.018 11.277 1.00 38.94 600 THR C CA 1
ATOM 12269 C C . THR C 1 475 ? 11.961 9.791 12.619 1.00 45.35 600 THR C C 1
ATOM 12270 O O . THR C 1 475 ? 11.700 10.757 13.345 1.00 47.55 600 THR C O 1
ATOM 12274 N N . LEU C 1 476 ? 11.654 8.522 12.944 1.00 41.06 601 LEU C N 1
ATOM 12275 C CA . LEU C 1 476 ? 10.949 8.117 14.161 1.00 40.84 601 LEU C CA 1
ATOM 12276 C C . LEU C 1 476 ? 11.771 8.096 15.401 1.00 42.60 601 LEU C C 1
ATOM 12277 O O . LEU C 1 476 ? 11.239 8.290 16.499 1.00 43.81 601 LEU C O 1
ATOM 12282 N N . GLY C 1 477 ? 13.003 7.665 15.253 1.00 37.09 602 GLY C N 1
ATOM 12283 C CA . GLY C 1 477 ? 13.875 7.476 16.395 1.00 36.29 602 GLY C CA 1
ATOM 12284 C C . GLY C 1 477 ? 15.306 7.277 15.997 1.00 37.32 602 GLY C C 1
ATOM 12285 O O . GLY C 1 477 ? 15.637 7.346 14.804 1.00 34.71 602 GLY C O 1
ATOM 12286 N N A GLN C 1 478 ? 16.190 7.103 16.973 0.50 34.26 603 GLN C N 1
ATOM 12287 N N B GLN C 1 478 ? 16.146 6.990 17.022 0.50 34.58 603 GLN C N 1
ATOM 12288 C CA A GLN C 1 478 ? 17.608 6.964 16.667 0.50 34.16 603 GLN C CA 1
ATOM 12289 C CA B GLN C 1 478 ? 17.570 6.696 16.904 0.50 34.71 603 GLN C CA 1
ATOM 12290 C C A GLN C 1 478 ? 17.901 5.536 16.205 0.50 37.98 603 GLN C C 1
ATOM 12291 C C B GLN C 1 478 ? 17.660 5.305 16.306 0.50 39.17 603 GLN C C 1
ATOM 12292 O O A GLN C 1 478 ? 18.547 4.771 16.916 0.50 36.75 603 GLN C O 1
ATOM 12293 O O B GLN C 1 478 ? 17.852 4.325 17.030 0.50 39.57 603 GLN C O 1
ATOM 12304 N N . VAL C 1 479 ? 17.416 5.205 14.992 1.00 36.02 604 VAL C N 1
ATOM 12305 C CA . VAL C 1 479 ? 17.489 3.895 14.351 1.00 36.97 604 VAL C CA 1
ATOM 12306 C C . VAL C 1 479 ? 18.501 3.925 13.207 1.00 40.51 604 VAL C C 1
ATOM 12307 O O . VAL C 1 479 ? 18.808 4.978 12.657 1.00 39.58 604 VAL C O 1
ATOM 12311 N N . LYS C 1 480 ? 19.014 2.744 12.862 1.00 37.95 605 LYS C N 1
ATOM 12312 C CA . LYS C 1 480 ? 19.935 2.540 11.744 1.00 36.10 605 LYS C CA 1
ATOM 12313 C C . LYS C 1 480 ? 19.100 1.782 10.699 1.00 37.63 605 LYS C C 1
ATOM 12314 O O . LYS C 1 480 ? 18.885 0.573 10.841 1.00 35.90 605 LYS C O 1
ATOM 12320 N N . PRO C 1 481 ? 18.543 2.502 9.705 1.00 34.40 606 PRO C N 1
ATOM 12321 C CA . PRO C 1 481 ? 17.682 1.837 8.718 1.00 34.98 606 PRO C CA 1
ATOM 12322 C C . PRO C 1 481 ? 18.414 1.375 7.465 1.00 39.90 606 PRO C C 1
ATOM 12323 O O . PRO C 1 481 ? 19.304 2.056 6.956 1.00 39.29 606 PRO C O 1
ATOM 12327 N N . TYR C 1 482 ? 17.978 0.246 6.932 1.00 37.69 607 TYR C N 1
ATOM 12328 C CA . TYR C 1 482 ? 18.543 -0.306 5.705 1.00 36.99 607 TYR C CA 1
ATOM 12329 C C . TYR C 1 482 ? 17.474 -0.435 4.614 1.00 35.81 607 TYR C C 1
ATOM 12330 O O . TYR C 1 482 ? 16.374 -0.936 4.834 1.00 31.49 607 TYR C O 1
ATOM 12339 N N . SER C 1 483 ? 17.840 -0.027 3.428 1.00 33.11 608 SER C N 1
ATOM 12340 C CA . SER C 1 483 ? 16.991 -0.083 2.248 1.00 33.36 608 SER C CA 1
ATOM 12341 C C . SER C 1 483 ? 17.463 -1.228 1.342 1.00 40.40 608 SER C C 1
ATOM 12342 O O . SER C 1 483 ? 18.663 -1.425 1.210 1.00 40.68 608 SER C O 1
ATOM 12345 N N . SER C 1 484 ? 16.525 -1.971 0.719 1.00 38.63 609 SER C N 1
ATOM 12346 C CA . SER C 1 484 ? 16.837 -3.080 -0.206 1.00 38.76 609 SER C CA 1
ATOM 12347 C C . SER C 1 484 ? 16.646 -2.706 -1.677 1.00 42.01 609 SER C C 1
ATOM 12348 O O . SER C 1 484 ? 16.573 -3.614 -2.507 1.00 39.19 609 SER C O 1
ATOM 12351 N N . VAL C 1 485 ? 16.534 -1.390 -2.008 1.00 41.12 610 VAL C N 1
ATOM 12352 C CA . VAL C 1 485 ? 16.336 -0.956 -3.405 1.00 41.49 610 VAL C CA 1
ATOM 12353 C C . VAL C 1 485 ? 17.505 -1.468 -4.265 1.00 47.56 610 VAL C C 1
ATOM 12354 O O . VAL C 1 485 ? 18.649 -1.488 -3.799 1.00 46.31 610 VAL C O 1
ATOM 12358 N N . GLU C 1 486 ? 17.197 -1.900 -5.494 1.00 47.38 611 GLU C N 1
ATOM 12359 C CA . GLU C 1 486 ? 18.193 -2.416 -6.429 1.00 49.20 611 GLU C CA 1
ATOM 12360 C C . GLU C 1 486 ? 18.749 -1.289 -7.340 1.00 54.69 611 GLU C C 1
ATOM 12361 O O . GLU C 1 486 ? 19.955 -1.036 -7.335 1.00 55.68 611 GLU C O 1
ATOM 12363 N N . LYS C 1 487 ? 17.859 -0.583 -8.061 1.00 51.16 612 LYS C N 1
ATOM 12364 C CA . LYS C 1 487 ? 18.185 0.499 -9.013 1.00 49.94 612 LYS C CA 1
ATOM 12365 C C . LYS C 1 487 ? 18.999 1.647 -8.375 1.00 52.63 612 LYS C C 1
ATOM 12366 O O . LYS C 1 487 ? 18.647 2.144 -7.302 1.00 51.67 612 LYS C O 1
ATOM 12370 N N . ASP C 1 488 ? 20.083 2.063 -9.058 1.00 47.65 613 ASP C N 1
ATOM 12371 C CA . ASP C 1 488 ? 20.974 3.132 -8.617 1.00 46.92 613 ASP C CA 1
ATOM 12372 C C . ASP C 1 488 ? 20.252 4.468 -8.505 1.00 47.64 613 ASP C C 1
ATOM 12373 O O . ASP C 1 488 ? 20.549 5.227 -7.592 1.00 46.59 613 ASP C O 1
ATOM 12378 N N . GLN C 1 489 ? 19.292 4.738 -9.412 1.00 43.58 614 GLN C N 1
ATOM 12379 C CA . GLN C 1 489 ? 18.489 5.973 -9.445 1.00 42.80 614 GLN C CA 1
ATOM 12380 C C . GLN C 1 489 ? 17.645 6.096 -8.173 1.00 43.95 614 GLN C C 1
ATOM 12381 O O . GLN C 1 489 ? 17.451 7.197 -7.663 1.00 43.61 614 GLN C O 1
ATOM 12387 N N . HIS C 1 490 ? 17.133 4.954 -7.671 1.00 39.81 615 HIS C N 1
ATOM 12388 C CA . HIS C 1 490 ? 16.330 4.854 -6.451 1.00 38.11 615 HIS C CA 1
ATOM 12389 C C . HIS C 1 490 ? 17.159 5.189 -5.238 1.00 40.86 615 HIS C C 1
ATOM 12390 O O . HIS C 1 490 ? 16.658 5.859 -4.340 1.00 39.06 615 HIS C O 1
ATOM 12397 N N . ARG C 1 491 ? 18.441 4.754 -5.224 1.00 40.08 616 ARG C N 1
ATOM 12398 C CA . ARG C 1 491 ? 19.402 4.998 -4.133 1.00 39.73 616 ARG C CA 1
ATOM 12399 C C . ARG C 1 491 ? 19.726 6.487 -4.004 1.00 41.99 616 ARG C C 1
ATOM 12400 O O . ARG C 1 491 ? 19.789 6.993 -2.880 1.00 41.71 616 ARG C O 1
ATOM 12403 N N . ILE C 1 492 ? 19.903 7.184 -5.154 1.00 37.92 617 ILE C N 1
ATOM 12404 C CA . ILE C 1 492 ? 20.176 8.631 -5.256 1.00 37.78 617 ILE C CA 1
ATOM 12405 C C . ILE C 1 492 ? 18.983 9.411 -4.698 1.00 40.24 617 ILE C C 1
ATOM 12406 O O . ILE C 1 492 ? 19.167 10.288 -3.858 1.00 40.17 617 ILE C O 1
ATOM 12411 N N . ALA C 1 493 ? 17.758 9.058 -5.142 1.00 36.44 618 ALA C N 1
ATOM 12412 C CA . ALA C 1 493 ? 16.509 9.692 -4.699 1.00 35.77 618 ALA C CA 1
ATOM 12413 C C . ALA C 1 493 ? 16.334 9.549 -3.196 1.00 39.16 618 ALA C C 1
ATOM 12414 O O . ALA C 1 493 ? 16.038 10.543 -2.521 1.00 39.29 618 ALA C O 1
ATOM 12416 N N . LEU C 1 494 ? 16.584 8.333 -2.664 1.00 34.76 619 LEU C N 1
ATOM 12417 C CA . LEU C 1 494 ? 16.471 8.033 -1.230 1.00 34.53 619 LEU C CA 1
ATOM 12418 C C . LEU C 1 494 ? 17.527 8.773 -0.404 1.00 37.86 619 LEU C C 1
ATOM 12419 O O . LEU C 1 494 ? 17.229 9.175 0.719 1.00 38.50 619 LEU C O 1
ATOM 12424 N N . ASP C 1 495 ? 18.726 8.979 -0.954 1.00 33.94 620 ASP C N 1
ATOM 12425 C CA . ASP C 1 495 ? 19.787 9.771 -0.310 1.00 34.24 620 ASP C CA 1
ATOM 12426 C C . ASP C 1 495 ? 19.370 11.247 -0.209 1.00 38.22 620 ASP C C 1
ATOM 12427 O O . ASP C 1 495 ? 19.625 11.865 0.824 1.00 39.50 620 ASP C O 1
ATOM 12432 N N . LEU C 1 496 ? 18.689 11.784 -1.255 1.00 33.82 621 LEU C N 1
ATOM 12433 C CA . LEU C 1 496 ? 18.175 13.166 -1.306 1.00 33.59 621 LEU C CA 1
ATOM 12434 C C . LEU C 1 496 ? 16.940 13.338 -0.386 1.00 40.03 621 LEU C C 1
ATOM 12435 O O . LEU C 1 496 ? 16.787 14.377 0.256 1.00 42.76 621 LEU C O 1
ATOM 12440 N N . ILE C 1 497 ? 16.097 12.314 -0.285 1.00 35.08 622 ILE C N 1
ATOM 12441 C CA . ILE C 1 497 ? 14.955 12.310 0.633 1.00 33.25 622 ILE C CA 1
ATOM 12442 C C . ILE C 1 497 ? 15.510 12.311 2.081 1.00 37.19 622 ILE C C 1
ATOM 12443 O O . ILE C 1 497 ? 15.029 13.073 2.917 1.00 37.75 622 ILE C O 1
ATOM 12448 N N . SER C 1 498 ? 16.523 11.475 2.362 1.00 33.83 623 SER C N 1
ATOM 12449 C CA . SER C 1 498 ? 17.166 11.368 3.681 1.00 33.98 623 SER C CA 1
ATOM 12450 C C . SER C 1 498 ? 17.711 12.728 4.109 1.00 38.30 623 SER C C 1
ATOM 12451 O O . SER C 1 498 ? 17.460 13.165 5.234 1.00 37.94 623 SER C O 1
ATOM 12454 N N A GLU C 1 499 ? 18.419 13.414 3.188 0.50 36.05 624 GLU C N 1
ATOM 12455 N N B GLU C 1 499 ? 18.410 13.408 3.173 0.50 35.90 624 GLU C N 1
ATOM 12456 C CA A GLU C 1 499 ? 19.004 14.735 3.381 0.50 36.21 624 GLU C CA 1
ATOM 12457 C CA B GLU C 1 499 ? 19.007 14.730 3.294 0.50 35.97 624 GLU C CA 1
ATOM 12458 C C A GLU C 1 499 ? 17.930 15.787 3.711 0.50 40.11 624 GLU C C 1
ATOM 12459 C C B GLU C 1 499 ? 17.963 15.802 3.646 0.50 40.13 624 GLU C C 1
ATOM 12460 O O A GLU C 1 499 ? 18.167 16.652 4.559 0.50 39.18 624 GLU C O 1
ATOM 12461 O O B GLU C 1 499 ? 18.255 16.704 4.434 0.50 39.35 624 GLU C O 1
ATOM 12472 N N . ALA C 1 500 ? 16.751 15.698 3.058 1.00 37.38 625 ALA C N 1
ATOM 12473 C CA . ALA C 1 500 ? 15.620 16.620 3.273 1.00 37.46 625 ALA C CA 1
ATOM 12474 C C . ALA C 1 500 ? 14.936 16.343 4.629 1.00 41.64 625 ALA C C 1
ATOM 12475 O O . ALA C 1 500 ? 14.193 17.191 5.119 1.00 42.53 625 ALA C O 1
ATOM 12477 N N . ASN C 1 501 ? 15.173 15.156 5.219 1.00 36.00 626 ASN C N 1
ATOM 12478 C CA . ASN C 1 501 ? 14.601 14.780 6.503 1.00 35.84 626 ASN C CA 1
ATOM 12479 C C . ASN C 1 501 ? 15.657 14.833 7.620 1.00 39.75 626 ASN C C 1
ATOM 12480 O O . ASN C 1 501 ? 15.518 14.188 8.674 1.00 38.71 626 ASN C O 1
ATOM 12485 N N . HIS C 1 502 ? 16.662 15.694 7.405 1.00 38.60 627 HIS C N 1
ATOM 12486 C CA . HIS C 1 502 ? 17.750 16.109 8.308 1.00 39.62 627 HIS C CA 1
ATOM 12487 C C . HIS C 1 502 ? 18.654 14.958 8.747 1.00 43.48 627 HIS C C 1
ATOM 12488 O O . HIS C 1 502 ? 19.291 15.052 9.799 1.00 44.12 627 HIS C O 1
ATOM 12495 N N . PHE C 1 503 ? 18.760 13.903 7.935 1.00 39.59 628 PHE C N 1
ATOM 12496 C CA . PHE C 1 503 ? 19.630 12.785 8.286 1.00 39.44 628 PHE C CA 1
ATOM 12497 C C . PHE C 1 503 ? 21.073 13.193 8.004 1.00 43.65 628 PHE C C 1
ATOM 12498 O O . PHE C 1 503 ? 21.353 13.656 6.893 1.00 42.37 628 PHE C O 1
ATOM 12506 N N . PRO C 1 504 ? 22.015 13.016 8.979 1.00 39.72 629 PRO C N 1
ATOM 12507 C CA . PRO C 1 504 ? 23.436 13.238 8.651 1.00 38.27 629 PRO C CA 1
ATOM 12508 C C . PRO C 1 504 ? 23.824 12.153 7.625 1.00 42.44 629 PRO C C 1
ATOM 12509 O O . PRO C 1 504 ? 23.144 11.125 7.536 1.00 40.83 629 PRO C O 1
ATOM 12513 N N . LYS C 1 505 ? 24.865 12.396 6.820 1.00 39.73 630 LYS C N 1
ATOM 12514 C CA . LYS C 1 505 ? 25.327 11.479 5.768 1.00 39.46 630 LYS C CA 1
ATOM 12515 C C . LYS C 1 505 ? 25.485 10.044 6.276 1.00 39.46 630 LYS C C 1
ATOM 12516 O O . LYS C 1 505 ? 25.949 9.820 7.398 1.00 36.05 630 LYS C O 1
ATOM 12518 N N . GLU C 1 506 ? 25.023 9.085 5.454 1.00 37.08 631 GLU C N 1
ATOM 12519 C CA . GLU C 1 506 ? 25.106 7.637 5.677 1.00 37.93 631 GLU C CA 1
ATOM 12520 C C . GLU C 1 506 ? 24.359 7.173 6.949 1.00 41.85 631 GLU C C 1
ATOM 12521 O O . GLU C 1 506 ? 24.788 6.197 7.573 1.00 41.61 631 GLU C O 1
ATOM 12527 N N . THR C 1 507 ? 23.216 7.828 7.301 1.00 38.23 632 THR C N 1
ATOM 12528 C CA . THR C 1 507 ? 22.316 7.342 8.359 1.00 37.89 632 THR C CA 1
ATOM 12529 C C . THR C 1 507 ? 21.603 6.170 7.670 1.00 41.15 632 THR C C 1
ATOM 12530 O O . THR C 1 507 ? 21.672 5.045 8.144 1.00 41.04 632 THR C O 1
ATOM 12534 N N . LEU C 1 508 ? 20.977 6.437 6.508 1.00 37.73 633 LEU C N 1
ATOM 12535 C CA . LEU C 1 508 ? 20.327 5.394 5.721 1.00 37.17 633 LEU C CA 1
ATOM 12536 C C . LEU C 1 508 ? 21.410 4.598 4.985 1.00 42.83 633 LEU C C 1
ATOM 12537 O O . LEU C 1 508 ? 22.233 5.183 4.269 1.00 43.05 633 LEU C O 1
ATOM 12542 N N . GLU C 1 509 ? 21.386 3.268 5.128 1.00 39.63 634 GLU C N 1
ATOM 12543 C CA . GLU C 1 509 ? 22.333 2.428 4.402 1.00 39.74 634 GLU C CA 1
ATOM 12544 C C . GLU C 1 509 ? 21.586 1.485 3.450 1.00 43.44 634 GLU C C 1
ATOM 12545 O O . GLU C 1 509 ? 20.376 1.338 3.554 1.00 41.31 634 GLU C O 1
ATOM 12551 N N . PHE C 1 510 ? 22.291 0.945 2.450 1.00 42.56 635 PHE C N 1
ATOM 12552 C CA . PHE C 1 510 ? 21.682 0.089 1.436 1.00 42.97 635 PHE C CA 1
ATOM 12553 C C . PHE C 1 510 ? 22.189 -1.347 1.583 1.00 48.59 635 PHE C C 1
ATOM 12554 O O . PHE C 1 510 ? 23.397 -1.596 1.611 1.00 47.75 635 PHE C O 1
ATOM 12562 N N . TRP C 1 511 ? 21.243 -2.270 1.748 1.00 46.39 636 TRP C N 1
ATOM 12563 C CA . TRP C 1 511 ? 21.481 -3.689 1.952 1.00 47.49 636 TRP C CA 1
ATOM 12564 C C . TRP C 1 511 ? 21.848 -4.423 0.649 1.00 52.91 636 TRP C C 1
ATOM 12565 O O . TRP C 1 511 ? 22.751 -5.254 0.666 1.00 53.46 636 TRP C O 1
ATOM 12576 N N . LEU C 1 512 ? 21.105 -4.165 -0.447 1.00 49.57 637 LEU C N 1
ATOM 12577 C CA . LEU C 1 512 ? 21.327 -4.803 -1.747 1.00 91.83 637 LEU C CA 1
ATOM 12578 N N . MET C 1 521 ? 19.919 -11.759 0.041 1.00 56.58 646 MET C N 1
ATOM 12579 C CA . MET C 1 521 ? 20.120 -12.708 1.126 1.00 55.40 646 MET C CA 1
ATOM 12580 C C . MET C 1 521 ? 19.940 -12.064 2.489 1.00 56.95 646 MET C C 1
ATOM 12581 O O . MET C 1 521 ? 20.443 -10.968 2.750 1.00 55.50 646 MET C O 1
ATOM 12583 N N . LEU C 1 522 ? 19.233 -12.775 3.365 1.00 52.31 647 LEU C N 1
ATOM 12584 C CA . LEU C 1 522 ? 18.978 -12.352 4.727 1.00 51.60 647 LEU C CA 1
ATOM 12585 C C . LEU C 1 522 ? 20.125 -12.798 5.644 1.00 53.21 647 LEU C C 1
ATOM 12586 O O . LEU C 1 522 ? 20.402 -13.988 5.792 1.00 52.10 647 LEU C O 1
ATOM 12591 N N . GLN C 1 523 ? 20.814 -11.818 6.218 1.00 48.87 648 GLN C N 1
ATOM 12592 C CA . GLN C 1 523 ? 21.928 -12.006 7.146 1.00 47.93 648 GLN C CA 1
ATOM 12593 C C . GLN C 1 523 ? 21.783 -10.996 8.287 1.00 50.92 648 GLN C C 1
ATOM 12594 O O . GLN C 1 523 ? 20.946 -10.082 8.203 1.00 48.00 648 GLN C O 1
ATOM 12596 N N . ARG C 1 524 ? 22.603 -11.160 9.349 1.00 48.80 649 ARG C N 1
ATOM 12597 C CA . ARG C 1 524 ? 22.649 -10.261 10.515 1.00 48.66 649 ARG C CA 1
ATOM 12598 C C . ARG C 1 524 ? 23.128 -8.862 10.059 1.00 51.51 649 ARG C C 1
ATOM 12599 O O . ARG C 1 524 ? 23.912 -8.784 9.105 1.00 50.55 649 ARG C O 1
ATOM 12607 N N . PRO C 1 525 ? 22.707 -7.752 10.709 1.00 48.23 650 PRO C N 1
ATOM 12608 C CA . PRO C 1 525 ? 23.192 -6.422 10.264 1.00 48.80 650 PRO C CA 1
ATOM 12609 C C . PRO C 1 525 ? 24.718 -6.294 10.357 1.00 55.38 650 PRO C C 1
ATOM 12610 O O . PRO C 1 525 ? 25.348 -5.713 9.473 1.00 54.84 650 PRO C O 1
ATOM 12614 N N . LYS C 1 526 ? 25.295 -6.882 11.415 1.00 54.45 651 LYS C N 1
ATOM 12615 C CA . LYS C 1 526 ? 26.727 -7.005 11.709 1.00 55.78 651 LYS C CA 1
ATOM 12616 C C . LYS C 1 526 ? 26.910 -8.374 12.365 1.00 61.87 651 LYS C C 1
ATOM 12617 O O . LYS C 1 526 ? 25.981 -8.846 13.038 1.00 60.80 651 LYS C O 1
ATOM 12619 N N . SER C 1 527 ? 28.100 -9.005 12.170 1.00 59.77 652 SER C N 1
ATOM 12620 C CA . SER C 1 527 ? 28.508 -10.352 12.629 1.00 59.44 652 SER C CA 1
ATOM 12621 C C . SER C 1 527 ? 27.872 -10.834 13.974 1.00 61.46 652 SER C C 1
ATOM 12622 O O . SER C 1 527 ? 27.459 -11.991 14.031 1.00 61.65 652 SER C O 1
ATOM 12625 N N . ASP C 1 528 ? 27.820 -9.999 15.031 1.00 55.91 653 ASP C N 1
ATOM 12626 C CA . ASP C 1 528 ? 27.245 -10.400 16.322 1.00 54.97 653 ASP C CA 1
ATOM 12627 C C . ASP C 1 528 ? 26.180 -9.404 16.767 1.00 55.37 653 ASP C C 1
ATOM 12628 O O . ASP C 1 528 ? 26.078 -9.066 17.948 1.00 54.64 653 ASP C O 1
ATOM 12630 N N . LYS C 1 529 ? 25.370 -8.952 15.804 1.00 50.11 654 LYS C N 1
ATOM 12631 C CA . LYS C 1 529 ? 24.267 -8.029 16.027 1.00 49.32 654 LYS C CA 1
ATOM 12632 C C . LYS C 1 529 ? 22.975 -8.564 15.378 1.00 50.73 654 LYS C C 1
ATOM 12633 O O . LYS C 1 529 ? 23.033 -9.374 14.464 1.00 49.06 654 LYS C O 1
ATOM 12636 N N . LEU C 1 530 ? 21.815 -8.148 15.891 1.00 47.30 655 LEU C N 1
ATOM 12637 C CA . LEU C 1 530 ? 20.524 -8.620 15.406 1.00 46.11 655 LEU C CA 1
ATOM 12638 C C . LEU C 1 530 ? 19.586 -7.462 15.015 1.00 48.16 655 LEU C C 1
ATOM 12639 O O . LEU C 1 530 ? 19.731 -6.362 15.535 1.00 48.03 655 LEU C O 1
ATOM 12644 N N . TRP C 1 531 ? 18.634 -7.726 14.074 1.00 42.73 656 TRP C N 1
ATOM 12645 C CA . TRP C 1 531 ? 17.608 -6.788 13.582 1.00 39.34 656 TRP C CA 1
ATOM 12646 C C . TRP C 1 531 ? 16.485 -6.664 14.589 1.00 41.04 656 TRP C C 1
ATOM 12647 O O . TRP C 1 531 ? 15.966 -7.680 15.050 1.00 41.87 656 TRP C O 1
ATOM 12658 N N . SER C 1 532 ? 16.071 -5.433 14.899 1.00 35.85 657 SER C N 1
ATOM 12659 C CA . SER C 1 532 ? 14.930 -5.187 15.791 1.00 35.82 657 SER C CA 1
ATOM 12660 C C . SER C 1 532 ? 13.598 -5.148 14.976 1.00 39.70 657 SER C C 1
ATOM 12661 O O . SER C 1 532 ? 12.529 -5.497 15.482 1.00 38.97 657 SER C O 1
ATOM 12664 N N . ILE C 1 533 ? 13.675 -4.766 13.700 1.00 37.25 658 ILE C N 1
ATOM 12665 C CA . ILE C 1 533 ? 12.522 -4.784 12.792 1.00 37.21 658 ILE C CA 1
ATOM 12666 C C . ILE C 1 533 ? 12.966 -5.319 11.439 1.00 38.74 658 ILE C C 1
ATOM 12667 O O . ILE C 1 533 ? 13.948 -4.828 10.882 1.00 37.29 658 ILE C O 1
ATOM 12672 N N . ILE C 1 534 ? 12.205 -6.297 10.891 1.00 35.41 659 ILE C N 1
ATOM 12673 C CA . ILE C 1 534 ? 12.394 -6.800 9.529 1.00 33.80 659 ILE C CA 1
ATOM 12674 C C . ILE C 1 534 ? 11.055 -6.635 8.800 1.00 37.10 659 ILE C C 1
ATOM 12675 O O . ILE C 1 534 ? 10.057 -7.168 9.251 1.00 37.52 659 ILE C O 1
ATOM 12680 N N . ILE C 1 535 ? 11.033 -5.908 7.678 1.00 33.95 660 ILE C N 1
ATOM 12681 C CA . ILE C 1 535 ? 9.818 -5.733 6.862 1.00 31.47 660 ILE C CA 1
ATOM 12682 C C . ILE C 1 535 ? 9.926 -6.640 5.652 1.00 35.59 660 ILE C C 1
ATOM 12683 O O . ILE C 1 535 ? 10.863 -6.489 4.870 1.00 34.21 660 ILE C O 1
ATOM 12688 N N . LEU C 1 536 ? 8.960 -7.558 5.481 1.00 33.19 661 LEU C N 1
ATOM 12689 C CA . LEU C 1 536 ? 8.951 -8.487 4.345 1.00 34.24 661 LEU C CA 1
ATOM 12690 C C . LEU C 1 536 ? 7.813 -8.143 3.388 1.00 39.08 661 LEU C C 1
ATOM 12691 O O . LEU C 1 536 ? 6.798 -7.608 3.817 1.00 38.86 661 LEU C O 1
ATOM 12696 N N . ASP C 1 537 ? 7.985 -8.449 2.098 1.00 36.26 662 ASP C N 1
ATOM 12697 C CA . ASP C 1 537 ? 6.992 -8.177 1.043 1.00 35.32 662 ASP C CA 1
ATOM 12698 C C . ASP C 1 537 ? 6.169 -9.454 0.845 1.00 35.79 662 ASP C C 1
ATOM 12699 O O . ASP C 1 537 ? 6.676 -10.418 0.273 1.00 34.96 662 ASP C O 1
ATOM 12704 N N . VAL C 1 538 ? 4.928 -9.482 1.381 1.00 29.95 663 VAL C N 1
ATOM 12705 C CA . VAL C 1 538 ? 4.094 -10.686 1.426 1.00 29.56 663 VAL C CA 1
ATOM 12706 C C . VAL C 1 538 ? 3.115 -10.813 0.243 1.00 33.68 663 VAL C C 1
ATOM 12707 O O . VAL C 1 538 ? 2.873 -11.932 -0.228 1.00 31.56 663 VAL C O 1
ATOM 12711 N N . ILE C 1 539 ? 2.531 -9.700 -0.210 1.00 30.66 664 ILE C N 1
ATOM 12712 C CA . ILE C 1 539 ? 1.536 -9.778 -1.275 1.00 29.67 664 ILE C CA 1
ATOM 12713 C C . ILE C 1 539 ? 2.066 -9.126 -2.547 1.00 34.66 664 ILE C C 1
ATOM 12714 O O . ILE C 1 539 ? 2.424 -7.953 -2.542 1.00 34.00 664 ILE C O 1
ATOM 12719 N N . GLU C 1 540 ? 2.047 -9.881 -3.643 1.00 31.28 665 GLU C N 1
ATOM 12720 C CA . GLU C 1 540 ? 2.436 -9.387 -4.947 1.00 32.66 665 GLU C CA 1
ATOM 12721 C C . GLU C 1 540 ? 1.421 -8.332 -5.423 1.00 37.94 665 GLU C C 1
ATOM 12722 O O . GLU C 1 540 ? 0.238 -8.441 -5.099 1.00 36.20 665 GLU C O 1
ATOM 12728 N N . PRO C 1 541 ? 1.837 -7.373 -6.282 1.00 36.78 666 PRO C N 1
ATOM 12729 C CA . PRO C 1 541 ? 0.856 -6.421 -6.857 1.00 36.54 666 PRO C CA 1
ATOM 12730 C C . PRO C 1 541 ? -0.268 -7.112 -7.647 1.00 38.27 666 PRO C C 1
ATOM 12731 O O . PRO C 1 541 ? -1.320 -6.509 -7.867 1.00 37.59 666 PRO C O 1
ATOM 12735 N N . SER C 1 542 ? -0.027 -8.371 -8.089 1.00 32.27 667 SER C N 1
ATOM 12736 C CA . SER C 1 542 ? -0.958 -9.198 -8.849 1.00 31.36 667 SER C CA 1
ATOM 12737 C C . SER C 1 542 ? -2.163 -9.687 -8.022 1.00 34.66 667 SER C C 1
ATOM 12738 O O . SER C 1 542 ? -3.183 -10.096 -8.596 1.00 31.79 667 SER C O 1
ATOM 12741 N N . GLY C 1 543 ? -2.011 -9.682 -6.700 1.00 31.70 668 GLY C N 1
ATOM 12742 C CA . GLY C 1 543 ? -3.051 -10.165 -5.792 1.00 31.41 668 GLY C CA 1
ATOM 12743 C C . GLY C 1 543 ? -2.734 -11.529 -5.237 1.00 33.84 668 GLY C C 1
ATOM 12744 O O . GLY C 1 543 ? -3.496 -12.050 -4.445 1.00 35.52 668 GLY C O 1
ATOM 12745 N N . LEU C 1 544 ? -1.606 -12.128 -5.644 1.00 33.14 669 LEU C N 1
ATOM 12746 C CA . LEU C 1 544 ? -1.177 -13.441 -5.151 1.00 33.67 669 LEU C CA 1
ATOM 12747 C C . LEU C 1 544 ? -0.151 -13.306 -4.025 1.00 36.89 669 LEU C C 1
ATOM 12748 O O . LEU C 1 544 ? 0.466 -12.245 -3.878 1.00 35.20 669 LEU C O 1
ATOM 12753 N N . ILE C 1 545 ? 0.038 -14.395 -3.242 1.00 33.57 670 ILE C N 1
ATOM 12754 C CA . ILE C 1 545 ? 1.042 -14.434 -2.172 1.00 33.35 670 ILE C CA 1
ATOM 12755 C C . ILE C 1 545 ? 2.418 -14.507 -2.828 1.00 39.15 670 ILE C C 1
ATOM 12756 O O . ILE C 1 545 ? 2.580 -15.260 -3.788 1.00 39.74 670 ILE C O 1
ATOM 12761 N N . GLN C 1 546 ? 3.412 -13.740 -2.296 1.00 35.33 671 GLN C N 1
ATOM 12762 C CA . GLN C 1 546 ? 4.787 -13.774 -2.791 1.00 34.24 671 GLN C CA 1
ATOM 12763 C C . GLN C 1 546 ? 5.373 -15.185 -2.562 1.00 39.71 671 GLN C C 1
ATOM 12764 O O . GLN C 1 546 ? 5.196 -15.765 -1.480 1.00 35.86 671 GLN C O 1
ATOM 12770 N N . GLN C 1 547 ? 6.031 -15.747 -3.612 1.00 38.32 672 GLN C N 1
ATOM 12771 C CA . GLN C 1 547 ? 6.691 -17.053 -3.568 1.00 38.16 672 GLN C CA 1
ATOM 12772 C C . GLN C 1 547 ? 7.823 -17.006 -2.539 1.00 43.15 672 GLN C C 1
ATOM 12773 O O . GLN C 1 547 ? 8.502 -15.979 -2.430 1.00 44.45 672 GLN C O 1
ATOM 12779 N N . GLU C 1 548 ? 8.013 -18.097 -1.774 1.00 39.64 673 GLU C N 1
ATOM 12780 C CA . GLU C 1 548 ? 9.070 -18.260 -0.760 1.00 40.31 673 GLU C CA 1
ATOM 12781 C C . GLU C 1 548 ? 8.969 -17.269 0.420 1.00 45.05 673 GLU C C 1
ATOM 12782 O O . GLU C 1 548 ? 9.946 -17.113 1.157 1.00 45.87 673 GLU C O 1
ATOM 12788 N N . ILE C 1 549 ? 7.782 -16.687 0.669 1.00 40.79 674 ILE C N 1
ATOM 12789 C CA . ILE C 1 549 ? 7.623 -15.750 1.779 1.00 39.79 674 ILE C CA 1
ATOM 12790 C C . ILE C 1 549 ? 7.822 -16.460 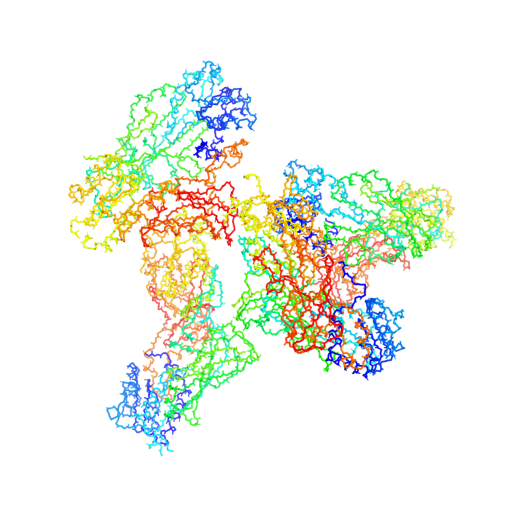3.140 1.00 43.12 674 ILE C C 1
ATOM 12791 O O . ILE C 1 549 ? 8.497 -15.897 3.997 1.00 43.37 674 ILE C O 1
ATOM 12796 N N A MET C 1 550 ? 7.287 -17.668 3.326 0.50 38.43 675 MET C N 1
ATOM 12797 N N B MET C 1 550 ? 7.277 -17.678 3.310 0.50 41.52 675 MET C N 1
ATOM 12798 C CA A MET C 1 550 ? 7.421 -18.348 4.610 0.50 37.93 675 MET C CA 1
ATOM 12799 C CA B MET C 1 550 ? 7.399 -18.489 4.528 0.50 42.53 675 MET C CA 1
ATOM 12800 C C A MET C 1 550 ? 8.858 -18.841 4.864 0.50 42.29 675 MET C C 1
ATOM 12801 C C B MET C 1 550 ? 8.850 -18.807 4.846 0.50 44.36 675 MET C C 1
ATOM 12802 O O A MET C 1 550 ? 9.259 -18.916 6.027 0.50 41.92 675 MET C O 1
ATOM 12803 O O B MET C 1 550 ? 9.240 -18.790 6.015 0.50 43.96 675 MET C O 1
ATOM 12812 N N . GLU C 1 551 ? 9.636 -19.100 3.796 1.00 39.96 676 GLU C N 1
ATOM 12813 C CA . GLU C 1 551 ? 11.053 -19.442 3.866 1.00 40.77 676 GLU C CA 1
ATOM 12814 C C . GLU C 1 551 ? 11.838 -18.193 4.304 1.00 45.25 676 GLU C C 1
ATOM 12815 O O . GLU C 1 551 ? 12.687 -18.296 5.195 1.00 46.90 676 GLU C O 1
ATOM 12818 N N . LYS C 1 552 ? 11.516 -17.006 3.730 1.00 39.98 677 LYS C N 1
ATOM 12819 C CA . LYS C 1 552 ? 12.136 -15.731 4.135 1.00 39.55 677 LYS C CA 1
ATOM 12820 C C . LYS C 1 552 ? 11.785 -15.411 5.601 1.00 44.14 677 LYS C C 1
ATOM 12821 O O . LYS C 1 552 ? 12.661 -14.983 6.341 1.00 43.93 677 LYS C O 1
ATOM 12825 N N . ALA C 1 553 ? 10.514 -15.657 6.027 1.00 40.56 678 ALA C N 1
ATOM 12826 C CA . ALA C 1 553 ? 10.049 -15.432 7.404 1.00 39.48 678 ALA C CA 1
ATOM 12827 C C . ALA C 1 553 ? 10.749 -16.355 8.410 1.00 42.31 678 ALA C C 1
ATOM 12828 O O . ALA C 1 553 ? 11.024 -15.916 9.524 1.00 39.79 678 ALA C O 1
ATOM 12830 N N . ALA C 1 554 ? 11.076 -17.606 8.011 1.00 41.11 679 ALA C N 1
ATOM 12831 C CA . ALA C 1 554 ? 11.785 -18.570 8.883 1.00 41.30 679 ALA C CA 1
ATOM 12832 C C . ALA C 1 554 ? 13.229 -18.125 9.092 1.00 46.51 679 ALA C C 1
ATOM 12833 O O . ALA C 1 554 ? 13.701 -18.103 10.232 1.00 47.10 679 ALA C O 1
ATOM 12835 N N . ILE C 1 555 ? 13.917 -17.728 8.000 1.00 42.69 680 ILE C N 1
ATOM 12836 C CA . ILE C 1 555 ? 15.279 -17.211 8.045 1.00 42.26 680 ILE C CA 1
ATOM 12837 C C . ILE C 1 555 ? 15.316 -15.897 8.850 1.00 44.82 680 ILE C C 1
ATOM 12838 O O . ILE C 1 555 ? 16.210 -15.728 9.678 1.00 44.07 680 ILE C O 1
ATOM 12843 N N . SER C 1 556 ? 14.336 -14.997 8.627 1.00 40.75 681 SER C N 1
ATOM 12844 C CA . SER C 1 556 ? 14.246 -13.693 9.296 1.00 40.64 681 SER C CA 1
ATOM 12845 C C . SER C 1 556 ? 14.077 -13.817 10.804 1.00 46.83 681 SER C C 1
ATOM 12846 O O . SER C 1 556 ? 14.684 -13.044 11.548 1.00 45.74 681 SER C O 1
ATOM 12849 N N . ARG C 1 557 ? 13.273 -14.797 11.259 1.00 46.31 682 ARG C N 1
ATOM 12850 C CA . ARG C 1 557 ? 12.996 -15.016 12.679 1.00 46.46 682 ARG C CA 1
ATOM 12851 C C . ARG C 1 557 ? 14.269 -15.324 13.494 1.00 50.45 682 ARG C C 1
ATOM 12852 O O . ARG C 1 557 ? 14.350 -14.939 14.660 1.00 50.30 682 ARG C O 1
ATOM 12857 N N . CYS C 1 558 ? 15.266 -15.991 12.874 1.00 47.21 683 CYS C N 1
ATOM 12858 C CA . CYS C 1 558 ? 16.546 -16.318 13.504 1.00 47.16 683 CYS C CA 1
ATOM 12859 C C . CYS C 1 558 ? 17.450 -15.073 13.646 1.00 47.67 683 CYS C C 1
ATOM 12860 O O . CYS C 1 558 ? 18.400 -15.094 14.443 1.00 46.71 683 CYS C O 1
ATOM 12863 N N . LEU C 1 559 ? 17.186 -14.016 12.848 1.00 41.47 684 LEU C N 1
ATOM 12864 C CA . LEU C 1 559 ? 18.003 -12.801 12.811 1.00 40.13 684 LEU C CA 1
ATOM 12865 C C . LEU C 1 559 ? 17.426 -11.655 13.661 1.00 42.61 684 LEU C C 1
ATOM 12866 O O . LEU C 1 559 ? 17.968 -10.543 13.637 1.00 39.40 684 LEU C O 1
ATOM 12871 N N . LEU C 1 560 ? 16.335 -11.931 14.406 1.00 41.78 685 LEU C N 1
ATOM 12872 C CA . LEU C 1 560 ? 15.658 -10.948 15.245 1.00 42.41 685 LEU C CA 1
ATOM 12873 C C . LEU C 1 560 ? 16.230 -10.876 16.638 1.00 47.66 685 LEU C C 1
ATOM 12874 O O . LEU C 1 560 ? 16.440 -11.910 17.277 1.00 47.81 685 LEU C O 1
ATOM 12879 N N . GLN C 1 561 ? 16.355 -9.645 17.144 1.00 44.34 686 GLN C N 1
ATOM 12880 C CA . GLN C 1 561 ? 16.733 -9.311 18.503 1.00 45.01 686 GLN C CA 1
ATOM 12881 C C . GLN C 1 561 ? 15.535 -9.733 19.369 1.00 52.30 686 GLN C C 1
ATOM 12882 O O . GLN C 1 561 ? 14.412 -9.793 18.857 1.00 52.77 686 GLN C O 1
ATOM 12888 N N . SER C 1 562 ? 15.776 -10.058 20.656 1.00 50.54 687 SER C N 1
ATOM 12889 C CA . SER C 1 562 ? 14.733 -10.442 21.616 1.00 51.71 687 SER C CA 1
ATOM 12890 C C . SER C 1 562 ? 13.736 -9.280 21.728 1.00 57.19 687 SER C C 1
ATOM 12891 O O . SER C 1 562 ? 14.145 -8.137 21.973 1.00 58.07 687 SER C O 1
ATOM 12894 N N . GLY C 1 563 ? 12.467 -9.572 21.459 1.00 53.05 688 GLY C N 1
ATOM 12895 C CA . GLY C 1 563 ? 11.408 -8.569 21.437 1.00 52.62 688 GLY C CA 1
ATOM 12896 C C . GLY C 1 563 ? 11.254 -7.885 20.085 1.00 55.77 688 GLY C C 1
ATOM 12897 O O . GLY C 1 563 ? 10.340 -7.073 19.908 1.00 56.41 688 GLY C O 1
ATOM 12898 N N . GLY C 1 564 ? 12.136 -8.234 19.130 1.00 49.89 689 GLY C N 1
ATOM 12899 C CA . GLY C 1 564 ? 12.139 -7.745 17.752 1.00 47.76 689 GLY C CA 1
ATOM 12900 C C . GLY C 1 564 ? 10.953 -8.285 16.973 1.00 48.69 689 GLY C C 1
ATOM 12901 O O . GLY C 1 564 ? 10.365 -9.294 17.368 1.00 49.46 689 GLY C O 1
ATOM 12902 N N . LYS C 1 565 ? 10.575 -7.621 15.871 1.00 41.80 690 LYS C N 1
ATOM 12903 C CA . LYS C 1 565 ? 9.388 -8.013 15.097 1.00 39.92 690 LYS C CA 1
ATOM 12904 C C . LYS C 1 565 ? 9.574 -8.087 13.586 1.00 39.90 690 LYS C C 1
ATOM 12905 O O . LYS C 1 565 ? 10.240 -7.242 12.987 1.00 37.27 690 LYS C O 1
ATOM 12908 N N . ILE C 1 566 ? 8.897 -9.070 12.975 1.00 35.94 691 ILE C N 1
ATOM 12909 C CA . ILE C 1 566 ? 8.765 -9.203 11.530 1.00 36.24 691 ILE C CA 1
ATOM 12910 C C . ILE C 1 566 ? 7.444 -8.489 11.173 1.00 39.98 691 ILE C C 1
ATOM 12911 O O . ILE C 1 566 ? 6.412 -8.719 11.820 1.00 39.69 691 ILE C O 1
ATOM 12916 N N . PHE C 1 567 ? 7.478 -7.662 10.119 1.00 35.25 692 PHE C N 1
ATOM 12917 C CA . PHE C 1 567 ? 6.288 -6.998 9.598 1.00 34.07 692 PHE C CA 1
ATOM 12918 C C . PHE C 1 567 ? 5.974 -7.520 8.195 1.00 37.88 692 PHE C C 1
ATOM 12919 O O . PHE C 1 567 ? 6.886 -7.557 7.368 1.00 37.52 692 PHE C O 1
ATOM 12927 N N . PRO C 1 568 ? 4.700 -7.880 7.874 1.00 34.76 693 PRO C N 1
ATOM 12928 C CA . PRO C 1 568 ? 3.537 -8.011 8.780 1.00 33.07 693 PRO C CA 1
ATOM 12929 C C . PRO C 1 568 ? 3.692 -9.253 9.682 1.00 34.82 693 PRO C C 1
ATOM 12930 O O . PRO C 1 568 ? 4.457 -10.182 9.389 1.00 34.42 693 PRO C O 1
ATOM 12934 N N . GLN C 1 569 ? 2.964 -9.258 10.782 1.00 30.02 694 GLN C N 1
ATOM 12935 C CA . GLN C 1 569 ? 2.955 -10.338 11.767 1.00 29.07 694 GLN C CA 1
ATOM 12936 C C . GLN C 1 569 ? 2.129 -11.525 11.179 1.00 34.22 694 GLN C C 1
ATOM 12937 O O . GLN C 1 569 ? 2.577 -12.685 11.192 1.00 34.12 694 GLN C O 1
ATOM 12943 N N . TYR C 1 570 ? 0.953 -11.209 10.609 1.00 28.26 695 TYR C N 1
ATOM 12944 C CA . TYR C 1 570 ? 0.107 -12.202 9.951 1.00 29.35 695 TYR C CA 1
ATOM 12945 C C . TYR C 1 570 ? -0.752 -11.525 8.909 1.00 34.70 695 TYR C C 1
ATOM 12946 O O . TYR C 1 570 ? -0.921 -10.294 8.926 1.00 32.38 695 TYR C O 1
ATOM 12955 N N . VAL C 1 571 ? -1.262 -12.335 7.977 1.00 32.40 696 VAL C N 1
ATOM 12956 C CA . VAL C 1 571 ? -2.094 -11.868 6.874 1.00 33.11 696 VAL C CA 1
ATOM 12957 C C . VAL C 1 571 ? -3.341 -12.760 6.793 1.00 37.38 696 VAL C C 1
ATOM 12958 O O . VAL C 1 571 ? -3.234 -13.990 6.798 1.00 36.11 696 VAL C O 1
ATOM 12962 N N . LEU C 1 572 ? -4.513 -12.132 6.701 1.00 34.51 697 LEU C N 1
ATOM 12963 C CA . LEU C 1 572 ? -5.772 -12.861 6.552 1.00 32.88 697 LEU C CA 1
ATOM 12964 C C . LEU C 1 572 ? -6.229 -12.702 5.133 1.00 34.96 697 LEU C C 1
ATOM 12965 O O . LEU C 1 572 ? -6.239 -11.582 4.639 1.00 33.02 697 LEU C O 1
ATOM 12970 N N . MET C 1 573 ? -6.589 -13.820 4.470 1.00 31.57 698 MET C N 1
ATOM 12971 C CA . MET C 1 573 ? -7.152 -13.778 3.125 1.00 31.59 698 MET C CA 1
ATOM 12972 C C . MET C 1 573 ? -8.658 -13.763 3.287 1.00 34.16 698 MET C C 1
ATOM 12973 O O . MET C 1 573 ? -9.209 -14.614 3.985 1.00 32.28 698 MET C O 1
ATOM 12978 N N . PHE C 1 574 ? -9.315 -12.780 2.665 1.00 32.60 699 PHE C N 1
ATOM 12979 C CA . PHE C 1 574 ? -10.777 -12.630 2.677 1.00 32.77 699 PHE C CA 1
ATOM 12980 C C . PHE C 1 574 ? -11.309 -12.905 1.282 1.00 35.39 699 PHE C C 1
ATOM 12981 O O . PHE C 1 574 ? -10.647 -12.616 0.304 1.00 34.21 699 PHE C O 1
ATOM 12989 N N . GLY C 1 575 ? -12.503 -13.435 1.204 1.00 33.34 700 GLY C N 1
ATOM 12990 C CA . GLY C 1 575 ? -13.145 -13.692 -0.079 1.00 33.23 700 GLY C CA 1
ATOM 12991 C C . GLY C 1 575 ? -14.646 -13.653 0.001 1.00 34.88 700 GLY C C 1
ATOM 12992 O O . GLY C 1 575 ? -15.212 -13.700 1.093 1.00 33.85 700 GLY C O 1
ATOM 12993 N N . LEU C 1 576 ? -15.301 -13.541 -1.146 1.00 31.57 701 LEU C N 1
ATOM 12994 C CA . LEU C 1 576 ? -16.765 -13.577 -1.144 1.00 31.26 701 LEU C CA 1
ATOM 12995 C C . LEU C 1 576 ? -17.254 -14.294 -2.403 1.00 31.04 701 LEU C C 1
ATOM 12996 O O . LEU C 1 576 ? -16.515 -14.398 -3.375 1.00 29.95 701 LEU C O 1
ATOM 13001 N N . LEU C 1 577 ? -18.472 -14.829 -2.344 1.00 26.67 702 LEU C N 1
ATOM 13002 C CA . LEU C 1 577 ? -19.108 -15.515 -3.467 1.00 26.51 702 LEU C CA 1
ATOM 13003 C C . LEU C 1 577 ? -19.766 -14.481 -4.370 1.00 30.13 702 LEU C C 1
ATOM 13004 O O . LEU C 1 577 ? -20.478 -13.597 -3.874 1.00 30.38 702 LEU C O 1
ATOM 13009 N N . VAL C 1 578 ? -19.503 -14.557 -5.687 1.00 27.59 703 VAL C N 1
ATOM 13010 C CA . VAL C 1 578 ? -20.130 -13.606 -6.625 1.00 27.13 703 VAL C CA 1
ATOM 13011 C C . VAL C 1 578 ? -20.753 -14.331 -7.832 1.00 32.50 703 VAL C C 1
ATOM 13012 O O . VAL C 1 578 ? -20.266 -15.368 -8.272 1.00 31.36 703 VAL C O 1
ATOM 13016 N N . GLU C 1 579 ? -21.804 -13.720 -8.379 1.00 31.37 704 GLU C N 1
ATOM 13017 C CA . GLU C 1 579 ? -22.366 -14.045 -9.668 1.00 31.93 704 GLU C CA 1
ATOM 13018 C C . GLU C 1 579 ? -21.783 -12.921 -10.581 1.00 38.95 704 GLU C C 1
ATOM 13019 O O . GLU C 1 579 ? -22.099 -11.740 -10.398 1.00 37.79 704 GLU C O 1
ATOM 13025 N N . SER C 1 580 ? -20.871 -13.281 -11.482 1.00 37.86 705 SER C N 1
ATOM 13026 C CA . SER C 1 580 ? -20.272 -12.308 -12.396 1.00 39.24 705 SER C CA 1
ATOM 13027 C C . SER C 1 580 ? -20.146 -12.896 -13.790 1.00 45.28 705 SER C C 1
ATOM 13028 O O . SER C 1 580 ? -19.267 -13.732 -14.035 1.00 45.32 705 SER C O 1
ATOM 13031 N N . GLN C 1 581 ? -21.042 -12.467 -14.703 1.00 43.31 706 GLN C N 1
ATOM 13032 C CA . GLN C 1 581 ? -21.021 -12.892 -16.106 1.00 44.03 706 GLN C CA 1
ATOM 13033 C C . GLN C 1 581 ? -19.757 -12.338 -16.806 1.00 48.15 706 GLN C C 1
ATOM 13034 O O . GLN C 1 581 ? -19.177 -13.024 -17.652 1.00 47.25 706 GLN C O 1
ATOM 13040 N N . THR C 1 582 ? -19.309 -11.134 -16.386 1.00 45.04 707 THR C N 1
ATOM 13041 C CA . THR C 1 582 ? -18.105 -10.440 -16.871 1.00 46.27 707 THR C CA 1
ATOM 13042 C C . THR C 1 582 ? -16.857 -11.304 -16.652 1.00 50.56 707 THR C C 1
ATOM 13043 O O . THR C 1 582 ? -16.081 -11.465 -17.587 1.00 51.26 707 THR C O 1
ATOM 13047 N N . LEU C 1 583 ? -16.662 -11.854 -15.431 1.00 45.98 708 LEU C N 1
ATOM 13048 C CA . LEU C 1 583 ? -15.506 -12.712 -15.138 1.00 45.49 708 LEU C CA 1
ATOM 13049 C C . LEU C 1 583 ? -15.555 -14.004 -15.954 1.00 49.27 708 LEU C C 1
ATOM 13050 O O . LEU C 1 583 ? -14.526 -14.476 -16.427 1.00 47.71 708 LEU C O 1
ATOM 13055 N N . LEU C 1 584 ? -16.759 -14.556 -16.126 1.00 48.62 709 LEU C N 1
ATOM 13056 C CA . LEU C 1 584 ? -16.980 -15.766 -16.916 1.00 49.90 709 LEU C CA 1
ATOM 13057 C C . LEU C 1 584 ? -16.588 -15.559 -18.405 1.00 54.09 709 LEU C C 1
ATOM 13058 O O . LEU C 1 584 ? -15.858 -16.371 -18.977 1.00 53.19 709 LEU C O 1
ATOM 13063 N N . GLU C 1 585 ? -17.050 -14.457 -19.005 1.00 50.97 710 GLU C N 1
ATOM 13064 C CA . GLU C 1 585 ? -16.803 -14.143 -20.411 1.00 51.25 710 GLU C CA 1
ATOM 13065 C C . GLU C 1 585 ? -15.345 -13.735 -20.696 1.00 54.96 710 GLU C C 1
ATOM 13066 O O . GLU C 1 585 ? -14.886 -13.927 -21.826 1.00 55.58 710 GLU C O 1
ATOM 13072 N N . GLU C 1 586 ? -14.602 -13.252 -19.681 1.00 49.78 711 GLU C N 1
ATOM 13073 C CA . GLU C 1 586 ? -13.180 -12.916 -19.832 1.00 48.33 711 GLU C CA 1
ATOM 13074 C C . GLU C 1 586 ? -12.281 -14.147 -19.582 1.00 52.09 711 GLU C C 1
ATOM 13075 O O . GLU C 1 586 ? -11.072 -14.067 -19.795 1.00 51.36 711 GLU C O 1
ATOM 13081 N N . ASN C 1 587 ? -12.883 -15.293 -19.182 1.00 49.67 712 ASN C N 1
ATOM 13082 C CA . ASN C 1 587 ? -12.193 -16.545 -18.856 1.00 50.46 712 ASN C CA 1
ATOM 13083 C C . ASN C 1 587 ? -12.468 -17.661 -19.880 1.00 58.37 712 ASN C C 1
ATOM 13084 O O . ASN C 1 587 ? -11.613 -18.536 -20.071 1.00 59.77 712 ASN C O 1
ATOM 13089 N N . ALA C 1 588 ? -13.667 -17.658 -20.511 1.00 54.74 713 ALA C N 1
ATOM 13090 C CA . ALA C 1 588 ? -14.071 -18.696 -21.457 1.00 54.63 713 ALA C CA 1
ATOM 13091 C C . ALA C 1 588 ? -15.049 -18.195 -22.511 1.00 59.78 713 ALA C C 1
ATOM 13092 O O . ALA C 1 588 ? -15.944 -17.408 -22.192 1.00 59.56 713 ALA C O 1
ATOM 13094 N N . VAL C 1 589 ? -14.910 -18.699 -23.761 1.00 57.56 714 VAL C N 1
ATOM 13095 C CA . VAL C 1 589 ? -15.836 -18.415 -24.874 1.00 57.79 714 VAL C CA 1
ATOM 13096 C C . VAL C 1 589 ? -17.117 -19.220 -24.561 1.00 62.08 714 VAL C C 1
ATOM 13097 O O . VAL C 1 589 ? -17.028 -20.391 -24.194 1.00 60.87 714 VAL C O 1
ATOM 13101 N N . GLN C 1 590 ? -18.282 -18.554 -24.633 1.00 59.89 715 GLN C N 1
ATOM 13102 C CA . GLN C 1 590 ? -19.600 -19.070 -24.264 1.00 60.40 715 GLN C CA 1
ATOM 13103 C C . GLN C 1 590 ? -20.419 -19.627 -25.454 1.00 66.90 715 GLN C C 1
ATOM 13104 O O . GLN C 1 590 ? -21.436 -19.035 -25.838 1.00 66.37 715 GLN C O 1
ATOM 13110 N N . GLY C 1 591 ? -20.007 -20.780 -25.987 1.00 66.28 716 GLY C N 1
ATOM 13111 C CA . GLY C 1 591 ? -20.726 -21.458 -27.070 1.00 67.19 716 GLY C CA 1
ATOM 13112 C C . GLY C 1 591 ? -20.250 -21.248 -28.498 1.00 73.68 716 GLY C C 1
ATOM 13113 O O . GLY C 1 591 ? -19.049 -21.123 -28.752 1.00 74.52 716 GLY C O 1
ATOM 13114 N N . THR C 1 592 ? -21.204 -21.266 -29.457 1.00 70.96 717 THR C N 1
ATOM 13115 C CA . THR C 1 592 ? -20.957 -21.122 -30.906 1.00 70.63 717 THR C CA 1
ATOM 13116 C C . THR C 1 592 ? -21.797 -19.987 -31.502 1.00 74.11 717 THR C C 1
ATOM 13117 O O . THR C 1 592 ? -21.487 -19.505 -32.590 1.00 74.16 717 THR C O 1
ATOM 13121 N N . GLU C 1 593 ? -22.866 -19.567 -30.790 1.00 70.09 718 GLU C N 1
ATOM 13122 C CA . GLU C 1 593 ? -23.747 -18.472 -31.203 1.00 69.45 718 GLU C CA 1
ATOM 13123 C C . GLU C 1 593 ? -22.944 -17.176 -31.317 1.00 71.78 718 GLU C C 1
ATOM 13124 O O . GLU C 1 593 ? -23.146 -16.408 -32.266 1.00 71.99 718 GLU C O 1
ATOM 13126 N N . ARG C 1 594 ? -22.007 -16.965 -30.359 1.00 65.95 719 ARG C N 1
ATOM 13127 C CA . ARG C 1 594 ? -21.102 -15.809 -30.271 1.00 64.68 719 ARG C CA 1
ATOM 13128 C C . ARG C 1 594 ? -20.193 -15.726 -31.493 1.00 67.08 719 ARG C C 1
ATOM 13129 O O . ARG C 1 594 ? -19.914 -14.630 -31.977 1.00 65.24 719 ARG C O 1
ATOM 13137 N N . THR C 1 595 ? -19.712 -16.896 -31.961 1.00 64.14 720 THR C N 1
ATOM 13138 C CA . THR C 1 595 ? -18.774 -17.036 -33.075 1.00 63.95 720 THR C CA 1
ATOM 13139 C C . THR C 1 595 ? -19.513 -17.450 -34.375 1.00 68.21 720 THR C C 1
ATOM 13140 O O . THR C 1 595 ? -18.915 -18.053 -35.270 1.00 67.41 720 THR C O 1
ATOM 13144 N N . LEU C 1 596 ? -20.803 -17.060 -34.475 1.00 65.45 721 LEU C N 1
ATOM 13145 C CA . LEU C 1 596 ? -21.714 -17.229 -35.617 1.00 65.49 721 LEU C CA 1
ATOM 13146 C C . LEU C 1 596 ? -21.715 -18.669 -36.189 1.00 71.68 721 LEU C C 1
ATOM 13147 O O . LEU C 1 596 ? -21.525 -18.866 -37.399 1.00 72.19 721 LEU C O 1
ATOM 13152 N N . GLY C 1 597 ? -21.958 -19.645 -35.312 1.00 68.22 722 GLY C N 1
ATOM 13153 C CA . GLY C 1 597 ? -22.031 -21.060 -35.670 1.00 68.20 722 GLY C CA 1
ATOM 13154 C C . GLY C 1 597 ? -20.717 -21.819 -35.644 1.00 71.61 722 GLY C C 1
ATOM 13155 O O . GLY C 1 597 ? -20.722 -23.044 -35.493 1.00 70.68 722 GLY C O 1
ATOM 13156 N N . LEU C 1 598 ? -19.582 -21.105 -35.796 1.00 68.11 723 LEU C N 1
ATOM 13157 C CA . LEU C 1 598 ? -18.233 -21.695 -35.804 1.00 67.96 723 LEU C CA 1
ATOM 13158 C C . LEU C 1 598 ? -17.857 -22.272 -34.432 1.00 70.67 723 LEU C C 1
ATOM 13159 O O . LEU C 1 598 ? -18.123 -21.647 -33.404 1.00 69.35 723 LEU C O 1
ATOM 13164 N N . ASN C 1 599 ? -17.256 -23.477 -34.430 1.00 66.70 724 ASN C N 1
ATOM 13165 C CA . ASN C 1 599 ? -16.861 -24.203 -33.222 1.00 65.98 724 ASN C CA 1
ATOM 13166 C C . ASN C 1 599 ? -15.437 -23.834 -32.800 1.00 68.54 724 ASN C C 1
ATOM 13167 O O . ASN C 1 599 ? -14.467 -24.330 -33.381 1.00 68.86 724 ASN C O 1
ATOM 13172 N N . ILE C 1 600 ? -15.314 -22.930 -31.802 1.00 62.83 725 ILE C N 1
ATOM 13173 C CA . ILE C 1 600 ? -14.016 -22.440 -31.337 1.00 61.54 725 ILE C CA 1
ATOM 13174 C C . ILE C 1 600 ? -13.854 -22.648 -29.823 1.00 63.97 725 ILE C C 1
ATOM 13175 O O . ILE C 1 600 ? -12.778 -23.060 -29.379 1.00 61.70 725 ILE C O 1
ATOM 13180 N N . ALA C 1 601 ? -14.917 -22.343 -29.045 1.00 61.40 726 ALA C N 1
ATOM 13181 C CA . ALA C 1 601 ? -14.962 -22.413 -27.580 1.00 61.49 726 ALA C CA 1
ATOM 13182 C C . ALA C 1 601 ? -14.297 -23.683 -26.984 1.00 68.31 726 ALA C C 1
ATOM 13183 O O . ALA C 1 601 ? -13.445 -23.491 -26.124 1.00 67.33 726 ALA C O 1
ATOM 13185 N N . PRO C 1 602 ? -14.572 -24.956 -27.410 1.00 68.33 727 PRO C N 1
ATOM 13186 C CA . PRO C 1 602 ? -13.912 -26.101 -26.739 1.00 68.78 727 PRO C CA 1
ATOM 13187 C C . PRO C 1 602 ? -12.387 -26.128 -26.847 1.00 73.20 727 PRO C C 1
ATOM 13188 O O . PRO C 1 602 ? -11.716 -26.556 -25.906 1.00 73.73 727 PRO C O 1
ATOM 13192 N N . PHE C 1 603 ? -11.846 -25.637 -27.963 1.00 69.14 728 PHE C N 1
ATOM 13193 C CA . PHE C 1 603 ? -10.416 -25.656 -28.254 1.00 68.82 728 PHE C CA 1
ATOM 13194 C C . PHE C 1 603 ? -9.659 -24.517 -27.546 1.00 71.91 728 PHE C C 1
ATOM 13195 O O . PHE C 1 603 ? -8.638 -24.795 -26.911 1.00 70.88 728 PHE C O 1
ATOM 13203 N N . ILE C 1 604 ? -10.155 -23.267 -27.611 1.00 68.37 729 ILE C N 1
ATOM 13204 C CA . ILE C 1 604 ? -9.474 -22.140 -26.961 1.00 68.29 729 ILE C CA 1
ATOM 13205 C C . ILE C 1 604 ? -9.652 -22.190 -25.421 1.00 73.73 729 ILE C C 1
ATOM 13206 O O . ILE C 1 604 ? -8.704 -21.874 -24.705 1.00 73.53 729 ILE C O 1
ATOM 13208 N N . ASN C 1 605 ? -10.832 -22.619 -24.919 1.00 70.97 730 ASN C N 1
ATOM 13209 C CA . ASN C 1 605 ? -11.117 -22.681 -23.478 1.00 70.99 730 ASN C CA 1
ATOM 13210 C C . ASN C 1 605 ? -10.195 -23.650 -22.723 1.00 76.15 730 ASN C C 1
ATOM 13211 O O . ASN C 1 605 ? -10.129 -23.560 -21.505 1.00 76.81 730 ASN C O 1
ATOM 13216 N N . GLN C 1 606 ? -9.463 -24.536 -23.430 1.00 72.06 731 GLN C N 1
ATOM 13217 C CA . GLN C 1 606 ? -8.506 -25.485 -22.841 1.00 71.69 731 GLN C CA 1
ATOM 13218 C C . GLN C 1 606 ? -7.267 -24.783 -22.286 1.00 74.26 731 GLN C C 1
ATOM 13219 O O . GLN C 1 606 ? -6.592 -25.333 -21.413 1.00 73.60 731 GLN C O 1
ATOM 13221 N N . PHE C 1 607 ? -6.942 -23.594 -22.829 1.00 69.80 732 PHE C N 1
ATOM 13222 C CA . PHE C 1 607 ? -5.770 -22.798 -22.447 1.00 68.77 732 PHE C CA 1
ATOM 13223 C C . PHE C 1 607 ? -6.131 -21.807 -21.332 1.00 71.12 732 PHE C C 1
ATOM 13224 O O . PHE C 1 607 ? -5.393 -20.858 -21.083 1.00 72.14 732 PHE C O 1
ATOM 13232 N N . GLN C 1 608 ? -7.294 -22.062 -20.679 1.00 65.36 733 GLN C N 1
ATOM 13233 C CA . GLN C 1 608 ? -7.942 -21.347 -19.574 1.00 64.46 733 GLN C CA 1
ATOM 13234 C C . GLN C 1 608 ? -7.157 -21.522 -18.270 1.00 64.78 733 GLN C C 1
ATOM 13235 O O . GLN C 1 608 ? -6.700 -22.629 -17.972 1.00 64.41 733 GLN C O 1
ATOM 13241 N N . VAL C 1 609 ? -7.052 -20.436 -17.480 1.00 59.03 734 VAL C N 1
ATOM 13242 C CA . VAL C 1 609 ? -6.342 -20.408 -16.195 1.00 57.43 734 VAL C CA 1
ATOM 13243 C C . VAL C 1 609 ? -7.343 -20.309 -15.026 1.00 57.84 734 VAL C C 1
ATOM 13244 O O . VAL C 1 609 ? -8.288 -19.528 -15.119 1.00 56.80 734 VAL C O 1
ATOM 13246 N N . PRO C 1 610 ? -7.165 -21.083 -13.925 1.00 52.84 735 PRO C N 1
ATOM 13247 C CA . PRO C 1 610 ? -8.124 -21.004 -12.812 1.00 51.50 735 PRO C CA 1
ATOM 13248 C C . PRO C 1 610 ? -8.067 -19.698 -11.993 1.00 51.89 735 PRO C C 1
ATOM 13249 O O . PRO C 1 610 ? -9.070 -19.360 -11.371 1.00 49.40 735 PRO C O 1
ATOM 13253 N N . ILE C 1 611 ? -6.938 -18.975 -11.963 1.00 47.44 736 ILE C N 1
ATOM 13254 C CA . ILE C 1 611 ? -6.859 -17.752 -11.153 1.00 45.97 736 ILE C CA 1
ATOM 13255 C C . ILE C 1 611 ? -6.745 -16.507 -12.050 1.00 45.60 736 ILE C C 1
ATOM 13256 O O . ILE C 1 611 ? -5.879 -16.435 -12.920 1.00 44.21 736 ILE C O 1
ATOM 13261 N N . ARG C 1 612 ? -7.649 -15.532 -11.824 1.00 40.38 737 ARG C N 1
ATOM 13262 C CA . ARG C 1 612 ? -7.661 -14.241 -12.511 1.00 39.69 737 ARG C CA 1
ATOM 13263 C C . ARG C 1 612 ? -6.870 -13.265 -11.624 1.00 42.43 737 ARG C C 1
ATOM 13264 O O . ARG C 1 612 ? -7.270 -13.024 -10.489 1.00 41.19 737 ARG C O 1
ATOM 13272 N N . VAL C 1 613 ? -5.728 -12.747 -12.128 1.00 37.81 738 VAL C N 1
ATOM 13273 C CA . VAL C 1 613 ? -4.827 -11.856 -11.378 1.00 36.40 738 VAL C CA 1
ATOM 13274 C C . VAL C 1 613 ? -4.919 -10.424 -11.901 1.00 38.34 738 VAL C C 1
ATOM 13275 O O . VAL C 1 613 ? -5.530 -10.207 -12.934 1.00 37.64 738 VAL C O 1
ATOM 13279 N N . PHE C 1 614 ? -4.334 -9.446 -11.163 1.00 35.67 739 PHE C N 1
ATOM 13280 C CA . PHE C 1 614 ? -4.321 -8.008 -11.479 1.00 35.54 739 PHE C CA 1
ATOM 13281 C C . PHE C 1 614 ? -5.756 -7.490 -11.674 1.00 41.50 739 PHE C C 1
ATOM 13282 O O . PHE C 1 614 ? -6.027 -6.668 -12.553 1.00 40.93 739 PHE C O 1
ATOM 13290 N N . LEU C 1 615 ? -6.673 -7.969 -10.823 1.00 38.72 740 LEU C N 1
ATOM 13291 C CA . LEU C 1 615 ? -8.078 -7.604 -10.886 1.00 37.90 740 LEU C CA 1
ATOM 13292 C C . LEU C 1 615 ? -8.398 -6.308 -10.100 1.00 40.75 740 LEU C C 1
ATOM 13293 O O . LEU C 1 615 ? -7.984 -6.153 -8.953 1.00 40.11 740 LEU C O 1
ATOM 13298 N N . ASP C 1 616 ? -9.169 -5.394 -10.739 1.00 36.74 741 ASP C N 1
ATOM 13299 C CA . ASP C 1 616 ? -9.711 -4.172 -10.145 1.00 37.79 741 ASP C CA 1
ATOM 13300 C C . ASP C 1 616 ? -11.105 -4.547 -9.677 1.00 42.81 741 ASP C C 1
ATOM 13301 O O . ASP C 1 616 ? -12.098 -4.270 -10.353 1.00 43.99 741 ASP C O 1
ATOM 13306 N N . LEU C 1 617 ? -11.174 -5.223 -8.534 1.00 39.29 742 LEU C N 1
ATOM 13307 C CA . LEU C 1 617 ? -12.426 -5.727 -7.965 1.00 39.65 742 LEU C CA 1
ATOM 13308 C C . LEU C 1 617 ? -13.547 -4.650 -7.842 1.00 42.29 742 LEU C C 1
ATOM 13309 O O . LEU C 1 617 ? -14.700 -4.946 -8.143 1.00 41.32 742 LEU C O 1
ATOM 13314 N N . SER C 1 618 ? -13.190 -3.407 -7.455 1.00 39.70 743 SER C N 1
ATOM 13315 C CA . SER C 1 618 ? -14.145 -2.290 -7.323 1.00 40.33 743 SER C CA 1
ATOM 13316 C C . SER C 1 618 ? -14.835 -1.889 -8.649 1.00 45.37 743 SER C C 1
ATOM 13317 O O . SER C 1 618 ? -15.870 -1.246 -8.614 1.00 47.12 743 SER C O 1
ATOM 13320 N N . SER C 1 619 ? -14.286 -2.240 -9.787 1.00 41.23 744 SER C N 1
ATOM 13321 C CA . SER C 1 619 ? -14.902 -1.847 -11.046 1.00 40.91 744 SER C CA 1
ATOM 13322 C C . SER C 1 619 ? -15.659 -3.024 -11.696 1.00 46.15 744 SER C C 1
ATOM 13323 O O . SER C 1 619 ? -16.453 -2.833 -12.621 1.00 46.65 744 SER C O 1
ATOM 13326 N N . LEU C 1 620 ? -15.393 -4.232 -11.211 1.00 43.15 745 LEU C N 1
ATOM 13327 C CA . LEU C 1 620 ? -15.927 -5.475 -11.737 1.00 43.27 745 LEU C CA 1
ATOM 13328 C C . LEU C 1 620 ? -17.433 -5.623 -11.539 1.00 48.28 745 LEU C C 1
ATOM 13329 O O . LEU C 1 620 ? -17.877 -5.725 -10.390 1.00 48.52 745 LEU C O 1
ATOM 13334 N N . PRO C 1 621 ? -18.229 -5.683 -12.656 1.00 45.03 746 PRO C N 1
ATOM 13335 C CA . PRO C 1 621 ? -19.680 -5.862 -12.509 1.00 43.90 746 PRO C CA 1
ATOM 13336 C C . PRO C 1 621 ? -19.964 -7.267 -11.985 1.00 46.72 746 PRO C C 1
ATOM 13337 O O . PRO C 1 621 ? -19.508 -8.259 -12.567 1.00 45.82 746 PRO C O 1
ATOM 13341 N N . CYS C 1 622 ? -20.633 -7.342 -10.831 1.00 42.41 747 CYS C N 1
ATOM 13342 C CA . CYS C 1 622 ? -20.983 -8.608 -10.211 1.00 42.12 747 CYS C CA 1
ATOM 13343 C C . CYS C 1 622 ? -22.032 -8.403 -9.155 1.00 45.67 747 CYS C C 1
ATOM 13344 O O . CYS C 1 622 ? -22.282 -7.283 -8.686 1.00 45.12 747 CYS C O 1
ATOM 13347 N N . ILE C 1 623 ? -22.602 -9.514 -8.751 1.00 39.81 748 ILE C N 1
ATOM 13348 C CA . ILE C 1 623 ? -23.665 -9.594 -7.773 1.00 39.10 748 ILE C CA 1
ATOM 13349 C C . ILE C 1 623 ? -23.131 -10.359 -6.546 1.00 41.89 748 ILE C C 1
ATOM 13350 O O . ILE C 1 623 ? -22.712 -11.510 -6.695 1.00 39.49 748 ILE C O 1
ATOM 13355 N N . PRO C 1 624 ? -23.131 -9.737 -5.342 1.00 39.66 749 PRO C N 1
ATOM 13356 C CA . PRO C 1 624 ? -22.682 -10.467 -4.137 1.00 38.35 749 PRO C CA 1
ATOM 13357 C C . PRO C 1 624 ? -23.660 -11.569 -3.737 1.00 35.72 749 PRO C C 1
ATOM 13358 O O . PRO C 1 624 ? -24.865 -11.335 -3.675 1.00 32.35 749 PRO C O 1
ATOM 13362 N N . LEU C 1 625 ? -23.145 -12.780 -3.481 1.00 31.64 750 LEU C N 1
ATOM 13363 C CA . LEU C 1 625 ? -23.992 -13.913 -3.054 1.00 30.43 750 LEU C CA 1
ATOM 13364 C C . LEU C 1 625 ? -23.738 -14.241 -1.592 1.00 31.78 750 LEU C C 1
ATOM 13365 O O . LEU C 1 625 ? -24.488 -14.971 -0.950 1.00 30.18 750 LEU C O 1
ATOM 13370 N N . SER C 1 626 ? -22.681 -13.653 -1.054 1.00 30.61 751 SER C N 1
ATOM 13371 C CA . SER C 1 626 ? -22.326 -13.786 0.341 1.00 30.53 751 SER C CA 1
ATOM 13372 C C . SER C 1 626 ? -21.706 -12.480 0.815 1.00 32.50 751 SER C C 1
ATOM 13373 O O . SER C 1 626 ? -21.441 -11.585 0.017 1.00 32.01 751 SER C O 1
ATOM 13376 N N . LYS C 1 627 ? -21.482 -12.394 2.121 1.00 28.37 752 LYS C N 1
ATOM 13377 C CA . LYS C 1 627 ? -20.709 -11.347 2.770 1.00 28.84 752 LYS C CA 1
ATOM 13378 C C . LYS C 1 627 ? -19.253 -11.831 2.737 1.00 35.02 752 LYS C C 1
ATOM 13379 O O . LYS C 1 627 ? -19.039 -13.044 2.702 1.00 33.33 752 LYS C O 1
ATOM 13385 N N . PRO C 1 628 ? -18.228 -10.933 2.706 1.00 35.04 753 PRO C N 1
ATOM 13386 C CA . PRO C 1 628 ? -16.836 -11.425 2.708 1.00 35.02 753 PRO C CA 1
ATOM 13387 C C . PRO C 1 628 ? -16.530 -12.254 3.954 1.00 42.18 753 PRO C C 1
ATOM 13388 O O . PRO C 1 628 ? -17.069 -11.969 5.024 1.00 41.66 753 PRO C O 1
ATOM 13392 N N . VAL C 1 629 ? -15.697 -13.296 3.819 1.00 38.95 754 VAL C N 1
ATOM 13393 C CA . VAL C 1 629 ? -15.341 -14.096 4.987 1.00 39.29 754 VAL C CA 1
ATOM 13394 C C . VAL C 1 629 ? -13.853 -14.503 4.911 1.00 39.58 754 VAL C C 1
ATOM 13395 O O . VAL C 1 629 ? -13.257 -14.559 3.825 1.00 37.42 754 VAL C O 1
ATOM 13399 N N . GLU C 1 630 ? -13.269 -14.775 6.086 1.00 34.58 755 GLU C N 1
ATOM 13400 C CA . GLU C 1 630 ? -11.883 -15.181 6.231 1.00 33.66 755 GLU C CA 1
ATOM 13401 C C . GLU C 1 630 ? -11.715 -16.594 5.679 1.00 34.71 755 GLU C C 1
ATOM 13402 O O . GLU C 1 630 ? -12.370 -17.527 6.139 1.00 32.22 755 GLU C O 1
ATOM 13408 N N . LEU C 1 631 ? -10.836 -16.738 4.693 1.00 32.59 756 LEU C N 1
ATOM 13409 C CA . LEU C 1 631 ? -10.566 -18.023 4.048 1.00 33.63 756 LEU C CA 1
ATOM 13410 C C . LEU C 1 631 ? -9.321 -18.717 4.613 1.00 37.56 756 LEU C C 1
ATOM 13411 O O . LEU C 1 631 ? -9.296 -19.959 4.673 1.00 36.24 756 LEU C O 1
ATOM 13416 N N . LEU C 1 632 ? -8.300 -17.931 5.032 1.00 34.53 757 LEU C N 1
ATOM 13417 C CA . LEU C 1 632 ? -7.083 -18.463 5.645 1.00 35.56 757 LEU C CA 1
ATOM 13418 C C . LEU C 1 632 ? -6.301 -17.378 6.343 1.00 37.66 757 LEU C C 1
ATOM 13419 O O . LEU C 1 632 ? -6.469 -16.178 6.099 1.00 33.94 757 LEU C O 1
ATOM 13424 N N . ARG C 1 633 ? -5.408 -17.852 7.211 1.00 35.93 758 ARG C N 1
ATOM 13425 C CA . ARG C 1 633 ? -4.495 -17.076 8.021 1.00 35.34 758 ARG C CA 1
ATOM 13426 C C . ARG C 1 633 ? -3.075 -17.518 7.698 1.00 41.55 758 ARG C C 1
ATOM 13427 O O . ARG C 1 633 ? -2.775 -18.714 7.725 1.00 42.18 758 ARG C O 1
ATOM 13435 N N . LEU C 1 634 ? -2.201 -16.553 7.427 1.00 38.41 759 LEU C N 1
ATOM 13436 C CA . LEU C 1 634 ? -0.796 -16.763 7.138 1.00 38.07 759 LEU C CA 1
ATOM 13437 C C . LEU C 1 634 ? -0.030 -16.096 8.322 1.00 41.52 759 LEU C C 1
ATOM 13438 O O . LEU C 1 634 ? -0.039 -14.885 8.441 1.00 39.98 759 LEU C O 1
ATOM 13443 N N . ASP C 1 635 ? 0.520 -16.886 9.251 1.00 39.47 760 ASP C N 1
ATOM 13444 C CA . ASP C 1 635 ? 1.224 -16.337 10.410 1.00 39.53 760 ASP C CA 1
ATOM 13445 C C . ASP C 1 635 ? 2.730 -16.362 10.139 1.00 41.31 760 ASP C C 1
ATOM 13446 O O . ASP C 1 635 ? 3.318 -17.435 10.026 1.00 39.59 760 ASP C O 1
ATOM 13451 N N . LEU C 1 636 ? 3.347 -15.167 10.002 1.00 39.28 761 LEU C N 1
ATOM 13452 C CA . LEU C 1 636 ? 4.772 -15.004 9.694 1.00 39.21 761 LEU C CA 1
ATOM 13453 C C . LEU C 1 636 ? 5.676 -15.299 10.897 1.00 46.26 761 LEU C C 1
ATOM 13454 O O . LEU C 1 636 ? 6.878 -15.467 10.725 1.00 45.40 761 LEU C O 1
ATOM 13459 N N . MET C 1 637 ? 5.081 -15.379 12.095 1.00 46.87 762 MET C N 1
ATOM 13460 C CA . MET C 1 637 ? 5.715 -15.623 13.382 1.00 48.81 762 MET C CA 1
ATOM 13461 C C . MET C 1 637 ? 5.865 -17.126 13.675 1.00 51.24 762 MET C C 1
ATOM 13462 O O . MET C 1 637 ? 6.696 -17.498 14.497 1.00 51.74 762 MET C O 1
ATOM 13467 N N . THR C 1 638 ? 5.078 -17.979 12.999 1.00 46.19 763 THR C N 1
ATOM 13468 C CA . THR C 1 638 ? 5.131 -19.447 13.068 1.00 45.41 763 THR C CA 1
ATOM 13469 C C . THR C 1 638 ? 5.345 -19.877 11.601 1.00 48.33 763 THR C C 1
ATOM 13470 O O . THR C 1 638 ? 4.402 -20.363 10.981 1.00 47.21 763 THR C O 1
ATOM 13474 N N . PRO C 1 639 ? 6.542 -19.613 10.994 1.00 47.09 764 PRO C N 1
ATOM 13475 C CA . PRO C 1 639 ? 6.719 -19.850 9.543 1.00 46.53 764 PRO C CA 1
ATOM 13476 C C . PRO C 1 639 ? 6.536 -21.293 9.065 1.00 47.12 764 PRO C C 1
ATOM 13477 O O . PRO C 1 639 ? 5.947 -21.504 7.993 1.00 45.63 764 PRO C O 1
ATOM 13481 N N . TYR C 1 640 ? 7.010 -22.277 9.850 1.00 42.89 765 TYR C N 1
ATOM 13482 C CA . TYR C 1 640 ? 6.864 -23.703 9.501 1.00 43.12 765 TYR C CA 1
ATOM 13483 C C . TYR C 1 640 ? 5.415 -24.176 9.663 1.00 46.59 765 TYR C C 1
ATOM 13484 O O . TYR C 1 640 ? 5.062 -25.259 9.193 1.00 45.93 765 TYR C O 1
ATOM 13493 N N . LEU C 1 641 ? 4.574 -23.352 10.310 1.00 44.73 766 LEU C N 1
ATOM 13494 C CA . LEU C 1 641 ? 3.167 -23.679 10.543 1.00 45.75 766 LEU C CA 1
ATOM 13495 C C . LEU C 1 641 ? 2.238 -22.949 9.542 1.00 51.65 766 LEU C C 1
ATOM 13496 O O . LEU C 1 641 ? 1.298 -22.252 9.940 1.00 51.85 766 LEU C O 1
ATOM 13501 N N . ASN C 1 642 ? 2.467 -23.174 8.232 1.00 48.74 767 ASN C N 1
ATOM 13502 C CA . ASN C 1 642 ? 1.602 -22.557 7.225 1.00 49.14 767 ASN C CA 1
ATOM 13503 C C . ASN C 1 642 ? 1.270 -23.555 6.070 1.00 51.40 767 ASN C C 1
ATOM 13504 O O . ASN C 1 642 ? 1.546 -23.311 4.884 1.00 52.53 767 ASN C O 1
ATOM 13509 N N . THR C 1 643 ? 0.683 -24.692 6.472 1.00 42.87 768 THR C N 1
ATOM 13510 C CA . THR C 1 643 ? 0.127 -25.739 5.621 1.00 41.21 768 THR C CA 1
ATOM 13511 C C . THR C 1 643 ? -1.192 -26.112 6.275 1.00 43.27 768 THR C C 1
ATOM 13512 O O . THR C 1 643 ? -1.219 -26.384 7.479 1.00 42.68 768 THR C O 1
ATOM 13516 N N . SER C 1 644 ? -2.287 -26.093 5.507 1.00 38.27 769 SER C N 1
ATOM 13517 C CA . SER C 1 644 ? -3.579 -26.526 6.031 1.00 37.83 769 SER C CA 1
ATOM 13518 C C . SER C 1 644 ? -4.479 -27.074 4.927 1.00 40.65 769 SER C C 1
ATOM 13519 O O . SER C 1 644 ? -4.355 -26.694 3.769 1.00 41.31 769 SER C O 1
ATOM 13522 N N . ASN C 1 645 ? -5.368 -27.986 5.300 1.00 36.20 770 ASN C N 1
ATOM 13523 C CA . ASN C 1 645 ? -6.348 -28.608 4.425 1.00 37.36 770 ASN C CA 1
ATOM 13524 C C . ASN C 1 645 ? -7.640 -28.504 5.241 1.00 43.63 770 ASN C C 1
ATOM 13525 O O . ASN C 1 645 ? -7.842 -29.284 6.174 1.00 45.43 770 ASN C O 1
ATOM 13530 N N . ARG C 1 646 ? -8.447 -27.469 4.995 1.00 39.57 771 ARG C N 1
ATOM 13531 C CA . ARG C 1 646 ? -9.630 -27.318 5.826 1.00 38.65 771 ARG C CA 1
ATOM 13532 C C . ARG C 1 646 ? -10.843 -26.915 5.005 1.00 38.74 771 ARG C C 1
ATOM 13533 O O . ARG C 1 646 ? -10.731 -26.647 3.830 1.00 38.18 771 ARG C O 1
ATOM 13539 N N . GLU C 1 647 ? -12.006 -26.964 5.640 1.00 34.00 772 GLU C N 1
ATOM 13540 C CA . GLU C 1 647 ? -13.315 -26.682 5.085 1.00 32.68 772 GLU C CA 1
ATOM 13541 C C . GLU C 1 647 ? -13.835 -25.422 5.736 1.00 33.96 772 GLU C C 1
ATOM 13542 O O . GLU C 1 647 ? -13.858 -25.319 6.956 1.00 33.73 772 GLU C O 1
ATOM 13548 N N . VAL C 1 648 ? -14.174 -24.431 4.912 1.00 29.70 773 VAL C N 1
ATOM 13549 C CA . VAL C 1 648 ? -14.690 -23.121 5.345 1.00 29.33 773 VAL C CA 1
ATOM 13550 C C . VAL C 1 648 ? -16.100 -23.022 4.803 1.00 32.74 773 VAL C C 1
ATOM 13551 O O . VAL C 1 648 ? -16.324 -23.126 3.599 1.00 32.27 773 VAL C O 1
ATOM 13555 N N . LYS C 1 649 ? -17.032 -22.771 5.693 1.00 29.30 774 LYS C N 1
ATOM 13556 C CA . LYS C 1 649 ? -18.436 -22.657 5.377 1.00 29.57 774 LYS C CA 1
ATOM 13557 C C . LYS C 1 649 ? -18.778 -21.217 5.131 1.00 32.83 774 LYS C C 1
ATOM 13558 O O . LYS C 1 649 ? -18.329 -20.356 5.873 1.00 30.79 774 LYS C O 1
ATOM 13564 N N . VAL C 1 650 ? -19.529 -20.950 4.053 1.00 29.55 775 VAL C N 1
ATOM 13565 C CA . VAL C 1 650 ? -19.919 -19.590 3.696 1.00 29.85 775 VAL C CA 1
ATOM 13566 C C . VAL C 1 650 ? -21.415 -19.531 3.595 1.00 30.52 775 VAL C C 1
ATOM 13567 O O . VAL C 1 650 ? -21.999 -20.217 2.757 1.00 27.86 775 VAL C O 1
ATOM 13571 N N . TYR C 1 651 ? -22.030 -18.662 4.404 1.00 28.10 776 TYR C N 1
ATOM 13572 C CA . TYR C 1 651 ? -23.473 -18.484 4.359 1.00 27.71 776 TYR C CA 1
ATOM 13573 C C . TYR C 1 651 ? -23.876 -17.803 3.057 1.00 30.40 776 TYR C C 1
ATOM 13574 O O . TYR C 1 651 ? -23.390 -16.726 2.734 1.00 29.48 776 TYR C O 1
ATOM 13583 N N . VAL C 1 652 ? -24.744 -18.456 2.296 1.00 29.96 777 VAL C N 1
ATOM 13584 C CA . VAL C 1 652 ? -25.238 -17.917 1.037 1.00 29.58 777 VAL C CA 1
ATOM 13585 C C . VAL C 1 652 ? -26.390 -16.958 1.366 1.00 33.88 777 VAL C C 1
ATOM 13586 O O . VAL C 1 652 ? -27.454 -17.388 1.824 1.00 32.32 777 VAL C O 1
ATOM 13590 N N . CYS C 1 653 ? -26.159 -15.666 1.138 1.00 32.20 778 CYS C N 1
ATOM 13591 C CA . CYS C 1 653 ? -27.128 -14.594 1.395 1.00 31.96 778 CYS C CA 1
ATOM 13592 C C . CYS C 1 653 ? -28.148 -14.481 0.292 1.00 36.14 778 CYS C C 1
ATOM 13593 O O . CYS C 1 653 ? -29.267 -14.029 0.539 1.00 36.96 778 CYS C O 1
ATOM 13596 N N . LYS C 1 654 ? -27.731 -14.781 -0.935 1.00 31.83 779 LYS C N 1
ATOM 13597 C CA . LYS C 1 654 ? -28.554 -14.570 -2.103 1.00 31.08 779 LYS C CA 1
ATOM 13598 C C . LYS C 1 654 ? -28.433 -15.717 -3.094 1.00 35.54 779 LYS C C 1
ATOM 13599 O O . LYS C 1 654 ? -27.323 -16.147 -3.400 1.00 35.25 779 LYS C O 1
ATOM 13605 N N . SER C 1 655 ? -29.592 -16.173 -3.627 1.00 33.06 780 SER C N 1
ATOM 13606 C CA . SER C 1 655 ? -29.665 -17.218 -4.642 1.00 32.99 780 SER C CA 1
ATOM 13607 C C . SER C 1 655 ? -29.103 -16.652 -5.936 1.00 38.08 780 SER C C 1
ATOM 13608 O O . SER C 1 655 ? -29.358 -15.499 -6.280 1.00 40.37 780 SER C O 1
ATOM 13611 N N . GLY C 1 656 ? -28.312 -17.454 -6.615 1.00 34.01 781 GLY C N 1
ATOM 13612 C CA . GLY C 1 656 ? -27.680 -17.054 -7.860 1.00 33.54 781 GLY C CA 1
ATOM 13613 C C . GLY C 1 656 ? -26.763 -18.117 -8.417 1.00 37.05 781 GLY C C 1
ATOM 13614 O O . GLY C 1 656 ? -26.655 -19.220 -7.875 1.00 34.94 781 GLY C O 1
ATOM 13615 N N . ARG C 1 657 ? -26.106 -17.769 -9.517 1.00 36.11 782 ARG C N 1
ATOM 13616 C CA . ARG C 1 657 ? -25.164 -18.621 -10.224 1.00 35.92 782 ARG C CA 1
ATOM 13617 C C . ARG C 1 657 ? -23.780 -18.171 -9.823 1.00 38.20 782 ARG C C 1
ATOM 13618 O O . ARG C 1 657 ? -23.320 -17.129 -10.269 1.00 37.84 782 ARG C O 1
ATOM 13626 N N . LEU C 1 658 ? -23.127 -18.926 -8.939 1.00 36.15 783 LEU C N 1
ATOM 13627 C CA . LEU C 1 658 ? -21.777 -18.625 -8.469 1.00 34.82 783 LEU C CA 1
ATOM 13628 C C . LEU C 1 658 ? -20.774 -18.864 -9.603 1.00 38.02 783 LEU C C 1
ATOM 13629 O O . LEU C 1 658 ? -20.683 -19.979 -10.115 1.00 37.89 783 LEU C O 1
ATOM 13634 N N . THR C 1 659 ? -20.028 -17.823 -9.986 1.00 33.76 784 THR C N 1
ATOM 13635 C CA . THR C 1 659 ? -19.056 -17.929 -11.087 1.00 33.56 784 THR C CA 1
ATOM 13636 C C . THR C 1 659 ? -17.616 -17.716 -10.625 1.00 38.05 784 THR C C 1
ATOM 13637 O O . THR C 1 659 ? -16.685 -18.202 -11.267 1.00 38.46 784 THR C O 1
ATOM 13641 N N . ALA C 1 660 ? -17.430 -16.997 -9.510 1.00 35.05 785 ALA C N 1
ATOM 13642 C CA . ALA C 1 660 ? -16.107 -16.646 -9.020 1.00 33.90 785 ALA C CA 1
ATOM 13643 C C . ALA C 1 660 ? -16.063 -16.346 -7.542 1.00 34.32 785 ALA C C 1
ATOM 13644 O O . ALA C 1 660 ? -17.064 -15.947 -6.931 1.00 32.72 785 ALA C O 1
ATOM 13646 N N . ILE C 1 661 ? -14.855 -16.488 -6.985 1.00 31.71 786 ILE C N 1
ATOM 13647 C CA . ILE C 1 661 ? -14.543 -16.164 -5.604 1.00 31.03 786 ILE C CA 1
ATOM 13648 C C . ILE C 1 661 ? -13.407 -15.108 -5.598 1.00 35.25 786 ILE C C 1
ATOM 13649 O O . ILE C 1 661 ? -12.228 -15.469 -5.497 1.00 34.11 786 ILE C O 1
ATOM 13654 N N . PRO C 1 662 ? -13.746 -13.794 -5.695 1.00 32.50 787 PRO C N 1
ATOM 13655 C CA . PRO C 1 662 ? -12.710 -12.751 -5.559 1.00 31.36 787 PRO C CA 1
ATOM 13656 C C . PRO C 1 662 ? -12.094 -12.807 -4.166 1.00 34.46 787 PRO C C 1
ATOM 13657 O O . PRO C 1 662 ? -12.780 -13.182 -3.204 1.00 33.10 787 PRO C O 1
ATOM 13661 N N . PHE C 1 663 ? -10.799 -12.506 -4.063 1.00 30.00 788 PHE C N 1
ATOM 13662 C CA . PHE C 1 663 ? -10.116 -12.557 -2.778 1.00 30.13 788 PHE C CA 1
ATOM 13663 C C . PHE C 1 663 ? -9.087 -11.434 -2.666 1.00 35.97 788 PHE C C 1
ATOM 13664 O O . PHE C 1 663 ? -8.589 -10.915 -3.671 1.00 34.69 788 PHE C O 1
ATOM 13672 N N . TRP C 1 664 ? -8.814 -11.034 -1.416 1.00 33.58 789 TRP C N 1
ATOM 13673 C CA . TRP C 1 664 ? -7.886 -9.959 -1.064 1.00 32.45 789 TRP C CA 1
ATOM 13674 C C . TRP C 1 664 ? -7.385 -10.231 0.342 1.00 33.95 789 TRP C C 1
ATOM 13675 O O . TRP C 1 664 ? -7.687 -11.291 0.897 1.00 31.84 789 TRP C O 1
ATOM 13686 N N . TYR C 1 665 ? -6.620 -9.291 0.924 1.00 30.77 790 TYR C N 1
ATOM 13687 C CA . TYR C 1 665 ? -6.035 -9.552 2.230 1.00 30.97 790 TYR C CA 1
ATOM 13688 C C . TYR C 1 665 ? -6.113 -8.410 3.206 1.00 36.45 790 TYR C C 1
ATOM 13689 O O . TYR C 1 665 ? -6.150 -7.239 2.812 1.00 35.61 790 TYR C O 1
ATOM 13698 N N . HIS C 1 666 ? -6.070 -8.779 4.503 1.00 33.08 791 HIS C N 1
ATOM 13699 C CA . HIS C 1 666 ? -5.923 -7.880 5.644 1.00 33.54 791 HIS C CA 1
ATOM 13700 C C . HIS C 1 666 ? -4.520 -8.181 6.218 1.00 37.00 791 HIS C C 1
ATOM 13701 O O . HIS C 1 666 ? -4.271 -9.277 6.715 1.00 34.60 791 HIS C O 1
ATOM 13708 N N . MET C 1 667 ? -3.595 -7.241 6.074 1.00 35.90 792 MET C N 1
ATOM 13709 C CA . MET C 1 667 ? -2.222 -7.443 6.543 1.00 37.92 792 MET C CA 1
ATOM 13710 C C . MET C 1 667 ? -2.069 -6.835 7.912 1.00 38.08 792 MET C C 1
ATOM 13711 O O . MET C 1 667 ? -2.150 -5.616 8.059 1.00 37.16 792 MET C O 1
ATOM 13716 N N . TYR C 1 668 ? -1.868 -7.679 8.918 1.00 33.67 793 TYR C N 1
ATOM 13717 C CA . TYR C 1 668 ? -1.738 -7.194 10.287 1.00 34.08 793 TYR C CA 1
ATOM 13718 C C . TYR C 1 668 ? -0.273 -6.926 10.646 1.00 37.41 793 TYR C C 1
ATOM 13719 O O . TYR C 1 668 ? 0.523 -7.853 10.764 1.00 35.17 793 TYR C O 1
ATOM 13728 N N . LEU C 1 669 ? 0.068 -5.646 10.807 1.00 35.17 794 LEU C N 1
ATOM 13729 C CA . LEU C 1 669 ? 1.420 -5.231 11.212 1.00 36.08 794 LEU C CA 1
ATOM 13730 C C . LEU C 1 669 ? 1.611 -5.564 12.686 1.00 42.68 794 LEU C C 1
ATOM 13731 O O . LEU C 1 669 ? 2.704 -5.925 13.107 1.00 43.45 794 LEU C O 1
ATOM 13736 N N . ASP C 1 670 ? 0.520 -5.500 13.450 1.00 39.75 795 ASP C N 1
ATOM 13737 C CA . ASP C 1 670 ? 0.418 -5.918 14.847 1.00 38.99 795 ASP C CA 1
ATOM 13738 C C . ASP C 1 670 ? -1.053 -6.226 15.091 1.00 43.74 795 ASP C C 1
ATOM 13739 O O . ASP C 1 670 ? -1.828 -6.175 14.131 1.00 43.62 795 ASP C O 1
ATOM 13744 N N . GLU C 1 671 ? -1.454 -6.502 16.346 1.00 41.98 796 GLU C N 1
ATOM 13745 C CA . GLU C 1 671 ? -2.845 -6.854 16.661 1.00 41.68 796 GLU C CA 1
ATOM 13746 C C . GLU C 1 671 ? -3.839 -5.714 16.404 1.00 44.34 796 GLU C C 1
ATOM 13747 O O . GLU C 1 671 ? -5.022 -5.990 16.210 1.00 43.83 796 GLU C O 1
ATOM 13753 N N . GLU C 1 672 ? -3.373 -4.458 16.373 1.00 40.77 797 GLU C N 1
ATOM 13754 C CA . GLU C 1 672 ? -4.261 -3.309 16.168 1.00 40.55 797 GLU C CA 1
ATOM 13755 C C . GLU C 1 672 ? -4.173 -2.708 14.762 1.00 43.38 797 GLU C C 1
ATOM 13756 O O . GLU C 1 672 ? -5.184 -2.228 14.249 1.00 44.08 797 GLU C O 1
ATOM 13759 N N . ILE C 1 673 ? -2.978 -2.716 14.139 1.00 37.95 798 ILE C N 1
ATOM 13760 C CA . ILE C 1 673 ? -2.785 -2.054 12.845 1.00 35.92 798 ILE C CA 1
ATOM 13761 C C . ILE C 1 673 ? -2.826 -3.058 11.703 1.00 38.33 798 ILE C C 1
ATOM 13762 O O . ILE C 1 673 ? -2.047 -4.012 11.655 1.00 36.93 798 ILE C O 1
ATOM 13767 N N . ARG C 1 674 ? -3.763 -2.819 10.780 1.00 36.11 799 ARG C N 1
ATOM 13768 C CA . ARG C 1 674 ? -3.950 -3.651 9.599 1.00 36.86 799 ARG C CA 1
ATOM 13769 C C . ARG C 1 674 ? -4.136 -2.812 8.343 1.00 39.07 799 ARG C C 1
ATOM 13770 O O . ARG C 1 674 ? -4.771 -1.749 8.364 1.00 36.71 799 ARG C O 1
ATOM 13778 N N . LEU C 1 675 ? -3.594 -3.335 7.248 1.00 35.08 800 LEU C N 1
ATOM 13779 C CA . LEU C 1 675 ? -3.692 -2.754 5.913 1.00 34.99 800 LEU C CA 1
ATOM 13780 C C . LEU C 1 675 ? -4.663 -3.620 5.085 1.00 40.21 800 LEU C C 1
ATOM 13781 O O . LEU C 1 675 ? -4.794 -4.823 5.336 1.00 41.70 800 LEU C O 1
ATOM 13786 N N . ASP C 1 676 ? -5.398 -2.999 4.170 1.00 35.06 801 ASP C N 1
ATOM 13787 C CA . ASP C 1 676 ? -6.384 -3.691 3.345 1.00 33.52 801 ASP C CA 1
ATOM 13788 C C . ASP C 1 676 ? -5.951 -3.561 1.890 1.00 36.02 801 ASP C C 1
ATOM 13789 O O . ASP C 1 676 ? -5.879 -2.447 1.381 1.00 35.32 801 ASP C O 1
ATOM 13794 N N . THR C 1 677 ? -5.668 -4.707 1.216 1.00 31.36 802 THR C N 1
ATOM 13795 C CA . THR C 1 677 ? -5.183 -4.711 -0.176 1.00 30.49 802 THR C CA 1
ATOM 13796 C C . THR C 1 677 ? -6.307 -4.398 -1.184 1.00 33.57 802 THR C C 1
ATOM 13797 O O . THR C 1 677 ? -6.032 -4.239 -2.387 1.00 31.72 802 THR C O 1
ATOM 13801 N N . SER C 1 678 ? -7.562 -4.320 -0.693 1.00 30.03 803 SER C N 1
ATOM 13802 C CA . SER C 1 678 ? -8.738 -3.964 -1.492 1.00 30.56 803 SER C CA 1
ATOM 13803 C C . SER C 1 678 ? -9.150 -2.495 -1.235 1.00 34.06 803 SER C C 1
ATOM 13804 O O . SER C 1 678 ? -10.109 -2.039 -1.848 1.00 33.61 803 SER C O 1
ATOM 13807 N N . SER C 1 679 ? -8.439 -1.765 -0.337 1.00 29.95 804 SER C N 1
ATOM 13808 C CA . SER C 1 679 ? -8.757 -0.360 -0.016 1.00 30.18 804 SER C CA 1
ATOM 13809 C C . SER C 1 679 ? -8.622 0.529 -1.239 1.00 33.40 804 SER C C 1
ATOM 13810 O O . SER C 1 679 ? -7.914 0.167 -2.171 1.00 33.29 804 SER C O 1
ATOM 13813 N N . GLU C 1 680 ? -9.293 1.670 -1.236 1.00 30.23 805 GLU C N 1
ATOM 13814 C CA . GLU C 1 680 ? -9.341 2.617 -2.352 1.00 32.21 805 GLU C CA 1
ATOM 13815 C C . GLU C 1 680 ? -7.954 3.088 -2.839 1.00 37.81 805 GLU C C 1
ATOM 13816 O O . GLU C 1 680 ? -7.705 3.155 -4.050 1.00 40.11 805 GLU C O 1
ATOM 13822 N N . ALA C 1 681 ? -7.066 3.408 -1.890 1.00 33.07 806 ALA C N 1
ATOM 13823 C CA . ALA C 1 681 ? -5.708 3.866 -2.173 1.00 33.63 806 ALA C CA 1
ATOM 13824 C C . ALA C 1 681 ? -4.694 2.697 -2.259 1.00 36.76 806 ALA C C 1
ATOM 13825 O O . ALA C 1 681 ? -3.501 2.955 -2.420 1.00 35.33 806 ALA C O 1
ATOM 13827 N N . SER C 1 682 ? -5.157 1.426 -2.184 1.00 32.88 807 SER C N 1
ATOM 13828 C CA . SER C 1 682 ? -4.277 0.247 -2.290 1.00 32.28 807 SER C CA 1
ATOM 13829 C C . SER C 1 682 ? -3.476 0.265 -3.592 1.00 36.14 807 SER C C 1
ATOM 13830 O O . SER C 1 682 ? -4.014 0.608 -4.658 1.00 34.89 807 SER C O 1
ATOM 13833 N N . HIS C 1 683 ? -2.183 -0.102 -3.494 1.00 31.09 808 HIS C N 1
ATOM 13834 C CA . HIS C 1 683 ? -1.266 -0.182 -4.645 1.00 29.99 808 HIS C CA 1
ATOM 13835 C C . HIS C 1 683 ? -1.161 -1.626 -5.118 1.00 33.40 808 HIS C C 1
ATOM 13836 O O . HIS C 1 683 ? -0.467 -1.918 -6.098 1.00 33.57 808 HIS C O 1
ATOM 13843 N N . TRP C 1 684 ? -1.872 -2.525 -4.431 1.00 31.02 809 TRP C N 1
ATOM 13844 C CA . TRP C 1 684 ? -1.997 -3.940 -4.805 1.00 30.49 809 TRP C CA 1
ATOM 13845 C C . TRP C 1 684 ? -3.295 -4.078 -5.583 1.00 33.64 809 TRP C C 1
ATOM 13846 O O . TRP C 1 684 ? -4.279 -3.424 -5.250 1.00 32.73 809 TRP C O 1
ATOM 13857 N N . LYS C 1 685 ? -3.338 -4.978 -6.542 1.00 30.93 810 LYS C N 1
ATOM 13858 C CA . LYS C 1 685 ? -4.595 -5.287 -7.218 1.00 30.60 810 LYS C CA 1
ATOM 13859 C C . LYS C 1 685 ? -5.147 -6.504 -6.469 1.00 33.98 810 LYS C C 1
ATOM 13860 O O . LYS C 1 685 ? -4.469 -7.037 -5.571 1.00 32.48 810 LYS C O 1
ATOM 13865 N N . GLN C 1 686 ? -6.367 -6.945 -6.827 1.00 29.80 811 GLN C N 1
ATOM 13866 C CA . GLN C 1 686 ? -6.955 -8.122 -6.199 1.00 30.48 811 GLN C CA 1
ATOM 13867 C C . GLN C 1 686 ? -6.945 -9.258 -7.226 1.00 36.06 811 GLN C C 1
ATOM 13868 O O . GLN C 1 686 ? -6.302 -9.140 -8.281 1.00 36.59 811 GLN C O 1
ATOM 13874 N N . ALA C 1 687 ? -7.581 -10.376 -6.894 1.00 30.55 812 ALA C N 1
ATOM 13875 C CA . ALA C 1 687 ? -7.596 -11.559 -7.741 1.00 28.57 812 ALA C CA 1
ATOM 13876 C C . ALA C 1 687 ? -8.880 -12.354 -7.484 1.00 32.96 812 ALA C C 1
ATOM 13877 O O . ALA C 1 687 ? -9.627 -12.019 -6.563 1.00 32.57 812 ALA C O 1
ATOM 13879 N N . ALA C 1 688 ? -9.169 -13.357 -8.315 1.00 29.98 813 ALA C N 1
ATOM 13880 C CA . ALA C 1 688 ? -10.364 -14.191 -8.128 1.00 30.27 813 ALA C CA 1
ATOM 13881 C C . ALA C 1 688 ? -10.145 -15.583 -8.613 1.00 33.26 813 ALA C C 1
ATOM 13882 O O . ALA C 1 688 ? -9.486 -15.777 -9.635 1.00 31.59 813 ALA C O 1
ATOM 13884 N N . VAL C 1 689 ? -10.757 -16.561 -7.915 1.00 31.05 814 VAL C N 1
ATOM 13885 C CA . VAL C 1 689 ? -10.808 -17.941 -8.372 1.00 30.14 814 VAL C CA 1
ATOM 13886 C C . VAL C 1 689 ? -12.027 -17.919 -9.307 1.00 37.41 814 VAL C C 1
ATOM 13887 O O . VAL C 1 689 ? -13.106 -17.514 -8.888 1.00 37.82 814 VAL C O 1
ATOM 13891 N N . VAL C 1 690 ? -11.856 -18.263 -10.574 1.00 37.45 815 VAL C N 1
ATOM 13892 C CA . VAL C 1 690 ? -12.985 -18.272 -11.518 1.00 38.01 815 VAL C CA 1
ATOM 13893 C C . VAL C 1 690 ? -13.326 -19.744 -11.786 1.00 44.70 815 VAL C C 1
ATOM 13894 O O . VAL C 1 690 ? -12.439 -20.531 -12.113 1.00 43.63 815 VAL C O 1
ATOM 13898 N N . LEU C 1 691 ? -14.589 -20.135 -11.568 1.00 43.96 816 LEU C N 1
ATOM 13899 C CA . LEU C 1 691 ? -14.988 -21.540 -11.719 1.00 45.80 816 LEU C CA 1
ATOM 13900 C C . LEU C 1 691 ? -15.117 -21.968 -13.185 1.00 52.63 816 LEU C C 1
ATOM 13901 O O . LEU C 1 691 ? -15.675 -21.226 -14.002 1.00 51.26 816 LEU C O 1
ATOM 13906 N N . ASP C 1 692 ? -14.634 -23.186 -13.495 1.00 52.85 817 ASP C N 1
ATOM 13907 C CA . ASP C 1 692 ? -14.753 -23.800 -14.831 1.00 54.00 817 ASP C CA 1
ATOM 13908 C C . ASP C 1 692 ? -16.235 -23.973 -15.143 1.00 57.81 817 ASP C C 1
ATOM 13909 O O . ASP C 1 692 ? -16.695 -23.590 -16.219 1.00 57.85 817 ASP C O 1
ATOM 13914 N N . ASN C 1 693 ? -16.989 -24.500 -14.166 1.00 54.24 818 ASN C N 1
ATOM 13915 C CA . ASN C 1 693 ? -18.422 -24.700 -14.291 1.00 53.11 818 ASN C CA 1
ATOM 13916 C C . ASN C 1 693 ? -19.158 -23.960 -13.179 1.00 53.44 818 ASN C C 1
ATOM 13917 O O . ASN C 1 693 ? -19.026 -24.335 -12.011 1.00 52.23 818 ASN C O 1
ATOM 13922 N N . PRO C 1 694 ? -19.933 -22.903 -13.521 1.00 47.89 819 PRO C N 1
ATOM 13923 C CA . PRO C 1 694 ? -20.680 -22.164 -12.479 1.00 46.71 819 PRO C CA 1
ATOM 13924 C C . PRO C 1 694 ? -21.625 -23.064 -11.670 1.00 45.08 819 PRO C C 1
ATOM 13925 O O . PRO C 1 694 ? -22.120 -24.069 -12.168 1.00 42.96 819 PRO C O 1
ATOM 13929 N N . ILE C 1 695 ? -21.829 -22.712 -10.398 1.00 38.37 820 ILE C N 1
ATOM 13930 C CA . ILE C 1 695 ? -22.643 -23.500 -9.468 1.00 36.07 820 ILE C CA 1
ATOM 13931 C C . ILE C 1 695 ? -23.834 -22.704 -9.007 1.00 36.73 820 ILE C C 1
ATOM 13932 O O . ILE C 1 695 ? -23.692 -21.595 -8.514 1.00 34.71 820 ILE C O 1
ATOM 13937 N N . GLN C 1 696 ? -24.994 -23.313 -9.095 1.00 34.01 821 GLN C N 1
ATOM 13938 C CA . GLN C 1 696 ? -26.236 -22.725 -8.624 1.00 34.43 821 GLN C CA 1
ATOM 13939 C C . GLN C 1 696 ? -26.269 -22.810 -7.103 1.00 40.58 821 GLN C C 1
ATOM 13940 O O . GLN C 1 696 ? -26.114 -23.901 -6.553 1.00 41.20 821 GLN C O 1
ATOM 13946 N N . VAL C 1 697 ? -26.374 -21.653 -6.418 1.00 35.74 822 VAL C N 1
ATOM 13947 C CA . VAL C 1 697 ? -26.425 -21.628 -4.945 1.00 34.02 822 VAL C CA 1
ATOM 13948 C C . VAL C 1 697 ? -27.772 -21.034 -4.507 1.00 38.64 822 VAL C C 1
ATOM 13949 O O . VAL C 1 697 ? -28.379 -20.259 -5.260 1.00 38.85 822 VAL C O 1
ATOM 13953 N N . GLU C 1 698 ? -28.242 -21.408 -3.308 1.00 33.95 823 GLU C N 1
ATOM 13954 C CA . GLU C 1 698 ? -29.520 -20.933 -2.764 1.00 33.28 823 GLU C CA 1
ATOM 13955 C C . GLU C 1 698 ? -29.328 -20.196 -1.453 1.00 37.65 823 GLU C C 1
ATOM 13956 O O . GLU C 1 698 ? -28.554 -20.647 -0.601 1.00 35.78 823 GLU C O 1
ATOM 13958 N N . MET C 1 699 ? -30.056 -19.080 -1.281 1.00 36.50 824 MET C N 1
ATOM 13959 C CA . MET C 1 699 ? -30.094 -18.263 -0.067 1.00 38.06 824 MET C CA 1
ATOM 13960 C C . MET C 1 699 ? -30.408 -19.192 1.130 1.00 39.48 824 MET C C 1
ATOM 13961 O O . MET C 1 699 ? -31.330 -20.012 1.065 1.00 36.00 824 MET C O 1
ATOM 13966 N N . GLY C 1 700 ? -29.611 -19.084 2.185 1.00 37.31 825 GLY C N 1
ATOM 13967 C CA . GLY C 1 700 ? -29.828 -19.885 3.385 1.00 37.44 825 GLY C CA 1
ATOM 13968 C C . GLY C 1 700 ? -28.971 -21.123 3.491 1.00 41.04 825 GLY C C 1
ATOM 13969 O O . GLY C 1 700 ? -28.960 -21.781 4.537 1.00 39.47 825 GLY C O 1
ATOM 13970 N N . GLU C 1 701 ? -28.223 -21.451 2.420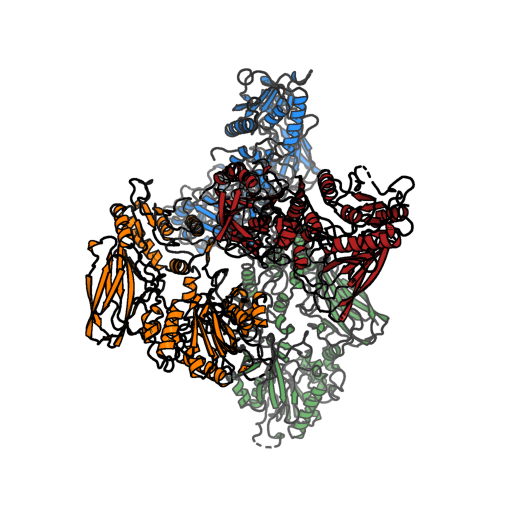 1.00 37.13 826 GLU C N 1
ATOM 13971 C CA . GLU C 1 701 ? -27.364 -22.621 2.516 1.00 34.99 826 GLU C CA 1
ATOM 13972 C C . GLU C 1 701 ? -26.001 -22.188 2.980 1.00 33.49 826 GLU C C 1
ATOM 13973 O O . GLU C 1 701 ? -25.637 -21.018 2.863 1.00 31.26 826 GLU C O 1
ATOM 13979 N N . GLU C 1 702 ? -25.271 -23.125 3.579 1.00 30.19 827 GLU C N 1
ATOM 13980 C CA . GLU C 1 702 ? -23.887 -22.916 3.983 1.00 28.92 827 GLU C CA 1
ATOM 13981 C C . GLU C 1 702 ? -23.009 -23.678 2.982 1.00 32.06 827 GLU C C 1
ATOM 13982 O O . GLU C 1 702 ? -22.926 -24.897 3.038 1.00 30.22 827 GLU C O 1
ATOM 13988 N N . LEU C 1 703 ? -22.395 -22.948 2.055 1.00 29.34 828 LEU C N 1
ATOM 13989 C CA . LEU C 1 703 ? -21.514 -23.499 1.045 1.00 29.45 828 LEU C CA 1
ATOM 13990 C C . LEU C 1 703 ? -20.184 -23.937 1.661 1.00 31.98 828 LEU C C 1
ATOM 13991 O O . LEU C 1 703 ? -19.580 -23.182 2.404 1.00 30.72 828 LEU C O 1
ATOM 13996 N N . VAL C 1 704 ? -19.737 -25.158 1.352 1.00 29.02 829 VAL C N 1
ATOM 13997 C CA . VAL C 1 704 ? -18.480 -25.668 1.905 1.00 28.98 829 VAL C CA 1
ATOM 13998 C C . VAL C 1 704 ? -17.358 -25.443 0.888 1.00 33.65 829 VAL C C 1
ATOM 13999 O O . VAL C 1 704 ? -17.421 -25.926 -0.255 1.00 33.77 829 VAL C O 1
ATOM 14003 N N . LEU C 1 705 ? -16.326 -24.735 1.333 1.00 28.21 830 LEU C N 1
ATOM 14004 C CA . LEU C 1 705 ? -15.125 -24.498 0.547 1.00 28.89 830 LEU C CA 1
ATOM 14005 C C . LEU C 1 705 ? -13.962 -25.326 1.061 1.00 35.37 830 LEU C C 1
ATOM 14006 O O . LEU C 1 705 ? -13.602 -25.207 2.225 1.00 35.95 830 LEU C O 1
ATOM 14011 N N . SER C 1 706 ? -13.320 -26.084 0.178 1.00 32.60 831 SER C N 1
ATOM 14012 C CA . SER C 1 706 ? -12.090 -26.793 0.496 1.00 33.15 831 SER C CA 1
ATOM 14013 C C . SER C 1 706 ? -10.971 -25.795 0.192 1.00 36.11 831 SER C C 1
ATOM 14014 O O . SER C 1 706 ? -10.791 -25.358 -0.952 1.00 34.48 831 SER C O 1
ATOM 14017 N N . ILE C 1 707 ? -10.286 -25.369 1.246 1.00 32.88 832 ILE C N 1
ATOM 14018 C CA . ILE C 1 707 ? -9.204 -24.411 1.157 1.00 33.60 832 ILE C CA 1
ATOM 14019 C C . ILE C 1 707 ? -7.958 -25.148 1.583 1.00 37.50 832 ILE C C 1
ATOM 14020 O O . ILE C 1 707 ? -7.859 -25.611 2.715 1.00 34.82 832 ILE C O 1
ATOM 14025 N N . GLN C 1 708 ? -7.090 -25.393 0.587 1.00 35.56 833 GLN C N 1
ATOM 14026 C CA . GLN C 1 708 ? -5.827 -26.097 0.736 1.00 35.43 833 GLN C CA 1
ATOM 14027 C C . GLN C 1 708 ? -4.697 -25.093 0.568 1.00 40.79 833 GLN C C 1
ATOM 14028 O O . GLN C 1 708 ? -4.623 -24.375 -0.436 1.00 38.89 833 GLN C O 1
ATOM 14034 N N . HIS C 1 709 ? -3.851 -25.004 1.591 1.00 39.56 834 HIS C N 1
ATOM 14035 C CA . HIS C 1 709 ? -2.758 -24.035 1.636 1.00 39.88 834 HIS C CA 1
ATOM 14036 C C . HIS C 1 709 ? -1.429 -24.698 1.996 1.00 42.19 834 HIS C C 1
ATOM 14037 O O . HIS C 1 709 ? -1.351 -25.389 3.004 1.00 40.20 834 HIS C O 1
ATOM 14044 N N . HIS C 1 710 ? -0.400 -24.483 1.165 1.00 38.54 835 HIS C N 1
ATOM 14045 C CA . HIS C 1 710 ? 0.961 -24.935 1.418 1.00 39.63 835 HIS C CA 1
ATOM 14046 C C . HIS C 1 710 ? 1.905 -23.804 0.999 1.00 42.60 835 HIS C C 1
ATOM 14047 O O . HIS C 1 710 ? 2.049 -23.520 -0.190 1.00 40.17 835 HIS C O 1
ATOM 14054 N N . LYS C 1 711 ? 2.506 -23.140 2.005 1.00 41.07 836 LYS C N 1
ATOM 14055 C CA . LYS C 1 711 ? 3.429 -22.015 1.868 1.00 41.19 836 LYS C CA 1
ATOM 14056 C C . LYS C 1 711 ? 2.747 -20.847 1.123 1.00 43.92 836 LYS C C 1
ATOM 14057 O O . LYS C 1 711 ? 1.879 -20.197 1.700 1.00 43.07 836 LYS C O 1
ATOM 14059 N N . SER C 1 712 ? 3.110 -20.594 -0.139 1.00 39.41 837 SER C N 1
ATOM 14060 C CA . SER C 1 712 ? 2.585 -19.454 -0.905 1.00 38.58 837 SER C CA 1
ATOM 14061 C C . SER C 1 712 ? 1.481 -19.866 -1.894 1.00 43.09 837 SER C C 1
ATOM 14062 O O . SER C 1 712 ? 0.883 -19.002 -2.536 1.00 43.82 837 SER C O 1
ATOM 14064 N N . ASN C 1 713 ? 1.190 -21.179 -1.966 1.00 41.02 838 ASN C N 1
ATOM 14065 C CA . ASN C 1 713 ? 0.186 -21.787 -2.849 1.00 41.34 838 ASN C CA 1
ATOM 14066 C C . ASN C 1 713 ? -1.132 -21.987 -2.137 1.00 45.32 838 ASN C C 1
ATOM 14067 O O . ASN C 1 713 ? -1.159 -22.481 -1.006 1.00 45.17 838 ASN C O 1
ATOM 14072 N N . VAL C 1 714 ? -2.228 -21.608 -2.805 1.00 41.86 839 VAL C N 1
ATOM 14073 C CA . VAL C 1 714 ? -3.585 -21.726 -2.261 1.00 41.72 839 VAL C CA 1
ATOM 14074 C C . VAL C 1 714 ? -4.526 -22.294 -3.320 1.00 43.85 839 VAL C C 1
ATOM 14075 O O . VAL C 1 714 ? -4.567 -21.795 -4.438 1.00 43.43 839 VAL C O 1
ATOM 14079 N N . SER C 1 715 ? -5.282 -23.325 -2.959 1.00 38.15 840 SER C N 1
ATOM 14080 C CA . SER C 1 715 ? -6.328 -23.877 -3.810 1.00 37.00 840 SER C CA 1
ATOM 14081 C C . SER C 1 715 ? -7.671 -23.682 -3.082 1.00 41.03 840 SER C C 1
ATOM 14082 O O . SER C 1 715 ? -7.796 -24.017 -1.901 1.00 39.66 840 SER C O 1
ATOM 14085 N N . ILE C 1 716 ? -8.659 -23.110 -3.796 1.00 37.15 841 ILE C N 1
ATOM 14086 C CA . ILE C 1 716 ? -10.026 -22.893 -3.319 1.00 34.99 841 ILE C CA 1
ATOM 14087 C C . ILE C 1 716 ? -10.988 -23.635 -4.254 1.00 36.52 841 ILE C C 1
ATOM 14088 O O . ILE C 1 716 ? -11.062 -23.329 -5.443 1.00 34.59 841 ILE C O 1
ATOM 14093 N N . THR C 1 717 ? -11.713 -24.638 -3.714 1.00 33.11 842 THR C N 1
ATOM 14094 C CA . THR C 1 717 ? -12.682 -25.390 -4.491 1.00 33.95 842 THR C CA 1
ATOM 14095 C C . THR C 1 717 ? -13.973 -25.558 -3.710 1.00 37.22 842 THR C C 1
ATOM 14096 O O . THR C 1 717 ? -13.947 -25.719 -2.503 1.00 39.11 842 THR C O 1
ATOM 14100 N N . VAL C 1 718 ? -15.093 -25.596 -4.409 1.00 32.46 843 VAL C N 1
ATOM 14101 C CA . VAL C 1 718 ? -16.388 -25.791 -3.774 1.00 31.61 843 VAL C CA 1
ATOM 14102 C C . VAL C 1 718 ? -16.629 -27.281 -3.634 1.00 34.71 843 VAL C C 1
ATOM 14103 O O . VAL C 1 718 ? -16.367 -28.009 -4.578 1.00 34.84 843 VAL C O 1
ATOM 14107 N N . LYS C 1 719 ? -17.122 -27.743 -2.467 1.00 31.89 844 LYS C N 1
ATOM 14108 C CA . LYS C 1 719 ? -17.437 -29.166 -2.251 1.00 30.06 844 LYS C CA 1
ATOM 14109 C C . LYS C 1 719 ? -18.868 -29.430 -2.628 1.00 33.70 844 LYS C C 1
ATOM 14110 O O . LYS C 1 719 ? -19.777 -28.719 -2.204 1.00 32.71 844 LYS C O 1
ATOM 14116 N N . GLN C 1 720 ? -19.049 -30.448 -3.475 1.00 31.64 845 GLN C N 1
ATOM 14117 C CA . GLN C 1 720 ? -20.301 -30.898 -4.054 1.00 35.12 845 GLN C CA 1
ATOM 14118 C C . GLN C 1 720 ? -20.226 -32.421 -4.229 1.00 34.42 845 GLN C C 1
ATOM 14119 O O . GLN C 1 720 ? -21.139 -33.014 -4.843 1.00 37.44 845 GLN C O 1
ATOM 14126 N N . VAL D 1 24 ? -17.878 37.394 40.667 1.00 72.15 149 VAL D N 1
ATOM 14127 C CA . VAL D 1 24 ? -17.399 38.135 39.501 1.00 71.77 149 VAL D CA 1
ATOM 14128 C C . VAL D 1 24 ? -18.282 39.361 39.252 1.00 74.84 149 VAL D C 1
ATOM 14129 O O . VAL D 1 24 ? -19.497 39.295 39.456 1.00 75.26 149 VAL D O 1
ATOM 14131 N N . GLU D 1 25 ? -17.666 40.479 38.833 1.00 69.30 150 GLU D N 1
ATOM 14132 C CA . GLU D 1 25 ? -18.359 41.742 38.564 1.00 67.68 150 GLU D CA 1
ATOM 14133 C C . GLU D 1 25 ? -18.602 41.922 37.075 1.00 68.05 150 GLU D C 1
ATOM 14134 O O . GLU D 1 25 ? -17.774 41.508 36.257 1.00 67.42 150 GLU D O 1
ATOM 14136 N N . ARG D 1 26 ? -19.753 42.529 36.730 1.00 62.42 151 ARG D N 1
ATOM 14137 C CA . ARG D 1 26 ? -20.245 42.749 35.369 1.00 61.41 151 ARG D CA 1
ATOM 14138 C C . ARG D 1 26 ? -19.259 43.467 34.438 1.00 64.91 151 ARG D C 1
ATOM 14139 O O . ARG D 1 26 ? -19.194 43.107 33.258 1.00 64.10 151 ARG D O 1
ATOM 14141 N N . TRP D 1 27 ? -18.478 44.446 34.952 1.00 61.53 152 TRP D N 1
ATOM 14142 C CA . TRP D 1 27 ? -17.529 45.214 34.136 1.00 61.45 152 TRP D CA 1
ATOM 14143 C C . TRP D 1 27 ? -16.436 44.341 33.495 1.00 62.51 152 TRP D C 1
ATOM 14144 O O . TRP D 1 27 ? -15.872 44.757 32.489 1.00 61.61 152 TRP D O 1
ATOM 14155 N N . HIS D 1 28 ? -16.148 43.143 34.045 1.00 57.80 153 HIS D N 1
ATOM 14156 C CA . HIS D 1 28 ? -15.155 42.238 33.458 1.00 56.89 153 HIS D CA 1
ATOM 14157 C C . HIS D 1 28 ? -15.574 41.760 32.061 1.00 55.83 153 HIS D C 1
ATOM 14158 O O . HIS D 1 28 ? -14.729 41.696 31.178 1.00 55.12 153 HIS D O 1
ATOM 14165 N N . PHE D 1 29 ? -16.878 41.479 31.855 1.00 50.20 154 PHE D N 1
ATOM 14166 C CA . PHE D 1 29 ? -17.417 40.999 30.580 1.00 49.18 154 PHE D CA 1
ATOM 14167 C C . PHE D 1 29 ? -17.316 42.082 29.498 1.00 54.63 154 PHE D C 1
ATOM 14168 O O . PHE D 1 29 ? -16.832 41.797 28.399 1.00 54.99 154 PHE D O 1
ATOM 14176 N N . ILE D 1 30 ? -17.720 43.320 29.836 1.00 50.52 155 ILE D N 1
ATOM 14177 C CA . ILE D 1 30 ? -17.717 44.522 28.993 1.00 50.25 155 ILE D CA 1
ATOM 14178 C C . ILE D 1 30 ? -16.284 44.854 28.474 1.00 53.76 155 ILE D C 1
ATOM 14179 O O . ILE D 1 30 ? -16.081 45.052 27.269 1.00 51.24 155 ILE D O 1
ATOM 14183 N N . MET D 1 31 ? -15.312 44.913 29.401 1.00 51.99 156 MET D N 1
ATOM 14184 C CA . MET D 1 31 ? -13.905 45.223 29.150 1.00 52.55 156 MET D CA 1
ATOM 14185 C C . MET D 1 31 ? -13.223 44.181 28.268 1.00 57.48 156 MET D C 1
ATOM 14186 O O . MET D 1 31 ? -12.547 44.552 27.301 1.00 56.59 156 MET D O 1
ATOM 14191 N N . LEU D 1 32 ? -13.412 42.882 28.583 1.00 55.38 157 LEU D N 1
ATOM 14192 C CA . LEU D 1 32 ? -12.820 41.777 27.817 1.00 55.38 157 LEU D CA 1
ATOM 14193 C C . LEU D 1 32 ? -13.404 41.682 26.402 1.00 56.78 157 LEU D C 1
ATOM 14194 O O . LEU D 1 32 ? -12.705 41.270 25.478 1.00 55.05 157 LEU D O 1
ATOM 14199 N N . ASN D 1 33 ? -14.654 42.132 26.230 1.00 53.37 158 ASN D N 1
ATOM 14200 C CA . ASN D 1 33 ? -15.321 42.199 24.931 1.00 53.10 158 ASN D CA 1
ATOM 14201 C C . ASN D 1 33 ? -14.832 43.415 24.117 1.00 57.33 158 ASN D C 1
ATOM 14202 O O . ASN D 1 33 ? -15.084 43.472 22.910 1.00 56.98 158 ASN D O 1
ATOM 14207 N N . ASP D 1 34 ? -14.147 44.383 24.771 1.00 53.84 159 ASP D N 1
ATOM 14208 C CA . ASP D 1 34 ? -13.648 45.584 24.095 1.00 54.66 159 ASP D CA 1
ATOM 14209 C C . ASP D 1 34 ? -12.304 45.296 23.428 1.00 60.17 159 ASP D C 1
ATOM 14210 O O . ASP D 1 34 ? -11.248 45.469 24.047 1.00 58.27 159 ASP D O 1
ATOM 14215 N N . THR D 1 35 ? -12.362 44.824 22.161 1.00 59.18 160 THR D N 1
ATOM 14216 C CA . THR D 1 35 ? -11.212 44.450 21.332 1.00 60.30 160 THR D CA 1
ATOM 14217 C C . THR D 1 35 ? -10.233 45.620 21.143 1.00 65.59 160 THR D C 1
ATOM 14218 O O . THR D 1 35 ? -9.032 45.376 21.125 1.00 64.88 160 THR D O 1
ATOM 14220 N N . LYS D 1 36 ? -10.736 46.877 21.053 1.00 63.86 161 LYS D N 1
ATOM 14221 C CA . LYS D 1 36 ? -9.916 48.087 20.928 1.00 64.11 161 LYS D CA 1
ATOM 14222 C C . LYS D 1 36 ? -9.050 48.288 22.188 1.00 67.08 161 LYS D C 1
ATOM 14223 O O . LYS D 1 36 ? -7.841 48.447 22.046 1.00 67.46 161 LYS D O 1
ATOM 14225 N N . ARG D 1 37 ? -9.656 48.201 23.408 1.00 61.74 162 ARG D N 1
ATOM 14226 C CA . ARG D 1 37 ? -8.972 48.306 24.711 1.00 60.69 162 ARG D CA 1
ATOM 14227 C C . ARG D 1 37 ? -7.855 47.253 24.824 1.00 63.34 162 ARG D C 1
ATOM 14228 O O . ARG D 1 37 ? -6.724 47.606 25.161 1.00 62.75 162 ARG D O 1
ATOM 14236 N N . ASN D 1 38 ? -8.176 45.977 24.511 1.00 59.25 163 ASN D N 1
ATOM 14237 C CA . ASN D 1 38 ? -7.246 44.846 24.552 1.00 59.61 163 ASN D CA 1
ATOM 14238 C C . ASN D 1 38 ? -6.069 45.058 23.583 1.00 65.14 163 ASN D C 1
ATOM 14239 O O . ASN D 1 38 ? -4.932 44.770 23.954 1.00 64.40 163 ASN D O 1
ATOM 14244 N N . THR D 1 39 ? -6.340 45.620 22.377 1.00 63.32 164 THR D N 1
ATOM 14245 C CA . THR D 1 39 ? -5.335 45.931 21.340 1.00 63.25 164 THR D CA 1
ATOM 14246 C C . THR D 1 39 ? -4.358 47.015 21.826 1.00 65.72 164 THR D C 1
ATOM 14247 O O . THR D 1 39 ? -3.149 46.816 21.705 1.00 64.94 164 THR D O 1
ATOM 14251 N N . ILE D 1 40 ? -4.894 48.146 22.375 1.00 62.15 165 ILE D N 1
ATOM 14252 C CA . ILE D 1 40 ? -4.130 49.301 22.890 1.00 62.31 165 ILE D CA 1
ATOM 14253 C C . ILE D 1 40 ? -3.197 48.868 24.043 1.00 66.47 165 ILE D C 1
ATOM 14254 O O . ILE D 1 40 ? -2.042 49.298 24.068 1.00 67.08 165 ILE D O 1
ATOM 14258 N N . TYR D 1 41 ? -3.689 48.015 24.968 1.00 62.39 166 TYR D N 1
ATOM 14259 C CA . TYR D 1 41 ? -2.925 47.506 26.110 1.00 62.05 166 TYR D CA 1
ATOM 14260 C C . TYR D 1 41 ? -1.862 46.507 25.666 1.00 64.47 166 TYR D C 1
ATOM 14261 O O . TYR D 1 41 ? -0.719 46.609 26.109 1.00 62.97 166 TYR D O 1
ATOM 14270 N N . ASN D 1 42 ? -2.214 45.569 24.766 1.00 62.22 167 ASN D N 1
ATOM 14271 C CA . ASN D 1 42 ? -1.262 44.585 24.233 1.00 61.69 167 ASN D CA 1
ATOM 14272 C C . ASN D 1 42 ? -0.143 45.257 23.439 1.00 65.88 167 ASN D C 1
ATOM 14273 O O . ASN D 1 42 ? 1.004 44.841 23.570 1.00 65.62 167 ASN D O 1
ATOM 14278 N N . ALA D 1 43 ? -0.467 46.267 22.602 1.00 62.87 168 ALA D N 1
ATOM 14279 C CA . ALA D 1 43 ? 0.542 46.960 21.789 1.00 63.05 168 ALA D CA 1
ATOM 14280 C C . ALA D 1 43 ? 1.529 47.753 22.653 1.00 66.28 168 ALA D C 1
ATOM 14281 O O . ALA D 1 43 ? 2.701 47.814 22.312 1.00 65.30 168 ALA D O 1
ATOM 14283 N N . ALA D 1 44 ? 1.057 48.325 23.783 1.00 63.76 169 ALA D N 1
ATOM 14284 C CA . ALA D 1 44 ? 1.879 49.076 24.739 1.00 62.80 169 ALA D CA 1
ATOM 14285 C C . ALA D 1 44 ? 2.788 48.133 25.536 1.00 65.61 169 ALA D C 1
ATOM 14286 O O . ALA D 1 44 ? 3.941 48.479 25.782 1.00 64.78 169 ALA D O 1
ATOM 14288 N N . ILE D 1 45 ? 2.264 46.945 25.936 1.00 62.42 170 ILE D N 1
ATOM 14289 C CA . ILE D 1 45 ? 3.006 45.920 26.687 1.00 62.22 170 ILE D CA 1
ATOM 14290 C C . ILE D 1 45 ? 4.052 45.299 25.759 1.00 66.74 170 ILE D C 1
ATOM 14291 O O . ILE D 1 45 ? 5.215 45.200 26.158 1.00 68.09 170 ILE D O 1
ATOM 14295 N N . GLN D 1 46 ? 3.643 44.917 24.516 1.00 62.67 171 GLN D N 1
ATOM 14296 C CA . GLN D 1 46 ? 4.513 44.368 23.450 1.00 62.10 171 GLN D CA 1
ATOM 14297 C C . GLN D 1 46 ? 5.683 45.315 23.204 1.00 64.22 171 GLN D C 1
ATOM 14298 O O . GLN D 1 46 ? 6.822 44.867 23.174 1.00 64.21 171 GLN D O 1
ATOM 14304 N N . LYS D 1 47 ? 5.400 46.635 23.082 1.00 60.83 172 LYS D N 1
ATOM 14305 C CA . LYS D 1 47 ? 6.409 47.684 22.862 1.00 61.04 172 LYS D CA 1
ATOM 14306 C C . LYS D 1 47 ? 7.408 47.755 24.025 1.00 66.23 172 LYS D C 1
ATOM 14307 O O . LYS D 1 47 ? 8.603 47.701 23.779 1.00 66.03 172 LYS D O 1
ATOM 14312 N N . ALA D 1 48 ? 6.916 47.845 25.283 1.00 64.47 173 ALA D N 1
ATOM 14313 C CA . ALA D 1 48 ? 7.740 47.938 26.492 1.00 64.70 173 ALA D CA 1
ATOM 14314 C C . ALA D 1 48 ? 8.635 46.695 26.709 1.00 70.22 173 ALA D C 1
ATOM 14315 O O . ALA D 1 48 ? 9.811 46.849 27.062 1.00 68.93 173 ALA D O 1
ATOM 14317 N N . VAL D 1 49 ? 8.081 45.478 26.490 1.00 68.68 174 VAL D N 1
ATOM 14318 C CA . VAL D 1 49 ? 8.803 44.205 26.653 1.00 69.42 174 VAL D CA 1
ATOM 14319 C C . VAL D 1 49 ? 9.969 44.098 25.639 1.00 74.02 174 VAL D C 1
ATOM 14320 O O . VAL D 1 49 ? 11.077 43.743 26.045 1.00 73.93 174 VAL D O 1
ATOM 14324 N N . CYS D 1 50 ? 9.730 44.438 24.351 1.00 71.34 175 CYS D N 1
ATOM 14325 C CA . CYS D 1 50 ? 10.744 44.385 23.279 1.00 71.69 175 CYS D CA 1
ATOM 14326 C C . CYS D 1 50 ? 11.820 45.482 23.437 1.00 74.47 175 CYS D C 1
ATOM 14327 O O . CYS D 1 50 ? 12.883 45.372 22.822 1.00 73.80 175 CYS D O 1
ATOM 14330 N N . LEU D 1 51 ? 11.550 46.524 24.248 1.00 70.70 176 LEU D N 1
ATOM 14331 C CA . LEU D 1 51 ? 12.497 47.612 24.520 1.00 70.05 176 LEU D CA 1
ATOM 14332 C C . LEU D 1 51 ? 13.428 47.280 25.701 1.00 72.06 176 LEU D C 1
ATOM 14333 O O . LEU D 1 51 ? 14.352 48.048 25.968 1.00 70.46 176 LEU D O 1
ATOM 14338 N N . GLY D 1 52 ? 13.183 46.162 26.394 1.00 68.79 177 GLY D N 1
ATOM 14339 C CA . GLY D 1 52 ? 14.040 45.755 27.504 1.00 68.72 177 GLY D CA 1
ATOM 14340 C C . GLY D 1 52 ? 13.400 45.083 28.704 1.00 71.40 177 GLY D C 1
ATOM 14341 O O . GLY D 1 52 ? 13.851 44.006 29.103 1.00 70.73 177 GLY D O 1
ATOM 14342 N N . SER D 1 53 ? 12.401 45.753 29.328 1.00 67.61 178 SER D N 1
ATOM 14343 C CA . SER D 1 53 ? 11.674 45.336 30.544 1.00 66.75 178 SER D CA 1
ATOM 14344 C C . SER D 1 53 ? 11.089 43.905 30.440 1.00 69.75 178 SER D C 1
ATOM 14345 O O . SER D 1 53 ? 9.911 43.716 30.111 1.00 68.51 178 SER D O 1
ATOM 14347 N N . LYS D 1 54 ? 11.939 42.902 30.761 1.00 66.38 179 LYS D N 1
ATOM 14348 C CA . LYS D 1 54 ? 11.629 41.472 30.695 1.00 66.28 179 LYS D CA 1
ATOM 14349 C C . LYS D 1 54 ? 11.081 40.921 32.036 1.00 72.22 179 LYS D C 1
ATOM 14350 O O . LYS D 1 54 ? 10.603 39.784 32.067 1.00 73.34 179 LYS D O 1
ATOM 14353 N N . SER D 1 55 ? 11.107 41.732 33.117 1.00 67.71 180 SER D N 1
ATOM 14354 C CA . SER D 1 55 ? 10.515 41.382 34.414 1.00 66.82 180 SER D CA 1
ATOM 14355 C C . SER D 1 55 ? 9.240 42.233 34.580 1.00 71.07 180 SER D C 1
ATOM 14356 O O . SER D 1 55 ? 9.324 43.466 34.572 1.00 71.06 180 SER D O 1
ATOM 14359 N N . VAL D 1 56 ? 8.057 41.582 34.670 1.00 67.06 181 VAL D N 1
ATOM 14360 C CA . VAL D 1 56 ? 6.787 42.295 34.746 1.00 66.44 181 VAL D CA 1
ATOM 14361 C C . VAL D 1 56 ? 5.931 41.912 35.957 1.00 68.54 181 VAL D C 1
ATOM 14362 O O . VAL D 1 56 ? 5.841 40.736 36.324 1.00 68.61 181 VAL D O 1
ATOM 14364 N N . LEU D 1 57 ? 5.279 42.922 36.554 1.00 63.35 182 LEU D N 1
ATOM 14365 C CA . LEU D 1 57 ? 4.317 42.751 37.639 1.00 62.53 182 LEU D CA 1
ATOM 14366 C C . LEU D 1 57 ? 2.979 43.375 37.237 1.00 64.14 182 LEU D C 1
ATOM 14367 O O . LEU D 1 57 ? 2.899 44.581 36.994 1.00 63.49 182 LEU D O 1
ATOM 14372 N N . ASP D 1 58 ? 1.944 42.533 37.153 1.00 58.71 183 ASP D N 1
ATOM 14373 C CA . ASP D 1 58 ? 0.579 42.915 36.835 1.00 57.49 183 ASP D CA 1
ATOM 14374 C C . ASP D 1 58 ? -0.155 43.143 38.167 1.00 61.62 183 ASP D C 1
ATOM 14375 O O . ASP D 1 58 ? -0.334 42.196 38.935 1.00 59.94 183 ASP D O 1
ATOM 14380 N N . ILE D 1 59 ? -0.528 44.406 38.460 1.00 59.72 184 ILE D N 1
ATOM 14381 C CA . ILE D 1 59 ? -1.259 44.760 39.688 1.00 59.95 184 ILE D CA 1
ATOM 14382 C C . ILE D 1 59 ? -2.765 44.768 39.382 1.00 64.52 184 ILE D C 1
ATOM 14383 O O . ILE D 1 59 ? -3.232 45.604 38.600 1.00 65.24 184 ILE D O 1
ATOM 14388 N N . GLY D 1 60 ? -3.498 43.845 40.013 1.00 59.58 185 GLY D N 1
ATOM 14389 C CA . GLY D 1 60 ? -4.930 43.661 39.806 1.00 58.29 185 GLY D CA 1
ATOM 14390 C C . GLY D 1 60 ? -5.212 42.925 38.515 1.00 61.65 185 GLY D C 1
ATOM 14391 O O . GLY D 1 60 ? -5.938 43.430 37.650 1.00 61.59 185 GLY D O 1
ATOM 14392 N N . ALA D 1 61 ? -4.653 41.707 38.409 1.00 58.12 186 ALA D N 1
ATOM 14393 C CA . ALA D 1 61 ? -4.647 40.805 37.246 1.00 58.29 186 ALA D CA 1
ATOM 14394 C C . ALA D 1 61 ? -6.020 40.525 36.605 1.00 61.06 186 ALA D C 1
ATOM 14395 O O . ALA D 1 61 ? -6.083 40.409 35.376 1.00 60.30 186 ALA D O 1
ATOM 14397 N N . GLY D 1 62 ? -7.068 40.367 37.416 1.00 57.89 187 GLY D N 1
ATOM 14398 C CA . GLY D 1 62 ? -8.410 40.040 36.934 1.00 57.83 187 GLY D CA 1
ATOM 14399 C C . GLY D 1 62 ? -8.423 38.613 36.427 1.00 64.50 187 GLY D C 1
ATOM 14400 O O . GLY D 1 62 ? -8.244 37.677 37.212 1.00 65.08 187 GLY D O 1
ATOM 14401 N N . THR D 1 63 ? -8.553 38.439 35.101 1.00 62.09 188 THR D N 1
ATOM 14402 C CA . THR D 1 63 ? -8.481 37.126 34.451 1.00 61.79 188 THR D CA 1
ATOM 14403 C C . THR D 1 63 ? -7.027 36.789 34.068 1.00 65.84 188 THR D C 1
ATOM 14404 O O . THR D 1 63 ? -6.756 35.662 33.643 1.00 66.14 188 THR D O 1
ATOM 14408 N N . GLY D 1 64 ? -6.126 37.771 34.192 1.00 61.71 189 GLY D N 1
ATOM 14409 C CA . GLY D 1 64 ? -4.705 37.642 33.869 1.00 61.48 189 GLY D CA 1
ATOM 14410 C C . GLY D 1 64 ? -4.332 37.957 32.430 1.00 65.71 189 GLY D C 1
ATOM 14411 O O . GLY D 1 64 ? -3.247 37.575 31.983 1.00 66.68 189 GLY D O 1
ATOM 14412 N N . ILE D 1 65 ? -5.214 38.682 31.700 1.00 61.35 190 ILE D N 1
ATOM 14413 C CA . ILE D 1 65 ? -5.065 39.051 30.280 1.00 61.11 190 ILE D CA 1
ATOM 14414 C C . ILE D 1 65 ? -3.773 39.875 30.002 1.00 64.63 190 ILE D C 1
ATOM 14415 O O . ILE D 1 65 ? -3.073 39.586 29.024 1.00 64.50 190 ILE D O 1
ATOM 14417 N N . LEU D 1 66 ? -3.452 40.870 30.856 1.00 59.83 191 LEU D N 1
ATOM 14418 C CA . LEU D 1 66 ? -2.260 41.705 30.677 1.00 59.15 191 LEU D CA 1
ATOM 14419 C C . LEU D 1 66 ? -0.973 40.906 30.901 1.00 63.58 191 LEU D C 1
ATOM 14420 O O . LEU D 1 66 ? 0.023 41.175 30.230 1.00 63.63 191 LEU D O 1
ATOM 14425 N N . SER D 1 67 ? -1.013 39.907 31.813 1.00 60.64 192 SER D N 1
ATOM 14426 C CA . SER D 1 67 ? 0.110 39.008 32.126 1.00 60.89 192 SER D CA 1
ATOM 14427 C C . SER D 1 67 ? 0.417 38.081 30.958 1.00 65.42 192 SER D C 1
ATOM 14428 O O . SER D 1 67 ? 1.594 37.820 30.674 1.00 65.34 192 SER D O 1
ATOM 14431 N N . MET D 1 68 ? -0.644 37.588 30.281 1.00 62.07 193 MET D N 1
ATOM 14432 C CA . MET D 1 68 ? -0.532 36.716 29.109 1.00 61.76 193 MET D CA 1
ATOM 14433 C C . MET D 1 68 ? 0.003 37.504 27.923 1.00 67.17 193 MET D C 1
ATOM 14434 O O . MET D 1 68 ? 0.797 36.966 27.150 1.00 67.35 193 MET D O 1
ATOM 14439 N N . PHE D 1 69 ? -0.390 38.796 27.807 1.00 64.45 194 PHE D N 1
ATOM 14440 C CA . PHE D 1 69 ? 0.113 39.713 26.779 1.00 64.83 194 PHE D CA 1
ATOM 14441 C C . PHE D 1 69 ? 1.626 39.894 26.959 1.00 72.18 194 PHE D C 1
ATOM 14442 O O . PHE D 1 69 ? 2.359 39.834 25.970 1.00 72.48 194 PHE D O 1
ATOM 14450 N N . ALA D 1 70 ? 2.087 40.084 28.227 1.00 70.25 195 ALA D N 1
ATOM 14451 C CA . ALA D 1 70 ? 3.495 40.266 28.603 1.00 70.19 195 ALA D CA 1
ATOM 14452 C C . ALA D 1 70 ? 4.340 39.048 28.269 1.00 75.74 195 ALA D C 1
ATOM 14453 O O . ALA D 1 70 ? 5.416 39.203 27.695 1.00 74.49 195 ALA D O 1
ATOM 14455 N N . LYS D 1 71 ? 3.841 37.837 28.602 1.00 74.44 196 LYS D N 1
ATOM 14456 C CA . LYS D 1 71 ? 4.520 36.563 28.343 1.00 74.62 196 LYS D CA 1
ATOM 14457 C C . LYS D 1 71 ? 4.603 36.268 26.839 1.00 77.33 196 LYS D C 1
ATOM 14458 O O . LYS D 1 71 ? 5.658 35.841 26.384 1.00 77.18 196 LYS D O 1
ATOM 14460 N N . LYS D 1 72 ? 3.516 36.525 26.070 1.00 73.31 197 LYS D N 1
ATOM 14461 C CA . LYS D 1 72 ? 3.480 36.339 24.611 1.00 72.74 197 LYS D CA 1
ATOM 14462 C C . LYS D 1 72 ? 4.450 37.299 23.901 1.00 76.47 197 LYS D C 1
ATOM 14463 O O . LYS D 1 72 ? 5.031 36.936 22.873 1.00 75.68 197 LYS D O 1
ATOM 14465 N N . ALA D 1 73 ? 4.631 38.518 24.467 1.00 72.90 198 ALA D N 1
ATOM 14466 C CA . ALA D 1 73 ? 5.532 39.552 23.944 1.00 72.40 198 ALA D CA 1
ATOM 14467 C C . ALA D 1 73 ? 7.004 39.155 24.089 1.00 74.55 198 ALA D C 1
ATOM 14468 O O . ALA D 1 73 ? 7.845 39.651 23.335 1.00 73.38 198 ALA D O 1
ATOM 14470 N N . GLY D 1 74 ? 7.291 38.275 25.052 1.00 71.08 199 GLY D N 1
ATOM 14471 C CA . GLY D 1 74 ? 8.632 37.756 25.309 1.00 70.89 199 GLY D CA 1
ATOM 14472 C C . GLY D 1 74 ? 9.243 38.073 26.660 1.00 75.32 199 GLY D C 1
ATOM 14473 O O . GLY D 1 74 ? 10.468 38.073 26.781 1.00 74.98 199 GLY D O 1
ATOM 14474 N N . ALA D 1 75 ? 8.413 38.332 27.695 1.00 72.94 200 ALA D N 1
ATOM 14475 C CA . ALA D 1 75 ? 8.908 38.624 29.047 1.00 73.12 200 ALA D CA 1
ATOM 14476 C C . ALA D 1 75 ? 9.516 37.366 29.682 1.00 78.92 200 ALA D C 1
ATOM 14477 O O . ALA D 1 75 ? 8.985 36.262 29.503 1.00 77.99 200 ALA D O 1
ATOM 14479 N N . HIS D 1 76 ? 10.659 37.529 30.373 1.00 77.35 201 HIS D N 1
ATOM 14480 C CA . HIS D 1 76 ? 11.378 36.419 30.999 1.00 77.94 201 HIS D CA 1
ATOM 14481 C C . HIS D 1 76 ? 10.714 35.968 32.301 1.00 83.30 201 HIS D C 1
ATOM 14482 O O . HIS D 1 76 ? 10.691 34.768 32.574 1.00 83.67 201 HIS D O 1
ATOM 14489 N N . SER D 1 77 ? 10.182 36.916 33.097 1.00 79.65 202 SER D N 1
ATOM 14490 C CA . SER D 1 77 ? 9.496 36.625 34.352 1.00 79.40 202 SER D CA 1
ATOM 14491 C C . SER D 1 77 ? 8.263 37.517 34.500 1.00 84.33 202 SER D C 1
ATOM 14492 O O . SER D 1 77 ? 8.375 38.743 34.425 1.00 84.06 202 SER D O 1
ATOM 14495 N N . VAL D 1 78 ? 7.081 36.892 34.667 1.00 81.07 203 VAL D N 1
ATOM 14496 C CA . VAL D 1 78 ? 5.801 37.583 34.824 1.00 80.76 203 VAL D CA 1
ATOM 14497 C C . VAL D 1 78 ? 5.138 37.188 36.145 1.00 82.86 203 VAL D C 1
ATOM 14498 O O . VAL D 1 78 ? 4.999 35.998 36.444 1.00 81.33 203 VAL D O 1
ATOM 14500 N N . TYR D 1 79 ? 4.741 38.197 36.931 1.00 79.52 204 TYR D N 1
ATOM 14501 C CA . TYR D 1 79 ? 4.056 38.022 38.215 1.00 79.15 204 TYR D CA 1
ATOM 14502 C C . TYR D 1 79 ? 2.744 38.772 38.152 1.00 80.65 204 TYR D C 1
ATOM 14503 O O . TYR D 1 79 ? 2.729 39.938 37.769 1.00 79.89 204 TYR D O 1
ATOM 14512 N N . ALA D 1 80 ? 1.643 38.105 38.498 1.00 76.04 205 ALA D N 1
ATOM 14513 C CA . ALA D 1 80 ? 0.317 38.718 38.486 1.00 74.65 205 ALA D CA 1
ATOM 14514 C C . ALA D 1 80 ? -0.299 38.613 39.868 1.00 76.66 205 ALA D C 1
ATOM 14515 O O . ALA D 1 80 ? -0.459 37.503 40.375 1.00 76.54 205 ALA D O 1
ATOM 14517 N N . CYS D 1 81 ? -0.627 39.752 40.494 1.00 71.27 206 CYS D N 1
ATOM 14518 C CA . CYS D 1 81 ? -1.272 39.707 41.799 1.00 70.11 206 CYS D CA 1
ATOM 14519 C C . CYS D 1 81 ? -2.750 40.103 41.679 1.00 72.60 206 CYS D C 1
ATOM 14520 O O . CYS D 1 81 ? -3.114 40.976 40.886 1.00 71.13 206 CYS D O 1
ATOM 14523 N N . GLU D 1 82 ? -3.598 39.423 42.457 1.00 68.79 207 GLU D N 1
ATOM 14524 C CA . GLU D 1 82 ? -5.034 39.634 42.454 1.00 68.00 207 GLU D CA 1
ATOM 14525 C C . GLU D 1 82 ? -5.593 39.493 43.875 1.00 72.40 207 GLU D C 1
ATOM 14526 O O . GLU D 1 82 ? -5.501 38.434 44.493 1.00 71.37 207 GLU D O 1
ATOM 14532 N N . LEU D 1 83 ? -6.137 40.604 44.380 1.00 70.35 208 LEU D N 1
ATOM 14533 C CA . LEU D 1 83 ? -6.770 40.819 45.685 1.00 70.74 208 LEU D CA 1
ATOM 14534 C C . LEU D 1 83 ? -7.912 39.808 45.935 1.00 74.69 208 LEU D C 1
ATOM 14535 O O . LEU D 1 83 ? -7.914 39.125 46.965 1.00 75.21 208 LEU D O 1
ATOM 14540 N N . SER D 1 84 ? -8.883 39.739 45.000 1.00 70.18 209 SER D N 1
ATOM 14541 C CA . SER D 1 84 ? -10.056 38.869 45.096 1.00 69.59 209 SER D CA 1
ATOM 14542 C C . SER D 1 84 ? -9.700 37.404 44.904 1.00 72.77 209 SER D C 1
ATOM 14543 O O . SER D 1 84 ? -8.921 37.069 44.012 1.00 72.08 209 SER D O 1
ATOM 14545 N N . LYS D 1 85 ? -10.292 36.534 45.743 1.00 69.22 210 LYS D N 1
ATOM 14546 C CA . LYS D 1 85 ? -10.108 35.080 45.724 1.00 68.55 210 LYS D CA 1
ATOM 14547 C C . LYS D 1 85 ? -10.666 34.452 44.443 1.00 71.94 210 LYS D C 1
ATOM 14548 O O . LYS D 1 85 ? -9.993 33.613 43.845 1.00 72.25 210 LYS D O 1
ATOM 14551 N N . THR D 1 86 ? -11.879 34.861 44.025 1.00 68.00 211 THR D N 1
ATOM 14552 C CA . THR D 1 86 ? -12.573 34.342 42.842 1.00 68.03 211 THR D CA 1
ATOM 14553 C C . THR D 1 86 ? -11.862 34.726 41.531 1.00 71.75 211 THR D C 1
ATOM 14554 O O . THR D 1 86 ? -11.808 33.908 40.604 1.00 71.83 211 THR D O 1
ATOM 14556 N N . MET D 1 87 ? -11.308 35.955 41.461 1.00 66.97 212 MET D N 1
ATOM 14557 C CA . MET D 1 87 ? -10.593 36.440 40.278 1.00 65.82 212 MET D CA 1
ATOM 14558 C C . MET D 1 87 ? -9.209 35.765 40.154 1.00 67.80 212 MET D C 1
ATOM 14559 O O . MET D 1 87 ? -8.792 35.422 39.044 1.00 65.81 212 MET D O 1
ATOM 14564 N N . TYR D 1 88 ? -8.535 35.539 41.302 1.00 64.33 213 TYR D N 1
ATOM 14565 C CA . TYR D 1 88 ? -7.244 34.861 41.398 1.00 64.15 213 TYR D CA 1
ATOM 14566 C C . TYR D 1 88 ? -7.391 33.402 40.933 1.00 69.04 213 TYR D C 1
ATOM 14567 O O . TYR D 1 88 ? -6.619 32.960 40.075 1.00 68.73 213 TYR D O 1
ATOM 14569 N N . GLU D 1 89 ? -8.426 32.687 41.442 1.00 66.41 214 GLU D N 1
ATOM 14570 C CA . GLU D 1 89 ? -8.726 31.297 41.065 1.00 66.71 214 GLU D CA 1
ATOM 14571 C C . GLU D 1 89 ? -9.049 31.194 39.580 1.00 71.00 214 GLU D C 1
ATOM 14572 O O . GLU D 1 89 ? -8.545 30.284 38.911 1.00 70.52 214 GLU D O 1
ATOM 14575 N N . LEU D 1 90 ? -9.859 32.146 39.059 1.00 67.53 215 LEU D N 1
ATOM 14576 C CA . LEU D 1 90 ? -10.226 32.196 37.644 1.00 67.37 215 LEU D CA 1
ATOM 14577 C C . LEU D 1 90 ? -8.981 32.443 36.771 1.00 71.63 215 LEU D C 1
ATOM 14578 O O . LEU D 1 90 ? -8.810 31.767 35.754 1.00 70.80 215 LEU D O 1
ATOM 14583 N N . ALA D 1 91 ? -8.112 33.393 37.187 1.00 69.15 216 ALA D N 1
ATOM 14584 C CA . ALA D 1 91 ? -6.872 33.729 36.476 1.00 69.16 216 ALA D CA 1
ATOM 14585 C C . ALA D 1 91 ? -5.911 32.526 36.414 1.00 74.00 216 ALA D C 1
ATOM 14586 O O . ALA D 1 91 ? -5.313 32.285 35.361 1.00 73.09 216 ALA D O 1
ATOM 14588 N N . CYS D 1 92 ? -5.822 31.736 37.512 1.00 71.37 217 CYS D N 1
ATOM 14589 C CA . CYS D 1 92 ? -4.997 30.518 37.564 1.00 71.59 217 CYS D CA 1
ATOM 14590 C C . CYS D 1 92 ? -5.429 29.540 36.468 1.00 76.25 217 CYS D C 1
ATOM 14591 O O . CYS D 1 92 ? -4.580 29.009 35.756 1.00 77.10 217 CYS D O 1
ATOM 14594 N N . ASP D 1 93 ? -6.750 29.344 36.315 1.00 72.76 218 ASP D N 1
ATOM 14595 C CA . ASP D 1 93 ? -7.353 28.454 35.321 1.00 72.67 218 ASP D CA 1
ATOM 14596 C C . ASP D 1 93 ? -7.194 28.989 33.890 1.00 76.60 218 ASP D C 1
ATOM 14597 O O . ASP D 1 93 ? -6.855 28.204 33.003 1.00 75.70 218 ASP D O 1
ATOM 14602 N N . VAL D 1 94 ? -7.420 30.314 33.665 1.00 73.41 219 VAL D N 1
ATOM 14603 C CA . VAL D 1 94 ? -7.285 30.942 32.339 1.00 73.15 219 VAL D CA 1
ATOM 14604 C C . VAL D 1 94 ? -5.832 30.800 31.807 1.00 76.30 219 VAL D C 1
ATOM 14605 O O . VAL D 1 94 ? -5.637 30.318 30.689 1.00 74.60 219 VAL D O 1
ATOM 14607 N N . VAL D 1 95 ? -4.831 31.176 32.633 1.00 73.64 220 VAL D N 1
ATOM 14608 C CA . VAL D 1 95 ? -3.395 31.107 32.319 1.00 73.63 220 VAL D CA 1
ATOM 14609 C C . VAL D 1 95 ? -2.989 29.650 31.973 1.00 77.58 220 VAL D C 1
ATOM 14610 O O . VAL D 1 95 ? -2.304 29.429 30.970 1.00 76.66 220 VAL D O 1
ATOM 14614 N N . ALA D 1 96 ? -3.446 28.674 32.785 1.00 74.67 221 ALA D N 1
ATOM 14615 C CA . ALA D 1 96 ? -3.187 27.245 32.586 1.00 74.75 221 ALA D CA 1
ATOM 14616 C C . ALA D 1 96 ? -3.853 26.718 31.308 1.00 80.49 221 ALA D C 1
ATOM 14617 O O . ALA D 1 96 ? -3.254 25.896 30.608 1.00 80.90 221 ALA D O 1
ATOM 14619 N N . ALA D 1 97 ? -5.075 27.206 30.990 1.00 77.10 222 ALA D N 1
ATOM 14620 C CA . ALA D 1 97 ? -5.804 26.822 29.775 1.00 76.86 222 ALA D CA 1
ATOM 14621 C C . ALA D 1 97 ? -5.151 27.411 28.518 1.00 80.54 222 ALA D C 1
ATOM 14622 O O . ALA D 1 97 ? -5.323 26.863 27.428 1.00 80.19 222 ALA D O 1
ATOM 14624 N N . ASN D 1 98 ? -4.397 28.520 28.675 1.00 76.92 223 ASN D N 1
ATOM 14625 C CA . ASN D 1 98 ? -3.692 29.180 27.574 1.00 76.25 223 ASN D CA 1
ATOM 14626 C C . ASN D 1 98 ? -2.219 28.724 27.494 1.00 80.23 223 ASN D C 1
ATOM 14627 O O . ASN D 1 98 ? -1.426 29.325 26.762 1.00 79.55 223 ASN D O 1
ATOM 14632 N N . LYS D 1 99 ? -1.891 27.613 28.207 1.00 77.30 224 LYS D N 1
ATOM 14633 C CA . LYS D 1 99 ? -0.586 26.931 28.288 1.00 77.38 224 LYS D CA 1
ATOM 14634 C C . LYS D 1 99 ? 0.545 27.901 28.712 1.00 81.75 224 LYS D C 1
ATOM 14635 O O . LYS D 1 99 ? 1.642 27.880 28.140 1.00 81.94 224 LYS D O 1
ATOM 14637 N N . MET D 1 100 ? 0.275 28.730 29.737 1.00 77.68 225 MET D N 1
ATOM 14638 C CA . MET D 1 100 ? 1.251 29.703 30.233 1.00 77.34 225 MET D CA 1
ATOM 14639 C C . MET D 1 100 ? 1.521 29.551 31.739 1.00 80.67 225 MET D C 1
ATOM 14640 O O . MET D 1 100 ? 2.078 30.473 32.342 1.00 79.76 225 MET D O 1
ATOM 14645 N N . GLU D 1 101 ? 1.172 28.374 32.329 1.00 78.00 226 GLU D N 1
ATOM 14646 C CA . GLU D 1 101 ? 1.373 28.021 33.749 1.00 78.24 226 GLU D CA 1
ATOM 14647 C C . GLU D 1 101 ? 2.822 28.205 34.221 1.00 83.53 226 GLU D C 1
ATOM 14648 O O . GLU D 1 101 ? 3.046 28.714 35.318 1.00 83.47 226 GLU D O 1
ATOM 14650 N N . ALA D 1 102 ? 3.794 27.771 33.394 1.00 81.42 227 ALA D N 1
ATOM 14651 C CA . ALA D 1 102 ? 5.230 27.827 33.676 1.00 81.75 227 ALA D CA 1
ATOM 14652 C C . ALA D 1 102 ? 5.823 29.247 33.593 1.00 86.59 227 ALA D C 1
ATOM 14653 O O . ALA D 1 102 ? 6.806 29.542 34.285 1.00 87.01 227 ALA D O 1
ATOM 14655 N N . GLY D 1 103 ? 5.244 30.089 32.740 1.00 82.27 228 GLY D N 1
ATOM 14656 C CA . GLY D 1 103 ? 5.725 31.446 32.501 1.00 81.59 228 GLY D CA 1
ATOM 14657 C C . GLY D 1 103 ? 5.136 32.553 33.352 1.00 83.89 228 GLY D C 1
ATOM 14658 O O . GLY D 1 103 ? 5.754 33.618 33.463 1.00 83.93 228 GLY D O 1
ATOM 14659 N N . ILE D 1 104 ? 3.939 32.333 33.938 1.00 78.18 229 ILE D N 1
ATOM 14660 C CA . ILE D 1 104 ? 3.268 33.342 34.757 1.00 77.33 229 ILE D CA 1
ATOM 14661 C C . ILE D 1 104 ? 2.988 32.806 36.165 1.00 80.13 229 ILE D C 1
ATOM 14662 O O . ILE D 1 104 ? 2.340 31.763 36.319 1.00 79.50 229 ILE D O 1
ATOM 14664 N N . LYS D 1 105 ? 3.475 33.536 37.190 1.00 75.28 230 LYS D N 1
ATOM 14665 C CA . LYS D 1 105 ? 3.254 33.199 38.594 1.00 74.32 230 LYS D CA 1
ATOM 14666 C C . LYS D 1 105 ? 2.149 34.099 39.164 1.00 76.52 230 LYS D C 1
ATOM 14667 O O . LYS D 1 105 ? 2.327 35.316 39.267 1.00 75.28 230 LYS D O 1
ATOM 14669 N N . LEU D 1 106 ? 0.993 33.492 39.490 1.00 72.64 231 LEU D N 1
ATOM 14670 C CA . LEU D 1 106 ? -0.161 34.187 40.056 1.00 72.43 231 LEU D CA 1
ATOM 14671 C C . LEU D 1 106 ? -0.077 34.201 41.575 1.00 75.98 231 LEU D C 1
ATOM 14672 O O . LEU D 1 106 ? 0.279 33.192 42.182 1.00 75.33 231 LEU D O 1
ATOM 14674 N N . LEU D 1 107 ? -0.380 35.357 42.182 1.00 73.08 232 LEU D N 1
ATOM 14675 C CA . LEU D 1 107 ? -0.342 35.560 43.632 1.00 73.40 232 LEU D CA 1
ATOM 14676 C C . LEU D 1 107 ? -1.673 36.089 44.156 1.00 76.93 232 LEU D C 1
ATOM 14677 O O . LEU D 1 107 ? -2.163 37.110 43.664 1.00 75.88 232 LEU D O 1
ATOM 14679 N N . HIS D 1 108 ? -2.264 35.388 45.143 1.00 73.93 233 HIS D N 1
ATOM 14680 C CA . HIS D 1 108 ? -3.518 35.817 45.768 1.00 73.78 233 HIS D CA 1
ATOM 14681 C C . HIS D 1 108 ? -3.165 36.734 46.931 1.00 75.61 233 HIS D C 1
ATOM 14682 O O . HIS D 1 108 ? -2.919 36.273 48.048 1.00 74.64 233 HIS D O 1
ATOM 14689 N N . THR D 1 109 ? -3.087 38.039 46.636 1.00 72.00 234 THR D N 1
ATOM 14690 C CA . THR D 1 109 ? -2.726 39.104 47.585 1.00 71.44 234 THR D CA 1
ATOM 14691 C C . THR D 1 109 ? -2.980 40.481 46.980 1.00 74.00 234 THR D C 1
ATOM 14692 O O . THR D 1 109 ? -3.087 40.620 45.758 1.00 73.92 234 THR D O 1
ATOM 14696 N N . LYS D 1 110 ? -3.032 41.503 47.844 1.00 69.13 235 LYS D N 1
ATOM 14697 C CA . LYS D 1 110 ? -3.068 42.887 47.410 1.00 68.51 235 LYS D CA 1
ATOM 14698 C C . LYS D 1 110 ? -1.577 43.172 47.155 1.00 72.90 235 LYS D C 1
ATOM 14699 O O . LYS D 1 110 ? -0.730 42.594 47.845 1.00 72.55 235 LYS D O 1
ATOM 14701 N N . SER D 1 111 ? -1.245 44.013 46.161 1.00 69.17 236 SER D N 1
ATOM 14702 C CA . SER D 1 111 ? 0.145 44.337 45.805 1.00 68.75 236 SER D CA 1
ATOM 14703 C C . SER D 1 111 ? 0.912 44.974 46.973 1.00 73.18 236 SER D C 1
ATOM 14704 O O . SER D 1 111 ? 2.136 44.847 47.030 1.00 71.64 236 SER D O 1
ATOM 14707 N N . LEU D 1 112 ? 0.182 45.636 47.911 1.00 70.89 237 LEU D N 1
ATOM 14708 C CA . LEU D 1 112 ? 0.740 46.298 49.097 1.00 71.00 237 LEU D CA 1
ATOM 14709 C C . LEU D 1 112 ? 1.388 45.307 50.069 1.00 76.12 237 LEU D C 1
ATOM 14710 O O . LEU D 1 112 ? 2.255 45.699 50.852 1.00 75.17 237 LEU D O 1
ATOM 14715 N N . ASP D 1 113 ? 0.953 44.036 50.026 1.00 74.21 238 ASP D N 1
ATOM 14716 C CA . ASP D 1 113 ? 1.433 42.981 50.916 1.00 74.73 238 ASP D CA 1
ATOM 14717 C C . ASP D 1 113 ? 2.540 42.141 50.265 1.00 80.01 238 ASP D C 1
ATOM 14718 O O . ASP D 1 113 ? 3.049 41.213 50.905 1.00 80.03 238 ASP D O 1
ATOM 14723 N N . ILE D 1 114 ? 2.949 42.491 49.021 1.00 77.02 239 ILE D N 1
ATOM 14724 C CA . ILE D 1 114 ? 4.042 41.805 48.328 1.00 77.07 239 ILE D CA 1
ATOM 14725 C C . ILE D 1 114 ? 5.368 42.297 48.920 1.00 83.29 239 ILE D C 1
ATOM 14726 O O . ILE D 1 114 ? 5.589 43.508 49.034 1.00 82.88 239 ILE D O 1
ATOM 14730 N N . GLU D 1 115 ? 6.225 41.343 49.320 1.00 81.29 240 GLU D N 1
ATOM 14731 C CA . GLU D 1 115 ? 7.550 41.585 49.885 1.00 81.29 240 GLU D CA 1
ATOM 14732 C C . GLU D 1 115 ? 8.597 40.869 49.038 1.00 85.25 240 GLU D C 1
ATOM 14733 O O . GLU D 1 115 ? 8.324 39.797 48.492 1.00 84.32 240 GLU D O 1
ATOM 14739 N N . ILE D 1 116 ? 9.782 41.479 48.910 1.00 82.89 241 ILE D N 1
ATOM 14740 C CA . ILE D 1 116 ? 10.921 40.919 48.170 1.00 83.09 241 ILE D CA 1
ATOM 14741 C C . ILE D 1 116 ? 12.034 40.547 49.193 1.00 87.54 241 ILE D C 1
ATOM 14742 O O . ILE D 1 116 ? 12.333 41.371 50.064 1.00 86.28 241 ILE D O 1
ATOM 14747 N N . PRO D 1 117 ? 12.620 39.319 49.158 1.00 85.30 242 PRO D N 1
ATOM 14748 C CA . PRO D 1 117 ? 12.410 38.224 48.191 1.00 85.43 242 PRO D CA 1
ATOM 14749 C C . PRO D 1 117 ? 11.325 37.205 48.590 1.00 89.82 242 PRO D C 1
ATOM 14750 O O . PRO D 1 117 ? 11.151 36.208 47.880 1.00 89.49 242 PRO D O 1
ATOM 14754 N N . LYS D 1 118 ? 10.589 37.460 49.692 1.00 86.62 243 LYS D N 1
ATOM 14755 C CA . LYS D 1 118 ? 9.561 36.575 50.256 1.00 86.81 243 LYS D CA 1
ATOM 14756 C C . LYS D 1 118 ? 8.511 36.094 49.230 1.00 91.69 243 LYS D C 1
ATOM 14757 O O . LYS D 1 118 ? 8.246 34.890 49.169 1.00 91.50 243 LYS D O 1
ATOM 14759 N N . HIS D 1 119 ? 7.924 37.016 48.434 1.00 88.03 244 HIS D N 1
ATOM 14760 C CA . HIS D 1 119 ? 6.883 36.681 47.457 1.00 87.28 244 HIS D CA 1
ATOM 14761 C C . HIS D 1 119 ? 7.396 36.775 46.011 1.00 90.56 244 HIS D C 1
ATOM 14762 O O . HIS D 1 119 ? 7.099 35.892 45.201 1.00 89.91 244 HIS D O 1
ATOM 14769 N N . ILE D 1 120 ? 8.164 37.834 45.696 1.00 87.01 245 ILE D N 1
ATOM 14770 C CA . ILE D 1 120 ? 8.795 38.057 44.389 1.00 86.79 245 ILE D CA 1
ATOM 14771 C C . ILE D 1 120 ? 10.312 38.096 44.650 1.00 89.88 245 ILE D C 1
ATOM 14772 O O . ILE D 1 120 ? 10.727 38.796 45.573 1.00 89.77 245 ILE D O 1
ATOM 14774 N N . PRO D 1 121 ? 11.152 37.327 43.911 1.00 85.07 246 PRO D N 1
ATOM 14775 C CA . PRO D 1 121 ? 12.587 37.274 44.242 1.00 84.39 246 PRO D CA 1
ATOM 14776 C C . PRO D 1 121 ? 13.379 38.562 43.993 1.00 87.83 246 PRO D C 1
ATOM 14777 O O . PRO D 1 121 ? 14.320 38.841 44.740 1.00 87.82 246 PRO D O 1
ATOM 14781 N N . GLU D 1 122 ? 13.047 39.319 42.939 1.00 83.10 247 GLU D N 1
ATOM 14782 C CA . GLU D 1 122 ? 13.773 40.545 42.595 1.00 81.85 247 GLU D CA 1
ATOM 14783 C C . GLU D 1 122 ? 12.818 41.665 42.204 1.00 82.98 247 GLU D C 1
ATOM 14784 O O . GLU D 1 122 ? 11.725 41.388 41.706 1.00 82.26 247 GLU D O 1
ATOM 14790 N N . ARG D 1 123 ? 13.251 42.930 42.383 1.00 77.66 248 ARG D N 1
ATOM 14791 C CA . ARG D 1 123 ? 12.479 44.107 41.981 1.00 76.62 248 ARG D CA 1
ATOM 14792 C C . ARG D 1 123 ? 12.241 44.033 40.461 1.00 78.44 248 ARG D C 1
ATOM 14793 O O . ARG D 1 123 ? 13.152 43.650 39.718 1.00 78.51 248 ARG D O 1
ATOM 14801 N N . VAL D 1 124 ? 11.002 44.303 40.017 1.00 72.06 249 VAL D N 1
ATOM 14802 C CA . VAL D 1 124 ? 10.641 44.223 38.596 1.00 70.08 249 VAL D CA 1
ATOM 14803 C C . VAL D 1 124 ? 10.967 45.536 37.876 1.00 71.63 249 VAL D C 1
ATOM 14804 O O . VAL D 1 124 ? 11.066 46.590 38.516 1.00 71.58 249 VAL D O 1
ATOM 14808 N N . SER D 1 125 ? 11.125 45.461 36.542 1.00 65.79 250 SER D N 1
ATOM 14809 C CA . SER D 1 125 ? 11.395 46.616 35.686 1.00 64.68 250 SER D CA 1
ATOM 14810 C C . SER D 1 125 ? 10.097 47.241 35.136 1.00 66.26 250 SER D C 1
ATOM 14811 O O . SER D 1 125 ? 10.086 48.433 34.821 1.00 66.19 250 SER D O 1
ATOM 14814 N N . LEU D 1 126 ? 8.998 46.464 35.055 1.00 60.56 251 LEU D N 1
ATOM 14815 C CA . LEU D 1 126 ? 7.737 47.000 34.540 1.00 59.24 251 LEU D CA 1
ATOM 14816 C C . LEU D 1 126 ? 6.505 46.627 35.397 1.00 63.33 251 LEU D C 1
ATOM 14817 O O . LEU D 1 126 ? 6.243 45.450 35.661 1.00 63.26 251 LEU D O 1
ATOM 14822 N N . VAL D 1 127 ? 5.728 47.647 35.771 1.00 59.11 252 VAL D N 1
ATOM 14823 C CA . VAL D 1 127 ? 4.459 47.467 36.463 1.00 58.84 252 VAL D CA 1
ATOM 14824 C C . VAL D 1 127 ? 3.358 47.807 35.444 1.00 62.14 252 VAL D C 1
ATOM 14825 O O . VAL D 1 127 ? 3.444 48.828 34.758 1.00 61.23 252 VAL D O 1
ATOM 14829 N N . VAL D 1 128 ? 2.378 46.910 35.300 1.00 58.52 253 VAL D N 1
ATOM 14830 C CA . VAL D 1 128 ? 1.219 47.075 34.425 1.00 58.18 253 VAL D CA 1
ATOM 14831 C C . VAL D 1 128 ? -0.000 46.985 35.327 1.00 60.57 253 VAL D C 1
ATOM 14832 O O . VAL D 1 128 ? -0.049 46.114 36.197 1.00 58.90 253 VAL D O 1
ATOM 14834 N N . THR D 1 129 ? -0.946 47.922 35.180 1.00 57.90 254 THR D N 1
ATOM 14835 C CA . THR D 1 129 ? -2.151 47.946 36.021 1.00 57.88 254 THR D CA 1
ATOM 14836 C C . THR D 1 129 ? -3.342 48.613 35.295 1.00 61.93 254 THR D C 1
ATOM 14837 O O . THR D 1 129 ? -3.173 49.438 34.390 1.00 61.68 254 THR D O 1
ATOM 14841 N N . GLU D 1 130 ? -4.543 48.214 35.697 1.00 58.13 255 GLU D N 1
ATOM 14842 C CA . GLU D 1 130 ? -5.802 48.745 35.188 1.00 58.04 255 GLU D CA 1
ATOM 14843 C C . GLU D 1 130 ? -6.736 49.008 36.378 1.00 58.64 255 GLU D C 1
ATOM 14844 O O . GLU D 1 130 ? -7.957 49.067 36.219 1.00 57.57 255 GLU D O 1
ATOM 14850 N N . THR D 1 131 ? -6.130 49.201 37.580 1.00 53.62 256 THR D N 1
ATOM 14851 C CA . THR D 1 131 ? -6.816 49.485 38.850 1.00 52.43 256 THR D CA 1
ATOM 14852 C C . THR D 1 131 ? -7.279 50.953 38.863 1.00 54.17 256 THR D C 1
ATOM 14853 O O . THR D 1 131 ? -6.809 51.766 39.671 1.00 53.98 256 THR D O 1
ATOM 14857 N N . VAL D 1 132 ? -8.160 51.296 37.910 1.00 48.89 257 VAL D N 1
ATOM 14858 C CA . VAL D 1 132 ? -8.722 52.638 37.760 1.00 47.85 257 VAL D CA 1
ATOM 14859 C C . VAL D 1 132 ? -10.240 52.560 37.633 1.00 50.98 257 VAL D C 1
ATOM 14860 O O . VAL D 1 132 ? -10.771 51.603 37.070 1.00 50.07 257 VAL D O 1
ATOM 14864 N N . ASP D 1 133 ? -10.931 53.586 38.135 1.00 47.23 258 ASP D N 1
ATOM 14865 C CA . ASP D 1 133 ? -12.373 53.694 37.987 1.00 46.35 258 ASP D CA 1
ATOM 14866 C C . ASP D 1 133 ? -12.677 54.903 37.082 1.00 48.23 258 ASP D C 1
ATOM 14867 O O . ASP D 1 133 ? -11.750 55.454 36.466 1.00 43.76 258 ASP D O 1
ATOM 14872 N N . ALA D 1 134 ? -13.972 55.294 36.994 1.00 46.65 259 ALA D N 1
ATOM 14873 C CA . ALA D 1 134 ? -14.451 56.444 36.214 1.00 47.11 259 ALA D CA 1
ATOM 14874 C C . ALA D 1 134 ? -13.815 57.767 36.689 1.00 50.22 259 ALA D C 1
ATOM 14875 O O . ALA D 1 134 ? -13.579 58.659 35.866 1.00 51.55 259 ALA D O 1
ATOM 14877 N N . GLY D 1 135 ? -13.503 57.855 37.988 1.00 44.94 260 GLY D N 1
ATOM 14878 C CA . GLY D 1 135 ? -12.854 59.021 38.603 1.00 45.02 260 GLY D CA 1
ATOM 14879 C C . GLY D 1 135 ? -11.339 58.914 38.655 1.00 48.60 260 GLY D C 1
ATOM 14880 O O . GLY D 1 135 ? -10.669 59.724 39.304 1.00 47.62 260 GLY D O 1
ATOM 14881 N N . LEU D 1 136 ? -10.808 57.877 37.972 1.00 46.29 261 LEU D N 1
ATOM 14882 C CA . LEU D 1 136 ? -9.412 57.474 37.812 1.00 46.78 261 LEU D CA 1
ATOM 14883 C C . LEU D 1 136 ? -8.812 56.922 39.114 1.00 52.04 261 LEU D C 1
ATOM 14884 O O . LEU D 1 136 ? -8.307 55.805 39.119 1.00 50.81 261 LEU D O 1
ATOM 14889 N N . PHE D 1 137 ? -8.876 57.694 40.205 1.00 51.49 262 PHE D N 1
ATOM 14890 C CA . PHE D 1 137 ? -8.212 57.397 41.473 1.00 51.88 262 PHE D CA 1
ATOM 14891 C C . PHE D 1 137 ? -8.979 56.485 42.440 1.00 54.83 262 PHE D C 1
ATOM 14892 O O . PHE D 1 137 ? -8.353 55.957 43.357 1.00 54.80 262 PHE D O 1
ATOM 14900 N N . GLY D 1 138 ? -10.271 56.271 42.210 1.00 50.39 263 GLY D N 1
ATOM 14901 C CA . GLY D 1 138 ? -11.166 55.497 43.079 1.00 50.33 263 GLY D CA 1
ATOM 14902 C C . GLY D 1 138 ? -10.805 54.083 43.499 1.00 54.76 263 GLY D C 1
ATOM 14903 O O . GLY D 1 138 ? -11.399 53.570 44.456 1.00 53.40 263 GLY D O 1
ATOM 14904 N N . GLU D 1 139 ? -9.836 53.437 42.811 1.00 52.57 264 GLU D N 1
ATOM 14905 C CA . GLU D 1 139 ? -9.389 52.077 43.142 1.00 52.92 264 GLU D CA 1
ATOM 14906 C C . GLU D 1 139 ? -8.030 52.094 43.856 1.00 58.98 264 GLU D C 1
ATOM 14907 O O . GLU D 1 139 ? -7.405 51.045 43.974 1.00 60.24 264 GLU D O 1
ATOM 14913 N N . GLY D 1 140 ? -7.594 53.269 44.326 1.00 55.30 265 GLY D N 1
ATOM 14914 C CA . GLY D 1 140 ? -6.330 53.452 45.043 1.00 55.49 265 GLY D CA 1
ATOM 14915 C C . GLY D 1 140 ? -5.044 53.281 44.244 1.00 60.67 265 GLY D C 1
ATOM 14916 O O . GLY D 1 140 ? -4.034 52.842 44.807 1.00 61.43 265 GLY D O 1
ATOM 14917 N N . ILE D 1 141 ? -5.042 53.676 42.944 1.00 56.01 266 ILE D N 1
ATOM 14918 C CA . ILE D 1 141 ? -3.877 53.561 42.055 1.00 55.58 266 ILE D CA 1
ATOM 14919 C C . ILE D 1 141 ? -2.654 54.340 42.626 1.00 59.11 266 ILE D C 1
ATOM 14920 O O . ILE D 1 141 ? -1.529 53.876 42.470 1.00 58.76 266 ILE D O 1
ATOM 14925 N N . VAL D 1 142 ? -2.876 55.476 43.303 1.00 56.05 267 VAL D N 1
ATOM 14926 C CA . VAL D 1 142 ? -1.792 56.294 43.870 1.00 56.23 267 VAL D CA 1
ATOM 14927 C C . VAL D 1 142 ? -1.093 55.501 45.000 1.00 61.12 267 VAL D C 1
ATOM 14928 O O . VAL D 1 142 ? 0.099 55.253 44.874 1.00 61.65 267 VAL D O 1
ATOM 14932 N N . GLU D 1 143 ? -1.838 55.033 46.028 1.00 59.23 268 GLU D N 1
ATOM 14933 C CA . GLU D 1 143 ? -1.329 54.232 47.159 1.00 59.54 268 GLU D CA 1
ATOM 14934 C C . GLU D 1 143 ? -0.571 52.982 46.684 1.00 62.57 268 GLU D C 1
ATOM 14935 O O . GLU D 1 143 ? 0.490 52.683 47.225 1.00 62.13 268 GLU D O 1
ATOM 14939 N N . SER D 1 144 ? -1.111 52.273 45.676 1.00 59.82 269 SER D N 1
ATOM 14940 C CA . SER D 1 144 ? -0.499 51.069 45.099 1.00 59.69 269 SER D CA 1
ATOM 14941 C C . SER D 1 144 ? 0.791 51.383 44.323 1.00 64.77 269 SER D C 1
ATOM 14942 O O . SER D 1 144 ? 1.769 50.639 44.450 1.00 65.26 269 SER D O 1
ATOM 14945 N N . LEU D 1 145 ? 0.813 52.484 43.541 1.00 61.52 270 LEU D N 1
ATOM 14946 C CA . LEU D 1 145 ? 2.011 52.840 42.773 1.00 61.57 270 LEU D CA 1
ATOM 14947 C C . LEU D 1 145 ? 3.090 53.454 43.676 1.00 66.33 270 LEU D C 1
ATOM 14948 O O . LEU D 1 145 ? 4.265 53.273 43.375 1.00 66.08 270 LEU D O 1
ATOM 14953 N N . ILE D 1 146 ? 2.715 54.114 44.798 1.00 64.15 271 ILE D N 1
ATOM 14954 C CA . ILE D 1 146 ? 3.694 54.653 45.761 1.00 64.65 271 ILE D CA 1
ATOM 14955 C C . ILE D 1 146 ? 4.436 53.472 46.423 1.00 69.78 271 ILE D C 1
ATOM 14956 O O . ILE D 1 146 ? 5.664 53.527 46.556 1.00 69.02 271 ILE D O 1
ATOM 14960 N N . HIS D 1 147 ? 3.691 52.397 46.789 1.00 66.47 272 HIS D N 1
ATOM 14961 C CA . HIS D 1 147 ? 4.263 51.187 47.380 1.00 66.66 272 HIS D CA 1
ATOM 14962 C C . HIS D 1 147 ? 5.128 50.460 46.347 1.00 68.78 272 HIS D C 1
ATOM 14963 O O . HIS D 1 147 ? 6.187 49.951 46.703 1.00 67.46 272 HIS D O 1
ATOM 14970 N N . ALA D 1 148 ? 4.676 50.419 45.079 1.00 65.98 273 ALA D N 1
ATOM 14971 C CA . ALA D 1 148 ? 5.394 49.750 43.992 1.00 66.63 273 ALA D CA 1
ATOM 14972 C C . ALA D 1 148 ? 6.738 50.418 43.714 1.00 71.35 273 ALA D C 1
ATOM 14973 O O . ALA D 1 148 ? 7.742 49.714 43.617 1.00 70.80 273 ALA D O 1
ATOM 14975 N N . TRP D 1 149 ? 6.774 51.765 43.644 1.00 68.62 274 TRP D N 1
ATOM 14976 C CA . TRP D 1 149 ? 8.011 52.511 43.406 1.00 69.48 274 TRP D CA 1
ATOM 14977 C C . TRP D 1 149 ? 9.002 52.389 44.565 1.00 72.93 274 TRP D C 1
ATOM 14978 O O . TRP D 1 149 ? 10.212 52.359 44.335 1.00 71.39 274 TRP D O 1
ATOM 14989 N N . GLU D 1 150 ? 8.487 52.301 45.800 1.00 69.93 275 GLU D N 1
ATOM 14990 C CA . GLU D 1 150 ? 9.304 52.214 47.008 1.00 69.75 275 GLU D CA 1
ATOM 14991 C C . GLU D 1 150 ? 9.831 50.806 47.309 1.00 73.81 275 GLU D C 1
ATOM 14992 O O . GLU D 1 150 ? 10.892 50.687 47.933 1.00 73.43 275 GLU D O 1
ATOM 14998 N N . HIS D 1 151 ? 9.093 49.749 46.918 1.00 70.34 276 HIS D N 1
ATOM 14999 C CA . HIS D 1 151 ? 9.474 48.396 47.313 1.00 70.27 276 HIS D CA 1
ATOM 15000 C C . HIS D 1 151 ? 9.520 47.344 46.211 1.00 74.74 276 HIS D C 1
ATOM 15001 O O . HIS D 1 151 ? 10.231 46.355 46.389 1.00 75.30 276 HIS D O 1
ATOM 15008 N N . LEU D 1 152 ? 8.754 47.495 45.126 1.00 70.68 277 LEU D N 1
ATOM 15009 C CA . LEU D 1 152 ? 8.672 46.431 44.121 1.00 70.47 277 LEU D CA 1
ATOM 15010 C C . LEU D 1 152 ? 9.318 46.754 42.768 1.00 74.62 277 LEU D C 1
ATOM 15011 O O . LEU D 1 152 ? 9.558 45.827 41.991 1.00 73.75 277 LEU D O 1
ATOM 15016 N N . LEU D 1 153 ? 9.592 48.037 42.483 1.00 72.11 278 LEU D N 1
ATOM 15017 C CA . LEU D 1 153 ? 10.158 48.476 41.208 1.00 72.12 278 LEU D CA 1
ATOM 15018 C C . LEU D 1 153 ? 11.626 48.856 41.292 1.00 74.81 278 LEU D C 1
ATOM 15019 O O . LEU D 1 153 ? 12.074 49.376 42.316 1.00 73.93 278 LEU D O 1
ATOM 15021 N N . LEU D 1 154 ? 12.358 48.672 40.175 1.00 70.39 279 LEU D N 1
ATOM 15022 C CA . LEU D 1 154 ? 13.751 49.114 40.062 1.00 69.55 279 LEU D CA 1
ATOM 15023 C C . LEU D 1 154 ? 13.703 50.652 39.969 1.00 73.54 279 LEU D C 1
ATOM 15024 O O . LEU D 1 154 ? 12.647 51.205 39.657 1.00 73.78 279 LEU D O 1
ATOM 15029 N N . GLN D 1 155 ? 14.811 51.339 40.274 1.00 70.54 280 GLN D N 1
ATOM 15030 C CA . GLN D 1 155 ? 14.923 52.806 40.233 1.00 70.41 280 GLN D CA 1
ATOM 15031 C C . GLN D 1 155 ? 14.436 53.390 38.880 1.00 75.53 280 GLN D C 1
ATOM 15032 O O . GLN D 1 155 ? 14.640 52.742 37.851 1.00 75.29 280 GLN D O 1
ATOM 15034 N N . PRO D 1 156 ? 13.790 54.589 38.842 1.00 72.36 281 PRO D N 1
ATOM 15035 C CA . PRO D 1 156 ? 13.350 55.141 37.543 1.00 71.73 281 PRO D CA 1
ATOM 15036 C C . PRO D 1 156 ? 14.524 55.615 36.669 1.00 73.50 281 PRO D C 1
ATOM 15037 O O . PRO D 1 156 ? 15.646 55.695 37.162 1.00 73.24 281 PRO D O 1
ATOM 15041 N N . LYS D 1 157 ? 14.267 55.913 35.378 1.00 68.86 282 LYS D N 1
ATOM 15042 C CA . LYS D 1 157 ? 15.277 56.393 34.422 1.00 86.73 282 LYS D CA 1
ATOM 15043 C C . LYS D 1 157 ? 15.887 57.726 34.862 1.00 116.91 282 LYS D C 1
ATOM 15044 O O . LYS D 1 157 ? 15.192 58.568 35.428 1.00 81.27 282 LYS D O 1
ATOM 15046 N N . ASN D 1 164 ? 18.638 48.734 27.754 1.00 90.44 289 ASN D N 1
ATOM 15047 C CA . ASN D 1 164 ? 18.713 49.750 28.801 1.00 90.02 289 ASN D CA 1
ATOM 15048 C C . ASN D 1 164 ? 17.476 49.767 29.703 1.00 92.13 289 ASN D C 1
ATOM 15049 O O . ASN D 1 164 ? 17.603 50.135 30.869 1.00 91.82 289 ASN D O 1
ATOM 15051 N N . CYS D 1 165 ? 16.294 49.363 29.181 1.00 88.07 290 CYS D N 1
ATOM 15052 C CA . CYS D 1 165 ? 15.010 49.351 29.915 1.00 87.20 290 CYS D CA 1
ATOM 15053 C C . CYS D 1 165 ? 14.950 48.255 30.992 1.00 88.75 290 CYS D C 1
ATOM 15054 O O . CYS D 1 165 ? 14.123 48.355 31.897 1.00 87.54 290 CYS D O 1
ATOM 15057 N N . GLU D 1 166 ? 15.789 47.209 30.886 1.00 84.23 291 GLU D N 1
ATOM 15058 C CA . GLU D 1 166 ? 15.819 46.119 31.866 1.00 83.80 291 GLU D CA 1
ATOM 15059 C C . GLU D 1 166 ? 16.452 46.568 33.200 1.00 86.21 291 GLU D C 1
ATOM 15060 O O . GLU D 1 166 ? 16.176 45.956 34.234 1.00 85.69 291 GLU D O 1
ATOM 15062 N N . LYS D 1 167 ? 17.281 47.642 33.168 1.00 81.73 292 LYS D N 1
ATOM 15063 C CA . LYS D 1 167 ? 17.994 48.209 34.320 1.00 81.09 292 LYS D CA 1
ATOM 15064 C C . LYS D 1 167 ? 17.146 49.188 35.154 1.00 84.09 292 LYS D C 1
ATOM 15065 O O . LYS D 1 167 ? 17.473 49.400 36.327 1.00 84.84 292 LYS D O 1
ATOM 15067 N N . TYR D 1 168 ? 16.086 49.792 34.571 1.00 77.77 293 TYR D N 1
ATOM 15068 C CA . TYR D 1 168 ? 15.257 50.754 35.301 1.00 76.12 293 TYR D CA 1
ATOM 15069 C C . TYR D 1 168 ? 13.765 50.366 35.333 1.00 76.40 293 TYR D C 1
ATOM 15070 O O . TYR D 1 168 ? 13.296 49.597 34.492 1.00 75.84 293 TYR D O 1
ATOM 15072 N N . GLY D 1 169 ? 13.047 50.918 36.314 1.00 70.71 294 GLY D N 1
ATOM 15073 C CA . GLY D 1 169 ? 11.617 50.703 36.509 1.00 69.38 294 GLY D CA 1
ATOM 15074 C C . GLY D 1 169 ? 10.739 51.660 35.724 1.00 70.62 294 GLY D C 1
ATOM 15075 O O . GLY D 1 169 ? 11.099 52.823 35.529 1.00 69.93 294 GLY D O 1
ATOM 15076 N N . LYS D 1 170 ? 9.580 51.169 35.263 1.00 65.98 295 LYS D N 1
ATOM 15077 C CA . LYS D 1 170 ? 8.574 51.944 34.526 1.00 65.49 295 LYS D CA 1
ATOM 15078 C C . LYS D 1 170 ? 7.157 51.419 34.830 1.00 66.73 295 LYS D C 1
ATOM 15079 O O . LYS D 1 170 ? 7.003 50.257 35.212 1.00 65.57 295 LYS D O 1
ATOM 15081 N N . VAL D 1 171 ? 6.127 52.282 34.672 1.00 62.11 296 VAL D N 1
ATOM 15082 C CA . VAL D 1 171 ? 4.720 51.933 34.933 1.00 60.86 296 VAL D CA 1
ATOM 15083 C C . VAL D 1 171 ? 3.857 52.170 33.686 1.00 62.24 296 VAL D C 1
ATOM 15084 O O . VAL D 1 171 ? 3.980 53.210 33.040 1.00 61.50 296 VAL D O 1
ATOM 15088 N N . ILE D 1 172 ? 2.966 51.205 33.381 1.00 57.60 297 ILE D N 1
ATOM 15089 C CA . ILE D 1 172 ? 1.901 51.301 32.381 1.00 56.53 297 ILE D CA 1
ATOM 15090 C C . ILE D 1 172 ? 0.599 51.280 33.238 1.00 60.28 297 ILE D C 1
ATOM 15091 O O . ILE D 1 172 ? 0.389 50.312 33.978 1.00 59.46 297 ILE D O 1
ATOM 15096 N N . PRO D 1 173 ? -0.250 52.339 33.222 1.00 57.04 298 PRO D N 1
ATOM 15097 C CA . PRO D 1 173 ? -0.156 53.573 32.415 1.00 56.65 298 PRO D CA 1
ATOM 15098 C C . PRO D 1 173 ? 0.922 54.530 32.914 1.00 60.03 298 PRO D C 1
ATOM 15099 O O . PRO D 1 173 ? 1.245 54.543 34.102 1.00 58.98 298 PRO D O 1
ATOM 15103 N N . ALA D 1 174 ? 1.498 55.314 31.982 1.00 56.62 299 ALA D N 1
ATOM 15104 C CA . ALA D 1 174 ? 2.559 56.275 32.272 1.00 55.16 299 ALA D CA 1
ATOM 15105 C C . ALA D 1 174 ? 2.033 57.536 32.967 1.00 55.98 299 ALA D C 1
ATOM 15106 O O . ALA D 1 174 ? 2.655 58.022 33.919 1.00 55.02 299 ALA D O 1
ATOM 15108 N N . SER D 1 175 ? 0.912 58.087 32.466 1.00 51.36 300 SER D N 1
ATOM 15109 C CA . SER D 1 175 ? 0.340 59.333 32.972 1.00 51.40 300 SER D CA 1
ATOM 15110 C C . SER D 1 175 ? -1.130 59.485 32.587 1.00 54.78 300 SER D C 1
ATOM 15111 O O . SER D 1 175 ? -1.679 58.628 31.901 1.00 54.39 300 SER D O 1
ATOM 15114 N N . ALA D 1 176 ? -1.763 60.585 33.031 1.00 51.51 301 ALA D N 1
ATOM 15115 C CA . ALA D 1 176 ? -3.159 60.897 32.739 1.00 51.27 301 ALA D CA 1
ATOM 15116 C C . ALA D 1 176 ? -3.444 62.377 32.834 1.00 55.41 301 ALA D C 1
ATOM 15117 O O . ALA D 1 176 ? -2.810 63.090 33.615 1.00 54.36 301 ALA D O 1
ATOM 15119 N N . VAL D 1 177 ? -4.425 62.827 32.044 1.00 53.07 302 VAL D N 1
ATOM 15120 C CA . VAL D 1 177 ? -4.960 64.187 32.047 1.00 53.69 302 VAL D CA 1
ATOM 15121 C C . VAL D 1 177 ? -6.459 64.010 32.361 1.00 57.96 302 VAL D C 1
ATOM 15122 O O . VAL D 1 177 ? -7.158 63.254 31.676 1.00 58.04 302 VAL D O 1
ATOM 15126 N N . ILE D 1 178 ? -6.925 64.663 33.422 1.00 53.52 303 ILE D N 1
ATOM 15127 C CA . ILE D 1 178 ? -8.311 64.566 33.871 1.00 53.21 303 ILE D CA 1
ATOM 15128 C C . ILE D 1 178 ? -9.068 65.804 33.400 1.00 55.83 303 ILE D C 1
ATOM 15129 O O . ILE D 1 178 ? -8.578 66.929 33.548 1.00 54.05 303 ILE D O 1
ATOM 15134 N N . PHE D 1 179 ? -10.250 65.576 32.796 1.00 51.62 304 PHE D N 1
ATOM 15135 C CA . PHE D 1 179 ? -11.099 66.644 32.280 1.00 50.56 304 PHE D CA 1
ATOM 15136 C C . PHE D 1 179 ? -12.446 66.704 32.994 1.00 54.38 304 PHE D C 1
ATOM 15137 O O . PHE D 1 179 ? -12.938 65.688 33.488 1.00 53.02 304 PHE D O 1
ATOM 15145 N N . GLY D 1 180 ? -12.993 67.914 33.063 1.00 51.04 305 GLY D N 1
ATOM 15146 C CA . GLY D 1 180 ? -14.296 68.219 33.638 1.00 51.51 305 GLY D CA 1
ATOM 15147 C C . GLY D 1 180 ? -15.166 68.954 32.637 1.00 57.05 305 GLY D C 1
ATOM 15148 O O . GLY D 1 180 ? -14.651 69.540 31.679 1.00 56.92 305 GLY D O 1
ATOM 15149 N N . MET D 1 181 ? -16.495 68.898 32.821 1.00 55.34 306 MET D N 1
ATOM 15150 C CA . MET D 1 181 ? -17.466 69.598 31.966 1.00 56.43 306 MET D CA 1
ATOM 15151 C C . MET D 1 181 ? -18.785 69.846 32.705 1.00 59.15 306 MET D C 1
ATOM 15152 O O . MET D 1 181 ? -19.459 68.888 33.101 1.00 58.26 306 MET D O 1
ATOM 15157 N N . ALA D 1 182 ? -19.165 71.129 32.860 1.00 55.09 307 ALA D N 1
ATOM 15158 C CA . ALA D 1 182 ? -20.430 71.493 33.508 1.00 54.81 307 ALA D CA 1
ATOM 15159 C C . ALA D 1 182 ? -21.588 71.120 32.564 1.00 58.29 307 ALA D C 1
ATOM 15160 O O . ALA D 1 182 ? -21.576 71.492 31.384 1.00 58.37 307 ALA D O 1
ATOM 15162 N N . VAL D 1 183 ? -22.521 70.286 33.055 1.00 52.96 308 VAL D N 1
ATOM 15163 C CA . VAL D 1 183 ? -23.633 69.789 32.237 1.00 51.19 308 VAL D CA 1
ATOM 15164 C C . VAL D 1 183 ? -24.989 70.012 32.902 1.00 52.36 308 VAL D C 1
ATOM 15165 O O . VAL D 1 183 ? -25.085 70.170 34.122 1.00 52.04 308 VAL D O 1
ATOM 15169 N N . GLU D 1 184 ? -26.031 70.006 32.061 1.00 47.27 309 GLU D N 1
ATOM 15170 C CA . GLU D 1 184 ? -27.444 70.024 32.403 1.00 46.84 309 GLU D CA 1
ATOM 15171 C C . GLU D 1 184 ? -27.883 68.611 32.088 1.00 49.72 309 GLU D C 1
ATOM 15172 O O . GLU D 1 184 ? -27.682 68.147 30.966 1.00 52.02 309 GLU D O 1
ATOM 15178 N N . CYS D 1 185 ? -28.405 67.905 33.082 1.00 43.10 310 CYS D N 1
ATOM 15179 C CA . CYS D 1 185 ? -28.856 66.533 32.926 1.00 41.75 310 CYS D CA 1
ATOM 15180 C C . CYS D 1 185 ? -29.944 66.240 33.949 1.00 45.69 310 CYS D C 1
ATOM 15181 O O . CYS D 1 185 ? -29.643 65.931 35.104 1.00 45.67 310 CYS D O 1
ATOM 15184 N N . ALA D 1 186 ? -31.213 66.375 33.516 1.00 42.52 311 ALA D N 1
ATOM 15185 C CA . ALA D 1 186 ? -32.418 66.176 34.329 1.00 42.75 311 ALA D CA 1
ATOM 15186 C C . ALA D 1 186 ? -32.450 64.800 34.987 1.00 45.03 311 ALA D C 1
ATOM 15187 O O . ALA D 1 186 ? -32.981 64.684 36.087 1.00 45.33 311 ALA D O 1
ATOM 15189 N N . GLU D 1 187 ? -31.850 63.769 34.334 1.00 39.97 312 GLU D N 1
ATOM 15190 C CA . GLU D 1 187 ? -31.760 62.402 34.863 1.00 38.77 312 GLU D CA 1
ATOM 15191 C C . GLU D 1 187 ? -30.888 62.349 36.116 1.00 40.17 312 GLU D C 1
ATOM 15192 O O . GLU D 1 187 ? -31.270 61.701 37.082 1.00 37.18 312 GLU D O 1
ATOM 15198 N N . ILE D 1 188 ? -29.752 63.060 36.120 1.00 37.93 313 ILE D N 1
ATOM 15199 C CA . ILE D 1 188 ? -28.883 63.155 37.296 1.00 38.08 313 ILE D CA 1
ATOM 15200 C C . ILE D 1 188 ? -29.612 63.977 38.383 1.00 42.99 313 ILE D C 1
ATOM 15201 O O . ILE D 1 188 ? -29.700 63.524 39.522 1.00 43.55 313 ILE D O 1
ATOM 15206 N N . ARG D 1 189 ? -30.161 65.147 38.008 1.00 39.89 314 ARG D N 1
ATOM 15207 C CA . ARG D 1 189 ? -30.878 66.081 38.902 1.00 39.77 314 ARG D CA 1
ATOM 15208 C C . ARG D 1 189 ? -31.991 65.399 39.726 1.00 40.69 314 ARG D C 1
ATOM 15209 O O . ARG D 1 189 ? -32.028 65.604 40.934 1.00 39.65 314 ARG D O 1
ATOM 15217 N N . ARG D 1 190 ? -32.855 64.558 39.096 1.00 36.38 315 ARG D N 1
ATOM 15218 C CA . ARG D 1 190 ? -33.968 63.906 39.816 1.00 36.29 315 ARG D CA 1
ATOM 15219 C C . ARG D 1 190 ? -33.475 62.893 40.881 1.00 37.80 315 ARG D C 1
ATOM 15220 O O . ARG D 1 190 ? -34.251 62.502 41.749 1.00 37.68 315 ARG D O 1
ATOM 15228 N N . HIS D 1 191 ? -32.187 62.544 40.850 1.00 33.71 316 HIS D N 1
ATOM 15229 C CA . HIS D 1 191 ? -31.556 61.627 41.793 1.00 33.30 316 HIS D CA 1
ATOM 15230 C C . HIS D 1 191 ? -30.750 62.346 42.883 1.00 35.39 316 HIS D C 1
ATOM 15231 O O . HIS D 1 191 ? -30.236 61.673 43.782 1.00 33.01 316 HIS D O 1
ATOM 15238 N N . HIS D 1 192 ? -30.587 63.684 42.799 1.00 32.87 317 HIS D N 1
ATOM 15239 C CA . HIS D 1 192 ? -29.747 64.373 43.797 1.00 33.40 317 HIS D CA 1
ATOM 15240 C C . HIS D 1 192 ? -30.400 65.635 44.345 1.00 40.38 317 HIS D C 1
ATOM 15241 O O . HIS D 1 192 ? -29.968 66.096 45.395 1.00 40.72 317 HIS D O 1
ATOM 15248 N N . ARG D 1 193 ? -31.456 66.164 43.688 1.00 39.02 318 ARG D N 1
ATOM 15249 C CA . ARG D 1 193 ? -32.199 67.350 44.171 1.00 40.43 318 ARG D CA 1
ATOM 15250 C C . ARG D 1 193 ? -33.708 67.113 44.162 1.00 44.56 318 ARG D C 1
ATOM 15251 O O . ARG D 1 193 ? -34.255 66.658 43.154 1.00 42.91 318 ARG D O 1
ATOM 15259 N N . VAL D 1 194 ? -34.390 67.479 45.259 1.00 43.19 319 VAL D N 1
ATOM 15260 C CA . VAL D 1 194 ? -35.858 67.404 45.348 1.00 44.00 319 VAL D CA 1
ATOM 15261 C C . VAL D 1 194 ? -36.340 68.679 44.604 1.00 49.96 319 VAL D C 1
ATOM 15262 O O . VAL D 1 194 ? -36.068 69.788 45.057 1.00 48.73 319 VAL D O 1
ATOM 15266 N N . GLY D 1 195 ? -36.962 68.492 43.434 1.00 49.21 320 GLY D N 1
ATOM 15267 C CA . GLY D 1 195 ? -37.348 69.559 42.516 1.00 50.59 320 GLY D CA 1
ATOM 15268 C C . GLY D 1 195 ? -38.681 70.257 42.660 1.00 59.10 320 GLY D C 1
ATOM 15269 O O . GLY D 1 195 ? -38.973 71.159 41.875 1.00 60.60 320 GLY D O 1
ATOM 15270 N N . ILE D 1 196 ? -39.498 69.854 43.629 1.00 57.13 321 ILE D N 1
ATOM 15271 C CA . ILE D 1 196 ? -40.807 70.464 43.881 1.00 57.38 321 ILE D CA 1
ATOM 15272 C C . ILE D 1 196 ? -40.960 70.751 45.365 1.00 60.54 321 ILE D C 1
ATOM 15273 O O . ILE D 1 196 ? -40.361 70.054 46.193 1.00 61.36 321 ILE D O 1
ATOM 15275 N N . LYS D 1 197 ? -41.758 71.769 45.702 1.00 54.32 322 LYS D N 1
ATOM 15276 C CA . LYS D 1 197 ? -41.991 72.164 47.083 1.00 53.53 322 LYS D CA 1
ATOM 15277 C C . LYS D 1 197 ? -43.370 71.684 47.590 1.00 57.53 322 LYS D C 1
ATOM 15278 O O . LYS D 1 197 ? -43.669 71.849 48.777 1.00 60.37 322 LYS D O 1
ATOM 15280 N N . ASP D 1 198 ? -44.217 71.139 46.681 1.00 49.50 323 ASP D N 1
ATOM 15281 C CA . ASP D 1 198 ? -45.560 70.635 46.982 1.00 47.86 323 ASP D CA 1
ATOM 15282 C C . ASP D 1 198 ? -45.832 69.338 46.245 1.00 49.05 323 ASP D C 1
ATOM 15283 O O . ASP D 1 198 ? -45.742 69.299 45.022 1.00 48.16 323 ASP D O 1
ATOM 15288 N N . ILE D 1 199 ? -46.119 68.269 47.001 1.00 45.07 324 ILE D N 1
ATOM 15289 C CA . ILE D 1 199 ? -46.381 66.935 46.456 1.00 45.60 324 ILE D CA 1
ATOM 15290 C C . ILE D 1 199 ? -47.725 66.423 46.977 1.00 44.22 324 ILE D C 1
ATOM 15291 O O . ILE D 1 199 ? -47.883 66.259 48.177 1.00 41.55 324 ILE D O 1
ATOM 15295 N N . ALA D 1 200 ? -48.670 66.154 46.069 1.00 39.16 325 ALA D N 1
ATOM 15296 C CA . ALA D 1 200 ? -49.971 65.544 46.344 1.00 38.46 325 ALA D CA 1
ATOM 15297 C C . ALA D 1 200 ? -50.679 66.151 47.589 1.00 41.98 325 ALA D C 1
ATOM 15298 O O . ALA D 1 200 ? -51.100 65.427 48.508 1.00 40.18 325 ALA D O 1
ATOM 15300 N N . GLY D 1 201 ? -50.768 67.471 47.601 1.00 38.55 326 GLY D N 1
ATOM 15301 C CA . GLY D 1 201 ? -51.426 68.205 48.671 1.00 38.87 326 GLY D CA 1
ATOM 15302 C C . GLY D 1 201 ? -50.584 68.504 49.900 1.00 42.46 326 GLY D C 1
ATOM 15303 O O . GLY D 1 201 ? -51.110 69.116 50.832 1.00 41.29 326 GLY D O 1
ATOM 15304 N N . ILE D 1 202 ? -49.289 68.067 49.948 1.00 37.45 327 ILE D N 1
ATOM 15305 C CA . ILE D 1 202 ? -48.447 68.348 51.126 1.00 36.30 327 ILE D CA 1
ATOM 15306 C C . ILE D 1 202 ? -47.345 69.351 50.758 1.00 43.78 327 ILE D C 1
ATOM 15307 O O . ILE D 1 202 ? -46.879 69.386 49.624 1.00 43.80 327 ILE D O 1
ATOM 15312 N N . HIS D 1 203 ? -46.929 70.156 51.722 1.00 42.54 328 HIS D N 1
ATOM 15313 C CA . HIS D 1 203 ? -45.861 71.099 51.497 1.00 43.14 328 HIS D CA 1
ATOM 15314 C C . HIS D 1 203 ? -44.593 70.526 52.100 1.00 44.98 328 HIS D C 1
ATOM 15315 O O . HIS D 1 203 ? -44.632 69.952 53.191 1.00 42.81 328 HIS D O 1
ATOM 15322 N N . LEU D 1 204 ? -43.475 70.658 51.368 1.00 41.51 329 LEU D N 1
ATOM 15323 C CA . LEU D 1 204 ? -42.146 70.254 51.813 1.00 40.80 329 LEU D CA 1
ATOM 15324 C C . LEU D 1 204 ? -41.512 71.566 52.271 1.00 44.48 329 LEU D C 1
ATOM 15325 O O . LEU D 1 204 ? -41.324 72.463 51.438 1.00 44.16 329 LEU D O 1
ATOM 15330 N N . PRO D 1 205 ? -41.304 71.741 53.605 1.00 40.97 330 PRO D N 1
ATOM 15331 C CA . PRO D 1 205 ? -40.854 73.043 54.115 1.00 41.18 330 PRO D CA 1
ATOM 15332 C C . PRO D 1 205 ? -39.395 73.378 53.832 1.00 46.96 330 PRO D C 1
ATOM 15333 O O . PRO D 1 205 ? -38.572 72.494 53.659 1.00 45.39 330 PRO D O 1
ATOM 15337 N N . THR D 1 206 ? -39.086 74.678 53.883 1.00 47.06 331 THR D N 1
ATOM 15338 C CA . THR D 1 206 ? -37.762 75.276 53.671 1.00 48.61 331 THR D CA 1
ATOM 15339 C C . THR D 1 206 ? -36.765 74.872 54.780 1.00 52.46 331 THR D C 1
ATOM 15340 O O . THR D 1 206 ? -35.565 74.800 54.510 1.00 53.38 331 THR D O 1
ATOM 15344 N N . ASN D 1 207 ? -37.254 74.608 56.009 1.00 47.80 332 ASN D N 1
ATOM 15345 C CA . ASN D 1 207 ? -36.405 74.243 57.147 1.00 47.06 332 ASN D CA 1
ATOM 15346 C C . ASN D 1 207 ? -35.926 72.770 57.057 1.00 48.62 332 ASN D C 1
ATOM 15347 O O . ASN D 1 207 ? -35.141 72.340 57.905 1.00 48.87 332 ASN D O 1
ATOM 15352 N N . VAL D 1 208 ? -36.380 72.010 56.037 1.00 43.30 333 VAL D N 1
ATOM 15353 C CA . VAL D 1 208 ? -35.914 70.635 55.784 1.00 42.65 333 VAL D CA 1
ATOM 15354 C C . VAL D 1 208 ? -35.160 70.651 54.458 1.00 46.52 333 VAL D C 1
ATOM 15355 O O . VAL D 1 208 ? -35.772 70.801 53.404 1.00 47.17 333 VAL D O 1
ATOM 15359 N N . LYS D 1 209 ? -33.830 70.535 54.518 1.00 43.24 334 LYS D N 1
ATOM 15360 C CA . LYS D 1 209 ? -32.969 70.525 53.340 1.00 41.95 334 LYS D CA 1
ATOM 15361 C C . LYS D 1 209 ? -32.589 69.084 53.042 1.00 43.05 334 LYS D C 1
ATOM 15362 O O . LYS D 1 209 ? -31.914 68.458 53.853 1.00 42.94 334 LYS D O 1
ATOM 15365 N N . PHE D 1 210 ? -33.043 68.553 51.900 1.00 38.89 335 PHE D N 1
ATOM 15366 C CA . PHE D 1 210 ? -32.704 67.188 51.511 1.00 38.87 335 PHE D CA 1
ATOM 15367 C C . PHE D 1 210 ? -31.459 67.205 50.655 1.00 44.10 335 PHE D C 1
ATOM 15368 O O . PHE D 1 210 ? -31.319 68.062 49.774 1.00 43.62 335 PHE D O 1
ATOM 15376 N N . GLN D 1 211 ? -30.541 66.260 50.931 1.00 40.24 336 GLN D N 1
ATOM 15377 C CA . GLN D 1 211 ? -29.280 66.146 50.202 1.00 38.84 336 GLN D CA 1
ATOM 15378 C C . GLN D 1 211 ? -28.985 64.697 49.898 1.00 39.90 336 GLN D C 1
ATOM 15379 O O . GLN D 1 211 ? -29.365 63.819 50.670 1.00 38.81 336 GLN D O 1
ATOM 15385 N N . SER D 1 212 ? -28.285 64.444 48.789 1.00 36.85 337 SER D N 1
ATOM 15386 C CA . SER D 1 212 ? -27.928 63.077 48.391 1.00 37.15 337 SER D CA 1
ATOM 15387 C C . SER D 1 212 ? -26.671 62.593 49.152 1.00 42.47 337 SER D C 1
ATOM 15388 O O . SER D 1 212 ? -26.052 63.415 49.828 1.00 41.97 337 SER D O 1
ATOM 15391 N N . PRO D 1 213 ? -26.265 61.293 49.079 1.00 40.43 338 PRO D N 1
ATOM 15392 C CA . PRO D 1 213 ? -25.034 60.874 49.786 1.00 40.76 338 PRO D CA 1
ATOM 15393 C C . PRO D 1 213 ? -23.759 61.471 49.171 1.00 43.89 338 PRO D C 1
ATOM 15394 O O . PRO D 1 213 ? -22.705 61.407 49.797 1.00 42.88 338 PRO D O 1
ATOM 15398 N N . ALA D 1 214 ? -23.862 62.089 47.973 1.00 40.22 339 ALA D N 1
ATOM 15399 C CA . ALA D 1 214 ? -22.735 62.732 47.277 1.00 40.31 339 ALA D CA 1
ATOM 15400 C C . ALA D 1 214 ? -22.417 64.134 47.830 1.00 44.50 339 ALA D C 1
ATOM 15401 O O . ALA D 1 214 ? -21.404 64.722 47.464 1.00 41.69 339 ALA D O 1
ATOM 15403 N N . TYR D 1 215 ? -23.276 64.646 48.740 1.00 43.78 340 TYR D N 1
ATOM 15404 C CA . TYR D 1 215 ? -23.182 65.966 49.372 1.00 44.41 340 TYR D CA 1
ATOM 15405 C C . TYR D 1 215 ? -22.135 66.028 50.511 1.00 50.49 340 TYR D C 1
ATOM 15406 O O . TYR D 1 215 ? -21.999 65.093 51.299 1.00 51.23 340 TYR D O 1
ATOM 15415 N N . SER D 1 216 ? -21.453 67.164 50.610 1.00 49.13 341 SER D N 1
ATOM 15416 C CA . SER D 1 216 ? -20.453 67.499 51.646 1.00 50.59 341 SER D CA 1
ATOM 15417 C C . SER D 1 216 ? -20.545 69.018 51.916 1.00 55.47 341 SER D C 1
ATOM 15418 O O . SER D 1 216 ? -20.904 69.780 51.008 1.00 55.90 341 SER D O 1
ATOM 15420 N N . SER D 1 217 ? -20.237 69.461 53.138 1.00 52.78 342 SER D N 1
ATOM 15421 C CA . SER D 1 217 ? -20.250 70.888 53.504 1.00 76.71 342 SER D CA 1
ATOM 15422 C C . SER D 1 217 ? -19.253 71.199 54.622 1.00 112.21 342 SER D C 1
ATOM 15423 O O . SER D 1 217 ? -18.319 70.432 54.856 1.00 74.32 342 SER D O 1
ATOM 15425 N N . GLU D 1 222 ? -15.645 64.478 53.942 1.00 62.50 347 GLU D N 1
ATOM 15426 C CA . GLU D 1 222 ? -16.839 64.134 54.711 1.00 62.32 347 GLU D CA 1
ATOM 15427 C C . GLU D 1 222 ? -17.608 62.978 54.039 1.00 65.52 347 GLU D C 1
ATOM 15428 O O . GLU D 1 222 ? -17.889 61.965 54.697 1.00 65.49 347 GLU D O 1
ATOM 15430 N N . THR D 1 223 ? -17.927 63.120 52.730 1.00 59.88 348 THR D N 1
ATOM 15431 C CA . THR D 1 223 ? -18.615 62.070 51.974 1.00 58.56 348 THR D CA 1
ATOM 15432 C C . THR D 1 223 ? -17.600 61.046 51.433 1.00 60.67 348 THR D C 1
ATOM 15433 O O . THR D 1 223 ? -16.536 61.430 50.957 1.00 59.28 348 THR D O 1
ATOM 15437 N N . ILE D 1 224 ? -17.947 59.751 51.501 1.00 57.83 349 ILE D N 1
ATOM 15438 C CA . ILE D 1 224 ? -17.135 58.642 50.975 1.00 57.49 349 ILE D CA 1
ATOM 15439 C C . ILE D 1 224 ? -17.744 58.168 49.639 1.00 60.19 349 ILE D C 1
ATOM 15440 O O . ILE D 1 224 ? -17.373 57.112 49.103 1.00 61.15 349 ILE D O 1
ATOM 15442 N N . GLU D 1 225 ? -18.674 58.986 49.097 1.00 53.30 350 GLU D N 1
ATOM 15443 C CA . GLU D 1 225 ? -19.357 58.781 47.820 1.00 51.37 350 GLU D CA 1
ATOM 15444 C C . GLU D 1 225 ? -19.384 60.136 47.049 1.00 50.53 350 GLU D C 1
ATOM 15445 O O . GLU D 1 225 ? -20.480 60.601 46.720 1.00 48.77 350 GLU D O 1
ATOM 15447 N N . PRO D 1 226 ? -18.225 60.802 46.749 1.00 44.87 351 PRO D N 1
ATOM 15448 C CA . PRO D 1 226 ? -18.295 62.124 46.095 1.00 43.79 351 PRO D CA 1
ATOM 15449 C C . PRO D 1 226 ? -18.897 62.111 44.688 1.00 45.41 351 PRO D C 1
ATOM 15450 O O . PRO D 1 226 ? -19.445 63.109 44.240 1.00 44.81 351 PRO D O 1
ATOM 15454 N N . TYR D 1 227 ? -18.793 60.992 43.993 1.00 41.01 352 TYR D N 1
ATOM 15455 C CA . TYR D 1 227 ? -19.324 60.883 42.640 1.00 38.85 352 TYR D CA 1
ATOM 15456 C C . TYR D 1 227 ? -19.943 59.544 42.367 1.00 39.12 352 TYR D C 1
ATOM 15457 O O . TYR D 1 227 ? -19.540 58.536 42.958 1.00 34.91 352 TYR D O 1
ATOM 15466 N N . THR D 1 228 ? -20.891 59.533 41.421 1.00 36.72 353 THR D N 1
ATOM 15467 C CA . THR D 1 228 ? -21.487 58.300 40.919 1.00 37.42 353 THR D CA 1
ATOM 15468 C C . THR D 1 228 ? -20.740 57.997 39.607 1.00 41.85 353 THR D C 1
ATOM 15469 O O . THR D 1 228 ? -19.954 58.829 39.141 1.00 40.34 353 THR D O 1
ATOM 15473 N N . THR D 1 229 ? -20.965 56.812 39.037 1.00 40.58 354 THR D N 1
ATOM 15474 C CA . THR D 1 229 ? -20.360 56.371 37.767 1.00 41.10 354 THR D CA 1
ATOM 15475 C C . THR D 1 229 ? -21.513 56.173 36.766 1.00 43.54 354 THR D C 1
ATOM 15476 O O . THR D 1 229 ? -22.491 55.499 37.096 1.00 40.61 354 THR D O 1
ATOM 15480 N N . GLU D 1 230 ? -21.431 56.821 35.584 1.00 41.67 355 GLU D N 1
ATOM 15481 C CA . GLU D 1 230 ? -22.523 56.812 34.608 1.00 41.32 355 GLU D CA 1
ATOM 15482 C C . GLU D 1 230 ? -22.067 56.664 33.171 1.00 45.76 355 GLU D C 1
ATOM 15483 O O . GLU D 1 230 ? -21.070 57.261 32.773 1.00 45.15 355 GLU D O 1
ATOM 15489 N N . LYS D 1 231 ? -22.853 55.946 32.362 1.00 41.46 356 LYS D N 1
ATOM 15490 C CA . LYS D 1 231 ? -22.584 55.806 30.928 1.00 41.31 356 LYS D CA 1
ATOM 15491 C C . LYS D 1 231 ? -23.303 56.999 30.295 1.00 45.85 356 LYS D C 1
ATOM 15492 O O . LYS D 1 231 ? -24.421 56.863 29.792 1.00 46.35 356 LYS D O 1
ATOM 15498 N N . MET D 1 232 ? -22.662 58.186 30.357 1.00 40.80 357 MET D N 1
ATOM 15499 C CA . MET D 1 232 ? -23.244 59.449 29.910 1.00 40.22 357 MET D CA 1
ATOM 15500 C C . MET D 1 232 ? -23.578 59.511 28.407 1.00 48.70 357 MET D C 1
ATOM 15501 O O . MET D 1 232 ? -24.428 60.326 28.040 1.00 49.63 357 MET D O 1
ATOM 15506 N N . SER D 1 233 ? -22.974 58.649 27.557 1.00 45.81 358 SER D N 1
ATOM 15507 C CA . SER D 1 233 ? -23.270 58.591 26.117 1.00 45.07 358 SER D CA 1
ATOM 15508 C C . SER D 1 233 ? -24.714 58.078 25.874 1.00 50.00 358 SER D C 1
ATOM 15509 O O . SER D 1 233 ? -25.288 58.342 24.812 1.00 50.23 358 SER D O 1
ATOM 15512 N N . ARG D 1 234 ? -25.266 57.312 26.847 1.00 46.14 359 ARG D N 1
ATOM 15513 C CA . ARG D 1 234 ? -26.636 56.793 26.794 1.00 46.12 359 ARG D CA 1
ATOM 15514 C C . ARG D 1 234 ? -27.459 57.130 28.090 1.00 49.07 359 ARG D C 1
ATOM 15515 O O . ARG D 1 234 ? -28.304 56.341 28.492 1.00 50.23 359 ARG D O 1
ATOM 15523 N N . VAL D 1 235 ? -27.248 58.299 28.714 1.00 41.92 360 VAL D N 1
ATOM 15524 C CA . VAL D 1 235 ? -28.020 58.661 29.917 1.00 39.93 360 VAL D CA 1
ATOM 15525 C C . VAL D 1 235 ? -29.459 59.022 29.474 1.00 43.13 360 VAL D C 1
ATOM 15526 O O . VAL D 1 235 ? -29.607 59.755 28.487 1.00 41.83 360 VAL D O 1
ATOM 15530 N N . PRO D 1 236 ? -30.535 58.476 30.127 1.00 40.90 361 PRO D N 1
ATOM 15531 C CA . PRO D 1 236 ? -31.908 58.831 29.697 1.00 40.61 361 PRO D CA 1
ATOM 15532 C C . PRO D 1 236 ? -32.123 60.340 29.656 1.00 44.15 361 PRO D C 1
ATOM 15533 O O . PRO D 1 236 ? -31.698 61.041 30.571 1.00 42.30 361 PRO D O 1
ATOM 15537 N N . GLY D 1 237 ? -32.682 60.824 28.547 1.00 43.08 362 GLY D N 1
ATOM 15538 C CA . GLY D 1 237 ? -32.942 62.244 28.306 1.00 43.28 362 GLY D CA 1
ATOM 15539 C C . GLY D 1 237 ? -31.738 63.014 27.786 1.00 48.80 362 GLY D C 1
ATOM 15540 O O . GLY D 1 237 ? -31.886 64.140 27.286 1.00 47.28 362 GLY D O 1
ATOM 15541 N N . GLY D 1 238 ? -30.548 62.411 27.915 1.00 46.45 363 GLY D N 1
ATOM 15542 C CA . GLY D 1 238 ? -29.290 63.004 27.488 1.00 46.59 363 GLY D CA 1
ATOM 15543 C C . GLY D 1 238 ? -28.811 64.128 28.386 1.00 51.09 363 GLY D C 1
ATOM 15544 O O . GLY D 1 238 ? -29.393 64.395 29.445 1.00 49.43 363 GLY D O 1
ATOM 15545 N N . TYR D 1 239 ? -27.743 64.800 27.950 1.00 49.05 364 TYR D N 1
ATOM 15546 C CA . TYR D 1 239 ? -27.149 65.928 28.663 1.00 49.71 364 TYR D CA 1
ATOM 15547 C C . TYR D 1 239 ? -26.768 67.047 27.682 1.00 53.80 364 TYR D C 1
ATOM 15548 O O . TYR D 1 239 ? -26.580 66.798 26.486 1.00 50.04 364 TYR D O 1
ATOM 15557 N N . LEU D 1 240 ? -26.613 68.263 28.215 1.00 53.16 365 LEU D N 1
ATOM 15558 C CA . LEU D 1 240 ? -26.212 69.430 27.440 1.00 54.42 365 LEU D CA 1
ATOM 15559 C C . LEU D 1 240 ? -24.986 70.081 28.062 1.00 57.83 365 LEU D C 1
ATOM 15560 O O . LEU D 1 240 ? -24.987 70.375 29.254 1.00 56.71 365 LEU D O 1
ATOM 15565 N N . ALA D 1 241 ? -23.932 70.273 27.249 1.00 55.67 366 ALA D N 1
ATOM 15566 C CA . ALA D 1 241 ? -22.664 70.909 27.615 1.00 55.00 366 ALA D CA 1
ATOM 15567 C C . ALA D 1 241 ? -22.918 72.394 27.892 1.00 60.02 366 ALA D C 1
ATOM 15568 O O . ALA D 1 241 ? -23.348 73.121 26.992 1.00 60.11 366 ALA D O 1
ATOM 15570 N N . LEU D 1 242 ? -22.685 72.840 29.134 1.00 56.79 367 LEU D N 1
ATOM 15571 C CA . LEU D 1 242 ? -22.932 74.234 29.495 1.00 56.88 367 LEU D CA 1
ATOM 15572 C C . LEU D 1 242 ? -21.633 75.051 29.435 1.00 62.69 367 LEU D C 1
ATOM 15573 O O . LEU D 1 242 ? -21.670 76.285 29.417 1.00 61.45 367 LEU D O 1
ATOM 15578 N N . THR D 1 243 ? -20.491 74.345 29.387 1.00 60.55 368 THR D N 1
ATOM 15579 C CA . THR D 1 243 ? -19.141 74.910 29.272 1.00 60.65 368 THR D CA 1
ATOM 15580 C C . THR D 1 243 ? -18.377 74.028 28.273 1.00 66.50 368 THR D C 1
ATOM 15581 O O . THR D 1 243 ? -18.828 72.925 27.948 1.00 65.03 368 THR D O 1
ATOM 15585 N N . GLU D 1 244 ? -17.197 74.491 27.829 1.00 65.72 369 GLU D N 1
ATOM 15586 C CA . GLU D 1 244 ? -16.314 73.675 27.001 1.00 66.12 369 GLU D CA 1
ATOM 15587 C C . GLU D 1 244 ? -15.601 72.728 27.987 1.00 71.21 369 GLU D C 1
ATOM 15588 O O . GLU D 1 244 ? -15.648 72.959 29.200 1.00 70.56 369 GLU D O 1
ATOM 15590 N N . CYS D 1 245 ? -14.986 71.655 27.491 1.00 69.44 370 CYS D N 1
ATOM 15591 C CA . CYS D 1 245 ? -14.254 70.731 28.358 1.00 70.13 370 CYS D CA 1
ATOM 15592 C C . CYS D 1 245 ? -13.007 71.448 28.900 1.00 72.90 370 CYS D C 1
ATOM 15593 O O . CYS D 1 245 ? -12.366 72.237 28.187 1.00 72.40 370 CYS D O 1
ATOM 15596 N N . PHE D 1 246 ? -12.684 71.192 30.160 1.00 67.19 371 PHE D N 1
ATOM 15597 C CA . PHE D 1 246 ? -11.543 71.839 30.789 1.00 65.71 371 PHE D CA 1
ATOM 15598 C C . PHE D 1 246 ? -10.702 70.846 31.559 1.00 68.15 371 PHE D C 1
ATOM 15599 O O . PHE D 1 246 ? -11.231 69.871 32.083 1.00 67.65 371 PHE D O 1
ATOM 15607 N N . GLU D 1 247 ? -9.396 71.093 31.629 1.00 64.64 372 GLU D N 1
ATOM 15608 C CA . GLU D 1 247 ? -8.458 70.250 32.359 1.00 64.36 372 GLU D CA 1
ATOM 15609 C C . GLU D 1 247 ? -8.652 70.538 33.840 1.00 67.76 372 GLU D C 1
ATOM 15610 O O . GLU D 1 247 ? -8.704 71.696 34.255 1.00 66.61 372 GLU D O 1
ATOM 15616 N N . ILE D 1 248 ? -8.784 69.483 34.624 1.00 64.59 373 ILE D N 1
ATOM 15617 C CA . ILE D 1 248 ? -9.025 69.601 36.051 1.00 64.02 373 ILE D CA 1
ATOM 15618 C C . ILE D 1 248 ? -7.774 69.179 36.841 1.00 64.90 373 ILE D C 1
ATOM 15619 O O . ILE D 1 248 ? -7.567 69.684 37.950 1.00 66.01 373 ILE D O 1
ATOM 15623 N N . MET D 1 249 ? -6.935 68.295 36.260 1.00 57.60 374 MET D N 1
ATOM 15624 C CA . MET D 1 249 ? -5.746 67.727 36.899 1.00 56.29 374 MET D CA 1
ATOM 15625 C C . MET D 1 249 ? -4.906 66.928 35.889 1.00 59.91 374 MET D C 1
ATOM 15626 O O . MET D 1 249 ? -5.427 66.479 34.878 1.00 59.97 374 MET D O 1
ATOM 15631 N N . THR D 1 250 ? -3.618 66.742 36.189 1.00 57.15 375 THR D N 1
ATOM 15632 C CA . THR D 1 250 ? -2.673 65.875 35.466 1.00 57.56 375 THR D CA 1
ATOM 15633 C C . THR D 1 250 ? -1.952 65.062 36.549 1.00 60.76 375 THR D C 1
ATOM 15634 O O . THR D 1 250 ? -1.828 65.524 37.702 1.00 59.14 375 THR D O 1
ATOM 15638 N N . VAL D 1 251 ? -1.473 63.863 36.183 1.00 55.94 376 VAL D N 1
ATOM 15639 C CA . VAL D 1 251 ? -0.780 62.992 37.129 1.00 55.04 376 VAL D CA 1
ATOM 15640 C C . VAL D 1 251 ? 0.271 62.176 36.376 1.00 58.97 376 VAL D C 1
ATOM 15641 O O . VAL D 1 251 ? 0.002 61.679 35.288 1.00 59.24 376 VAL D O 1
ATOM 15645 N N . ASP D 1 252 ? 1.478 62.077 36.944 1.00 55.64 377 ASP D N 1
ATOM 15646 C CA . ASP D 1 252 ? 2.579 61.315 36.360 1.00 55.17 377 ASP D CA 1
ATOM 15647 C C . ASP D 1 252 ? 2.815 60.066 37.224 1.00 57.15 377 ASP D C 1
ATOM 15648 O O . ASP D 1 252 ? 3.405 60.149 38.309 1.00 55.46 377 ASP D O 1
ATOM 15653 N N . PHE D 1 253 ? 2.319 58.906 36.740 1.00 53.26 378 PHE D N 1
ATOM 15654 C CA . PHE D 1 253 ? 2.397 57.629 37.452 1.00 52.21 378 PHE D CA 1
ATOM 15655 C C . PHE D 1 253 ? 3.842 57.113 37.603 1.00 57.62 378 PHE D C 1
ATOM 15656 O O . PHE D 1 253 ? 4.093 56.271 38.473 1.00 56.29 378 PHE D O 1
ATOM 15664 N N . ASN D 1 254 ? 4.785 57.646 36.787 1.00 55.85 379 ASN D N 1
ATOM 15665 C CA . ASN D 1 254 ? 6.212 57.308 36.819 1.00 56.30 379 ASN D CA 1
ATOM 15666 C C . ASN D 1 254 ? 7.006 58.229 37.760 1.00 61.89 379 ASN D C 1
ATOM 15667 O O . ASN D 1 254 ? 8.212 58.032 37.958 1.00 61.20 379 ASN D O 1
ATOM 15672 N N . ASN D 1 255 ? 6.326 59.238 38.328 1.00 59.90 380 ASN D N 1
ATOM 15673 C CA . ASN D 1 255 ? 6.924 60.218 39.225 1.00 60.74 380 ASN D CA 1
ATOM 15674 C C . ASN D 1 255 ? 6.437 59.991 40.669 1.00 65.81 380 ASN D C 1
ATOM 15675 O O . ASN D 1 255 ? 5.340 60.429 41.038 1.00 64.23 380 ASN D O 1
ATOM 15680 N N . LEU D 1 256 ? 7.274 59.283 41.469 1.00 64.63 381 LEU D N 1
ATOM 15681 C CA . LEU D 1 256 ? 7.037 58.937 42.878 1.00 65.62 381 LEU D CA 1
ATOM 15682 C C . LEU D 1 256 ? 6.867 60.194 43.760 1.00 69.72 381 LEU D C 1
ATOM 15683 O O . LEU D 1 256 ? 5.988 60.210 44.627 1.00 69.35 381 LEU D O 1
ATOM 15686 N N . GLN D 1 257 ? 7.707 61.226 43.534 1.00 65.68 382 GLN D N 1
ATOM 15687 C CA . GLN D 1 257 ? 7.692 62.486 44.283 1.00 65.48 382 GLN D CA 1
ATOM 15688 C C . GLN D 1 257 ? 6.367 63.229 44.103 1.00 69.33 382 GLN D C 1
ATOM 15689 O O . GLN D 1 257 ? 5.805 63.703 45.092 1.00 69.91 382 GLN D O 1
ATOM 15691 N N . GLU D 1 258 ? 5.852 63.285 42.855 1.00 65.61 383 GLU D N 1
ATOM 15692 C CA . GLU D 1 258 ? 4.574 63.910 42.489 1.00 65.02 383 GLU D CA 1
ATOM 15693 C C . GLU D 1 258 ? 3.410 63.152 43.132 1.00 68.66 383 GLU D C 1
ATOM 15694 O O . GLU D 1 258 ? 2.463 63.781 43.619 1.00 68.19 383 GLU D O 1
ATOM 15700 N N . LEU D 1 259 ? 3.492 61.805 43.142 1.00 65.00 384 LEU D N 1
ATOM 15701 C CA . LEU D 1 259 ? 2.466 60.937 43.728 1.00 64.89 384 LEU D CA 1
ATOM 15702 C C . LEU D 1 259 ? 2.395 61.114 45.251 1.00 68.78 384 LEU D C 1
ATOM 15703 O O . LEU D 1 259 ? 1.297 61.216 45.789 1.00 68.61 384 LEU D O 1
ATOM 15708 N N . LYS D 1 260 ? 3.555 61.191 45.933 1.00 65.25 385 LYS D N 1
ATOM 15709 C CA . LYS D 1 260 ? 3.632 61.385 47.388 1.00 64.61 385 LYS D CA 1
ATOM 15710 C C . LYS D 1 260 ? 3.139 62.780 47.813 1.00 67.19 385 LYS D C 1
ATOM 15711 O O . LYS D 1 260 ? 2.553 62.912 48.895 1.00 65.94 385 LYS D O 1
ATOM 15714 N N . SER D 1 261 ? 3.351 63.806 46.949 1.00 62.78 386 SER D N 1
ATOM 15715 C CA . SER D 1 261 ? 2.948 65.195 47.209 1.00 62.04 386 SER D CA 1
ATOM 15716 C C . SER D 1 261 ? 1.417 65.413 47.160 1.00 65.31 386 SER D C 1
ATOM 15717 O O . SER D 1 261 ? 0.941 66.449 47.632 1.00 64.80 386 SER D O 1
ATOM 15720 N N . LEU D 1 262 ? 0.655 64.454 46.600 1.00 62.04 387 LEU D N 1
ATOM 15721 C CA . LEU D 1 262 ? -0.793 64.569 46.443 1.00 61.49 387 LEU D CA 1
ATOM 15722 C C . LEU D 1 262 ? -1.545 64.653 47.760 1.00 66.44 387 LEU D C 1
ATOM 15723 O O . LEU D 1 262 ? -2.529 65.390 47.827 1.00 66.01 387 LEU D O 1
ATOM 15728 N N . ALA D 1 263 ? -1.100 63.906 48.796 1.00 63.69 388 ALA D N 1
ATOM 15729 C CA . ALA D 1 263 ? -1.748 63.841 50.115 1.00 63.65 388 ALA D CA 1
ATOM 15730 C C . ALA D 1 263 ? -1.806 65.197 50.842 1.00 68.45 388 ALA D C 1
ATOM 15731 O O . ALA D 1 263 ? -2.726 65.409 51.631 1.00 68.51 388 ALA D O 1
ATOM 15733 N N . THR D 1 264 ? -0.858 66.110 50.571 1.00 65.50 389 THR D N 1
ATOM 15734 C CA . THR D 1 264 ? -0.806 67.420 51.225 1.00 65.91 389 THR D CA 1
ATOM 15735 C C . THR D 1 264 ? -0.927 68.596 50.230 1.00 70.89 389 THR D C 1
ATOM 15736 O O . THR D 1 264 ? -0.787 69.758 50.640 1.00 69.89 389 THR D O 1
ATOM 15740 N N . LYS D 1 265 ? -1.195 68.309 48.939 1.00 68.68 390 LYS D N 1
ATOM 15741 C CA . LYS D 1 265 ? -1.330 69.360 47.927 1.00 69.23 390 LYS D CA 1
ATOM 15742 C C . LYS D 1 265 ? -2.610 70.160 48.154 1.00 75.36 390 LYS D C 1
ATOM 15743 O O . LYS D 1 265 ? -3.689 69.574 48.246 1.00 75.18 390 LYS D O 1
ATOM 15748 N N . LYS D 1 266 ? -2.474 71.501 48.261 1.00 73.03 391 LYS D N 1
ATOM 15749 C CA . LYS D 1 266 ? -3.600 72.422 48.455 1.00 72.79 391 LYS D CA 1
ATOM 15750 C C . LYS D 1 266 ? -4.548 72.363 47.241 1.00 75.58 391 LYS D C 1
ATOM 15751 O O . LYS D 1 266 ? -4.056 72.324 46.112 1.00 74.07 391 LYS D O 1
ATOM 15753 N N . PRO D 1 267 ? -5.891 72.335 47.445 1.00 72.37 392 PRO D N 1
ATOM 15754 C CA . PRO D 1 267 ? -6.818 72.260 46.300 1.00 72.08 392 PRO D CA 1
ATOM 15755 C C . PRO D 1 267 ? -6.606 73.348 45.243 1.00 77.82 392 PRO D C 1
ATOM 15756 O O . PRO D 1 267 ? -6.229 74.482 45.571 1.00 77.81 392 PRO D O 1
ATOM 15760 N N . ASP D 1 268 ? -6.818 72.980 43.968 1.00 74.72 393 ASP D N 1
ATOM 15761 C CA . ASP D 1 268 ? -6.690 73.884 42.830 1.00 74.86 393 ASP D CA 1
ATOM 15762 C C . ASP D 1 268 ? -8.030 74.592 42.587 1.00 79.17 393 ASP D C 1
ATOM 15763 O O . ASP D 1 268 ? -9.025 73.944 42.245 1.00 79.62 393 ASP D O 1
ATOM 15765 N N . LYS D 1 269 ? -8.061 75.912 42.823 1.00 74.68 394 LYS D N 1
ATOM 15766 C CA . LYS D 1 269 ? -9.245 76.750 42.629 1.00 73.89 394 LYS D CA 1
ATOM 15767 C C . LYS D 1 269 ? -9.300 77.127 41.149 1.00 76.93 394 LYS D C 1
ATOM 15768 O O . LYS D 1 269 ? -8.370 77.770 40.649 1.00 77.51 394 LYS D O 1
ATOM 15771 N N . ILE D 1 270 ? -10.357 76.689 40.435 1.00 71.25 395 ILE D N 1
ATOM 15772 C CA . ILE D 1 270 ? -10.505 76.968 39.001 1.00 69.71 395 ILE D CA 1
ATOM 15773 C C . ILE D 1 270 ? -11.835 77.690 38.705 1.00 72.90 395 ILE D C 1
ATOM 15774 O O . ILE D 1 270 ? -12.817 77.521 39.428 1.00 73.28 395 ILE D O 1
ATOM 15779 N N . GLY D 1 271 ? -11.819 78.491 37.643 1.00 68.78 396 GLY D N 1
ATOM 15780 C CA . GLY D 1 271 ? -12.949 79.268 37.149 1.00 68.12 396 GLY D CA 1
ATOM 15781 C C . GLY D 1 271 ? -13.212 78.987 35.689 1.00 70.50 396 GLY D C 1
ATOM 15782 O O . GLY D 1 271 ? -12.342 79.214 34.846 1.00 68.82 396 GLY D O 1
ATOM 15783 N N . ILE D 1 272 ? -14.395 78.456 35.381 1.00 68.05 397 ILE D N 1
ATOM 15784 C CA . ILE D 1 272 ? -14.730 78.050 34.017 1.00 68.32 397 ILE D CA 1
ATOM 15785 C C . ILE D 1 272 ? -15.854 78.923 33.432 1.00 74.27 397 ILE D C 1
ATOM 15786 O O . ILE D 1 272 ? -16.951 78.960 34.001 1.00 73.58 397 ILE D O 1
ATOM 15791 N N . PRO D 1 273 ? -15.610 79.586 32.269 1.00 72.15 398 PRO D N 1
ATOM 15792 C CA . PRO D 1 273 ? -16.672 80.412 31.661 1.00 72.20 398 PRO D CA 1
ATOM 15793 C C . PRO D 1 273 ? -17.819 79.576 31.078 1.00 75.50 398 PRO D C 1
ATOM 15794 O O . PRO D 1 273 ? -17.591 78.501 30.519 1.00 74.14 398 PRO D O 1
ATOM 15798 N N . VAL D 1 274 ? -19.057 80.081 31.233 1.00 72.53 399 VAL D N 1
ATOM 15799 C CA . VAL D 1 274 ? -20.281 79.434 30.752 1.00 72.09 399 VAL D CA 1
ATOM 15800 C C . VAL D 1 274 ? -20.486 79.821 29.282 1.00 76.26 399 VAL D C 1
ATOM 15801 O O . VAL D 1 274 ? -20.419 81.004 28.950 1.00 75.99 399 VAL D O 1
ATOM 15805 N N . ILE D 1 275 ? -20.694 78.821 28.406 1.00 72.98 400 ILE D N 1
ATOM 15806 C CA . ILE D 1 275 ? -20.861 79.038 26.961 1.00 72.56 400 ILE D CA 1
ATOM 15807 C C . ILE D 1 275 ? -22.320 78.800 26.513 1.00 75.01 400 ILE D C 1
ATOM 15808 O O . ILE D 1 275 ? -22.677 79.154 25.387 1.00 75.15 400 ILE D O 1
ATOM 15812 N N . LYS D 1 276 ? -23.146 78.202 27.380 1.00 69.69 401 LYS D N 1
ATOM 15813 C CA . LYS D 1 276 ? -24.532 77.898 27.056 1.00 68.93 401 LYS D CA 1
ATOM 15814 C C . LYS D 1 276 ? -25.448 78.097 28.256 1.00 71.47 401 LYS D C 1
ATOM 15815 O O . LYS D 1 276 ? -25.095 77.710 29.371 1.00 71.25 401 LYS D O 1
ATOM 15817 N N . GLU D 1 277 ? -26.635 78.682 28.014 1.00 66.31 402 GLU D N 1
ATOM 15818 C CA . GLU D 1 277 ? -27.689 78.901 29.010 1.00 65.18 402 GLU D CA 1
ATOM 15819 C C . GLU D 1 277 ? -28.247 77.530 29.431 1.00 65.22 402 GLU D C 1
ATOM 15820 O O . GLU D 1 277 ? -28.418 76.663 28.566 1.00 64.59 402 GLU D O 1
ATOM 15826 N N . GLY D 1 278 ? -28.511 77.342 30.729 1.00 58.78 403 GLY D N 1
ATOM 15827 C CA . GLY D 1 278 ? -29.038 76.076 31.240 1.00 57.00 403 GLY D CA 1
ATOM 15828 C C . GLY D 1 278 ? -28.912 75.847 32.734 1.00 58.07 403 GLY D C 1
ATOM 15829 O O . GLY D 1 278 ? -28.235 76.611 33.429 1.00 57.98 403 GLY D O 1
ATOM 15830 N N . ILE D 1 279 ? -29.573 74.782 33.236 1.00 51.59 404 ILE D N 1
ATOM 15831 C CA . ILE D 1 279 ? -29.603 74.392 34.654 1.00 50.14 404 ILE D CA 1
ATOM 15832 C C . ILE D 1 279 ? -28.358 73.559 35.002 1.00 51.38 404 ILE D C 1
ATOM 15833 O O . ILE D 1 279 ? -28.170 72.487 34.443 1.00 49.87 404 ILE D O 1
ATOM 15837 N N . LEU D 1 280 ? -27.514 74.055 35.923 1.00 47.41 405 LEU D N 1
ATOM 15838 C CA . LEU D 1 280 ? -26.299 73.346 36.343 1.00 46.44 405 LEU D CA 1
ATOM 15839 C C . LEU D 1 280 ? -26.665 72.115 37.207 1.00 48.65 405 LEU D C 1
ATOM 15840 O O . LEU D 1 280 ? -27.114 72.264 38.349 1.00 49.20 405 LEU D O 1
ATOM 15845 N N . ASP D 1 281 ? -26.485 70.910 36.650 1.00 42.75 406 ASP D N 1
ATOM 15846 C CA . ASP D 1 281 ? -26.856 69.662 37.341 1.00 42.07 406 ASP D CA 1
ATOM 15847 C C . ASP D 1 281 ? -25.655 68.829 37.827 1.00 44.33 406 ASP D C 1
ATOM 15848 O O . ASP D 1 281 ? -25.771 68.126 38.830 1.00 42.98 406 ASP D O 1
ATOM 15853 N N . ALA D 1 282 ? -24.523 68.884 37.123 1.00 41.67 407 ALA D N 1
ATOM 15854 C CA . ALA D 1 282 ? -23.348 68.096 37.512 1.00 41.27 407 ALA D CA 1
ATOM 15855 C C . ALA D 1 282 ? -22.125 68.556 36.789 1.00 45.16 407 ALA D C 1
ATOM 15856 O O . ALA D 1 282 ? -22.229 69.281 35.799 1.00 44.86 407 ALA D O 1
ATOM 15858 N N . ILE D 1 283 ? -20.960 68.081 37.262 1.00 42.09 408 ILE D N 1
ATOM 15859 C CA . ILE D 1 283 ? -19.676 68.213 36.590 1.00 41.52 408 ILE D CA 1
ATOM 15860 C C . ILE D 1 283 ? -19.380 66.783 36.132 1.00 45.76 408 ILE D C 1
ATOM 15861 O O . ILE D 1 283 ? -19.296 65.868 36.963 1.00 44.52 408 ILE D O 1
ATOM 15866 N N . MET D 1 284 ? -19.323 66.577 34.807 1.00 42.64 409 MET D N 1
ATOM 15867 C CA . MET D 1 284 ? -19.033 65.266 34.228 1.00 41.71 409 MET D CA 1
ATOM 15868 C C . MET D 1 284 ? -17.530 65.189 34.035 1.00 47.26 409 MET D C 1
ATOM 15869 O O . MET D 1 284 ? -16.949 66.059 33.380 1.00 49.32 409 MET D O 1
ATOM 15874 N N . VAL D 1 285 ? -16.903 64.158 34.615 1.00 41.85 410 VAL D N 1
ATOM 15875 C CA . VAL D 1 285 ? -15.456 63.981 34.614 1.00 41.03 410 VAL D CA 1
ATOM 15876 C C . VAL D 1 285 ? -15.042 62.695 33.865 1.00 46.65 410 VAL D C 1
ATOM 15877 O O . VAL D 1 285 ? -15.651 61.634 34.023 1.00 46.86 410 VAL D O 1
ATOM 15881 N N . TRP D 1 286 ? -13.988 62.821 33.054 1.00 44.34 411 TRP D N 1
ATOM 15882 C CA . TRP D 1 286 ? -13.361 61.736 32.315 1.00 44.43 411 TRP D CA 1
ATOM 15883 C C . TRP D 1 286 ? -11.858 61.985 32.258 1.00 50.07 411 TRP D C 1
ATOM 15884 O O . TRP D 1 286 ? -11.386 63.006 32.749 1.00 48.86 411 TRP D O 1
ATOM 15895 N N . PHE D 1 287 ? -11.104 61.060 31.652 1.00 49.61 412 PHE D N 1
ATOM 15896 C CA . PHE D 1 287 ? -9.664 61.217 31.566 1.00 50.27 412 PHE D CA 1
ATOM 15897 C C . PHE D 1 287 ? -9.079 60.608 30.296 1.00 54.52 412 PHE D C 1
ATOM 15898 O O . PHE D 1 287 ? -9.679 59.727 29.677 1.00 54.67 412 PHE D O 1
ATOM 15906 N N . VAL D 1 288 ? -7.899 61.107 29.914 1.00 51.06 413 VAL D N 1
ATOM 15907 C CA . VAL D 1 288 ? -7.093 60.624 28.791 1.00 50.10 413 VAL D CA 1
ATOM 15908 C C . VAL D 1 288 ? -5.882 59.959 29.462 1.00 54.93 413 VAL D C 1
ATOM 15909 O O . VAL D 1 288 ? -5.063 60.636 30.095 1.00 55.54 413 VAL D O 1
ATOM 15913 N N . LEU D 1 289 ? -5.824 58.635 29.380 1.00 50.43 414 LEU D N 1
ATOM 15914 C CA . LEU D 1 289 ? -4.794 57.792 29.964 1.00 51.02 414 LEU D CA 1
ATOM 15915 C C . LEU D 1 289 ? -3.698 57.486 28.930 1.00 57.33 414 LEU D C 1
ATOM 15916 O O . LEU D 1 289 ? -3.965 56.837 27.921 1.00 57.26 414 LEU D O 1
ATOM 15921 N N . GLN D 1 290 ? -2.469 57.955 29.188 1.00 55.16 415 GLN D N 1
ATOM 15922 C CA . GLN D 1 290 ? -1.307 57.741 28.323 1.00 55.27 415 GLN D CA 1
ATOM 15923 C C . GLN D 1 290 ? -0.587 56.455 28.762 1.00 60.83 415 GLN D C 1
ATOM 15924 O O . GLN D 1 290 ? 0.086 56.455 29.793 1.00 61.10 415 GLN D O 1
ATOM 15930 N N . LEU D 1 291 ? -0.772 55.350 28.011 1.00 58.31 416 LEU D N 1
ATOM 15931 C CA . LEU D 1 291 ? -0.147 54.051 28.329 1.00 58.89 416 LEU D CA 1
ATOM 15932 C C . LEU D 1 291 ? 1.356 54.116 28.159 1.00 65.34 416 LEU D C 1
ATOM 15933 O O . LEU D 1 291 ? 2.100 53.551 28.960 1.00 65.60 416 LEU D O 1
ATOM 15938 N N . ASP D 1 292 ? 1.785 54.839 27.117 1.00 62.90 417 ASP D N 1
ATOM 15939 C CA . ASP D 1 292 ? 3.152 55.150 26.743 1.00 62.67 417 ASP D CA 1
ATOM 15940 C C . ASP D 1 292 ? 3.105 56.363 25.796 1.00 67.29 417 ASP D C 1
ATOM 15941 O O . ASP D 1 292 ? 2.033 56.946 25.626 1.00 66.50 417 ASP D O 1
ATOM 15946 N N . ASP D 1 293 ? 4.240 56.741 25.185 1.00 65.25 418 ASP D N 1
ATOM 15947 C CA . ASP D 1 293 ? 4.329 57.901 24.292 1.00 65.62 418 ASP D CA 1
ATOM 15948 C C . ASP D 1 293 ? 3.496 57.742 22.993 1.00 69.86 418 ASP D C 1
ATOM 15949 O O . ASP D 1 293 ? 3.166 58.759 22.376 1.00 70.30 418 ASP D O 1
ATOM 15951 N N . GLU D 1 294 ? 3.146 56.493 22.596 1.00 65.10 419 GLU D N 1
ATOM 15952 C CA . GLU D 1 294 ? 2.385 56.188 21.372 1.00 64.85 419 GLU D CA 1
ATOM 15953 C C . GLU D 1 294 ? 0.913 55.786 21.597 1.00 69.15 419 GLU D C 1
ATOM 15954 O O . GLU D 1 294 ? 0.072 56.060 20.738 1.00 69.91 419 GLU D O 1
ATOM 15960 N N . HIS D 1 295 ? 0.626 55.047 22.685 1.00 63.42 420 HIS D N 1
ATOM 15961 C CA . HIS D 1 295 ? -0.699 54.499 22.947 1.00 62.81 420 HIS D CA 1
ATOM 15962 C C . HIS D 1 295 ? -1.416 55.239 24.071 1.00 64.80 420 HIS D C 1
ATOM 15963 O O . HIS D 1 295 ? -0.894 55.340 25.182 1.00 63.52 420 HIS D O 1
ATOM 15970 N N . SER D 1 296 ? -2.611 55.771 23.760 1.00 61.32 421 SER D N 1
ATOM 15971 C CA . SER D 1 296 ? -3.469 56.503 24.695 1.00 60.87 421 SER D CA 1
ATOM 15972 C C . SER D 1 296 ? -4.913 56.010 24.628 1.00 65.30 421 SER D C 1
ATOM 15973 O O . SER D 1 296 ? -5.413 55.660 23.551 1.00 65.00 421 SER D O 1
ATOM 15976 N N . LEU D 1 297 ? -5.583 56.016 25.786 1.00 62.09 422 LEU D N 1
ATOM 15977 C CA . LEU D 1 297 ? -6.971 55.587 25.963 1.00 61.35 422 LEU D CA 1
ATOM 15978 C C . LEU D 1 297 ? -7.793 56.752 26.518 1.00 60.65 422 LEU D C 1
ATOM 15979 O O . LEU D 1 297 ? -7.332 57.443 27.424 1.00 60.01 422 LEU D O 1
ATOM 15984 N N . SER D 1 298 ? -8.983 56.997 25.959 1.00 53.88 423 SER D N 1
ATOM 15985 C CA . SER D 1 298 ? -9.844 58.070 26.448 1.00 52.00 423 SER D CA 1
ATOM 15986 C C . SER D 1 298 ? -11.127 57.530 27.047 1.00 52.79 423 SER D C 1
ATOM 15987 O O . SER D 1 298 ? -11.757 56.665 26.442 1.00 51.34 423 SER D O 1
ATOM 15990 N N . THR D 1 299 ? -11.536 58.058 28.229 1.00 48.42 424 THR D N 1
ATOM 15991 C CA . THR D 1 299 ? -12.799 57.653 28.855 1.00 48.09 424 THR D CA 1
ATOM 15992 C C . THR D 1 299 ? -13.865 58.702 28.537 1.00 52.66 424 THR D C 1
ATOM 15993 O O . THR D 1 299 ? -14.904 58.735 29.195 1.00 52.77 424 THR D O 1
ATOM 15997 N N . SER D 1 300 ? -13.609 59.553 27.515 1.00 49.45 425 SER D N 1
ATOM 15998 C CA . SER D 1 300 ? -14.554 60.563 27.038 1.00 50.04 425 SER D CA 1
ATOM 15999 C C . SER D 1 300 ? -15.886 59.860 26.658 1.00 53.70 425 SER D C 1
ATOM 16000 O O . SER D 1 300 ? -15.832 58.748 26.125 1.00 52.06 425 SER D O 1
ATOM 16003 N N . PRO D 1 301 ? -17.068 60.437 27.004 1.00 50.34 426 PRO D N 1
ATOM 16004 C CA . PRO D 1 301 ? -18.337 59.760 26.688 1.00 50.33 426 PRO D CA 1
ATOM 16005 C C . PRO D 1 301 ? -18.505 59.502 25.184 1.00 53.14 426 PRO D C 1
ATOM 16006 O O . PRO D 1 301 ? -18.358 60.416 24.365 1.00 52.83 426 PRO D O 1
ATOM 16010 N N . SER D 1 302 ? -18.760 58.236 24.831 1.00 49.26 427 SER D N 1
ATOM 16011 C CA . SER D 1 302 ? -18.954 57.786 23.452 1.00 49.15 427 SER D CA 1
ATOM 16012 C C . SER D 1 302 ? -19.675 56.451 23.443 1.00 52.92 427 SER D C 1
ATOM 16013 O O . SER D 1 302 ? -19.322 55.557 24.216 1.00 52.50 427 SER D O 1
ATOM 16016 N N . GLU D 1 303 ? -20.658 56.297 22.539 1.00 50.58 428 GLU D N 1
ATOM 16017 C CA . GLU D 1 303 ? -21.392 55.032 22.381 1.00 51.63 428 GLU D CA 1
ATOM 16018 C C . GLU D 1 303 ? -20.495 53.931 21.789 1.00 57.53 428 GLU D C 1
ATOM 16019 O O . GLU D 1 303 ? -20.861 52.760 21.836 1.00 57.54 428 GLU D O 1
ATOM 16025 N N . GLU D 1 304 ? -19.317 54.314 21.246 1.00 55.37 429 GLU D N 1
ATOM 16026 C CA . GLU D 1 304 ? -18.341 53.400 20.642 1.00 56.53 429 GLU D CA 1
ATOM 16027 C C . GLU D 1 304 ? -17.367 52.794 21.682 1.00 61.60 429 GLU D C 1
ATOM 16028 O O . GLU D 1 304 ? -16.647 51.848 21.356 1.00 60.20 429 GLU D O 1
ATOM 16034 N N . THR D 1 305 ? -17.363 53.319 22.933 1.00 59.04 430 THR D N 1
ATOM 16035 C CA . THR D 1 305 ? -16.479 52.823 24.001 1.00 58.01 430 THR D CA 1
ATOM 16036 C C . THR D 1 305 ? -17.269 52.316 25.213 1.00 60.41 430 THR D C 1
ATOM 16037 O O . THR D 1 305 ? -18.424 52.689 25.391 1.00 61.27 430 THR D O 1
ATOM 16041 N N . CYS D 1 306 ? -16.628 51.472 26.043 1.00 55.19 431 CYS D N 1
ATOM 16042 C CA . CYS D 1 306 ? -17.209 50.847 27.233 1.00 54.88 431 CYS D CA 1
ATOM 16043 C C . CYS D 1 306 ? -17.146 51.748 28.493 1.00 59.02 431 CYS D C 1
ATOM 16044 O O . CYS D 1 306 ? -17.819 51.454 29.489 1.00 58.51 431 CYS D O 1
ATOM 16047 N N . TRP D 1 307 ? -16.309 52.789 28.461 1.00 55.10 432 TRP D N 1
ATOM 16048 C CA . TRP D 1 307 ? -16.008 53.636 29.603 1.00 55.51 432 TRP D CA 1
ATOM 16049 C C . TRP D 1 307 ? -17.155 54.493 30.099 1.00 56.42 432 TRP D C 1
ATOM 16050 O O . TRP D 1 307 ? -17.850 55.157 29.322 1.00 56.71 432 TRP D O 1
ATOM 16061 N N . GLU D 1 308 ? -17.298 54.504 31.432 1.00 48.92 433 GLU D N 1
ATOM 16062 C CA . GLU D 1 308 ? -18.227 55.352 32.172 1.00 47.15 433 GLU D CA 1
ATOM 16063 C C . GLU D 1 308 ? -17.469 56.576 32.684 1.00 48.37 433 GLU D C 1
ATOM 16064 O O . GLU D 1 308 ? -16.233 56.576 32.715 1.00 48.13 433 GLU D O 1
ATOM 16070 N N . GLN D 1 309 ? -18.219 57.613 33.071 1.00 42.30 434 GLN D N 1
ATOM 16071 C CA . GLN D 1 309 ? -17.754 58.918 33.541 1.00 40.57 434 GLN D CA 1
ATOM 16072 C C . GLN D 1 309 ? -18.082 59.131 35.013 1.00 41.42 434 GLN D C 1
ATOM 16073 O O . GLN D 1 309 ? -19.056 58.581 35.531 1.00 37.07 434 GLN D O 1
ATOM 16079 N N . ALA D 1 310 ? -17.259 59.948 35.684 1.00 40.83 435 ALA D N 1
ATOM 16080 C CA . ALA D 1 310 ? -17.490 60.280 37.083 1.00 40.55 435 ALA D CA 1
ATOM 16081 C C . ALA D 1 310 ? -18.437 61.463 37.096 1.00 44.98 435 ALA D C 1
ATOM 16082 O O . ALA D 1 310 ? -18.231 62.436 36.349 1.00 43.63 435 ALA D O 1
ATOM 16084 N N . VAL D 1 311 ? -19.516 61.360 37.884 1.00 42.29 436 VAL D N 1
ATOM 16085 C CA . VAL D 1 311 ? -20.514 62.430 37.935 1.00 42.30 436 VAL D CA 1
ATOM 16086 C C . VAL D 1 311 ? -20.544 63.060 39.339 1.00 44.23 436 VAL D C 1
ATOM 16087 O O . VAL D 1 311 ? -20.872 62.383 40.312 1.00 42.97 436 VAL D O 1
ATOM 16091 N N . TYR D 1 312 ? -20.207 64.364 39.422 1.00 39.02 437 TYR D N 1
ATOM 16092 C CA . TYR D 1 312 ? -20.192 65.126 40.672 1.00 38.25 437 TYR D CA 1
ATOM 16093 C C . TYR D 1 312 ? -21.451 65.974 40.677 1.00 41.98 437 TYR D C 1
ATOM 16094 O O . TYR D 1 312 ? -21.510 66.944 39.931 1.00 41.69 437 TYR D O 1
ATOM 16103 N N . PRO D 1 313 ? -22.507 65.563 41.417 1.00 40.53 438 PRO D N 1
ATOM 16104 C CA . PRO D 1 313 ? -23.779 66.312 41.384 1.00 40.07 438 PRO D CA 1
ATOM 16105 C C . PRO D 1 313 ? -23.662 67.709 41.959 1.00 43.06 438 PRO D C 1
ATOM 16106 O O . PRO D 1 313 ? -22.910 67.916 42.912 1.00 43.13 438 PRO D O 1
ATOM 16110 N N . VAL D 1 314 ? -24.402 68.666 41.387 1.00 39.49 439 VAL D N 1
ATOM 16111 C CA . VAL D 1 314 ? -24.423 70.051 41.897 1.00 39.27 439 VAL D CA 1
ATOM 16112 C C . VAL D 1 314 ? -25.732 70.132 42.702 1.00 45.15 439 VAL D C 1
ATOM 16113 O O . VAL D 1 314 ? -26.795 69.879 42.132 1.00 43.94 439 VAL D O 1
ATOM 16117 N N . GLN D 1 315 ? -25.674 70.353 44.044 1.00 44.77 440 GLN D N 1
ATOM 16118 C CA . GLN D 1 315 ? -26.926 70.250 44.830 1.00 45.77 440 GLN D CA 1
ATOM 16119 C C . GLN D 1 315 ? -27.117 71.205 46.057 1.00 55.96 440 GLN D C 1
ATOM 16120 O O . GLN D 1 315 ? -28.161 71.110 46.711 1.00 56.20 440 GLN D O 1
ATOM 16126 N N . ASP D 1 316 ? -26.187 72.122 46.343 1.00 56.03 441 ASP D N 1
ATOM 16127 C CA . ASP D 1 316 ? -26.338 73.049 47.473 1.00 57.48 441 ASP D CA 1
ATOM 16128 C C . ASP D 1 316 ? -26.078 74.503 46.992 1.00 61.75 441 ASP D C 1
ATOM 16129 O O . ASP D 1 316 ? -25.188 75.193 47.492 1.00 62.20 441 ASP D O 1
ATOM 16134 N N . LEU D 1 317 ? -26.852 74.937 45.984 1.00 57.20 442 LEU D N 1
ATOM 16135 C CA . LEU D 1 317 ? -26.769 76.286 45.420 1.00 55.70 442 LEU D CA 1
ATOM 16136 C C . LEU D 1 317 ? -28.099 76.998 45.588 1.00 58.61 442 LEU D C 1
ATOM 16137 O O . LEU D 1 317 ? -29.154 76.350 45.591 1.00 57.67 442 LEU D O 1
ATOM 16142 N N . ALA D 1 318 ? -28.043 78.338 45.690 1.00 55.08 443 ALA D N 1
ATOM 16143 C CA . ALA D 1 318 ? -29.201 79.218 45.802 1.00 55.18 443 ALA D CA 1
ATOM 16144 C C . ALA D 1 318 ? -29.944 79.290 44.463 1.00 60.14 443 ALA D C 1
ATOM 16145 O O . ALA D 1 318 ? -31.172 79.268 44.454 1.00 60.82 443 ALA D O 1
ATOM 16147 N N . ASP D 1 319 ? -29.196 79.327 43.339 1.00 56.90 444 ASP D N 1
ATOM 16148 C CA . ASP D 1 319 ? -29.728 79.387 41.973 1.00 56.75 444 ASP D CA 1
ATOM 16149 C C . ASP D 1 319 ? -28.903 78.474 41.064 1.00 58.37 444 ASP D C 1
ATOM 16150 O O . ASP D 1 319 ? -27.678 78.579 41.059 1.00 58.85 444 ASP D O 1
ATOM 16155 N N . TYR D 1 320 ? -29.570 77.585 40.296 1.00 52.90 445 TYR D N 1
ATOM 16156 C CA . TYR D 1 320 ? -28.908 76.627 39.398 1.00 50.66 445 TYR D CA 1
ATOM 16157 C C . TYR D 1 320 ? -28.876 77.116 37.941 1.00 58.28 445 TYR D C 1
ATOM 16158 O O . TYR D 1 320 ? -28.221 76.479 37.109 1.00 57.23 445 TYR D O 1
ATOM 16167 N N . TRP D 1 321 ? -29.564 78.236 37.628 1.00 58.10 446 TRP D N 1
ATOM 16168 C CA . TRP D 1 321 ? -29.553 78.763 36.265 1.00 59.05 446 TRP D CA 1
ATOM 16169 C C . TRP D 1 321 ? -28.246 79.486 36.005 1.00 62.43 446 TRP D C 1
ATOM 16170 O O . TRP D 1 321 ? -27.858 80.364 36.779 1.00 60.83 446 TRP D O 1
ATOM 16181 N N . ILE D 1 322 ? -27.545 79.069 34.944 1.00 60.00 447 ILE D N 1
ATOM 16182 C CA . ILE D 1 322 ? -26.264 79.652 34.533 1.00 60.42 447 ILE D CA 1
ATOM 16183 C C . ILE D 1 322 ? -26.382 80.104 33.063 1.00 67.49 447 ILE D C 1
ATOM 16184 O O . ILE D 1 322 ? -27.090 79.475 32.270 1.00 66.59 447 ILE D O 1
ATOM 16188 N N . LYS D 1 323 ? -25.711 81.215 32.721 1.00 66.83 448 LYS D N 1
ATOM 16189 C CA . LYS D 1 323 ? -25.783 81.808 31.378 1.00 67.21 448 LYS D CA 1
ATOM 16190 C C . LYS D 1 323 ? -24.413 82.315 30.873 1.00 71.94 448 LYS D C 1
ATOM 16191 O O . LYS D 1 323 ? -23.568 82.644 31.711 1.00 70.78 448 LYS D O 1
ATOM 16195 N N . PRO D 1 324 ? -24.173 82.446 29.533 1.00 69.55 449 PRO D N 1
ATOM 16196 C CA . PRO D 1 324 ? -22.891 83.030 29.072 1.00 69.98 449 PRO D CA 1
ATOM 16197 C C . PRO D 1 324 ? -22.592 84.352 29.790 1.00 73.71 449 PRO D C 1
ATOM 16198 O O . PRO D 1 324 ? -23.476 85.202 29.921 1.00 72.97 449 PRO D O 1
ATOM 16202 N N . GLY D 1 325 ? -21.390 84.454 30.343 1.00 70.21 450 GLY D N 1
ATOM 16203 C CA . GLY D 1 325 ? -20.980 85.598 31.146 1.00 70.05 450 GLY D CA 1
ATOM 16204 C C . GLY D 1 325 ? -20.717 85.192 32.582 1.00 74.69 450 GLY D C 1
ATOM 16205 O O . GLY D 1 325 ? -19.936 85.845 33.288 1.00 74.26 450 GLY D O 1
ATOM 16206 N N . ASP D 1 326 ? -21.380 84.100 33.020 1.00 71.41 451 ASP D N 1
ATOM 16207 C CA . ASP D 1 326 ? -21.207 83.497 34.341 1.00 71.00 451 ASP D CA 1
ATOM 16208 C C . ASP D 1 326 ? -19.941 82.645 34.318 1.00 73.16 451 ASP D C 1
ATOM 16209 O O . ASP D 1 326 ? -19.446 82.276 33.250 1.00 71.67 451 ASP D O 1
ATOM 16211 N N . HIS D 1 327 ? -19.425 82.337 35.502 1.00 69.84 452 HIS D N 1
ATOM 16212 C CA . HIS D 1 327 ? -18.244 81.506 35.677 1.00 69.31 452 HIS D CA 1
ATOM 16213 C C . HIS D 1 327 ? -18.539 80.433 36.741 1.00 70.24 452 HIS D C 1
ATOM 16214 O O . HIS D 1 327 ? -18.980 80.763 37.850 1.00 70.28 452 HIS D O 1
ATOM 16221 N N . VAL D 1 328 ? -18.319 79.154 36.393 1.00 63.62 453 VAL D N 1
ATOM 16222 C CA . VAL D 1 328 ? -18.501 78.038 37.318 1.00 61.46 453 VAL D CA 1
ATOM 16223 C C . VAL D 1 328 ? -17.179 77.865 38.080 1.00 64.32 453 VAL D C 1
ATOM 16224 O O . VAL D 1 328 ? -16.148 77.558 37.480 1.00 62.17 453 VAL D O 1
ATOM 16228 N N . MET D 1 329 ? -17.212 78.122 39.390 1.00 62.44 454 MET D N 1
ATOM 16229 C CA . MET D 1 329 ? -16.058 77.994 40.277 1.00 62.44 454 MET D CA 1
ATOM 16230 C C . MET D 1 329 ? -16.112 76.707 41.047 1.00 63.05 454 MET D C 1
ATOM 16231 O O . MET D 1 329 ? -17.198 76.262 41.401 1.00 62.50 454 MET D O 1
ATOM 16236 N N . MET D 1 330 ? -14.947 76.100 41.288 1.00 57.65 455 MET D N 1
ATOM 16237 C CA . MET D 1 330 ? -14.822 74.847 42.042 1.00 56.80 455 MET D CA 1
ATOM 16238 C C . MET D 1 330 ? -13.390 74.683 42.564 1.00 62.15 455 MET D C 1
ATOM 16239 O O . MET D 1 330 ? -12.477 75.397 42.133 1.00 62.79 455 MET D O 1
ATOM 16244 N N . GLU D 1 331 ? -13.215 73.759 43.515 1.00 58.63 456 GLU D N 1
ATOM 16245 C CA . GLU D 1 331 ? -11.939 73.440 44.136 1.00 58.42 456 GLU D CA 1
ATOM 16246 C C . GLU D 1 331 ? -11.683 71.956 43.932 1.00 61.43 456 GLU D C 1
ATOM 16247 O O . GLU D 1 331 ? -12.433 71.109 44.434 1.00 59.61 456 GLU D O 1
ATOM 16253 N N . VAL D 1 332 ? -10.645 71.651 43.132 1.00 58.61 457 VAL D N 1
ATOM 16254 C CA . VAL D 1 332 ? -10.262 70.289 42.780 1.00 58.30 457 VAL D CA 1
ATOM 16255 C C . VAL D 1 332 ? -9.107 69.827 43.665 1.00 63.00 457 VAL D C 1
ATOM 16256 O O . VAL D 1 332 ? -8.097 70.516 43.765 1.00 62.91 457 VAL D O 1
ATOM 16260 N N . SER D 1 333 ? -9.274 68.660 44.321 1.00 60.21 458 SER D N 1
ATOM 16261 C CA . SER D 1 333 ? -8.263 68.066 45.199 1.00 60.16 458 SER D CA 1
ATOM 16262 C C . SER D 1 333 ? -8.272 66.547 45.085 1.00 64.08 458 SER D C 1
ATOM 16263 O O . SER D 1 333 ? -9.271 65.977 44.667 1.00 62.76 458 SER D O 1
ATOM 16266 N N . CYS D 1 334 ? -7.142 65.902 45.402 1.00 63.19 459 CYS D N 1
ATOM 16267 C CA . CYS D 1 334 ? -6.958 64.451 45.314 1.00 64.61 459 CYS D CA 1
ATOM 16268 C C . CYS D 1 334 ? -5.964 63.994 46.396 1.00 70.31 459 CYS D C 1
ATOM 16269 O O . CYS D 1 334 ? -4.889 63.444 46.098 1.00 70.05 459 CYS D O 1
ATOM 16272 N N . GLN D 1 335 ? -6.330 64.259 47.658 1.00 67.27 460 GLN D N 1
ATOM 16273 C CA . GLN D 1 335 ? -5.524 63.952 48.832 1.00 67.53 460 GLN D CA 1
ATOM 16274 C C . GLN D 1 335 ? -5.776 62.520 49.356 1.00 74.18 460 GLN D C 1
ATOM 16275 O O . GLN D 1 335 ? -4.822 61.748 49.450 1.00 74.70 460 GLN D O 1
ATOM 16281 N N . ASP D 1 336 ? -7.040 62.159 49.679 1.00 71.94 461 ASP D N 1
ATOM 16282 C CA . ASP D 1 336 ? -7.368 60.841 50.247 1.00 71.82 461 ASP D CA 1
ATOM 16283 C C . ASP D 1 336 ? -8.200 59.934 49.305 1.00 75.07 461 ASP D C 1
ATOM 16284 O O . ASP D 1 336 ? -9.430 59.907 49.395 1.00 75.41 461 ASP D O 1
ATOM 16286 N N . CYS D 1 337 ? -7.495 59.185 48.415 1.00 70.16 462 CYS D N 1
ATOM 16287 C CA . CYS D 1 337 ? -7.943 58.155 47.448 1.00 69.21 462 CYS D CA 1
ATOM 16288 C C . CYS D 1 337 ? -9.012 58.625 46.407 1.00 69.08 462 CYS D C 1
ATOM 16289 O O . CYS D 1 337 ? -9.092 58.002 45.347 1.00 69.26 462 CYS D O 1
ATOM 16292 N N . TYR D 1 338 ? -9.828 59.648 46.679 1.00 61.52 463 TYR D N 1
ATOM 16293 C CA . TYR D 1 338 ? -10.812 60.102 45.693 1.00 59.62 463 TYR D CA 1
ATOM 16294 C C . TYR D 1 338 ? -10.499 61.489 45.150 1.00 59.26 463 TYR D C 1
ATOM 16295 O O . TYR D 1 338 ? -10.062 62.368 45.905 1.00 58.86 463 TYR D O 1
ATOM 16304 N N . LEU D 1 339 ? -10.743 61.688 43.838 1.00 52.49 464 LEU D N 1
ATOM 16305 C CA . LEU D 1 339 ? -10.652 62.998 43.200 1.00 50.23 464 LEU D CA 1
ATOM 16306 C C . LEU D 1 339 ? -11.934 63.718 43.691 1.00 53.13 464 LEU D C 1
ATOM 16307 O O . LEU D 1 339 ? -13.034 63.142 43.636 1.00 50.87 464 LEU D O 1
ATOM 16312 N N . ARG D 1 340 ? -11.780 64.927 44.248 1.00 50.17 465 ARG D N 1
ATOM 16313 C CA . ARG D 1 340 ? -12.904 65.676 44.806 1.00 50.22 465 ARG D CA 1
ATOM 16314 C C . ARG D 1 340 ? -13.052 67.041 44.151 1.00 56.14 465 ARG D C 1
ATOM 16315 O O . ARG D 1 340 ? -12.055 67.710 43.869 1.00 56.01 465 ARG D O 1
ATOM 16323 N N . ILE D 1 341 ? -14.310 67.424 43.872 1.00 52.40 466 ILE D N 1
ATOM 16324 C CA . ILE D 1 341 ? -14.693 68.726 43.317 1.00 52.35 466 ILE D CA 1
ATOM 16325 C C . ILE D 1 341 ? -15.593 69.358 44.394 1.00 57.09 466 ILE D C 1
ATOM 16326 O O . ILE D 1 341 ? -16.719 68.902 44.621 1.00 56.73 466 ILE D O 1
ATOM 16331 N N . GLN D 1 342 ? -15.063 70.361 45.099 1.00 54.66 467 GLN D N 1
ATOM 16332 C CA . GLN D 1 342 ? -15.766 70.992 46.214 1.00 54.34 467 GLN D CA 1
ATOM 16333 C C . GLN D 1 342 ? -15.931 72.499 46.010 1.00 56.62 467 GLN D C 1
ATOM 16334 O O . GLN D 1 342 ? -15.384 73.051 45.050 1.00 55.32 467 GLN D O 1
ATOM 16340 N N . SER D 1 343 ? -16.731 73.145 46.898 1.00 52.55 468 SER D N 1
ATOM 16341 C CA . SER D 1 343 ? -17.025 74.580 46.906 1.00 52.67 468 SER D CA 1
ATOM 16342 C C . SER D 1 343 ? -17.456 75.094 45.512 1.00 58.28 468 SER D C 1
ATOM 16343 O O . SER D 1 343 ? -16.964 76.132 45.045 1.00 58.00 468 SER D O 1
ATOM 16345 N N . ILE D 1 344 ? -18.376 74.350 44.853 1.00 55.63 469 ILE D N 1
ATOM 16346 C CA . ILE D 1 344 ? -18.905 74.719 43.541 1.00 56.05 469 ILE D CA 1
ATOM 16347 C C . ILE D 1 344 ? -19.811 75.950 43.709 1.00 61.15 469 ILE D C 1
ATOM 16348 O O . ILE D 1 344 ? -20.718 75.950 44.544 1.00 61.66 469 ILE D O 1
ATOM 16352 N N . SER D 1 345 ? -19.525 77.008 42.952 1.00 57.67 470 SER D N 1
ATOM 16353 C CA . SER D 1 345 ? -20.292 78.244 42.990 1.00 57.72 470 SER D CA 1
ATOM 16354 C C . SER D 1 345 ? -20.416 78.858 41.601 1.00 62.98 470 SER D C 1
ATOM 16355 O O . SER D 1 345 ? -19.660 78.509 40.687 1.00 61.78 470 SER D O 1
ATOM 16358 N N . VAL D 1 346 ? -21.384 79.778 41.458 1.00 60.83 471 VAL D N 1
ATOM 16359 C CA . VAL D 1 346 ? -21.633 80.525 40.233 1.00 60.50 471 VAL D CA 1
ATOM 16360 C C . VAL D 1 346 ? -21.221 81.970 40.502 1.00 65.89 471 VAL D C 1
ATOM 16361 O O . VAL D 1 346 ? -21.735 82.611 41.430 1.00 64.87 471 VAL D O 1
ATOM 16365 N N . LEU D 1 347 ? -20.270 82.461 39.709 1.00 64.05 472 LEU D N 1
ATOM 16366 C CA . LEU D 1 347 ? -19.809 83.837 39.804 1.00 64.64 472 LEU D CA 1
ATOM 16367 C C . LEU D 1 347 ? -20.349 84.583 38.585 1.00 69.86 472 LEU D C 1
ATOM 16368 O O . LEU D 1 347 ? -20.004 84.236 37.450 1.00 69.52 472 LEU D O 1
ATOM 16373 N N . GLY D 1 348 ? -21.244 85.541 38.840 1.00 67.06 473 GLY D N 1
ATOM 16374 C CA . GLY D 1 348 ? -21.890 86.357 37.818 1.00 103.06 473 GLY D CA 1
ATOM 16375 N N . GLU D 1 390 ? -34.127 74.352 61.078 1.00 57.48 515 GLU D N 1
ATOM 16376 C CA . GLU D 1 390 ? -33.170 73.970 60.045 1.00 57.07 515 GLU D CA 1
ATOM 16377 C C . GLU D 1 390 ? -32.589 72.568 60.309 1.00 60.63 515 GLU D C 1
ATOM 16378 O O . GLU D 1 390 ? -31.947 72.318 61.339 1.00 62.32 515 GLU D O 1
ATOM 16380 N N . GLN D 1 391 ? -32.852 71.647 59.387 1.00 52.86 516 GLN D N 1
ATOM 16381 C CA . GLN D 1 391 ? -32.383 70.270 59.486 1.00 51.14 516 GLN D CA 1
ATOM 16382 C C . GLN D 1 391 ? -31.943 69.816 58.110 1.00 52.04 516 GLN D C 1
ATOM 16383 O O . GLN D 1 391 ? -32.665 70.041 57.135 1.00 51.31 516 GLN D O 1
ATOM 16389 N N . THR D 1 392 ? -30.747 69.214 58.023 1.00 48.02 517 THR D N 1
ATOM 16390 C CA . THR D 1 392 ? -30.242 68.628 56.772 1.00 47.24 517 THR D CA 1
ATOM 16391 C C . THR D 1 392 ? -30.557 67.138 56.853 1.00 50.24 517 THR D C 1
ATOM 16392 O O . THR D 1 392 ? -30.163 66.474 57.813 1.00 51.52 517 THR D O 1
ATOM 16396 N N . CYS D 1 393 ? -31.317 66.639 55.888 1.00 45.08 518 CYS D N 1
ATOM 16397 C CA . CYS D 1 393 ? -31.721 65.242 55.850 1.00 44.01 518 CYS D CA 1
ATOM 16398 C C . CYS D 1 393 ? -31.100 64.553 54.656 1.00 44.06 518 CYS D C 1
ATOM 16399 O O . CYS D 1 393 ? -31.426 64.882 53.514 1.00 42.42 518 CYS D O 1
ATOM 16402 N N . ILE D 1 394 ? -30.187 63.610 54.931 1.00 39.84 519 ILE D N 1
ATOM 16403 C CA . ILE D 1 394 ? -29.501 62.828 53.903 1.00 39.29 519 ILE D CA 1
ATOM 16404 C C . ILE D 1 394 ? -30.437 61.727 53.404 1.00 41.98 519 ILE D C 1
ATOM 16405 O O . ILE D 1 394 ? -30.915 60.905 54.194 1.00 42.16 519 ILE D O 1
ATOM 16410 N N . LEU D 1 395 ? -30.716 61.727 52.088 1.00 36.77 520 LEU D N 1
ATOM 16411 C CA . LEU D 1 395 ? -31.531 60.669 51.488 1.00 35.60 520 LEU D CA 1
ATOM 16412 C C . LEU D 1 395 ? -30.709 59.931 50.455 1.00 37.30 520 LEU D C 1
ATOM 16413 O O . LEU D 1 395 ? -29.831 60.529 49.831 1.00 34.72 520 LEU D O 1
ATOM 16418 N N . GLU D 1 396 ? -31.047 58.647 50.225 1.00 33.79 521 GLU D N 1
ATOM 16419 C CA . GLU D 1 396 ? -30.456 57.845 49.149 1.00 34.29 521 GLU D CA 1
ATOM 16420 C C . GLU D 1 396 ? -31.004 58.459 47.850 1.00 37.71 521 GLU D C 1
ATOM 16421 O O . GLU D 1 396 ? -32.057 59.101 47.885 1.00 36.79 521 GLU D O 1
ATOM 16427 N N . SER D 1 397 ? -30.298 58.283 46.730 1.00 33.74 522 SER D N 1
ATOM 16428 C CA . SER D 1 397 ? -30.706 58.784 45.418 1.00 32.73 522 SER D CA 1
ATOM 16429 C C . SER D 1 397 ? -32.044 58.178 44.975 1.00 36.00 522 SER D C 1
ATOM 16430 O O . SER D 1 397 ? -32.816 58.847 44.291 1.00 36.36 522 SER D O 1
ATOM 16433 N N . THR D 1 398 ? -32.334 56.933 45.391 1.00 33.53 523 THR D N 1
ATOM 16434 C CA . THR D 1 398 ? -33.620 56.260 45.122 1.00 33.92 523 THR D CA 1
ATOM 16435 C C . THR D 1 398 ? -34.773 57.010 45.847 1.00 34.42 523 THR D C 1
ATOM 16436 O O . THR D 1 398 ? -35.861 57.155 45.289 1.00 33.34 523 THR D O 1
ATOM 16440 N N . GLU D 1 399 ? -34.506 57.505 47.064 1.00 30.09 524 GLU D N 1
ATOM 16441 C CA . GLU D 1 399 ? -35.466 58.250 47.887 1.00 29.73 524 GLU D CA 1
ATOM 16442 C C . GLU D 1 399 ? -35.672 59.651 47.352 1.00 34.80 524 GLU D C 1
ATOM 16443 O O . GLU D 1 399 ? -36.784 60.176 47.450 1.00 35.48 524 GLU D O 1
ATOM 16449 N N . ILE D 1 400 ? -34.621 60.239 46.739 1.00 31.61 525 ILE D N 1
ATOM 16450 C CA . ILE D 1 400 ? -34.724 61.550 46.119 1.00 31.47 525 ILE D CA 1
ATOM 16451 C C . ILE D 1 400 ? -35.574 61.386 44.840 1.00 36.54 525 ILE D C 1
ATOM 16452 O O . ILE D 1 400 ? -36.563 62.112 44.679 1.00 36.13 525 ILE D O 1
ATOM 16457 N N . ALA D 1 401 ? -35.239 60.382 43.988 1.00 33.41 526 ALA D N 1
ATOM 16458 C CA . ALA D 1 401 ? -36.008 60.038 42.777 1.00 33.20 526 ALA D CA 1
ATOM 16459 C C . ALA D 1 401 ? -37.484 59.785 43.157 1.00 34.30 526 ALA D C 1
ATOM 16460 O O . ALA D 1 401 ? -38.372 60.240 42.456 1.00 34.69 526 ALA D O 1
ATOM 16462 N N . LEU D 1 402 ? -37.737 59.112 44.295 1.00 30.95 527 LEU D N 1
ATOM 16463 C CA . LEU D 1 402 ? -39.086 58.873 44.835 1.00 29.77 527 LEU D CA 1
ATOM 16464 C C . LEU D 1 402 ? -39.836 60.194 45.109 1.00 33.94 527 LEU D C 1
ATOM 16465 O O . LEU D 1 402 ? -40.959 60.356 44.636 1.00 33.60 527 LEU D O 1
ATOM 16470 N N . LEU D 1 403 ? -39.201 61.152 45.801 1.00 31.04 528 LEU D N 1
ATOM 16471 C CA . LEU D 1 403 ? -39.843 62.443 46.086 1.00 32.04 528 LEU D CA 1
ATOM 16472 C C . LEU D 1 403 ? -40.123 63.243 44.800 1.00 37.41 528 LEU D C 1
ATOM 16473 O O . LEU D 1 403 ? -41.066 64.032 44.780 1.00 36.35 528 LEU D O 1
ATOM 16478 N N . ASN D 1 404 ? -39.372 62.963 43.712 1.00 34.05 529 ASN D N 1
ATOM 16479 C CA . ASN D 1 404 ? -39.553 63.609 42.406 1.00 33.23 529 ASN D CA 1
ATOM 16480 C C . ASN D 1 404 ? -40.546 62.841 41.511 1.00 34.40 529 ASN D C 1
ATOM 16481 O O . ASN D 1 404 ? -40.812 63.264 40.387 1.00 33.15 529 ASN D O 1
ATOM 16486 N N . ASN D 1 405 ? -41.084 61.718 42.008 1.00 30.39 530 ASN D N 1
ATOM 16487 C CA . ASN D 1 405 ? -42.056 60.877 41.299 1.00 29.48 530 ASN D CA 1
ATOM 16488 C C . ASN D 1 405 ? -43.457 61.330 41.678 1.00 33.81 530 ASN D C 1
ATOM 16489 O O . ASN D 1 405 ? -44.065 60.792 42.618 1.00 33.79 530 ASN D O 1
ATOM 16494 N N . ILE D 1 406 ? -43.953 62.345 40.948 1.00 31.29 531 ILE D N 1
ATOM 16495 C CA . ILE D 1 406 ? -45.251 62.988 41.164 1.00 32.29 531 ILE D CA 1
ATOM 16496 C C . ILE D 1 406 ? -46.424 61.986 40.927 1.00 35.50 531 ILE D C 1
ATOM 16497 O O . ILE D 1 406 ? -47.266 61.898 41.830 1.00 35.69 531 ILE D O 1
ATOM 16502 N N . PRO D 1 407 ? -46.521 61.241 39.787 1.00 31.47 532 PRO D N 1
ATOM 16503 C CA . PRO D 1 407 ? -47.646 60.291 39.610 1.00 31.24 532 PRO D CA 1
ATOM 16504 C C . PRO D 1 407 ? -47.812 59.233 40.731 1.00 33.70 532 PRO D C 1
ATOM 16505 O O . PRO D 1 407 ? -48.941 58.834 41.032 1.00 32.37 532 PRO D O 1
ATOM 16509 N N . TYR D 1 408 ? -46.705 58.778 41.333 1.00 30.42 533 TYR D N 1
ATOM 16510 C CA . TYR D 1 408 ? -46.699 57.821 42.452 1.00 29.88 533 TYR D CA 1
ATOM 16511 C C . TYR D 1 408 ? -47.503 58.401 43.646 1.00 35.08 533 TYR D C 1
ATOM 16512 O O . TYR D 1 408 ? -48.412 57.750 44.180 1.00 34.87 533 TYR D O 1
ATOM 16521 N N . HIS D 1 409 ? -47.181 59.644 44.024 1.00 30.46 534 HIS D N 1
ATOM 16522 C CA . HIS D 1 409 ? -47.789 60.303 45.177 1.00 30.53 534 HIS D CA 1
ATOM 16523 C C . HIS D 1 409 ? -49.215 60.733 44.902 1.00 35.55 534 HIS D C 1
ATOM 16524 O O . HIS D 1 409 ? -50.082 60.492 45.753 1.00 36.40 534 HIS D O 1
ATOM 16531 N N . GLU D 1 410 ? -49.477 61.279 43.707 1.00 31.61 535 GLU D N 1
ATOM 16532 C CA . GLU D 1 410 ? -50.830 61.658 43.280 1.00 33.15 535 GLU D CA 1
ATOM 16533 C C . GLU D 1 410 ? -51.737 60.417 43.179 1.00 39.30 535 GLU D C 1
ATOM 16534 O O . GLU D 1 410 ? -52.893 60.473 43.594 1.00 39.93 535 GLU D O 1
ATOM 16540 N N . GLY D 1 411 ? -51.174 59.295 42.725 1.00 34.92 536 GLY D N 1
ATOM 16541 C CA . GLY D 1 411 ? -51.917 58.047 42.637 1.00 34.17 536 GLY D CA 1
ATOM 16542 C C . GLY D 1 411 ? -52.307 57.525 44.001 1.00 35.92 536 GLY D C 1
ATOM 16543 O O . GLY D 1 411 ? -53.455 57.138 44.215 1.00 35.07 536 GLY D O 1
ATOM 16544 N N . PHE D 1 412 ? -51.341 57.535 44.949 1.00 31.26 537 PHE D N 1
ATOM 16545 C CA . PHE D 1 412 ? -51.548 57.110 46.331 1.00 29.21 537 PHE D CA 1
ATOM 16546 C C . PHE D 1 412 ? -52.549 58.010 47.060 1.00 34.19 537 PHE D C 1
ATOM 16547 O O . PHE D 1 412 ? -53.394 57.506 47.796 1.00 34.93 537 PHE D O 1
ATOM 16555 N N . LYS D 1 413 ? -52.471 59.331 46.836 1.00 31.07 538 LYS D N 1
ATOM 16556 C CA . LYS D 1 413 ? -53.409 60.293 47.421 1.00 31.90 538 LYS D CA 1
ATOM 16557 C C . LYS D 1 413 ? -54.868 59.957 46.999 1.00 38.05 538 LYS D C 1
ATOM 16558 O O . LYS D 1 413 ? -55.737 59.813 47.867 1.00 36.83 538 LYS D O 1
ATOM 16563 N N . MET D 1 414 ? -55.117 59.801 45.681 1.00 35.18 539 MET D N 1
ATOM 16564 C CA . MET D 1 414 ? -56.440 59.448 45.166 1.00 35.14 539 MET D CA 1
ATOM 16565 C C . MET D 1 414 ? -56.900 58.070 45.648 1.00 39.49 539 MET D C 1
ATOM 16566 O O . MET D 1 414 ? -58.059 57.940 46.026 1.00 39.55 539 MET D O 1
ATOM 16568 N N . ALA D 1 415 ? -56.006 57.035 45.645 1.00 37.48 540 ALA D N 1
ATOM 16569 C CA . ALA D 1 415 ? -56.393 55.685 46.080 1.00 36.21 540 ALA D CA 1
ATOM 16570 C C . ALA D 1 415 ? -56.744 55.653 47.569 1.00 37.94 540 ALA D C 1
ATOM 16571 O O . ALA D 1 415 ? -57.733 55.021 47.946 1.00 36.74 540 ALA D O 1
ATOM 16573 N N . MET D 1 416 ? -55.974 56.378 48.416 1.00 35.58 541 MET D N 1
ATOM 16574 C CA . MET D 1 416 ? -56.256 56.452 49.863 1.00 34.36 541 MET D CA 1
ATOM 16575 C C . MET D 1 416 ? -57.572 57.195 50.130 1.00 38.84 541 MET D C 1
ATOM 16576 O O . MET D 1 416 ? -58.356 56.742 50.975 1.00 40.12 541 MET D O 1
ATOM 16581 N N . SER D 1 417 ? -57.832 58.300 49.395 1.00 33.34 542 SER D N 1
ATOM 16582 C CA . SER D 1 417 ? -59.078 59.086 49.508 1.00 34.52 542 SER D CA 1
ATOM 16583 C C . SER D 1 417 ? -60.347 58.244 49.214 1.00 41.71 542 SER D C 1
ATOM 16584 O O . SER D 1 417 ? -61.357 58.414 49.901 1.00 40.14 542 SER D O 1
ATOM 16587 N N . LYS D 1 418 ? -60.282 57.330 48.217 1.00 40.45 543 LYS D N 1
ATOM 16588 C CA . LYS D 1 418 ? -61.407 56.460 47.851 1.00 41.32 543 LYS D CA 1
ATOM 16589 C C . LYS D 1 418 ? -61.754 55.462 48.965 1.00 47.02 543 LYS D C 1
ATOM 16590 O O . LYS D 1 418 ? -62.928 55.141 49.143 1.00 48.48 543 LYS D O 1
ATOM 16596 N N . VAL D 1 419 ? -60.745 54.985 49.724 1.00 43.24 544 VAL D N 1
ATOM 16597 C CA . VAL D 1 419 ? -60.964 54.044 50.828 1.00 42.55 544 VAL D CA 1
ATOM 16598 C C . VAL D 1 419 ? -61.642 54.789 51.975 1.00 48.96 544 VAL D C 1
ATOM 16599 O O . VAL D 1 419 ? -62.618 54.293 52.534 1.00 50.42 544 VAL D O 1
ATOM 16603 N N . LEU D 1 420 ? -61.148 55.993 52.296 1.00 45.84 545 LEU D N 1
ATOM 16604 C CA . LEU D 1 420 ? -61.687 56.862 53.332 1.00 46.47 545 LEU D CA 1
ATOM 16605 C C . LEU D 1 420 ? -63.138 57.241 52.972 1.00 49.32 545 LEU D C 1
ATOM 16606 O O . LEU D 1 420 ? -64.012 57.116 53.814 1.00 48.84 545 LEU D O 1
ATOM 16611 N N . SER D 1 421 ? -63.398 57.613 51.706 1.00 45.42 546 SER D N 1
ATOM 16612 C CA . SER D 1 421 ? -64.735 57.952 51.197 1.00 45.38 546 SER D CA 1
ATOM 16613 C C . SER D 1 421 ? -65.732 56.780 51.314 1.00 50.80 546 SER D C 1
ATOM 16614 O O . SER D 1 421 ? -66.905 57.020 51.621 1.00 51.35 546 SER D O 1
ATOM 16617 N N . SER D 1 422 ? -65.277 55.525 51.090 1.00 46.74 547 SER D N 1
ATOM 16618 C CA . SER D 1 422 ? -66.145 54.346 51.188 1.00 46.32 547 SER D CA 1
ATOM 16619 C C . SER D 1 422 ? -66.356 53.868 52.651 1.00 50.77 547 SER D C 1
ATOM 16620 O O . SER D 1 422 ? -67.438 53.371 52.971 1.00 51.62 547 SER D O 1
ATOM 16623 N N . LEU D 1 423 ? -65.363 54.043 53.537 1.00 47.17 548 LEU D N 1
ATOM 16624 C CA . LEU D 1 423 ? -65.498 53.609 54.934 1.00 46.92 548 LEU D CA 1
ATOM 16625 C C . LEU D 1 423 ? -66.026 54.692 55.880 1.00 50.10 548 LEU D C 1
ATOM 16626 O O . LEU D 1 423 ? -66.909 54.416 56.691 1.00 49.27 548 LEU D O 1
ATOM 16631 N N . THR D 1 424 ? -65.423 55.892 55.851 1.00 47.47 549 THR D N 1
ATOM 16632 C CA . THR D 1 424 ? -65.777 57.000 56.753 1.00 46.78 549 THR D CA 1
ATOM 16633 C C . THR D 1 424 ? -65.803 58.325 55.953 1.00 48.86 549 THR D C 1
ATOM 16634 O O . THR D 1 424 ? -64.861 59.106 56.068 1.00 48.87 549 THR D O 1
ATOM 16638 N N . PRO D 1 425 ? -66.845 58.581 55.113 1.00 44.32 550 PRO D N 1
ATOM 16639 C CA . PRO D 1 425 ? -66.852 59.796 54.281 1.00 44.11 550 PRO D CA 1
ATOM 16640 C C . PRO D 1 425 ? -66.806 61.120 55.047 1.00 48.24 550 PRO D C 1
ATOM 16641 O O . PRO D 1 425 ? -66.329 62.102 54.488 1.00 49.59 550 PRO D O 1
ATOM 16645 N N . GLU D 1 426 ? -67.274 61.160 56.303 1.00 43.07 551 GLU D N 1
ATOM 16646 C CA . GLU D 1 426 ? -67.252 62.389 57.101 1.00 42.17 551 GLU D CA 1
ATOM 16647 C C . GLU D 1 426 ? -65.817 62.757 57.530 1.00 45.14 551 GLU D C 1
ATOM 16648 O O . GLU D 1 426 ? -65.564 63.923 57.843 1.00 45.84 551 GLU D O 1
ATOM 16654 N N . LYS D 1 427 ? -64.896 61.763 57.545 1.00 39.11 552 LYS D N 1
ATOM 16655 C CA . LYS D 1 427 ? -63.494 61.918 57.926 1.00 38.01 552 LYS D CA 1
ATOM 16656 C C . LYS D 1 427 ? -62.657 62.448 56.769 1.00 42.80 552 LYS D C 1
ATOM 16657 O O . LYS D 1 427 ? -61.555 62.923 57.003 1.00 43.17 552 LYS D O 1
ATOM 16663 N N . LEU D 1 428 ? -63.150 62.344 55.529 1.00 39.24 553 LEU D N 1
ATOM 16664 C CA . LEU D 1 428 ? -62.470 62.853 54.338 1.00 38.08 553 LEU D CA 1
ATOM 16665 C C . LEU D 1 428 ? -62.662 64.364 54.266 1.00 39.71 553 LEU D C 1
ATOM 16666 O O . LEU D 1 428 ? -63.783 64.824 54.349 1.00 39.56 553 LEU D O 1
ATOM 16671 N N . TYR D 1 429 ? -61.572 65.127 54.145 1.00 36.61 554 TYR D N 1
ATOM 16672 C CA . TYR D 1 429 ? -61.634 66.592 54.137 1.00 36.88 554 TYR D CA 1
ATOM 16673 C C . TYR D 1 429 ? -62.150 67.175 52.809 1.00 42.14 554 TYR D C 1
ATOM 16674 O O . TYR D 1 429 ? -62.903 68.144 52.840 1.00 41.69 554 TYR D O 1
ATOM 16683 N N . GLN D 1 430 ? -61.725 66.614 51.670 1.00 41.23 555 GLN D N 1
ATOM 16684 C CA . GLN D 1 430 ? -62.122 67.037 50.321 1.00 87.61 555 GLN D CA 1
ATOM 16685 C C . GLN D 1 430 ? -62.614 65.850 49.507 1.00 99.32 555 GLN D C 1
ATOM 16686 O O . GLN D 1 430 ? -63.728 65.389 49.717 1.00 65.70 555 GLN D O 1
ATOM 16688 N N . ASN D 1 452 ? -68.069 57.953 64.584 1.00 55.79 577 ASN D N 1
ATOM 16689 C CA . ASN D 1 452 ? -67.474 58.281 65.875 1.00 54.16 577 ASN D CA 1
ATOM 16690 C C . ASN D 1 452 ? -66.197 59.133 65.664 1.00 53.27 577 ASN D C 1
ATOM 16691 O O . ASN D 1 452 ? -65.189 58.676 65.124 1.00 52.42 577 ASN D O 1
ATOM 16696 N N . ILE D 1 453 ? -66.275 60.378 66.121 1.00 47.86 578 ILE D N 1
ATOM 16697 C CA . ILE D 1 453 ? -65.233 61.398 66.049 1.00 47.75 578 ILE D CA 1
ATOM 16698 C C . ILE D 1 453 ? -63.975 61.013 66.881 1.00 50.89 578 ILE D C 1
ATOM 16699 O O . ILE D 1 453 ? -62.893 61.525 66.601 1.00 51.24 578 ILE D O 1
ATOM 16704 N N . LEU D 1 454 ? -64.119 60.122 67.880 1.00 46.24 579 LEU D N 1
ATOM 16705 C CA . LEU D 1 454 ? -63.013 59.659 68.732 1.00 44.95 579 LEU D CA 1
ATOM 16706 C C . LEU D 1 454 ? -62.399 58.362 68.196 1.00 50.01 579 LEU D C 1
ATOM 16707 O O . LEU D 1 454 ? -61.345 57.945 68.685 1.00 49.81 579 LEU D O 1
ATOM 16712 N N . GLU D 1 455 ? -63.049 57.741 67.178 1.00 47.15 580 GLU D N 1
ATOM 16713 C CA . GLU D 1 455 ? -62.626 56.471 66.572 1.00 47.41 580 GLU D CA 1
ATOM 16714 C C . GLU D 1 455 ? -61.705 56.761 65.393 1.00 54.48 580 GLU D C 1
ATOM 16715 O O . GLU D 1 455 ? -62.139 57.348 64.385 1.00 54.16 580 GLU D O 1
ATOM 16721 N N . PRO D 1 456 ? -60.413 56.349 65.544 1.00 52.11 581 PRO D N 1
ATOM 16722 C CA . PRO D 1 456 ? -59.416 56.657 64.512 1.00 51.54 581 PRO D CA 1
ATOM 16723 C C . PRO D 1 456 ? -59.454 55.725 63.318 1.00 50.76 581 PRO D C 1
ATOM 16724 O O . PRO D 1 456 ? -59.784 54.557 63.450 1.00 49.70 581 PRO D O 1
ATOM 16728 N N . PHE D 1 457 ? -59.110 56.278 62.152 1.00 46.38 582 PHE D N 1
ATOM 16729 C CA . PHE D 1 457 ? -58.953 55.582 60.877 1.00 45.79 582 PHE D CA 1
ATOM 16730 C C . PHE D 1 457 ? -57.436 55.333 60.797 1.00 49.37 582 PHE D C 1
ATOM 16731 O O . PHE D 1 457 ? -56.664 56.257 60.530 1.00 49.90 582 PHE D O 1
ATOM 16739 N N . TYR D 1 458 ? -57.011 54.115 61.142 1.00 45.16 583 TYR D N 1
ATOM 16740 C CA . TYR D 1 458 ? -55.602 53.755 61.181 1.00 44.75 583 TYR D CA 1
ATOM 16741 C C . TYR D 1 458 ? -55.023 53.419 59.792 1.00 45.49 583 TYR D C 1
ATOM 16742 O O . TYR D 1 458 ? -55.575 52.592 59.066 1.00 44.77 583 TYR D O 1
ATOM 16751 N N . VAL D 1 459 ? -53.896 54.076 59.438 1.00 38.63 584 VAL D N 1
ATOM 16752 C CA . VAL D 1 459 ? -53.152 53.887 58.187 1.00 37.02 584 VAL D CA 1
ATOM 16753 C C . VAL D 1 459 ? -51.715 53.493 58.527 1.00 37.11 584 VAL D C 1
ATOM 16754 O O . VAL D 1 459 ? -51.030 54.210 59.275 1.00 33.91 584 VAL D O 1
ATOM 16758 N N . LEU D 1 460 ? -51.280 52.311 58.020 1.00 33.80 585 LEU D N 1
ATOM 16759 C CA . LEU D 1 460 ? -49.898 51.862 58.203 1.00 33.44 585 LEU D CA 1
ATOM 16760 C C . LEU D 1 460 ? -49.121 51.904 56.899 1.00 34.94 585 LEU D C 1
ATOM 16761 O O . LEU D 1 460 ? -49.496 51.260 55.906 1.00 33.30 585 LEU D O 1
ATOM 16766 N N . ASP D 1 461 ? -47.992 52.591 56.921 1.00 31.94 586 ASP D N 1
ATOM 16767 C CA . ASP D 1 461 ? -47.104 52.602 55.767 1.00 30.97 586 ASP D CA 1
ATOM 16768 C C . ASP D 1 461 ? -45.886 51.691 56.056 1.00 34.48 586 ASP D C 1
ATOM 16769 O O . ASP D 1 461 ? -45.085 52.002 56.930 1.00 33.45 586 ASP D O 1
ATOM 16774 N N . VAL D 1 462 ? -45.781 50.550 55.347 1.00 32.39 587 VAL D N 1
ATOM 16775 C CA . VAL D 1 462 ? -44.685 49.582 55.501 1.00 32.93 587 VAL D CA 1
ATOM 16776 C C . VAL D 1 462 ? -43.705 49.709 54.306 1.00 38.91 587 VAL D C 1
ATOM 16777 O O . VAL D 1 462 ? -43.012 48.750 53.946 1.00 38.56 587 VAL D O 1
ATOM 16781 N N . SER D 1 463 ? -43.629 50.915 53.705 1.00 37.08 588 SER D N 1
ATOM 16782 C CA . SER D 1 463 ? -42.659 51.212 52.641 1.00 37.42 588 SER D CA 1
ATOM 16783 C C . SER D 1 463 ? -41.275 51.105 53.281 1.00 44.17 588 SER D C 1
ATOM 16784 O O . SER D 1 463 ? -41.135 51.308 54.491 1.00 45.59 588 SER D O 1
ATOM 16787 N N . GLU D 1 464 ? -40.275 50.748 52.491 1.00 41.95 589 GLU D N 1
ATOM 16788 C CA . GLU D 1 464 ? -38.899 50.624 52.964 1.00 42.28 589 GLU D CA 1
ATOM 16789 C C . GLU D 1 464 ? -38.185 51.930 52.663 1.00 43.41 589 GLU D C 1
ATOM 16790 O O . GLU D 1 464 ? -38.206 52.387 51.524 1.00 40.93 589 GLU D O 1
ATOM 16793 N N . GLY D 1 465 ? -37.564 52.508 53.685 1.00 40.34 590 GLY D N 1
ATOM 16794 C CA . GLY D 1 465 ? -36.830 53.760 53.548 1.00 39.22 590 GLY D CA 1
ATOM 16795 C C . GLY D 1 465 ? -37.717 54.967 53.717 1.00 40.62 590 GLY D C 1
ATOM 16796 O O . GLY D 1 465 ? -38.847 54.853 54.205 1.00 39.77 590 GLY D O 1
ATOM 16797 N N . PHE D 1 466 ? -37.201 56.132 53.328 1.00 36.73 591 PHE D N 1
ATOM 16798 C CA . PHE D 1 466 ? -37.915 57.398 53.471 1.00 35.68 591 PHE D CA 1
ATOM 16799 C C . PHE D 1 466 ? -39.226 57.386 52.700 1.00 38.09 591 PHE D C 1
ATOM 16800 O O . PHE D 1 466 ? -39.269 56.930 51.555 1.00 34.56 591 PHE D O 1
ATOM 16808 N N . SER D 1 467 ? -40.298 57.859 53.357 1.00 34.56 592 SER D N 1
ATOM 16809 C CA . SER D 1 467 ? -41.609 57.887 52.737 1.00 33.78 592 SER D CA 1
ATOM 16810 C C . SER D 1 467 ? -42.440 59.003 53.307 1.00 38.20 592 SER D C 1
ATOM 16811 O O . SER D 1 467 ? -42.392 59.235 54.512 1.00 38.77 592 SER D O 1
ATOM 16814 N N . VAL D 1 468 ? -43.200 59.709 52.441 1.00 34.60 593 VAL D N 1
ATOM 16815 C CA . VAL D 1 468 ? -44.078 60.804 52.871 1.00 33.81 593 VAL D CA 1
ATOM 16816 C C . VAL D 1 468 ? -45.559 60.384 52.773 1.00 36.60 593 VAL D C 1
ATOM 16817 O O . VAL D 1 468 ? -46.424 61.172 53.120 1.00 37.42 593 VAL D O 1
ATOM 16821 N N . LEU D 1 469 ? -45.846 59.140 52.343 1.00 31.16 594 LEU D N 1
ATOM 16822 C CA . LEU D 1 469 ? -47.208 58.611 52.241 1.00 29.75 594 LEU D CA 1
ATOM 16823 C C . LEU D 1 469 ? -48.015 58.789 53.561 1.00 34.02 594 LEU D C 1
ATOM 16824 O O . LEU D 1 469 ? -49.178 59.186 53.444 1.00 33.06 594 LEU D O 1
ATOM 16829 N N . PRO D 1 470 ? -47.431 58.622 54.798 1.00 30.89 595 PRO D N 1
ATOM 16830 C CA . PRO D 1 470 ? -48.206 58.894 56.019 1.00 31.71 595 PRO D CA 1
ATOM 16831 C C . PRO D 1 470 ? -48.598 60.376 56.198 1.00 34.63 595 PRO D C 1
ATOM 16832 O O . PRO D 1 470 ? -49.588 60.665 56.870 1.00 33.71 595 PRO D O 1
ATOM 16836 N N . VAL D 1 471 ? -47.812 61.317 55.632 1.00 31.58 596 VAL D N 1
ATOM 16837 C CA . VAL D 1 471 ? -48.117 62.745 55.717 1.00 31.66 596 VAL D CA 1
ATOM 16838 C C . VAL D 1 471 ? -49.259 63.023 54.740 1.00 35.32 596 VAL D C 1
ATOM 16839 O O . VAL D 1 471 ? -50.228 63.674 55.116 1.00 35.16 596 VAL D O 1
ATOM 16843 N N . ILE D 1 472 ? -49.188 62.460 53.532 1.00 30.82 597 ILE D N 1
ATOM 16844 C CA . ILE D 1 472 ? -50.265 62.582 52.539 1.00 30.35 597 ILE D CA 1
ATOM 16845 C C . ILE D 1 472 ? -51.570 62.061 53.166 1.00 33.66 597 ILE D C 1
ATOM 16846 O O . ILE D 1 472 ? -52.552 62.783 53.132 1.00 34.34 597 ILE D O 1
ATOM 16851 N N . ALA D 1 473 ? -51.546 60.876 53.818 1.00 30.26 598 ALA D N 1
ATOM 16852 C CA . ALA D 1 473 ? -52.727 60.280 54.467 1.00 30.30 598 ALA D CA 1
ATOM 16853 C C . ALA D 1 473 ? -53.343 61.240 55.505 1.00 36.95 598 ALA D C 1
ATOM 16854 O O . ALA D 1 473 ? -54.541 61.509 55.439 1.00 36.46 598 ALA D O 1
ATOM 16856 N N . GLY D 1 474 ? -52.510 61.799 56.389 1.00 35.44 599 GLY D N 1
ATOM 16857 C CA . GLY D 1 474 ? -52.930 62.739 57.426 1.00 35.85 599 GLY D CA 1
ATOM 16858 C C . GLY D 1 474 ? -53.503 64.054 56.922 1.00 39.41 599 GLY D C 1
ATOM 16859 O O . GLY D 1 474 ? -54.324 64.672 57.606 1.00 37.60 599 GLY D O 1
ATOM 16860 N N . THR D 1 475 ? -53.060 64.521 55.738 1.00 37.20 600 THR D N 1
ATOM 16861 C CA . THR D 1 475 ? -53.590 65.775 55.147 1.00 37.46 600 THR D CA 1
ATOM 16862 C C . THR D 1 475 ? -54.944 65.550 54.445 1.00 42.94 600 THR D C 1
ATOM 16863 O O . THR D 1 475 ? -55.672 66.513 54.205 1.00 44.09 600 THR D O 1
ATOM 16867 N N . LEU D 1 476 ? -55.265 64.289 54.131 1.00 40.25 601 LEU D N 1
ATOM 16868 C CA . LEU D 1 476 ? -56.491 63.862 53.438 1.00 40.70 601 LEU D CA 1
ATOM 16869 C C . LEU D 1 476 ? -57.721 63.819 54.273 1.00 41.40 601 LEU D C 1
ATOM 16870 O O . LEU D 1 476 ? -58.807 64.017 53.751 1.00 41.71 601 LEU D O 1
ATOM 16875 N N . GLY D 1 477 ? -57.575 63.326 55.477 1.00 37.10 602 GLY D N 1
ATOM 16876 C CA . GLY D 1 477 ? -58.702 63.130 56.367 1.00 36.51 602 GLY D CA 1
ATOM 16877 C C . GLY D 1 477 ? -58.280 62.965 57.799 1.00 37.85 602 GLY D C 1
ATOM 16878 O O . GLY D 1 477 ? -57.073 63.030 58.104 1.00 34.16 602 GLY D O 1
ATOM 16879 N N A GLN D 1 478 ? -59.251 62.839 58.712 0.50 34.27 603 GLN D N 1
ATOM 16880 N N B GLN D 1 478 ? -59.300 62.723 58.668 0.50 35.16 603 GLN D N 1
ATOM 16881 C CA A GLN D 1 478 ? -58.941 62.704 60.132 0.50 33.64 603 GLN D CA 1
ATOM 16882 C CA B GLN D 1 478 ? -59.177 62.438 60.096 0.50 34.97 603 GLN D CA 1
ATOM 16883 C C A GLN D 1 478 ? -58.473 61.269 60.430 0.50 36.74 603 GLN D C 1
ATOM 16884 C C B GLN D 1 478 ? -58.585 61.036 60.185 0.50 38.36 603 GLN D C 1
ATOM 16885 O O A GLN D 1 478 ? -59.163 60.510 61.109 0.50 35.29 603 GLN D O 1
ATOM 16886 O O B GLN D 1 478 ? -59.307 60.063 60.416 0.50 38.53 603 GLN D O 1
ATOM 16897 N N . VAL D 1 479 ? -57.285 60.919 59.895 1.00 34.76 604 VAL D N 1
ATOM 16898 C CA . VAL D 1 479 ? -56.618 59.619 59.979 1.00 35.19 604 VAL D CA 1
ATOM 16899 C C . VAL D 1 479 ? -55.504 59.661 61.032 1.00 38.37 604 VAL D C 1
ATOM 16900 O O . VAL D 1 479 ? -54.964 60.711 61.359 1.00 36.09 604 VAL D O 1
ATOM 16904 N N . LYS D 1 480 ? -55.154 58.487 61.531 1.00 36.74 605 LYS D N 1
ATOM 16905 C CA . LYS D 1 480 ? -54.038 58.292 62.438 1.00 35.65 605 LYS D CA 1
ATOM 16906 C C . LYS D 1 480 ? -53.001 57.547 61.582 1.00 37.15 605 LYS D C 1
ATOM 16907 O O . LYS D 1 480 ? -53.150 56.340 61.362 1.00 36.18 605 LYS D O 1
ATOM 16913 N N . PRO D 1 481 ? -51.997 58.260 61.026 1.00 33.87 606 PRO D N 1
ATOM 16914 C CA . PRO D 1 481 ? -51.016 57.591 60.157 1.00 33.69 606 PRO D CA 1
ATOM 16915 C C . PRO D 1 481 ? -49.751 57.132 60.881 1.00 39.50 606 PRO D C 1
ATOM 16916 O O . PRO D 1 481 ? -49.238 57.821 61.764 1.00 40.20 606 PRO D O 1
ATOM 16920 N N . TYR D 1 482 ? -49.228 55.979 60.477 1.00 36.81 607 TYR D N 1
ATOM 16921 C CA . TYR D 1 482 ? -48.016 55.407 61.058 1.00 37.26 607 TYR D CA 1
ATOM 16922 C C . TYR D 1 482 ? -46.946 55.263 59.979 1.00 39.19 607 TYR D C 1
ATOM 16923 O O . TYR D 1 482 ? -47.216 54.760 58.877 1.00 36.53 607 TYR D O 1
ATOM 16932 N N . SER D 1 483 ? -45.738 55.703 60.314 1.00 36.20 608 SER D N 1
ATOM 16933 C CA . SER D 1 483 ? -44.549 55.654 59.460 1.00 36.93 608 SER D CA 1
ATOM 16934 C C . SER D 1 483 ? -43.619 54.512 59.940 1.00 44.09 608 SER D C 1
ATOM 16935 O O . SER D 1 483 ? -43.468 54.318 61.147 1.00 44.77 608 SER D O 1
ATOM 16938 N N . SER D 1 484 ? -42.997 53.780 59.005 1.00 41.30 609 SER D N 1
ATOM 16939 C CA . SER D 1 484 ? -42.062 52.679 59.314 1.00 41.67 609 SER D CA 1
ATOM 16940 C C . SER D 1 484 ? -40.593 53.075 59.119 1.00 46.75 609 SER D C 1
ATOM 16941 O O . SER D 1 484 ? -39.753 52.178 59.038 1.00 46.88 609 SER D O 1
ATOM 16944 N N . VAL D 1 485 ? -40.272 54.393 59.015 1.00 43.87 610 VAL D N 1
ATOM 16945 C CA . VAL D 1 485 ? -38.880 54.832 58.820 1.00 44.14 610 VAL D CA 1
ATOM 16946 C C . VAL D 1 485 ? -38.023 54.333 59.994 1.00 52.40 610 VAL D C 1
ATOM 16947 O O . VAL D 1 485 ? -38.489 54.325 61.139 1.00 51.65 610 VAL D O 1
ATOM 16951 N N . GLU D 1 486 ? -36.796 53.887 59.692 1.00 52.54 611 GLU D N 1
ATOM 16952 C CA . GLU D 1 486 ? -35.869 53.377 60.696 1.00 53.54 611 GLU D CA 1
ATOM 16953 C C . GLU D 1 486 ? -34.961 54.509 61.248 1.00 58.38 611 GLU D C 1
ATOM 16954 O O . GLU D 1 486 ? -34.989 54.786 62.452 1.00 58.95 611 GLU D O 1
ATOM 16956 N N . LYS D 1 487 ? -34.226 55.202 60.348 1.00 53.98 612 LYS D N 1
ATOM 16957 C CA . LYS D 1 487 ? -33.277 56.285 60.660 1.00 52.48 612 LYS D CA 1
ATOM 16958 C C . LYS D 1 487 ? -33.913 57.431 61.469 1.00 56.37 612 LYS D C 1
ATOM 16959 O O . LYS D 1 487 ? -34.985 57.925 61.115 1.00 56.46 612 LYS D O 1
ATOM 16963 N N . ASP D 1 488 ? -33.226 57.851 62.551 1.00 51.38 613 ASP D N 1
ATOM 16964 C CA . ASP D 1 488 ? -33.663 58.915 63.441 1.00 50.53 613 ASP D CA 1
ATOM 16965 C C . ASP D 1 488 ? -33.805 60.243 62.717 1.00 51.26 613 ASP D C 1
ATOM 16966 O O . ASP D 1 488 ? -34.749 60.979 63.005 1.00 49.26 613 ASP D O 1
ATOM 16971 N N . GLN D 1 489 ? -32.887 60.532 61.767 1.00 47.17 614 GLN D N 1
ATOM 16972 C CA . GLN D 1 489 ? -32.864 61.764 60.957 1.00 46.49 614 GLN D CA 1
ATOM 16973 C C . GLN D 1 489 ? -34.143 61.867 60.102 1.00 44.54 614 GLN D C 1
ATOM 16974 O O . GLN D 1 489 ? -34.661 62.957 59.899 1.00 42.82 614 GLN D O 1
ATOM 16980 N N . HIS D 1 490 ? -34.624 60.727 59.588 1.00 40.65 615 HIS D N 1
ATOM 16981 C CA . HIS D 1 490 ? -35.845 60.618 58.787 1.00 39.19 615 HIS D CA 1
ATOM 16982 C C . HIS D 1 490 ? -37.076 60.955 59.627 1.00 41.15 615 HIS D C 1
ATOM 16983 O O . HIS D 1 490 ? -37.979 61.615 59.130 1.00 39.90 615 HIS D O 1
ATOM 16990 N N . ARG D 1 491 ? -37.097 60.532 60.897 1.00 38.52 616 ARG D N 1
ATOM 16991 C CA . ARG D 1 491 ? -38.199 60.798 61.834 1.00 38.58 616 ARG D CA 1
ATOM 16992 C C . ARG D 1 491 ? -38.319 62.289 62.132 1.00 42.64 616 ARG D C 1
ATOM 16993 O O . ARG D 1 491 ? -39.433 62.831 62.110 1.00 42.04 616 ARG D O 1
ATOM 17001 N N . ILE D 1 492 ? -37.164 62.953 62.368 1.00 40.28 617 ILE D N 1
ATOM 17002 C CA . ILE D 1 492 ? -37.061 64.398 62.633 1.00 40.79 617 ILE D CA 1
ATOM 17003 C C . ILE D 1 492 ? -37.617 65.177 61.435 1.00 42.45 617 ILE D C 1
ATOM 17004 O O . ILE D 1 492 ? -38.449 66.063 61.620 1.00 42.22 617 ILE D O 1
ATOM 17009 N N . ALA D 1 493 ? -37.177 64.817 60.213 1.00 38.13 618 ALA D N 1
ATOM 17010 C CA . ALA D 1 493 ? -37.618 65.449 58.963 1.00 37.76 618 ALA D CA 1
ATOM 17011 C C . ALA D 1 493 ? -39.120 65.305 58.787 1.00 40.21 618 ALA D C 1
ATOM 17012 O O . ALA D 1 493 ? -39.795 66.297 58.495 1.00 40.31 618 ALA D O 1
ATOM 17014 N N . LEU D 1 494 ? -39.652 64.088 59.036 1.00 35.51 619 LEU D N 1
ATOM 17015 C CA . LEU D 1 494 ? -41.085 63.792 58.936 1.00 35.51 619 LEU D CA 1
ATOM 17016 C C . LEU D 1 494 ? -41.903 64.541 59.989 1.00 37.85 619 LEU D C 1
ATOM 17017 O O . LEU D 1 494 ? -43.026 64.951 59.690 1.00 38.12 619 LEU D O 1
ATOM 17022 N N . ASP D 1 495 ? -41.343 64.750 61.194 1.00 34.57 620 ASP D N 1
ATOM 17023 C CA . ASP D 1 495 ? -41.990 65.544 62.249 1.00 35.92 620 ASP D CA 1
ATOM 17024 C C . ASP D 1 495 ? -42.093 67.011 61.825 1.00 39.13 620 ASP D C 1
ATOM 17025 O O . ASP D 1 495 ? -43.125 67.622 62.080 1.00 39.44 620 ASP D O 1
ATOM 17030 N N . LEU D 1 496 ? -41.051 67.546 61.142 1.00 36.10 621 LEU D N 1
ATOM 17031 C CA . LEU D 1 496 ? -41.004 68.927 60.622 1.00 36.68 621 LEU D CA 1
ATOM 17032 C C . LEU D 1 496 ? -41.928 69.091 59.398 1.00 40.15 621 LEU D C 1
ATOM 17033 O O . LEU D 1 496 ? -42.569 70.126 59.242 1.00 42.56 621 LEU D O 1
ATOM 17038 N N . ILE D 1 497 ? -42.028 68.064 58.559 1.00 36.12 622 ILE D N 1
ATOM 17039 C CA . ILE D 1 497 ? -42.946 68.066 57.416 1.00 34.46 622 ILE D CA 1
ATOM 17040 C C . ILE D 1 497 ? -44.386 68.073 57.969 1.00 36.85 622 ILE D C 1
ATOM 17041 O O . ILE D 1 497 ? -45.208 68.840 57.492 1.00 37.10 622 ILE D O 1
ATOM 17046 N N . SER D 1 498 ? -44.672 67.236 58.989 1.00 34.06 623 SER D N 1
ATOM 17047 C CA . SER D 1 498 ? -45.989 67.127 59.623 1.00 33.74 623 SER D CA 1
ATOM 17048 C C . SER D 1 498 ? -46.418 68.484 60.177 1.00 39.08 623 SER D C 1
ATOM 17049 O O . SER D 1 498 ? -47.545 68.919 59.933 1.00 39.34 623 SER D O 1
ATOM 17052 N N A GLU D 1 499 ? -45.497 69.164 60.889 0.50 36.22 624 GLU D N 1
ATOM 17053 N N B GLU D 1 499 ? -45.486 69.160 60.876 0.50 36.65 624 GLU D N 1
ATOM 17054 C CA A GLU D 1 499 ? -45.686 70.485 61.484 0.50 36.64 624 GLU D CA 1
ATOM 17055 C CA B GLU D 1 499 ? -45.603 70.483 61.486 0.50 37.26 624 GLU D CA 1
ATOM 17056 C C A GLU D 1 499 ? -46.005 71.544 60.417 0.50 41.57 624 GLU D C 1
ATOM 17057 C C B GLU D 1 499 ? -45.944 71.560 60.440 0.50 41.78 624 GLU D C 1
ATOM 17058 O O A GLU D 1 499 ? -46.843 72.413 60.657 0.50 41.42 624 GLU D O 1
ATOM 17059 O O B GLU D 1 499 ? -46.726 72.465 60.730 0.50 41.51 624 GLU D O 1
ATOM 17070 N N . ALA D 1 500 ? -45.360 71.452 59.231 1.00 38.68 625 ALA D N 1
ATOM 17071 C CA . ALA D 1 500 ? -45.576 72.378 58.102 1.00 38.11 625 ALA D CA 1
ATOM 17072 C C . ALA D 1 500 ? -46.925 72.104 57.413 1.00 41.63 625 ALA D C 1
ATOM 17073 O O . ALA D 1 500 ? -47.408 72.939 56.653 1.00 41.87 625 ALA D O 1
ATOM 17075 N N . ASN D 1 501 ? -47.516 70.929 57.653 1.00 37.02 626 ASN D N 1
ATOM 17076 C CA . ASN D 1 501 ? -48.801 70.556 57.071 1.00 36.30 626 ASN D CA 1
ATOM 17077 C C . ASN D 1 501 ? -49.921 70.617 58.124 1.00 40.35 626 ASN D C 1
ATOM 17078 O O . ASN D 1 501 ? -50.963 69.966 57.989 1.00 41.15 626 ASN D O 1
ATOM 17083 N N . HIS D 1 502 ? -49.710 71.470 59.128 1.00 38.58 627 HIS D N 1
ATOM 17084 C CA . HIS D 1 502 ? -50.613 71.879 60.220 1.00 40.52 627 HIS D CA 1
ATOM 17085 C C . HIS D 1 502 ? -51.053 70.718 61.119 1.00 43.59 627 HIS D C 1
ATOM 17086 O O . HIS D 1 502 ? -52.117 70.795 61.747 1.00 43.66 627 HIS D O 1
ATOM 17093 N N . PHE D 1 503 ? -50.230 69.666 61.225 1.00 38.82 628 PHE D N 1
ATOM 17094 C CA . PHE D 1 503 ? -50.587 68.550 62.096 1.00 38.88 628 PHE D CA 1
ATOM 17095 C C . PHE D 1 503 ? -50.309 68.961 63.535 1.00 44.56 628 PHE D C 1
ATOM 17096 O O . PHE D 1 503 ? -49.198 69.423 63.819 1.00 43.79 628 PHE D O 1
ATOM 17104 N N . PRO D 1 504 ? -51.273 68.772 64.478 1.00 42.03 629 PRO D N 1
ATOM 17105 C CA . PRO D 1 504 ? -50.937 68.982 65.900 1.00 41.27 629 PRO D CA 1
ATOM 17106 C C . PRO D 1 504 ? -49.894 67.905 66.278 1.00 46.02 629 PRO D C 1
ATOM 17107 O O . PRO D 1 504 ? -49.805 66.872 65.597 1.00 44.49 629 PRO D O 1
ATOM 17111 N N . LYS D 1 505 ? -49.082 68.151 67.322 1.00 43.09 630 LYS D N 1
ATOM 17112 C CA . LYS D 1 505 ? -48.027 67.233 67.771 1.00 41.87 630 LYS D CA 1
ATOM 17113 C C . LYS D 1 505 ? -48.531 65.801 67.943 1.00 42.13 630 LYS D C 1
ATOM 17114 O O . LYS D 1 505 ? -49.645 65.583 68.425 1.00 39.46 630 LYS D O 1
ATOM 17116 N N . GLU D 1 506 ? -47.714 64.828 67.494 1.00 38.74 631 GLU D N 1
ATOM 17117 C CA . GLU D 1 506 ? -47.965 63.384 67.583 1.00 39.24 631 GLU D CA 1
ATOM 17118 C C . GLU D 1 506 ? -49.253 62.927 66.841 1.00 42.23 631 GLU D C 1
ATOM 17119 O O . GLU D 1 506 ? -49.877 61.958 67.271 1.00 43.26 631 GLU D O 1
ATOM 17122 N N . THR D 1 507 ? -49.625 63.586 65.712 1.00 37.55 632 THR D N 1
ATOM 17123 C CA . THR D 1 507 ? -50.682 63.096 64.813 1.00 36.41 632 THR D CA 1
ATOM 17124 C C . THR D 1 507 ? -49.973 61.928 64.086 1.00 38.98 632 THR D C 1
ATOM 17125 O O . THR D 1 507 ? -50.440 60.792 64.139 1.00 38.53 632 THR D O 1
ATOM 17129 N N . LEU D 1 508 ? -48.807 62.210 63.467 1.00 35.12 633 LEU D N 1
ATOM 17130 C CA . LEU D 1 508 ? -48.018 61.166 62.800 1.00 35.11 633 LEU D CA 1
ATOM 17131 C C . LEU D 1 508 ? -47.272 60.373 63.877 1.00 42.83 633 LEU D C 1
ATOM 17132 O O . LEU D 1 508 ? -46.571 60.965 64.708 1.00 43.77 633 LEU D O 1
ATOM 17137 N N . GLU D 1 509 ? -47.400 59.043 63.850 1.00 40.60 634 GLU D N 1
ATOM 17138 C CA . GLU D 1 509 ? -46.672 58.197 64.793 1.00 40.69 634 GLU D CA 1
ATOM 17139 C C . GLU D 1 509 ? -45.722 57.251 64.049 1.00 45.50 634 GLU D C 1
ATOM 17140 O O . GLU D 1 509 ? -45.844 57.082 62.843 1.00 44.51 634 GLU D O 1
ATOM 17146 N N . PHE D 1 510 ? -44.721 56.706 64.754 1.00 44.28 635 PHE D N 1
ATOM 17147 C CA . PHE D 1 510 ? -43.709 55.844 64.151 1.00 44.29 635 PHE D CA 1
ATOM 17148 C C . PHE D 1 510 ? -43.849 54.405 64.659 1.00 50.29 635 PHE D C 1
ATOM 17149 O O . PHE D 1 510 ? -43.870 54.154 65.857 1.00 49.03 635 PHE D O 1
ATOM 17157 N N . TRP D 1 511 ? -44.023 53.484 63.722 1.00 50.41 636 TRP D N 1
ATOM 17158 C CA . TRP D 1 511 ? -44.244 52.066 63.962 1.00 52.17 636 TRP D CA 1
ATOM 17159 C C . TRP D 1 511 ? -42.963 51.313 64.370 1.00 62.55 636 TRP D C 1
ATOM 17160 O O . TRP D 1 511 ? -43.039 50.472 65.264 1.00 63.25 636 TRP D O 1
ATOM 17171 N N . LEU D 1 512 ? -41.805 51.600 63.737 1.00 63.95 637 LEU D N 1
ATOM 17172 C CA . LEU D 1 512 ? -40.541 50.892 64.008 1.00 66.51 637 LEU D CA 1
ATOM 17173 C C . LEU D 1 512 ? -40.117 50.975 65.506 1.00 73.98 637 LEU D C 1
ATOM 17174 O O . LEU D 1 512 ? -40.119 49.933 66.172 1.00 74.16 637 LEU D O 1
ATOM 17176 N N . ARG D 1 513 ? -39.809 52.189 66.034 1.00 71.46 638 ARG D N 1
ATOM 17177 C CA . ARG D 1 513 ? -39.402 52.380 67.429 1.00 99.94 638 ARG D CA 1
ATOM 17178 C C . ARG D 1 513 ? -40.604 52.665 68.319 1.00 123.77 638 ARG D C 1
ATOM 17179 O O . ARG D 1 513 ? -41.346 51.747 68.656 1.00 85.78 638 ARG D O 1
ATOM 17181 N N . MET D 1 521 ? -42.351 43.999 62.334 1.00 58.58 646 MET D N 1
ATOM 17182 C CA . MET D 1 521 ? -43.440 43.056 62.584 1.00 57.36 646 MET D CA 1
ATOM 17183 C C . MET D 1 521 ? -44.804 43.700 62.415 1.00 58.20 646 MET D C 1
ATOM 17184 O O . MET D 1 521 ? -45.065 44.800 62.916 1.00 57.00 646 MET D O 1
ATOM 17186 N N . LEU D 1 522 ? -45.677 42.981 61.715 1.00 53.03 647 LEU D N 1
ATOM 17187 C CA . LEU D 1 522 ? -47.035 43.406 61.455 1.00 52.12 647 LEU D CA 1
ATOM 17188 C C . LEU D 1 522 ? -47.958 42.967 62.601 1.00 55.40 647 LEU D C 1
ATOM 17189 O O . LEU D 1 522 ? -48.114 41.776 62.878 1.00 55.19 647 LEU D O 1
ATOM 17194 N N . GLN D 1 523 ? -48.539 43.953 63.277 1.00 51.27 648 GLN D N 1
ATOM 17195 C CA . GLN D 1 523 ? -49.470 43.767 64.387 1.00 50.61 648 GLN D CA 1
ATOM 17196 C C . GLN D 1 523 ? -50.594 44.786 64.236 1.00 53.01 648 GLN D C 1
ATOM 17197 O O . GLN D 1 523 ? -50.505 45.688 63.394 1.00 51.31 648 GLN D O 1
ATOM 17199 N N . ARG D 1 524 ? -51.637 44.652 65.062 1.00 50.19 649 ARG D N 1
ATOM 17200 C CA . ARG D 1 524 ? -52.776 45.569 65.115 1.00 49.47 649 ARG D CA 1
ATOM 17201 C C . ARG D 1 524 ? -52.298 46.959 65.558 1.00 51.15 649 ARG D C 1
ATOM 17202 O O . ARG D 1 524 ? -51.322 47.034 66.314 1.00 50.17 649 ARG D O 1
ATOM 17210 N N . PRO D 1 525 ? -52.954 48.066 65.128 1.00 46.76 650 PRO D N 1
ATOM 17211 C CA . PRO D 1 525 ? -52.520 49.402 65.601 1.00 47.26 650 PRO D CA 1
ATOM 17212 C C . PRO D 1 525 ? -52.578 49.523 67.128 1.00 54.95 650 PRO D C 1
ATOM 17213 O O . PRO D 1 525 ? -51.648 50.068 67.741 1.00 54.64 650 PRO D O 1
ATOM 17217 N N . LYS D 1 526 ? -53.655 48.956 67.725 1.00 53.34 651 LYS D N 1
ATOM 17218 C CA . LYS D 1 526 ? -53.938 48.839 69.155 1.00 55.23 651 LYS D CA 1
ATOM 17219 C C . LYS D 1 526 ? -54.524 47.443 69.389 1.00 62.29 651 LYS D C 1
ATOM 17220 O O . LYS D 1 526 ? -55.224 46.935 68.510 1.00 61.41 651 LYS D O 1
ATOM 17222 N N . SER D 1 527 ? -54.248 46.831 70.573 1.00 61.29 652 SER D N 1
ATOM 17223 C CA . SER D 1 527 ? -54.650 45.458 70.975 1.00 61.51 652 SER D CA 1
ATOM 17224 C C . SER D 1 527 ? -56.066 44.989 70.474 1.00 64.13 652 SER D C 1
ATOM 17225 O O . SER D 1 527 ? -56.194 43.809 70.138 1.00 64.20 652 SER D O 1
ATOM 17228 N N . ASP D 1 528 ? -57.083 45.875 70.404 1.00 58.35 653 ASP D N 1
ATOM 17229 C CA . ASP D 1 528 ? -58.416 45.481 69.935 1.00 57.27 653 ASP D CA 1
ATOM 17230 C C . ASP D 1 528 ? -58.893 46.368 68.773 1.00 57.73 653 ASP D C 1
ATOM 17231 O O . ASP D 1 528 ? -60.089 46.629 68.636 1.00 57.43 653 ASP D O 1
ATOM 17233 N N . LYS D 1 529 ? -57.958 46.821 67.923 1.00 52.11 654 LYS D N 1
ATOM 17234 C CA . LYS D 1 529 ? -58.271 47.656 66.764 1.00 51.01 654 LYS D CA 1
ATOM 17235 C C . LYS D 1 529 ? -57.685 47.079 65.481 1.00 52.76 654 LYS D C 1
ATOM 17236 O O . LYS D 1 529 ? -56.781 46.252 65.535 1.00 52.92 654 LYS D O 1
ATOM 17240 N N . LEU D 1 530 ? -58.188 47.532 64.328 1.00 47.10 655 LEU D N 1
ATOM 17241 C CA . LEU D 1 530 ? -57.738 47.083 63.016 1.00 45.25 655 LEU D CA 1
ATOM 17242 C C . LEU D 1 530 ? -57.328 48.274 62.111 1.00 46.18 655 LEU D C 1
ATOM 17243 O O . LEU D 1 530 ? -57.735 49.411 62.353 1.00 45.96 655 LEU D O 1
ATOM 17248 N N . TRP D 1 531 ? -56.462 47.993 61.109 1.00 40.08 656 TRP D N 1
ATOM 17249 C CA . TRP D 1 531 ? -55.944 48.938 60.114 1.00 37.24 656 TRP D CA 1
ATOM 17250 C C . TRP D 1 531 ? -56.953 49.087 58.996 1.00 41.72 656 TRP D C 1
ATOM 17251 O O . TRP D 1 531 ? -57.417 48.076 58.448 1.00 41.40 656 TRP D O 1
ATOM 17262 N N . SER D 1 532 ? -57.213 50.335 58.592 1.00 36.84 657 SER D N 1
ATOM 17263 C CA . SER D 1 532 ? -58.097 50.634 57.466 1.00 37.24 657 SER D CA 1
ATOM 17264 C C . SER D 1 532 ? -57.305 50.643 56.125 1.00 40.49 657 SER D C 1
ATOM 17265 O O . SER D 1 532 ? -57.854 50.328 55.064 1.00 38.65 657 SER D O 1
ATOM 17268 N N . ILE D 1 533 ? -56.008 50.979 56.185 1.00 37.94 658 ILE D N 1
ATOM 17269 C CA . ILE D 1 533 ? -55.105 50.960 55.025 1.00 36.63 658 ILE D CA 1
ATOM 17270 C C . ILE D 1 533 ? -53.751 50.426 55.472 1.00 37.35 658 ILE D C 1
ATOM 17271 O O . ILE D 1 533 ? -53.195 50.919 56.462 1.00 36.53 658 ILE D O 1
ATOM 17276 N N . ILE D 1 534 ? -53.200 49.454 54.713 1.00 33.91 659 ILE D N 1
ATOM 17277 C CA . ILE D 1 534 ? -51.835 48.948 54.898 1.00 33.31 659 ILE D CA 1
ATOM 17278 C C . ILE D 1 534 ? -51.110 49.119 53.567 1.00 36.95 659 ILE D C 1
ATOM 17279 O O . ILE D 1 534 ? -51.567 48.588 52.566 1.00 36.36 659 ILE D O 1
ATOM 17284 N N . ILE D 1 535 ? -49.974 49.852 53.552 1.00 34.68 660 ILE D N 1
ATOM 17285 C CA . ILE D 1 535 ? -49.163 50.025 52.332 1.00 32.49 660 ILE D CA 1
ATOM 17286 C C . ILE D 1 535 ? -47.955 49.115 52.440 1.00 36.17 660 ILE D C 1
ATOM 17287 O O . ILE D 1 535 ? -47.181 49.255 53.382 1.00 33.65 660 ILE D O 1
ATOM 17292 N N . LEU D 1 536 ? -47.784 48.201 51.470 1.00 34.37 661 LEU D N 1
ATOM 17293 C CA . LEU D 1 536 ? -46.647 47.274 51.442 1.00 35.67 661 LEU D CA 1
ATOM 17294 C C . LEU D 1 536 ? -45.686 47.624 50.302 1.00 40.58 661 LEU D C 1
ATOM 17295 O O . LEU D 1 536 ? -46.115 48.161 49.286 1.00 41.77 661 LEU D O 1
ATOM 17300 N N . ASP D 1 537 ? -44.401 47.322 50.470 1.00 37.05 662 ASP D N 1
ATOM 17301 C CA . ASP D 1 537 ? -43.351 47.588 49.480 1.00 36.73 662 ASP D CA 1
ATOM 17302 C C . ASP D 1 537 ? -43.149 46.302 48.656 1.00 38.86 662 ASP D C 1
ATOM 17303 O O . ASP D 1 537 ? -42.577 45.339 49.161 1.00 38.49 662 ASP D O 1
ATOM 17308 N N . VAL D 1 538 ? -43.675 46.275 47.413 1.00 33.48 663 VAL D N 1
ATOM 17309 C CA . VAL D 1 538 ? -43.713 45.064 46.581 1.00 33.60 663 VAL D CA 1
ATOM 17310 C C . VAL D 1 538 ? -42.534 44.940 45.602 1.00 36.34 663 VAL D C 1
ATOM 17311 O O . VAL D 1 538 ? -42.056 43.827 45.372 1.00 34.36 663 VAL D O 1
ATOM 17315 N N . ILE D 1 539 ? -42.088 46.049 45.011 1.00 33.39 664 ILE D N 1
ATOM 17316 C CA . ILE D 1 539 ? -41.018 45.975 44.015 1.00 32.27 664 ILE D CA 1
ATOM 17317 C C . ILE D 1 539 ? -39.755 46.632 44.544 1.00 37.28 664 ILE D C 1
ATOM 17318 O O . ILE D 1 539 ? -39.774 47.809 44.903 1.00 37.66 664 ILE D O 1
ATOM 17323 N N . GLU D 1 540 ? -38.650 45.884 44.523 1.00 32.42 665 GLU D N 1
ATOM 17324 C CA . GLU D 1 540 ? -37.350 46.383 44.917 1.00 32.71 665 GLU D CA 1
ATOM 17325 C C . GLU D 1 540 ? -36.872 47.440 43.909 1.00 38.15 665 GLU D C 1
ATOM 17326 O O . GLU D 1 540 ? -37.188 47.329 42.729 1.00 39.05 665 GLU D O 1
ATOM 17332 N N . PRO D 1 541 ? -36.012 48.396 44.322 1.00 35.84 666 PRO D N 1
ATOM 17333 C CA . PRO D 1 541 ? -35.443 49.353 43.342 1.00 35.31 666 PRO D CA 1
ATOM 17334 C C . PRO D 1 541 ? -34.639 48.665 42.224 1.00 39.07 666 PRO D C 1
ATOM 17335 O O . PRO D 1 541 ? -34.409 49.273 41.178 1.00 38.21 666 PRO D O 1
ATOM 17339 N N . SER D 1 542 ? -34.206 47.405 42.459 1.00 35.46 667 SER D N 1
ATOM 17340 C CA . SER D 1 542 ? -33.432 46.571 41.543 1.00 34.11 667 SER D CA 1
ATOM 17341 C C . SER D 1 542 ? -34.247 46.083 40.336 1.00 36.92 667 SER D C 1
ATOM 17342 O O . SER D 1 542 ? -33.666 45.663 39.324 1.00 34.94 667 SER D O 1
ATOM 17345 N N . GLY D 1 543 ? -35.573 46.097 40.474 1.00 33.77 668 GLY D N 1
ATOM 17346 C CA . GLY D 1 543 ? -36.471 45.608 39.430 1.00 32.96 668 GLY D CA 1
ATOM 17347 C C . GLY D 1 543 ? -37.018 44.228 39.728 1.00 34.81 668 GLY D C 1
ATOM 17348 O O . GLY D 1 543 ? -37.789 43.689 38.929 1.00 33.71 668 GLY D O 1
ATOM 17349 N N . LEU D 1 544 ? -36.635 43.645 40.888 1.00 32.72 669 LEU D N 1
ATOM 17350 C CA . LEU D 1 544 ? -37.117 42.326 41.317 1.00 33.08 669 LEU D CA 1
ATOM 17351 C C . LEU D 1 544 ? -38.240 42.448 42.344 1.00 38.13 669 LEU D C 1
ATOM 17352 O O . LEU D 1 544 ? -38.402 43.514 42.960 1.00 36.64 669 LEU D O 1
ATOM 17357 N N . ILE D 1 545 ? -39.015 41.348 42.535 1.00 34.71 670 ILE D N 1
ATOM 17358 C CA . ILE D 1 545 ? -40.099 41.319 43.527 1.00 34.68 670 ILE D CA 1
ATOM 17359 C C . ILE D 1 545 ? -39.456 41.240 44.903 1.00 39.73 670 ILE D C 1
ATOM 17360 O O . ILE D 1 545 ? -38.497 40.481 45.060 1.00 39.86 670 ILE D O 1
ATOM 17365 N N . GLN D 1 546 ? -39.982 42.012 45.895 1.00 36.29 671 GLN D N 1
ATOM 17366 C CA . GLN D 1 546 ? -39.492 41.983 47.266 1.00 35.80 671 GLN D CA 1
ATOM 17367 C C . GLN D 1 546 ? -39.722 40.572 47.850 1.00 43.19 671 GLN D C 1
ATOM 17368 O O . GLN D 1 546 ? -40.800 39.986 47.667 1.00 42.02 671 GLN D O 1
ATOM 17374 N N . GLN D 1 547 ? -38.680 40.018 48.511 1.00 41.31 672 GLN D N 1
ATOM 17375 C CA . GLN D 1 547 ? -38.710 38.708 49.170 1.00 41.09 672 GLN D CA 1
ATOM 17376 C C . GLN D 1 547 ? -39.741 38.757 50.299 1.00 46.08 672 GLN D C 1
ATOM 17377 O O . GLN D 1 547 ? -39.860 39.790 50.963 1.00 46.89 672 GLN D O 1
ATOM 17383 N N . GLU D 1 548 ? -40.497 37.668 50.501 1.00 43.27 673 GLU D N 1
ATOM 17384 C CA . GLU D 1 548 ? -41.506 37.515 51.566 1.00 44.09 673 GLU D CA 1
ATOM 17385 C C . GLU D 1 548 ? -42.694 38.492 51.460 1.00 47.04 673 GLU D C 1
ATOM 17386 O O . GLU D 1 548 ? -43.421 38.647 52.440 1.00 47.47 673 GLU D O 1
ATOM 17392 N N . ILE D 1 549 ? -42.956 39.066 50.269 1.00 42.32 674 ILE D N 1
ATOM 17393 C CA . ILE D 1 549 ? -44.064 40.005 50.113 1.00 40.81 674 ILE D CA 1
ATOM 17394 C C . ILE D 1 549 ? -45.421 39.293 50.326 1.00 44.81 674 ILE D C 1
ATOM 17395 O O . ILE D 1 549 ? -46.262 39.860 51.010 1.00 43.78 674 ILE D O 1
ATOM 17400 N N . MET D 1 550 ? -45.620 38.070 49.807 1.00 44.72 675 MET D N 1
ATOM 17401 C CA . MET D 1 550 ? -46.852 37.284 49.998 1.00 46.34 675 MET D CA 1
ATOM 17402 C C . MET D 1 550 ? -47.126 36.969 51.435 1.00 47.46 675 MET D C 1
ATOM 17403 O O . MET D 1 550 ? -48.290 36.939 51.840 1.00 46.88 675 MET D O 1
ATOM 17408 N N . GLU D 1 551 ? -46.058 36.651 52.184 1.00 44.36 676 GLU D N 1
ATOM 17409 C CA . GLU D 1 551 ? -46.114 36.337 53.603 1.00 44.62 676 GLU D CA 1
ATOM 17410 C C . GLU D 1 551 ? -46.568 37.593 54.361 1.00 47.56 676 GLU D C 1
ATOM 17411 O O . GLU D 1 551 ? -47.461 37.497 55.205 1.00 46.98 676 GLU D O 1
ATOM 17414 N N . LYS D 1 552 ? -46.002 38.775 54.023 1.00 42.56 677 LYS D N 1
ATOM 17415 C CA . LYS D 1 552 ? -46.410 40.046 54.646 1.00 42.20 677 LYS D CA 1
ATOM 17416 C C . LYS D 1 552 ? -47.878 40.356 54.283 1.00 44.08 677 LYS D C 1
ATOM 17417 O O . LYS D 1 552 ? -48.626 40.773 55.151 1.00 41.84 677 LYS D O 1
ATOM 17422 N N . ALA D 1 553 ? -48.294 40.099 53.007 1.00 41.48 678 ALA D N 1
ATOM 17423 C CA . ALA D 1 553 ? -49.675 40.311 52.529 1.00 41.01 678 ALA D CA 1
ATOM 17424 C C . ALA D 1 553 ? -50.677 39.387 53.218 1.00 44.11 678 ALA D C 1
ATOM 17425 O O . ALA D 1 553 ? -51.805 39.809 53.465 1.00 43.14 678 ALA D O 1
ATOM 17427 N N . ALA D 1 554 ? -50.269 38.147 53.552 1.00 42.84 679 ALA D N 1
ATOM 17428 C CA . ALA D 1 554 ? -51.141 37.181 54.251 1.00 43.49 679 ALA D CA 1
ATOM 17429 C C . ALA D 1 554 ? -51.383 37.625 55.689 1.00 48.24 679 ALA D C 1
ATOM 17430 O O . ALA D 1 554 ? -52.529 37.649 56.136 1.00 48.54 679 ALA D O 1
ATOM 17432 N N . ILE D 1 555 ? -50.304 38.027 56.392 1.00 44.80 680 ILE D N 1
ATOM 17433 C CA . ILE D 1 555 ? -50.358 38.534 57.757 1.00 43.75 680 ILE D CA 1
ATOM 17434 C C . ILE D 1 555 ? -51.159 39.844 57.795 1.00 45.86 680 ILE D C 1
ATOM 17435 O O . ILE D 1 555 ? -51.995 40.002 58.680 1.00 45.20 680 ILE D O 1
ATOM 17439 N N . SER D 1 556 ? -50.927 40.753 56.823 1.00 41.14 681 SER D N 1
ATOM 17440 C CA . SER D 1 556 ? -51.596 42.056 56.721 1.00 39.87 681 SER D CA 1
ATOM 17441 C C . SER D 1 556 ? -53.103 41.937 56.535 1.00 46.05 681 SER D C 1
ATOM 17442 O O . SER D 1 556 ? -53.852 42.707 57.139 1.00 44.11 681 SER D O 1
ATOM 17445 N N . ARG D 1 557 ? -53.550 40.962 55.727 1.00 45.43 682 ARG D N 1
ATOM 17446 C CA . ARG D 1 557 ? -54.963 40.749 55.435 1.00 46.26 682 ARG D CA 1
ATOM 17447 C C . ARG D 1 557 ? -55.791 40.436 56.698 1.00 52.34 682 ARG D C 1
ATOM 17448 O O . ARG D 1 557 ? -56.959 40.827 56.767 1.00 53.44 682 ARG D O 1
ATOM 17456 N N . CYS D 1 558 ? -55.180 39.766 57.703 1.00 48.84 683 CYS D N 1
ATOM 17457 C CA . CYS D 1 558 ? -55.823 39.442 58.979 1.00 48.45 683 CYS D CA 1
ATOM 17458 C C . CYS D 1 558 ? -55.966 40.686 59.879 1.00 49.18 683 CYS D C 1
ATOM 17459 O O . CYS D 1 558 ? -56.762 40.663 60.819 1.00 48.77 683 CYS D O 1
ATOM 17462 N N . LEU D 1 559 ? -55.161 41.742 59.629 1.00 43.67 684 LEU D N 1
ATOM 17463 C CA . LEU D 1 559 ? -55.126 42.958 60.443 1.00 43.16 684 LEU D CA 1
ATOM 17464 C C . LEU D 1 559 ? -55.974 44.101 59.862 1.00 46.02 684 LEU D C 1
ATOM 17465 O O . LEU D 1 559 ? -55.970 45.209 60.412 1.00 44.32 684 LEU D O 1
ATOM 17470 N N . LEU D 1 560 ? -56.710 43.824 58.768 1.00 43.86 685 LEU D N 1
ATOM 17471 C CA . LEU D 1 560 ? -57.552 44.802 58.088 1.00 44.04 685 LEU D CA 1
ATOM 17472 C C . LEU D 1 560 ? -58.934 44.884 58.665 1.00 48.82 685 LEU D C 1
ATOM 17473 O O . LEU D 1 560 ? -59.576 43.853 58.900 1.00 48.07 685 LEU D O 1
ATOM 17478 N N . GLN D 1 561 ? -59.428 46.127 58.788 1.00 45.70 686 GLN D N 1
ATOM 17479 C CA . GLN D 1 561 ? -60.790 46.454 59.178 1.00 46.13 686 GLN D CA 1
ATOM 17480 C C . GLN D 1 561 ? -61.657 46.028 57.975 1.00 51.08 686 GLN D C 1
ATOM 17481 O O . GLN D 1 561 ? -61.147 45.973 56.848 1.00 48.66 686 GLN D O 1
ATOM 17487 N N . SER D 1 562 ? -62.935 45.685 58.222 1.00 49.68 687 SER D N 1
ATOM 17488 C CA . SER D 1 562 ? -63.904 45.306 57.190 1.00 50.61 687 SER D CA 1
ATOM 17489 C C . SER D 1 562 ? -64.011 46.477 56.197 1.00 55.73 687 SER D C 1
ATOM 17490 O O . SER D 1 562 ? -64.264 47.620 56.612 1.00 54.47 687 SER D O 1
ATOM 17493 N N . GLY D 1 563 ? -63.727 46.189 54.926 1.00 53.65 688 GLY D N 1
ATOM 17494 C CA . GLY D 1 563 ? -63.714 47.195 53.866 1.00 54.01 688 GLY D CA 1
ATOM 17495 C C . GLY D 1 563 ? -62.368 47.891 53.716 1.00 58.14 688 GLY D C 1
ATOM 17496 O O . GLY D 1 563 ? -62.191 48.713 52.813 1.00 59.62 688 GLY D O 1
ATOM 17497 N N . GLY D 1 564 ? -61.416 47.534 54.587 1.00 52.04 689 GLY D N 1
ATOM 17498 C CA . GLY D 1 564 ? -60.042 48.027 54.586 1.00 49.89 689 GLY D CA 1
ATOM 17499 C C . GLY D 1 564 ? -59.263 47.490 53.401 1.00 50.21 689 GLY D C 1
ATOM 17500 O O . GLY D 1 564 ? -59.658 46.485 52.812 1.00 50.96 689 GLY D O 1
ATOM 17501 N N . LYS D 1 565 ? -58.156 48.147 53.031 1.00 42.80 690 LYS D N 1
ATOM 17502 C CA . LYS D 1 565 ? -57.383 47.749 51.849 1.00 41.45 690 LYS D CA 1
ATOM 17503 C C . LYS D 1 565 ? -55.867 47.677 52.034 1.00 40.12 690 LYS D C 1
ATOM 17504 O O . LYS D 1 565 ? -55.263 48.518 52.705 1.00 36.21 690 LYS D O 1
ATOM 17507 N N . ILE D 1 566 ? -55.261 46.691 51.365 1.00 36.79 691 ILE D N 1
ATOM 17508 C CA . ILE D 1 566 ? -53.813 46.552 51.245 1.00 36.61 691 ILE D CA 1
ATOM 17509 C C . ILE D 1 566 ? -53.453 47.264 49.928 1.00 39.86 691 ILE D C 1
ATOM 17510 O O . ILE D 1 566 ? -54.101 47.032 48.896 1.00 39.15 691 ILE D O 1
ATOM 17515 N N . PHE D 1 567 ? -52.395 48.085 49.964 1.00 35.91 692 PHE D N 1
ATOM 17516 C CA . PHE D 1 567 ? -51.870 48.757 48.777 1.00 35.63 692 PHE D CA 1
ATOM 17517 C C . PHE D 1 567 ? -50.477 48.237 48.468 1.00 39.72 692 PHE D C 1
ATOM 17518 O O . PHE D 1 567 ? -49.655 48.201 49.382 1.00 39.34 692 PHE D O 1
ATOM 17526 N N . PRO D 1 568 ? -50.158 47.863 47.193 1.00 36.44 693 PRO D N 1
ATOM 17527 C CA . PRO D 1 568 ? -51.056 47.741 46.024 1.00 34.53 693 PRO D CA 1
ATOM 17528 C C . PRO D 1 568 ? -51.961 46.504 46.177 1.00 37.68 693 PRO D C 1
ATOM 17529 O O . PRO D 1 568 ? -51.676 45.579 46.953 1.00 37.24 693 PRO D O 1
ATOM 17533 N N . GLN D 1 569 ? -53.064 46.501 45.440 1.00 31.20 694 GLN D N 1
ATOM 17534 C CA . GLN D 1 569 ? -54.041 45.418 45.438 1.00 29.95 694 GLN D CA 1
ATOM 17535 C C . GLN D 1 569 ? -53.452 44.229 44.616 1.00 33.94 694 GLN D C 1
ATOM 17536 O O . GLN D 1 569 ? -53.460 43.077 45.073 1.00 32.89 694 GLN D O 1
ATOM 17542 N N . TYR D 1 570 ? -52.882 44.539 43.438 1.00 29.85 695 TYR D N 1
ATOM 17543 C CA . TYR D 1 570 ? -52.223 43.547 42.605 1.00 31.36 695 TYR D CA 1
ATOM 17544 C C . TYR D 1 570 ? -51.177 44.227 41.747 1.00 36.38 695 TYR D C 1
ATOM 17545 O O . TYR D 1 570 ? -51.202 45.458 41.580 1.00 34.65 695 TYR D O 1
ATOM 17554 N N . VAL D 1 571 ? -50.241 43.418 41.232 1.00 33.44 696 VAL D N 1
ATOM 17555 C CA . VAL D 1 571 ? -49.141 43.877 40.391 1.00 34.30 696 VAL D CA 1
ATOM 17556 C C . VAL D 1 571 ? -49.054 42.980 39.145 1.00 38.34 696 VAL D C 1
ATOM 17557 O O . VAL D 1 571 ? -49.052 41.756 39.258 1.00 36.83 696 VAL D O 1
ATOM 17561 N N . LEU D 1 572 ? -48.971 43.601 37.971 1.00 35.90 697 LEU D N 1
ATOM 17562 C CA . LEU D 1 572 ? -48.810 42.879 36.705 1.00 34.41 697 LEU D CA 1
ATOM 17563 C C . LEU D 1 572 ? -47.386 43.032 36.250 1.00 36.90 697 LEU D C 1
ATOM 17564 O O . LEU D 1 572 ? -46.882 44.144 36.250 1.00 34.53 697 LEU D O 1
ATOM 17569 N N . MET D 1 573 ? -46.731 41.919 35.881 1.00 34.61 698 MET D N 1
ATOM 17570 C CA . MET D 1 573 ? -45.388 41.964 35.315 1.00 34.88 698 MET D CA 1
ATOM 17571 C C . MET D 1 573 ? -45.546 41.987 33.801 1.00 35.50 698 MET D C 1
ATOM 17572 O O . MET D 1 573 ? -46.250 41.146 33.245 1.00 31.78 698 MET D O 1
ATOM 17577 N N . PHE D 1 574 ? -44.924 42.973 33.149 1.00 33.08 699 PHE D N 1
ATOM 17578 C CA . PHE D 1 574 ? -44.925 43.120 31.689 1.00 33.65 699 PHE D CA 1
ATOM 17579 C C . PHE D 1 574 ? -43.525 42.840 31.160 1.00 38.01 699 PHE D C 1
ATOM 17580 O O . PHE D 1 574 ? -42.539 43.118 31.828 1.00 36.54 699 PHE D O 1
ATOM 17588 N N . GLY D 1 575 ? -43.446 42.336 29.951 1.00 35.36 700 GLY D N 1
ATOM 17589 C CA . GLY D 1 575 ? -42.161 42.069 29.315 1.00 34.79 700 GLY D CA 1
ATOM 17590 C C . GLY D 1 575 ? -42.224 42.119 27.811 1.00 35.50 700 GLY D C 1
ATOM 17591 O O . GLY D 1 575 ? -43.307 42.079 27.240 1.00 33.75 700 GLY D O 1
ATOM 17592 N N . LEU D 1 576 ? -41.059 42.206 27.155 1.00 32.81 701 LEU D N 1
ATOM 17593 C CA . LEU D 1 576 ? -41.037 42.221 25.691 1.00 32.37 701 LEU D CA 1
ATOM 17594 C C . LEU D 1 576 ? -39.791 41.508 25.198 1.00 31.90 701 LEU D C 1
ATOM 17595 O O . LEU D 1 576 ? -38.837 41.357 25.950 1.00 31.42 701 LEU D O 1
ATOM 17600 N N . LEU D 1 577 ? -39.867 40.949 23.994 1.00 26.85 702 LEU D N 1
ATOM 17601 C CA . LEU D 1 577 ? -38.750 40.253 23.360 1.00 27.03 702 LEU D CA 1
ATOM 17602 C C . LEU D 1 577 ? -37.851 41.285 22.707 1.00 31.36 702 LEU D C 1
ATOM 17603 O O . LEU D 1 577 ? -38.349 42.163 21.981 1.00 30.55 702 LEU D O 1
ATOM 17608 N N . VAL D 1 578 ? -36.534 41.211 22.980 1.00 27.80 703 VAL D N 1
ATOM 17609 C CA . VAL D 1 578 ? -35.597 42.160 22.345 1.00 27.49 703 VAL D CA 1
ATOM 17610 C C . VAL D 1 578 ? -34.396 41.433 21.731 1.00 32.33 703 VAL D C 1
ATOM 17611 O O . VAL D 1 578 ? -33.947 40.396 22.220 1.00 31.12 703 VAL D O 1
ATOM 17615 N N . GLU D 1 579 ? -33.849 42.047 20.683 1.00 31.80 704 GLU D N 1
ATOM 17616 C CA . GLU D 1 579 ? -32.565 41.721 20.121 1.00 31.73 704 GLU D CA 1
ATOM 17617 C C . GLU D 1 579 ? -31.664 42.844 20.698 1.00 38.82 704 GLU D C 1
ATOM 17618 O O . GLU D 1 579 ? -31.843 44.019 20.369 1.00 37.32 704 GLU D O 1
ATOM 17624 N N . SER D 1 580 ? -30.771 42.490 21.625 1.00 38.87 705 SER D N 1
ATOM 17625 C CA . SER D 1 580 ? -29.866 43.471 22.217 1.00 40.46 705 SER D CA 1
ATOM 17626 C C . SER D 1 580 ? -28.469 42.886 22.328 1.00 47.86 705 SER D C 1
ATOM 17627 O O . SER D 1 580 ? -28.214 42.045 23.200 1.00 48.71 705 SER D O 1
ATOM 17630 N N . GLN D 1 581 ? -27.561 43.322 21.427 1.00 44.63 706 GLN D N 1
ATOM 17631 C CA . GLN D 1 581 ? -26.163 42.895 21.448 1.00 45.18 706 GLN D CA 1
ATOM 17632 C C . GLN D 1 581 ? -25.467 43.457 22.715 1.00 48.28 706 GLN D C 1
ATOM 17633 O O . GLN D 1 581 ? -24.617 42.775 23.297 1.00 47.58 706 GLN D O 1
ATOM 17639 N N . THR D 1 582 ? -25.893 44.657 23.162 1.00 45.55 707 THR D N 1
ATOM 17640 C CA . THR D 1 582 ? -25.416 45.359 24.366 1.00 46.47 707 THR D CA 1
ATOM 17641 C C . THR D 1 582 ? -25.625 44.490 25.613 1.00 52.14 707 THR D C 1
ATOM 17642 O O . THR D 1 582 ? -24.680 44.329 26.381 1.00 53.15 707 THR D O 1
ATOM 17646 N N . LEU D 1 583 ? -26.845 43.928 25.814 1.00 47.60 708 LEU D N 1
ATOM 17647 C CA . LEU D 1 583 ? -27.128 43.065 26.967 1.00 46.94 708 LEU D CA 1
ATOM 17648 C C . LEU D 1 583 ? -26.308 41.777 26.907 1.00 49.91 708 LEU D C 1
ATOM 17649 O O . LEU D 1 583 ? -25.838 41.298 27.933 1.00 49.59 708 LEU D O 1
ATOM 17654 N N . LEU D 1 584 ? -26.130 41.232 25.704 1.00 46.82 709 LEU D N 1
ATOM 17655 C CA . LEU D 1 584 ? -25.342 40.021 25.480 1.00 47.84 709 LEU D CA 1
ATOM 17656 C C . LEU D 1 584 ? -23.858 40.230 25.859 1.00 51.57 709 LEU D C 1
ATOM 17657 O O . LEU D 1 584 ? -23.285 39.414 26.582 1.00 50.50 709 LEU D O 1
ATOM 17662 N N . GLU D 1 585 ? -23.260 41.338 25.396 1.00 48.76 710 GLU D N 1
ATOM 17663 C CA . GLU D 1 585 ? -21.853 41.658 25.647 1.00 49.29 710 GLU D CA 1
ATOM 17664 C C . GLU D 1 585 ? -21.580 42.054 27.105 1.00 54.87 710 GLU D C 1
ATOM 17665 O O . GLU D 1 585 ? -20.453 41.859 27.562 1.00 57.30 710 GLU D O 1
ATOM 17671 N N . GLU D 1 586 ? -22.594 42.541 27.850 1.00 48.95 711 GLU D N 1
ATOM 17672 C CA . GLU D 1 586 ? -22.442 42.871 29.271 1.00 48.52 711 GLU D CA 1
ATOM 17673 C C . GLU D 1 586 ? -22.689 41.635 30.160 1.00 54.46 711 GLU D C 1
ATOM 17674 O O . GLU D 1 586 ? -22.484 41.713 31.371 1.00 54.51 711 GLU D O 1
ATOM 17680 N N . ASN D 1 587 ? -23.078 40.489 29.552 1.00 52.35 712 ASN D N 1
ATOM 17681 C CA . ASN D 1 587 ? -23.399 39.234 30.245 1.00 53.47 712 ASN D CA 1
ATOM 17682 C C . ASN D 1 587 ? -22.380 38.120 29.966 1.00 60.15 712 ASN D C 1
ATOM 17683 O O . ASN D 1 587 ? -22.186 37.247 30.820 1.00 61.01 712 ASN D O 1
ATOM 17688 N N . ALA D 1 588 ? -21.755 38.125 28.769 1.00 57.42 713 ALA D N 1
ATOM 17689 C CA . ALA D 1 588 ? -20.810 37.086 28.356 1.00 57.61 713 ALA D CA 1
ATOM 17690 C C . ALA D 1 588 ? -19.769 37.583 27.367 1.00 63.83 713 ALA D C 1
ATOM 17691 O O . ALA D 1 588 ? -20.100 38.358 26.467 1.00 63.42 713 ALA D O 1
ATOM 17693 N N . VAL D 1 589 ? -18.514 37.096 27.503 1.00 63.12 714 VAL D N 1
ATOM 17694 C CA . VAL D 1 589 ? -17.409 37.379 26.564 1.00 63.28 714 VAL D CA 1
ATOM 17695 C C . VAL D 1 589 ? -17.722 36.542 25.296 1.00 66.94 714 VAL D C 1
ATOM 17696 O O . VAL D 1 589 ? -18.089 35.381 25.422 1.00 65.63 714 VAL D O 1
ATOM 17700 N N . GLN D 1 590 ? -17.653 37.140 24.099 1.00 64.88 715 GLN D N 1
ATOM 17701 C CA . GLN D 1 590 ? -18.015 36.437 22.869 1.00 65.45 715 GLN D CA 1
ATOM 17702 C C . GLN D 1 590 ? -16.799 36.011 22.022 1.00 70.67 715 GLN D C 1
ATOM 17703 O O . GLN D 1 590 ? -16.377 36.735 21.113 1.00 70.29 715 GLN D O 1
ATOM 17705 N N . GLY D 1 591 ? -16.292 34.808 22.300 1.00 68.85 716 GLY D N 1
ATOM 17706 C CA . GLY D 1 591 ? -15.202 34.183 21.550 1.00 68.88 716 GLY D CA 1
ATOM 17707 C C . GLY D 1 591 ? -13.784 34.354 22.061 1.00 73.21 716 GLY D C 1
ATOM 17708 O O . GLY D 1 591 ? -13.522 34.252 23.265 1.00 73.23 716 GLY D O 1
ATOM 17709 N N . THR D 1 592 ? -12.847 34.567 21.117 1.00 69.08 717 THR D N 1
ATOM 17710 C CA . THR D 1 592 ? -11.414 34.728 21.363 1.00 67.96 717 THR D CA 1
ATOM 17711 C C . THR D 1 592 ? -10.836 35.866 20.521 1.00 70.65 717 THR D C 1
ATOM 17712 O O . THR D 1 592 ? -9.755 36.367 20.838 1.00 70.65 717 THR D O 1
ATOM 17714 N N . GLU D 1 593 ? -11.552 36.277 19.452 1.00 66.36 718 GLU D N 1
ATOM 17715 C CA . GLU D 1 593 ? -11.142 37.382 18.579 1.00 66.28 718 GLU D CA 1
ATOM 17716 C C . GLU D 1 593 ? -11.043 38.685 19.377 1.00 70.56 718 GLU D C 1
ATOM 17717 O O . GLU D 1 593 ? -10.098 39.449 19.170 1.00 70.95 718 GLU D O 1
ATOM 17719 N N . ARG D 1 594 ? -12.004 38.915 20.314 1.00 65.83 719 ARG D N 1
ATOM 17720 C CA . ARG D 1 594 ? -12.058 40.099 21.186 1.00 65.21 719 ARG D CA 1
ATOM 17721 C C . ARG D 1 594 ? -10.849 40.152 22.124 1.00 68.04 719 ARG D C 1
ATOM 17722 O O . ARG D 1 594 ? -10.351 41.244 22.399 1.00 67.16 719 ARG D O 1
ATOM 17730 N N . THR D 1 595 ? -10.385 38.969 22.608 1.00 64.36 720 THR D N 1
ATOM 17731 C CA . THR D 1 595 ? -9.260 38.821 23.543 1.00 63.69 720 THR D CA 1
ATOM 17732 C C . THR D 1 595 ? -7.959 38.410 22.795 1.00 66.95 720 THR D C 1
ATOM 17733 O O . THR D 1 595 ? -7.060 37.804 23.388 1.00 65.38 720 THR D O 1
ATOM 17737 N N . LEU D 1 596 ? -7.866 38.804 21.503 1.00 64.17 721 LEU D N 1
ATOM 17738 C CA . LEU D 1 596 ? -6.733 38.641 20.577 1.00 64.19 721 LEU D CA 1
ATOM 17739 C C . LEU D 1 596 ? -6.154 37.205 20.573 1.00 68.91 721 LEU D C 1
ATOM 17740 O O . LEU D 1 596 ? -4.945 37.013 20.769 1.00 68.81 721 LEU D O 1
ATOM 17745 N N . GLY D 1 597 ? -7.029 36.224 20.333 1.00 65.58 722 GLY D N 1
ATOM 17746 C CA . GLY D 1 597 ? -6.669 34.809 20.256 1.00 65.46 722 GLY D CA 1
ATOM 17747 C C . GLY D 1 597 ? -6.686 34.049 21.568 1.00 70.21 722 GLY D C 1
ATOM 17748 O O . GLY D 1 597 ? -6.844 32.828 21.560 1.00 69.37 722 GLY D O 1
ATOM 17749 N N . LEU D 1 598 ? -6.522 34.757 22.705 1.00 68.71 723 LEU D N 1
ATOM 17750 C CA . LEU D 1 598 ? -6.508 34.166 24.051 1.00 69.31 723 LEU D CA 1
ATOM 17751 C C . LEU D 1 598 ? -7.875 33.583 24.434 1.00 73.46 723 LEU D C 1
ATOM 17752 O O . LEU D 1 598 ? -8.906 34.204 24.176 1.00 73.04 723 LEU D O 1
ATOM 17757 N N . ASN D 1 599 ? -7.872 32.376 25.031 1.00 70.26 724 ASN D N 1
ATOM 17758 C CA . ASN D 1 599 ? -9.079 31.645 25.443 1.00 69.63 724 ASN D CA 1
ATOM 17759 C C . ASN D 1 599 ? -9.477 32.013 26.871 1.00 71.27 724 ASN D C 1
ATOM 17760 O O . ASN D 1 599 ? -8.878 31.520 27.829 1.00 71.47 724 ASN D O 1
ATOM 17762 N N . ILE D 1 600 ? -10.475 32.909 27.012 1.00 65.39 725 ILE D N 1
ATOM 17763 C CA . ILE D 1 600 ? -10.925 33.389 28.321 1.00 63.96 725 ILE D CA 1
ATOM 17764 C C . ILE D 1 600 ? -12.436 33.171 28.502 1.00 65.90 725 ILE D C 1
ATOM 17765 O O . ILE D 1 600 ? -12.870 32.755 29.585 1.00 63.54 725 ILE D O 1
ATOM 17769 N N . ALA D 1 601 ? -13.224 33.466 27.445 1.00 62.91 726 ALA D N 1
ATOM 17770 C CA . ALA D 1 601 ? -14.689 33.389 27.417 1.00 62.92 726 ALA D CA 1
ATOM 17771 C C . ALA D 1 601 ? -15.273 32.116 28.091 1.00 69.33 726 ALA D C 1
ATOM 17772 O O . ALA D 1 601 ? -16.132 32.307 28.947 1.00 68.48 726 ALA D O 1
ATOM 17774 N N . PRO D 1 602 ? -14.842 30.846 27.813 1.00 68.59 727 PRO D N 1
ATOM 17775 C CA . PRO D 1 602 ? -15.496 29.697 28.481 1.00 69.23 727 PRO D CA 1
ATOM 17776 C C . PRO D 1 602 ? -15.377 29.679 30.006 1.00 73.26 727 PRO D C 1
ATOM 17777 O O . PRO D 1 602 ? -16.310 29.242 30.683 1.00 72.77 727 PRO D O 1
ATOM 17781 N N . PHE D 1 603 ? -14.247 30.171 30.535 1.00 69.66 728 PHE D N 1
ATOM 17782 C CA . PHE D 1 603 ? -13.957 30.167 31.963 1.00 69.55 728 PHE D CA 1
ATOM 17783 C C . PHE D 1 603 ? -14.683 31.297 32.722 1.00 73.28 728 PHE D C 1
ATOM 17784 O O . PHE D 1 603 ? -15.307 31.021 33.748 1.00 72.35 728 PHE D O 1
ATOM 17786 N N . ILE D 1 604 ? -14.630 32.546 32.221 1.00 70.18 729 ILE D N 1
ATOM 17787 C CA . ILE D 1 604 ? -15.275 33.676 32.903 1.00 70.27 729 ILE D CA 1
ATOM 17788 C C . ILE D 1 604 ? -16.815 33.611 32.742 1.00 75.59 729 ILE D C 1
ATOM 17789 O O . ILE D 1 604 ? -17.523 33.932 33.695 1.00 75.48 729 ILE D O 1
ATOM 17793 N N . ASN D 1 605 ? -17.325 33.173 31.571 1.00 73.02 730 ASN D N 1
ATOM 17794 C CA . ASN D 1 605 ? -18.762 33.107 31.298 1.00 73.14 730 ASN D CA 1
ATOM 17795 C C . ASN D 1 605 ? -19.509 32.140 32.228 1.00 78.54 730 ASN D C 1
ATOM 17796 O O . ASN D 1 605 ? -20.726 32.242 32.316 1.00 79.33 730 ASN D O 1
ATOM 17801 N N . GLN D 1 606 ? -18.794 31.256 32.953 1.00 74.99 731 GLN D N 1
ATOM 17802 C CA . GLN D 1 606 ? -19.372 30.313 33.924 1.00 74.86 731 GLN D CA 1
ATOM 17803 C C . GLN D 1 606 ? -19.918 31.020 35.159 1.00 77.44 731 GLN D C 1
ATOM 17804 O O . GLN D 1 606 ? -20.796 30.482 35.837 1.00 76.90 731 GLN D O 1
ATOM 17810 N N . PHE D 1 607 ? -19.371 32.206 35.479 1.00 73.44 732 PHE D N 1
ATOM 17811 C CA . PHE D 1 607 ? -19.750 33.004 36.654 1.00 72.56 732 PHE D CA 1
ATOM 17812 C C . PHE D 1 607 ? -20.874 33.999 36.315 1.00 74.31 732 PHE D C 1
ATOM 17813 O O . PHE D 1 607 ? -21.131 34.930 37.075 1.00 74.65 732 PHE D O 1
ATOM 17821 N N . GLN D 1 608 ? -21.538 33.773 35.164 1.00 68.63 733 GLN D N 1
ATOM 17822 C CA . GLN D 1 608 ? -22.641 34.544 34.594 1.00 67.60 733 GLN D CA 1
ATOM 17823 C C . GLN D 1 608 ? -23.967 34.234 35.302 1.00 67.75 733 GLN D C 1
ATOM 17824 O O . GLN D 1 608 ? -24.243 33.074 35.630 1.00 67.54 733 GLN D O 1
ATOM 17830 N N . VAL D 1 609 ? -24.797 35.283 35.490 1.00 61.36 734 VAL D N 1
ATOM 17831 C CA . VAL D 1 609 ? -26.128 35.224 36.111 1.00 59.22 734 VAL D CA 1
ATOM 17832 C C . VAL D 1 609 ? -27.232 35.437 35.043 1.00 57.09 734 VAL D C 1
ATOM 17833 O O . VAL D 1 609 ? -27.044 36.284 34.179 1.00 55.13 734 VAL D O 1
ATOM 17835 N N . PRO D 1 610 ? -28.370 34.693 35.050 1.00 51.41 735 PRO D N 1
ATOM 17836 C CA . PRO D 1 610 ? -29.403 34.913 34.013 1.00 49.66 735 PRO D CA 1
ATOM 17837 C C . PRO D 1 610 ? -30.276 36.184 34.204 1.00 48.91 735 PRO D C 1
ATOM 17838 O O . PRO D 1 610 ? -30.976 36.568 33.252 1.00 46.58 735 PRO D O 1
ATOM 17842 N N . ILE D 1 611 ? -30.257 36.833 35.407 1.00 42.53 736 ILE D N 1
ATOM 17843 C CA . ILE D 1 611 ? -31.077 38.038 35.598 1.00 40.72 736 ILE D CA 1
ATOM 17844 C C . ILE D 1 611 ? -30.175 39.281 35.728 1.00 41.95 736 ILE D C 1
ATOM 17845 O O . ILE D 1 611 ? -29.298 39.348 36.589 1.00 41.07 736 ILE D O 1
ATOM 17850 N N . ARG D 1 612 ? -30.415 40.258 34.831 1.00 37.49 737 ARG D N 1
ATOM 17851 C CA . ARG D 1 612 ? -29.749 41.555 34.821 1.00 37.10 737 ARG D CA 1
ATOM 17852 C C . ARG D 1 612 ? -30.640 42.518 35.623 1.00 41.05 737 ARG D C 1
ATOM 17853 O O . ARG D 1 612 ? -31.791 42.740 35.238 1.00 39.94 737 ARG D O 1
ATOM 17861 N N . VAL D 1 613 ? -30.129 43.033 36.769 1.00 37.32 738 VAL D N 1
ATOM 17862 C CA . VAL D 1 613 ? -30.879 43.917 37.683 1.00 35.02 738 VAL D CA 1
ATOM 17863 C C . VAL D 1 613 ? -30.354 45.350 37.599 1.00 39.71 738 VAL D C 1
ATOM 17864 O O . VAL D 1 613 ? -29.315 45.578 36.993 1.00 38.61 738 VAL D O 1
ATOM 17868 N N . PHE D 1 614 ? -31.100 46.325 38.191 1.00 38.26 739 PHE D N 1
ATOM 17869 C CA . PHE D 1 614 ? -30.788 47.765 38.202 1.00 38.46 739 PHE D CA 1
ATOM 17870 C C . PHE D 1 614 ? -30.593 48.279 36.760 1.00 43.46 739 PHE D C 1
ATOM 17871 O O . PHE D 1 614 ? -29.713 49.095 36.486 1.00 41.23 739 PHE D O 1
ATOM 17879 N N . LEU D 1 615 ? -31.442 47.795 35.843 1.00 41.76 740 LEU D N 1
ATOM 17880 C CA . LEU D 1 615 ? -31.383 48.164 34.435 1.00 40.95 740 LEU D CA 1
ATOM 17881 C C . LEU D 1 615 ? -32.173 49.447 34.127 1.00 43.02 740 LEU D C 1
ATOM 17882 O O . LEU D 1 615 ? -33.321 49.600 34.548 1.00 41.62 740 LEU D O 1
ATOM 17887 N N . ASP D 1 616 ? -31.551 50.353 33.354 1.00 39.32 741 ASP D N 1
ATOM 17888 C CA . ASP D 1 616 ? -32.162 51.580 32.839 1.00 39.63 741 ASP D CA 1
ATOM 17889 C C . ASP D 1 616 ? -32.618 51.231 31.435 1.00 42.99 741 ASP D C 1
ATOM 17890 O O . ASP D 1 616 ? -31.950 51.570 30.453 1.00 42.46 741 ASP D O 1
ATOM 17895 N N . LEU D 1 617 ? -33.738 50.523 31.345 1.00 40.15 742 LEU D N 1
ATOM 17896 C CA . LEU D 1 617 ? -34.301 50.017 30.091 1.00 40.33 742 LEU D CA 1
ATOM 17897 C C . LEU D 1 617 ? -34.415 51.092 28.976 1.00 43.22 742 LEU D C 1
ATOM 17898 O O . LEU D 1 617 ? -34.094 50.794 27.827 1.00 40.92 742 LEU D O 1
ATOM 17903 N N . SER D 1 618 ? -34.820 52.333 29.331 1.00 40.06 743 SER D N 1
ATOM 17904 C CA . SER D 1 618 ? -34.966 53.453 28.383 1.00 40.39 743 SER D CA 1
ATOM 17905 C C . SER D 1 618 ? -33.647 53.865 27.682 1.00 45.00 743 SER D C 1
ATOM 17906 O O . SER D 1 618 ? -33.704 54.488 26.633 1.00 44.66 743 SER D O 1
ATOM 17909 N N . SER D 1 619 ? -32.486 53.554 28.249 1.00 41.59 744 SER D N 1
ATOM 17910 C CA . SER D 1 619 ? -31.217 53.932 27.626 1.00 41.29 744 SER D CA 1
ATOM 17911 C C . SER D 1 619 ? -30.567 52.751 26.874 1.00 45.45 744 SER D C 1
ATOM 17912 O O . SER D 1 619 ? -29.623 52.937 26.104 1.00 46.23 744 SER D O 1
ATOM 17915 N N . LEU D 1 620 ? -31.069 51.548 27.111 1.00 42.34 745 LEU D N 1
ATOM 17916 C CA . LEU D 1 620 ? -30.544 50.306 26.563 1.00 42.67 745 LEU D CA 1
ATOM 17917 C C . LEU D 1 620 ? -30.759 50.164 25.058 1.00 47.13 745 LEU D C 1
ATOM 17918 O O . LEU D 1 620 ? -31.911 50.067 24.621 1.00 45.88 745 LEU D O 1
ATOM 17923 N N . PRO D 1 621 ? -29.656 50.107 24.253 1.00 45.03 746 PRO D N 1
ATOM 17924 C CA . PRO D 1 621 ? -29.825 49.916 22.805 1.00 44.06 746 PRO D CA 1
ATOM 17925 C C . PRO D 1 621 ? -30.336 48.506 22.537 1.00 46.42 746 PRO D C 1
ATOM 17926 O O . PRO D 1 621 ? -29.746 47.514 22.993 1.00 44.16 746 PRO D O 1
ATOM 17930 N N . CYS D 1 622 ? -31.478 48.425 21.867 1.00 42.87 747 CYS D N 1
ATOM 17931 C CA . CYS D 1 622 ? -32.056 47.158 21.481 1.00 43.06 747 CYS D CA 1
ATOM 17932 C C . CYS D 1 622 ? -33.114 47.364 20.436 1.00 46.80 747 CYS D C 1
ATOM 17933 O O . CYS D 1 622 ? -33.600 48.485 20.194 1.00 44.38 747 CYS D O 1
ATOM 17936 N N . ILE D 1 623 ? -33.485 46.240 19.841 1.00 41.25 748 ILE D N 1
ATOM 17937 C CA . ILE D 1 623 ? -34.465 46.153 18.779 1.00 39.97 748 ILE D CA 1
ATOM 17938 C C . ILE D 1 623 ? -35.689 45.401 19.328 1.00 42.05 748 ILE D C 1
ATOM 17939 O O . ILE D 1 623 ? -35.542 44.246 19.735 1.00 37.92 748 ILE D O 1
ATOM 17944 N N . PRO D 1 624 ? -36.893 46.033 19.337 1.00 40.60 749 PRO D N 1
ATOM 17945 C CA . PRO D 1 624 ? -38.100 45.306 19.799 1.00 39.80 749 PRO D CA 1
ATOM 17946 C C . PRO D 1 624 ? -38.516 44.209 18.826 1.00 36.80 749 PRO D C 1
ATOM 17947 O O . PRO D 1 624 ? -38.597 44.458 17.631 1.00 34.28 749 PRO D O 1
ATOM 17951 N N . LEU D 1 625 ? -38.769 42.991 19.337 1.00 32.28 750 LEU D N 1
ATOM 17952 C CA . LEU D 1 625 ? -39.178 41.854 18.500 1.00 31.92 750 LEU D CA 1
ATOM 17953 C C . LEU D 1 625 ? -40.636 41.508 18.755 1.00 32.96 750 LEU D C 1
ATOM 17954 O O . LEU D 1 625 ? -41.266 40.757 18.014 1.00 31.13 750 LEU D O 1
ATOM 17959 N N . SER D 1 626 ? -41.182 42.108 19.790 1.00 30.67 751 SER D N 1
ATOM 17960 C CA . SER D 1 626 ? -42.578 41.960 20.151 1.00 30.01 751 SER D CA 1
ATOM 17961 C C . SER D 1 626 ? -43.052 43.270 20.770 1.00 33.00 751 SER D C 1
ATOM 17962 O O . SER D 1 626 ? -42.256 44.161 21.026 1.00 31.59 751 SER D O 1
ATOM 17965 N N . LYS D 1 627 ? -44.355 43.368 20.978 1.00 30.81 752 LYS D N 1
ATOM 17966 C CA . LYS D 1 627 ? -44.998 44.422 21.739 1.00 31.60 752 LYS D CA 1
ATOM 17967 C C . LYS D 1 627 ? -44.957 43.950 23.202 1.00 35.69 752 LYS D C 1
ATOM 17968 O O . LYS D 1 627 ? -44.922 42.740 23.418 1.00 33.84 752 LYS D O 1
ATOM 17974 N N . PRO D 1 628 ? -44.947 44.843 24.224 1.00 34.68 753 PRO D N 1
ATOM 17975 C CA . PRO D 1 628 ? -44.941 44.348 25.616 1.00 34.68 753 PRO D CA 1
ATOM 17976 C C . PRO D 1 628 ? -46.177 43.518 25.928 1.00 42.25 753 PRO D C 1
ATOM 17977 O O . PRO D 1 628 ? -47.249 43.817 25.409 1.00 44.51 753 PRO D O 1
ATOM 17981 N N . VAL D 1 629 ? -46.043 42.477 26.749 1.00 38.52 754 VAL D N 1
ATOM 17982 C CA . VAL D 1 629 ? -47.210 41.668 27.101 1.00 38.81 754 VAL D CA 1
ATOM 17983 C C . VAL D 1 629 ? -47.141 41.244 28.590 1.00 39.88 754 VAL D C 1
ATOM 17984 O O . VAL D 1 629 ? -46.063 41.179 29.192 1.00 37.57 754 VAL D O 1
ATOM 17988 N N . GLU D 1 630 ? -48.315 40.985 29.170 1.00 37.51 755 GLU D N 1
ATOM 17989 C CA . GLU D 1 630 ? -48.470 40.580 30.557 1.00 36.36 755 GLU D CA 1
ATOM 17990 C C . GLU D 1 630 ? -47.923 39.172 30.716 1.00 36.18 755 GLU D C 1
ATOM 17991 O O . GLU D 1 630 ? -48.372 38.247 30.039 1.00 33.17 755 GLU D O 1
ATOM 17997 N N . LEU D 1 631 ? -46.946 39.022 31.614 1.00 33.25 756 LEU D N 1
ATOM 17998 C CA . LEU D 1 631 ? -46.304 37.740 31.875 1.00 33.56 756 LEU D CA 1
ATOM 17999 C C . LEU D 1 631 ? -46.856 37.053 33.113 1.00 38.00 756 LEU D C 1
ATOM 18000 O O . LEU D 1 631 ? -46.889 35.817 33.148 1.00 36.69 756 LEU D O 1
ATOM 18005 N N . LEU D 1 632 ? -47.273 37.843 34.128 1.00 35.54 757 LEU D N 1
ATOM 18006 C CA . LEU D 1 632 ? -47.830 37.285 35.362 1.00 36.61 757 LEU D CA 1
ATOM 18007 C C . LEU D 1 632 ? -48.557 38.359 36.171 1.00 39.55 757 LEU D C 1
ATOM 18008 O O . LEU D 1 632 ? -48.386 39.564 35.965 1.00 35.63 757 LEU D O 1
ATOM 18013 N N . ARG D 1 633 ? -49.423 37.869 37.063 1.00 38.41 758 ARG D N 1
ATOM 18014 C CA . ARG D 1 633 ? -50.254 38.648 37.958 1.00 38.74 758 ARG D CA 1
ATOM 18015 C C . ARG D 1 633 ? -49.942 38.223 39.375 1.00 44.16 758 ARG D C 1
ATOM 18016 O O . ARG D 1 633 ? -49.928 37.031 39.688 1.00 45.38 758 ARG D O 1
ATOM 18024 N N . LEU D 1 634 ? -49.729 39.206 40.229 1.00 39.89 759 LEU D N 1
ATOM 18025 C CA . LEU D 1 634 ? -49.428 39.012 41.631 1.00 39.73 759 LEU D CA 1
ATOM 18026 C C . LEU D 1 634 ? -50.586 39.679 42.399 1.00 42.98 759 LEU D C 1
ATOM 18027 O O . LEU D 1 634 ? -50.696 40.894 42.368 1.00 40.94 759 LEU D O 1
ATOM 18032 N N . ASP D 1 635 ? -51.505 38.887 42.972 1.00 40.69 760 ASP D N 1
ATOM 18033 C CA . ASP D 1 635 ? -52.667 39.419 43.692 1.00 41.06 760 ASP D CA 1
ATOM 18034 C C . ASP D 1 635 ? -52.424 39.369 45.205 1.00 44.58 760 ASP D C 1
ATOM 18035 O O . ASP D 1 635 ? -52.431 38.300 45.831 1.00 43.18 760 ASP D O 1
ATOM 18040 N N . LEU D 1 636 ? -52.217 40.559 45.781 1.00 42.15 761 LEU D N 1
ATOM 18041 C CA . LEU D 1 636 ? -51.936 40.775 47.190 1.00 42.43 761 LEU D CA 1
ATOM 18042 C C . LEU D 1 636 ? -53.170 40.532 48.070 1.00 48.32 761 LEU D C 1
ATOM 18043 O O . LEU D 1 636 ? -53.031 40.417 49.283 1.00 46.81 761 LEU D O 1
ATOM 18048 N N . MET D 1 637 ? -54.358 40.434 47.444 1.00 48.34 762 MET D N 1
ATOM 18049 C CA . MET D 1 637 ? -55.660 40.203 48.070 1.00 50.02 762 MET D CA 1
ATOM 18050 C C . MET D 1 637 ? -55.963 38.699 48.227 1.00 53.28 762 MET D C 1
ATOM 18051 O O . MET D 1 637 ? -56.866 38.348 48.980 1.00 53.83 762 MET D O 1
ATOM 18056 N N . THR D 1 638 ? -55.205 37.825 47.540 1.00 49.05 763 THR D N 1
ATOM 18057 C CA . THR D 1 638 ? -55.278 36.356 47.649 1.00 49.04 763 THR D CA 1
ATOM 18058 C C . THR D 1 638 ? -53.815 35.875 47.851 1.00 52.75 763 THR D C 1
ATOM 18059 O O . THR D 1 638 ? -53.253 35.273 46.938 1.00 51.97 763 THR D O 1
ATOM 18063 N N . PRO D 1 639 ? -53.159 36.194 49.003 1.00 51.32 764 PRO D N 1
ATOM 18064 C CA . PRO D 1 639 ? -51.715 35.904 49.161 1.00 51.09 764 PRO D CA 1
ATOM 18065 C C . PRO D 1 639 ? -51.274 34.454 48.962 1.00 52.66 764 PRO D C 1
ATOM 18066 O O . PRO D 1 639 ? -50.210 34.232 48.366 1.00 52.34 764 PRO D O 1
ATOM 18070 N N . TYR D 1 640 ? -52.077 33.480 49.426 1.00 46.56 765 TYR D N 1
ATOM 18071 C CA . TYR D 1 640 ? -51.737 32.061 49.295 1.00 45.41 765 TYR D CA 1
ATOM 18072 C C . TYR D 1 640 ? -51.896 31.554 47.860 1.00 49.69 765 TYR D C 1
ATOM 18073 O O . TYR D 1 640 ? -51.463 30.442 47.554 1.00 48.87 765 TYR D O 1
ATOM 18082 N N . LEU D 1 641 ? -52.516 32.365 46.988 1.00 47.48 766 LEU D N 1
ATOM 18083 C CA . LEU D 1 641 ? -52.759 32.039 45.580 1.00 47.53 766 LEU D CA 1
ATOM 18084 C C . LEU D 1 641 ? -51.778 32.784 44.648 1.00 50.71 766 LEU D C 1
ATOM 18085 O O . LEU D 1 641 ? -52.205 33.463 43.701 1.00 50.06 766 LEU D O 1
ATOM 18090 N N . ASN D 1 642 ? -50.457 32.633 44.889 1.00 45.79 767 ASN D N 1
ATOM 18091 C CA . ASN D 1 642 ? -49.505 33.282 43.988 1.00 45.84 767 ASN D CA 1
ATOM 18092 C C . ASN D 1 642 ? -48.403 32.284 43.523 1.00 48.76 767 ASN D C 1
ATOM 18093 O O . ASN D 1 642 ? -47.211 32.608 43.510 1.00 49.61 767 ASN D O 1
ATOM 18098 N N . THR D 1 643 ? -48.846 31.073 43.112 1.00 41.66 768 THR D N 1
ATOM 18099 C CA . THR D 1 643 ? -48.020 30.004 42.543 1.00 39.70 768 THR D CA 1
ATOM 18100 C C . THR D 1 643 ? -48.662 29.651 41.211 1.00 42.95 768 THR D C 1
ATOM 18101 O O . THR D 1 643 ? -49.867 29.400 41.158 1.00 42.21 768 THR D O 1
ATOM 18105 N N . SER D 1 644 ? -47.871 29.633 40.132 1.00 40.10 769 SER D N 1
ATOM 18106 C CA . SER D 1 644 ? -48.368 29.203 38.825 1.00 39.23 769 SER D CA 1
ATOM 18107 C C . SER D 1 644 ? -47.210 28.728 37.930 1.00 41.19 769 SER D C 1
ATOM 18108 O O . SER D 1 644 ? -46.071 29.166 38.076 1.00 40.66 769 SER D O 1
ATOM 18111 N N . ASN D 1 645 ? -47.520 27.787 37.055 1.00 36.29 770 ASN D N 1
ATOM 18112 C CA . ASN D 1 645 ? -46.630 27.168 36.087 1.00 37.17 770 ASN D CA 1
ATOM 18113 C C . ASN D 1 645 ? -47.471 27.261 34.808 1.00 42.23 770 ASN D C 1
ATOM 18114 O O . ASN D 1 645 ? -48.392 26.473 34.621 1.00 43.30 770 ASN D O 1
ATOM 18119 N N . ARG D 1 646 ? -47.252 28.312 34.007 1.00 38.05 771 ARG D N 1
ATOM 18120 C CA . ARG D 1 646 ? -48.067 28.565 32.817 1.00 37.25 771 ARG D CA 1
ATOM 18121 C C . ARG D 1 646 ? -47.227 28.823 31.611 1.00 39.03 771 ARG D C 1
ATOM 18122 O O . ARG D 1 646 ? -46.062 29.144 31.737 1.00 39.39 771 ARG D O 1
ATOM 18130 N N . GLU D 1 647 ? -47.871 28.798 30.446 1.00 33.78 772 GLU D N 1
ATOM 18131 C CA . GLU D 1 647 ? -47.304 29.069 29.145 1.00 32.42 772 GLU D CA 1
ATOM 18132 C C . GLU D 1 647 ? -47.959 30.336 28.600 1.00 34.12 772 GLU D C 1
ATOM 18133 O O . GLU D 1 647 ? -49.170 30.423 28.487 1.00 33.18 772 GLU D O 1
ATOM 18139 N N . VAL D 1 648 ? -47.159 31.347 28.348 1.00 31.53 773 VAL D N 1
ATOM 18140 C CA . VAL D 1 648 ? -47.611 32.642 27.819 1.00 31.24 773 VAL D CA 1
ATOM 18141 C C . VAL D 1 648 ? -47.049 32.759 26.403 1.00 34.27 773 VAL D C 1
ATOM 18142 O O . VAL D 1 648 ? -45.846 32.640 26.212 1.00 33.56 773 VAL D O 1
ATOM 18146 N N . LYS D 1 649 ? -47.925 33.000 25.429 1.00 30.50 774 LYS D N 1
ATOM 18147 C CA . LYS D 1 649 ? -47.584 33.110 24.022 1.00 30.82 774 LYS D CA 1
ATOM 18148 C C . LYS D 1 649 ? -47.357 34.546 23.664 1.00 32.90 774 LYS D C 1
ATOM 18149 O O . LYS D 1 649 ? -48.123 35.411 24.081 1.00 31.21 774 LYS D O 1
ATOM 18155 N N . VAL D 1 650 ? -46.250 34.812 22.958 1.00 29.06 775 VAL D N 1
ATOM 18156 C CA . VAL D 1 650 ? -45.889 36.166 22.548 1.00 29.85 775 VAL D CA 1
ATOM 18157 C C . VAL D 1 650 ? -45.807 36.217 21.051 1.00 32.69 775 VAL D C 1
ATOM 18158 O O . VAL D 1 650 ? -44.996 35.506 20.449 1.00 29.98 775 VAL D O 1
ATOM 18162 N N . TYR D 1 651 ? -46.628 37.086 20.449 1.00 30.76 776 TYR D N 1
ATOM 18163 C CA . TYR D 1 651 ? -46.597 37.268 19.003 1.00 30.27 776 TYR D CA 1
ATOM 18164 C C . TYR D 1 651 ? -45.294 37.959 18.597 1.00 31.45 776 TYR D C 1
ATOM 18165 O O . TYR D 1 651 ? -44.990 39.052 19.065 1.00 31.03 776 TYR D O 1
ATOM 18174 N N . VAL D 1 652 ? -44.528 37.305 17.728 1.00 28.82 777 VAL D N 1
ATOM 18175 C CA . VAL D 1 652 ? -43.269 37.842 17.236 1.00 28.52 777 VAL D CA 1
ATOM 18176 C C . VAL D 1 652 ? -43.590 38.811 16.095 1.00 33.38 777 VAL D C 1
ATOM 18177 O O . VAL D 1 652 ? -44.045 38.386 15.030 1.00 31.27 777 VAL D O 1
ATOM 18181 N N . CYS D 1 653 ? -43.352 40.108 16.333 1.00 30.53 778 CYS D N 1
ATOM 18182 C CA . CYS D 1 653 ? -43.609 41.176 15.362 1.00 31.04 778 CYS D CA 1
ATOM 18183 C C . CYS D 1 653 ? -42.510 41.298 14.351 1.00 35.99 778 CYS D C 1
ATOM 18184 O O . CYS D 1 653 ? -42.752 41.762 13.236 1.00 36.33 778 CYS D O 1
ATOM 18187 N N . LYS D 1 654 ? -41.290 40.999 14.764 1.00 32.87 779 LYS D N 1
ATOM 18188 C CA . LYS D 1 654 ? -40.116 41.209 13.940 1.00 32.75 779 LYS D CA 1
ATOM 18189 C C . LYS D 1 654 ? -39.121 40.070 14.050 1.00 34.92 779 LYS D C 1
ATOM 18190 O O . LYS D 1 654 ? -38.812 39.640 15.155 1.00 33.95 779 LYS D O 1
ATOM 18196 N N . SER D 1 655 ? -38.590 39.617 12.897 1.00 33.28 780 SER D N 1
ATOM 18197 C CA . SER D 1 655 ? -37.573 38.576 12.824 1.00 33.72 780 SER D CA 1
ATOM 18198 C C . SER D 1 655 ? -36.278 39.144 13.381 1.00 39.55 780 SER D C 1
ATOM 18199 O O . SER D 1 655 ? -35.934 40.302 13.129 1.00 40.70 780 SER D O 1
ATOM 18202 N N . GLY D 1 656 ? -35.601 38.339 14.173 1.00 36.25 781 GLY D N 1
ATOM 18203 C CA . GLY D 1 656 ? -34.365 38.736 14.817 1.00 35.65 781 GLY D CA 1
ATOM 18204 C C . GLY D 1 656 ? -33.827 37.678 15.743 1.00 37.45 781 GLY D C 1
ATOM 18205 O O . GLY D 1 656 ? -34.397 36.595 15.873 1.00 34.15 781 GLY D O 1
ATOM 18206 N N . ARG D 1 657 ? -32.713 38.013 16.386 1.00 36.45 782 ARG D N 1
ATOM 18207 C CA . ARG D 1 657 ? -32.005 37.161 17.332 1.00 36.01 782 ARG D CA 1
ATOM 18208 C C . ARG D 1 657 ? -32.393 37.596 18.719 1.00 39.41 782 ARG D C 1
ATOM 18209 O O . ARG D 1 657 ? -31.938 38.630 19.186 1.00 40.20 782 ARG D O 1
ATOM 18217 N N . LEU D 1 658 ? -33.272 36.837 19.366 1.00 36.47 783 LEU D N 1
ATOM 18218 C CA . LEU D 1 658 ? -33.749 37.138 20.719 1.00 35.14 783 LEU D CA 1
ATOM 18219 C C . LEU D 1 658 ? -32.613 36.898 21.726 1.00 38.20 783 LEU D C 1
ATOM 18220 O O . LEU D 1 658 ? -32.091 35.786 21.810 1.00 36.62 783 LEU D O 1
ATOM 18225 N N . THR D 1 659 ? -32.236 37.939 22.480 1.00 32.89 784 THR D N 1
ATOM 18226 C CA . THR D 1 659 ? -31.142 37.833 23.451 1.00 32.07 784 THR D CA 1
ATOM 18227 C C . THR D 1 659 ? -31.621 38.044 24.902 1.00 37.24 784 THR D C 1
ATOM 18228 O O . THR D 1 659 ? -30.981 37.574 25.847 1.00 36.92 784 THR D O 1
ATOM 18232 N N . ALA D 1 660 ? -32.730 38.757 25.075 1.00 33.92 785 ALA D N 1
ATOM 18233 C CA . ALA D 1 660 ? -33.221 39.111 26.401 1.00 34.47 785 ALA D CA 1
ATOM 18234 C C . ALA D 1 660 ? -34.695 39.423 26.431 1.00 36.23 785 ALA D C 1
ATOM 18235 O O . ALA D 1 660 ? -35.294 39.832 25.418 1.00 34.17 785 ALA D O 1
ATOM 18237 N N . ILE D 1 661 ? -35.258 39.290 27.644 1.00 31.99 786 ILE D N 1
ATOM 18238 C CA . ILE D 1 661 ? -36.637 39.609 27.942 1.00 31.21 786 ILE D CA 1
ATOM 18239 C C . ILE D 1 661 ? -36.654 40.656 29.080 1.00 36.48 786 ILE D C 1
ATOM 18240 O O . ILE D 1 661 ? -36.757 40.289 30.261 1.00 33.19 786 ILE D O 1
ATOM 18245 N N . PRO D 1 662 ? -36.567 41.968 28.739 1.00 34.84 787 PRO D N 1
ATOM 18246 C CA . PRO D 1 662 ? -36.709 43.004 29.773 1.00 33.70 787 PRO D CA 1
ATOM 18247 C C . PRO D 1 662 ? -38.090 42.942 30.395 1.00 36.65 787 PRO D C 1
ATOM 18248 O O . PRO D 1 662 ? -39.045 42.569 29.713 1.00 35.97 787 PRO D O 1
ATOM 18252 N N . PHE D 1 663 ? -38.194 43.247 31.689 1.00 31.14 788 PHE D N 1
ATOM 18253 C CA . PHE D 1 663 ? -39.469 43.199 32.372 1.00 30.79 788 PHE D CA 1
ATOM 18254 C C . PHE D 1 663 ? -39.587 44.329 33.398 1.00 35.48 788 PHE D C 1
ATOM 18255 O O . PHE D 1 663 ? -38.588 44.848 33.892 1.00 34.62 788 PHE D O 1
ATOM 18263 N N . TRP D 1 664 ? -40.841 44.729 33.670 1.00 33.50 789 TRP D N 1
ATOM 18264 C CA . TRP D 1 664 ? -41.209 45.798 34.592 1.00 32.35 789 TRP D CA 1
ATOM 18265 C C . TRP D 1 664 ? -42.605 45.516 35.087 1.00 35.30 789 TRP D C 1
ATOM 18266 O O . TRP D 1 664 ? -43.143 44.440 34.800 1.00 31.89 789 TRP D O 1
ATOM 18277 N N . TYR D 1 665 ? -43.199 46.464 35.851 1.00 32.67 790 TYR D N 1
ATOM 18278 C CA . TYR D 1 665 ? -44.499 46.193 36.441 1.00 32.53 790 TYR D CA 1
ATOM 18279 C C . TYR D 1 665 ? -45.477 47.332 36.364 1.00 37.16 790 TYR D C 1
ATOM 18280 O O . TYR D 1 665 ? -45.084 48.500 36.332 1.00 36.27 790 TYR D O 1
ATOM 18289 N N . HIS D 1 666 ? -46.770 46.962 36.407 1.00 34.78 791 HIS D N 1
ATOM 18290 C CA . HIS D 1 666 ? -47.920 47.861 36.555 1.00 35.63 791 HIS D CA 1
ATOM 18291 C C . HIS D 1 666 ? -48.493 47.554 37.953 1.00 41.86 791 HIS D C 1
ATOM 18292 O O . HIS D 1 666 ? -48.980 46.449 38.197 1.00 38.14 791 HIS D O 1
ATOM 18299 N N . MET D 1 667 ? -48.341 48.497 38.891 1.00 42.87 792 MET D N 1
ATOM 18300 C CA . MET D 1 667 ? -48.816 48.296 40.258 1.00 44.51 792 MET D CA 1
ATOM 18301 C C . MET D 1 667 ? -50.186 48.910 40.407 1.00 43.26 792 MET D C 1
ATOM 18302 O O . MET D 1 667 ? -50.328 50.128 40.315 1.00 42.78 792 MET D O 1
ATOM 18307 N N . TYR D 1 668 ? -51.195 48.074 40.612 1.00 36.24 793 TYR D N 1
ATOM 18308 C CA . TYR D 1 668 ? -52.554 48.552 40.739 1.00 35.66 793 TYR D CA 1
ATOM 18309 C C . TYR D 1 668 ? -52.919 48.821 42.199 1.00 39.43 793 TYR D C 1
ATOM 18310 O O . TYR D 1 668 ? -53.050 47.895 42.998 1.00 37.46 793 TYR D O 1
ATOM 18319 N N . LEU D 1 669 ? -53.084 50.104 42.535 1.00 37.58 794 LEU D N 1
ATOM 18320 C CA . LEU D 1 669 ? -53.493 50.521 43.889 1.00 38.74 794 LEU D CA 1
ATOM 18321 C C . LEU D 1 669 ? -54.967 50.175 44.077 1.00 45.08 794 LEU D C 1
ATOM 18322 O O . LEU D 1 669 ? -55.384 49.798 45.169 1.00 46.32 794 LEU D O 1
ATOM 18327 N N . ASP D 1 670 ? -55.729 50.241 42.982 1.00 41.42 795 ASP D N 1
ATOM 18328 C CA . ASP D 1 670 ? -57.126 49.818 42.876 1.00 40.83 795 ASP D CA 1
ATOM 18329 C C . ASP D 1 670 ? -57.364 49.518 41.407 1.00 45.63 795 ASP D C 1
ATOM 18330 O O . ASP D 1 670 ? -56.409 49.575 40.637 1.00 46.48 795 ASP D O 1
ATOM 18335 N N . GLU D 1 671 ? -58.612 49.232 41.006 1.00 43.76 796 GLU D N 1
ATOM 18336 C CA . GLU D 1 671 ? -58.937 48.881 39.616 1.00 43.60 796 GLU D CA 1
ATOM 18337 C C . GLU D 1 671 ? -58.686 50.024 38.618 1.00 45.97 796 GLU D C 1
ATOM 18338 O O . GLU D 1 671 ? -58.491 49.754 37.435 1.00 46.13 796 GLU D O 1
ATOM 18344 N N . GLU D 1 672 ? -58.656 51.272 39.081 1.00 43.02 797 GLU D N 1
ATOM 18345 C CA . GLU D 1 672 ? -58.456 52.424 38.201 1.00 43.46 797 GLU D CA 1
ATOM 18346 C C . GLU D 1 672 ? -57.051 53.033 38.290 1.00 46.41 797 GLU D C 1
ATOM 18347 O O . GLU D 1 672 ? -56.543 53.522 37.280 1.00 47.71 797 GLU D O 1
ATOM 18351 N N . ILE D 1 673 ? -56.430 53.027 39.482 1.00 40.68 798 ILE D N 1
ATOM 18352 C CA . ILE D 1 673 ? -55.134 53.690 39.676 1.00 38.34 798 ILE D CA 1
ATOM 18353 C C . ILE D 1 673 ? -53.983 52.682 39.636 1.00 39.00 798 ILE D C 1
ATOM 18354 O O . ILE D 1 673 ? -53.929 51.726 40.411 1.00 37.38 798 ILE D O 1
ATOM 18359 N N . ARG D 1 674 ? -53.065 52.919 38.696 1.00 36.23 799 ARG D N 1
ATOM 18360 C CA . ARG D 1 674 ? -51.881 52.089 38.505 1.00 36.17 799 ARG D CA 1
ATOM 18361 C C . ARG D 1 674 ? -50.627 52.925 38.317 1.00 37.84 799 ARG D C 1
ATOM 18362 O O . ARG D 1 674 ? -50.650 53.990 37.676 1.00 34.30 799 ARG D O 1
ATOM 18370 N N . LEU D 1 675 ? -49.532 52.403 38.870 1.00 34.33 800 LEU D N 1
ATOM 18371 C CA . LEU D 1 675 ? -48.200 52.988 38.781 1.00 33.99 800 LEU D CA 1
ATOM 18372 C C . LEU D 1 675 ? -47.363 52.127 37.819 1.00 36.75 800 LEU D C 1
ATOM 18373 O O . LEU D 1 675 ? -47.591 50.921 37.711 1.00 37.06 800 LEU D O 1
ATOM 18378 N N . ASP D 1 676 ? -46.462 52.758 37.075 1.00 30.94 801 ASP D N 1
ATOM 18379 C CA . ASP D 1 676 ? -45.630 52.061 36.100 1.00 31.02 801 ASP D CA 1
ATOM 18380 C C . ASP D 1 676 ? -44.168 52.195 36.531 1.00 34.89 801 ASP D C 1
ATOM 18381 O O . ASP D 1 676 ? -43.652 53.311 36.601 1.00 33.43 801 ASP D O 1
ATOM 18386 N N . THR D 1 677 ? -43.495 51.042 36.800 1.00 31.70 802 THR D N 1
ATOM 18387 C CA . THR D 1 677 ? -42.102 51.042 37.289 1.00 30.95 802 THR D CA 1
ATOM 18388 C C . THR D 1 677 ? -41.094 51.365 36.166 1.00 31.33 802 THR D C 1
ATOM 18389 O O . THR D 1 677 ? -39.894 51.529 36.445 1.00 30.14 802 THR D O 1
ATOM 18393 N N . SER D 1 678 ? -41.582 51.443 34.913 1.00 26.44 803 SER D N 1
ATOM 18394 C CA . SER D 1 678 ? -40.783 51.799 33.729 1.00 27.19 803 SER D CA 1
ATOM 18395 C C . SER D 1 678 ? -41.040 53.265 33.326 1.00 34.10 803 SER D C 1
ATOM 18396 O O . SER D 1 678 ? -40.409 53.736 32.395 1.00 35.69 803 SER D O 1
ATOM 18399 N N . SER D 1 679 ? -41.956 53.991 34.020 1.00 30.46 804 SER D N 1
ATOM 18400 C CA . SER D 1 679 ? -42.269 55.387 33.688 1.00 30.82 804 SER D CA 1
ATOM 18401 C C . SER D 1 679 ? -41.044 56.281 33.828 1.00 36.56 804 SER D C 1
ATOM 18402 O O . SER D 1 679 ? -40.108 55.929 34.541 1.00 35.66 804 SER D O 1
ATOM 18405 N N . GLU D 1 680 ? -41.051 57.428 33.142 1.00 35.29 805 GLU D N 1
ATOM 18406 C CA . GLU D 1 680 ? -39.954 58.401 33.113 1.00 35.97 805 GLU D CA 1
ATOM 18407 C C . GLU D 1 680 ? -39.489 58.862 34.509 1.00 40.85 805 GLU D C 1
ATOM 18408 O O . GLU D 1 680 ? -38.287 58.925 34.772 1.00 41.30 805 GLU D O 1
ATOM 18414 N N . ALA D 1 681 ? -40.446 59.184 35.391 1.00 36.96 806 ALA D N 1
ATOM 18415 C CA . ALA D 1 681 ? -40.180 59.635 36.754 1.00 36.53 806 ALA D CA 1
ATOM 18416 C C . ALA D 1 681 ? -40.095 58.461 37.771 1.00 38.29 806 ALA D C 1
ATOM 18417 O O . ALA D 1 681 ? -39.926 58.716 38.959 1.00 36.67 806 ALA D O 1
ATOM 18419 N N . SER D 1 682 ? -40.169 57.188 37.307 1.00 34.53 807 SER D N 1
ATOM 18420 C CA . SER D 1 682 ? -40.055 56.013 38.193 1.00 34.01 807 SER D CA 1
ATOM 18421 C C . SER D 1 682 ? -38.758 56.039 39.002 1.00 37.58 807 SER D C 1
ATOM 18422 O O . SER D 1 682 ? -37.692 56.381 38.460 1.00 38.01 807 SER D O 1
ATOM 18425 N N . HIS D 1 683 ? -38.855 55.672 40.286 1.00 30.38 808 HIS D N 1
ATOM 18426 C CA . HIS D 1 683 ? -37.700 55.592 41.200 1.00 29.74 808 HIS D CA 1
ATOM 18427 C C . HIS D 1 683 ? -37.215 54.145 41.309 1.00 34.08 808 HIS D C 1
ATOM 18428 O O . HIS D 1 683 ? -36.252 53.850 42.024 1.00 35.79 808 HIS D O 1
ATOM 18435 N N . TRP D 1 684 ? -37.886 53.244 40.588 1.00 29.57 809 TRP D N 1
ATOM 18436 C CA . TRP D 1 684 ? -37.500 51.833 40.480 1.00 29.19 809 TRP D CA 1
ATOM 18437 C C . TRP D 1 684 ? -36.719 51.688 39.187 1.00 33.76 809 TRP D C 1
ATOM 18438 O O . TRP D 1 684 ? -37.032 52.353 38.202 1.00 33.83 809 TRP D O 1
ATOM 18449 N N . LYS D 1 685 ? -35.748 50.778 39.152 1.00 30.53 810 LYS D N 1
ATOM 18450 C CA . LYS D 1 685 ? -35.062 50.485 37.900 1.00 30.13 810 LYS D CA 1
ATOM 18451 C C . LYS D 1 685 ? -35.803 49.254 37.356 1.00 32.95 810 LYS D C 1
ATOM 18452 O O . LYS D 1 685 ? -36.695 48.716 38.031 1.00 29.88 810 LYS D O 1
ATOM 18458 N N . GLN D 1 686 ? -35.440 48.802 36.151 1.00 30.04 811 GLN D N 1
ATOM 18459 C CA . GLN D 1 686 ? -36.076 47.624 35.571 1.00 30.28 811 GLN D CA 1
ATOM 18460 C C . GLN D 1 686 ? -35.042 46.501 35.576 1.00 36.40 811 GLN D C 1
ATOM 18461 O O . GLN D 1 686 ? -33.981 46.629 36.215 1.00 36.78 811 GLN D O 1
ATOM 18467 N N . ALA D 1 687 ? -35.361 45.387 34.928 1.00 31.75 812 ALA D N 1
ATOM 18468 C CA . ALA D 1 687 ? -34.518 44.208 34.900 1.00 30.01 812 ALA D CA 1
ATOM 18469 C C . ALA D 1 687 ? -34.769 43.416 33.606 1.00 34.96 812 ALA D C 1
ATOM 18470 O O . ALA D 1 687 ? -35.681 43.741 32.860 1.00 36.16 812 ALA D O 1
ATOM 18472 N N . ALA D 1 688 ? -33.944 42.420 33.319 1.00 31.90 813 ALA D N 1
ATOM 18473 C CA . ALA D 1 688 ? -34.121 41.588 32.128 1.00 31.86 813 ALA D CA 1
ATOM 18474 C C . ALA D 1 688 ? -33.639 40.195 32.348 1.00 34.07 813 ALA D C 1
ATOM 18475 O O . ALA D 1 688 ? -32.614 40.006 33.001 1.00 32.05 813 ALA D O 1
ATOM 18477 N N . VAL D 1 689 ? -34.342 39.213 31.742 1.00 32.28 814 VAL D N 1
ATOM 18478 C CA . VAL D 1 689 ? -33.896 37.828 31.686 1.00 31.56 814 VAL D CA 1
ATOM 18479 C C . VAL D 1 689 ? -32.956 37.842 30.483 1.00 39.07 814 VAL D C 1
ATOM 18480 O O . VAL D 1 689 ? -33.383 38.232 29.400 1.00 39.49 814 VAL D O 1
ATOM 18484 N N . VAL D 1 690 ? -31.678 37.507 30.669 1.00 38.87 815 VAL D N 1
ATOM 18485 C CA . VAL D 1 690 ? -30.728 37.493 29.543 1.00 39.31 815 VAL D CA 1
ATOM 18486 C C . VAL D 1 690 ? -30.455 36.019 29.203 1.00 45.69 815 VAL D C 1
ATOM 18487 O O . VAL D 1 690 ? -30.123 35.233 30.088 1.00 45.13 815 VAL D O 1
ATOM 18491 N N . LEU D 1 691 ? -30.662 35.633 27.936 1.00 45.03 816 LEU D N 1
ATOM 18492 C CA . LEU D 1 691 ? -30.491 34.240 27.511 1.00 46.14 816 LEU D CA 1
ATOM 18493 C C . LEU D 1 691 ? -29.027 33.834 27.373 1.00 50.51 816 LEU D C 1
ATOM 18494 O O . LEU D 1 691 ? -28.222 34.580 26.813 1.00 49.65 816 LEU D O 1
ATOM 18499 N N . ASP D 1 692 ? -28.701 32.626 27.853 1.00 50.13 817 ASP D N 1
ATOM 18500 C CA . ASP D 1 692 ? -27.365 32.013 27.729 1.00 51.18 817 ASP D CA 1
ATOM 18501 C C . ASP D 1 692 ? -27.062 31.839 26.249 1.00 55.53 817 ASP D C 1
ATOM 18502 O O . ASP D 1 692 ? -25.987 32.220 25.784 1.00 56.65 817 ASP D O 1
ATOM 18507 N N . ASN D 1 693 ? -28.041 31.312 25.501 1.00 51.68 818 ASN D N 1
ATOM 18508 C CA . ASN D 1 693 ? -27.914 31.102 24.067 1.00 50.79 818 ASN D CA 1
ATOM 18509 C C . ASN D 1 693 ? -29.031 31.831 23.328 1.00 51.71 818 ASN D C 1
ATOM 18510 O O . ASN D 1 693 ? -30.202 31.453 23.464 1.00 50.60 818 ASN D O 1
ATOM 18515 N N . PRO D 1 694 ? -28.692 32.887 22.552 1.00 46.41 819 PRO D N 1
ATOM 18516 C CA . PRO D 1 694 ? -29.731 33.612 21.798 1.00 45.73 819 PRO D CA 1
ATOM 18517 C C . PRO D 1 694 ? -30.532 32.703 20.847 1.00 46.65 819 PRO D C 1
ATOM 18518 O O . PRO D 1 694 ? -30.037 31.687 20.361 1.00 46.70 819 PRO D O 1
ATOM 18522 N N . ILE D 1 695 ? -31.791 33.057 20.625 1.00 39.90 820 ILE D N 1
ATOM 18523 C CA . ILE D 1 695 ? -32.704 32.270 19.795 1.00 37.89 820 ILE D CA 1
ATOM 18524 C C . ILE D 1 695 ? -33.190 33.056 18.605 1.00 36.76 820 ILE D C 1
ATOM 18525 O O . ILE D 1 695 ? -33.680 34.165 18.762 1.00 35.24 820 ILE D O 1
ATOM 18529 N N A GLN D 1 696 ? -33.120 32.448 17.420 0.50 33.54 821 GLN D N 1
ATOM 18530 N N B GLN D 1 696 ? -33.102 32.458 17.414 0.50 33.90 821 GLN D N 1
ATOM 18531 C CA A GLN D 1 696 ? -33.607 33.027 16.175 0.50 33.71 821 GLN D CA 1
ATOM 18532 C CA B GLN D 1 696 ? -33.635 33.069 16.207 0.50 34.27 821 GLN D CA 1
ATOM 18533 C C A GLN D 1 696 ? -35.144 32.962 16.154 0.50 39.39 821 GLN D C 1
ATOM 18534 C C B GLN D 1 696 ? -35.158 32.984 16.271 0.50 39.07 821 GLN D C 1
ATOM 18535 O O A GLN D 1 696 ? -35.717 31.871 16.248 0.50 39.85 821 GLN D O 1
ATOM 18536 O O B GLN D 1 696 ? -35.722 31.920 16.559 0.50 38.61 821 GLN D O 1
ATOM 18547 N N . VAL D 1 697 ? -35.815 34.134 16.110 1.00 35.21 822 VAL D N 1
ATOM 18548 C CA . VAL D 1 697 ? -37.284 34.179 16.084 1.00 33.23 822 VAL D CA 1
ATOM 18549 C C . VAL D 1 697 ? -37.714 34.769 14.732 1.00 37.36 822 VAL D C 1
ATOM 18550 O O . VAL D 1 697 ? -36.965 35.528 14.112 1.00 35.58 822 VAL D O 1
ATOM 18554 N N . GLU D 1 698 ? -38.902 34.390 14.278 1.00 34.40 823 GLU D N 1
ATOM 18555 C CA . GLU D 1 698 ? -39.451 34.805 12.989 1.00 33.91 823 GLU D CA 1
ATOM 18556 C C . GLU D 1 698 ? -40.776 35.561 13.177 1.00 37.20 823 GLU D C 1
ATOM 18557 O O . GLU D 1 698 ? -41.654 35.089 13.930 1.00 33.11 823 GLU D O 1
ATOM 18561 N N . MET D 1 699 ? -40.934 36.692 12.441 1.00 36.54 824 MET D N 1
ATOM 18562 C CA . MET D 1 699 ? -42.142 37.516 12.390 1.00 37.64 824 MET D CA 1
ATOM 18563 C C . MET D 1 699 ? -43.338 36.594 12.079 1.00 38.70 824 MET D C 1
ATOM 18564 O O . MET D 1 699 ? -43.274 35.779 11.156 1.00 36.62 824 MET D O 1
ATOM 18569 N N . GLY D 1 700 ? -44.405 36.710 12.869 1.00 34.80 825 GLY D N 1
ATOM 18570 C CA . GLY D 1 700 ? -45.602 35.907 12.642 1.00 35.43 825 GLY D CA 1
ATOM 18571 C C . GLY D 1 700 ? -45.711 34.659 13.489 1.00 41.28 825 GLY D C 1
ATOM 18572 O O . GLY D 1 700 ? -46.769 34.008 13.508 1.00 40.80 825 GLY D O 1
ATOM 18573 N N . GLU D 1 701 ? -44.635 34.322 14.231 1.00 37.78 826 GLU D N 1
ATOM 18574 C CA . GLU D 1 701 ? -44.735 33.150 15.081 1.00 36.60 826 GLU D CA 1
ATOM 18575 C C . GLU D 1 701 ? -45.195 33.585 16.458 1.00 38.88 826 GLU D C 1
ATOM 18576 O O . GLU D 1 701 ? -45.070 34.753 16.829 1.00 37.53 826 GLU D O 1
ATOM 18582 N N . GLU D 1 702 ? -45.786 32.644 17.192 1.00 33.88 827 GLU D N 1
ATOM 18583 C CA . GLU D 1 702 ? -46.183 32.840 18.559 1.00 32.24 827 GLU D CA 1
ATOM 18584 C C . GLU D 1 702 ? -45.186 32.080 19.431 1.00 34.50 827 GLU D C 1
ATOM 18585 O O . GLU D 1 702 ? -45.246 30.863 19.509 1.00 31.96 827 GLU D O 1
ATOM 18591 N N . LEU D 1 703 ? -44.255 32.812 20.051 1.00 31.62 828 LEU D N 1
ATOM 18592 C CA . LEU D 1 703 ? -43.242 32.259 20.938 1.00 31.44 828 LEU D CA 1
ATOM 18593 C C . LEU D 1 703 ? -43.866 31.830 22.267 1.00 33.62 828 LEU D C 1
ATOM 18594 O O . LEU D 1 703 ? -44.616 32.584 22.861 1.00 32.89 828 LEU D O 1
ATOM 18599 N N . VAL D 1 704 ? -43.561 30.622 22.721 1.00 30.41 829 VAL D N 1
ATOM 18600 C CA . VAL D 1 704 ? -44.114 30.100 23.969 1.00 30.56 829 VAL D CA 1
ATOM 18601 C C . VAL D 1 704 ? -43.117 30.323 25.089 1.00 33.67 829 VAL D C 1
ATOM 18602 O O . VAL D 1 704 ? -41.975 29.848 25.039 1.00 32.82 829 VAL D O 1
ATOM 18606 N N . LEU D 1 705 ? -43.574 31.038 26.110 1.00 29.73 830 LEU D N 1
ATOM 18607 C CA . LEU D 1 705 ? -42.788 31.285 27.305 1.00 30.27 830 LEU D CA 1
ATOM 18608 C C . LEU D 1 705 ? -43.313 30.456 28.452 1.00 34.77 830 LEU D C 1
ATOM 18609 O O . LEU D 1 705 ? -44.487 30.534 28.768 1.00 35.21 830 LEU D O 1
ATOM 18614 N N . SER D 1 706 ? -42.428 29.721 29.118 1.00 31.51 831 SER D N 1
ATOM 18615 C CA . SER D 1 706 ? -42.742 28.982 30.341 1.00 31.22 831 SER D CA 1
ATOM 18616 C C . SER D 1 706 ? -42.417 29.960 31.448 1.00 34.41 831 SER D C 1
ATOM 18617 O O . SER D 1 706 ? -41.266 30.384 31.591 1.00 32.93 831 SER D O 1
ATOM 18620 N N . ILE D 1 707 ? -43.466 30.405 32.152 1.00 32.22 832 ILE D N 1
ATOM 18621 C CA . ILE D 1 707 ? -43.383 31.349 33.250 1.00 33.00 832 ILE D CA 1
ATOM 18622 C C . ILE D 1 707 ? -43.796 30.595 34.504 1.00 37.73 832 ILE D C 1
ATOM 18623 O O . ILE D 1 707 ? -44.925 30.135 34.610 1.00 36.10 832 ILE D O 1
ATOM 18628 N N . GLN D 1 708 ? -42.806 30.340 35.367 1.00 35.10 833 GLN D N 1
ATOM 18629 C CA . GLN D 1 708 ? -42.971 29.633 36.626 1.00 35.14 833 GLN D CA 1
ATOM 18630 C C . GLN D 1 708 ? -42.787 30.654 37.723 1.00 40.71 833 GLN D C 1
ATOM 18631 O O . GLN D 1 708 ? -41.786 31.385 37.757 1.00 39.90 833 GLN D O 1
ATOM 18637 N N . HIS D 1 709 ? -43.833 30.797 38.534 1.00 37.99 834 HIS D N 1
ATOM 18638 C CA . HIS D 1 709 ? -43.882 31.790 39.598 1.00 38.38 834 HIS D CA 1
ATOM 18639 C C . HIS D 1 709 ? -44.235 31.132 40.909 1.00 42.02 834 HIS D C 1
ATOM 18640 O O . HIS D 1 709 ? -45.189 30.364 40.978 1.00 41.17 834 HIS D O 1
ATOM 18647 N N . HIS D 1 710 ? -43.443 31.418 41.931 1.00 38.20 835 HIS D N 1
ATOM 18648 C CA . HIS D 1 710 ? -43.693 30.932 43.269 1.00 39.76 835 HIS D CA 1
ATOM 18649 C C . HIS D 1 710 ? -43.279 32.029 44.259 1.00 43.11 835 HIS D C 1
ATOM 18650 O O . HIS D 1 710 ? -42.093 32.335 44.406 1.00 41.17 835 HIS D O 1
ATOM 18657 N N . LYS D 1 711 ? -44.286 32.626 44.909 1.00 41.74 836 LYS D N 1
ATOM 18658 C CA . LYS D 1 711 ? -44.164 33.733 45.862 1.00 41.71 836 LYS D CA 1
ATOM 18659 C C . LYS D 1 711 ? -43.394 34.909 45.220 1.00 45.71 836 LYS D C 1
ATOM 18660 O O . LYS D 1 711 ? -43.971 35.582 44.364 1.00 45.29 836 LYS D O 1
ATOM 18664 N N . SER D 1 712 ? -42.126 35.148 45.594 1.00 42.40 837 SER D N 1
ATOM 18665 C CA . SER D 1 712 ? -41.359 36.294 45.062 1.00 42.27 837 SER D CA 1
ATOM 18666 C C . SER D 1 712 ? -40.368 35.880 43.952 1.00 47.55 837 SER D C 1
ATOM 18667 O O . SER D 1 712 ? -39.738 36.745 43.338 1.00 48.78 837 SER D O 1
ATOM 18670 N N . ASN D 1 713 ? -40.257 34.540 43.702 1.00 44.16 838 ASN D N 1
ATOM 18671 C CA . ASN D 1 713 ? -39.400 33.880 42.701 1.00 43.68 838 ASN D CA 1
ATOM 18672 C C . ASN D 1 713 ? -40.100 33.723 41.358 1.00 45.38 838 ASN D C 1
ATOM 18673 O O . ASN D 1 713 ? -41.238 33.234 41.303 1.00 42.99 838 ASN D O 1
ATOM 18678 N N . VAL D 1 714 ? -39.402 34.125 40.271 1.00 41.85 839 VAL D N 1
ATOM 18679 C CA . VAL D 1 714 ? -39.918 34.046 38.899 1.00 41.81 839 VAL D CA 1
ATOM 18680 C C . VAL D 1 714 ? -38.846 33.519 37.952 1.00 45.10 839 VAL D C 1
ATOM 18681 O O . VAL D 1 714 ? -37.772 34.109 37.850 1.00 44.60 839 VAL D O 1
ATOM 18685 N N . SER D 1 715 ? -39.171 32.434 37.232 1.00 39.90 840 SER D N 1
ATOM 18686 C CA . SER D 1 715 ? -38.346 31.851 36.176 1.00 38.78 840 SER D CA 1
ATOM 18687 C C . SER D 1 715 ? -39.093 32.030 34.825 1.00 41.47 840 SER D C 1
ATOM 18688 O O . SER D 1 715 ? -40.259 31.645 34.714 1.00 40.61 840 SER D O 1
ATOM 18691 N N . ILE D 1 716 ? -38.420 32.636 33.818 1.00 36.61 841 ILE D N 1
ATOM 18692 C CA . ILE D 1 716 ? -38.940 32.842 32.465 1.00 34.65 841 ILE D CA 1
ATOM 18693 C C . ILE D 1 716 ? -38.023 32.105 31.476 1.00 37.41 841 ILE D C 1
ATOM 18694 O O . ILE D 1 716 ? -36.835 32.419 31.361 1.00 36.49 841 ILE D O 1
ATOM 18699 N N . THR D 1 717 ? -38.572 31.111 30.765 1.00 33.55 842 THR D N 1
ATOM 18700 C CA . THR D 1 717 ? -37.774 30.377 29.793 1.00 34.26 842 THR D CA 1
ATOM 18701 C C . THR D 1 717 ? -38.543 30.199 28.477 1.00 37.83 842 THR D C 1
ATOM 18702 O O . THR D 1 717 ? -39.759 30.060 28.470 1.00 39.67 842 THR D O 1
ATOM 18706 N N . VAL D 1 718 ? -37.825 30.172 27.366 1.00 31.18 843 VAL D N 1
ATOM 18707 C CA . VAL D 1 718 ? -38.447 29.989 26.067 1.00 30.92 843 VAL D CA 1
ATOM 18708 C C . VAL D 1 718 ? -38.575 28.497 25.814 1.00 34.49 843 VAL D C 1
ATOM 18709 O O . VAL D 1 718 ? -37.624 27.768 26.065 1.00 33.75 843 VAL D O 1
ATOM 18713 N N . LYS D 1 719 ? -39.733 28.042 25.291 1.00 31.64 844 LYS D N 1
ATOM 18714 C CA . LYS D 1 719 ? -39.951 26.620 24.969 1.00 29.51 844 LYS D CA 1
ATOM 18715 C C . LYS D 1 719 ? -39.566 26.358 23.543 1.00 33.20 844 LYS D C 1
ATOM 18716 O O . LYS D 1 719 ? -39.995 27.063 22.643 1.00 32.93 844 LYS D O 1
ATOM 18720 N N . GLN D 1 720 ? -38.712 25.355 23.355 1.00 31.12 845 GLN D N 1
ATOM 18721 C CA . GLN D 1 720 ? -38.113 24.936 22.092 1.00 34.36 845 GLN D CA 1
ATOM 18722 C C . GLN D 1 720 ? -37.976 23.396 22.123 1.00 31.81 845 GLN D C 1
ATOM 18723 O O . GLN D 1 720 ? -37.355 22.816 21.202 1.00 36.40 845 GLN D O 1
#

Radius of gyration: 52.07 Å; Cα contacts (8 Å, |Δi|>4): 5836; chains: 4; bounding box: 138×119×140 Å

B-factor: mean 49.62, std 14.5, range [15.04, 162.13]

Foldseek 3Di:
DPAFDDLVVLLQLQFLVNLVLLLVLLLVLLVLAQQAEEEAACQLPLSQVSNVVSPRQAAEYEHQDPNSQVNNCVLCVVLVNNVRYHYHHHHLLPDAEPVRPPAAGLEYEYDQQAQLGLQSPLLVNLLSNQVGRFADDPCSSNRGHAYFQFKKWKKKFFKADVLLQLLFAQDDQDAQHFGQDPQEAEGEPCPCVVWDWALQLQRVVHMDGQFDMDTQDMTGSSDSPRSVCQQPDFWDKDKTFTPAWHFGFWMWMWMWTRRDPPGIDTLPRDPSGSHITTTRTDDDAPGRIDHGLKIWIWTWGCNPRGIHTDPTDIHHCHQYAYFHSLVSLVSNQRLVRNLLLVLLLVLCCVPPVVFFCVLVDAQEAEEAAPEADCSQLSNLLGGSYQYEAAHDDPSSVVSSQVSNVSSVHDPNSYYYDVDDAPDVVHAHLEYEHHAADLFAFGDACRLVVLVSNLVRHDVSGDYPLQKKWKKKFWWDAVQLVSSQFNDDCVSSVNRPSGVSVSVNGDQKRTQALVSSGDIDTQFDIDTDFMGGSNCNVPGDFKDKAWTAGAAWDWGFKMKMWMWGHNDPPRTDTCNDPSHSHHTMIRGDPGIDTDHHGGTWIWIWGDDRRDIDTDTD/DPDDDQFDDLVVLLQLQFLVNLVLLLVLLLVLLVVAQQAEEEAACQLPLSQVSNVVSPRQAAEYEHQDPNSQVNNCVQCVVLVNNVRYHYHHHHLLPDAEPVHPPAAGLEYEYDQQAQLGLQSPLLVNLLSSQVGRFADDPCVSNRGHAYFQFKKWKKKFFKADVLLQLLFAQDDQDAQHFGQDPLEAEGEPLPPLVWDWALQLLRVVHMDGQFDMDTQDMTGSSDSPRSVCQQPDFWDKDKTFTDAWHFGFWMWMWMWTRRDPPRIDTLPRDPSGSHITTTRTDDPAPGRIDHGLKIWIWTWGCNDRGIDTDPTDIHHCNAYAYFHSLVSLVSNQRLVRNLLLVLLLVLCCVPPVVFFPCVLVDAQEAEEAAPEADCSQLSNLLGGSYQYEAAHDDPSSVVSSQVSNVSSVHDPNSYHYDVPDDAPDVVHAHLEYEHHAADLFAFGDACRLVVLVSNLVRHDVSGDYPLQKKWKKKFWKDAVPLVSSQFNDDCVSSVNRPSGVSVNVNGDQKFTLALVSSGDIDTQFDIDTDFMGGSNDNVRGDFKDKFFTAGQAWDWGFKMKMWMWGHNDPPRTDTCNDPSHSHGTMIRGDPGTDTDHHGGTWIWIWGDDRRDIDTDTD/DDLVVLLQLLFLVNLVLLLVLLLVLVVVAQQFEEEAACQLPLSQVSNVVSPRQAAEYEHQDPVRLVNNCVQCVVLVNNVRYHYHHHHLLPDAEPVRPPAAGLEYEYPQQAQQGLQSPLLVNLLSSQVGRFADDPCVSRRGHAYFQFKKWKKKFFKADVLLCLLFEQDDQDALHFGQDPLEAEGELLDPCPRPPVWDWALQLQRVVHMDTFFDMDTQDMTGSSDSPRSVCQQPDFWDKDKTFTPAWHFGFWMKMWMWTRRDPPRIDTLPRDPSGSHIITTRTDYPDPGRIDHGVKIWIWTWGDNDRGTHTDPTDIVNAYFYFHSLVSLVSNQRLVRNLLLVLLLVLCCVPPVVFFPCVPVDAAEAEEAAEAADCSQLSNVLGGRHQYEDAHDDPSSVVSSQVSNVSSVHDPNSYYYDDDDDAPDPPHAHQEYEHHAADLFAFGDPCLLVVLVSNLVRHDVSGDYPQQKKWKKKFWKDAVPVVSSFFNDDCVSSVNRPSGVSVNVVGDQKFTLALVSSGDIDTQFDIDTPDMGGSNPSVPWWDWDKDWTQGQAWDWGFKMKMWMWGHNDPPRTDTCNDPSHSHGTMIRGDPGIDTDHHGGIWIWTWTTDRRDIDTDTDD/DDLVVLLQLQQLVNLVLLLVLLLVLLVVAFLFEEEAACQLPLSQVSNVVSPRQAAEYEHQDPVSLVNNCVQCVVLVNNVRYHYHHHHLLPDAEPVRPPAAGLEYEYPQQAQQGLQSPLLVNLLSSQVGRFADDDVSRRGHAYFQFKKWKKKFFKADVLLCLLFEQDDQDALHFGQDPDEAEGELLDDCPRPPVWDWALQLLRVVHMDGQFDMDTQDMTGSSDSPRSVCQQPDFWDKDKTFTPAWHFGFWMKMWMWTRRDPPRIDTLPRDPSGSHIITTRTDYPAPGRIDHGVKIWIWTWGDNPSGTHTDPTDIDDDAYFYFHSLVSLVSNQRLVRNLLLVLLLVLCCVPPVVFFPCVPVDAQEAEEAAEAADCSQLSNVLGGRHQYEAAHDDPSSVVSSQVSNVSSVHDPNSYYYDNCPDDAPDPPHAHQEYEHHAADLFAFGDPCLLVVLVSNLVRHDVSGDYPQQKKWKKKFWKDAVPLVSSFFNDDCVSSVNRPSGVSVNVVGDQKFTLALVSSGDIDTQFDMDTDDMGGSNCSVPWWDWDKDWTQGQAWDWGFKMKMWMWGHNDPPRTDTCNDPSHSHGTMIRGDPGIDTDHHGGIWIWTWTTDRRDIDIDTDD

Nearest PDB structures (foldseek):
  9ay9-assembly3_C  TM=1.002E+00  e=0.000E+00  Homo sapiens
  9ay9-assembly4_D  TM=9.999E-01  e=0.000E+00  Homo sapiens
  9ay9-assembly2_B  TM=9.942E-01  e=0.000E+00  Homo sapiens
  9ay9-assembly1_A  TM=9.936E-01  e=0.000E+00  Homo sapiens
  7rbq-assembly1_A  TM=9.898E-01  e=0.000E+00  Homo sapiens

Secondary structure (P-SEA, 3-state):
ccccccaaaaaaaacaaaaaaaaaaaaaaaaacccbbbbcccccaaaaaaaaaacccbbbbbbccaaaaaaaaaaaaaacccccbbbbccccccccccccccccccbbbbccccccccccaaaaaaaaaaaccccccccccccbbbbccccbbbbbbbbbbaaaaaaccccccccccccccccbbbbccccccccccccccccccccccccccccccccccccaaaaaacccccbbbbbbbbcccccccbbbbbbbbbccccbbbbccccccccbbbbbbbbcccccccccccbbbbbbbbcccccccccbbbbbcccbbbbbcaaaaaaaaaaaaaaaaaaaaaaaaaaccccccccccccbbbbbccccccaaaaaaaaacccbbbbbcccaaaaaaaaaaaaaaccccccccccccccccccccccbbbbbccccccccccaaaaaaaaaaaaccccccccccbbbbbbbbbbcaaaaaacccccccccccccccccccccccccccccccccccccccccccccbbbbccccccccccbbbbbbbccccccccccbbbbbbccccbbbbcccccccbbbbbbcccbbbbbbccbbbbbbbbbcccbbbbbcc/cccccccccaaaaaaaacaaaaaaaaaaaaaaaaacccbbbbcccccaaaaaaaaaacccbbbbbbccaaaaaaaaaaaaaacccccbbbbccccccccccccccccccbbbbccccccccccaaaaaaaaaaaccccccccccccccccccccbbbbbbbbbbaaaaaaccccccccccccccccbbbbccccccccccccccccccccccccccccccccccccaaaaaacccccbbbbbbbbcccccccbbbbbbbbcccccbbbbccccccccbbbbbbbbcccccccccccbbbbbbbbcccccccccbbbbbcccbbbbbcaaaaaaaaaaaaaaaaaaaaaaaaaacccccccccccccbbbbbccccccaaaaaaaaacccbbbbccccaaaaaaaaaaaaaacccccccccccccccccccccccbbbbbccccccccccaaaaaaaaaaaaccccccccccbbbbbbbbbbcaaaaaaccccccccccccccccccccccccccccccccccccccccccccccccccccccccccbbbbbcccccccccccccbbbbbbccccbbbbccccccccbbbbbcccbbbbbbccbbbbbbbbbcccbbbbbcc/ccaaaaaaaaaaaaaaaaaaaaaaaaaacccbbbbcccccaaaaaaaaaacccbbbbbbccaaaaaaaaaaaaaacccccbbbbccccccccccccccccccbbbbccccccccccaaaaaaaaaaaccccccccccccccccccccbbbbbbbbbcaaaaaaccccccccccccccccbbbbccccccccccccccccccccccccccccccccccccccccaaaaaacccccbbbbbbbbccccccccbbbbbbbcccccbbbbccccccccbbbbbbbbcccccccccccbbbbbbbbcccccccccccccccbbbbbcaaaaaaaaaaaaaaaaaaaaaaaaaacccccccccccccbbbbbccccccaaaaaaaaacccbbbbbcccaaaaaaaaaaaaaacccccccccccccccccccccccbbbbbccccccccccaaaaaaaaaaaaccccccccccbbbbbbbbbbcaaaaaacccccccccccccccccccccccccccccccccbbbbbcccccccccccccccccccccbbbbbbbccccccccccbbbbbbccccbbbbccccccccbbbbbcccbbbbbbcccccccbbbbcccbbbbbbcc/ccaaaaaaaaaaaaaaaaaaaaaaaaaacccbbbbcccccaaaaaaaaaacccbbbbbbccaaaaaaaaaaaaaacccccbbbbccccccccccccccccccbbbbccccccccccaaaaaaaaaaacccccccccccccccccccbbbbbbbbbcaaaaaaccccccccccccccccbbbbccccccccccccccccccccccccccccccccccccccccaaaaaacccccbbbbbbbbcccccccbbbbbbbbcccccbbbbccccccccbbbbbbbbcccccccccccbbbbbbbbccccccccccccccccbbbbbcaaaaaaaaaaaaaaaaaaaaaaaaaacccccccccccccbbbbbccccccaaaaaaaaccccbbbbbcccaaaaaaaaaaaaaaccccccccccccccccccccccccbbbbbccccccccccaaaaaaaaaaaaccccccccccbbbbbbbbbbcaaaaaacccccccccccccccccccccccccccccccccbbbbbccccccccccccccccccccbbbbbbbbccccccccccbbbbbbccccbbbbccccccccbbbbbcccbbbbbbccbbbbbbccccccbbbbbbcc

Solvent-accessible surface area: 103719 Å² total; per-residue (Å²): 134,122,176,107,5,46,54,148,26,0,45,46,7,6,25,55,62,7,1,64,48,4,21,29,1,0,77,50,20,1,90,121,12,4,65,27,1,1,2,7,31,6,10,4,0,8,6,0,0,3,0,64,118,18,37,3,136,36,2,29,1,1,15,109,34,90,25,5,54,97,4,0,41,88,0,1,41,46,25,127,26,98,113,17,5,82,28,27,91,31,86,3,52,90,3,96,57,106,155,65,2,79,134,93,2,1,1,0,0,1,42,31,32,36,13,0,0,1,14,105,18,0,22,90,9,0,34,30,0,16,69,95,2,2,51,75,76,68,158,114,22,58,77,66,3,28,3,8,0,21,35,2,49,0,47,0,20,0,0,36,2,58,23,12,56,42,32,10,22,36,64,42,57,88,1,10,60,0,76,14,17,131,64,11,46,24,8,1,57,19,76,113,93,34,25,56,80,53,23,2,35,60,7,26,93,31,66,110,41,1,0,92,71,21,100,11,29,71,4,51,0,50,56,49,101,60,1,100,54,12,61,120,129,102,56,44,164,43,40,24,72,7,95,53,107,1,57,0,1,0,0,1,0,19,4,45,5,58,1,33,106,144,42,53,11,47,5,42,29,35,103,164,43,21,41,69,1,0,0,5,12,2,22,89,37,120,94,47,119,0,43,81,39,17,67,0,40,3,46,7,16,13,80,84,58,95,0,43,14,77,79,32,45,47,108,51,124,110,62,49,0,64,1,105,30,51,20,0,1,15,1,26,6,59,81,19,1,88,9,7,62,67,0,3,23,91,11,6,52,87,61,22,90,108,31,62,184,131,159,86,53,31,10,16,1,0,2,35,15,100,29,1,6,0,0,1,0,0,2,7,36,15,4,43,15,36,0,25,2,41,6,79,92,105,62,6,80,77,0,0,72,43,0,8,118,34,17,168,22,103,102,146,29,7,65,61,106,131,35,47,102,13,70,101,87,65,49,0,1,1,0,2,6,41,1,2,50,51,7,1,65,11,39,140,91,2,61,80,72,5,60,92,0,119,103,23,22,77,104,44,4,48,0,0,2,28,19,1,16,0,34,1,3,0,0,40,2,70,32,2,8,39,14,8,20,4,56,36,57,82,56,0,53,55,6,52,0,8,74,48,0,43,134,55,44,71,81,54,44,49,115,4,32,0,28,20,6,61,14,54,1,0,0,16,46,37,61,1,7,71,2,7,7,24,62,73,95,99,27,72,79,107,84,117,12,64,5,60,0,10,33,57,9,86,0,0,0,2,0,11,12,4,20,8,26,1,20,136,106,30,108,12,46,1,14,45,97,29,5,25,23,60,11,0,0,15,5,23,124,116,46,62,120,0,69,85,42,66,105,15,52,2,18,3,59,12,145,43,26,94,28,42,9,76,38,103,150,98,88,53,117,173,120,12,54,54,149,29,0,44,43,6,6,24,54,65,6,0,64,32,5,21,30,0,0,74,88,19,0,86,96,12,4,60,28,1,2,0,7,22,1,9,4,0,5,2,0,0,3,0,56,110,18,36,4,144,35,3,34,1,2,17,112,38,91,25,10,55,95,5,0,39,88,0,0,42,46,26,130,25,99,112,19,6,60,27,28,90,30,84,4,54,92,2,94,56,107,155,68,3,86,64,94,2,1,1,0,0,1,39,31,29,35,12,0,0,1,14,106,16,0,21,90,10,0,34,31,0,15,68,96,3,2,52,75,77,70,156,116,22,61,82,64,3,28,3,7,0,21,34,2,48,0,46,0,19,0,0,46,1,57,26,10,57,46,36,10,22,36,56,60,67,79,1,9,55,0,89,19,25,143,62,10,40,24,9,0,72,20,73,108,95,17,18,56,80,53,24,3,36,58,8,26,93,33,70,69,45,1,1,124,59,19,100,11,30,71,3,52,0,49,55,40,124,60,2,89,53,13,62,124,117,76,56,50,164,42,39,23,60,6,81,55,108,1,56,0,1,0,0,1,0,18,5,45,4,57,1,26,113,125,33,48,19,47,5,43,31,34,102,164,41,20,42,69,1,0,0,4,13,2,21,93,37,122,91,47,119,0,43,58,9,18,55,0,42,3,47,5,16,12,82,72,56,69,0,72,13,73,80,31,45,46,107,34,98,134,16,56,0,66,1,106,29,50,21,0,0,16,0,22,5,67,82,19,1,69,4,8,57,99,1,3,23,81,11,2,53,86,62,22,89,107,29,39,153,126,124,147,161,70,28,9,19,1,0,2,38,15,140,29,1,6,0,0,0,0,0,2,7,35,14,2,44,12,34,0,22,2,29,4,75,71,84,58,14,65,41,0,0,73,39,0,8,116,32,11,147,23,102,103,102,31,8,63,49,66,82,132,35,48,105,11,80,92,84,67,41,0,4,1,0,2,6,40,2,2,35,50,6,1,29,4,29,85,97,2,47,68,53,5,56,94,0,118,105,24,22,78,105,44,4,47,0,1,2,27,20,1,15,1,39,1,24,0,3,38,2,70,31,2,8,38,14,8,19,4,48,35,57,125,42,0,58,59,6,52,0,7,72,51,0,43,139,55,43,69,81,56,42,49,118,4,35,31,94,19,12,61,48,71,77,0,5,154,71,58,60,1,8,70,3,7,5,26,61,70,110,98,31,72,76,110,91,124,11,103,5,120,0,42,102,51,9,86,0,0,0,0,0,10,23,4,19,8,28,1,20,128,134,18,125,12,46,1,41,44,169,28,4,24,20,60,14,0,0,15,5,23,125,118,48,63,110,0,88,131,43,65,104,15,51,1,24,4,59,11,136,88,8,81,26,42,8,73,34,90,71,28,64,162,33,13,38,45,10,5,28,55,69,18,2,66,40,7,25,32,0,2,76,62,17,1,97,99,16,5,39,26,6,6,6,8,22,4,10,6,4,8,3,6,1,6,5,36,93,19,36,7,136,36,5,48,8,2,17,127,38,89,59,10,55,99,6,6,45,88,0,16,51,52,28,92,26,84,116,26,16,54,42,33,88,31,35,4,68,90,8,107,57,105,97,104,9,79,136,91,6,1,3,3,8,1,45,32,30,36,11,0,0,2,15,108,14,0,27,92,16,4,35,31,2,18,67,95,3,6,52,77,79,94,155,127,55,107,84,24,7,44,4,8,1,21,34,2,48,0,47,0,20,0,0,38,1,58,25,7,69,44,33,8,26,38,66,40,104,84,1,11,66,1,66,14,16,133,56,11,61,24,14,0,40,16,47,47,111,135,15,105,99,10,23,45,79,49,33,2,35,50,15,29,93,33,66,112,47,0,1,124,73,20,100,10,30,72,4,51,7,47,55,53,75,58,10,98,55,13,60,118,108,102,58,43,98,38,39,22,73,7,81,54,105,1,36,0,1,0,0,1,0,17,4,43,7,56,1,24,103,130,39,54,16,48,6,43,30,34,93,161,46,23,54,72,0,0,0,5,12,4,17,89,34,53,56,47,119,1,77,78,73,14,74,0,58,2,63,7,17,14,84,76,62,56,0,40,13,66,70,30,48,51,90,134,28,57,0,64,1,104,29,50,19,0,0,16,1,26,5,58,81,18,1,92,9,7,57,45,1,3,22,92,14,2,51,87,55,26,81,50,8,25,14,108,83,20,43,74,48,6,27,1,0,2,32,15,118,35,0,5,0,0,1,0,0,2,0,35,19,0,20,11,41,0,26,1,30,7,95,90,117,67,6,27,89,0,0,76,44,0,8,113,33,16,86,15,26,101,127,17,9,64,71,74,60,132,33,49,100,18,44,116,94,45,41,0,4,2,0,2,6,34,2,2,45,53,8,1,62,9,20,117,124,2,11,74,53,0,10,92,0,69,102,21,25,64,105,54,11,29,0,1,2,36,14,2,15,2,38,1,26,1,2,38,2,69,31,2,8,36,39,17,11,4,57,37,57,83,55,2,63,60,8,50,0,8,79,60,6,32,82,93,45,58,82,67,78,49,118,5,51,29,98,22,16,54,48,70,80,0,5,152,69,51,74,2,8,114,1,31,0,49,53,14,193,140,9,91,44,122,104,112,18,128,6,120,0,44,100,66,9,80,0,0,0,1,0,10,23,5,21,9,29,1,24,119,106,30,125,13,46,1,42,44,171,30,4,25,22,51,15,0,0,18,4,18,102,118,48,30,134,4,53,131,44,68,94,11,41,0,16,0,80,7,117,36,12,95,42,48,11,68,14,102,193,71,29,62,161,31,10,36,45,9,6,29,40,68,11,2,66,32,4,26,31,0,2,81,63,19,7,66,38,20,5,26,26,7,9,4,7,20,4,9,6,1,9,3,4,0,10,4,27,76,19,40,18,153,37,5,48,7,3,20,131,39,79,48,12,8,75,5,3,64,93,0,12,58,77,28,97,39,73,117,40,13,54,52,36,111,30,27,7,74,90,8,112,57,106,79,108,9,80,137,92,5,1,3,1,8,1,45,32,30,37,12,0,0,2,15,109,13,0,28,93,18,0,29,31,0,22,87,94,2,4,50,76,80,136,122,50,58,83,25,6,44,4,7,0,21,34,2,47,0,47,0,20,0,0,38,2,60,23,7,67,45,30,8,24,38,66,41,57,91,1,10,64,0,75,15,15,132,63,10,61,24,10,0,45,16,43,37,119,126,16,86,47,11,26,46,78,51,30,2,35,50,14,28,92,32,65,114,48,2,2,66,76,17,100,10,29,71,3,50,0,48,55,41,77,59,3,62,56,12,61,123,106,78,60,42,96,38,38,22,72,6,90,34,111,1,37,0,1,0,0,1,0,17,4,43,5,58,1,25,103,128,36,56,19,46,5,42,30,35,97,165,47,23,43,71,0,0,0,8,20,5,18,91,38,119,96,43,118,1,75,78,68,8,71,0,48,3,63,6,16,13,84,78,64,67,0,40,18,71,72,34,48,51,116,75,134,26,58,0,64,1,105,30,50,20,0,0,15,1,27,6,59,81,19,1,92,9,7,59,45,1,3,22,87,14,2,53,88,54,34,86,122,17,36,128,126,121,150,159,83,50,6,26,2,0,3,30,14,95,34,1,5,1,0,0,0,0,2,8,36,18,1,101,14,41,0,27,1,28,4,76,90,105,69,5,34,88,0,0,61,38,0,8,111,34,16,168,20,101,99,102,30,8,64,45,59,61,111,132,35,49,100,18,41,114,87,41,42,0,4,1,0,2,6,38,1,2,44,53,7,0,64,8,35,117,117,2,8,67,76,0,9,73,0,109,103,23,20,74,105,54,10,29,0,1,2,33,15,1,16,2,37,1,26,0,2,39,1,69,31,2,23,38,36,17,17,4,46,45,37,89,61,3,67,61,22,46,0,6,102,27,0,32,152,100,45,60,73,68,77,50,118,6,45,28,98,22,17,53,46,68,79,0,4,153,69,51,74,1,5,114,1,32,0,35,54,15,190,140,7,96,35,120,108,120,16,127,5,122,0,42,102,66,12,77,0,0,0,1,0,12,24,5,21,9,30,2,24,116,121,30,125,13,44,1,42,44,170,30,4,24,20,53,16,0,0,15,2,22,100,118,48,48,132,3,94,132,43,65,92,11,43,1,17,0,80,5,102,63,12,92,42,48,9,69,29,63,155

Organism: Homo sapiens (NCBI:txid9606)

InterPro domains:
  IPR011990 Tetratricopeptide-like helical domain superfamily [G3DSA:1.25.40.10] (26-146)
  IPR011990 Tetratricopeptide-like helical domain superfamily [SSF48452] (32-144)
  IPR019734 Tetratricopeptide repeat [PS50005] (101-134)
  IPR025799 Protein arginine N-methyltransferase [PS51678] (137-466)
  IPR025799 Protein arginine N-methyltransferase [PS51678] (530-845)
  IPR025799 Protein arginine N-methyltransferase [PTHR11006] (101-462)
  IPR029063 S-adenosyl-L-methionine-dependent methyltransferase superfamily [G3DSA:3.40.50.150] (147-284)
  IPR029063 S-adenosyl-L-methionine-dependent methyltransferase superfamily [SSF53335] (151-460)
  IPR029063 S-adenosyl-L-methionine-dependent methyltransferase superfamily [SSF53335] (682-841)
  IPR055135 Protein arginine N-methyltransferase domain [PF22528] (750-839)